Protein 3CP8 (pdb70)

InterPro domains:
  IPR002218 tRNA uridine 5-carboxymethylaminomethyl modification enzyme MnmG-related [PTHR11806] (2-617)
  IPR004416 tRNA uridine 5-carboxymethylaminomethyl modification enzyme MnmG [MF_00129] (1-621)
  IPR004416 tRNA uridine 5-carboxymethylaminomethyl modification enzyme MnmG [TIGR00136] (2-618)
  IPR020595 MnmG-related, conserved site [PS01280] (269-283)
  IPR020595 MnmG-related, conserved site [PS01281] (364-387)
  IPR026904 tRNA uridine 5-carboxymethylaminomethyl modification enzyme MnmG, C-terminal [PF13932] (560-618)
  IPR036188 FAD/NAD(P)-binding domain superfamily [G3DSA:3.50.50.60] (1-216)
  IPR036188 FAD/NAD(P)-binding domain superfamily [G3DSA:3.50.50.60] (307-454)
  IPR036188 FAD/NAD(P)-binding domain superfamily [SSF51905] (1-257)
  IPR040131 MnmG, N-terminal domain [PF01134] (3-395)
  IPR044920 tRNA uridine 5-carboxymethylaminomethyl modification enzyme, C-terminal subdomain superfamily [G3DSA:1.10.150.570] (569-621)
  IPR047001 tRNA uridine 5-carboxymethylaminomethyl modification enzyme, C-terminal subdomain [SM01228] (546-617)
  IPR049312 tRNA uridine 5-carboxymethylaminomethyl modification enzyme, C-terminal, N-terninal subdomain [PF21680] (460-556)

Sequence (2385 aa):
HMYDVIVVGAGHAGCEAALAVARGGLHCLLITSDLSAVARMSCNPAIGGVAKGQITREIDALGGEMGKAIDATGIQFRMLNRSKGPAMHSPRAQADKTQYSLYMRRIVEHEPNIDLLQDTVIGVSANSGKFSSVTVRSGRAIQAKAAILACGTFLNGLIHIGMDHFPGGRSTAEPPVEGLTESLASLGFSFGRLKTGTPPRIDSRSVDYTIVTEQPGDVDPVPFSFSSTSVANRNLVSCYLTKTTEKTHDILRTGFDRSPLFTGCPSIEDKISRFPDKSSHHIFLEPEGTDTVEMYVNGFSTSLPEDIQIAGLRSIPGLEEAKMIRPGYAIEYDFFHPWQIRSTMETRPVENLFFAGQINGTSGYEEAAAQGLMAGINAVRKILGKELIVLGRDQAYIGVLIDDLITKETKEPYRMFTSSAEHRLILRHDNADLRLRKIGYDCNLVSSDDLHRTESIIKRVQHCLEVMKTAKVTPAEINTLLMNKGLQELKTPARALSLIKRPGISLQDILEHSLSVRSAAEELCNDPRVAEQVQIEIKYEGYIKREQLVADRIARLDSLHIPDNFNYDSLNSLSSEGREKLLKHRPATIGQASRILGVSPSDVSILMIRLHMYDVIVVGAGHAGCEAALAVARGGLHCLLITSDLSAVARMSCNPAIGGVAKGQITREIDALGGEMGKAIDATGIQFRMLNRSKGPAMHSPRAQADKTQYSLYMRRIVEHEPNIDLLQDTVIGVSANSGKFSSVTVRSGRAIQAKAAILACGTFLNGLIHIGMDHFPGGRSTAEPPVEGLTESLASLGFSFGRLKTGTPPRIDSRSVDYTIVTEQPGDVDPVPFSFSSTSVANRNLVSCYLTKTTEKTHDILRTGFDRSPLFTGCPSIEDKISRFPDKSSHHIFLEPEGTDTVEMYVNGFSTSLPEDIQIAGLRSIPGLEEAKMIRPGYAIEYDFFHPWQIRSTMETRPVENLFFAGQINGTSGYEEAAAQGLMAGINAVRKILGKELIVLGRDQAYIGVLIDDLITKETKEPYRMFTSSAEHRLILRHDNADLRLRKIGYDCNLVSSDDLHRTESIIKRVQHCLEVMKTAKVTPAEINTLLMNKGLQELKTPARALSLIKRPGISLQDILEHSLSVRSAAEELCNDPRVAEQVQIEIKYEGYIKREQLVADRIARLDSLHIPDNFNYDSLNSLSSEGREKLLKHRPATIGQASRILGVSPSDVSILMIRLHMYDVIVVGAGHAGCEAALAVARGGLHCLLITSDLSAVARMSCNPAIGGVAKGQITREIDALGGEMGKAIDATGIQFRMLNRSKGPAMHSPRAQADKTQYSLYMRRIVEHEPNIDLLQDTVIGVSANSGKFSSVTVRSGRAIQAKAAILACGTFLNGLIHIGMDHFPGGRSTAEPPVEGLTESLASLGFSFGRLKTGTPPRIDSRSVDYTIVTEQPGDVDPVPFSFSSTSVANRNLVSCYLTKTTEKTHDILRTGFDRSPLFTGCPSIEDKISRFPDKSSHHIFLEPEGTDTVEMYVNGFSTSLPEDIQIAGLRSIPGLEEAKMIRPGYAIEYDFFHPWQIRSTMETRPVENLFFAGQINGTSGYEEAAAQGLMAGINAVRKILGKELIVLGRDQAYIGVLIDDLITKETKEPYRMFTSSAEHRLILRHDNADLRLRKIGYDCNLVSSDDLHRTESIIKRVQHCLEVMKTAKVTPAEINTLLMNKGLQELKTPARALSLIKRPGISLQDILEHSLSVRSAAEELCNDPRVAEQVQIEIKYEGYIKREQLVADRIARLDSLHIPDNFNYDSLNSLSSEGREKLLKHRPATIGQASRILGVSPSDVSILMIRLHMYDVIVVGAGHAGCEAALAVARGGLHCLLITSDLSAVARMSCNPAIGGVAKGQITREIDALGGEMGKAIDATGIQFRMLNRSKGPAMHSPRAQADKTQYSLYMRRIVEHEPNIDLLQDTVIGVSANSGKFSSVTVRSGRAIQAKAAILACGTFLNGLIHIGMDHFPGGRSTAEPPVEGLTESLASLGFSFGRLKTGTPPRIDSRSVDYTIVTEQPGDVDPVPFSFSSTSVANRNLVSCYLTKTTEKTHDILRTGFDRSPLFTGCPSIEDKISRFPDKSSHHIFLEPEGTDTVEMYVNGFSTSLPEDIQIAGLRSIPGLEEAKMIRPGYAIEYDFFHPWQIRSTMETRPVENLFFAGQINGTSGYEEAAAQGLMAGINAVRKILGKELIVLGRDQAYIGVLIDDLITKETKEPYRMFTSSAEHRLILRHDNADLRLRKIGYDCNLVSSDDLHRTESIIKRVQHCLEVMKTAKVTPAEINTLLMNKGLQELKTPARALSLIKRPGISLQDILEHSLSVRSAAEELCNDPRVAEQVQIEIKYEGYIKREQLVAD

Nearest PDB structures (foldseek):
  3cp8-assembly1_A  TM=1.002E+00  e=0.000E+00  unclassified
  3cp8-assembly2_D  TM=1.002E+00  e=0.000E+00  unclassified
  2zxi-assembly2_D  TM=9.283E-01  e=6.993E-71  Aquifex aeolicus
  2zxi-assembly1_A  TM=9.291E-01  e=1.788E-70  Aquifex aeolicus
  2zxi-assembly1_B  TM=9.296E-01  e=3.106E-70  Aquifex aeolicus

Structure (mmCIF, N/CA/C/O backbone):
data_3CP8
#
_entry.id   3CP8
#
_cell.length_a   120.505
_cell.length_b   71.836
_cell.length_c   171.934
_cell.angle_alpha   90.00
_cell.angle_beta   91.82
_cell.angle_gamma   90.00
#
_symmetry.space_group_name_H-M   'P 1 21 1'
#
loop_
_entity.id
_entity.type
_entity.pdbx_description
1 polymer 'tRNA uridine 5-carboxymethylaminomethyl modification enzyme gidA'
2 non-polymer 'FLAVIN-ADENINE DINUCLEOTIDE'
#
loop_
_atom_site.group_PDB
_atom_site.id
_atom_site.type_symbol
_atom_site.label_atom_id
_atom_site.label_alt_id
_atom_site.label_comp_id
_atom_site.label_asym_id
_atom_site.label_entity_id
_atom_site.label_seq_id
_atom_site.pdbx_PDB_ins_code
_atom_site.Cartn_x
_atom_site.Cartn_y
_atom_site.Cartn_z
_atom_site.occupancy
_atom_site.B_iso_or_equiv
_atom_site.auth_seq_id
_atom_site.auth_comp_id
_atom_site.auth_asym_id
_atom_site.auth_atom_id
_atom_site.pdbx_PDB_model_num
ATOM 1 N N . HIS A 1 20 ? 10.218 31.224 29.383 1.00 132.27 0 HIS A N 1
ATOM 2 C CA . HIS A 1 20 ? 9.197 30.271 28.963 1.00 132.55 0 HIS A CA 1
ATOM 3 C C . HIS A 1 20 ? 9.779 28.870 28.812 1.00 132.07 0 HIS A C 1
ATOM 4 O O . HIS A 1 20 ? 10.798 28.679 28.149 1.00 132.12 0 HIS A O 1
ATOM 11 N N . MET A 1 21 ? 9.126 27.893 29.433 1.00 131.38 1 MET A N 1
ATOM 12 C CA . MET A 1 21 ? 9.680 26.528 29.529 1.00 130.93 1 MET A CA 1
ATOM 13 C C . MET A 1 21 ? 8.669 25.486 29.019 1.00 130.26 1 MET A C 1
ATOM 14 O O . MET A 1 21 ? 7.823 25.814 28.181 1.00 130.52 1 MET A O 1
ATOM 19 N N . TYR A 1 22 ? 8.755 24.249 29.519 1.00 129.24 2 TYR A N 1
ATOM 20 C CA . TYR A 1 22 ? 7.760 23.205 29.216 1.00 128.30 2 TYR A CA 1
ATOM 21 C C . TYR A 1 22 ? 6.620 23.173 30.240 1.00 128.06 2 TYR A C 1
ATOM 22 O O . TYR A 1 22 ? 6.758 23.715 31.340 1.00 128.05 2 TYR A O 1
ATOM 31 N N . ASP A 1 23 ? 5.500 22.546 29.868 1.00 127.72 3 ASP A N 1
ATOM 32 C CA . ASP A 1 23 ? 4.349 22.374 30.772 1.00 127.40 3 ASP A CA 1
ATOM 33 C C . ASP A 1 23 ? 4.450 21.058 31.519 1.00 127.09 3 ASP A C 1
ATOM 34 O O . ASP A 1 23 ? 4.557 21.029 32.742 1.00 127.09 3 ASP A O 1
ATOM 39 N N . VAL A 1 24 ? 4.385 19.965 30.768 1.00 126.72 4 VAL A N 1
ATOM 40 C CA . VAL A 1 24 ? 4.474 18.634 31.334 1.00 126.32 4 VAL A CA 1
ATOM 41 C C . VAL A 1 24 ? 5.647 17.922 30.707 1.00 126.11 4 VAL A C 1
ATOM 42 O O . VAL A 1 24 ? 5.757 17.867 29.482 1.00 126.27 4 VAL A O 1
ATOM 46 N N . ILE A 1 25 ? 6.538 17.393 31.534 1.00 125.86 5 ILE A N 1
ATOM 47 C CA . ILE A 1 25 ? 7.571 16.511 31.005 1.00 125.79 5 ILE A CA 1
ATOM 48 C C . ILE A 1 25 ? 7.336 15.077 31.472 1.00 125.53 5 ILE A C 1
ATOM 49 O O . ILE A 1 25 ? 7.263 14.816 32.665 1.00 125.68 5 ILE A O 1
ATOM 54 N N . VAL A 1 26 ? 7.170 14.165 30.518 1.00 125.26 6 VAL A N 1
ATOM 55 C CA . VAL A 1 26 ? 6.835 12.761 30.810 1.00 125.02 6 VAL A CA 1
ATOM 56 C C . VAL A 1 26 ? 8.077 11.876 30.712 1.00 124.75 6 VAL A C 1
ATOM 57 O O . VAL A 1 26 ? 8.634 11.720 29.625 1.00 124.67 6 VAL A O 1
ATOM 61 N N . VAL A 1 27 ? 8.524 11.310 31.829 1.00 124.45 7 VAL A N 1
ATOM 62 C CA . VAL A 1 27 ? 9.714 10.467 31.766 1.00 124.59 7 VAL A CA 1
ATOM 63 C C . VAL A 1 27 ? 9.352 9.002 31.521 1.00 124.70 7 VAL A C 1
ATOM 64 O O . VAL A 1 27 ? 8.482 8.428 32.185 1.00 124.55 7 VAL A O 1
ATOM 68 N N . GLY A 1 28 ? 10.022 8.423 30.529 1.00 124.92 8 GLY A N 1
ATOM 69 C CA . GLY A 1 28 ? 9.739 7.081 30.072 1.00 125.15 8 GLY A CA 1
ATOM 70 C C . GLY A 1 28 ? 8.680 7.044 28.991 1.00 125.31 8 GLY A C 1
ATOM 71 O O . GLY A 1 28 ? 7.562 7.524 29.185 1.00 125.19 8 GLY A O 1
ATOM 72 N N . ALA A 1 29 ? 9.033 6.468 27.846 1.00 125.46 9 ALA A N 1
ATOM 73 C CA . ALA A 1 29 ? 8.086 6.323 26.750 1.00 125.47 9 ALA A CA 1
ATOM 74 C C . ALA A 1 29 ? 7.646 4.875 26.591 1.00 125.57 9 ALA A C 1
ATOM 75 O O . ALA A 1 29 ? 7.731 4.322 25.506 1.00 125.60 9 ALA A O 1
ATOM 77 N N . GLY A 1 30 ? 7.183 4.268 27.682 1.00 125.80 10 GLY A N 1
ATOM 78 C CA . GLY A 1 30 ? 6.510 2.963 27.628 1.00 125.87 10 GLY A CA 1
ATOM 79 C C . GLY A 1 30 ? 5.008 3.150 27.481 1.00 125.81 10 GLY A C 1
ATOM 80 O O . GLY A 1 30 ? 4.560 4.143 26.921 1.00 126.08 10 GLY A O 1
ATOM 81 N N . HIS A 1 31 ? 4.226 2.215 28.002 1.00 125.59 11 HIS A N 1
ATOM 82 C CA . HIS A 1 31 ? 2.778 2.257 27.834 1.00 125.23 11 HIS A CA 1
ATOM 83 C C . HIS A 1 31 ? 2.067 3.328 28.601 1.00 125.26 11 HIS A C 1
ATOM 84 O O . HIS A 1 31 ? 1.114 3.900 28.092 1.00 125.44 11 HIS A O 1
ATOM 91 N N . ALA A 1 32 ? 2.514 3.590 29.822 1.00 125.32 12 ALA A N 1
ATOM 92 C CA . ALA A 1 32 ? 1.995 4.705 30.589 1.00 125.36 12 ALA A CA 1
ATOM 93 C C . ALA A 1 32 ? 2.476 6.021 29.958 1.00 125.44 12 ALA A C 1
ATOM 94 O O . ALA A 1 32 ? 1.683 6.913 29.668 1.00 125.34 12 ALA A O 1
ATOM 96 N N . GLY A 1 33 ? 3.778 6.100 29.706 1.00 125.62 13 GLY A N 1
ATOM 97 C CA . GLY A 1 33 ? 4.409 7.300 29.183 1.00 125.66 13 GLY A CA 1
ATOM 98 C C . GLY A 1 33 ? 3.773 7.840 27.925 1.00 125.80 13 GLY A C 1
ATOM 99 O O . GLY A 1 33 ? 3.546 9.047 27.819 1.00 125.73 13 GLY A O 1
ATOM 100 N N . CYS A 1 34 ? 3.489 6.949 26.977 1.00 125.97 14 CYS A N 1
ATOM 101 C CA . CYS A 1 34 ? 2.854 7.329 25.713 1.00 126.31 14 CYS A CA 1
ATOM 102 C C . CYS A 1 34 ? 1.474 7.929 25.904 1.00 126.42 14 CYS A C 1
ATOM 103 O O . CYS A 1 34 ? 1.233 9.074 25.502 1.00 126.59 14 CYS A O 1
ATOM 106 N N . GLU A 1 35 ? 0.578 7.162 26.526 1.00 126.34 15 GLU A N 1
ATOM 107 C CA . GLU A 1 35 ? -0.781 7.628 26.787 1.00 126.24 15 GLU A CA 1
ATOM 108 C C . GLU A 1 35 ? -0.761 8.949 27.543 1.00 125.95 15 GLU A C 1
ATOM 109 O O . GLU A 1 35 ? -1.627 9.800 27.343 1.00 125.77 15 GLU A O 1
ATOM 115 N N . ALA A 1 36 ? 0.251 9.106 28.394 1.00 125.69 16 ALA A N 1
ATOM 116 C CA . ALA A 1 36 ? 0.457 10.331 29.140 1.00 125.62 16 ALA A CA 1
ATOM 117 C C . ALA A 1 36 ? 0.824 11.440 28.191 1.00 125.70 16 ALA A C 1
ATOM 118 O O . ALA A 1 36 ? 0.098 12.421 28.080 1.00 125.81 16 ALA A O 1
ATOM 120 N N . ALA A 1 37 ? 1.942 11.279 27.491 1.00 125.79 17 ALA A N 1
ATOM 121 C CA . ALA A 1 37 ? 2.414 12.311 26.572 1.00 125.81 17 ALA A CA 1
ATOM 122 C C . ALA A 1 37 ? 1.380 12.662 25.490 1.00 125.86 17 ALA A C 1
ATOM 123 O O . ALA A 1 37 ? 1.191 13.834 25.168 1.00 126.16 17 ALA A O 1
ATOM 125 N N . LEU A 1 38 ? 0.694 11.656 24.955 1.00 125.67 18 LEU A N 1
ATOM 126 C CA . LEU A 1 38 ? -0.369 11.890 23.983 1.00 125.48 18 LEU A CA 1
ATOM 127 C C . LEU A 1 38 ? -1.563 12.653 24.555 1.00 125.57 18 LEU A C 1
ATOM 128 O O . LEU A 1 38 ? -2.137 13.491 23.873 1.00 125.47 18 LEU A O 1
ATOM 133 N N . ALA A 1 39 ? -1.935 12.358 25.799 1.00 125.75 19 ALA A N 1
ATOM 134 C CA . ALA A 1 39 ? -3.044 13.048 26.452 1.00 125.83 19 ALA A CA 1
ATOM 135 C C . ALA A 1 39 ? -2.688 14.499 26.746 1.00 125.96 19 ALA A C 1
ATOM 136 O O . ALA A 1 39 ? -3.529 15.386 26.598 1.00 126.10 19 ALA A O 1
ATOM 138 N N . VAL A 1 40 ? -1.444 14.740 27.157 1.00 126.06 20 VAL A N 1
ATOM 139 C CA . VAL A 1 40 ? -0.982 16.096 27.446 1.00 126.21 20 VAL A CA 1
ATOM 140 C C . VAL A 1 40 ? -0.981 16.928 26.171 1.00 126.30 20 VAL A C 1
ATOM 141 O O . VAL A 1 40 ? -1.437 18.078 26.175 1.00 126.19 20 VAL A O 1
ATOM 145 N N . ALA A 1 41 ? -0.487 16.330 25.086 1.00 126.27 21 ALA A N 1
ATOM 146 C CA . ALA A 1 41 ? -0.400 17.000 23.788 1.00 126.26 21 ALA A CA 1
ATOM 147 C C . ALA A 1 41 ? -1.758 17.254 23.151 1.00 126.21 21 ALA A C 1
ATOM 148 O O . ALA A 1 41 ? -2.083 18.389 22.846 1.00 126.27 21 ALA A O 1
ATOM 150 N N . ARG A 1 42 ? -2.543 16.198 22.954 1.00 126.20 22 ARG A N 1
ATOM 151 C CA . ARG A 1 42 ? -3.904 16.318 22.420 1.00 126.26 22 ARG A CA 1
ATOM 152 C C . ARG A 1 42 ? -4.781 17.234 23.296 1.00 126.51 22 ARG A C 1
ATOM 153 O O . ARG A 1 42 ? -5.773 17.802 22.827 1.00 126.78 22 ARG A O 1
ATOM 161 N N . GLY A 1 43 ? -4.395 17.383 24.564 1.00 126.47 23 GLY A N 1
ATOM 162 C CA . GLY A 1 43 ? -5.014 18.345 25.464 1.00 126.29 23 GLY A CA 1
ATOM 163 C C . GLY A 1 43 ? -4.473 19.755 25.286 1.00 126.21 23 GLY A C 1
ATOM 164 O O . GLY A 1 43 ? -4.756 20.638 26.099 1.00 126.16 23 GLY A O 1
ATOM 165 N N . GLY A 1 44 ? -3.679 19.958 24.236 1.00 126.17 24 GLY A N 1
ATOM 166 C CA . GLY A 1 44 ? -3.188 21.280 23.841 1.00 126.19 24 GLY A CA 1
ATOM 167 C C . GLY A 1 44 ? -2.144 21.944 24.719 1.00 126.15 24 GLY A C 1
ATOM 168 O O . GLY A 1 44 ? -2.176 23.145 24.894 1.00 126.30 24 GLY A O 1
ATOM 169 N N . LEU A 1 45 ? -1.216 21.176 25.267 1.00 126.32 25 LEU A N 1
ATOM 170 C CA . LEU A 1 45 ? -0.136 21.738 26.072 1.00 126.48 25 LEU A CA 1
ATOM 171 C C . LEU A 1 45 ? 1.224 21.264 25.584 1.00 126.92 25 LEU A C 1
ATOM 172 O O . LEU A 1 45 ? 1.363 20.141 25.068 1.00 127.12 25 LEU A O 1
ATOM 177 N N . HIS A 1 46 ? 2.233 22.116 25.754 1.00 127.16 26 HIS A N 1
ATOM 178 C CA . HIS A 1 46 ? 3.601 21.795 25.337 1.00 127.50 26 HIS A CA 1
ATOM 179 C C . HIS A 1 46 ? 4.180 20.674 26.205 1.00 126.89 26 HIS A C 1
ATOM 180 O O . HIS A 1 46 ? 4.237 20.796 27.428 1.00 126.91 26 HIS A O 1
ATOM 187 N N . CYS A 1 47 ? 4.599 19.584 25.575 1.00 126.23 27 CYS A N 1
ATOM 188 C CA . CYS A 1 47 ? 5.016 18.402 26.326 1.00 125.81 27 CYS A CA 1
ATOM 189 C C . CYS A 1 47 ? 6.403 17.910 25.949 1.00 125.38 27 CYS A C 1
ATOM 190 O O . CYS A 1 47 ? 6.760 17.904 24.772 1.00 125.60 27 CYS A O 1
ATOM 193 N N . LEU A 1 48 ? 7.178 17.475 26.937 1.00 124.76 28 LEU A N 1
ATOM 194 C CA . LEU A 1 48 ? 8.497 16.904 26.642 1.00 124.49 28 LEU A CA 1
ATOM 195 C C . LEU A 1 48 ? 8.669 15.445 27.090 1.00 124.35 28 LEU A C 1
ATOM 196 O O . LEU A 1 48 ? 8.742 15.159 28.286 1.00 124.54 28 LEU A O 1
ATOM 201 N N . LEU A 1 49 ? 8.752 14.536 26.122 1.00 123.93 29 LEU A N 1
ATOM 202 C CA . LEU A 1 49 ? 8.913 13.117 26.401 1.00 123.52 29 LEU A CA 1
ATOM 203 C C . LEU A 1 49 ? 10.383 12.738 26.506 1.00 123.75 29 LEU A C 1
ATOM 204 O O . LEU A 1 49 ? 11.085 12.713 25.510 1.00 123.72 29 LEU A O 1
ATOM 209 N N . ILE A 1 50 ? 10.850 12.444 27.710 1.00 124.00 30 ILE A N 1
ATOM 210 C CA . ILE A 1 50 ? 12.241 12.060 27.894 1.00 124.60 30 ILE A CA 1
ATOM 211 C C . ILE A 1 50 ? 12.331 10.549 28.069 1.00 125.14 30 ILE A C 1
ATOM 212 O O . ILE A 1 50 ? 11.647 9.972 28.907 1.00 125.49 30 ILE A O 1
ATOM 217 N N . THR A 1 51 ? 13.163 9.896 27.268 1.00 125.51 31 THR A N 1
ATOM 218 C CA . THR A 1 51 ? 13.339 8.463 27.408 1.00 125.86 31 THR A CA 1
ATOM 219 C C . THR A 1 51 ? 14.724 8.009 27.006 1.00 126.14 31 THR A C 1
ATOM 220 O O . THR A 1 51 ? 15.345 8.562 26.114 1.00 126.15 31 THR A O 1
ATOM 224 N N . SER A 1 52 ? 15.185 6.979 27.693 1.00 126.72 32 SER A N 1
ATOM 225 C CA . SER A 1 52 ? 16.521 6.406 27.518 1.00 127.35 32 SER A CA 1
ATOM 226 C C . SER A 1 52 ? 16.792 5.785 26.145 1.00 127.61 32 SER A C 1
ATOM 227 O O . SER A 1 52 ? 17.951 5.685 25.725 1.00 127.89 32 SER A O 1
ATOM 230 N N . ASP A 1 53 ? 15.740 5.348 25.458 1.00 127.87 33 ASP A N 1
ATOM 231 C CA . ASP A 1 53 ? 15.921 4.718 24.149 1.00 128.04 33 ASP A CA 1
ATOM 232 C C . ASP A 1 53 ? 14.716 4.811 23.230 1.00 127.85 33 ASP A C 1
ATOM 233 O O . ASP A 1 53 ? 13.737 4.081 23.425 1.00 128.06 33 ASP A O 1
ATOM 238 N N . LEU A 1 54 ? 14.817 5.656 22.204 1.00 127.49 34 LEU A N 1
ATOM 239 C CA . LEU A 1 54 ? 13.732 5.829 21.236 1.00 127.32 34 LEU A CA 1
ATOM 240 C C . LEU A 1 54 ? 13.490 4.612 20.341 1.00 127.26 34 LEU A C 1
ATOM 241 O O . LEU A 1 54 ? 12.397 4.443 19.797 1.00 127.34 34 LEU A O 1
ATOM 246 N N . SER A 1 55 ? 14.499 3.761 20.197 1.00 127.04 35 SER A N 1
ATOM 247 C CA . SER A 1 55 ? 14.337 2.524 19.444 1.00 127.08 35 SER A CA 1
ATOM 248 C C . SER A 1 55 ? 13.325 1.651 20.138 1.00 126.90 35 SER A C 1
ATOM 249 O O . SER A 1 55 ? 12.881 0.635 19.586 1.00 127.16 35 SER A O 1
ATOM 252 N N . ALA A 1 56 ? 12.950 2.051 21.348 1.00 126.51 36 ALA A N 1
ATOM 253 C CA . ALA A 1 56 ? 12.186 1.166 22.207 1.00 126.08 36 ALA A CA 1
ATOM 254 C C . ALA A 1 56 ? 10.898 1.745 22.773 1.00 125.74 36 ALA A C 1
ATOM 255 O O . ALA A 1 56 ? 10.387 1.234 23.774 1.00 125.73 36 ALA A O 1
ATOM 257 N N . VAL A 1 57 ? 10.343 2.780 22.146 1.00 125.25 37 VAL A N 1
ATOM 258 C CA . VAL A 1 57 ? 9.073 3.285 22.663 1.00 125.03 37 VAL A CA 1
ATOM 259 C C . VAL A 1 57 ? 7.975 2.209 22.594 1.00 124.84 37 VAL A C 1
ATOM 260 O O . VAL A 1 57 ? 7.910 1.416 21.660 1.00 124.57 37 VAL A O 1
ATOM 264 N N . ALA A 1 58 ? 7.165 2.167 23.644 1.00 124.94 38 ALA A N 1
ATOM 265 C CA . ALA A 1 58 ? 6.077 1.202 23.829 1.00 124.76 38 ALA A CA 1
ATOM 266 C C . ALA A 1 58 ? 6.442 -0.236 23.551 1.00 124.50 38 ALA A C 1
ATOM 267 O O . ALA A 1 58 ? 5.588 -1.002 23.139 1.00 124.55 38 ALA A O 1
ATOM 269 N N . ARG A 1 59 ? 7.696 -0.605 23.771 1.00 124.57 39 ARG A N 1
ATOM 270 C CA . ARG A 1 59 ? 8.140 -1.973 23.518 1.00 124.94 39 ARG A CA 1
ATOM 271 C C . ARG A 1 59 ? 7.328 -2.931 24.374 1.00 125.01 39 ARG A C 1
ATOM 272 O O . ARG A 1 59 ? 7.018 -2.615 25.523 1.00 125.09 39 ARG A O 1
ATOM 280 N N . MET A 1 60 ? 6.942 -4.074 23.812 1.00 125.19 40 MET A N 1
ATOM 281 C CA . MET A 1 60 ? 6.203 -5.062 24.594 1.00 125.41 40 MET A CA 1
ATOM 282 C C . MET A 1 60 ? 7.178 -6.066 25.187 1.00 126.05 40 MET A C 1
ATOM 283 O O . MET A 1 60 ? 7.485 -7.086 24.579 1.00 126.19 40 MET A O 1
ATOM 288 N N . SER A 1 61 ? 7.665 -5.751 26.382 1.00 126.88 41 SER A N 1
ATOM 289 C CA . SER A 1 61 ? 8.696 -6.512 27.083 1.00 127.80 41 SER A CA 1
ATOM 290 C C . SER A 1 61 ? 8.318 -7.958 27.341 1.00 128.12 41 SER A C 1
ATOM 291 O O . SER A 1 61 ? 9.174 -8.841 27.343 1.00 128.35 41 SER A O 1
ATOM 294 N N . CYS A 1 62 ? 7.035 -8.203 27.563 1.00 128.62 42 CYS A N 1
ATOM 295 C CA . CYS A 1 62 ? 6.600 -9.528 27.930 1.00 128.57 42 CYS A CA 1
ATOM 296 C C . CYS A 1 62 ? 5.704 -10.211 26.890 1.00 128.44 42 CYS A C 1
ATOM 297 O O . CYS A 1 62 ? 6.190 -10.730 25.878 1.00 128.51 42 CYS A O 1
ATOM 300 N N . ASN A 1 63 ? 4.400 -10.222 27.164 1.00 128.13 43 ASN A N 1
ATOM 301 C CA . ASN A 1 63 ? 3.386 -10.792 26.278 1.00 127.73 43 ASN A CA 1
ATOM 302 C C . ASN A 1 63 ? 3.272 -10.121 24.910 1.00 127.26 43 ASN A C 1
ATOM 303 O O . ASN A 1 63 ? 3.219 -8.893 24.824 1.00 127.59 43 ASN A O 1
ATOM 308 N N . PRO A 1 64 ? 3.232 -10.916 23.834 1.00 126.61 44 PRO A N 1
ATOM 309 C CA . PRO A 1 64 ? 3.019 -10.366 22.508 1.00 126.19 44 PRO A CA 1
ATOM 310 C C . PRO A 1 64 ? 1.526 -10.237 22.230 1.00 126.05 44 PRO A C 1
ATOM 311 O O . PRO A 1 64 ? 1.062 -10.603 21.144 1.00 126.34 44 PRO A O 1
ATOM 315 N N . ALA A 1 65 ? 0.782 -9.738 23.214 1.00 125.63 45 ALA A N 1
ATOM 316 C CA . ALA A 1 65 ? -0.677 -9.663 23.125 1.00 125.32 45 ALA A CA 1
ATOM 317 C C . ALA A 1 65 ? -1.263 -8.510 23.930 1.00 125.09 45 ALA A C 1
ATOM 318 O O . ALA A 1 65 ? -0.668 -8.043 24.897 1.00 125.09 45 ALA A O 1
ATOM 320 N N . ILE A 1 66 ? -2.445 -8.062 23.520 1.00 124.81 46 ILE A N 1
ATOM 321 C CA . ILE A 1 66 ? -3.182 -7.056 24.259 1.00 124.46 46 ILE A CA 1
ATOM 322 C C . ILE A 1 66 ? -4.623 -7.476 24.548 1.00 124.53 46 ILE A C 1
ATOM 323 O O . ILE A 1 66 ? -5.327 -7.976 23.673 1.00 124.67 46 ILE A O 1
ATOM 328 N N . GLY A 1 67 ? -5.037 -7.304 25.798 1.00 124.43 47 GLY A N 1
ATOM 329 C CA . GLY A 1 67 ? -6.374 -7.689 26.215 1.00 124.45 47 GLY A CA 1
ATOM 330 C C . GLY A 1 67 ? -6.381 -8.960 27.026 1.00 124.47 47 GLY A C 1
ATOM 331 O O . GLY A 1 67 ? -5.351 -9.383 27.531 1.00 124.56 47 GLY A O 1
ATOM 332 N N . GLY A 1 68 ? -7.551 -9.577 27.132 1.00 124.66 48 GLY A N 1
ATOM 333 C CA . GLY A 1 68 ? -7.749 -10.742 27.994 1.00 124.84 48 GLY A CA 1
ATOM 334 C C . GLY A 1 68 ? -8.835 -10.444 29.007 1.00 124.79 48 GLY A C 1
ATOM 335 O O . GLY A 1 68 ? -9.597 -9.500 28.825 1.00 124.48 48 GLY A O 1
ATOM 336 N N . VAL A 1 69 ? -8.883 -11.224 30.084 1.00 124.99 49 VAL A N 1
ATOM 337 C CA . VAL A 1 69 ? -9.999 -11.150 31.022 1.00 125.35 49 VAL A CA 1
ATOM 338 C C . VAL A 1 69 ? -10.360 -9.723 31.420 1.00 125.60 49 VAL A C 1
ATOM 339 O O . VAL A 1 69 ? -11.351 -9.196 30.926 1.00 126.23 49 VAL A O 1
ATOM 343 N N . ALA A 1 70 ? -9.593 -9.071 32.282 1.00 125.48 50 ALA A N 1
ATOM 344 C CA . ALA A 1 70 ? -9.983 -7.711 32.643 1.00 125.38 50 ALA A CA 1
ATOM 345 C C . ALA A 1 70 ? -9.356 -6.722 31.689 1.00 125.45 50 ALA A C 1
ATOM 346 O O . ALA A 1 70 ? -9.826 -5.594 31.544 1.00 125.17 50 ALA A O 1
ATOM 348 N N . LYS A 1 71 ? -8.293 -7.175 31.031 1.00 125.57 51 LYS A N 1
ATOM 349 C CA . LYS A 1 71 ? -7.456 -6.321 30.198 1.00 125.54 51 LYS A CA 1
ATOM 350 C C . LYS A 1 71 ? -8.153 -5.826 28.920 1.00 125.42 51 LYS A C 1
ATOM 351 O O . LYS A 1 71 ? -7.919 -4.706 28.464 1.00 125.19 51 LYS A O 1
ATOM 357 N N . GLY A 1 72 ? -9.008 -6.671 28.358 1.00 125.31 52 GLY A N 1
ATOM 358 C CA . GLY A 1 72 ? -9.777 -6.318 27.181 1.00 125.07 52 GLY A CA 1
ATOM 359 C C . GLY A 1 72 ? -10.689 -5.153 27.452 1.00 125.05 52 GLY A C 1
ATOM 360 O O . GLY A 1 72 ? -10.688 -4.195 26.696 1.00 125.14 52 GLY A O 1
ATOM 361 N N . GLN A 1 73 ? -11.460 -5.226 28.539 1.00 125.08 53 GLN A N 1
ATOM 362 C CA . GLN A 1 73 ? -12.393 -4.149 28.917 1.00 124.94 53 GLN A CA 1
ATOM 363 C C . GLN A 1 73 ? -11.657 -2.835 29.125 1.00 124.88 53 GLN A C 1
ATOM 364 O O . GLN A 1 73 ? -12.070 -1.790 28.648 1.00 124.95 53 GLN A O 1
ATOM 370 N N . ILE A 1 74 ? -10.544 -2.912 29.829 1.00 124.87 54 ILE A N 1
ATOM 371 C CA . ILE A 1 74 ? -9.788 -1.734 30.182 1.00 124.95 54 ILE A CA 1
ATOM 372 C C . ILE A 1 74 ? -9.123 -1.109 28.951 1.00 124.62 54 ILE A C 1
ATOM 373 O O . ILE A 1 74 ? -8.858 0.082 28.931 1.00 124.33 54 ILE A O 1
ATOM 378 N N . THR A 1 75 ? -8.898 -1.916 27.915 1.00 124.53 55 THR A N 1
ATOM 379 C CA . THR A 1 75 ? -8.348 -1.419 26.656 1.00 124.29 55 THR A CA 1
ATOM 380 C C . THR A 1 75 ? -9.404 -0.639 25.920 1.00 124.20 55 THR A C 1
ATOM 381 O O . THR A 1 75 ? -9.137 0.464 25.467 1.00 124.29 55 THR A O 1
ATOM 385 N N . ARG A 1 76 ? -10.601 -1.210 25.802 1.00 124.12 56 ARG A N 1
ATOM 386 C CA . ARG A 1 76 ? -11.726 -0.529 25.162 1.00 124.03 56 ARG A CA 1
ATOM 387 C C . ARG A 1 76 ? -12.068 0.779 25.878 1.00 124.31 56 ARG A C 1
ATOM 388 O O . ARG A 1 76 ? -12.429 1.773 25.238 1.00 124.53 56 ARG A O 1
ATOM 396 N N . GLU A 1 77 ? -11.941 0.786 27.202 1.00 124.25 57 GLU A N 1
ATOM 397 C CA . GLU A 1 77 ? -12.194 1.992 27.973 1.00 124.24 57 GLU A CA 1
ATOM 398 C C . GLU A 1 77 ? -11.132 3.067 27.703 1.00 124.06 57 GLU A C 1
ATOM 399 O O . GLU A 1 77 ? -11.428 4.258 27.698 1.00 123.84 57 GLU A O 1
ATOM 405 N N . ILE A 1 78 ? -9.896 2.633 27.470 1.00 124.07 58 ILE A N 1
ATOM 406 C CA . ILE A 1 78 ? -8.837 3.534 27.032 1.00 123.99 58 ILE A CA 1
ATOM 407 C C . ILE A 1 78 ? -9.225 4.133 25.689 1.00 124.14 58 ILE A C 1
ATOM 408 O O . ILE A 1 78 ? -9.121 5.346 25.506 1.00 124.23 58 ILE A O 1
ATOM 413 N N . ASP A 1 79 ? -9.690 3.295 24.760 1.00 124.20 59 ASP A N 1
ATOM 414 C CA . ASP A 1 79 ? -10.153 3.796 23.466 1.00 124.45 59 ASP A CA 1
ATOM 415 C C . ASP A 1 79 ? -11.284 4.801 23.623 1.00 124.30 59 ASP A C 1
ATOM 416 O O . ASP A 1 79 ? -11.221 5.888 23.061 1.00 124.33 59 ASP A O 1
ATOM 421 N N . ALA A 1 80 ? -12.304 4.426 24.397 1.00 124.18 60 ALA A N 1
ATOM 422 C CA . ALA A 1 80 ? -13.474 5.261 24.637 1.00 123.83 60 ALA A CA 1
ATOM 423 C C . ALA A 1 80 ? -13.116 6.651 25.163 1.00 123.80 60 ALA A C 1
ATOM 424 O O . ALA A 1 80 ? -13.789 7.617 24.840 1.00 123.79 60 ALA A O 1
ATOM 426 N N . LEU A 1 81 ? -12.051 6.752 25.952 1.00 123.96 61 LEU A N 1
ATOM 427 C CA . LEU A 1 81 ? -11.580 8.044 26.451 1.00 124.26 61 LEU A CA 1
ATOM 428 C C . LEU A 1 81 ? -10.676 8.816 25.480 1.00 124.57 61 LEU A C 1
ATOM 429 O O . LEU A 1 81 ? -10.349 9.972 25.733 1.00 124.67 61 LEU A O 1
ATOM 434 N N . GLY A 1 82 ? -10.268 8.178 24.383 1.00 124.83 62 GLY A N 1
ATOM 435 C CA . GLY A 1 82 ? -9.456 8.831 23.354 1.00 125.06 62 GLY A CA 1
ATOM 436 C C . GLY A 1 82 ? -7.977 8.503 23.447 1.00 125.21 62 GLY A C 1
ATOM 437 O O . GLY A 1 82 ? -7.118 9.342 23.154 1.00 125.33 62 GLY A O 1
ATOM 438 N N . GLY A 1 83 ? -7.685 7.276 23.859 1.00 125.25 63 GLY A N 1
ATOM 439 C CA . GLY A 1 83 ? -6.307 6.794 23.977 1.00 125.44 63 GLY A CA 1
ATOM 440 C C . GLY A 1 83 ? -5.874 5.966 22.785 1.00 125.41 63 GLY A C 1
ATOM 441 O O . GLY A 1 83 ? -6.694 5.620 21.924 1.00 125.54 63 GLY A O 1
ATOM 442 N N . GLU A 1 84 ? -4.590 5.642 22.726 1.00 125.21 64 GLU A N 1
ATOM 443 C CA . GLU A 1 84 ? -4.072 4.997 21.524 1.00 125.44 64 GLU A CA 1
ATOM 444 C C . GLU A 1 84 ? -4.133 3.489 21.522 1.00 125.20 64 GLU A C 1
ATOM 445 O O . GLU A 1 84 ? -4.318 2.893 20.461 1.00 125.43 64 GLU A O 1
ATOM 451 N N . MET A 1 85 ? -3.982 2.873 22.695 1.00 124.88 65 MET A N 1
ATOM 452 C CA . MET A 1 85 ? -3.798 1.425 22.794 1.00 124.26 65 MET A CA 1
ATOM 453 C C . MET A 1 85 ? -4.835 0.627 22.006 1.00 124.46 65 MET A C 1
ATOM 454 O O . MET A 1 85 ? -4.507 -0.405 21.424 1.00 124.44 65 MET A O 1
ATOM 459 N N . GLY A 1 86 ? -6.074 1.119 21.973 1.00 124.60 66 GLY A N 1
ATOM 460 C CA . GLY A 1 86 ? -7.153 0.467 21.232 1.00 124.57 66 GLY A CA 1
ATOM 461 C C . GLY A 1 86 ? -6.854 0.459 19.754 1.00 124.57 66 GLY A C 1
ATOM 462 O O . GLY A 1 86 ? -6.795 -0.596 19.130 1.00 124.49 66 GLY A O 1
ATOM 463 N N . LYS A 1 87 ? -6.638 1.647 19.202 1.00 124.60 67 LYS A N 1
ATOM 464 C CA . LYS A 1 87 ? -6.285 1.789 17.789 1.00 124.54 67 LYS A CA 1
ATOM 465 C C . LYS A 1 87 ? -5.024 1.007 17.416 1.00 124.27 67 LYS A C 1
ATOM 466 O O . LYS A 1 87 ? -4.972 0.390 16.354 1.00 124.50 67 LYS A O 1
ATOM 472 N N . ALA A 1 88 ? -4.026 1.033 18.292 1.00 123.76 68 ALA A N 1
ATOM 473 C CA . ALA A 1 88 ? -2.756 0.385 18.032 1.00 123.42 68 ALA A CA 1
ATOM 474 C C . ALA A 1 88 ? -2.900 -1.110 17.796 1.00 123.42 68 ALA A C 1
ATOM 475 O O . ALA A 1 88 ? -2.251 -1.664 16.916 1.00 123.67 68 ALA A O 1
ATOM 477 N N . ILE A 1 89 ? -3.746 -1.777 18.573 1.00 123.36 69 ILE A N 1
ATOM 478 C CA . ILE A 1 89 ? -3.890 -3.232 18.425 1.00 123.06 69 ILE A CA 1
ATOM 479 C C . ILE A 1 89 ? -4.770 -3.606 17.229 1.00 123.09 69 ILE A C 1
ATOM 480 O O . ILE A 1 89 ? -4.629 -4.689 16.674 1.00 123.21 69 ILE A O 1
ATOM 485 N N . ASP A 1 90 ? -5.670 -2.710 16.836 1.00 123.14 70 ASP A N 1
ATOM 486 C CA . ASP A 1 90 ? -6.490 -2.931 15.659 1.00 123.30 70 ASP A CA 1
ATOM 487 C C . ASP A 1 90 ? -5.608 -2.780 14.424 1.00 123.18 70 ASP A C 1
ATOM 488 O O . ASP A 1 90 ? -5.825 -3.439 13.395 1.00 122.95 70 ASP A O 1
ATOM 493 N N . ALA A 1 91 ? -4.612 -1.900 14.556 1.00 123.06 71 ALA A N 1
ATOM 494 C CA . ALA A 1 91 ? -3.680 -1.552 13.493 1.00 122.74 71 ALA A CA 1
ATOM 495 C C . ALA A 1 91 ? -2.616 -2.604 13.329 1.00 122.76 71 ALA A C 1
ATOM 496 O O . ALA A 1 91 ? -2.060 -2.742 12.254 1.00 122.97 71 ALA A O 1
ATOM 498 N N . THR A 1 92 ? -2.360 -3.353 14.399 1.00 122.85 72 THR A N 1
ATOM 499 C CA . THR A 1 92 ? -1.209 -4.235 14.503 1.00 122.63 72 THR A CA 1
ATOM 500 C C . THR A 1 92 ? -1.529 -5.677 14.918 1.00 122.81 72 THR A C 1
ATOM 501 O O . THR A 1 92 ? -0.622 -6.486 15.115 1.00 123.20 72 THR A O 1
ATOM 505 N N . GLY A 1 93 ? -2.806 -6.015 15.036 1.00 122.88 73 GLY A N 1
ATOM 506 C CA . GLY A 1 93 ? -3.202 -7.355 15.447 1.00 123.05 73 GLY A CA 1
ATOM 507 C C . GLY A 1 93 ? -2.732 -8.445 14.506 1.00 123.37 73 GLY A C 1
ATOM 508 O O . GLY A 1 93 ? -2.576 -8.228 13.312 1.00 123.62 73 GLY A O 1
ATOM 509 N N . ILE A 1 94 ? -2.525 -9.626 15.060 1.00 123.62 74 ILE A N 1
ATOM 510 C CA . ILE A 1 94 ? -2.075 -10.792 14.316 1.00 123.91 74 ILE A CA 1
ATOM 511 C C . ILE A 1 94 ? -3.112 -11.921 14.359 1.00 123.71 74 ILE A C 1
ATOM 512 O O . ILE A 1 94 ? -3.320 -12.595 13.363 1.00 123.49 74 ILE A O 1
ATOM 517 N N . GLN A 1 95 ? -3.723 -12.141 15.520 1.00 123.73 75 GLN A N 1
ATOM 518 C CA . GLN A 1 95 ? -4.934 -12.959 15.612 1.00 124.10 75 GLN A CA 1
ATOM 519 C C . GLN A 1 95 ? -5.877 -12.350 16.630 1.00 124.10 75 GLN A C 1
ATOM 520 O O . GLN A 1 95 ? -5.469 -12.038 17.738 1.00 124.36 75 GLN A O 1
ATOM 526 N N . PHE A 1 96 ? -7.133 -12.176 16.252 1.00 124.17 76 PHE A N 1
ATOM 527 C CA . PHE A 1 96 ? -8.116 -11.653 17.180 1.00 124.14 76 PHE A CA 1
ATOM 528 C C . PHE A 1 96 ? -8.965 -12.792 17.708 1.00 124.42 76 PHE A C 1
ATOM 529 O O . PHE A 1 96 ? -9.402 -13.653 16.949 1.00 124.53 76 PHE A O 1
ATOM 537 N N . ARG A 1 97 ? -9.186 -12.784 19.020 1.00 124.73 77 ARG A N 1
ATOM 538 C CA . ARG A 1 97 ? -9.946 -13.812 19.704 1.00 124.91 77 ARG A CA 1
ATOM 539 C C . ARG A 1 97 ? -10.670 -13.259 20.922 1.00 125.01 77 ARG A C 1
ATOM 540 O O . ARG A 1 97 ? -10.054 -12.721 21.831 1.00 124.98 77 ARG A O 1
ATOM 548 N N . MET A 1 98 ? -11.989 -13.394 20.921 1.00 125.30 78 MET A N 1
ATOM 549 C CA . MET A 1 98 ? -12.813 -13.031 22.061 1.00 125.43 78 MET A CA 1
ATOM 550 C C . MET A 1 98 ? -12.824 -14.192 23.055 1.00 125.46 78 MET A C 1
ATOM 551 O O . MET A 1 98 ? -13.074 -15.337 22.677 1.00 125.44 78 MET A O 1
ATOM 556 N N . LEU A 1 99 ? -12.549 -13.886 24.321 1.00 125.44 79 LEU A N 1
ATOM 557 C CA . LEU A 1 99 ? -12.537 -14.887 25.386 1.00 125.47 79 LEU A CA 1
ATOM 558 C C . LEU A 1 99 ? -13.880 -14.960 26.098 1.00 125.58 79 LEU A C 1
ATOM 559 O O . LEU A 1 99 ? -14.571 -13.944 26.215 1.00 125.72 79 LEU A O 1
ATOM 564 N N . ASN A 1 100 ? -14.228 -16.150 26.588 1.00 125.57 80 ASN A N 1
ATOM 565 C CA . ASN A 1 100 ? -15.502 -16.385 27.263 1.00 125.79 80 ASN A CA 1
ATOM 566 C C . ASN A 1 100 ? -16.686 -16.145 26.328 1.00 126.13 80 ASN A C 1
ATOM 567 O O . ASN A 1 100 ? -17.501 -15.237 26.533 1.00 126.15 80 ASN A O 1
ATOM 572 N N . ARG A 1 101 ? -16.771 -16.965 25.292 1.00 126.47 81 ARG A N 1
ATOM 573 C CA . ARG A 1 101 ? -17.814 -16.822 24.288 1.00 126.65 81 ARG A CA 1
ATOM 574 C C . ARG A 1 101 ? -19.156 -17.373 24.782 1.00 126.71 81 ARG A C 1
ATOM 575 O O . ARG A 1 101 ? -20.199 -16.754 24.559 1.00 126.65 81 ARG A O 1
ATOM 583 N N . SER A 1 102 ? -19.112 -18.522 25.461 1.00 126.71 82 SER A N 1
ATOM 584 C CA . SER A 1 102 ? -20.308 -19.206 25.946 1.00 126.81 82 SER A CA 1
ATOM 585 C C . SER A 1 102 ? -20.932 -18.476 27.124 1.00 126.72 82 SER A C 1
ATOM 586 O O . SER A 1 102 ? -22.134 -18.626 27.398 1.00 126.83 82 SER A O 1
ATOM 589 N N . LYS A 1 103 ? -20.105 -17.696 27.819 1.00 126.48 83 LYS A N 1
ATOM 590 C CA . LYS A 1 103 ? -20.540 -16.922 28.980 1.00 126.22 83 LYS A CA 1
ATOM 591 C C . LYS A 1 103 ? -21.250 -15.643 28.514 1.00 126.00 83 LYS A C 1
ATOM 592 O O . LYS A 1 103 ? -21.421 -15.428 27.309 1.00 126.13 83 LYS A O 1
ATOM 598 N N . GLY A 1 104 ? -21.661 -14.800 29.457 1.00 125.59 84 GLY A N 1
ATOM 599 C CA . GLY A 1 104 ? -22.477 -13.634 29.129 1.00 125.20 84 GLY A CA 1
ATOM 600 C C . GLY A 1 104 ? -21.707 -12.411 28.675 1.00 124.93 84 GLY A C 1
ATOM 601 O O . GLY A 1 104 ? -20.485 -12.399 28.739 1.00 124.84 84 GLY A O 1
ATOM 602 N N . PRO A 1 105 ? -22.427 -11.377 28.189 1.00 124.80 85 PRO A N 1
ATOM 603 C CA . PRO A 1 105 ? -21.910 -10.049 27.842 1.00 124.81 85 PRO A CA 1
ATOM 604 C C . PRO A 1 105 ? -20.911 -9.458 28.839 1.00 124.82 85 PRO A C 1
ATOM 605 O O . PRO A 1 105 ? -20.001 -8.724 28.438 1.00 124.92 85 PRO A O 1
ATOM 609 N N . ALA A 1 106 ? -21.092 -9.773 30.119 1.00 124.81 86 ALA A N 1
ATOM 610 C CA . ALA A 1 106 ? -20.216 -9.292 31.179 1.00 124.70 86 ALA A CA 1
ATOM 611 C C . ALA A 1 106 ? -18.899 -10.056 31.185 1.00 124.72 86 ALA A C 1
ATOM 612 O O . ALA A 1 106 ? -17.884 -9.559 31.664 1.00 124.66 86 ALA A O 1
ATOM 614 N N . MET A 1 107 ? -18.926 -11.262 30.630 1.00 124.86 87 MET A N 1
ATOM 615 C CA . MET A 1 107 ? -17.776 -12.161 30.618 1.00 124.99 87 MET A CA 1
ATOM 616 C C . MET A 1 107 ? -16.984 -12.099 29.320 1.00 124.91 87 MET A C 1
ATOM 617 O O . MET A 1 107 ? -15.814 -12.471 29.292 1.00 124.91 87 MET A O 1
ATOM 622 N N . HIS A 1 108 ? -17.633 -11.652 28.248 1.00 124.95 88 HIS A N 1
ATOM 623 C CA . HIS A 1 108 ? -16.994 -11.495 26.940 1.00 124.79 88 HIS A CA 1
ATOM 624 C C . HIS A 1 108 ? -15.785 -10.594 27.065 1.00 124.57 88 HIS A C 1
ATOM 625 O O . HIS A 1 108 ? -15.915 -9.436 27.459 1.00 124.46 88 HIS A O 1
ATOM 632 N N . SER A 1 109 ? -14.612 -11.131 26.743 1.00 124.43 89 SER A N 1
ATOM 633 C CA . SER A 1 109 ? -13.372 -10.382 26.901 1.00 124.42 89 SER A CA 1
ATOM 634 C C . SER A 1 109 ? -12.492 -10.378 25.649 1.00 124.47 89 SER A C 1
ATOM 635 O O . SER A 1 109 ? -11.976 -11.427 25.252 1.00 124.53 89 SER A O 1
ATOM 638 N N . PRO A 1 110 ? -12.331 -9.195 25.017 1.00 124.41 90 PRO A N 1
ATOM 639 C CA . PRO A 1 110 ? -11.580 -9.071 23.768 1.00 124.54 90 PRO A CA 1
ATOM 640 C C . PRO A 1 110 ? -10.078 -9.188 23.974 1.00 124.74 90 PRO A C 1
ATOM 641 O O . PRO A 1 110 ? -9.542 -8.616 24.919 1.00 124.85 90 PRO A O 1
ATOM 645 N N . ARG A 1 111 ? -9.409 -9.922 23.088 1.00 124.84 91 ARG A N 1
ATOM 646 C CA . ARG A 1 111 ? -7.969 -10.149 23.193 1.00 124.79 91 ARG A CA 1
ATOM 647 C C . ARG A 1 111 ? -7.370 -10.446 21.827 1.00 124.67 91 ARG A C 1
ATOM 648 O O . ARG A 1 111 ? -7.935 -11.217 21.075 1.00 124.86 91 ARG A O 1
ATOM 656 N N . ALA A 1 112 ? -6.232 -9.832 21.510 1.00 124.44 92 ALA A N 1
ATOM 657 C CA . ALA A 1 112 ? -5.556 -10.070 20.237 1.00 124.18 92 ALA A CA 1
ATOM 658 C C . ALA A 1 112 ? -4.057 -10.209 20.401 1.00 124.04 92 ALA A C 1
ATOM 659 O O . ALA A 1 112 ? -3.495 -9.601 21.283 1.00 124.32 92 ALA A O 1
ATOM 661 N N . GLN A 1 113 ? -3.419 -11.010 19.553 1.00 123.83 93 GLN A N 1
ATOM 662 C CA . GLN A 1 113 ? -1.967 -11.081 19.496 1.00 123.70 93 GLN A CA 1
ATOM 663 C C . GLN A 1 113 ? -1.435 -9.863 18.744 1.00 123.85 93 GLN A C 1
ATOM 664 O O . GLN A 1 113 ? -2.019 -9.452 17.744 1.00 124.13 93 GLN A O 1
ATOM 670 N N . ALA A 1 114 ? -0.335 -9.280 19.212 1.00 123.71 94 ALA A N 1
ATOM 671 C CA . ALA A 1 114 ? 0.244 -8.123 18.557 1.00 123.66 94 ALA A CA 1
ATOM 672 C C . ALA A 1 114 ? 1.507 -8.518 17.827 1.00 124.24 94 ALA A C 1
ATOM 673 O O . ALA A 1 114 ? 2.157 -9.503 18.192 1.00 124.54 94 ALA A O 1
ATOM 675 N N . ASP A 1 115 ? 1.854 -7.769 16.783 1.00 124.74 95 ASP A N 1
ATOM 676 C CA . ASP A 1 115 ? 3.178 -7.877 16.206 1.00 125.44 95 ASP A CA 1
ATOM 677 C C . ASP A 1 115 ? 4.053 -6.971 17.046 1.00 125.71 95 ASP A C 1
ATOM 678 O O . ASP A 1 115 ? 4.005 -5.754 16.893 1.00 125.79 95 ASP A O 1
ATOM 683 N N . LYS A 1 116 ? 4.836 -7.562 17.953 1.00 125.95 96 LYS A N 1
ATOM 684 C CA . LYS A 1 116 ? 5.481 -6.788 19.015 1.00 125.98 96 LYS A CA 1
ATOM 685 C C . LYS A 1 116 ? 6.147 -5.611 18.368 1.00 125.99 96 LYS A C 1
ATOM 686 O O . LYS A 1 116 ? 5.916 -4.473 18.740 1.00 126.17 96 LYS A O 1
ATOM 692 N N . THR A 1 117 ? 6.958 -5.898 17.362 1.00 125.95 97 THR A N 1
ATOM 693 C CA . THR A 1 117 ? 7.811 -4.882 16.779 1.00 125.69 97 THR A CA 1
ATOM 694 C C . THR A 1 117 ? 6.997 -3.843 16.010 1.00 125.26 97 THR A C 1
ATOM 695 O O . THR A 1 117 ? 7.320 -2.641 16.005 1.00 125.32 97 THR A O 1
ATOM 699 N N . GLN A 1 118 ? 5.914 -4.313 15.407 1.00 124.75 98 GLN A N 1
ATOM 700 C CA . GLN A 1 118 ? 5.066 -3.458 14.598 1.00 124.36 98 GLN A CA 1
ATOM 701 C C . GLN A 1 118 ? 4.159 -2.588 15.454 1.00 123.90 98 GLN A C 1
ATOM 702 O O . GLN A 1 118 ? 3.778 -1.499 15.045 1.00 123.44 98 GLN A O 1
ATOM 708 N N . TYR A 1 119 ? 3.825 -3.100 16.639 1.00 123.74 99 TYR A N 1
ATOM 709 C CA . TYR A 1 119 ? 3.048 -2.380 17.646 1.00 123.40 99 TYR A CA 1
ATOM 710 C C . TYR A 1 119 ? 3.856 -1.185 18.119 1.00 123.34 99 TYR A C 1
ATOM 711 O O . TYR A 1 119 ? 3.377 -0.075 18.128 1.00 123.17 99 TYR A O 1
ATOM 720 N N . SER A 1 120 ? 5.097 -1.440 18.502 1.00 123.69 100 SER A N 1
ATOM 721 C CA . SER A 1 120 ? 5.995 -0.423 18.997 1.00 124.01 100 SER A CA 1
ATOM 722 C C . SER A 1 120 ? 6.239 0.664 17.966 1.00 124.20 100 SER A C 1
ATOM 723 O O . SER A 1 120 ? 6.312 1.860 18.299 1.00 124.31 100 SER A O 1
ATOM 726 N N . LEU A 1 121 ? 6.389 0.247 16.714 1.00 124.07 101 LEU A N 1
ATOM 727 C CA . LEU A 1 121 ? 6.622 1.193 15.637 1.00 123.72 101 LEU A CA 1
ATOM 728 C C . LEU A 1 121 ? 5.425 2.124 15.453 1.00 123.81 101 LEU A C 1
ATOM 729 O O . LEU A 1 121 ? 5.596 3.314 15.273 1.00 123.88 101 LEU A O 1
ATOM 734 N N . TYR A 1 122 ? 4.219 1.562 15.521 1.00 123.96 102 TYR A N 1
ATOM 735 C CA . TYR A 1 122 ? 2.972 2.303 15.395 1.00 123.87 102 TYR A CA 1
ATOM 736 C C . TYR A 1 122 ? 2.896 3.375 16.470 1.00 124.09 102 TYR A C 1
ATOM 737 O O . TYR A 1 122 ? 2.623 4.535 16.177 1.00 124.35 102 TYR A O 1
ATOM 746 N N . MET A 1 123 ? 3.149 2.977 17.715 1.00 124.08 103 MET A N 1
ATOM 747 C CA . MET A 1 123 ? 3.066 3.867 18.856 1.00 123.91 103 MET A CA 1
ATOM 748 C C . MET A 1 123 ? 4.037 5.036 18.778 1.00 124.10 103 MET A C 1
ATOM 749 O O . MET A 1 123 ? 3.719 6.132 19.225 1.00 124.20 103 MET A O 1
ATOM 754 N N . ARG A 1 124 ? 5.216 4.802 18.215 1.00 124.38 104 ARG A N 1
ATOM 755 C CA . ARG A 1 124 ? 6.190 5.866 18.031 1.00 124.65 104 ARG A CA 1
ATOM 756 C C . ARG A 1 124 ? 5.688 6.836 16.978 1.00 124.86 104 ARG A C 1
ATOM 757 O O . ARG A 1 124 ? 5.734 8.063 17.150 1.00 124.58 104 ARG A O 1
ATOM 765 N N . ARG A 1 125 ? 5.219 6.250 15.879 1.00 125.17 105 ARG A N 1
ATOM 766 C CA . ARG A 1 125 ? 4.723 6.981 14.745 1.00 125.54 105 ARG A CA 1
ATOM 767 C C . ARG A 1 125 ? 3.692 7.996 15.219 1.00 125.48 105 ARG A C 1
ATOM 768 O O . ARG A 1 125 ? 3.747 9.146 14.816 1.00 125.44 105 ARG A O 1
ATOM 776 N N . ILE A 1 126 ? 2.792 7.576 16.111 1.00 125.51 106 ILE A N 1
ATOM 777 C CA . ILE A 1 126 ? 1.700 8.432 16.576 1.00 125.64 106 ILE A CA 1
ATOM 778 C C . ILE A 1 126 ? 2.230 9.552 17.445 1.00 125.73 106 ILE A C 1
ATOM 779 O O . ILE A 1 126 ? 1.841 10.715 17.267 1.00 126.05 106 ILE A O 1
ATOM 784 N N . VAL A 1 127 ? 3.114 9.202 18.376 1.00 125.66 107 VAL A N 1
ATOM 785 C CA . VAL A 1 127 ? 3.774 10.176 19.244 1.00 125.58 107 VAL A CA 1
ATOM 786 C C . VAL A 1 127 ? 4.578 11.217 18.443 1.00 126.14 107 VAL A C 1
ATOM 787 O O . VAL A 1 127 ? 4.581 12.394 18.765 1.00 126.02 107 VAL A O 1
ATOM 791 N N . GLU A 1 128 ? 5.228 10.785 17.371 1.00 127.02 108 GLU A N 1
ATOM 792 C CA . GLU A 1 128 ? 6.024 11.696 16.542 1.00 127.76 108 GLU A CA 1
ATOM 793 C C . GLU A 1 128 ? 5.196 12.592 15.617 1.00 127.67 108 GLU A C 1
ATOM 794 O O . GLU A 1 128 ? 5.725 13.557 15.081 1.00 128.03 108 GLU A O 1
ATOM 800 N N . HIS A 1 129 ? 3.913 12.283 15.425 1.00 127.73 109 HIS A N 1
ATOM 801 C CA . HIS A 1 129 ? 3.058 13.073 14.530 1.00 127.71 109 HIS A CA 1
ATOM 802 C C . HIS A 1 129 ? 2.184 14.041 15.310 1.00 127.48 109 HIS A C 1
ATOM 803 O O . HIS A 1 129 ? 1.338 14.739 14.746 1.00 127.68 109 HIS A O 1
ATOM 810 N N . GLU A 1 130 ? 2.422 14.100 16.611 1.00 127.16 110 GLU A N 1
ATOM 811 C CA . GLU A 1 130 ? 1.723 15.036 17.459 1.00 126.96 110 GLU A CA 1
ATOM 812 C C . GLU A 1 130 ? 2.618 16.242 17.730 1.00 126.61 110 GLU A C 1
ATOM 813 O O . GLU A 1 130 ? 3.624 16.131 18.428 1.00 126.45 110 GLU A O 1
ATOM 819 N N . PRO A 1 131 ? 2.251 17.401 17.168 1.00 126.42 111 PRO A N 1
ATOM 820 C CA . PRO A 1 131 ? 3.076 18.620 17.170 1.00 126.22 111 PRO A CA 1
ATOM 821 C C . PRO A 1 131 ? 3.496 19.109 18.551 1.00 126.08 111 PRO A C 1
ATOM 822 O O . PRO A 1 131 ? 4.588 19.657 18.695 1.00 125.94 111 PRO A O 1
ATOM 826 N N . ASN A 1 132 ? 2.652 18.899 19.554 1.00 126.08 112 ASN A N 1
ATOM 827 C CA . ASN A 1 132 ? 2.915 19.443 20.884 1.00 126.15 112 ASN A CA 1
ATOM 828 C C . ASN A 1 132 ? 4.007 18.739 21.684 1.00 126.06 112 ASN A C 1
ATOM 829 O O . ASN A 1 132 ? 4.583 19.337 22.605 1.00 126.13 112 ASN A O 1
ATOM 834 N N . ILE A 1 133 ? 4.285 17.483 21.324 1.00 125.77 113 ILE A N 1
ATOM 835 C CA . ILE A 1 133 ? 5.338 16.677 21.945 1.00 125.43 113 ILE A CA 1
ATOM 836 C C . ILE A 1 133 ? 6.714 16.943 21.325 1.00 125.56 113 ILE A C 1
ATOM 837 O O . ILE A 1 133 ? 6.924 16.645 20.150 1.00 125.51 113 ILE A O 1
ATOM 842 N N . ASP A 1 134 ? 7.640 17.508 22.100 1.00 125.72 114 ASP A N 1
ATOM 843 C CA . ASP A 1 134 ? 9.054 17.503 21.719 1.00 126.27 114 ASP A CA 1
ATOM 844 C C . ASP A 1 134 ? 9.641 16.219 22.331 1.00 126.71 114 ASP A C 1
ATOM 845 O O . ASP A 1 134 ? 9.113 15.711 23.329 1.00 127.08 114 ASP A O 1
ATOM 850 N N . LEU A 1 135 ? 10.711 15.689 21.735 1.00 126.70 115 LEU A N 1
ATOM 851 C CA . LEU A 1 135 ? 11.328 14.445 22.176 1.00 126.32 115 LEU A CA 1
ATOM 852 C C . LEU A 1 135 ? 12.735 14.672 22.665 1.00 126.20 115 LEU A C 1
ATOM 853 O O . LEU A 1 135 ? 13.435 15.508 22.133 1.00 126.61 115 LEU A O 1
ATOM 858 N N . LEU A 1 136 ? 13.155 13.925 23.674 1.00 126.11 116 LEU A N 1
ATOM 859 C CA . LEU A 1 136 ? 14.555 13.906 24.092 1.00 126.16 116 LEU A CA 1
ATOM 860 C C . LEU A 1 136 ? 14.998 12.513 24.563 1.00 126.36 116 LEU A C 1
ATOM 861 O O . LEU A 1 136 ? 14.325 11.865 25.367 1.00 126.32 116 LEU A O 1
ATOM 866 N N . GLN A 1 137 ? 16.129 12.057 24.033 1.00 126.55 117 GLN A N 1
ATOM 867 C CA . GLN A 1 137 ? 16.753 10.821 24.467 1.00 126.62 117 GLN A CA 1
ATOM 868 C C . GLN A 1 137 ? 17.840 11.086 25.512 1.00 127.03 117 GLN A C 1
ATOM 869 O O . GLN A 1 137 ? 18.978 11.453 25.186 1.00 127.32 117 GLN A O 1
ATOM 875 N N . ASP A 1 138 ? 17.464 10.911 26.775 1.00 127.28 118 ASP A N 1
ATOM 876 C CA . ASP A 1 138 ? 18.377 11.034 27.913 1.00 127.24 118 ASP A CA 1
ATOM 877 C C . ASP A 1 138 ? 17.770 10.231 29.060 1.00 126.99 118 ASP A C 1
ATOM 878 O O . ASP A 1 138 ? 16.642 9.758 28.954 1.00 127.15 118 ASP A O 1
ATOM 883 N N . THR A 1 139 ? 18.517 10.047 30.138 1.00 126.69 119 THR A N 1
ATOM 884 C CA . THR A 1 139 ? 17.974 9.369 31.309 1.00 126.43 119 THR A CA 1
ATOM 885 C C . THR A 1 139 ? 17.841 10.358 32.459 1.00 126.41 119 THR A C 1
ATOM 886 O O . THR A 1 139 ? 18.737 11.178 32.688 1.00 126.60 119 THR A O 1
ATOM 890 N N . VAL A 1 140 ? 16.717 10.295 33.170 1.00 126.25 120 VAL A N 1
ATOM 891 C CA . VAL A 1 140 ? 16.476 11.169 34.322 1.00 126.15 120 VAL A CA 1
ATOM 892 C C . VAL A 1 140 ? 17.055 10.534 35.595 1.00 126.13 120 VAL A C 1
ATOM 893 O O . VAL A 1 140 ? 16.647 9.433 35.982 1.00 126.26 120 VAL A O 1
ATOM 897 N N . ILE A 1 141 ? 18.007 11.228 36.226 1.00 125.91 121 ILE A N 1
ATOM 898 C CA . ILE A 1 141 ? 18.670 10.743 37.445 1.00 125.80 121 ILE A CA 1
ATOM 899 C C . ILE A 1 141 ? 18.237 11.500 38.708 1.00 125.84 121 ILE A C 1
ATOM 900 O O . ILE A 1 141 ? 18.808 11.320 39.786 1.00 125.84 121 ILE A O 1
ATOM 905 N N . GLY A 1 142 ? 17.232 12.351 38.574 1.00 125.85 122 GLY A N 1
ATOM 906 C CA . GLY A 1 142 ? 16.766 13.130 39.700 1.00 125.96 122 GLY A CA 1
ATOM 907 C C . GLY A 1 142 ? 15.641 14.074 39.349 1.00 126.06 122 GLY A C 1
ATOM 908 O O . GLY A 1 142 ? 15.558 14.572 38.225 1.00 125.87 122 GLY A O 1
ATOM 909 N N . VAL A 1 143 ? 14.767 14.302 40.326 1.00 126.26 123 VAL A N 1
ATOM 910 C CA . VAL A 1 143 ? 13.739 15.334 40.239 1.00 126.53 123 VAL A CA 1
ATOM 911 C C . VAL A 1 143 ? 13.900 16.349 41.381 1.00 126.48 123 VAL A C 1
ATOM 912 O O . VAL A 1 143 ? 13.972 15.985 42.551 1.00 126.40 123 VAL A O 1
ATOM 916 N N . SER A 1 144 ? 13.976 17.620 41.013 1.00 126.57 124 SER A N 1
ATOM 917 C CA . SER A 1 144 ? 14.170 18.693 41.966 1.00 126.66 124 SER A CA 1
ATOM 918 C C . SER A 1 144 ? 12.818 19.340 42.299 1.00 126.62 124 SER A C 1
ATOM 919 O O . SER A 1 144 ? 11.928 19.399 41.445 1.00 126.55 124 SER A O 1
ATOM 922 N N . ALA A 1 145 ? 12.662 19.809 43.539 1.00 126.59 125 ALA A N 1
ATOM 923 C CA . ALA A 1 145 ? 11.394 20.400 43.994 1.00 126.61 125 ALA A CA 1
ATOM 924 C C . ALA A 1 145 ? 11.571 21.472 45.082 1.00 126.65 125 ALA A C 1
ATOM 925 O O . ALA A 1 145 ? 12.335 21.288 46.034 1.00 126.69 125 ALA A O 1
ATOM 927 N N . ASN A 1 146 ? 10.851 22.583 44.935 1.00 126.68 126 ASN A N 1
ATOM 928 C CA . ASN A 1 146 ? 10.933 23.695 45.886 1.00 126.77 126 ASN A CA 1
ATOM 929 C C . ASN A 1 146 ? 9.715 23.803 46.804 1.00 126.74 126 ASN A C 1
ATOM 930 O O . ASN A 1 146 ? 8.586 23.985 46.333 1.00 126.80 126 ASN A O 1
ATOM 935 N N . SER A 1 147 ? 9.958 23.692 48.110 1.00 126.61 127 SER A N 1
ATOM 936 C CA . SER A 1 147 ? 8.905 23.734 49.132 1.00 126.52 127 SER A CA 1
ATOM 937 C C . SER A 1 147 ? 7.689 22.835 48.833 1.00 126.44 127 SER A C 1
ATOM 938 O O . SER A 1 147 ? 6.539 23.262 48.952 1.00 126.36 127 SER A O 1
ATOM 941 N N . GLY A 1 148 ? 7.959 21.592 48.436 1.00 126.38 128 GLY A N 1
ATOM 942 C CA . GLY A 1 148 ? 6.917 20.576 48.271 1.00 126.22 128 GLY A CA 1
ATOM 943 C C . GLY A 1 148 ? 6.110 20.614 46.981 1.00 126.18 128 GLY A C 1
ATOM 944 O O . GLY A 1 148 ? 5.096 19.923 46.870 1.00 126.10 128 GLY A O 1
ATOM 945 N N . LYS A 1 149 ? 6.548 21.420 46.014 1.00 126.21 129 LYS A N 1
ATOM 946 C CA . LYS A 1 149 ? 5.930 21.460 44.684 1.00 126.19 129 LYS A CA 1
ATOM 947 C C . LYS A 1 149 ? 6.993 21.288 43.595 1.00 126.25 129 LYS A C 1
ATOM 948 O O . LYS A 1 149 ? 8.093 21.838 43.694 1.00 126.31 129 LYS A O 1
ATOM 954 N N . PHE A 1 150 ? 6.647 20.529 42.559 1.00 126.26 130 PHE A N 1
ATOM 955 C CA . PHE A 1 150 ? 7.564 20.197 41.471 1.00 126.35 130 PHE A CA 1
ATOM 956 C C . PHE A 1 150 ? 8.148 21.428 40.791 1.00 126.46 130 PHE A C 1
ATOM 957 O O . PHE A 1 150 ? 7.447 22.417 40.585 1.00 126.46 130 PHE A O 1
ATOM 965 N N . SER A 1 151 ? 9.429 21.352 40.438 1.00 126.64 131 SER A N 1
ATOM 966 C CA . SER A 1 151 ? 10.095 22.428 39.703 1.00 126.93 131 SER A CA 1
ATOM 967 C C . SER A 1 151 ? 10.829 21.925 38.453 1.00 126.96 131 SER A C 1
ATOM 968 O O . SER A 1 151 ? 10.539 22.375 37.345 1.00 127.20 131 SER A O 1
ATOM 971 N N . SER A 1 152 ? 11.762 20.989 38.627 1.00 126.80 132 SER A N 1
ATOM 972 C CA . SER A 1 152 ? 12.600 20.541 37.519 1.00 126.60 132 SER A CA 1
ATOM 973 C C . SER A 1 152 ? 13.044 19.090 37.634 1.00 126.43 132 SER A C 1
ATOM 974 O O . SER A 1 152 ? 12.705 18.397 38.585 1.00 126.33 132 SER A O 1
ATOM 977 N N . VAL A 1 153 ? 13.819 18.655 36.646 1.00 126.35 133 VAL A N 1
ATOM 978 C CA . VAL A 1 153 ? 14.229 17.267 36.505 1.00 126.31 133 VAL A CA 1
ATOM 979 C C . VAL A 1 153 ? 15.673 17.204 36.016 1.00 126.31 133 VAL A C 1
ATOM 980 O O . VAL A 1 153 ? 16.037 17.869 35.048 1.00 126.27 133 VAL A O 1
ATOM 984 N N . THR A 1 154 ? 16.492 16.407 36.695 1.00 126.37 134 THR A N 1
ATOM 985 C CA . THR A 1 154 ? 17.913 16.321 36.385 1.00 126.48 134 THR A CA 1
ATOM 986 C C . THR A 1 154 ? 18.231 15.124 35.499 1.00 126.53 134 THR A C 1
ATOM 987 O O . THR A 1 154 ? 17.955 13.978 35.861 1.00 126.63 134 THR A O 1
ATOM 991 N N . VAL A 1 155 ? 18.804 15.413 34.331 1.00 126.49 135 VAL A N 1
ATOM 992 C CA . VAL A 1 155 ? 19.222 14.388 33.380 1.00 126.36 135 VAL A CA 1
ATOM 993 C C . VAL A 1 155 ? 20.670 14.021 33.653 1.00 126.50 135 VAL A C 1
ATOM 994 O O . VAL A 1 155 ? 21.348 14.718 34.408 1.00 126.57 135 VAL A O 1
ATOM 998 N N . ARG A 1 156 ? 21.141 12.939 33.033 1.00 126.61 136 ARG A N 1
ATOM 999 C CA . ARG A 1 156 ? 22.469 12.378 33.316 1.00 126.87 136 ARG A CA 1
ATOM 1000 C C . ARG A 1 156 ? 23.609 13.392 33.262 1.00 126.87 136 ARG A C 1
ATOM 1001 O O . ARG A 1 156 ? 24.511 13.362 34.097 1.00 126.75 136 ARG A O 1
ATOM 1009 N N . SER A 1 157 ? 23.553 14.287 32.278 1.00 127.02 137 SER A N 1
ATOM 1010 C CA . SER A 1 157 ? 24.535 15.359 32.125 1.00 127.01 137 SER A CA 1
ATOM 1011 C C . SER A 1 157 ? 24.571 16.280 33.337 1.00 127.03 137 SER A C 1
ATOM 1012 O O . SER A 1 157 ? 25.561 16.980 33.565 1.00 127.27 137 SER A O 1
ATOM 1015 N N . GLY A 1 158 ? 23.492 16.288 34.108 1.00 126.93 138 GLY A N 1
ATOM 1016 C CA . GLY A 1 158 ? 23.402 17.165 35.263 1.00 126.98 138 GLY A CA 1
ATOM 1017 C C . GLY A 1 158 ? 22.677 18.460 34.953 1.00 127.07 138 GLY A C 1
ATOM 1018 O O . GLY A 1 158 ? 22.665 19.374 35.772 1.00 127.25 138 GLY A O 1
ATOM 1019 N N . ARG A 1 159 ? 22.082 18.549 33.766 1.00 127.09 139 ARG A N 1
ATOM 1020 C CA . ARG A 1 159 ? 21.179 19.649 33.450 1.00 127.14 139 ARG A CA 1
ATOM 1021 C C . ARG A 1 159 ? 19.920 19.530 34.286 1.00 127.04 139 ARG A C 1
ATOM 1022 O O . ARG A 1 159 ? 19.532 18.437 34.686 1.00 127.14 139 ARG A O 1
ATOM 1030 N N . ALA A 1 160 ? 19.294 20.667 34.557 1.00 126.93 140 ALA A N 1
ATOM 1031 C CA . ALA A 1 160 ? 17.950 20.696 35.102 1.00 126.74 140 ALA A CA 1
ATOM 1032 C C . ALA A 1 160 ? 17.027 21.123 33.971 1.00 126.63 140 ALA A C 1
ATOM 1033 O O . ALA A 1 160 ? 17.321 22.063 33.244 1.00 126.76 140 ALA A O 1
ATOM 1035 N N . ILE A 1 161 ? 15.924 20.413 33.796 1.00 126.52 141 ILE A N 1
ATOM 1036 C CA . ILE A 1 161 ? 14.964 20.785 32.767 1.00 126.47 141 ILE A CA 1
ATOM 1037 C C . ILE A 1 161 ? 13.670 21.166 33.455 1.00 126.56 141 ILE A C 1
ATOM 1038 O O . ILE A 1 161 ? 13.064 20.353 34.158 1.00 126.53 141 ILE A O 1
ATOM 1043 N N . GLN A 1 162 ? 13.265 22.414 33.246 1.00 126.70 142 GLN A N 1
ATOM 1044 C CA . GLN A 1 162 ? 12.199 23.029 34.023 1.00 126.84 142 GLN A CA 1
ATOM 1045 C C . GLN A 1 162 ? 10.830 22.784 33.414 1.00 126.88 142 GLN A C 1
ATOM 1046 O O . GLN A 1 162 ? 10.653 22.912 32.200 1.00 127.08 142 GLN A O 1
ATOM 1052 N N . ALA A 1 163 ? 9.870 22.435 34.268 1.00 126.79 143 ALA A N 1
ATOM 1053 C CA . ALA A 1 163 ? 8.502 22.154 33.835 1.00 126.80 143 ALA A CA 1
ATOM 1054 C C . ALA A 1 163 ? 7.467 22.460 34.920 1.00 126.83 143 ALA A C 1
ATOM 1055 O O . ALA A 1 163 ? 7.790 22.506 36.109 1.00 126.97 143 ALA A O 1
ATOM 1057 N N . LYS A 1 164 ? 6.223 22.670 34.497 1.00 126.72 144 LYS A N 1
ATOM 1058 C CA . LYS A 1 164 ? 5.134 22.990 35.416 1.00 126.52 144 LYS A CA 1
ATOM 1059 C C . LYS A 1 164 ? 4.602 21.752 36.137 1.00 126.50 144 LYS A C 1
ATOM 1060 O O . LYS A 1 164 ? 4.136 21.862 37.266 1.00 126.68 144 LYS A O 1
ATOM 1066 N N . ALA A 1 165 ? 4.682 20.583 35.491 1.00 126.28 145 ALA A N 1
ATOM 1067 C CA . ALA A 1 165 ? 4.174 19.317 36.041 1.00 126.08 145 ALA A CA 1
ATOM 1068 C C . ALA A 1 165 ? 4.817 18.115 35.342 1.00 126.06 145 ALA A C 1
ATOM 1069 O O . ALA A 1 165 ? 5.005 18.143 34.124 1.00 126.23 145 ALA A O 1
ATOM 1071 N N . ALA A 1 166 ? 5.142 17.058 36.095 1.00 125.80 146 ALA A N 1
ATOM 1072 C CA . ALA A 1 166 ? 5.873 15.905 35.532 1.00 125.47 146 ALA A CA 1
ATOM 1073 C C . ALA A 1 166 ? 5.266 14.534 35.843 1.00 125.33 146 ALA A C 1
ATOM 1074 O O . ALA A 1 166 ? 4.978 14.228 36.996 1.00 125.48 146 ALA A O 1
ATOM 1076 N N . ILE A 1 167 ? 5.086 13.718 34.806 1.00 125.06 147 ILE A N 1
ATOM 1077 C CA . ILE A 1 167 ? 4.609 12.349 34.949 1.00 124.85 147 ILE A CA 1
ATOM 1078 C C . ILE A 1 167 ? 5.800 11.405 34.923 1.00 124.80 147 ILE A C 1
ATOM 1079 O O . ILE A 1 167 ? 6.602 11.446 33.991 1.00 124.77 147 ILE A O 1
ATOM 1084 N N . LEU A 1 168 ? 5.913 10.552 35.936 1.00 124.83 148 LEU A N 1
ATOM 1085 C CA . LEU A 1 168 ? 6.963 9.527 35.968 1.00 124.93 148 LEU A CA 1
ATOM 1086 C C . LEU A 1 168 ? 6.413 8.170 35.573 1.00 124.96 148 LEU A C 1
ATOM 1087 O O . LEU A 1 168 ? 5.498 7.651 36.216 1.00 125.18 148 LEU A O 1
ATOM 1092 N N . ALA A 1 169 ? 6.980 7.601 34.515 1.00 124.82 149 ALA A N 1
ATOM 1093 C CA . ALA A 1 169 ? 6.493 6.355 33.980 1.00 124.85 149 ALA A CA 1
ATOM 1094 C C . ALA A 1 169 ? 7.669 5.443 33.618 1.00 124.96 149 ALA A C 1
ATOM 1095 O O . ALA A 1 169 ? 7.944 5.174 32.447 1.00 125.31 149 ALA A O 1
ATOM 1097 N N . CYS A 1 170 ? 8.343 4.941 34.643 1.00 124.94 150 CYS A N 1
ATOM 1098 C CA . CYS A 1 170 ? 9.647 4.303 34.473 1.00 124.88 150 CYS A CA 1
ATOM 1099 C C . CYS A 1 170 ? 9.641 2.792 34.360 1.00 124.78 150 CYS A C 1
ATOM 1100 O O . CYS A 1 170 ? 10.698 2.194 34.180 1.00 124.59 150 CYS A O 1
ATOM 1103 N N . GLY A 1 171 ? 8.466 2.180 34.477 1.00 124.83 151 GLY A N 1
ATOM 1104 C CA . GLY A 1 171 ? 8.352 0.729 34.354 1.00 125.01 151 GLY A CA 1
ATOM 1105 C C . GLY A 1 171 ? 9.276 -0.012 35.301 1.00 124.99 151 GLY A C 1
ATOM 1106 O O . GLY A 1 171 ? 9.375 0.341 36.472 1.00 125.37 151 GLY A O 1
ATOM 1107 N N . THR A 1 172 ? 9.979 -1.014 34.788 1.00 124.79 152 THR A N 1
ATOM 1108 C CA . THR A 1 172 ? 10.833 -1.845 35.620 1.00 124.74 152 THR A CA 1
ATOM 1109 C C . THR A 1 172 ? 12.291 -1.401 35.657 1.00 124.77 152 THR A C 1
ATOM 1110 O O . THR A 1 172 ? 13.145 -2.155 36.096 1.00 124.93 152 THR A O 1
ATOM 1114 N N . PHE A 1 173 ? 12.577 -0.176 35.233 1.00 124.83 153 PHE A N 1
ATOM 1115 C CA . PHE A 1 173 ? 13.962 0.273 35.058 1.00 124.86 153 PHE A CA 1
ATOM 1116 C C . PHE A 1 173 ? 14.713 0.785 36.286 1.00 124.74 153 PHE A C 1
ATOM 1117 O O . PHE A 1 173 ? 15.946 0.818 36.298 1.00 124.65 153 PHE A O 1
ATOM 1125 N N . LEU A 1 174 ? 13.977 1.195 37.310 1.00 124.71 154 LEU A N 1
ATOM 1126 C CA . LEU A 1 174 ? 14.587 1.822 38.477 1.00 124.51 154 LEU A CA 1
ATOM 1127 C C . LEU A 1 174 ? 15.351 0.803 39.295 1.00 124.57 154 LEU A C 1
ATOM 1128 O O . LEU A 1 174 ? 14.750 -0.005 40.007 1.00 124.78 154 LEU A O 1
ATOM 1133 N N . ASN A 1 175 ? 16.679 0.847 39.175 1.00 124.51 155 ASN A N 1
ATOM 1134 C CA . ASN A 1 175 ? 17.585 -0.148 39.781 1.00 124.39 155 ASN A CA 1
ATOM 1135 C C . ASN A 1 175 ? 17.145 -1.582 39.483 1.00 124.26 155 ASN A C 1
ATOM 1136 O O . ASN A 1 175 ? 16.961 -2.389 40.391 1.00 124.24 155 ASN A O 1
ATOM 1141 N N . GLY A 1 176 ? 16.962 -1.874 38.198 1.00 124.04 156 GLY A N 1
ATOM 1142 C CA . GLY A 1 176 ? 16.515 -3.177 37.763 1.00 123.88 156 GLY A CA 1
ATOM 1143 C C . GLY A 1 176 ? 17.588 -4.222 37.946 1.00 123.95 156 GLY A C 1
ATOM 1144 O O . GLY A 1 176 ? 18.777 -3.917 37.913 1.00 123.83 156 GLY A O 1
ATOM 1145 N N . LEU A 1 177 ? 17.156 -5.461 38.140 1.00 124.12 157 LEU A N 1
ATOM 1146 C CA . LEU A 1 177 ? 18.063 -6.583 38.285 1.00 124.55 157 LEU A CA 1
ATOM 1147 C C . LEU A 1 177 ? 17.456 -7.816 37.624 1.00 124.72 157 LEU A C 1
ATOM 1148 O O . LEU A 1 177 ? 16.309 -8.165 37.901 1.00 124.88 157 LEU A O 1
ATOM 1153 N N . ILE A 1 178 ? 18.219 -8.474 36.752 1.00 124.79 158 ILE A N 1
ATOM 1154 C CA . ILE A 1 178 ? 17.736 -9.661 36.038 1.00 124.81 158 ILE A CA 1
ATOM 1155 C C . ILE A 1 178 ? 18.150 -10.920 36.789 1.00 125.00 158 ILE A C 1
ATOM 1156 O O . ILE A 1 178 ? 19.312 -11.065 37.136 1.00 125.30 158 ILE A O 1
ATOM 1161 N N . HIS A 1 179 ? 17.205 -11.826 37.036 1.00 125.06 159 HIS A N 1
ATOM 1162 C CA . HIS A 1 179 ? 17.473 -13.037 37.808 1.00 125.02 159 HIS A CA 1
ATOM 1163 C C . HIS A 1 179 ? 17.245 -14.284 36.993 1.00 125.10 159 HIS A C 1
ATOM 1164 O O . HIS A 1 179 ? 16.108 -14.627 36.713 1.00 125.35 159 HIS A O 1
ATOM 1171 N N . ILE A 1 180 ? 18.323 -14.961 36.615 1.00 125.24 160 ILE A N 1
ATOM 1172 C CA . ILE A 1 180 ? 18.222 -16.297 36.031 1.00 125.24 160 ILE A CA 1
ATOM 1173 C C . ILE A 1 180 ? 18.867 -17.262 37.013 1.00 125.67 160 ILE A C 1
ATOM 1174 O O . ILE A 1 180 ? 20.091 -17.358 37.101 1.00 125.78 160 ILE A O 1
ATOM 1179 N N . GLY A 1 181 ? 18.030 -17.962 37.766 1.00 126.05 161 GLY A N 1
ATOM 1180 C CA . GLY A 1 181 ? 18.501 -18.890 38.782 1.00 126.41 161 GLY A CA 1
ATOM 1181 C C . GLY A 1 181 ? 19.238 -18.180 39.893 1.00 126.73 161 GLY A C 1
ATOM 1182 O O . GLY A 1 181 ? 18.647 -17.392 40.633 1.00 126.70 161 GLY A O 1
ATOM 1183 N N . MET A 1 182 ? 20.537 -18.452 39.981 1.00 127.13 162 MET A N 1
ATOM 1184 C CA . MET A 1 182 ? 21.361 -17.993 41.093 1.00 127.50 162 MET A CA 1
ATOM 1185 C C . MET A 1 182 ? 22.190 -16.748 40.788 1.00 127.41 162 MET A C 1
ATOM 1186 O O . MET A 1 182 ? 22.560 -16.011 41.708 1.00 127.44 162 MET A O 1
ATOM 1191 N N . ASP A 1 183 ? 22.490 -16.521 39.510 1.00 127.28 163 ASP A N 1
ATOM 1192 C CA . ASP A 1 183 ? 23.230 -15.322 39.104 1.00 127.11 163 ASP A CA 1
ATOM 1193 C C . ASP A 1 183 ? 22.301 -14.206 38.652 1.00 126.69 163 ASP A C 1
ATOM 1194 O O . ASP A 1 183 ? 21.184 -14.453 38.207 1.00 126.52 163 ASP A O 1
ATOM 1199 N N . HIS A 1 184 ? 22.773 -12.977 38.798 1.00 126.39 164 HIS A N 1
ATOM 1200 C CA . HIS A 1 184 ? 21.971 -11.812 38.508 1.00 126.35 164 HIS A CA 1
ATOM 1201 C C . HIS A 1 184 ? 22.804 -10.718 37.868 1.00 126.39 164 HIS A C 1
ATOM 1202 O O . HIS A 1 184 ? 23.928 -10.438 38.296 1.00 126.40 164 HIS A O 1
ATOM 1209 N N . PHE A 1 185 ? 22.236 -10.103 36.836 1.00 126.49 165 PHE A N 1
ATOM 1210 C CA . PHE A 1 185 ? 22.915 -9.066 36.075 1.00 126.46 165 PHE A CA 1
ATOM 1211 C C . PHE A 1 185 ? 22.136 -7.760 36.161 1.00 126.37 165 PHE A C 1
ATOM 1212 O O . PHE A 1 185 ? 20.920 -7.781 36.352 1.00 126.19 165 PHE A O 1
ATOM 1220 N N . PRO A 1 186 ? 22.838 -6.616 36.056 1.00 126.41 166 PRO A N 1
ATOM 1221 C CA . PRO A 1 186 ? 22.146 -5.349 35.871 1.00 126.50 166 PRO A CA 1
ATOM 1222 C C . PRO A 1 186 ? 21.357 -5.376 34.570 1.00 126.59 166 PRO A C 1
ATOM 1223 O O . PRO A 1 186 ? 21.716 -6.095 33.632 1.00 126.89 166 PRO A O 1
ATOM 1227 N N . GLY A 1 187 ? 20.284 -4.602 34.522 1.00 126.49 167 GLY A N 1
ATOM 1228 C CA . GLY A 1 187 ? 19.388 -4.625 33.382 1.00 126.49 167 GLY A CA 1
ATOM 1229 C C . GLY A 1 187 ? 18.015 -4.170 33.808 1.00 126.57 167 GLY A C 1
ATOM 1230 O O . GLY A 1 187 ? 17.487 -4.638 34.807 1.00 126.73 167 GLY A O 1
ATOM 1231 N N . GLY A 1 188 ? 17.435 -3.252 33.050 1.00 126.53 168 GLY A N 1
ATOM 1232 C CA . GLY A 1 188 ? 16.156 -2.683 33.407 1.00 126.56 168 GLY A CA 1
ATOM 1233 C C . GLY A 1 188 ? 14.950 -3.443 32.892 1.00 126.74 168 GLY A C 1
ATOM 1234 O O . GLY A 1 188 ? 13.985 -3.619 33.620 1.00 126.95 168 GLY A O 1
ATOM 1235 N N . ARG A 1 189 ? 14.979 -3.870 31.635 1.00 126.85 169 ARG A N 1
ATOM 1236 C CA . ARG A 1 189 ? 13.849 -4.591 31.064 1.00 127.17 169 ARG A CA 1
ATOM 1237 C C . ARG A 1 189 ? 14.313 -5.964 30.704 1.00 127.46 169 ARG A C 1
ATOM 1238 O O . ARG A 1 189 ? 13.792 -6.971 31.191 1.00 127.56 169 ARG A O 1
ATOM 1246 N N . SER A 1 190 ? 15.281 -5.993 29.806 1.00 127.78 170 SER A N 1
ATOM 1247 C CA . SER A 1 190 ? 16.069 -7.174 29.598 1.00 128.24 170 SER A CA 1
ATOM 1248 C C . SER A 1 190 ? 17.504 -6.832 29.971 1.00 128.37 170 SER A C 1
ATOM 1249 O O . SER A 1 190 ? 17.835 -5.662 30.240 1.00 128.26 170 SER A O 1
ATOM 1252 N N . THR A 1 191 ? 18.343 -7.866 30.009 1.00 128.56 171 THR A N 1
ATOM 1253 C CA . THR A 1 191 ? 19.797 -7.719 30.102 1.00 128.54 171 THR A CA 1
ATOM 1254 C C . THR A 1 191 ? 20.323 -6.656 29.101 1.00 128.45 171 THR A C 1
ATOM 1255 O O . THR A 1 191 ? 21.329 -5.977 29.357 1.00 128.20 171 THR A O 1
ATOM 1259 N N . ALA A 1 192 ? 19.596 -6.515 27.987 1.00 128.32 172 ALA A N 1
ATOM 1260 C CA . ALA A 1 192 ? 19.937 -5.627 26.885 1.00 128.29 172 ALA A CA 1
ATOM 1261 C C . ALA A 1 192 ? 19.765 -4.131 27.205 1.00 128.41 172 ALA A C 1
ATOM 1262 O O . ALA A 1 192 ? 20.176 -3.266 26.419 1.00 128.29 172 ALA A O 1
ATOM 1264 N N . GLU A 1 193 ? 19.156 -3.828 28.350 1.00 128.54 173 GLU A N 1
ATOM 1265 C CA . GLU A 1 193 ? 18.927 -2.446 28.773 1.00 128.75 173 GLU A CA 1
ATOM 1266 C C . GLU A 1 193 ? 19.678 -2.098 30.054 1.00 128.51 173 GLU A C 1
ATOM 1267 O O . GLU A 1 193 ? 19.662 -2.864 31.010 1.00 128.73 173 GLU A O 1
ATOM 1273 N N . PRO A 1 194 ? 20.339 -0.934 30.084 1.00 128.25 174 PRO A N 1
ATOM 1274 C CA . PRO A 1 194 ? 20.933 -0.476 31.330 1.00 128.00 174 PRO A CA 1
ATOM 1275 C C . PRO A 1 194 ? 19.835 -0.020 32.305 1.00 127.79 174 PRO A C 1
ATOM 1276 O O . PRO A 1 194 ? 18.855 0.607 31.866 1.00 127.97 174 PRO A O 1
ATOM 1280 N N . PRO A 1 195 ? 19.980 -0.351 33.611 1.00 127.42 175 PRO A N 1
ATOM 1281 C CA . PRO A 1 195 ? 19.048 0.161 34.617 1.00 127.03 175 PRO A CA 1
ATOM 1282 C C . PRO A 1 195 ? 19.335 1.615 34.967 1.00 126.86 175 PRO A C 1
ATOM 1283 O O . PRO A 1 195 ? 20.466 2.079 34.792 1.00 126.78 175 PRO A O 1
ATOM 1287 N N . VAL A 1 196 ? 18.301 2.316 35.434 1.00 126.78 176 VAL A N 1
ATOM 1288 C CA . VAL A 1 196 ? 18.413 3.702 35.898 1.00 126.75 176 VAL A CA 1
ATOM 1289 C C . VAL A 1 196 ? 18.813 3.701 37.374 1.00 126.98 176 VAL A C 1
ATOM 1290 O O . VAL A 1 196 ? 18.261 2.932 38.169 1.00 127.04 176 VAL A O 1
ATOM 1294 N N . GLU A 1 197 ? 19.763 4.561 37.745 1.00 127.08 177 GLU A N 1
ATOM 1295 C CA . GLU A 1 197 ? 20.340 4.478 39.079 1.00 127.14 177 GLU A CA 1
ATOM 1296 C C . GLU A 1 197 ? 20.172 5.685 39.975 1.00 127.09 177 GLU A C 1
ATOM 1297 O O . GLU A 1 197 ? 19.946 5.532 41.181 1.00 127.40 177 GLU A O 1
ATOM 1303 N N . GLY A 1 198 ? 20.258 6.884 39.409 1.00 126.93 178 GLY A N 1
ATOM 1304 C CA . GLY A 1 198 ? 20.157 8.103 40.225 1.00 126.80 178 GLY A CA 1
ATOM 1305 C C . GLY A 1 198 ? 18.816 8.347 40.912 1.00 126.57 178 GLY A C 1
ATOM 1306 O O . GLY A 1 198 ? 18.756 8.598 42.114 1.00 126.38 178 GLY A O 1
ATOM 1307 N N . LEU A 1 199 ? 17.748 8.236 40.130 1.00 126.53 179 LEU A N 1
ATOM 1308 C CA . LEU A 1 199 ? 16.415 8.750 40.460 1.00 126.37 179 LEU A CA 1
ATOM 1309 C C . LEU A 1 199 ? 15.771 8.241 41.739 1.00 126.36 179 LEU A C 1
ATOM 1310 O O . LEU A 1 199 ? 15.124 9.010 42.447 1.00 126.27 179 LEU A O 1
ATOM 1315 N N . THR A 1 200 ? 15.920 6.950 42.021 1.00 126.41 180 THR A N 1
ATOM 1316 C CA . THR A 1 200 ? 15.239 6.345 43.165 1.00 126.42 180 THR A CA 1
ATOM 1317 C C . THR A 1 200 ? 15.699 6.938 44.510 1.00 126.53 180 THR A C 1
ATOM 1318 O O . THR A 1 200 ? 14.879 7.166 45.402 1.00 126.47 180 THR A O 1
ATOM 1322 N N . GLU A 1 201 ? 17.002 7.213 44.624 1.00 126.70 181 GLU A N 1
ATOM 1323 C CA . GLU A 1 201 ? 17.602 7.814 45.820 1.00 126.75 181 GLU A CA 1
ATOM 1324 C C . GLU A 1 201 ? 17.189 9.275 45.924 1.00 126.64 181 GLU A C 1
ATOM 1325 O O . GLU A 1 201 ? 16.968 9.785 47.020 1.00 126.75 181 GLU A O 1
ATOM 1331 N N . SER A 1 202 ? 17.079 9.928 44.770 1.00 126.52 182 SER A N 1
ATOM 1332 C CA . SER A 1 202 ? 16.635 11.315 44.677 1.00 126.41 182 SER A CA 1
ATOM 1333 C C . SER A 1 202 ? 15.181 11.493 45.106 1.00 126.29 182 SER A C 1
ATOM 1334 O O . SER A 1 202 ? 14.822 12.504 45.699 1.00 126.29 182 SER A O 1
ATOM 1337 N N . LEU A 1 203 ? 14.346 10.513 44.796 1.00 126.29 183 LEU A N 1
ATOM 1338 C CA . LEU A 1 203 ? 12.941 10.563 45.186 1.00 126.29 183 LEU A CA 1
ATOM 1339 C C . LEU A 1 203 ? 12.739 10.245 46.664 1.00 126.20 183 LEU A C 1
ATOM 1340 O O . LEU A 1 203 ? 11.921 10.881 47.333 1.00 126.14 183 LEU A O 1
ATOM 1345 N N . ALA A 1 204 ? 13.487 9.260 47.162 1.00 126.09 184 ALA A N 1
ATOM 1346 C CA . ALA A 1 204 ? 13.510 8.938 48.589 1.00 125.96 184 ALA A CA 1
ATOM 1347 C C . ALA A 1 204 ? 13.943 10.166 49.385 1.00 125.85 184 ALA A C 1
ATOM 1348 O O . ALA A 1 204 ? 13.417 10.439 50.457 1.00 125.81 184 ALA A O 1
ATOM 1350 N N . SER A 1 205 ? 14.899 10.902 48.825 1.00 125.83 185 SER A N 1
ATOM 1351 C CA . SER A 1 205 ? 15.364 12.177 49.357 1.00 125.71 185 SER A CA 1
ATOM 1352 C C . SER A 1 205 ? 14.240 13.208 49.500 1.00 125.61 185 SER A C 1
ATOM 1353 O O . SER A 1 205 ? 14.285 14.051 50.393 1.00 125.65 185 SER A O 1
ATOM 1356 N N . LEU A 1 206 ? 13.238 13.139 48.625 1.00 125.54 186 LEU A N 1
ATOM 1357 C CA . LEU A 1 206 ? 12.082 14.035 48.697 1.00 125.45 186 LEU A CA 1
ATOM 1358 C C . LEU A 1 206 ? 10.948 13.479 49.561 1.00 125.32 186 LEU A C 1
ATOM 1359 O O . LEU A 1 206 ? 9.825 13.981 49.526 1.00 125.19 186 LEU A O 1
ATOM 1364 N N . GLY A 1 207 ? 11.251 12.443 50.336 1.00 125.26 187 GLY A N 1
ATOM 1365 C CA . GLY A 1 207 ? 10.300 11.876 51.284 1.00 125.26 187 GLY A CA 1
ATOM 1366 C C . GLY A 1 207 ? 9.410 10.808 50.687 1.00 125.29 187 GLY A C 1
ATOM 1367 O O . GLY A 1 207 ? 8.211 10.779 50.950 1.00 125.43 187 GLY A O 1
ATOM 1368 N N . PHE A 1 208 ? 9.997 9.929 49.879 1.00 125.23 188 PHE A N 1
ATOM 1369 C CA . PHE A 1 208 ? 9.262 8.824 49.273 1.00 125.04 188 PHE A CA 1
ATOM 1370 C C . PHE A 1 208 ? 9.783 7.484 49.775 1.00 125.02 188 PHE A C 1
ATOM 1371 O O . PHE A 1 208 ? 10.980 7.207 49.726 1.00 124.94 188 PHE A O 1
ATOM 1379 N N . SER A 1 209 ? 8.875 6.654 50.263 1.00 125.09 189 SER A N 1
ATOM 1380 C CA . SER A 1 209 ? 9.215 5.284 50.599 1.00 125.25 189 SER A CA 1
ATOM 1381 C C . SER A 1 209 ? 9.112 4.437 49.340 1.00 125.33 189 SER A C 1
ATOM 1382 O O . SER A 1 209 ? 8.317 4.738 48.450 1.00 125.39 189 SER A O 1
ATOM 1385 N N . PHE A 1 210 ? 9.921 3.385 49.264 1.00 125.36 190 PHE A N 1
ATOM 1386 C CA . PHE A 1 210 ? 9.925 2.502 48.102 1.00 125.36 190 PHE A CA 1
ATOM 1387 C C . PHE A 1 210 ? 10.273 1.074 48.496 1.00 125.29 190 PHE A C 1
ATOM 1388 O O . PHE A 1 210 ? 11.027 0.847 49.438 1.00 125.43 190 PHE A O 1
ATOM 1396 N N . GLY A 1 211 ? 9.709 0.116 47.773 1.00 125.18 191 GLY A N 1
ATOM 1397 C CA . GLY A 1 211 ? 10.015 -1.292 47.995 1.00 125.04 191 GLY A CA 1
ATOM 1398 C C . GLY A 1 211 ? 10.636 -1.903 46.755 1.00 124.93 191 GLY A C 1
ATOM 1399 O O . GLY A 1 211 ? 11.169 -1.190 45.899 1.00 124.92 191 GLY A O 1
ATOM 1400 N N . ARG A 1 212 ? 10.577 -3.227 46.664 1.00 124.71 192 ARG A N 1
ATOM 1401 C CA . ARG A 1 212 ? 11.070 -3.935 45.502 1.00 124.64 192 ARG A CA 1
ATOM 1402 C C . ARG A 1 212 ? 10.108 -5.030 45.105 1.00 124.79 192 ARG A C 1
ATOM 1403 O O . ARG A 1 212 ? 9.632 -5.781 45.951 1.00 124.93 192 ARG A O 1
ATOM 1411 N N . LEU A 1 213 ? 9.829 -5.120 43.810 1.00 124.85 193 LEU A N 1
ATOM 1412 C CA . LEU A 1 213 ? 9.014 -6.195 43.284 1.00 124.87 193 LEU A CA 1
ATOM 1413 C C . LEU A 1 213 ? 9.778 -7.048 42.275 1.00 125.00 193 LEU A C 1
ATOM 1414 O O . LEU A 1 213 ? 10.758 -6.602 41.682 1.00 124.89 193 LEU A O 1
ATOM 1419 N N . LYS A 1 214 ? 9.326 -8.287 42.111 1.00 125.25 194 LYS A N 1
ATOM 1420 C CA . LYS A 1 214 ? 9.866 -9.201 41.119 1.00 125.69 194 LYS A CA 1
ATOM 1421 C C . LYS A 1 214 ? 8.728 -9.643 40.201 1.00 125.98 194 LYS A C 1
ATOM 1422 O O . LYS A 1 214 ? 7.634 -9.963 40.673 1.00 126.17 194 LYS A O 1
ATOM 1428 N N . THR A 1 215 ? 8.970 -9.637 38.891 1.00 126.22 195 THR A N 1
ATOM 1429 C CA . THR A 1 215 ? 8.022 -10.217 37.929 1.00 126.42 195 THR A CA 1
ATOM 1430 C C . THR A 1 215 ? 8.774 -11.011 36.874 1.00 126.45 195 THR A C 1
ATOM 1431 O O . THR A 1 215 ? 9.890 -10.649 36.509 1.00 126.49 195 THR A O 1
ATOM 1435 N N . GLY A 1 216 ? 8.156 -12.086 36.382 1.00 126.53 196 GLY A N 1
ATOM 1436 C CA . GLY A 1 216 ? 8.817 -13.007 35.448 1.00 126.39 196 GLY A CA 1
ATOM 1437 C C . GLY A 1 216 ? 8.318 -12.961 34.011 1.00 126.40 196 GLY A C 1
ATOM 1438 O O . GLY A 1 216 ? 7.174 -12.581 33.735 1.00 126.48 196 GLY A O 1
ATOM 1439 N N . THR A 1 217 ? 9.191 -13.349 33.087 1.00 126.23 197 THR A N 1
ATOM 1440 C CA . THR A 1 217 ? 8.815 -13.505 31.686 1.00 125.91 197 THR A CA 1
ATOM 1441 C C . THR A 1 217 ? 9.257 -14.884 31.214 1.00 125.76 197 THR A C 1
ATOM 1442 O O . THR A 1 217 ? 10.295 -15.365 31.646 1.00 125.79 197 THR A O 1
ATOM 1446 N N . PRO A 1 218 ? 8.455 -15.540 30.352 1.00 125.71 198 PRO A N 1
ATOM 1447 C CA . PRO A 1 218 ? 8.829 -16.870 29.872 1.00 125.50 198 PRO A CA 1
ATOM 1448 C C . PRO A 1 218 ? 9.863 -16.786 28.753 1.00 125.42 198 PRO A C 1
ATOM 1449 O O . PRO A 1 218 ? 10.033 -15.704 28.146 1.00 125.49 198 PRO A O 1
ATOM 1453 N N . PRO A 1 219 ? 10.564 -17.905 28.491 1.00 125.07 199 PRO A N 1
ATOM 1454 C CA . PRO A 1 219 ? 11.600 -17.969 27.466 1.00 124.99 199 PRO A CA 1
ATOM 1455 C C . PRO A 1 219 ? 11.008 -17.892 26.064 1.00 124.99 199 PRO A C 1
ATOM 1456 O O . PRO A 1 219 ? 9.821 -18.177 25.894 1.00 125.04 199 PRO A O 1
ATOM 1460 N N . ARG A 1 220 ? 11.817 -17.492 25.082 1.00 124.88 200 ARG A N 1
ATOM 1461 C CA . ARG A 1 220 ? 11.380 -17.462 23.687 1.00 124.82 200 ARG A CA 1
ATOM 1462 C C . ARG A 1 220 ? 12.083 -18.569 22.937 1.00 124.76 200 ARG A C 1
ATOM 1463 O O . ARG A 1 220 ? 13.247 -18.872 23.208 1.00 124.79 200 ARG A O 1
ATOM 1471 N N . ILE A 1 221 ? 11.369 -19.169 21.990 1.00 124.65 201 ILE A N 1
ATOM 1472 C CA . ILE A 1 221 ? 11.873 -20.314 21.247 1.00 124.35 201 ILE A CA 1
ATOM 1473 C C . ILE A 1 221 ? 11.765 -20.087 19.737 1.00 124.64 201 ILE A C 1
ATOM 1474 O O . ILE A 1 221 ? 10.993 -19.255 19.283 1.00 124.79 201 ILE A O 1
ATOM 1479 N N . ASP A 1 222 ? 12.575 -20.803 18.972 1.00 124.81 202 ASP A N 1
ATOM 1480 C CA . ASP A 1 222 ? 12.583 -20.713 17.519 1.00 125.27 202 ASP A CA 1
ATOM 1481 C C . ASP A 1 222 ? 11.376 -21.519 16.992 1.00 125.33 202 ASP A C 1
ATOM 1482 O O . ASP A 1 222 ? 11.243 -22.716 17.300 1.00 125.39 202 ASP A O 1
ATOM 1487 N N . SER A 1 223 ? 10.499 -20.869 16.217 1.00 125.13 203 SER A N 1
ATOM 1488 C CA . SER A 1 223 ? 9.270 -21.505 15.716 1.00 125.16 203 SER A CA 1
ATOM 1489 C C . SER A 1 223 ? 9.586 -22.780 15.001 1.00 125.18 203 SER A C 1
ATOM 1490 O O . SER A 1 223 ? 8.889 -23.776 15.169 1.00 125.54 203 SER A O 1
ATOM 1493 N N . ARG A 1 224 ? 10.633 -22.731 14.185 1.00 124.94 204 ARG A N 1
ATOM 1494 C CA . ARG A 1 224 ? 11.004 -23.834 13.308 1.00 124.89 204 ARG A CA 1
ATOM 1495 C C . ARG A 1 224 ? 11.393 -25.102 14.073 1.00 124.87 204 ARG A C 1
ATOM 1496 O O . ARG A 1 224 ? 11.372 -26.200 13.514 1.00 124.85 204 ARG A O 1
ATOM 1504 N N . SER A 1 225 ? 11.732 -24.945 15.351 1.00 124.80 205 SER A N 1
ATOM 1505 C CA . SER A 1 225 ? 12.097 -26.081 16.205 1.00 124.77 205 SER A CA 1
ATOM 1506 C C . SER A 1 225 ? 10.885 -26.768 16.867 1.00 124.83 205 SER A C 1
ATOM 1507 O O . SER A 1 225 ? 11.046 -27.641 17.722 1.00 124.76 205 SER A O 1
ATOM 1510 N N . VAL A 1 226 ? 9.682 -26.365 16.468 1.00 125.00 206 VAL A N 1
ATOM 1511 C CA . VAL A 1 226 ? 8.451 -26.863 17.067 1.00 125.15 206 VAL A CA 1
ATOM 1512 C C . VAL A 1 226 ? 7.888 -27.950 16.191 1.00 125.31 206 VAL A C 1
ATOM 1513 O O . VAL A 1 226 ? 7.959 -27.866 14.971 1.00 125.39 206 VAL A O 1
ATOM 1517 N N . ASP A 1 227 ? 7.326 -28.964 16.830 1.00 125.61 207 ASP A N 1
ATOM 1518 C CA . ASP A 1 227 ? 6.750 -30.102 16.136 1.00 126.03 207 ASP A CA 1
ATOM 1519 C C . ASP A 1 227 ? 5.260 -29.878 15.839 1.00 126.18 207 ASP A C 1
ATOM 1520 O O . ASP A 1 227 ? 4.391 -30.256 16.641 1.00 126.26 207 ASP A O 1
ATOM 1525 N N . TYR A 1 228 ? 4.970 -29.297 14.673 1.00 126.22 208 TYR A N 1
ATOM 1526 C CA . TYR A 1 228 ? 3.592 -28.980 14.276 1.00 126.30 208 TYR A CA 1
ATOM 1527 C C . TYR A 1 228 ? 2.720 -30.206 13.944 1.00 126.53 208 TYR A C 1
ATOM 1528 O O . TYR A 1 228 ? 1.662 -30.071 13.328 1.00 126.79 208 TYR A O 1
ATOM 1537 N N . THR A 1 229 ? 3.156 -31.392 14.360 1.00 126.51 209 THR A N 1
ATOM 1538 C CA . THR A 1 229 ? 2.358 -32.602 14.212 1.00 126.54 209 THR A CA 1
ATOM 1539 C C . THR A 1 229 ? 1.569 -32.847 15.487 1.00 126.59 209 THR A C 1
ATOM 1540 O O . THR A 1 229 ? 0.461 -33.391 15.448 1.00 126.66 209 THR A O 1
ATOM 1544 N N . ILE A 1 230 ? 2.148 -32.438 16.615 1.00 126.58 210 ILE A N 1
ATOM 1545 C CA . ILE A 1 230 ? 1.578 -32.734 17.925 1.00 126.58 210 ILE A CA 1
ATOM 1546 C C . ILE A 1 230 ? 0.797 -31.542 18.453 1.00 126.51 210 ILE A C 1
ATOM 1547 O O . ILE A 1 230 ? -0.338 -31.679 18.898 1.00 126.68 210 ILE A O 1
ATOM 1552 N N . VAL A 1 231 ? 1.414 -30.373 18.395 1.00 126.43 211 VAL A N 1
ATOM 1553 C CA . VAL A 1 231 ? 0.805 -29.142 18.888 1.00 126.39 211 VAL A CA 1
ATOM 1554 C C . VAL A 1 231 ? -0.487 -28.830 18.137 1.00 126.51 211 VAL A C 1
ATOM 1555 O O . VAL A 1 231 ? -0.510 -28.881 16.910 1.00 126.77 211 VAL A O 1
ATOM 1559 N N . THR A 1 232 ? -1.554 -28.512 18.867 1.00 126.55 212 THR A N 1
ATOM 1560 C CA . THR A 1 232 ? -2.839 -28.168 18.238 1.00 126.67 212 THR A CA 1
ATOM 1561 C C . THR A 1 232 ? -2.987 -26.667 17.938 1.00 126.59 212 THR A C 1
ATOM 1562 O O . THR A 1 232 ? -2.792 -25.827 18.810 1.00 126.45 212 THR A O 1
ATOM 1566 N N . GLU A 1 233 ? -3.332 -26.361 16.689 1.00 126.67 213 GLU A N 1
ATOM 1567 C CA . GLU A 1 233 ? -3.430 -24.989 16.178 1.00 126.91 213 GLU A CA 1
ATOM 1568 C C . GLU A 1 233 ? -4.713 -24.303 16.624 1.00 126.68 213 GLU A C 1
ATOM 1569 O O . GLU A 1 233 ? -5.776 -24.910 16.626 1.00 126.76 213 GLU A O 1
ATOM 1575 N N . GLN A 1 234 ? -4.605 -23.029 16.986 1.00 126.65 214 GLN A N 1
ATOM 1576 C CA . GLN A 1 234 ? -5.751 -22.258 17.444 1.00 126.68 214 GLN A CA 1
ATOM 1577 C C . GLN A 1 234 ? -5.878 -20.943 16.661 1.00 126.51 214 GLN A C 1
ATOM 1578 O O . GLN A 1 234 ? -5.277 -19.930 17.033 1.00 126.42 214 GLN A O 1
ATOM 1584 N N . PRO A 1 235 ? -6.677 -20.955 15.578 1.00 126.32 215 PRO A N 1
ATOM 1585 C CA . PRO A 1 235 ? -6.869 -19.803 14.695 1.00 126.11 215 PRO A CA 1
ATOM 1586 C C . PRO A 1 235 ? -7.699 -18.717 15.348 1.00 126.07 215 PRO A C 1
ATOM 1587 O O . PRO A 1 235 ? -8.464 -19.002 16.251 1.00 126.33 215 PRO A O 1
ATOM 1591 N N . GLY A 1 236 ? -7.558 -17.481 14.890 1.00 126.04 216 GLY A N 1
ATOM 1592 C CA . GLY A 1 236 ? -8.398 -16.387 15.375 1.00 126.04 216 GLY A CA 1
ATOM 1593 C C . GLY A 1 236 ? -9.817 -16.609 14.916 1.00 126.12 216 GLY A C 1
ATOM 1594 O O . GLY A 1 236 ? -10.036 -17.237 13.889 1.00 126.27 216 GLY A O 1
ATOM 1595 N N . ASP A 1 237 ? -10.797 -16.112 15.655 1.00 126.27 217 ASP A N 1
ATOM 1596 C CA . ASP A 1 237 ? -12.170 -16.471 15.308 1.00 126.73 217 ASP A CA 1
ATOM 1597 C C . ASP A 1 237 ? -12.732 -15.721 14.112 1.00 126.67 217 ASP A C 1
ATOM 1598 O O . ASP A 1 237 ? -12.459 -14.533 13.924 1.00 126.44 217 ASP A O 1
ATOM 1603 N N . VAL A 1 238 ? -13.499 -16.458 13.306 1.00 126.88 218 VAL A N 1
ATOM 1604 C CA . VAL A 1 238 ? -14.224 -15.923 12.154 1.00 127.01 218 VAL A CA 1
ATOM 1605 C C . VAL A 1 238 ? -15.114 -14.792 12.637 1.00 127.20 218 VAL A C 1
ATOM 1606 O O . VAL A 1 238 ? -15.923 -14.982 13.560 1.00 127.37 218 VAL A O 1
ATOM 1610 N N . ASP A 1 239 ? -14.944 -13.619 12.027 1.00 127.23 219 ASP A N 1
ATOM 1611 C CA . ASP A 1 239 ? -15.697 -12.412 12.400 1.00 127.42 219 ASP A CA 1
ATOM 1612 C C . ASP A 1 239 ? -15.265 -11.846 13.766 1.00 127.03 219 ASP A C 1
ATOM 1613 O O . ASP A 1 239 ? -16.044 -11.862 14.725 1.00 126.97 219 ASP A O 1
ATOM 1618 N N . PRO A 1 240 ? -14.027 -11.325 13.847 1.00 126.68 220 PRO A N 1
ATOM 1619 C CA . PRO A 1 240 ? -13.419 -10.882 15.096 1.00 126.48 220 PRO A CA 1
ATOM 1620 C C . PRO A 1 240 ? -13.937 -9.522 15.545 1.00 126.24 220 PRO A C 1
ATOM 1621 O O . PRO A 1 240 ? -14.610 -8.848 14.775 1.00 126.32 220 PRO A O 1
ATOM 1625 N N . VAL A 1 241 ? -13.609 -9.124 16.774 1.00 125.98 221 VAL A N 1
ATOM 1626 C CA . VAL A 1 241 ? -14.107 -7.865 17.347 1.00 125.78 221 VAL A CA 1
ATOM 1627 C C . VAL A 1 241 ? -13.020 -6.786 17.523 1.00 125.64 221 VAL A C 1
ATOM 1628 O O . VAL A 1 241 ? -12.020 -7.009 18.218 1.00 125.70 221 VAL A O 1
ATOM 1632 N N . PRO A 1 242 ? -13.221 -5.608 16.902 1.00 125.34 222 PRO A N 1
ATOM 1633 C CA . PRO A 1 242 ? -12.295 -4.490 17.016 1.00 125.21 222 PRO A CA 1
ATOM 1634 C C . PRO A 1 242 ? -12.315 -3.896 18.406 1.00 125.12 222 PRO A C 1
ATOM 1635 O O . PRO A 1 242 ? -13.385 -3.756 19.002 1.00 125.14 222 PRO A O 1
ATOM 1639 N N . PHE A 1 243 ? -11.133 -3.560 18.913 1.00 124.97 223 PHE A N 1
ATOM 1640 C CA . PHE A 1 243 ? -11.000 -2.887 20.194 1.00 124.79 223 PHE A CA 1
ATOM 1641 C C . PHE A 1 243 ? -11.494 -1.470 20.075 1.00 124.86 223 PHE A C 1
ATOM 1642 O O . PHE A 1 243 ? -12.279 -1.018 20.894 1.00 125.00 223 PHE A O 1
ATOM 1650 N N . SER A 1 244 ? -11.044 -0.774 19.038 1.00 125.04 224 SER A N 1
ATOM 1651 C CA . SER A 1 244 ? -11.400 0.615 18.865 1.00 125.24 224 SER A CA 1
ATOM 1652 C C . SER A 1 244 ? -12.795 0.759 18.287 1.00 125.28 224 SER A C 1
ATOM 1653 O O . SER A 1 244 ? -13.168 0.062 17.353 1.00 125.31 224 SER A O 1
ATOM 1656 N N . PHE A 1 245 ? -13.558 1.681 18.856 1.00 125.41 225 PHE A N 1
ATOM 1657 C CA . PHE A 1 245 ? -14.893 1.991 18.367 1.00 125.59 225 PHE A CA 1
ATOM 1658 C C . PHE A 1 245 ? -14.808 2.756 17.057 1.00 125.75 225 PHE A C 1
ATOM 1659 O O . PHE A 1 245 ? -15.801 2.881 16.343 1.00 125.88 225 PHE A O 1
ATOM 1667 N N . SER A 1 246 ? -13.615 3.266 16.754 1.00 125.87 226 SER A N 1
ATOM 1668 C CA . SER A 1 246 ? -13.351 4.003 15.526 1.00 125.92 226 SER A CA 1
ATOM 1669 C C . SER A 1 246 ? -13.011 3.073 14.373 1.00 126.11 226 SER A C 1
ATOM 1670 O O . SER A 1 246 ? -13.261 3.406 13.221 1.00 126.28 226 SER A O 1
ATOM 1673 N N . SER A 1 247 ? -12.432 1.914 14.683 1.00 126.48 227 SER A N 1
ATOM 1674 C CA . SER A 1 247 ? -12.128 0.900 13.671 1.00 126.91 227 SER A CA 1
ATOM 1675 C C . SER A 1 247 ? -13.407 0.324 13.101 1.00 127.31 227 SER A C 1
ATOM 1676 O O . SER A 1 247 ? -14.451 0.353 13.748 1.00 127.52 227 SER A O 1
ATOM 1679 N N . THR A 1 248 ? -13.321 -0.209 11.891 1.00 127.82 228 THR A N 1
ATOM 1680 C CA . THR A 1 248 ? -14.508 -0.716 11.205 1.00 128.17 228 THR A CA 1
ATOM 1681 C C . THR A 1 248 ? -14.469 -2.238 10.977 1.00 128.33 228 THR A C 1
ATOM 1682 O O . THR A 1 248 ? -15.501 -2.909 11.055 1.00 128.39 228 THR A O 1
ATOM 1686 N N . SER A 1 249 ? -13.274 -2.759 10.703 1.00 128.44 229 SER A N 1
ATOM 1687 C CA . SER A 1 249 ? -13.044 -4.187 10.528 1.00 128.57 229 SER A CA 1
ATOM 1688 C C . SER A 1 249 ? -11.673 -4.539 11.079 1.00 128.45 229 SER A C 1
ATOM 1689 O O . SER A 1 249 ? -10.779 -3.686 11.179 1.00 128.71 229 SER A O 1
ATOM 1692 N N . VAL A 1 250 ? -11.513 -5.800 11.444 1.00 128.10 230 VAL A N 1
ATOM 1693 C CA . VAL A 1 250 ? -10.212 -6.341 11.777 1.00 127.56 230 VAL A CA 1
ATOM 1694 C C . VAL A 1 250 ? -10.181 -7.710 11.151 1.00 127.62 230 VAL A C 1
ATOM 1695 O O . VAL A 1 250 ? -9.374 -8.553 11.531 1.00 127.65 230 VAL A O 1
ATOM 1699 N N . ALA A 1 251 ? -11.078 -7.917 10.186 1.00 127.63 231 ALA A N 1
ATOM 1700 C CA . ALA A 1 251 ? -11.257 -9.208 9.528 1.00 127.72 231 ALA A CA 1
ATOM 1701 C C . ALA A 1 251 ? -9.965 -9.705 8.877 1.00 127.86 231 ALA A C 1
ATOM 1702 O O . ALA A 1 251 ? -9.568 -10.866 9.051 1.00 127.92 231 ALA A O 1
ATOM 1704 N N . ASN A 1 252 ? -9.304 -8.812 8.149 1.00 127.82 232 ASN A N 1
ATOM 1705 C CA . ASN A 1 252 ? -8.051 -9.138 7.489 1.00 127.81 232 ASN A CA 1
ATOM 1706 C C . ASN A 1 252 ? -6.872 -9.306 8.452 1.00 127.42 232 ASN A C 1
ATOM 1707 O O . ASN A 1 252 ? -5.828 -9.824 8.069 1.00 127.50 232 ASN A O 1
ATOM 1712 N N . ARG A 1 253 ? -7.031 -8.854 9.693 1.00 127.00 233 ARG A N 1
ATOM 1713 C CA . ARG A 1 253 ? -5.944 -8.907 10.674 1.00 126.60 233 ARG A CA 1
ATOM 1714 C C . ARG A 1 253 ? -5.797 -10.265 11.353 1.00 126.37 233 ARG A C 1
ATOM 1715 O O . ARG A 1 253 ? -5.210 -10.353 12.424 1.00 126.53 233 ARG A O 1
ATOM 1723 N N . ASN A 1 254 ? -6.342 -11.315 10.752 1.00 126.06 234 ASN A N 1
ATOM 1724 C CA . ASN A 1 254 ? -6.132 -12.663 11.244 1.00 125.80 234 ASN A CA 1
ATOM 1725 C C . ASN A 1 254 ? -5.001 -13.300 10.459 1.00 125.89 234 ASN A C 1
ATOM 1726 O O . ASN A 1 254 ? -5.225 -14.086 9.538 1.00 125.96 234 ASN A O 1
ATOM 1731 N N . LEU A 1 255 ? -3.777 -12.952 10.834 1.00 125.92 235 LEU A N 1
ATOM 1732 C CA . LEU A 1 255 ? -2.601 -13.308 10.048 1.00 125.96 235 LEU A CA 1
ATOM 1733 C C . LEU A 1 255 ? -1.787 -14.492 10.567 1.00 126.06 235 LEU A C 1
ATOM 1734 O O . LEU A 1 255 ? -1.231 -15.242 9.773 1.00 126.18 235 LEU A O 1
ATOM 1739 N N . VAL A 1 256 ? -1.696 -14.654 11.882 1.00 126.15 236 VAL A N 1
ATOM 1740 C CA . VAL A 1 256 ? -1.058 -15.837 12.437 1.00 126.40 236 VAL A CA 1
ATOM 1741 C C . VAL A 1 256 ? -1.988 -16.501 13.429 1.00 126.28 236 VAL A C 1
ATOM 1742 O O . VAL A 1 256 ? -2.863 -15.845 13.985 1.00 126.53 236 VAL A O 1
ATOM 1746 N N . SER A 1 257 ? -1.817 -17.800 13.644 1.00 125.99 237 SER A N 1
ATOM 1747 C CA . SER A 1 257 ? -2.540 -18.466 14.715 1.00 126.05 237 SER A CA 1
ATOM 1748 C C . SER A 1 257 ? -1.579 -18.954 15.796 1.00 126.11 237 SER A C 1
ATOM 1749 O O . SER A 1 257 ? -0.375 -19.085 15.542 1.00 126.22 237 SER A O 1
ATOM 1752 N N . CYS A 1 258 ? -2.123 -19.195 16.994 1.00 126.10 238 CYS A N 1
ATOM 1753 C CA . CYS A 1 258 ? -1.366 -19.658 18.159 1.00 126.17 238 CYS A CA 1
ATOM 1754 C C . CYS A 1 258 ? -1.428 -21.171 18.268 1.00 126.08 238 CYS A C 1
ATOM 1755 O O . CYS A 1 258 ? -2.145 -21.833 17.499 1.00 126.25 238 CYS A O 1
ATOM 1758 N N . TYR A 1 259 ? -0.685 -21.724 19.226 1.00 125.80 239 TYR A N 1
ATOM 1759 C CA . TYR A 1 259 ? -0.480 -23.175 19.297 1.00 125.32 239 TYR A CA 1
ATOM 1760 C C . TYR A 1 259 ? -0.549 -23.709 20.713 1.00 125.30 239 TYR A C 1
ATOM 1761 O O . TYR A 1 259 ? 0.275 -23.359 21.550 1.00 125.22 239 TYR A O 1
ATOM 1770 N N . LEU A 1 260 ? -1.533 -24.569 20.973 1.00 125.41 240 LEU A N 1
ATOM 1771 C CA . LEU A 1 260 ? -1.800 -25.055 22.329 1.00 125.50 240 LEU A CA 1
ATOM 1772 C C . LEU A 1 260 ? -1.052 -26.336 22.651 1.00 125.53 240 LEU A C 1
ATOM 1773 O O . LEU A 1 260 ? -0.933 -27.221 21.806 1.00 125.42 240 LEU A O 1
ATOM 1778 N N . THR A 1 261 ? -0.532 -26.405 23.875 1.00 125.76 241 THR A N 1
ATOM 1779 C CA . THR A 1 261 ? -0.033 -27.647 24.472 1.00 125.98 241 THR A CA 1
ATOM 1780 C C . THR A 1 261 ? -0.205 -27.606 25.992 1.00 126.15 241 THR A C 1
ATOM 1781 O O . THR A 1 261 ? -0.547 -26.566 26.571 1.00 126.18 241 THR A O 1
ATOM 1785 N N . LYS A 1 262 ? 0.050 -28.747 26.624 1.00 126.26 242 LYS A N 1
ATOM 1786 C CA . LYS A 1 262 ? -0.041 -28.906 28.062 1.00 126.39 242 LYS A CA 1
ATOM 1787 C C . LYS A 1 262 ? 1.257 -29.541 28.548 1.00 126.40 242 LYS A C 1
ATOM 1788 O O . LYS A 1 262 ? 1.992 -30.128 27.754 1.00 126.59 242 LYS A O 1
ATOM 1794 N N . THR A 1 263 ? 1.541 -29.422 29.843 1.00 126.40 243 THR A N 1
ATOM 1795 C CA . THR A 1 263 ? 2.739 -30.033 30.443 1.00 126.37 243 THR A CA 1
ATOM 1796 C C . THR A 1 263 ? 2.476 -31.439 31.022 1.00 126.46 243 THR A C 1
ATOM 1797 O O . THR A 1 263 ? 1.331 -31.801 31.326 1.00 126.33 243 THR A O 1
ATOM 1801 N N . THR A 1 264 ? 3.553 -32.216 31.165 1.00 126.63 244 THR A N 1
ATOM 1802 C CA . THR A 1 264 ? 3.517 -33.588 31.699 1.00 126.59 244 THR A CA 1
ATOM 1803 C C . THR A 1 264 ? 3.966 -33.624 33.158 1.00 126.64 244 THR A C 1
ATOM 1804 O O . THR A 1 264 ? 4.734 -32.778 33.607 1.00 126.57 244 THR A O 1
ATOM 1808 N N . GLU A 1 265 ? 3.484 -34.621 33.892 1.00 126.95 245 GLU A N 1
ATOM 1809 C CA . GLU A 1 265 ? 4.023 -34.955 35.212 1.00 127.20 245 GLU A CA 1
ATOM 1810 C C . GLU A 1 265 ? 5.560 -34.924 35.184 1.00 127.20 245 GLU A C 1
ATOM 1811 O O . GLU A 1 265 ? 6.196 -34.505 36.153 1.00 127.22 245 GLU A O 1
ATOM 1817 N N . LYS A 1 266 ? 6.130 -35.343 34.051 1.00 127.32 246 LYS A N 1
ATOM 1818 C CA . LYS A 1 266 ? 7.578 -35.433 33.851 1.00 127.41 246 LYS A CA 1
ATOM 1819 C C . LYS A 1 266 ? 8.236 -34.058 33.723 1.00 127.28 246 LYS A C 1
ATOM 1820 O O . LYS A 1 266 ? 9.413 -33.894 34.076 1.00 127.26 246 LYS A O 1
ATOM 1826 N N . THR A 1 267 ? 7.481 -33.083 33.209 1.00 127.14 247 THR A N 1
ATOM 1827 C CA . THR A 1 267 ? 7.936 -31.692 33.155 1.00 127.02 247 THR A CA 1
ATOM 1828 C C . THR A 1 267 ? 8.129 -31.168 34.569 1.00 126.98 247 THR A C 1
ATOM 1829 O O . THR A 1 267 ? 9.148 -30.557 34.881 1.00 126.97 247 THR A O 1
ATOM 1833 N N . HIS A 1 268 ? 7.144 -31.443 35.419 1.00 127.00 248 HIS A N 1
ATOM 1834 C CA . HIS A 1 268 ? 7.129 -30.966 36.796 1.00 126.96 248 HIS A CA 1
ATOM 1835 C C . HIS A 1 268 ? 8.291 -31.494 37.639 1.00 126.83 248 HIS A C 1
ATOM 1836 O O . HIS A 1 268 ? 8.844 -30.760 38.457 1.00 126.86 248 HIS A O 1
ATOM 1843 N N . ASP A 1 269 ? 8.663 -32.756 37.431 1.00 126.67 249 ASP A N 1
ATOM 1844 C CA . ASP A 1 269 ? 9.818 -33.344 38.114 1.00 126.53 249 ASP A CA 1
ATOM 1845 C C . ASP A 1 269 ? 11.099 -32.594 37.789 1.00 126.48 249 ASP A C 1
ATOM 1846 O O . ASP A 1 269 ? 11.886 -32.280 38.688 1.00 126.64 249 ASP A O 1
ATOM 1851 N N . ILE A 1 270 ? 11.288 -32.295 36.505 1.00 126.22 250 ILE A N 1
ATOM 1852 C CA . ILE A 1 270 ? 12.487 -31.613 36.042 1.00 125.97 250 ILE A CA 1
ATOM 1853 C C . ILE A 1 270 ? 12.615 -30.244 36.713 1.00 126.05 250 ILE A C 1
ATOM 1854 O O . ILE A 1 270 ? 13.705 -29.853 37.126 1.00 126.08 250 ILE A O 1
ATOM 1859 N N . LEU A 1 271 ? 11.487 -29.554 36.865 1.00 126.19 251 LEU A N 1
ATOM 1860 C CA . LEU A 1 271 ? 11.462 -28.179 37.383 1.00 126.25 251 LEU A CA 1
ATOM 1861 C C . LEU A 1 271 ? 11.632 -28.064 38.906 1.00 126.34 251 LEU A C 1
ATOM 1862 O O . LEU A 1 271 ? 12.114 -27.040 39.407 1.00 126.23 251 LEU A O 1
ATOM 1867 N N . ARG A 1 272 ? 11.249 -29.115 39.632 1.00 126.43 252 ARG A N 1
ATOM 1868 C CA . ARG A 1 272 ? 11.377 -29.140 41.092 1.00 126.53 252 ARG A CA 1
ATOM 1869 C C . ARG A 1 272 ? 12.833 -29.009 41.521 1.00 126.61 252 ARG A C 1
ATOM 1870 O O . ARG A 1 272 ? 13.117 -28.480 42.596 1.00 126.69 252 ARG A O 1
ATOM 1878 N N . THR A 1 273 ? 13.737 -29.485 40.666 1.00 126.66 253 THR A N 1
ATOM 1879 C CA . THR A 1 273 ? 15.184 -29.350 40.847 1.00 126.78 253 THR A CA 1
ATOM 1880 C C . THR A 1 273 ? 15.625 -27.933 41.245 1.00 127.05 253 THR A C 1
ATOM 1881 O O . THR A 1 273 ? 16.371 -27.753 42.206 1.00 127.14 253 THR A O 1
ATOM 1885 N N . GLY A 1 274 ? 15.152 -26.930 40.520 1.00 127.31 254 GLY A N 1
ATOM 1886 C CA . GLY A 1 274 ? 15.672 -25.586 40.701 1.00 127.77 254 GLY A CA 1
ATOM 1887 C C . GLY A 1 274 ? 14.909 -24.674 41.639 1.00 128.10 254 GLY A C 1
ATOM 1888 O O . GLY A 1 274 ? 15.237 -23.479 41.730 1.00 128.28 254 GLY A O 1
ATOM 1889 N N . PHE A 1 275 ? 13.904 -25.219 42.334 1.00 128.21 255 PHE A N 1
ATOM 1890 C CA . PHE A 1 275 ? 12.987 -24.397 43.147 1.00 128.32 255 PHE A CA 1
ATOM 1891 C C . PHE A 1 275 ? 13.694 -23.448 44.123 1.00 128.51 255 PHE A C 1
ATOM 1892 O O . PHE A 1 275 ? 13.373 -22.246 44.174 1.00 128.40 255 PHE A O 1
ATOM 1900 N N . ASP A 1 276 ? 14.663 -23.994 44.865 1.00 128.52 256 ASP A N 1
ATOM 1901 C CA . ASP A 1 276 ? 15.383 -23.247 45.896 1.00 128.70 256 ASP A CA 1
ATOM 1902 C C . ASP A 1 276 ? 16.413 -22.247 45.366 1.00 128.90 256 ASP A C 1
ATOM 1903 O O . ASP A 1 276 ? 17.003 -21.492 46.150 1.00 129.12 256 ASP A O 1
ATOM 1908 N N . ARG A 1 277 ? 16.617 -22.238 44.047 1.00 128.95 257 ARG A N 1
ATOM 1909 C CA . ARG A 1 277 ? 17.467 -21.242 43.394 1.00 128.82 257 ARG A CA 1
ATOM 1910 C C . ARG A 1 277 ? 16.665 -20.081 42.839 1.00 128.96 257 ARG A C 1
ATOM 1911 O O . ARG A 1 277 ? 17.100 -18.935 42.935 1.00 129.08 257 ARG A O 1
ATOM 1919 N N . SER A 1 278 ? 15.497 -20.377 42.268 1.00 129.14 258 SER A N 1
ATOM 1920 C CA . SER A 1 278 ? 14.668 -19.360 41.587 1.00 129.44 258 SER A CA 1
ATOM 1921 C C . SER A 1 278 ? 14.066 -18.327 42.541 1.00 129.31 258 SER A C 1
ATOM 1922 O O . SER A 1 278 ? 13.268 -18.666 43.420 1.00 129.37 258 SER A O 1
ATOM 1925 N N . PRO A 1 279 ? 14.442 -17.054 42.364 1.00 129.22 259 PRO A N 1
ATOM 1926 C CA . PRO A 1 279 ? 13.979 -16.007 43.268 1.00 129.16 259 PRO A CA 1
ATOM 1927 C C . PRO A 1 279 ? 12.554 -15.517 42.968 1.00 129.10 259 PRO A C 1
ATOM 1928 O O . PRO A 1 279 ? 12.215 -14.371 43.280 1.00 129.17 259 PRO A O 1
ATOM 1932 N N . LEU A 1 280 ? 11.737 -16.377 42.360 1.00 128.98 260 LEU A N 1
ATOM 1933 C CA . LEU A 1 280 ? 10.301 -16.120 42.231 1.00 128.80 260 LEU A CA 1
ATOM 1934 C C . LEU A 1 280 ? 9.489 -17.130 43.032 1.00 128.91 260 LEU A C 1
ATOM 1935 O O . LEU A 1 280 ? 8.334 -16.856 43.389 1.00 128.96 260 LEU A O 1
ATOM 1940 N N . PHE A 1 281 ? 10.099 -18.287 43.313 1.00 128.95 261 PHE A N 1
ATOM 1941 C CA . PHE A 1 281 ? 9.488 -19.323 44.154 1.00 129.11 261 PHE A CA 1
ATOM 1942 C C . PHE A 1 281 ? 9.071 -18.733 45.504 1.00 129.34 261 PHE A C 1
ATOM 1943 O O . PHE A 1 281 ? 9.903 -18.165 46.223 1.00 129.54 261 PHE A O 1
ATOM 1951 N N . THR A 1 282 ? 7.783 -18.861 45.831 1.00 129.44 262 THR A N 1
ATOM 1952 C CA . THR A 1 282 ? 7.193 -18.157 46.980 1.00 129.34 262 THR A CA 1
ATOM 1953 C C . THR A 1 282 ? 6.460 -19.068 47.972 1.00 129.26 262 THR A C 1
ATOM 1954 O O . THR A 1 282 ? 5.628 -19.895 47.579 1.00 129.24 262 THR A O 1
ATOM 1958 N N . GLY A 1 283 ? 6.790 -18.908 49.255 1.00 129.17 263 GLY A N 1
ATOM 1959 C CA . GLY A 1 283 ? 6.135 -19.652 50.333 1.00 129.16 263 GLY A CA 1
ATOM 1960 C C . GLY A 1 283 ? 6.525 -21.118 50.374 1.00 129.13 263 GLY A C 1
ATOM 1961 O O . GLY A 1 283 ? 5.814 -21.978 49.846 1.00 129.13 263 GLY A O 1
ATOM 1962 N N . CYS A 1 293 ? -0.760 -15.175 39.922 1.00 131.73 273 CYS A N 1
ATOM 1963 C CA . CYS A 1 293 ? 0.540 -15.455 40.536 1.00 131.96 273 CYS A CA 1
ATOM 1964 C C . CYS A 1 293 ? 1.674 -15.772 39.512 1.00 131.84 273 CYS A C 1
ATOM 1965 O O . CYS A 1 293 ? 1.446 -16.441 38.495 1.00 131.93 273 CYS A O 1
ATOM 1968 N N . PRO A 1 294 ? 2.912 -15.321 39.807 1.00 131.71 274 PRO A N 1
ATOM 1969 C CA . PRO A 1 294 ? 3.903 -15.074 38.756 1.00 131.31 274 PRO A CA 1
ATOM 1970 C C . PRO A 1 294 ? 4.999 -16.146 38.649 1.00 130.91 274 PRO A C 1
ATOM 1971 O O . PRO A 1 294 ? 6.160 -15.863 38.978 1.00 131.09 274 PRO A O 1
ATOM 1975 N N . SER A 1 295 ? 4.646 -17.353 38.203 1.00 130.11 275 SER A N 1
ATOM 1976 C CA . SER A 1 295 ? 5.641 -18.412 38.005 1.00 129.38 275 SER A CA 1
ATOM 1977 C C . SER A 1 295 ? 5.033 -19.666 37.442 1.00 129.05 275 SER A C 1
ATOM 1978 O O . SER A 1 295 ? 3.817 -19.841 37.465 1.00 129.38 275 SER A O 1
ATOM 1981 N N . ILE A 1 296 ? 5.892 -20.535 36.925 1.00 128.37 276 ILE A N 1
ATOM 1982 C CA . ILE A 1 296 ? 5.497 -21.884 36.636 1.00 127.76 276 ILE A CA 1
ATOM 1983 C C . ILE A 1 296 ? 5.960 -22.683 37.837 1.00 127.99 276 ILE A C 1
ATOM 1984 O O . ILE A 1 296 ? 5.392 -23.734 38.159 1.00 128.11 276 ILE A O 1
ATOM 1989 N N . GLU A 1 297 ? 6.983 -22.157 38.518 1.00 128.01 277 GLU A N 1
ATOM 1990 C CA . GLU A 1 297 ? 7.487 -22.760 39.760 1.00 127.98 277 GLU A CA 1
ATOM 1991 C C . GLU A 1 297 ? 6.418 -22.691 40.839 1.00 127.92 277 GLU A C 1
ATOM 1992 O O . GLU A 1 297 ? 6.081 -23.704 41.464 1.00 127.78 277 GLU A O 1
ATOM 1998 N N . ASP A 1 298 ? 5.897 -21.478 41.032 1.00 127.92 278 ASP A N 1
ATOM 1999 C CA . ASP A 1 298 ? 4.836 -21.203 41.983 1.00 128.00 278 ASP A CA 1
ATOM 2000 C C . ASP A 1 298 ? 3.593 -22.034 41.679 1.00 127.72 278 ASP A C 1
ATOM 2001 O O . ASP A 1 298 ? 2.996 -22.609 42.590 1.00 127.82 278 ASP A O 1
ATOM 2006 N N . LYS A 1 299 ? 3.227 -22.107 40.402 1.00 127.43 279 LYS A N 1
ATOM 2007 C CA . LYS A 1 299 ? 2.052 -22.854 39.963 1.00 127.23 279 LYS A CA 1
ATOM 2008 C C . LYS A 1 299 ? 2.126 -24.334 40.392 1.00 127.36 279 LYS A C 1
ATOM 2009 O O . LYS A 1 299 ? 1.207 -24.833 41.051 1.00 127.48 279 LYS A O 1
ATOM 2015 N N . ILE A 1 300 ? 3.221 -25.020 40.055 1.00 127.26 280 ILE A N 1
ATOM 2016 C CA . ILE A 1 300 ? 3.384 -26.439 40.403 1.00 127.34 280 ILE A CA 1
ATOM 2017 C C . ILE A 1 300 ? 3.471 -26.636 41.921 1.00 127.49 280 ILE A C 1
ATOM 2018 O O . ILE A 1 300 ? 3.051 -27.677 42.454 1.00 127.66 280 ILE A O 1
ATOM 2023 N N . SER A 1 301 ? 4.019 -25.635 42.606 1.00 127.52 281 SER A N 1
ATOM 2024 C CA . SER A 1 301 ? 4.162 -25.670 44.060 1.00 127.56 281 SER A CA 1
ATOM 2025 C C . SER A 1 301 ? 2.804 -25.584 44.769 1.00 127.68 281 SER A C 1
ATOM 2026 O O . SER A 1 301 ? 2.471 -26.440 45.591 1.00 127.63 281 SER A O 1
ATOM 2029 N N . ARG A 1 302 ? 2.024 -24.558 44.429 1.00 127.83 282 ARG A N 1
ATOM 2030 C CA . ARG A 1 302 ? 0.702 -24.342 45.026 1.00 128.10 282 ARG A CA 1
ATOM 2031 C C . ARG A 1 302 ? -0.355 -25.334 44.541 1.00 127.89 282 ARG A C 1
ATOM 2032 O O . ARG A 1 302 ? -1.374 -25.520 45.207 1.00 127.94 282 ARG A O 1
ATOM 2040 N N . PHE A 1 303 ? -0.114 -25.964 43.391 1.00 127.74 283 PHE A N 1
ATOM 2041 C CA . PHE A 1 303 ? -1.037 -26.962 42.847 1.00 127.55 283 PHE A CA 1
ATOM 2042 C C . PHE A 1 303 ? -0.332 -28.235 42.368 1.00 127.36 283 PHE A C 1
ATOM 2043 O O . PHE A 1 303 ? -0.251 -28.480 41.158 1.00 127.28 283 PHE A O 1
ATOM 2051 N N . PRO A 1 304 ? 0.165 -29.061 43.316 1.00 127.22 284 PRO A N 1
ATOM 2052 C CA . PRO A 1 304 ? 0.823 -30.309 42.929 1.00 127.14 284 PRO A CA 1
ATOM 2053 C C . PRO A 1 304 ? -0.167 -31.439 42.627 1.00 127.22 284 PRO A C 1
ATOM 2054 O O . PRO A 1 304 ? 0.254 -32.534 42.260 1.00 127.27 284 PRO A O 1
ATOM 2058 N N . ASP A 1 305 ? -1.464 -31.172 42.782 1.00 127.36 285 ASP A N 1
ATOM 2059 C CA . ASP A 1 305 ? -2.513 -32.157 42.492 1.00 127.40 285 ASP A CA 1
ATOM 2060 C C . ASP A 1 305 ? -2.897 -32.259 41.010 1.00 127.42 285 ASP A C 1
ATOM 2061 O O . ASP A 1 305 ? -3.225 -33.348 40.527 1.00 127.36 285 ASP A O 1
ATOM 2066 N N . LYS A 1 306 ? -2.868 -31.129 40.303 1.00 127.43 286 LYS A N 1
ATOM 2067 C CA . LYS A 1 306 ? -3.057 -31.128 38.855 1.00 127.42 286 LYS A CA 1
ATOM 2068 C C . LYS A 1 306 ? -1.817 -31.708 38.183 1.00 127.36 286 LYS A C 1
ATOM 2069 O O . LYS A 1 306 ? -0.707 -31.213 38.393 1.00 127.43 286 LYS A O 1
ATOM 2075 N N . SER A 1 307 ? -2.009 -32.761 37.390 1.00 127.23 287 SER A N 1
ATOM 2076 C CA . SER A 1 307 ? -0.894 -33.433 36.722 1.00 127.25 287 SER A CA 1
ATOM 2077 C C . SER A 1 307 ? -0.618 -32.846 35.341 1.00 127.17 287 SER A C 1
ATOM 2078 O O . SER A 1 307 ? 0.066 -33.467 34.528 1.00 127.06 287 SER A O 1
ATOM 2081 N N . SER A 1 308 ? -1.139 -31.640 35.100 1.00 127.26 288 SER A N 1
ATOM 2082 C CA . SER A 1 308 ? -1.006 -30.928 33.822 1.00 127.12 288 SER A CA 1
ATOM 2083 C C . SER A 1 308 ? -1.267 -29.419 33.960 1.00 126.99 288 SER A C 1
ATOM 2084 O O . SER A 1 308 ? -2.062 -28.985 34.800 1.00 126.94 288 SER A O 1
ATOM 2087 N N . HIS A 1 309 ? -0.585 -28.637 33.121 1.00 126.95 289 HIS A N 1
ATOM 2088 C CA . HIS A 1 309 ? -0.739 -27.182 33.050 1.00 126.86 289 HIS A CA 1
ATOM 2089 C C . HIS A 1 309 ? -0.677 -26.689 31.603 1.00 126.90 289 HIS A C 1
ATOM 2090 O O . HIS A 1 309 ? 0.108 -27.210 30.800 1.00 126.93 289 HIS A O 1
ATOM 2097 N N . HIS A 1 310 ? -1.487 -25.674 31.287 1.00 126.74 290 HIS A N 1
ATOM 2098 C CA . HIS A 1 310 ? -1.625 -25.186 29.917 1.00 126.60 290 HIS A CA 1
ATOM 2099 C C . HIS A 1 310 ? -0.463 -24.314 29.531 1.00 126.52 290 HIS A C 1
ATOM 2100 O O . HIS A 1 310 ? -0.023 -23.488 30.330 1.00 126.62 290 HIS A O 1
ATOM 2107 N N . ILE A 1 311 ? 0.045 -24.514 28.314 1.00 126.45 291 ILE A N 1
ATOM 2108 C CA . ILE A 1 311 ? 0.985 -23.562 27.704 1.00 126.45 291 ILE A CA 1
ATOM 2109 C C . ILE A 1 311 ? 0.549 -23.151 26.289 1.00 126.47 291 ILE A C 1
ATOM 2110 O O . ILE A 1 311 ? 0.120 -23.990 25.494 1.00 126.41 291 ILE A O 1
ATOM 2115 N N . PHE A 1 312 ? 0.656 -21.859 25.997 1.00 126.45 292 PHE A N 1
ATOM 2116 C CA . PHE A 1 312 ? 0.294 -21.315 24.689 1.00 126.69 292 PHE A CA 1
ATOM 2117 C C . PHE A 1 312 ? 1.534 -20.810 23.967 1.00 126.42 292 PHE A C 1
ATOM 2118 O O . PHE A 1 312 ? 2.207 -19.902 24.447 1.00 126.76 292 PHE A O 1
ATOM 2126 N N . LEU A 1 313 ? 1.828 -21.382 22.808 1.00 125.96 293 LEU A N 1
ATOM 2127 C CA . LEU A 1 313 ? 2.922 -20.903 21.977 1.00 125.46 293 LEU A CA 1
ATOM 2128 C C . LEU A 1 313 ? 2.402 -19.818 21.041 1.00 125.28 293 LEU A C 1
ATOM 2129 O O . LEU A 1 313 ? 1.482 -20.046 20.245 1.00 125.27 293 LEU A O 1
ATOM 2134 N N . GLU A 1 314 ? 2.986 -18.632 21.151 1.00 125.03 294 GLU A N 1
ATOM 2135 C CA . GLU A 1 314 ? 2.508 -17.469 20.423 1.00 124.89 294 GLU A CA 1
ATOM 2136 C C . GLU A 1 314 ? 3.612 -16.845 19.604 1.00 124.55 294 GLU A C 1
ATOM 2137 O O . GLU A 1 314 ? 4.611 -16.403 20.163 1.00 124.67 294 GLU A O 1
ATOM 2143 N N . PRO A 1 315 ? 3.448 -16.807 18.274 1.00 124.34 295 PRO A N 1
ATOM 2144 C CA . PRO A 1 315 ? 4.364 -16.067 17.427 1.00 124.33 295 PRO A CA 1
ATOM 2145 C C . PRO A 1 315 ? 4.391 -14.588 17.817 1.00 124.37 295 PRO A C 1
ATOM 2146 O O . PRO A 1 315 ? 3.363 -14.026 18.202 1.00 124.19 295 PRO A O 1
ATOM 2150 N N . GLU A 1 316 ? 5.565 -13.978 17.737 1.00 124.52 296 GLU A N 1
ATOM 2151 C CA . GLU A 1 316 ? 5.729 -12.606 18.153 1.00 125.13 296 GLU A CA 1
ATOM 2152 C C . GLU A 1 316 ? 5.561 -11.634 16.987 1.00 125.31 296 GLU A C 1
ATOM 2153 O O . GLU A 1 316 ? 5.491 -10.410 17.175 1.00 125.42 296 GLU A O 1
ATOM 2159 N N . GLY A 1 317 ? 5.458 -12.183 15.780 1.00 125.48 297 GLY A N 1
ATOM 2160 C CA . GLY A 1 317 ? 5.284 -11.370 14.581 1.00 125.65 297 GLY A CA 1
ATOM 2161 C C . GLY A 1 317 ? 4.830 -12.211 13.410 1.00 125.97 297 GLY A C 1
ATOM 2162 O O . GLY A 1 317 ? 4.841 -13.458 13.479 1.00 125.79 297 GLY A O 1
ATOM 2163 N N . THR A 1 318 ? 4.434 -11.537 12.331 1.00 126.25 298 THR A N 1
ATOM 2164 C CA . THR A 1 318 ? 3.956 -12.243 11.145 1.00 126.67 298 THR A CA 1
ATOM 2165 C C . THR A 1 318 ? 5.072 -12.964 10.431 1.00 126.91 298 THR A C 1
ATOM 2166 O O . THR A 1 318 ? 4.854 -14.035 9.894 1.00 127.27 298 THR A O 1
ATOM 2170 N N . ASP A 1 319 ? 6.269 -12.387 10.447 1.00 127.41 299 ASP A N 1
ATOM 2171 C CA . ASP A 1 319 ? 7.453 -13.080 9.930 1.00 128.19 299 ASP A CA 1
ATOM 2172 C C . ASP A 1 319 ? 8.718 -12.860 10.776 1.00 127.64 299 ASP A C 1
ATOM 2173 O O . ASP A 1 319 ? 9.762 -12.400 10.295 1.00 127.27 299 ASP A O 1
ATOM 2178 N N . THR A 1 320 ? 8.586 -13.188 12.056 1.00 127.38 300 THR A N 1
ATOM 2179 C CA . THR A 1 320 ? 9.725 -13.437 12.914 1.00 126.96 300 THR A CA 1
ATOM 2180 C C . THR A 1 320 ? 9.710 -14.916 13.256 1.00 126.85 300 THR A C 1
ATOM 2181 O O . THR A 1 320 ? 8.686 -15.595 13.100 1.00 126.94 300 THR A O 1
ATOM 2185 N N . VAL A 1 321 ? 10.852 -15.419 13.696 1.00 126.64 301 VAL A N 1
ATOM 2186 C CA . VAL A 1 321 ? 10.956 -16.821 14.053 1.00 126.50 301 VAL A CA 1
ATOM 2187 C C . VAL A 1 321 ? 10.857 -16.932 15.574 1.00 126.52 301 VAL A C 1
ATOM 2188 O O . VAL A 1 321 ? 10.850 -18.031 16.135 1.00 126.58 301 VAL A O 1
ATOM 2192 N N . GLU A 1 322 ? 10.770 -15.781 16.232 1.00 126.46 302 GLU A N 1
ATOM 2193 C CA . GLU A 1 322 ? 10.763 -15.728 17.682 1.00 126.72 302 GLU A CA 1
ATOM 2194 C C . GLU A 1 322 ? 9.378 -16.058 18.203 1.00 126.46 302 GLU A C 1
ATOM 2195 O O . GLU A 1 322 ? 8.400 -15.537 17.710 1.00 126.80 302 GLU A O 1
ATOM 2201 N N . MET A 1 323 ? 9.299 -16.934 19.194 1.00 126.37 303 MET A N 1
ATOM 2202 C CA . MET A 1 323 ? 8.011 -17.392 19.707 1.00 126.10 303 MET A CA 1
ATOM 2203 C C . MET A 1 323 ? 7.951 -17.372 21.233 1.00 126.16 303 MET A C 1
ATOM 2204 O O . MET A 1 323 ? 8.849 -17.879 21.907 1.00 126.25 303 MET A O 1
ATOM 2209 N N . TYR A 1 324 ? 6.878 -16.786 21.758 1.00 125.97 304 TYR A N 1
ATOM 2210 C CA . TYR A 1 324 ? 6.652 -16.627 23.193 1.00 125.91 304 TYR A CA 1
ATOM 2211 C C . TYR A 1 324 ? 5.977 -17.865 23.775 1.00 125.94 304 TYR A C 1
ATOM 2212 O O . TYR A 1 324 ? 5.001 -18.358 23.216 1.00 126.10 304 TYR A O 1
ATOM 2221 N N . VAL A 1 325 ? 6.487 -18.353 24.902 1.00 125.95 305 VAL A N 1
ATOM 2222 C CA . VAL A 1 325 ? 5.940 -19.553 25.531 1.00 125.89 305 VAL A CA 1
ATOM 2223 C C . VAL A 1 325 ? 5.081 -19.197 26.739 1.00 126.16 305 VAL A C 1
ATOM 2224 O O . VAL A 1 325 ? 5.526 -19.330 27.880 1.00 126.35 305 VAL A O 1
ATOM 2228 N N . ASN A 1 326 ? 3.848 -18.760 26.473 1.00 126.26 306 ASN A N 1
ATOM 2229 C CA . ASN A 1 326 ? 2.904 -18.358 27.513 1.00 126.36 306 ASN A CA 1
ATOM 2230 C C . ASN A 1 326 ? 2.654 -19.403 28.602 1.00 126.55 306 ASN A C 1
ATOM 2231 O O . ASN A 1 326 ? 2.582 -20.603 28.327 1.00 126.51 306 ASN A O 1
ATOM 2236 N N . GLY A 1 327 ? 2.516 -18.930 29.839 1.00 126.77 307 GLY A N 1
ATOM 2237 C CA . GLY A 1 327 ? 2.242 -19.807 30.982 1.00 126.70 307 GLY A CA 1
ATOM 2238 C C . GLY A 1 327 ? 3.462 -20.543 31.496 1.00 126.50 307 GLY A C 1
ATOM 2239 O O . GLY A 1 327 ? 3.341 -21.460 32.297 1.00 126.66 307 GLY A O 1
ATOM 2240 N N . PHE A 1 328 ? 4.635 -20.142 31.023 1.00 126.42 308 PHE A N 1
ATOM 2241 C CA . PHE A 1 328 ? 5.899 -20.702 31.474 1.00 126.47 308 PHE A CA 1
ATOM 2242 C C . PHE A 1 328 ? 6.847 -19.597 31.982 1.00 126.74 308 PHE A C 1
ATOM 2243 O O . PHE A 1 328 ? 8.048 -19.628 31.696 1.00 126.78 308 PHE A O 1
ATOM 2251 N N . SER A 1 329 ? 6.310 -18.610 32.712 1.00 126.90 309 SER A N 1
ATOM 2252 C CA . SER A 1 329 ? 7.140 -17.585 33.350 1.00 126.99 309 SER A CA 1
ATOM 2253 C C . SER A 1 329 ? 8.012 -18.257 34.389 1.00 127.03 309 SER A C 1
ATOM 2254 O O . SER A 1 329 ? 7.522 -19.041 35.204 1.00 127.31 309 SER A O 1
ATOM 2257 N N . THR A 1 330 ? 9.306 -17.957 34.355 1.00 126.89 310 THR A N 1
ATOM 2258 C CA . THR A 1 330 ? 10.264 -18.717 35.142 1.00 126.54 310 THR A CA 1
ATOM 2259 C C . THR A 1 330 ? 11.535 -17.960 35.500 1.00 126.54 310 THR A C 1
ATOM 2260 O O . THR A 1 330 ? 11.954 -17.046 34.788 1.00 126.37 310 THR A O 1
ATOM 2264 N N . SER A 1 331 ? 12.135 -18.364 36.618 1.00 126.70 311 SER A N 1
ATOM 2265 C CA . SER A 1 331 ? 13.423 -17.839 37.068 1.00 126.89 311 SER A CA 1
ATOM 2266 C C . SER A 1 331 ? 14.404 -18.963 37.347 1.00 126.88 311 SER A C 1
ATOM 2267 O O . SER A 1 331 ? 15.430 -18.743 37.982 1.00 127.17 311 SER A O 1
ATOM 2270 N N . LEU A 1 332 ? 14.085 -20.165 36.881 1.00 126.69 312 LEU A N 1
ATOM 2271 C CA . LEU A 1 332 ? 14.939 -21.323 37.092 1.00 126.56 312 LEU A CA 1
ATOM 2272 C C . LEU A 1 332 ? 16.266 -21.181 36.348 1.00 126.56 312 LEU A C 1
ATOM 2273 O O . LEU A 1 332 ? 16.355 -20.423 35.394 1.00 126.49 312 LEU A O 1
ATOM 2278 N N . PRO A 1 333 ? 17.310 -21.903 36.786 1.00 126.70 313 PRO A N 1
ATOM 2279 C CA . PRO A 1 333 ? 18.592 -21.801 36.088 1.00 126.80 313 PRO A CA 1
ATOM 2280 C C . PRO A 1 333 ? 18.461 -22.089 34.593 1.00 126.93 313 PRO A C 1
ATOM 2281 O O . PRO A 1 333 ? 17.725 -23.004 34.199 1.00 126.81 313 PRO A O 1
ATOM 2285 N N . GLU A 1 334 ? 19.171 -21.304 33.784 1.00 127.10 314 GLU A N 1
ATOM 2286 C CA . GLU A 1 334 ? 19.128 -21.407 32.321 1.00 127.44 314 GLU A CA 1
ATOM 2287 C C . GLU A 1 334 ? 19.100 -22.855 31.813 1.00 127.32 314 GLU A C 1
ATOM 2288 O O . GLU A 1 334 ? 18.290 -23.195 30.950 1.00 127.17 314 GLU A O 1
ATOM 2294 N N . ASP A 1 335 ? 19.969 -23.704 32.363 1.00 127.50 315 ASP A N 1
ATOM 2295 C CA . ASP A 1 335 ? 20.073 -25.099 31.912 1.00 127.63 315 ASP A CA 1
ATOM 2296 C C . ASP A 1 335 ? 18.849 -25.967 32.273 1.00 127.57 315 ASP A C 1
ATOM 2297 O O . ASP A 1 335 ? 18.548 -26.933 31.571 1.00 127.76 315 ASP A O 1
ATOM 2302 N N . ILE A 1 336 ? 18.145 -25.620 33.352 1.00 127.38 316 ILE A N 1
ATOM 2303 C CA . ILE A 1 336 ? 16.976 -26.398 33.791 1.00 127.07 316 ILE A CA 1
ATOM 2304 C C . ILE A 1 336 ? 15.758 -26.082 32.932 1.00 126.90 316 ILE A C 1
ATOM 2305 O O . ILE A 1 336 ? 14.921 -26.957 32.682 1.00 126.72 316 ILE A O 1
ATOM 2310 N N . GLN A 1 337 ? 15.693 -24.834 32.465 1.00 126.77 317 GLN A N 1
ATOM 2311 C CA . GLN A 1 337 ? 14.595 -24.347 31.623 1.00 126.44 317 GLN A CA 1
ATOM 2312 C C . GLN A 1 337 ? 14.444 -25.143 30.332 1.00 126.51 317 GLN A C 1
ATOM 2313 O O . GLN A 1 337 ? 13.349 -25.626 30.037 1.00 126.37 317 GLN A O 1
ATOM 2319 N N . ILE A 1 338 ? 15.544 -25.281 29.581 1.00 126.61 318 ILE A N 1
ATOM 2320 C CA . ILE A 1 338 ? 15.549 -26.044 28.322 1.00 126.56 318 ILE A CA 1
ATOM 2321 C C . ILE A 1 338 ? 15.181 -27.502 28.570 1.00 126.43 318 ILE A C 1
ATOM 2322 O O . ILE A 1 338 ? 14.423 -28.100 27.801 1.00 126.30 318 ILE A O 1
ATOM 2327 N N . ALA A 1 339 ? 15.697 -28.049 29.667 1.00 126.42 319 ALA A N 1
ATOM 2328 C CA . ALA A 1 339 ? 15.404 -29.423 30.064 1.00 126.46 319 ALA A CA 1
ATOM 2329 C C . ALA A 1 339 ? 13.911 -29.604 30.329 1.00 126.43 319 ALA A C 1
ATOM 2330 O O . ALA A 1 339 ? 13.345 -30.656 30.037 1.00 126.49 319 ALA A O 1
ATOM 2332 N N . GLY A 1 340 ? 13.281 -28.568 30.870 1.00 126.35 320 GLY A N 1
ATOM 2333 C CA . GLY A 1 340 ? 11.848 -28.591 31.120 1.00 126.34 320 GLY A CA 1
ATOM 2334 C C . GLY A 1 340 ? 11.056 -28.480 29.835 1.00 126.45 320 GLY A C 1
ATOM 2335 O O . GLY A 1 340 ? 10.175 -29.298 29.578 1.00 126.26 320 GLY A O 1
ATOM 2336 N N . LEU A 1 341 ? 11.375 -27.458 29.035 1.00 126.73 321 LEU A N 1
ATOM 2337 C CA . LEU A 1 341 ? 10.707 -27.200 27.751 1.00 126.84 321 LEU A CA 1
ATOM 2338 C C . LEU A 1 341 ? 10.681 -28.409 26.825 1.00 127.01 321 LEU A C 1
ATOM 2339 O O . LEU A 1 341 ? 9.673 -28.658 26.159 1.00 127.07 321 LEU A O 1
ATOM 2344 N N . ARG A 1 342 ? 11.787 -29.150 26.780 1.00 127.07 322 ARG A N 1
ATOM 2345 C CA . ARG A 1 342 ? 11.899 -30.260 25.857 1.00 127.14 322 ARG A CA 1
ATOM 2346 C C . ARG A 1 342 ? 11.015 -31.418 26.286 1.00 127.27 322 ARG A C 1
ATOM 2347 O O . ARG A 1 342 ? 10.710 -32.299 25.479 1.00 127.53 322 ARG A O 1
ATOM 2355 N N . SER A 1 343 ? 10.595 -31.419 27.549 1.00 127.28 323 SER A N 1
ATOM 2356 C CA . SER A 1 343 ? 9.724 -32.484 28.060 1.00 127.30 323 SER A CA 1
ATOM 2357 C C . SER A 1 343 ? 8.264 -32.259 27.673 1.00 127.10 323 SER A C 1
ATOM 2358 O O . SER A 1 343 ? 7.478 -33.213 27.623 1.00 127.15 323 SER A O 1
ATOM 2361 N N . ILE A 1 344 ? 7.914 -30.995 27.416 1.00 126.80 324 ILE A N 1
ATOM 2362 C CA . ILE A 1 344 ? 6.587 -30.613 26.926 1.00 126.53 324 ILE A CA 1
ATOM 2363 C C . ILE A 1 344 ? 6.356 -31.195 25.526 1.00 126.59 324 ILE A C 1
ATOM 2364 O O . ILE A 1 344 ? 7.174 -30.980 24.627 1.00 126.74 324 ILE A O 1
ATOM 2369 N N . PRO A 1 345 ? 5.250 -31.946 25.341 1.00 126.54 325 PRO A N 1
ATOM 2370 C CA . PRO A 1 345 ? 4.921 -32.504 24.022 1.00 126.44 325 PRO A CA 1
ATOM 2371 C C . PRO A 1 345 ? 4.897 -31.442 22.913 1.00 126.31 325 PRO A C 1
ATOM 2372 O O . PRO A 1 345 ? 4.338 -30.362 23.095 1.00 126.10 325 PRO A O 1
ATOM 2376 N N . GLY A 1 346 ? 5.526 -31.757 21.786 1.00 126.30 326 GLY A N 1
ATOM 2377 C CA . GLY A 1 346 ? 5.652 -30.814 20.678 1.00 126.38 326 GLY A CA 1
ATOM 2378 C C . GLY A 1 346 ? 6.926 -29.975 20.711 1.00 126.41 326 GLY A C 1
ATOM 2379 O O . GLY A 1 346 ? 7.306 -29.358 19.705 1.00 126.42 326 GLY A O 1
ATOM 2380 N N . LEU A 1 347 ? 7.592 -29.953 21.865 1.00 126.38 327 LEU A N 1
ATOM 2381 C CA . LEU A 1 347 ? 8.813 -29.163 22.046 1.00 126.25 327 LEU A CA 1
ATOM 2382 C C . LEU A 1 347 ? 10.049 -30.019 22.365 1.00 126.33 327 LEU A C 1
ATOM 2383 O O . LEU A 1 347 ? 10.985 -29.547 23.016 1.00 126.41 327 LEU A O 1
ATOM 2388 N N . GLU A 1 348 ? 10.057 -31.264 21.891 1.00 126.24 328 GLU A N 1
ATOM 2389 C CA . GLU A 1 348 ? 11.168 -32.171 22.154 1.00 126.30 328 GLU A CA 1
ATOM 2390 C C . GLU A 1 348 ? 12.478 -31.674 21.557 1.00 126.25 328 GLU A C 1
ATOM 2391 O O . GLU A 1 348 ? 13.556 -31.962 22.076 1.00 126.42 328 GLU A O 1
ATOM 2397 N N . GLU A 1 349 ? 12.377 -30.924 20.466 1.00 126.07 329 GLU A N 1
ATOM 2398 C CA . GLU A 1 349 ? 13.557 -30.443 19.762 1.00 125.99 329 GLU A CA 1
ATOM 2399 C C . GLU A 1 349 ? 13.593 -28.920 19.733 1.00 125.77 329 GLU A C 1
ATOM 2400 O O . GLU A 1 349 ? 14.138 -28.306 18.811 1.00 125.64 329 GLU A O 1
ATOM 2406 N N . ALA A 1 350 ? 13.020 -28.319 20.769 1.00 125.60 330 ALA A N 1
ATOM 2407 C CA . ALA A 1 350 ? 12.885 -26.876 20.851 1.00 125.51 330 ALA A CA 1
ATOM 2408 C C . ALA A 1 350 ? 14.234 -26.186 21.000 1.00 125.46 330 ALA A C 1
ATOM 2409 O O . ALA A 1 350 ? 15.034 -26.542 21.860 1.00 125.46 330 ALA A O 1
ATOM 2411 N N . LYS A 1 351 ? 14.478 -25.201 20.146 1.00 125.31 331 LYS A N 1
ATOM 2412 C CA . LYS A 1 351 ? 15.662 -24.374 20.258 1.00 125.34 331 LYS A CA 1
ATOM 2413 C C . LYS A 1 351 ? 15.285 -23.058 20.930 1.00 125.47 331 LYS A C 1
ATOM 2414 O O . LYS A 1 351 ? 14.428 -22.310 20.447 1.00 125.67 331 LYS A O 1
ATOM 2420 N N . MET A 1 352 ? 15.934 -22.784 22.055 1.00 125.46 332 MET A N 1
ATOM 2421 C CA . MET A 1 352 ? 15.580 -21.659 22.914 1.00 125.34 332 MET A CA 1
ATOM 2422 C C . MET A 1 352 ? 16.447 -20.445 22.614 1.00 125.35 332 MET A C 1
ATOM 2423 O O . MET A 1 352 ? 17.648 -20.467 22.853 1.00 125.46 332 MET A O 1
ATOM 2428 N N . ILE A 1 353 ? 15.837 -19.388 22.094 1.00 125.41 333 ILE A N 1
ATOM 2429 C CA . ILE A 1 353 ? 16.579 -18.188 21.726 1.00 125.47 333 ILE A CA 1
ATOM 2430 C C . ILE A 1 353 ? 16.957 -17.369 22.959 1.00 125.84 333 ILE A C 1
ATOM 2431 O O . ILE A 1 353 ? 18.074 -16.875 23.053 1.00 126.08 333 ILE A O 1
ATOM 2436 N N . ARG A 1 354 ? 16.022 -17.220 23.893 1.00 126.32 334 ARG A N 1
ATOM 2437 C CA . ARG A 1 354 ? 16.293 -16.589 25.196 1.00 126.67 334 ARG A CA 1
ATOM 2438 C C . ARG A 1 354 ? 15.790 -17.448 26.367 1.00 126.77 334 ARG A C 1
ATOM 2439 O O . ARG A 1 354 ? 14.785 -18.158 26.238 1.00 126.90 334 ARG A O 1
ATOM 2447 N N . PRO A 1 355 ? 16.477 -17.370 27.522 1.00 126.64 335 PRO A N 1
ATOM 2448 C CA . PRO A 1 355 ? 15.927 -17.968 28.729 1.00 126.42 335 PRO A CA 1
ATOM 2449 C C . PRO A 1 355 ? 14.867 -17.078 29.377 1.00 126.27 335 PRO A C 1
ATOM 2450 O O . PRO A 1 355 ? 14.891 -15.847 29.219 1.00 126.56 335 PRO A O 1
ATOM 2454 N N . GLY A 1 356 ? 13.939 -17.703 30.094 1.00 125.87 336 GLY A N 1
ATOM 2455 C CA . GLY A 1 356 ? 12.999 -16.973 30.925 1.00 125.40 336 GLY A CA 1
ATOM 2456 C C . GLY A 1 356 ? 13.749 -16.409 32.112 1.00 125.03 336 GLY A C 1
ATOM 2457 O O . GLY A 1 356 ? 14.698 -17.023 32.593 1.00 125.02 336 GLY A O 1
ATOM 2458 N N . TYR A 1 357 ? 13.339 -15.232 32.572 1.00 124.70 337 TYR A N 1
ATOM 2459 C CA . TYR A 1 357 ? 13.988 -14.597 33.710 1.00 124.50 337 TYR A CA 1
ATOM 2460 C C . TYR A 1 357 ? 13.028 -13.768 34.552 1.00 124.31 337 TYR A C 1
ATOM 2461 O O . TYR A 1 357 ? 11.884 -13.567 34.178 1.00 124.49 337 TYR A O 1
ATOM 2470 N N . ALA A 1 358 ? 13.498 -13.286 35.693 1.00 124.08 338 ALA A N 1
ATOM 2471 C CA . ALA A 1 358 ? 12.701 -12.384 36.504 1.00 124.10 338 ALA A CA 1
ATOM 2472 C C . ALA A 1 358 ? 13.382 -11.028 36.613 1.00 124.20 338 ALA A C 1
ATOM 2473 O O . ALA A 1 358 ? 14.605 -10.939 36.642 1.00 124.45 338 ALA A O 1
ATOM 2475 N N . ILE A 1 359 ? 12.583 -9.971 36.668 1.00 124.13 339 ILE A N 1
ATOM 2476 C CA . ILE A 1 359 ? 13.114 -8.630 36.776 1.00 124.08 339 ILE A CA 1
ATOM 2477 C C . ILE A 1 359 ? 12.722 -8.101 38.133 1.00 124.25 339 ILE A C 1
ATOM 2478 O O . ILE A 1 359 ? 11.552 -8.095 38.484 1.00 124.46 339 ILE A O 1
ATOM 2483 N N . GLU A 1 360 ? 13.721 -7.705 38.911 1.00 124.50 340 GLU A N 1
ATOM 2484 C CA . GLU A 1 360 ? 13.501 -7.080 40.213 1.00 124.70 340 GLU A CA 1
ATOM 2485 C C . GLU A 1 360 ? 13.715 -5.574 40.076 1.00 124.60 340 GLU A C 1
ATOM 2486 O O . GLU A 1 360 ? 14.709 -5.136 39.493 1.00 124.66 340 GLU A O 1
ATOM 2492 N N . TYR A 1 361 ? 12.782 -4.790 40.605 1.00 124.53 341 TYR A N 1
ATOM 2493 C CA . TYR A 1 361 ? 12.783 -3.346 40.370 1.00 124.60 341 TYR A CA 1
ATOM 2494 C C . TYR A 1 361 ? 12.251 -2.535 41.550 1.00 124.61 341 TYR A C 1
ATOM 2495 O O . TYR A 1 361 ? 11.573 -3.068 42.412 1.00 124.56 341 TYR A O 1
ATOM 2504 N N . ASP A 1 362 ? 12.570 -1.247 41.576 1.00 124.74 342 ASP A N 1
ATOM 2505 C CA . ASP A 1 362 ? 12.050 -0.340 42.589 1.00 125.05 342 ASP A CA 1
ATOM 2506 C C . ASP A 1 362 ? 10.651 0.137 42.230 1.00 125.07 342 ASP A C 1
ATOM 2507 O O . ASP A 1 362 ? 10.403 0.535 41.093 1.00 125.16 342 ASP A O 1
ATOM 2512 N N . PHE A 1 363 ? 9.743 0.100 43.206 1.00 125.17 343 PHE A N 1
ATOM 2513 C CA . PHE A 1 363 ? 8.399 0.653 43.051 1.00 125.18 343 PHE A CA 1
ATOM 2514 C C . PHE A 1 363 ? 8.007 1.523 44.246 1.00 125.33 343 PHE A C 1
ATOM 2515 O O . PHE A 1 363 ? 8.477 1.300 45.366 1.00 125.37 343 PHE A O 1
ATOM 2523 N N . PHE A 1 364 ? 7.126 2.492 44.001 1.00 125.37 344 PHE A N 1
ATOM 2524 C CA . PHE A 1 364 ? 6.706 3.445 45.020 1.00 125.36 344 PHE A CA 1
ATOM 2525 C C . PHE A 1 364 ? 5.309 3.152 45.542 1.00 125.49 344 PHE A C 1
ATOM 2526 O O . PHE A 1 364 ? 4.339 3.157 44.781 1.00 125.65 344 PHE A O 1
ATOM 2534 N N . HIS A 1 365 ? 5.222 2.911 46.850 1.00 125.47 345 HIS A N 1
ATOM 2535 C CA . HIS A 1 365 ? 3.994 2.465 47.507 1.00 125.45 345 HIS A CA 1
ATOM 2536 C C . HIS A 1 365 ? 2.772 3.295 47.128 1.00 125.58 345 HIS A C 1
ATOM 2537 O O . HIS A 1 365 ? 2.779 4.511 47.305 1.00 125.66 345 HIS A O 1
ATOM 2544 N N . PRO A 1 366 ? 1.711 2.633 46.624 1.00 125.59 346 PRO A N 1
ATOM 2545 C CA . PRO A 1 366 ? 0.571 3.287 45.985 1.00 125.65 346 PRO A CA 1
ATOM 2546 C C . PRO A 1 366 ? -0.294 4.148 46.911 1.00 125.76 346 PRO A C 1
ATOM 2547 O O . PRO A 1 366 ? -1.184 4.851 46.433 1.00 125.86 346 PRO A O 1
ATOM 2551 N N . TRP A 1 367 ? -0.043 4.103 48.215 1.00 125.78 347 TRP A N 1
ATOM 2552 C CA . TRP A 1 367 ? -0.732 5.006 49.131 1.00 125.80 347 TRP A CA 1
ATOM 2553 C C . TRP A 1 367 ? -0.188 6.441 49.027 1.00 125.84 347 TRP A C 1
ATOM 2554 O O . TRP A 1 367 ? -0.877 7.406 49.375 1.00 125.83 347 TRP A O 1
ATOM 2565 N N . GLN A 1 368 ? 1.045 6.561 48.534 1.00 125.78 348 GLN A N 1
ATOM 2566 C CA . GLN A 1 368 ? 1.734 7.844 48.407 1.00 125.80 348 GLN A CA 1
ATOM 2567 C C . GLN A 1 368 ? 1.165 8.698 47.282 1.00 125.87 348 GLN A C 1
ATOM 2568 O O . GLN A 1 368 ? 1.440 9.889 47.198 1.00 125.95 348 GLN A O 1
ATOM 2574 N N . ILE A 1 369 ? 0.370 8.080 46.416 1.00 126.06 349 ILE A N 1
ATOM 2575 C CA . ILE A 1 369 ? -0.304 8.801 45.339 1.00 126.27 349 ILE A CA 1
ATOM 2576 C C . ILE A 1 369 ? -1.806 8.886 45.601 1.00 126.36 349 ILE A C 1
ATOM 2577 O O . ILE A 1 369 ? -2.392 8.012 46.259 1.00 126.26 349 ILE A O 1
ATOM 2582 N N . ARG A 1 370 ? -2.413 9.953 45.088 1.00 126.51 350 ARG A N 1
ATOM 2583 C CA . ARG A 1 370 ? -3.849 10.151 45.170 1.00 126.68 350 ARG A CA 1
ATOM 2584 C C . ARG A 1 370 ? -4.547 9.349 44.100 1.00 126.75 350 ARG A C 1
ATOM 2585 O O . ARG A 1 370 ? -3.913 8.804 43.198 1.00 126.75 350 ARG A O 1
ATOM 2593 N N . SER A 1 371 ? -5.871 9.304 44.211 1.00 126.90 351 SER A N 1
ATOM 2594 C CA . SER A 1 371 ? -6.748 8.659 43.239 1.00 126.87 351 SER A CA 1
ATOM 2595 C C . SER A 1 371 ? -6.634 9.375 41.899 1.00 126.71 351 SER A C 1
ATOM 2596 O O . SER A 1 371 ? -6.961 8.827 40.848 1.00 126.62 351 SER A O 1
ATOM 2599 N N . THR A 1 372 ? -6.160 10.612 41.959 1.00 126.60 352 THR A N 1
ATOM 2600 C CA . THR A 1 372 ? -6.072 11.474 40.799 1.00 126.53 352 THR A CA 1
ATOM 2601 C C . THR A 1 372 ? -4.746 11.271 40.053 1.00 126.49 352 THR A C 1
ATOM 2602 O O . THR A 1 372 ? -4.456 11.963 39.077 1.00 126.45 352 THR A O 1
ATOM 2606 N N . MET A 1 373 ? -3.957 10.305 40.523 1.00 126.52 353 MET A N 1
ATOM 2607 C CA . MET A 1 373 ? -2.624 9.991 39.982 1.00 126.40 353 MET A CA 1
ATOM 2608 C C . MET A 1 373 ? -1.525 10.993 40.358 1.00 126.38 353 MET A C 1
ATOM 2609 O O . MET A 1 373 ? -0.360 10.796 40.015 1.00 126.34 353 MET A O 1
ATOM 2614 N N . GLU A 1 374 ? -1.908 12.051 41.072 1.00 126.35 354 GLU A N 1
ATOM 2615 C CA . GLU A 1 374 ? -0.971 13.017 41.636 1.00 126.24 354 GLU A CA 1
ATOM 2616 C C . GLU A 1 374 ? -0.413 12.499 42.960 1.00 126.19 354 GLU A C 1
ATOM 2617 O O . GLU A 1 374 ? -1.105 11.797 43.689 1.00 126.21 354 GLU A O 1
ATOM 2623 N N . THR A 1 375 ? 0.834 12.842 43.269 1.00 126.20 355 THR A N 1
ATOM 2624 C CA . THR A 1 375 ? 1.462 12.379 44.508 1.00 126.35 355 THR A CA 1
ATOM 2625 C C . THR A 1 375 ? 1.152 13.287 45.697 1.00 126.42 355 THR A C 1
ATOM 2626 O O . THR A 1 375 ? 0.974 14.502 45.553 1.00 126.52 355 THR A O 1
ATOM 2630 N N . ARG A 1 376 ? 1.100 12.680 46.877 1.00 126.34 356 ARG A N 1
ATOM 2631 C CA . ARG A 1 376 ? 0.930 13.418 48.108 1.00 126.22 356 ARG A CA 1
ATOM 2632 C C . ARG A 1 376 ? 2.178 14.219 48.477 1.00 126.09 356 ARG A C 1
ATOM 2633 O O . ARG A 1 376 ? 2.080 15.432 48.649 1.00 126.32 356 ARG A O 1
ATOM 2641 N N . PRO A 1 377 ? 3.352 13.562 48.577 1.00 125.90 357 PRO A N 1
ATOM 2642 C CA . PRO A 1 377 ? 4.567 14.273 48.979 1.00 125.88 357 PRO A CA 1
ATOM 2643 C C . PRO A 1 377 ? 4.918 15.513 48.153 1.00 125.89 357 PRO A C 1
ATOM 2644 O O . PRO A 1 377 ? 5.508 16.455 48.701 1.00 126.00 357 PRO A O 1
ATOM 2648 N N . VAL A 1 378 ? 4.558 15.528 46.868 1.00 125.80 358 VAL A N 1
ATOM 2649 C CA . VAL A 1 378 ? 4.860 16.685 46.017 1.00 125.70 358 VAL A CA 1
ATOM 2650 C C . VAL A 1 378 ? 3.784 16.963 44.970 1.00 125.70 358 VAL A C 1
ATOM 2651 O O . VAL A 1 378 ? 3.437 16.092 44.193 1.00 125.71 358 VAL A O 1
ATOM 2655 N N . GLU A 1 379 ? 3.254 18.179 44.978 1.00 125.79 359 GLU A N 1
ATOM 2656 C CA . GLU A 1 379 ? 2.247 18.615 44.014 1.00 126.08 359 GLU A CA 1
ATOM 2657 C C . GLU A 1 379 ? 2.827 18.647 42.600 1.00 125.94 359 GLU A C 1
ATOM 2658 O O . GLU A 1 379 ? 4.031 18.847 42.422 1.00 126.03 359 GLU A O 1
ATOM 2664 N N . ASN A 1 380 ? 1.966 18.436 41.605 1.00 125.82 360 ASN A N 1
ATOM 2665 C CA . ASN A 1 380 ? 2.340 18.470 40.181 1.00 125.77 360 ASN A CA 1
ATOM 2666 C C . ASN A 1 380 ? 3.262 17.337 39.705 1.00 125.77 360 ASN A C 1
ATOM 2667 O O . ASN A 1 380 ? 3.710 17.334 38.555 1.00 125.93 360 ASN A O 1
ATOM 2672 N N . LEU A 1 381 ? 3.533 16.375 40.585 1.00 125.54 361 LEU A N 1
ATOM 2673 C CA . LEU A 1 381 ? 4.288 15.182 40.226 1.00 125.12 361 LEU A CA 1
ATOM 2674 C C . LEU A 1 381 ? 3.332 14.013 40.205 1.00 124.99 361 LEU A C 1
ATOM 2675 O O . LEU A 1 381 ? 2.728 13.685 41.220 1.00 125.01 361 LEU A O 1
ATOM 2680 N N . PHE A 1 382 ? 3.189 13.398 39.037 1.00 124.99 362 PHE A N 1
ATOM 2681 C CA . PHE A 1 382 ? 2.296 12.255 38.846 1.00 124.93 362 PHE A CA 1
ATOM 2682 C C . PHE A 1 382 ? 3.088 10.962 38.618 1.00 124.92 362 PHE A C 1
ATOM 2683 O O . PHE A 1 382 ? 4.157 10.973 38.006 1.00 124.95 362 PHE A O 1
ATOM 2691 N N . PHE A 1 383 ? 2.559 9.853 39.122 1.00 124.89 363 PHE A N 1
ATOM 2692 C CA . PHE A 1 383 ? 3.168 8.541 38.940 1.00 124.97 363 PHE A CA 1
ATOM 2693 C C . PHE A 1 383 ? 2.213 7.698 38.133 1.00 124.91 363 PHE A C 1
ATOM 2694 O O . PHE A 1 383 ? 1.024 7.631 38.464 1.00 124.95 363 PHE A O 1
ATOM 2702 N N . ALA A 1 384 ? 2.731 7.059 37.082 1.00 124.80 364 ALA A N 1
ATOM 2703 C CA . ALA A 1 384 ? 1.932 6.175 36.228 1.00 124.69 364 ALA A CA 1
ATOM 2704 C C . ALA A 1 384 ? 2.700 4.937 35.802 1.00 124.78 364 ALA A C 1
ATOM 2705 O O . ALA A 1 384 ? 3.853 5.020 35.381 1.00 124.84 364 ALA A O 1
ATOM 2707 N N . GLY A 1 385 ? 2.056 3.783 35.921 1.00 124.94 365 GLY A N 1
ATOM 2708 C CA . GLY A 1 385 ? 2.607 2.560 35.362 1.00 125.26 365 GLY A CA 1
ATOM 2709 C C . GLY A 1 385 ? 3.143 1.587 36.377 1.00 125.49 365 GLY A C 1
ATOM 2710 O O . GLY A 1 385 ? 2.681 1.549 37.503 1.00 125.40 365 GLY A O 1
ATOM 2711 N N . GLN A 1 386 ? 4.130 0.800 35.953 1.00 126.03 366 GLN A N 1
ATOM 2712 C CA . GLN A 1 386 ? 4.719 -0.281 36.751 1.00 126.43 366 GLN A CA 1
ATOM 2713 C C . GLN A 1 386 ? 5.352 0.248 38.023 1.00 126.35 366 GLN A C 1
ATOM 2714 O O . GLN A 1 386 ? 5.572 -0.504 38.974 1.00 126.32 366 GLN A O 1
ATOM 2720 N N . ILE A 1 387 ? 5.647 1.545 38.009 1.00 126.30 367 ILE A N 1
ATOM 2721 C CA . ILE A 1 387 ? 6.284 2.233 39.108 1.00 126.32 367 ILE A CA 1
ATOM 2722 C C . ILE A 1 387 ? 5.371 2.278 40.344 1.00 126.23 367 ILE A C 1
ATOM 2723 O O . ILE A 1 387 ? 5.848 2.442 41.463 1.00 126.30 367 ILE A O 1
ATOM 2728 N N . ASN A 1 388 ? 4.065 2.120 40.128 1.00 126.18 368 ASN A N 1
ATOM 2729 C CA . ASN A 1 388 ? 3.076 2.060 41.207 1.00 126.17 368 ASN A CA 1
ATOM 2730 C C . ASN A 1 388 ? 2.810 0.625 41.646 1.00 126.43 368 ASN A C 1
ATOM 2731 O O . ASN A 1 388 ? 1.814 0.344 42.313 1.00 126.49 368 ASN A O 1
ATOM 2736 N N . GLY A 1 389 ? 3.701 -0.278 41.247 1.00 126.73 369 GLY A N 1
ATOM 2737 C CA . GLY A 1 389 ? 3.631 -1.683 41.628 1.00 127.08 369 GLY A CA 1
ATOM 2738 C C . GLY A 1 389 ? 2.448 -2.428 41.054 1.00 127.42 369 GLY A C 1
ATOM 2739 O O . GLY A 1 389 ? 1.938 -3.365 41.665 1.00 127.72 369 GLY A O 1
ATOM 2740 N N . THR A 1 390 ? 1.991 -1.994 39.890 1.00 127.65 370 THR A N 1
ATOM 2741 C CA . THR A 1 390 ? 0.973 -2.716 39.135 1.00 128.00 370 THR A CA 1
ATOM 2742 C C . THR A 1 390 ? 1.707 -3.490 38.050 1.00 127.95 370 THR A C 1
ATOM 2743 O O . THR A 1 390 ? 2.881 -3.222 37.811 1.00 128.20 370 THR A O 1
ATOM 2747 N N . SER A 1 391 ? 1.045 -4.449 37.406 1.00 127.73 371 SER A N 1
ATOM 2748 C CA . SER A 1 391 ? 1.632 -5.077 36.225 1.00 127.73 371 SER A CA 1
ATOM 2749 C C . SER A 1 391 ? 0.601 -5.230 35.119 1.00 127.50 371 SER A C 1
ATOM 2750 O O . SER A 1 391 ? -0.560 -5.557 35.392 1.00 127.74 371 SER A O 1
ATOM 2753 N N . GLY A 1 392 ? 1.047 -5.007 33.881 1.00 127.04 372 GLY A N 1
ATOM 2754 C CA . GLY A 1 392 ? 0.203 -5.056 32.680 1.00 126.40 372 GLY A CA 1
ATOM 2755 C C . GLY A 1 392 ? 0.445 -3.837 31.802 1.00 125.95 372 GLY A C 1
ATOM 2756 O O . GLY A 1 392 ? 0.745 -2.761 32.316 1.00 126.06 372 GLY A O 1
ATOM 2757 N N . TYR A 1 393 ? 0.347 -3.999 30.482 1.00 125.40 373 TYR A N 1
ATOM 2758 C CA . TYR A 1 393 ? 0.440 -2.853 29.595 1.00 124.83 373 TYR A CA 1
ATOM 2759 C C . TYR A 1 393 ? -0.830 -2.047 29.775 1.00 124.66 373 TYR A C 1
ATOM 2760 O O . TYR A 1 393 ? -0.765 -0.841 29.985 1.00 124.79 373 TYR A O 1
ATOM 2769 N N . GLU A 1 394 ? -1.979 -2.715 29.711 1.00 124.28 374 GLU A N 1
ATOM 2770 C CA . GLU A 1 394 ? -3.261 -2.036 29.790 1.00 124.24 374 GLU A CA 1
ATOM 2771 C C . GLU A 1 394 ? -3.405 -1.305 31.108 1.00 124.29 374 GLU A C 1
ATOM 2772 O O . GLU A 1 394 ? -3.828 -0.153 31.149 1.00 124.14 374 GLU A O 1
ATOM 2778 N N . GLU A 1 395 ? -3.028 -1.987 32.182 1.00 124.54 375 GLU A N 1
ATOM 2779 C CA . GLU A 1 395 ? -3.013 -1.413 33.520 1.00 124.72 375 GLU A CA 1
ATOM 2780 C C . GLU A 1 395 ? -2.148 -0.139 33.569 1.00 124.81 375 GLU A C 1
ATOM 2781 O O . GLU A 1 395 ? -2.558 0.878 34.122 1.00 124.90 375 GLU A O 1
ATOM 2787 N N . ALA A 1 396 ? -0.962 -0.198 32.973 1.00 124.79 376 ALA A N 1
ATOM 2788 C CA . ALA A 1 396 ? -0.055 0.932 32.948 1.00 124.65 376 ALA A CA 1
ATOM 2789 C C . ALA A 1 396 ? -0.594 2.016 32.029 1.00 124.84 376 ALA A C 1
ATOM 2790 O O . ALA A 1 396 ? -0.547 3.199 32.364 1.00 125.24 376 ALA A O 1
ATOM 2792 N N . ALA A 1 397 ? -1.118 1.618 30.874 1.00 124.78 377 ALA A N 1
ATOM 2793 C CA . ALA A 1 397 ? -1.607 2.586 29.901 1.00 124.62 377 ALA A CA 1
ATOM 2794 C C . ALA A 1 397 ? -2.748 3.409 30.496 1.00 124.69 377 ALA A C 1
ATOM 2795 O O . ALA A 1 397 ? -2.772 4.630 30.366 1.00 124.80 377 ALA A O 1
ATOM 2797 N N . ALA A 1 398 ? -3.672 2.732 31.176 1.00 124.66 378 ALA A N 1
ATOM 2798 C CA . ALA A 1 398 ? -4.822 3.379 31.789 1.00 124.31 378 ALA A CA 1
ATOM 2799 C C . ALA A 1 398 ? -4.391 4.426 32.806 1.00 124.23 378 ALA A C 1
ATOM 2800 O O . ALA A 1 398 ? -5.013 5.477 32.909 1.00 124.27 378 ALA A O 1
ATOM 2802 N N . GLN A 1 399 ? -3.325 4.145 33.549 1.00 124.16 379 GLN A N 1
ATOM 2803 C CA . GLN A 1 399 ? -2.824 5.089 34.531 1.00 124.25 379 GLN A CA 1
ATOM 2804 C C . GLN A 1 399 ? -2.208 6.268 33.834 1.00 124.36 379 GLN A C 1
ATOM 2805 O O . GLN A 1 399 ? -2.476 7.412 34.199 1.00 124.74 379 GLN A O 1
ATOM 2811 N N . GLY A 1 400 ? -1.398 5.988 32.820 1.00 124.24 380 GLY A N 1
ATOM 2812 C CA . GLY A 1 400 ? -0.786 7.036 32.021 1.00 124.17 380 GLY A CA 1
ATOM 2813 C C . GLY A 1 400 ? -1.812 7.988 31.462 1.00 124.12 380 GLY A C 1
ATOM 2814 O O . GLY A 1 400 ? -1.613 9.187 31.507 1.00 124.24 380 GLY A O 1
ATOM 2815 N N . LEU A 1 401 ? -2.917 7.452 30.951 1.00 124.28 381 LEU A N 1
ATOM 2816 C CA . LEU A 1 401 ? -3.987 8.266 30.379 1.00 124.54 381 LEU A CA 1
ATOM 2817 C C . LEU A 1 401 ? -4.517 9.221 31.430 1.00 124.92 381 LEU A C 1
ATOM 2818 O O . LEU A 1 401 ? -4.599 10.424 31.194 1.00 125.31 381 LEU A O 1
ATOM 2823 N N . MET A 1 402 ? -4.861 8.691 32.599 1.00 125.06 382 MET A N 1
ATOM 2824 C CA . MET A 1 402 ? -5.416 9.515 33.666 1.00 125.14 382 MET A CA 1
ATOM 2825 C C . MET A 1 402 ? -4.402 10.526 34.169 1.00 124.95 382 MET A C 1
ATOM 2826 O O . MET A 1 402 ? -4.703 11.706 34.249 1.00 125.03 382 MET A O 1
ATOM 2831 N N . ALA A 1 403 ? -3.196 10.064 34.468 1.00 124.78 383 ALA A N 1
ATOM 2832 C CA . ALA A 1 403 ? -2.125 10.940 34.896 1.00 124.72 383 ALA A CA 1
ATOM 2833 C C . ALA A 1 403 ? -1.925 12.064 33.911 1.00 124.75 383 ALA A C 1
ATOM 2834 O O . ALA A 1 403 ? -1.705 13.192 34.308 1.00 125.07 383 ALA A O 1
ATOM 2836 N N . GLY A 1 404 ? -2.017 11.761 32.625 1.00 124.77 384 GLY A N 1
ATOM 2837 C CA . GLY A 1 404 ? -1.892 12.775 31.583 1.00 124.99 384 GLY A CA 1
ATOM 2838 C C . GLY A 1 404 ? -2.994 13.816 31.648 1.00 125.14 384 GLY A C 1
ATOM 2839 O O . GLY A 1 404 ? -2.717 15.000 31.801 1.00 125.16 384 GLY A O 1
ATOM 2840 N N . ILE A 1 405 ? -4.244 13.364 31.550 1.00 125.13 385 ILE A N 1
ATOM 2841 C CA . ILE A 1 405 ? -5.414 14.230 31.634 1.00 125.11 385 ILE A CA 1
ATOM 2842 C C . ILE A 1 405 ? -5.315 15.176 32.823 1.00 125.36 385 ILE A C 1
ATOM 2843 O O . ILE A 1 405 ? -5.493 16.390 32.677 1.00 125.59 385 ILE A O 1
ATOM 2848 N N . ASN A 1 406 ? -5.011 14.617 33.991 1.00 125.44 386 ASN A N 1
ATOM 2849 C CA . ASN A 1 406 ? -4.958 15.384 35.234 1.00 125.56 386 ASN A CA 1
ATOM 2850 C C . ASN A 1 406 ? -3.796 16.369 35.338 1.00 125.76 386 ASN A C 1
ATOM 2851 O O . ASN A 1 406 ? -3.885 17.366 36.054 1.00 125.83 386 ASN A O 1
ATOM 2856 N N . ALA A 1 407 ? -2.717 16.103 34.613 1.00 125.87 387 ALA A N 1
ATOM 2857 C CA . ALA A 1 407 ? -1.620 17.055 34.534 1.00 125.98 387 ALA A CA 1
ATOM 2858 C C . ALA A 1 407 ? -2.040 18.302 33.760 1.00 126.11 387 ALA A C 1
ATOM 2859 O O . ALA A 1 407 ? -1.658 19.409 34.127 1.00 126.23 387 ALA A O 1
ATOM 2861 N N . VAL A 1 408 ? -2.830 18.119 32.702 1.00 126.14 388 VAL A N 1
ATOM 2862 C CA . VAL A 1 408 ? -3.362 19.237 31.924 1.00 126.22 388 VAL A CA 1
ATOM 2863 C C . VAL A 1 408 ? -4.324 20.035 32.795 1.00 126.35 388 VAL A C 1
ATOM 2864 O O . VAL A 1 408 ? -4.246 21.267 32.869 1.00 126.37 388 VAL A O 1
ATOM 2868 N N . ARG A 1 409 ? -5.219 19.312 33.464 1.00 126.39 389 ARG A N 1
ATOM 2869 C CA . ARG A 1 409 ? -6.258 19.914 34.294 1.00 126.48 389 ARG A CA 1
ATOM 2870 C C . ARG A 1 409 ? -5.690 20.777 35.416 1.00 126.36 389 ARG A C 1
ATOM 2871 O O . ARG A 1 409 ? -6.229 21.836 35.715 1.00 126.36 389 ARG A O 1
ATOM 2879 N N . LYS A 1 410 ? -4.600 20.315 36.021 1.00 126.34 390 LYS A N 1
ATOM 2880 C CA . LYS A 1 410 ? -3.938 21.021 37.111 1.00 126.27 390 LYS A CA 1
ATOM 2881 C C . LYS A 1 410 ? -3.322 22.345 36.643 1.00 126.26 390 LYS A C 1
ATOM 2882 O O . LYS A 1 410 ? -3.487 23.380 37.297 1.00 126.25 390 LYS A O 1
ATOM 2888 N N . ILE A 1 411 ? -2.616 22.297 35.514 1.00 126.17 391 ILE A N 1
ATOM 2889 C CA . ILE A 1 411 ? -1.979 23.479 34.936 1.00 126.09 391 ILE A CA 1
ATOM 2890 C C . ILE A 1 411 ? -3.035 24.502 34.510 1.00 126.10 391 ILE A C 1
ATOM 2891 O O . ILE A 1 411 ? -2.869 25.703 34.742 1.00 126.00 391 ILE A O 1
ATOM 2896 N N . LEU A 1 412 ? -4.124 24.014 33.917 1.00 126.13 392 LEU A N 1
ATOM 2897 C CA . LEU A 1 412 ? -5.276 24.851 33.573 1.00 126.25 392 LEU A CA 1
ATOM 2898 C C . LEU A 1 412 ? -6.039 25.329 34.807 1.00 126.39 392 LEU A C 1
ATOM 2899 O O . LEU A 1 412 ? -6.680 26.384 34.770 1.00 126.69 392 LEU A O 1
ATOM 2904 N N . GLY A 1 413 ? -5.958 24.560 35.893 1.00 126.40 393 GLY A N 1
ATOM 2905 C CA . GLY A 1 413 ? -6.649 24.885 37.140 1.00 126.37 393 GLY A CA 1
ATOM 2906 C C . GLY A 1 413 ? -8.080 24.395 37.129 1.00 126.41 393 GLY A C 1
ATOM 2907 O O . GLY A 1 413 ? -8.916 24.857 37.891 1.00 126.59 393 GLY A O 1
ATOM 2908 N N . LYS A 1 414 ? -8.355 23.452 36.248 1.00 126.60 394 LYS A N 1
ATOM 2909 C CA . LYS A 1 414 ? -9.672 22.860 36.116 1.00 126.88 394 LYS A CA 1
ATOM 2910 C C . LYS A 1 414 ? -9.827 21.695 37.119 1.00 126.94 394 LYS A C 1
ATOM 2911 O O . LYS A 1 414 ? -8.903 21.397 37.891 1.00 126.85 394 LYS A O 1
ATOM 2917 N N . GLU A 1 415 ? -10.996 21.051 37.109 1.00 127.07 395 GLU A N 1
ATOM 2918 C CA . GLU A 1 415 ? -11.291 19.910 37.991 1.00 127.20 395 GLU A CA 1
ATOM 2919 C C . GLU A 1 415 ? -10.483 18.693 37.575 1.00 126.94 395 GLU A C 1
ATOM 2920 O O . GLU A 1 415 ? -10.435 18.370 36.390 1.00 127.10 395 GLU A O 1
ATOM 2926 N N . LEU A 1 416 ? -9.859 18.012 38.534 1.00 126.55 396 LEU A N 1
ATOM 2927 C CA . LEU A 1 416 ? -9.170 16.759 38.217 1.00 126.10 396 LEU A CA 1
ATOM 2928 C C . LEU A 1 416 ? -10.210 15.650 38.084 1.00 125.97 396 LEU A C 1
ATOM 2929 O O . LEU A 1 416 ? -11.294 15.753 38.665 1.00 125.98 396 LEU A O 1
ATOM 2934 N N . ILE A 1 417 ? -9.890 14.609 37.312 1.00 125.78 397 ILE A N 1
ATOM 2935 C CA . ILE A 1 417 ? -10.838 13.519 37.034 1.00 125.59 397 ILE A CA 1
ATOM 2936 C C . ILE A 1 417 ? -10.496 12.242 37.788 1.00 125.45 397 ILE A C 1
ATOM 2937 O O . ILE A 1 417 ? -9.384 11.735 37.687 1.00 125.61 397 ILE A O 1
ATOM 2942 N N . VAL A 1 418 ? -11.462 11.743 38.554 1.00 125.22 398 VAL A N 1
ATOM 2943 C CA . VAL A 1 418 ? -11.387 10.422 39.169 1.00 124.96 398 VAL A CA 1
ATOM 2944 C C . VAL A 1 418 ? -12.588 9.630 38.669 1.00 124.95 398 VAL A C 1
ATOM 2945 O O . VAL A 1 418 ? -13.719 10.097 38.756 1.00 125.14 398 VAL A O 1
ATOM 2949 N N . LEU A 1 419 ? -12.342 8.445 38.125 1.00 125.00 399 LEU A N 1
ATOM 2950 C CA . LEU A 1 419 ? -13.414 7.590 37.637 1.00 125.03 399 LEU A CA 1
ATOM 2951 C C . LEU A 1 419 ? -13.962 6.719 38.755 1.00 125.00 399 LEU A C 1
ATOM 2952 O O . LEU A 1 419 ? -13.209 6.240 39.599 1.00 125.01 399 LEU A O 1
ATOM 2957 N N . GLY A 1 420 ? -15.276 6.520 38.750 1.00 125.03 400 GLY A N 1
ATOM 2958 C CA . GLY A 1 420 ? -15.952 5.725 39.771 1.00 125.17 400 GLY A CA 1
ATOM 2959 C C . GLY A 1 420 ? -15.959 4.245 39.442 1.00 125.26 400 GLY A C 1
ATOM 2960 O O . GLY A 1 420 ? -15.829 3.867 38.280 1.00 125.44 400 GLY A O 1
ATOM 2961 N N . ARG A 1 421 ? -16.119 3.410 40.468 1.00 125.22 401 ARG A N 1
ATOM 2962 C CA . ARG A 1 421 ? -16.119 1.952 40.316 1.00 125.19 401 ARG A CA 1
ATOM 2963 C C . ARG A 1 421 ? -17.368 1.430 39.602 1.00 125.29 401 ARG A C 1
ATOM 2964 O O . ARG A 1 421 ? -17.474 0.237 39.289 1.00 125.16 401 ARG A O 1
ATOM 2972 N N . ASP A 1 422 ? -18.327 2.324 39.384 1.00 125.47 402 ASP A N 1
ATOM 2973 C CA . ASP A 1 422 ? -19.529 2.014 38.624 1.00 125.71 402 ASP A CA 1
ATOM 2974 C C . ASP A 1 422 ? -19.407 2.559 37.198 1.00 125.71 402 ASP A C 1
ATOM 2975 O O . ASP A 1 422 ? -20.254 2.275 36.344 1.00 125.83 402 ASP A O 1
ATOM 2980 N N . GLN A 1 423 ? -18.347 3.334 36.953 1.00 125.63 403 GLN A N 1
ATOM 2981 C CA . GLN A 1 423 ? -18.108 3.977 35.657 1.00 125.41 403 GLN A CA 1
ATOM 2982 C C . GLN A 1 423 ? -17.202 3.178 34.740 1.00 125.25 403 GLN A C 1
ATOM 2983 O O . GLN A 1 423 ? -17.489 3.045 33.553 1.00 125.30 403 GLN A O 1
ATOM 2989 N N . ALA A 1 424 ? -16.105 2.658 35.288 1.00 125.13 404 ALA A N 1
ATOM 2990 C CA . ALA A 1 424 ? -15.078 1.983 34.486 1.00 124.91 404 ALA A CA 1
ATOM 2991 C C . ALA A 1 424 ? -14.242 0.965 35.268 1.00 124.67 404 ALA A C 1
ATOM 2992 O O . ALA A 1 424 ? -14.087 1.067 36.482 1.00 124.63 404 ALA A O 1
ATOM 2994 N N . TYR A 1 425 ? -13.701 -0.015 34.555 1.00 124.40 405 TYR A N 1
ATOM 2995 C CA . TYR A 1 425 ? -12.684 -0.896 35.111 1.00 124.26 405 TYR A CA 1
ATOM 2996 C C . TYR A 1 425 ? -11.463 -0.100 35.549 1.00 124.22 405 TYR A C 1
ATOM 2997 O O . TYR A 1 425 ? -10.763 -0.486 36.485 1.00 124.41 405 TYR A O 1
ATOM 3006 N N . ILE A 1 426 ? -11.214 1.005 34.856 1.00 124.07 406 ILE A N 1
ATOM 3007 C CA . ILE A 1 426 ? -10.118 1.905 35.186 1.00 123.96 406 ILE A CA 1
ATOM 3008 C C . ILE A 1 426 ? -10.352 2.525 36.553 1.00 123.96 406 ILE A C 1
ATOM 3009 O O . ILE A 1 426 ? -9.405 2.742 37.306 1.00 124.04 406 ILE A O 1
ATOM 3014 N N . GLY A 1 427 ? -11.615 2.801 36.867 1.00 124.03 407 GLY A N 1
ATOM 3015 C CA . GLY A 1 427 ? -11.992 3.376 38.158 1.00 124.02 407 GLY A CA 1
ATOM 3016 C C . GLY A 1 427 ? -11.748 2.389 39.276 1.00 123.96 407 GLY A C 1
ATOM 3017 O O . GLY A 1 427 ? -11.197 2.743 40.310 1.00 123.91 407 GLY A O 1
ATOM 3018 N N . VAL A 1 428 ? -12.159 1.148 39.046 1.00 124.01 408 VAL A N 1
ATOM 3019 C CA . VAL A 1 428 ? -11.931 0.056 39.975 1.00 124.23 408 VAL A CA 1
ATOM 3020 C C . VAL A 1 428 ? -10.436 -0.133 40.199 1.00 124.61 408 VAL A C 1
ATOM 3021 O O . VAL A 1 428 ? -9.988 -0.208 41.337 1.00 124.85 408 VAL A O 1
ATOM 3025 N N . LEU A 1 429 ? -9.671 -0.199 39.109 1.00 124.94 409 LEU A N 1
ATOM 3026 C CA . LEU A 1 429 ? -8.216 -0.384 39.165 1.00 125.20 409 LEU A CA 1
ATOM 3027 C C . LEU A 1 429 ? -7.512 0.673 40.017 1.00 125.32 409 LEU A C 1
ATOM 3028 O O . LEU A 1 429 ? -6.779 0.333 40.948 1.00 125.33 409 LEU A O 1
ATOM 3033 N N . ILE A 1 430 ? -7.733 1.945 39.681 1.00 125.57 410 ILE A N 1
ATOM 3034 C CA . ILE A 1 430 ? -7.102 3.077 40.367 1.00 125.80 410 ILE A CA 1
ATOM 3035 C C . ILE A 1 430 ? -7.532 3.188 41.833 1.00 126.07 410 ILE A C 1
ATOM 3036 O O . ILE A 1 430 ? -6.731 3.576 42.688 1.00 126.29 410 ILE A O 1
ATOM 3041 N N . ASP A 1 431 ? -8.784 2.843 42.119 1.00 126.19 411 ASP A N 1
ATOM 3042 C CA . ASP A 1 431 ? -9.261 2.811 43.493 1.00 126.34 411 ASP A CA 1
ATOM 3043 C C . ASP A 1 431 ? -8.604 1.672 44.261 1.00 126.42 411 ASP A C 1
ATOM 3044 O O . ASP A 1 431 ? -8.087 1.878 45.354 1.00 126.44 411 ASP A O 1
ATOM 3049 N N . ASP A 1 432 ? -8.615 0.477 43.675 1.00 126.57 412 ASP A N 1
ATOM 3050 C CA . ASP A 1 432 ? -8.040 -0.712 44.303 1.00 126.67 412 ASP A CA 1
ATOM 3051 C C . ASP A 1 432 ? -6.553 -0.558 44.557 1.00 126.83 412 ASP A C 1
ATOM 3052 O O . ASP A 1 432 ? -6.032 -1.076 45.545 1.00 126.87 412 ASP A O 1
ATOM 3057 N N . LEU A 1 433 ? -5.888 0.164 43.657 1.00 127.04 413 LEU A N 1
ATOM 3058 C CA . LEU A 1 433 ? -4.450 0.395 43.716 1.00 127.20 413 LEU A CA 1
ATOM 3059 C C . LEU A 1 433 ? -4.079 1.148 44.989 1.00 127.17 413 LEU A C 1
ATOM 3060 O O . LEU A 1 433 ? -3.363 0.624 45.841 1.00 127.23 413 LEU A O 1
ATOM 3065 N N . ILE A 1 434 ? -4.586 2.370 45.112 1.00 127.23 414 ILE A N 1
ATOM 3066 C CA . ILE A 1 434 ? -4.331 3.222 46.275 1.00 127.36 414 ILE A CA 1
ATOM 3067 C C . ILE A 1 434 ? -4.875 2.644 47.595 1.00 127.49 414 ILE A C 1
ATOM 3068 O O . ILE A 1 434 ? -4.366 2.966 48.665 1.00 127.36 414 ILE A O 1
ATOM 3073 N N . THR A 1 435 ? -5.891 1.781 47.497 1.00 127.87 415 THR A N 1
ATOM 3074 C CA . THR A 1 435 ? -6.525 1.124 48.652 1.00 128.14 415 THR A CA 1
ATOM 3075 C C . THR A 1 435 ? -5.824 -0.178 49.029 1.00 128.59 415 THR A C 1
ATOM 3076 O O . THR A 1 435 ? -5.058 -0.205 49.991 1.00 128.65 415 THR A O 1
ATOM 3080 N N . LYS A 1 436 ? -6.083 -1.246 48.270 1.00 129.20 416 LYS A N 1
ATOM 3081 C CA . LYS A 1 436 ? -5.582 -2.584 48.609 1.00 129.96 416 LYS A CA 1
ATOM 3082 C C . LYS A 1 436 ? -4.049 -2.682 48.534 1.00 130.10 416 LYS A C 1
ATOM 3083 O O . LYS A 1 436 ? -3.460 -2.632 47.448 1.00 130.09 416 LYS A O 1
ATOM 3089 N N . GLU A 1 437 ? -3.420 -2.812 49.702 1.00 130.46 417 GLU A N 1
ATOM 3090 C CA . GLU A 1 437 ? -1.963 -2.862 49.795 1.00 130.82 417 GLU A CA 1
ATOM 3091 C C . GLU A 1 437 ? -1.459 -4.290 50.057 1.00 130.95 417 GLU A C 1
ATOM 3092 O O . GLU A 1 437 ? -1.722 -4.873 51.123 1.00 130.95 417 GLU A O 1
ATOM 3098 N N . THR A 1 438 ? -0.736 -4.836 49.072 1.00 130.98 418 THR A N 1
ATOM 3099 C CA . THR A 1 438 ? -0.203 -6.209 49.140 1.00 130.92 418 THR A CA 1
ATOM 3100 C C . THR A 1 438 ? 1.174 -6.391 48.439 1.00 130.79 418 THR A C 1
ATOM 3101 O O . THR A 1 438 ? 1.478 -5.714 47.439 1.00 130.61 418 THR A O 1
ATOM 3105 N N . LYS A 1 439 ? 1.975 -7.316 48.986 1.00 130.62 419 LYS A N 1
ATOM 3106 C CA . LYS A 1 439 ? 3.351 -7.634 48.537 1.00 130.38 419 LYS A CA 1
ATOM 3107 C C . LYS A 1 439 ? 3.543 -7.999 47.053 1.00 130.63 419 LYS A C 1
ATOM 3108 O O . LYS A 1 439 ? 4.686 -8.134 46.598 1.00 130.65 419 LYS A O 1
ATOM 3114 N N . GLU A 1 440 ? 2.444 -8.168 46.313 1.00 130.84 420 GLU A N 1
ATOM 3115 C CA . GLU A 1 440 ? 2.489 -8.614 44.908 1.00 131.16 420 GLU A CA 1
ATOM 3116 C C . GLU A 1 440 ? 1.968 -7.541 43.957 1.00 130.71 420 GLU A C 1
ATOM 3117 O O . GLU A 1 440 ? 1.069 -6.775 44.341 1.00 130.76 420 GLU A O 1
ATOM 3123 N N . PRO A 1 441 ? 2.515 -7.485 42.714 1.00 130.50 421 PRO A N 1
ATOM 3124 C CA . PRO A 1 441 ? 1.992 -6.510 41.727 1.00 130.23 421 PRO A CA 1
ATOM 3125 C C . PRO A 1 441 ? 0.527 -6.799 41.378 1.00 130.13 421 PRO A C 1
ATOM 3126 O O . PRO A 1 441 ? 0.137 -7.970 41.178 1.00 130.17 421 PRO A O 1
ATOM 3130 N N . TYR A 1 442 ? -0.271 -5.732 41.344 1.00 129.87 422 TYR A N 1
ATOM 3131 C CA . TYR A 1 442 ? -1.708 -5.843 41.149 1.00 129.69 422 TYR A CA 1
ATOM 3132 C C . TYR A 1 442 ? -2.088 -6.160 39.689 1.00 129.76 422 TYR A C 1
ATOM 3133 O O . TYR A 1 442 ? -1.807 -5.374 38.763 1.00 129.60 422 TYR A O 1
ATOM 3142 N N . ARG A 1 443 ? -2.712 -7.329 39.506 1.00 129.82 423 ARG A N 1
ATOM 3143 C CA . ARG A 1 443 ? -3.284 -7.742 38.215 1.00 129.78 423 ARG A CA 1
ATOM 3144 C C . ARG A 1 443 ? -4.816 -7.708 38.237 1.00 129.85 423 ARG A C 1
ATOM 3145 O O . ARG A 1 443 ? -5.450 -8.010 39.264 1.00 129.92 423 ARG A O 1
ATOM 3153 N N . MET A 1 444 ? -5.403 -7.352 37.096 1.00 129.77 424 MET A N 1
ATOM 3154 C CA . MET A 1 444 ? -6.853 -7.248 36.986 1.00 129.76 424 MET A CA 1
ATOM 3155 C C . MET A 1 444 ? -7.596 -8.593 36.817 1.00 129.82 424 MET A C 1
ATOM 3156 O O . MET A 1 444 ? -8.808 -8.663 37.066 1.00 129.67 424 MET A O 1
ATOM 3161 N N . PHE A 1 445 ? -6.880 -9.654 36.423 1.00 129.93 425 PHE A N 1
ATOM 3162 C CA . PHE A 1 445 ? -7.513 -10.976 36.197 1.00 129.93 425 PHE A CA 1
ATOM 3163 C C . PHE A 1 445 ? -8.189 -11.547 37.465 1.00 130.01 425 PHE A C 1
ATOM 3164 O O . PHE A 1 445 ? -9.390 -11.873 37.437 1.00 130.00 425 PHE A O 1
ATOM 3172 N N . THR A 1 446 ? -7.430 -11.635 38.567 1.00 129.98 426 THR A N 1
ATOM 3173 C CA . THR A 1 446 ? -7.973 -12.059 39.873 1.00 130.00 426 THR A CA 1
ATOM 3174 C C . THR A 1 446 ? -9.017 -11.050 40.413 1.00 130.09 426 THR A C 1
ATOM 3175 O O . THR A 1 446 ? -9.909 -11.422 41.193 1.00 130.05 426 THR A O 1
ATOM 3179 N N . SER A 1 447 ? -8.893 -9.786 39.987 1.00 130.09 427 SER A N 1
ATOM 3180 C CA . SER A 1 447 ? -9.915 -8.763 40.226 1.00 130.17 427 SER A CA 1
ATOM 3181 C C . SER A 1 447 ? -11.261 -9.233 39.646 1.00 130.17 427 SER A C 1
ATOM 3182 O O . SER A 1 447 ? -11.508 -9.145 38.426 1.00 130.17 427 SER A O 1
ATOM 3185 N N . SER A 1 448 ? -12.102 -9.765 40.536 1.00 130.04 428 SER A N 1
ATOM 3186 C CA . SER A 1 448 ? -13.443 -10.235 40.177 1.00 130.01 428 SER A CA 1
ATOM 3187 C C . SER A 1 448 ? -14.525 -9.166 40.449 1.00 130.01 428 SER A C 1
ATOM 3188 O O . SER A 1 448 ? -15.542 -9.441 41.121 1.00 129.90 428 SER A O 1
ATOM 3191 N N . ALA A 1 449 ? -14.290 -7.959 39.908 1.00 129.94 429 ALA A N 1
ATOM 3192 C CA . ALA A 1 449 ? -15.195 -6.801 40.037 1.00 129.83 429 ALA A CA 1
ATOM 3193 C C . ALA A 1 449 ? -16.670 -7.182 39.864 1.00 129.76 429 ALA A C 1
ATOM 3194 O O . ALA A 1 449 ? -17.146 -7.354 38.728 1.00 129.91 429 ALA A O 1
ATOM 3196 N N . GLU A 1 450 ? -17.372 -7.317 40.996 1.00 129.40 430 GLU A N 1
ATOM 3197 C CA . GLU A 1 450 ? -18.800 -7.691 41.040 1.00 129.16 430 GLU A CA 1
ATOM 3198 C C . GLU A 1 450 ? -19.722 -6.851 40.126 1.00 129.09 430 GLU A C 1
ATOM 3199 O O . GLU A 1 450 ? -20.819 -7.304 39.776 1.00 129.02 430 GLU A O 1
ATOM 3205 N N . HIS A 1 451 ? -19.273 -5.637 39.768 1.00 128.98 431 HIS A N 1
ATOM 3206 C CA . HIS A 1 451 ? -19.934 -4.766 38.773 1.00 128.82 431 HIS A CA 1
ATOM 3207 C C . HIS A 1 451 ? -19.524 -5.239 37.389 1.00 128.52 431 HIS A C 1
ATOM 3208 O O . HIS A 1 451 ? -18.485 -4.829 36.861 1.00 128.77 431 HIS A O 1
ATOM 3215 N N . ARG A 1 452 ? -20.329 -6.126 36.815 1.00 128.05 432 ARG A N 1
ATOM 3216 C CA . ARG A 1 452 ? -19.932 -6.818 35.602 1.00 127.49 432 ARG A CA 1
ATOM 3217 C C . ARG A 1 452 ? -20.750 -6.387 34.394 1.00 127.15 432 ARG A C 1
ATOM 3218 O O . ARG A 1 452 ? -20.186 -5.904 33.425 1.00 127.20 432 ARG A O 1
ATOM 3226 N N . LEU A 1 453 ? -22.065 -6.555 34.450 1.00 126.69 433 LEU A N 1
ATOM 3227 C CA . LEU A 1 453 ? -22.902 -6.299 33.289 1.00 126.42 433 LEU A CA 1
ATOM 3228 C C . LEU A 1 453 ? -22.906 -4.842 32.882 1.00 126.39 433 LEU A C 1
ATOM 3229 O O . LEU A 1 453 ? -22.880 -4.538 31.692 1.00 126.40 433 LEU A O 1
ATOM 3234 N N . ILE A 1 454 ? -22.915 -3.946 33.867 1.00 126.31 434 ILE A N 1
ATOM 3235 C CA . ILE A 1 454 ? -22.897 -2.495 33.617 1.00 126.24 434 ILE A CA 1
ATOM 3236 C C . ILE A 1 454 ? -21.556 -1.977 33.089 1.00 125.95 434 ILE A C 1
ATOM 3237 O O . ILE A 1 454 ? -21.484 -0.854 32.602 1.00 125.94 434 ILE A O 1
ATOM 3242 N N . LEU A 1 455 ? -20.509 -2.796 33.193 1.00 125.74 435 LEU A N 1
ATOM 3243 C CA . LEU A 1 455 ? -19.158 -2.409 32.785 1.00 125.51 435 LEU A CA 1
ATOM 3244 C C . LEU A 1 455 ? -18.604 -3.261 31.646 1.00 125.48 435 LEU A C 1
ATOM 3245 O O . LEU A 1 455 ? -17.404 -3.236 31.374 1.00 125.55 435 LEU A O 1
ATOM 3250 N N . ARG A 1 456 ? -19.478 -4.008 30.981 1.00 125.40 436 ARG A N 1
ATOM 3251 C CA . ARG A 1 456 ? -19.081 -4.882 29.879 1.00 125.40 436 ARG A CA 1
ATOM 3252 C C . ARG A 1 456 ? -18.333 -4.095 28.809 1.00 125.45 436 ARG A C 1
ATOM 3253 O O . ARG A 1 456 ? -18.519 -2.883 28.684 1.00 125.58 436 ARG A O 1
ATOM 3261 N N . HIS A 1 457 ? -17.496 -4.785 28.038 1.00 125.30 437 HIS A N 1
ATOM 3262 C CA . HIS A 1 457 ? -16.674 -4.140 27.010 1.00 125.06 437 HIS A CA 1
ATOM 3263 C C . HIS A 1 457 ? -17.463 -3.329 25.988 1.00 125.14 437 HIS A C 1
ATOM 3264 O O . HIS A 1 457 ? -16.989 -2.292 25.523 1.00 125.31 437 HIS A O 1
ATOM 3271 N N . ASP A 1 458 ? -18.657 -3.802 25.640 1.00 125.12 438 ASP A N 1
ATOM 3272 C CA . ASP A 1 458 ? -19.393 -3.269 24.486 1.00 125.07 438 ASP A CA 1
ATOM 3273 C C . ASP A 1 458 ? -20.153 -1.965 24.690 1.00 124.77 438 ASP A C 1
ATOM 3274 O O . ASP A 1 458 ? -20.785 -1.494 23.767 1.00 124.89 438 ASP A O 1
ATOM 3279 N N . ASN A 1 459 ? -20.091 -1.375 25.873 1.00 124.68 439 ASN A N 1
ATOM 3280 C CA . ASN A 1 459 ? -20.746 -0.088 26.074 1.00 124.89 439 ASN A CA 1
ATOM 3281 C C . ASN A 1 459 ? -19.819 0.978 26.634 1.00 124.85 439 ASN A C 1
ATOM 3282 O O . ASN A 1 459 ? -20.260 2.066 27.034 1.00 124.66 439 ASN A O 1
ATOM 3287 N N . ALA A 1 460 ? -18.531 0.647 26.643 1.00 124.83 440 ALA A N 1
ATOM 3288 C CA . ALA A 1 460 ? -17.488 1.506 27.188 1.00 124.95 440 ALA A CA 1
ATOM 3289 C C . ALA A 1 460 ? -17.554 2.931 26.649 1.00 125.10 440 ALA A C 1
ATOM 3290 O O . ALA A 1 460 ? -17.336 3.895 27.389 1.00 125.09 440 ALA A O 1
ATOM 3292 N N . ASP A 1 461 ? -17.863 3.056 25.361 1.00 125.33 441 ASP A N 1
ATOM 3293 C CA . ASP A 1 461 ? -17.931 4.359 24.714 1.00 125.53 441 ASP A CA 1
ATOM 3294 C C . ASP A 1 461 ? -19.054 5.224 25.279 1.00 125.53 441 ASP A C 1
ATOM 3295 O O . ASP A 1 461 ? -18.826 6.391 25.593 1.00 125.69 441 ASP A O 1
ATOM 3300 N N . LEU A 1 462 ? -20.244 4.639 25.439 1.00 125.40 442 LEU A N 1
ATOM 3301 C CA . LEU A 1 462 ? -21.407 5.337 26.001 1.00 125.01 442 LEU A CA 1
ATOM 3302 C C . LEU A 1 462 ? -21.091 5.868 27.399 1.00 124.88 442 LEU A C 1
ATOM 3303 O O . LEU A 1 462 ? -21.397 7.014 27.724 1.00 124.65 442 LEU A O 1
ATOM 3308 N N . ARG A 1 463 ? -20.440 5.032 28.200 1.00 124.89 443 ARG A N 1
ATOM 3309 C CA . ARG A 1 463 ? -20.056 5.385 29.564 1.00 124.97 443 ARG A CA 1
ATOM 3310 C C . ARG A 1 463 ? -19.027 6.506 29.656 1.00 125.11 443 ARG A C 1
ATOM 3311 O O . ARG A 1 463 ? -19.176 7.407 30.479 1.00 125.19 443 ARG A O 1
ATOM 3319 N N . LEU A 1 464 ? -17.998 6.463 28.810 1.00 125.24 444 LEU A N 1
ATOM 3320 C CA . LEU A 1 464 ? -16.833 7.331 29.000 1.00 125.26 444 LEU A CA 1
ATOM 3321 C C . LEU A 1 464 ? -16.627 8.441 27.961 1.00 125.39 444 LEU A C 1
ATOM 3322 O O . LEU A 1 464 ? -15.886 9.400 28.212 1.00 125.49 444 LEU A O 1
ATOM 3327 N N . ARG A 1 465 ? -17.298 8.329 26.818 1.00 125.38 445 ARG A N 1
ATOM 3328 C CA . ARG A 1 465 ? -17.101 9.262 25.704 1.00 125.43 445 ARG A CA 1
ATOM 3329 C C . ARG A 1 465 ? -17.242 10.748 26.067 1.00 125.41 445 ARG A C 1
ATOM 3330 O O . ARG A 1 465 ? -16.444 11.575 25.618 1.00 125.51 445 ARG A O 1
ATOM 3338 N N . LYS A 1 466 ? -18.245 11.087 26.873 1.00 125.36 446 LYS A N 1
ATOM 3339 C CA . LYS A 1 466 ? -18.434 12.468 27.298 1.00 125.29 446 LYS A CA 1
ATOM 3340 C C . LYS A 1 466 ? -17.265 12.947 28.163 1.00 125.26 446 LYS A C 1
ATOM 3341 O O . LYS A 1 466 ? -16.805 14.078 28.012 1.00 125.21 446 LYS A O 1
ATOM 3347 N N . ILE A 1 467 ? -16.774 12.079 29.048 1.00 125.21 447 ILE A N 1
ATOM 3348 C CA . ILE A 1 467 ? -15.612 12.402 29.884 1.00 125.15 447 ILE A CA 1
ATOM 3349 C C . ILE A 1 467 ? -14.405 12.666 28.994 1.00 125.28 447 ILE A C 1
ATOM 3350 O O . ILE A 1 467 ? -13.632 13.590 29.248 1.00 125.25 447 ILE A O 1
ATOM 3355 N N . GLY A 1 468 ? -14.270 11.861 27.942 1.00 125.40 448 GLY A N 1
ATOM 3356 C CA . GLY A 1 468 ? -13.241 12.067 26.925 1.00 125.61 448 GLY A CA 1
ATOM 3357 C C . GLY A 1 468 ? -13.303 13.455 26.300 1.00 125.80 448 GLY A C 1
ATOM 3358 O O . GLY A 1 468 ? -12.275 14.131 26.172 1.00 125.76 448 GLY A O 1
ATOM 3359 N N . TYR A 1 469 ? -14.507 13.888 25.926 1.00 125.88 449 TYR A N 1
ATOM 3360 C CA . TYR A 1 469 ? -14.677 15.196 25.323 1.00 126.05 449 TYR A CA 1
ATOM 3361 C C . TYR A 1 469 ? -14.084 16.309 26.187 1.00 126.28 449 TYR A C 1
ATOM 3362 O O . TYR A 1 469 ? -13.255 17.075 25.703 1.00 126.36 449 TYR A O 1
ATOM 3371 N N . ASP A 1 470 ? -14.486 16.383 27.457 1.00 126.55 450 ASP A N 1
ATOM 3372 C CA . ASP A 1 470 ? -14.023 17.443 28.372 1.00 126.96 450 ASP A CA 1
ATOM 3373 C C . ASP A 1 470 ? -12.493 17.560 28.463 1.00 126.98 450 ASP A C 1
ATOM 3374 O O . ASP A 1 470 ? -11.949 18.576 28.906 1.00 126.96 450 ASP A O 1
ATOM 3379 N N . CYS A 1 471 ? -11.808 16.512 28.034 1.00 127.12 451 CYS A N 1
ATOM 3380 C CA . CYS A 1 471 ? -10.357 16.477 28.110 1.00 127.36 451 CYS A CA 1
ATOM 3381 C C . CYS A 1 471 ? -9.717 16.612 26.734 1.00 127.25 451 CYS A C 1
ATOM 3382 O O . CYS A 1 471 ? -8.545 16.270 26.556 1.00 127.35 451 CYS A O 1
ATOM 3385 N N . ASN A 1 472 ? -10.492 17.116 25.774 1.00 126.98 452 ASN A N 1
ATOM 3386 C CA . ASN A 1 472 ? -10.011 17.354 24.418 1.00 126.85 452 ASN A CA 1
ATOM 3387 C C . ASN A 1 472 ? -9.390 16.128 23.757 1.00 126.69 452 ASN A C 1
ATOM 3388 O O . ASN A 1 472 ? -8.395 16.240 23.036 1.00 126.86 452 ASN A O 1
ATOM 3393 N N . LEU A 1 473 ? -9.969 14.958 23.999 1.00 126.37 453 LEU A N 1
ATOM 3394 C CA . LEU A 1 473 ? -9.441 13.729 23.415 1.00 126.02 453 LEU A CA 1
ATOM 3395 C C . LEU A 1 473 ? -10.443 13.050 22.489 1.00 126.08 453 LEU A C 1
ATOM 3396 O O . LEU A 1 473 ? -10.065 12.217 21.669 1.00 126.33 453 LEU A O 1
ATOM 3401 N N . VAL A 1 474 ? -11.717 13.401 22.624 1.00 126.03 454 VAL A N 1
ATOM 3402 C CA . VAL A 1 474 ? -12.759 12.848 21.762 1.00 126.08 454 VAL A CA 1
ATOM 3403 C C . VAL A 1 474 ? -13.353 13.971 20.916 1.00 126.23 454 VAL A C 1
ATOM 3404 O O . VAL A 1 474 ? -13.699 15.035 21.436 1.00 126.32 454 VAL A O 1
ATOM 3408 N N . SER A 1 475 ? -13.445 13.734 19.608 1.00 126.35 455 SER A N 1
ATOM 3409 C CA . SER A 1 475 ? -13.979 14.724 18.670 1.00 126.31 455 SER A CA 1
ATOM 3410 C C . SER A 1 475 ? -15.486 14.876 18.845 1.00 126.39 455 SER A C 1
ATOM 3411 O O . SER A 1 475 ? -16.152 13.974 19.346 1.00 126.35 455 SER A O 1
ATOM 3414 N N . SER A 1 476 ? -16.016 16.021 18.426 1.00 126.50 456 SER A N 1
ATOM 3415 C CA . SER A 1 476 ? -17.449 16.278 18.501 1.00 126.44 456 SER A CA 1
ATOM 3416 C C . SER A 1 476 ? -18.239 15.288 17.646 1.00 126.51 456 SER A C 1
ATOM 3417 O O . SER A 1 476 ? -19.266 14.781 18.074 1.00 126.41 456 SER A O 1
ATOM 3420 N N . ASP A 1 477 ? -17.737 15.003 16.447 1.00 126.73 457 ASP A N 1
ATOM 3421 C CA . ASP A 1 477 ? -18.334 14.000 15.559 1.00 126.99 457 ASP A CA 1
ATOM 3422 C C . ASP A 1 477 ? -18.340 12.618 16.218 1.00 127.01 457 ASP A C 1
ATOM 3423 O O . ASP A 1 477 ? -19.184 11.776 15.909 1.00 127.06 457 ASP A O 1
ATOM 3428 N N . ASP A 1 478 ? -17.389 12.394 17.121 1.00 126.99 458 ASP A N 1
ATOM 3429 C CA . ASP A 1 478 ? -17.385 11.190 17.944 1.00 127.04 458 ASP A CA 1
ATOM 3430 C C . ASP A 1 478 ? -18.382 11.299 19.101 1.00 126.85 458 ASP A C 1
ATOM 3431 O O . ASP A 1 478 ? -19.326 10.515 19.180 1.00 126.98 458 ASP A O 1
ATOM 3436 N N . LEU A 1 479 ? -18.168 12.272 19.986 1.00 126.53 459 LEU A N 1
ATOM 3437 C CA . LEU A 1 479 ? -19.019 12.476 21.169 1.00 126.21 459 LEU A CA 1
ATOM 3438 C C . LEU A 1 479 ? -20.505 12.518 20.825 1.00 126.06 459 LEU A C 1
ATOM 3439 O O . LEU A 1 479 ? -21.312 11.822 21.432 1.00 125.84 459 LEU A O 1
ATOM 3444 N N . HIS A 1 480 ? -20.849 13.348 19.847 1.00 126.10 460 HIS A N 1
ATOM 3445 C CA . HIS A 1 480 ? -22.229 13.514 19.424 1.00 126.10 460 HIS A CA 1
ATOM 3446 C C . HIS A 1 480 ? -22.774 12.215 18.805 1.00 126.16 460 HIS A C 1
ATOM 3447 O O . HIS A 1 480 ? -23.972 11.963 18.844 1.00 126.36 460 HIS A O 1
ATOM 3454 N N . ARG A 1 481 ? -21.895 11.393 18.244 1.00 126.18 461 ARG A N 1
ATOM 3455 C CA . ARG A 1 481 ? -22.319 10.145 17.606 1.00 126.45 461 ARG A CA 1
ATOM 3456 C C . ARG A 1 481 ? -22.680 9.067 18.642 1.00 126.38 461 ARG A C 1
ATOM 3457 O O . ARG A 1 481 ? -23.538 8.209 18.408 1.00 126.24 461 ARG A O 1
ATOM 3465 N N . THR A 1 482 ? -22.016 9.116 19.788 1.00 126.49 462 THR A N 1
ATOM 3466 C CA . THR A 1 482 ? -22.310 8.192 20.870 1.00 126.59 462 THR A CA 1
ATOM 3467 C C . THR A 1 482 ? -23.558 8.653 21.632 1.00 126.64 462 THR A C 1
ATOM 3468 O O . THR A 1 482 ? -24.304 7.832 22.172 1.00 126.59 462 THR A O 1
ATOM 3472 N N . GLU A 1 483 ? -23.780 9.969 21.659 1.00 126.66 463 GLU A N 1
ATOM 3473 C CA . GLU A 1 483 ? -24.961 10.551 22.294 1.00 126.65 463 GLU A CA 1
ATOM 3474 C C . GLU A 1 483 ? -26.226 10.199 21.521 1.00 126.57 463 GLU A C 1
ATOM 3475 O O . GLU A 1 483 ? -27.322 10.197 22.085 1.00 126.63 463 GLU A O 1
ATOM 3481 N N . SER A 1 484 ? -26.064 9.903 20.232 1.00 126.55 464 SER A N 1
ATOM 3482 C CA . SER A 1 484 ? -27.194 9.559 19.371 1.00 126.55 464 SER A CA 1
ATOM 3483 C C . SER A 1 484 ? -27.447 8.054 19.331 1.00 126.58 464 SER A C 1
ATOM 3484 O O . SER A 1 484 ? -28.564 7.631 19.043 1.00 126.82 464 SER A O 1
ATOM 3487 N N . ILE A 1 485 ? -26.421 7.254 19.622 1.00 126.51 465 ILE A N 1
ATOM 3488 C CA . ILE A 1 485 ? -26.567 5.797 19.600 1.00 126.41 465 ILE A CA 1
ATOM 3489 C C . ILE A 1 485 ? -27.361 5.325 20.817 1.00 126.41 465 ILE A C 1
ATOM 3490 O O . ILE A 1 485 ? -28.093 4.342 20.731 1.00 126.41 465 ILE A O 1
ATOM 3495 N N . ILE A 1 486 ? -27.228 6.052 21.929 1.00 126.43 466 ILE A N 1
ATOM 3496 C CA . ILE A 1 486 ? -28.028 5.807 23.143 1.00 126.45 466 ILE A CA 1
ATOM 3497 C C . ILE A 1 486 ? -29.498 6.225 22.959 1.00 126.51 466 ILE A C 1
ATOM 3498 O O . ILE A 1 486 ? -30.410 5.569 23.473 1.00 126.58 466 ILE A O 1
ATOM 3503 N N . LYS A 1 487 ? -29.712 7.315 22.223 1.00 126.50 467 LYS A N 1
ATOM 3504 C CA . LYS A 1 487 ? -31.051 7.788 21.888 1.00 126.39 467 LYS A CA 1
ATOM 3505 C C . LYS A 1 487 ? -31.838 6.735 21.126 1.00 126.39 467 LYS A C 1
ATOM 3506 O O . LYS A 1 487 ? -33.022 6.572 21.367 1.00 126.53 467 LYS A O 1
ATOM 3512 N N . ARG A 1 488 ? -31.176 6.023 20.217 1.00 126.35 468 ARG A N 1
ATOM 3513 C CA . ARG A 1 488 ? -31.831 5.009 19.387 1.00 126.44 468 ARG A CA 1
ATOM 3514 C C . ARG A 1 488 ? -32.221 3.763 20.170 1.00 126.37 468 ARG A C 1
ATOM 3515 O O . ARG A 1 488 ? -33.261 3.167 19.900 1.00 126.31 468 ARG A O 1
ATOM 3523 N N . VAL A 1 489 ? -31.377 3.365 21.121 1.00 126.43 469 VAL A N 1
ATOM 3524 C CA . VAL A 1 489 ? -31.617 2.159 21.919 1.00 126.53 469 VAL A CA 1
ATOM 3525 C C . VAL A 1 489 ? -32.901 2.299 22.730 1.00 126.68 469 VAL A C 1
ATOM 3526 O O . VAL A 1 489 ? -33.793 1.451 22.638 1.00 126.68 469 VAL A O 1
ATOM 3530 N N . GLN A 1 490 ? -32.990 3.378 23.506 1.00 126.83 470 GLN A N 1
ATOM 3531 C CA . GLN A 1 490 ? -34.193 3.683 24.282 1.00 127.02 470 GLN A CA 1
ATOM 3532 C C . GLN A 1 490 ? -35.416 3.974 23.396 1.00 126.93 470 GLN A C 1
ATOM 3533 O O . GLN A 1 490 ? -36.522 3.546 23.714 1.00 126.88 470 GLN A O 1
ATOM 3539 N N . HIS A 1 491 ? -35.203 4.692 22.291 1.00 126.92 471 HIS A N 1
ATOM 3540 C CA . HIS A 1 491 ? -36.241 4.938 21.285 1.00 126.98 471 HIS A CA 1
ATOM 3541 C C . HIS A 1 491 ? -36.761 3.630 20.701 1.00 126.97 471 HIS A C 1
ATOM 3542 O O . HIS A 1 491 ? -37.931 3.530 20.322 1.00 127.03 471 HIS A O 1
ATOM 3549 N N . CYS A 1 492 ? -35.878 2.640 20.614 1.00 127.03 472 CYS A N 1
ATOM 3550 C CA . CYS A 1 492 ? -36.232 1.325 20.110 1.00 127.01 472 CYS A CA 1
ATOM 3551 C C . CYS A 1 492 ? -36.990 0.539 21.170 1.00 126.96 472 CYS A C 1
ATOM 3552 O O . CYS A 1 492 ? -37.969 -0.139 20.857 1.00 127.03 472 CYS A O 1
ATOM 3555 N N . LEU A 1 493 ? -36.539 0.651 22.421 1.00 126.89 473 LEU A N 1
ATOM 3556 C CA . LEU A 1 493 ? -37.192 0.006 23.572 1.00 126.86 473 LEU A CA 1
ATOM 3557 C C . LEU A 1 493 ? -38.623 0.514 23.827 1.00 126.99 473 LEU A C 1
ATOM 3558 O O . LEU A 1 493 ? -39.426 -0.160 24.479 1.00 127.05 473 LEU A O 1
ATOM 3563 N N . GLU A 1 494 ? -38.927 1.707 23.318 1.00 127.06 474 GLU A N 1
ATOM 3564 C CA . GLU A 1 494 ? -40.293 2.217 23.295 1.00 127.12 474 GLU A CA 1
ATOM 3565 C C . GLU A 1 494 ? -41.138 1.277 22.446 1.00 127.11 474 GLU A C 1
ATOM 3566 O O . GLU A 1 494 ? -42.224 0.860 22.849 1.00 127.17 474 GLU A O 1
ATOM 3572 N N . VAL A 1 495 ? -40.605 0.941 21.274 1.00 127.08 475 VAL A N 1
ATOM 3573 C CA . VAL A 1 495 ? -41.331 0.196 20.254 1.00 127.12 475 VAL A CA 1
ATOM 3574 C C . VAL A 1 495 ? -41.363 -1.293 20.584 1.00 126.92 475 VAL A C 1
ATOM 3575 O O . VAL A 1 495 ? -42.289 -2.002 20.200 1.00 126.95 475 VAL A O 1
ATOM 3579 N N . MET A 1 496 ? -40.368 -1.750 21.331 1.00 126.84 476 MET A N 1
ATOM 3580 C CA . MET A 1 496 ? -40.250 -3.171 21.675 1.00 126.85 476 MET A CA 1
ATOM 3581 C C . MET A 1 496 ? -41.313 -3.675 22.662 1.00 126.71 476 MET A C 1
ATOM 3582 O O . MET A 1 496 ? -41.415 -4.876 22.918 1.00 126.63 476 MET A O 1
ATOM 3587 N N . LYS A 1 497 ? -42.097 -2.752 23.209 1.00 126.51 477 LYS A N 1
ATOM 3588 C CA . LYS A 1 497 ? -43.193 -3.105 24.103 1.00 126.37 477 LYS A CA 1
ATOM 3589 C C . LYS A 1 497 ? -44.527 -3.057 23.370 1.00 126.27 477 LYS A C 1
ATOM 3590 O O . LYS A 1 497 ? -45.403 -3.894 23.594 1.00 126.23 477 LYS A O 1
ATOM 3596 N N . THR A 1 498 ? -44.673 -2.058 22.506 1.00 126.19 478 THR A N 1
ATOM 3597 C CA . THR A 1 498 ? -45.920 -1.819 21.791 1.00 126.19 478 THR A CA 1
ATOM 3598 C C . THR A 1 498 ? -46.025 -2.871 20.767 1.00 126.12 478 THR A C 1
ATOM 3599 O O . THR A 1 498 ? -47.076 -3.485 20.518 1.00 126.18 478 THR A O 1
ATOM 3603 N N . ALA A 1 499 ? -44.885 -3.072 20.168 1.00 125.92 479 ALA A N 1
ATOM 3604 C CA . ALA A 1 499 ? -44.928 -3.927 19.062 1.00 125.74 479 ALA A CA 1
ATOM 3605 C C . ALA A 1 499 ? -45.547 -5.243 19.506 1.00 125.60 479 ALA A C 1
ATOM 3606 O O . ALA A 1 499 ? -45.294 -5.758 20.603 1.00 125.43 479 ALA A O 1
ATOM 3608 N N . LYS A 1 500 ? -46.413 -5.735 18.636 1.00 125.57 480 LYS A N 1
ATOM 3609 C CA . LYS A 1 500 ? -47.176 -6.943 18.865 1.00 125.59 480 LYS A CA 1
ATOM 3610 C C . LYS A 1 500 ? -46.793 -8.022 17.864 1.00 125.48 480 LYS A C 1
ATOM 3611 O O . LYS A 1 500 ? -46.455 -7.724 16.715 1.00 125.52 480 LYS A O 1
ATOM 3617 N N . VAL A 1 501 ? -46.848 -9.276 18.302 1.00 125.33 481 VAL A N 1
ATOM 3618 C CA . VAL A 1 501 ? -46.489 -10.407 17.445 1.00 125.43 481 VAL A CA 1
ATOM 3619 C C . VAL A 1 501 ? -47.462 -11.568 17.578 1.00 125.26 481 VAL A C 1
ATOM 3620 O O . VAL A 1 501 ? -47.522 -12.221 18.619 1.00 125.14 481 VAL A O 1
ATOM 3624 N N . THR A 1 502 ? -48.209 -11.824 16.507 1.00 125.30 482 THR A N 1
ATOM 3625 C CA . THR A 1 502 ? -49.245 -12.857 16.504 1.00 125.38 482 THR A CA 1
ATOM 3626 C C . THR A 1 502 ? -48.627 -14.252 16.523 1.00 125.37 482 THR A C 1
ATOM 3627 O O . THR A 1 502 ? -47.524 -14.441 16.012 1.00 125.39 482 THR A O 1
ATOM 3631 N N . PRO A 1 503 ? -49.336 -15.233 17.113 1.00 125.41 483 PRO A N 1
ATOM 3632 C CA . PRO A 1 503 ? -48.863 -16.612 17.148 1.00 125.50 483 PRO A CA 1
ATOM 3633 C C . PRO A 1 503 ? -48.828 -17.259 15.761 1.00 125.61 483 PRO A C 1
ATOM 3634 O O . PRO A 1 503 ? -48.442 -18.417 15.628 1.00 125.69 483 PRO A O 1
ATOM 3638 N N . ALA A 1 504 ? -49.230 -16.510 14.740 1.00 125.69 484 ALA A N 1
ATOM 3639 C CA . ALA A 1 504 ? -49.211 -17.001 13.373 1.00 125.68 484 ALA A CA 1
ATOM 3640 C C . ALA A 1 504 ? -47.786 -17.108 12.844 1.00 125.68 484 ALA A C 1
ATOM 3641 O O . ALA A 1 504 ? -47.470 -18.051 12.127 1.00 125.69 484 ALA A O 1
ATOM 3643 N N . GLU A 1 505 ? -46.930 -16.156 13.218 1.00 125.74 485 GLU A N 1
ATOM 3644 C CA . GLU A 1 505 ? -45.572 -16.055 12.660 1.00 125.92 485 GLU A CA 1
ATOM 3645 C C . GLU A 1 505 ? -44.491 -16.824 13.415 1.00 125.98 485 GLU A C 1
ATOM 3646 O O . GLU A 1 505 ? -43.568 -17.371 12.802 1.00 126.04 485 GLU A O 1
ATOM 3652 N N . ILE A 1 506 ? -44.589 -16.842 14.740 1.00 125.93 486 ILE A N 1
ATOM 3653 C CA . ILE A 1 506 ? -43.498 -17.347 15.555 1.00 125.80 486 ILE A CA 1
ATOM 3654 C C . ILE A 1 506 ? -43.700 -18.797 15.972 1.00 125.72 486 ILE A C 1
ATOM 3655 O O . ILE A 1 506 ? -42.737 -19.478 16.296 1.00 125.92 486 ILE A O 1
ATOM 3660 N N . ASN A 1 507 ? -44.936 -19.281 15.944 1.00 125.60 487 ASN A N 1
ATOM 3661 C CA . ASN A 1 507 ? -45.215 -20.651 16.379 1.00 125.58 487 ASN A CA 1
ATOM 3662 C C . ASN A 1 507 ? -44.445 -21.755 15.654 1.00 125.56 487 ASN A C 1
ATOM 3663 O O . ASN A 1 507 ? -44.007 -22.716 16.289 1.00 125.54 487 ASN A O 1
ATOM 3668 N N . THR A 1 508 ? -44.282 -21.623 14.338 1.00 125.56 488 THR A N 1
ATOM 3669 C CA . THR A 1 508 ? -43.496 -22.593 13.567 1.00 125.46 488 THR A CA 1
ATOM 3670 C C . THR A 1 508 ? -42.014 -22.442 13.868 1.00 125.35 488 THR A C 1
ATOM 3671 O O . THR A 1 508 ? -41.283 -23.428 13.852 1.00 125.40 488 THR A O 1
ATOM 3675 N N . LEU A 1 509 ? -41.580 -21.212 14.145 1.00 125.24 489 LEU A N 1
ATOM 3676 C CA . LEU A 1 509 ? -40.206 -20.955 14.581 1.00 125.17 489 LEU A CA 1
ATOM 3677 C C . LEU A 1 509 ? -39.931 -21.602 15.936 1.00 125.19 489 LEU A C 1
ATOM 3678 O O . LEU A 1 509 ? -38.935 -22.302 16.112 1.00 125.33 489 LEU A O 1
ATOM 3683 N N . LEU A 1 510 ? -40.829 -21.366 16.885 1.00 125.19 490 LEU A N 1
ATOM 3684 C CA . LEU A 1 510 ? -40.693 -21.881 18.239 1.00 125.11 490 LEU A CA 1
ATOM 3685 C C . LEU A 1 510 ? -40.837 -23.393 18.311 1.00 125.30 490 LEU A C 1
ATOM 3686 O O . LEU A 1 510 ? -40.250 -24.020 19.181 1.00 125.32 490 LEU A O 1
ATOM 3691 N N . MET A 1 511 ? -41.618 -23.971 17.401 1.00 125.57 491 MET A N 1
ATOM 3692 C CA . MET A 1 511 ? -41.734 -25.426 17.281 1.00 125.95 491 MET A CA 1
ATOM 3693 C C . MET A 1 511 ? -40.394 -26.094 17.017 1.00 125.82 491 MET A C 1
ATOM 3694 O O . MET A 1 511 ? -40.088 -27.130 17.604 1.00 125.92 491 MET A O 1
ATOM 3699 N N . ASN A 1 512 ? -39.613 -25.499 16.118 1.00 125.74 492 ASN A N 1
ATOM 3700 C CA . ASN A 1 512 ? -38.310 -26.026 15.735 1.00 125.51 492 ASN A CA 1
ATOM 3701 C C . ASN A 1 512 ? -37.263 -25.740 16.797 1.00 125.42 492 ASN A C 1
ATOM 3702 O O . ASN A 1 512 ? -36.438 -26.597 17.093 1.00 125.49 492 ASN A O 1
ATOM 3707 N N . LYS A 1 513 ? -37.306 -24.539 17.371 1.00 125.18 493 LYS A N 1
ATOM 3708 C CA . LYS A 1 513 ? -36.403 -24.169 18.455 1.00 124.98 493 LYS A CA 1
ATOM 3709 C C . LYS A 1 513 ? -36.732 -24.885 19.760 1.00 125.05 493 LYS A C 1
ATOM 3710 O O . LYS A 1 513 ? -35.891 -24.965 20.651 1.00 124.96 493 LYS A O 1
ATOM 3716 N N . GLY A 1 514 ? -37.954 -25.410 19.855 1.00 125.26 494 GLY A N 1
ATOM 3717 C CA . GLY A 1 514 ? -38.429 -26.141 21.037 1.00 125.37 494 GLY A CA 1
ATOM 3718 C C . GLY A 1 514 ? -38.449 -25.287 22.287 1.00 125.39 494 GLY A C 1
ATOM 3719 O O . GLY A 1 514 ? -38.058 -25.732 23.365 1.00 125.31 494 GLY A O 1
ATOM 3720 N N . LEU A 1 515 ? -38.924 -24.059 22.133 1.00 125.49 495 LEU A N 1
ATOM 3721 C CA . LEU A 1 515 ? -38.778 -23.049 23.158 1.00 125.65 495 LEU A CA 1
ATOM 3722 C C . LEU A 1 515 ? -40.067 -22.883 23.975 1.00 125.92 495 LEU A C 1
ATOM 3723 O O . LEU A 1 515 ? -40.506 -23.827 24.639 1.00 126.12 495 LEU A O 1
ATOM 3728 N N . GLN A 1 516 ? -40.659 -21.688 23.943 1.00 126.03 496 GLN A N 1
ATOM 3729 C CA . GLN A 1 516 ? -41.960 -21.447 24.568 1.00 125.89 496 GLN A CA 1
ATOM 3730 C C . GLN A 1 516 ? -42.974 -21.520 23.454 1.00 125.83 496 GLN A C 1
ATOM 3731 O O . GLN A 1 516 ? -42.809 -20.862 22.431 1.00 125.88 496 GLN A O 1
ATOM 3737 N N . GLU A 1 517 ? -44.024 -22.305 23.626 1.00 125.81 497 GLU A N 1
ATOM 3738 C CA . GLU A 1 517 ? -45.046 -22.332 22.592 1.00 125.89 497 GLU A CA 1
ATOM 3739 C C . GLU A 1 517 ? -46.041 -21.196 22.774 1.00 125.84 497 GLU A C 1
ATOM 3740 O O . GLU A 1 517 ? -46.493 -20.927 23.886 1.00 125.95 497 GLU A O 1
ATOM 3746 N N . LEU A 1 518 ? -46.373 -20.529 21.676 1.00 125.73 498 LEU A N 1
ATOM 3747 C CA . LEU A 1 518 ? -47.246 -19.376 21.744 1.00 125.70 498 LEU A CA 1
ATOM 3748 C C . LEU A 1 518 ? -48.692 -19.776 21.453 1.00 125.96 498 LEU A C 1
ATOM 3749 O O . LEU A 1 518 ? -49.198 -19.597 20.341 1.00 126.00 498 LEU A O 1
ATOM 3754 N N . LYS A 1 519 ? -49.345 -20.321 22.476 1.00 126.21 499 LYS A N 1
ATOM 3755 C CA . LYS A 1 519 ? -50.752 -20.743 22.414 1.00 126.53 499 LYS A CA 1
ATOM 3756 C C . LYS A 1 519 ? -51.723 -19.620 22.043 1.00 126.66 499 LYS A C 1
ATOM 3757 O O . LYS A 1 519 ? -52.853 -19.885 21.618 1.00 126.61 499 LYS A O 1
ATOM 3763 N N . THR A 1 520 ? -51.280 -18.373 22.205 1.00 126.85 500 THR A N 1
ATOM 3764 C CA . THR A 1 520 ? -52.203 -17.273 22.471 1.00 126.99 500 THR A CA 1
ATOM 3765 C C . THR A 1 520 ? -51.706 -15.860 22.047 1.00 127.08 500 THR A C 1
ATOM 3766 O O . THR A 1 520 ? -51.151 -15.702 20.956 1.00 126.93 500 THR A O 1
ATOM 3770 N N . PRO A 1 521 ? -51.885 -14.835 22.912 1.00 127.24 501 PRO A N 1
ATOM 3771 C CA . PRO A 1 521 ? -51.832 -13.468 22.424 1.00 127.24 501 PRO A CA 1
ATOM 3772 C C . PRO A 1 521 ? -50.501 -12.761 22.688 1.00 127.22 501 PRO A C 1
ATOM 3773 O O . PRO A 1 521 ? -50.414 -11.558 22.474 1.00 127.15 501 PRO A O 1
ATOM 3777 N N . ALA A 1 522 ? -49.497 -13.503 23.142 1.00 127.28 502 ALA A N 1
ATOM 3778 C CA . ALA A 1 522 ? -48.169 -12.943 23.362 1.00 127.51 502 ALA A CA 1
ATOM 3779 C C . ALA A 1 522 ? -47.783 -11.982 22.243 1.00 127.55 502 ALA A C 1
ATOM 3780 O O . ALA A 1 522 ? -47.500 -12.403 21.121 1.00 127.65 502 ALA A O 1
ATOM 3782 N N . ARG A 1 523 ? -47.773 -10.691 22.556 1.00 127.47 503 ARG A N 1
ATOM 3783 C CA . ARG A 1 523 ? -47.081 -9.708 21.730 1.00 127.25 503 ARG A CA 1
ATOM 3784 C C . ARG A 1 523 ? -45.881 -9.119 22.464 1.00 127.01 503 ARG A C 1
ATOM 3785 O O . ARG A 1 523 ? -44.770 -9.640 22.375 1.00 126.77 503 ARG A O 1
ATOM 3793 N N . ALA A 1 524 ? -46.114 -8.030 23.190 1.00 126.95 504 ALA A N 1
ATOM 3794 C CA . ALA A 1 524 ? -45.114 -7.489 24.103 1.00 126.91 504 ALA A CA 1
ATOM 3795 C C . ALA A 1 524 ? -43.710 -7.937 23.711 1.00 126.95 504 ALA A C 1
ATOM 3796 O O . ALA A 1 524 ? -43.014 -8.584 24.493 1.00 127.13 504 ALA A O 1
ATOM 3798 N N . LEU A 1 525 ? -43.301 -7.587 22.496 1.00 126.83 505 LEU A N 1
ATOM 3799 C CA . LEU A 1 525 ? -42.003 -8.037 21.955 1.00 126.73 505 LEU A CA 1
ATOM 3800 C C . LEU A 1 525 ? -40.923 -8.467 22.938 1.00 126.60 505 LEU A C 1
ATOM 3801 O O . LEU A 1 525 ? -40.334 -9.541 22.790 1.00 126.54 505 LEU A O 1
ATOM 3806 N N . SER A 1 526 ? -40.637 -7.605 23.910 1.00 126.46 506 SER A N 1
ATOM 3807 C CA . SER A 1 526 ? -39.645 -7.898 24.938 1.00 126.37 506 SER A CA 1
ATOM 3808 C C . SER A 1 526 ? -39.893 -9.269 25.571 1.00 126.44 506 SER A C 1
ATOM 3809 O O . SER A 1 526 ? -38.960 -10.046 25.764 1.00 126.44 506 SER A O 1
ATOM 3812 N N . LEU A 1 527 ? -41.164 -9.562 25.856 1.00 126.57 507 LEU A N 1
ATOM 3813 C CA . LEU A 1 527 ? -41.594 -10.834 26.448 1.00 126.71 507 LEU A CA 1
ATOM 3814 C C . LEU A 1 527 ? -41.289 -12.042 25.553 1.00 126.76 507 LEU A C 1
ATOM 3815 O O . LEU A 1 527 ? -41.231 -13.172 26.039 1.00 126.88 507 LEU A O 1
ATOM 3820 N N . ILE A 1 528 ? -41.093 -11.808 24.255 1.00 126.77 508 ILE A N 1
ATOM 3821 C CA . ILE A 1 528 ? -40.668 -12.876 23.350 1.00 126.76 508 ILE A CA 1
ATOM 3822 C C . ILE A 1 528 ? -39.169 -13.103 23.510 1.00 126.73 508 ILE A C 1
ATOM 3823 O O . ILE A 1 528 ? -38.765 -14.066 24.157 1.00 126.76 508 ILE A O 1
ATOM 3828 N N . LYS A 1 529 ? -38.362 -12.205 22.939 1.00 126.73 509 LYS A N 1
ATOM 3829 C CA . LYS A 1 529 ? -36.899 -12.365 22.886 1.00 126.80 509 LYS A CA 1
ATOM 3830 C C . LYS A 1 529 ? -36.218 -12.266 24.249 1.00 126.81 509 LYS A C 1
ATOM 3831 O O . LYS A 1 529 ? -35.711 -11.214 24.645 1.00 126.76 509 LYS A O 1
ATOM 3837 N N . ARG A 1 530 ? -36.221 -13.386 24.959 1.00 126.78 510 ARG A N 1
ATOM 3838 C CA . ARG A 1 530 ? -35.584 -13.487 26.252 1.00 126.73 510 ARG A CA 1
ATOM 3839 C C . ARG A 1 530 ? -34.921 -14.846 26.453 1.00 126.88 510 ARG A C 1
ATOM 3840 O O . ARG A 1 530 ? -33.750 -14.893 26.811 1.00 127.12 510 ARG A O 1
ATOM 3848 N N . PRO A 1 531 ? -35.642 -15.962 26.208 1.00 126.94 511 PRO A N 1
ATOM 3849 C CA . PRO A 1 531 ? -35.067 -17.258 26.612 1.00 126.93 511 PRO A CA 1
ATOM 3850 C C . PRO A 1 531 ? -34.012 -17.848 25.668 1.00 126.74 511 PRO A C 1
ATOM 3851 O O . PRO A 1 531 ? -33.123 -18.565 26.130 1.00 126.66 511 PRO A O 1
ATOM 3855 N N . GLY A 1 532 ? -34.116 -17.562 24.373 1.00 126.54 512 GLY A N 1
ATOM 3856 C CA . GLY A 1 532 ? -33.152 -18.064 23.395 1.00 126.42 512 GLY A CA 1
ATOM 3857 C C . GLY A 1 532 ? -33.469 -17.672 21.962 1.00 126.48 512 GLY A C 1
ATOM 3858 O O . GLY A 1 532 ? -33.211 -18.445 21.035 1.00 126.52 512 GLY A O 1
ATOM 3859 N N . ILE A 1 533 ? -34.020 -16.467 21.782 1.00 126.39 513 ILE A N 1
ATOM 3860 C CA . ILE A 1 533 ? -34.460 -15.964 20.473 1.00 126.06 513 ILE A CA 1
ATOM 3861 C C . ILE A 1 533 ? -33.735 -14.674 20.159 1.00 125.91 513 ILE A C 1
ATOM 3862 O O . ILE A 1 533 ? -33.587 -13.817 21.030 1.00 125.90 513 ILE A O 1
ATOM 3867 N N . SER A 1 534 ? -33.301 -14.538 18.910 1.00 125.82 514 SER A N 1
ATOM 3868 C CA . SER A 1 534 ? -32.634 -13.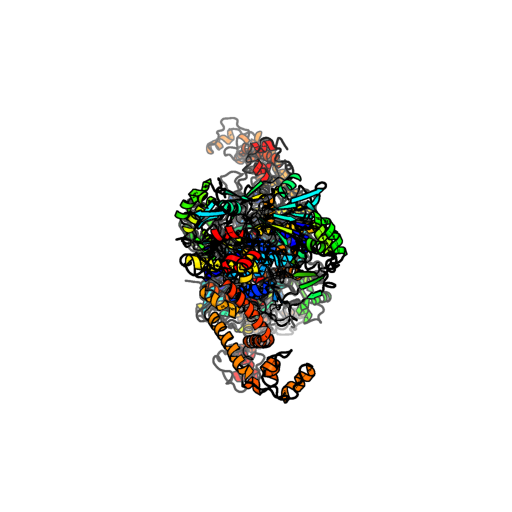322 18.446 1.00 125.71 514 SER A CA 1
ATOM 3869 C C . SER A 1 534 ? -33.617 -12.201 18.183 1.00 125.52 514 SER A C 1
ATOM 3870 O O . SER A 1 534 ? -34.755 -12.444 17.801 1.00 125.54 514 SER A O 1
ATOM 3873 N N . LEU A 1 535 ? -33.168 -10.969 18.383 1.00 125.44 515 LEU A N 1
ATOM 3874 C CA . LEU A 1 535 ? -33.953 -9.806 17.998 1.00 125.49 515 LEU A CA 1
ATOM 3875 C C . LEU A 1 535 ? -34.249 -9.860 16.499 1.00 125.68 515 LEU A C 1
ATOM 3876 O O . LEU A 1 535 ? -35.345 -9.520 16.057 1.00 125.61 515 LEU A O 1
ATOM 3881 N N . GLN A 1 536 ? -33.264 -10.313 15.729 1.00 126.01 516 GLN A N 1
ATOM 3882 C CA . GLN A 1 536 ? -33.413 -10.459 14.281 1.00 126.43 516 GLN A CA 1
ATOM 3883 C C . GLN A 1 536 ? -34.307 -11.627 13.861 1.00 126.22 516 GLN A C 1
ATOM 3884 O O . GLN A 1 536 ? -34.743 -11.682 12.718 1.00 126.21 516 GLN A O 1
ATOM 3890 N N . ASP A 1 537 ? -34.571 -12.562 14.774 1.00 126.24 517 ASP A N 1
ATOM 3891 C CA . ASP A 1 537 ? -35.507 -13.656 14.496 1.00 126.25 517 ASP A CA 1
ATOM 3892 C C . ASP A 1 537 ? -36.929 -13.117 14.422 1.00 126.08 517 ASP A C 1
ATOM 3893 O O . ASP A 1 537 ? -37.788 -13.711 13.773 1.00 126.08 517 ASP A O 1
ATOM 3898 N N . ILE A 1 538 ? -37.166 -11.989 15.092 1.00 125.89 518 ILE A N 1
ATOM 3899 C CA . ILE A 1 538 ? -38.488 -11.365 15.144 1.00 125.64 518 ILE A CA 1
ATOM 3900 C C . ILE A 1 538 ? -38.724 -10.444 13.943 1.00 125.67 518 ILE A C 1
ATOM 3901 O O . ILE A 1 538 ? -39.664 -10.660 13.176 1.00 125.73 518 ILE A O 1
ATOM 3906 N N . LEU A 1 539 ? -37.868 -9.436 13.768 1.00 125.60 519 LEU A N 1
ATOM 3907 C CA . LEU A 1 539 ? -37.953 -8.550 12.602 1.00 125.46 519 LEU A CA 1
ATOM 3908 C C . LEU A 1 539 ? -38.146 -9.340 11.312 1.00 125.49 519 LEU A C 1
ATOM 3909 O O . LEU A 1 539 ? -38.829 -8.893 10.411 1.00 125.56 519 LEU A O 1
ATOM 3914 N N . GLU A 1 540 ? -37.558 -10.530 11.251 1.00 125.65 520 GLU A N 1
ATOM 3915 C CA . GLU A 1 540 ? -37.639 -11.400 10.083 1.00 125.91 520 GLU A CA 1
ATOM 3916 C C . GLU A 1 540 ? -38.981 -12.115 9.967 1.00 125.73 520 GLU A C 1
ATOM 3917 O O . GLU A 1 540 ? -39.396 -12.493 8.869 1.00 125.77 520 GLU A O 1
ATOM 3923 N N . HIS A 1 541 ? -39.652 -12.310 11.096 1.00 125.66 521 HIS A N 1
ATOM 3924 C CA . HIS A 1 541 ? -40.873 -13.109 11.108 1.00 125.66 521 HIS A CA 1
ATOM 3925 C C . HIS A 1 541 ? -42.178 -12.322 11.180 1.00 125.71 521 HIS A C 1
ATOM 3926 O O . HIS A 1 541 ? -43.218 -12.839 10.784 1.00 125.80 521 HIS A O 1
ATOM 3933 N N . SER A 1 542 ? -42.133 -11.083 11.663 1.00 125.75 522 SER A N 1
ATOM 3934 C CA . SER A 1 542 ? -43.345 -10.260 11.729 1.00 125.82 522 SER A CA 1
ATOM 3935 C C . SER A 1 542 ? -43.232 -8.959 10.935 1.00 125.92 522 SER A C 1
ATOM 3936 O O . SER A 1 542 ? -42.227 -8.249 11.035 1.00 125.91 522 SER A O 1
ATOM 3939 N N . LEU A 1 543 ? -44.280 -8.651 10.166 1.00 125.94 523 LEU A N 1
ATOM 3940 C CA . LEU A 1 543 ? -44.375 -7.393 9.422 1.00 125.86 523 LEU A CA 1
ATOM 3941 C C . LEU A 1 543 ? -44.616 -6.237 10.392 1.00 125.81 523 LEU A C 1
ATOM 3942 O O . LEU A 1 543 ? -44.225 -5.098 10.127 1.00 125.81 523 LEU A O 1
ATOM 3947 N N . SER A 1 544 ? -45.262 -6.556 11.512 1.00 125.68 524 SER A N 1
ATOM 3948 C CA . SER A 1 544 ? -45.574 -5.603 12.570 1.00 125.59 524 SER A CA 1
ATOM 3949 C C . SER A 1 544 ? -44.355 -4.817 13.065 1.00 125.55 524 SER A C 1
ATOM 3950 O O . SER A 1 544 ? -44.385 -3.586 13.130 1.00 125.52 524 SER A O 1
ATOM 3953 N N . VAL A 1 545 ? -43.285 -5.535 13.390 1.00 125.46 525 VAL A N 1
ATOM 3954 C CA . VAL A 1 545 ? -42.149 -4.960 14.098 1.00 125.35 525 VAL A CA 1
ATOM 3955 C C . VAL A 1 545 ? -41.247 -4.111 13.218 1.00 125.43 525 VAL A C 1
ATOM 3956 O O . VAL A 1 545 ? -40.959 -2.964 13.561 1.00 125.41 525 VAL A O 1
ATOM 3960 N N . ARG A 1 546 ? -40.802 -4.677 12.095 1.00 125.55 526 ARG A N 1
ATOM 3961 C CA . ARG A 1 546 ? -39.901 -3.981 11.163 1.00 125.72 526 ARG A CA 1
ATOM 3962 C C . ARG A 1 546 ? -40.491 -2.666 10.673 1.00 125.90 526 ARG A C 1
ATOM 3963 O O . ARG A 1 546 ? -39.757 -1.715 10.392 1.00 125.87 526 ARG A O 1
ATOM 3971 N N . SER A 1 547 ? -41.821 -2.628 10.589 1.00 126.21 527 SER A N 1
ATOM 3972 C CA . SER A 1 547 ? -42.564 -1.421 10.231 1.00 126.34 527 SER A CA 1
ATOM 3973 C C . SER A 1 547 ? -42.400 -0.339 11.293 1.00 126.46 527 SER A C 1
ATOM 3974 O O . SER A 1 547 ? -42.294 0.844 10.970 1.00 126.54 527 SER A O 1
ATOM 3977 N N . ALA A 1 548 ? -42.364 -0.757 12.555 1.00 126.55 528 ALA A N 1
ATOM 3978 C CA . ALA A 1 548 ? -42.229 0.169 13.667 1.00 126.64 528 ALA A CA 1
ATOM 3979 C C . ALA A 1 548 ? -40.771 0.514 13.958 1.00 126.79 528 ALA A C 1
ATOM 3980 O O . ALA A 1 548 ? -40.491 1.558 14.550 1.00 126.76 528 ALA A O 1
ATOM 3982 N N . ALA A 1 549 ? -39.852 -0.361 13.540 1.00 127.06 529 ALA A N 1
ATOM 3983 C CA . ALA A 1 549 ? -38.410 -0.175 13.783 1.00 127.37 529 ALA A CA 1
ATOM 3984 C C . ALA A 1 549 ? -37.510 -1.029 12.876 1.00 127.60 529 ALA A C 1
ATOM 3985 O O . ALA A 1 549 ? -37.278 -2.212 13.136 1.00 127.63 529 ALA A O 1
ATOM 3987 N N . GLU A 1 550 ? -37.005 -0.411 11.813 1.00 127.89 530 GLU A N 1
ATOM 3988 C CA . GLU A 1 550 ? -36.070 -1.054 10.899 1.00 128.13 530 GLU A CA 1
ATOM 3989 C C . GLU A 1 550 ? -34.747 -0.297 10.971 1.00 128.18 530 GLU A C 1
ATOM 3990 O O . GLU A 1 550 ? -33.844 -0.530 10.168 1.00 128.28 530 GLU A O 1
ATOM 3996 N N . GLU A 1 551 ? -34.646 0.610 11.944 1.00 128.30 531 GLU A N 1
ATOM 3997 C CA . GLU A 1 551 ? -33.427 1.397 12.199 1.00 128.34 531 GLU A CA 1
ATOM 3998 C C . GLU A 1 551 ? -32.304 0.555 12.823 1.00 128.32 531 GLU A C 1
ATOM 3999 O O . GLU A 1 551 ? -31.117 0.770 12.540 1.00 128.42 531 GLU A O 1
ATOM 4005 N N . LEU A 1 552 ? -32.696 -0.378 13.690 1.00 128.10 532 LEU A N 1
ATOM 4006 C CA . LEU A 1 552 ? -31.784 -1.326 14.324 1.00 128.03 532 LEU A CA 1
ATOM 4007 C C . LEU A 1 552 ? -31.191 -2.296 13.308 1.00 128.07 532 LEU A C 1
ATOM 4008 O O . LEU A 1 552 ? -30.050 -2.729 13.443 1.00 128.20 532 LEU A O 1
ATOM 4013 N N . CYS A 1 553 ? -31.978 -2.638 12.292 1.00 128.18 533 CYS A N 1
ATOM 4014 C CA . CYS A 1 553 ? -31.487 -3.403 11.151 1.00 128.10 533 CYS A CA 1
ATOM 4015 C C . CYS A 1 553 ? -30.269 -2.696 10.535 1.00 128.03 533 CYS A C 1
ATOM 4016 O O . CYS A 1 553 ? -29.168 -3.266 10.490 1.00 127.98 533 CYS A O 1
ATOM 4019 N N . ASN A 1 554 ? -30.477 -1.447 10.107 1.00 127.90 534 ASN A N 1
ATOM 4020 C CA . ASN A 1 554 ? -29.451 -0.613 9.467 1.00 127.81 534 ASN A CA 1
ATOM 4021 C C . ASN A 1 554 ? -28.193 -0.392 10.311 1.00 127.70 534 ASN A C 1
ATOM 4022 O O . ASN A 1 554 ? -27.084 -0.325 9.764 1.00 127.74 534 ASN A O 1
ATOM 4027 N N . ASP A 1 555 ? -28.374 -0.278 11.631 1.00 127.36 535 ASP A N 1
ATOM 4028 C CA . ASP A 1 555 ? -27.264 -0.144 12.582 1.00 127.07 535 ASP A CA 1
ATOM 4029 C C . ASP A 1 555 ? -27.066 -1.422 13.409 1.00 126.74 535 ASP A C 1
ATOM 4030 O O . ASP A 1 555 ? -27.977 -1.831 14.119 1.00 126.75 535 ASP A O 1
ATOM 4035 N N . PRO A 1 556 ? -25.852 -2.020 13.375 1.00 126.42 536 PRO A N 1
ATOM 4036 C CA . PRO A 1 556 ? -25.681 -3.286 14.089 1.00 126.11 536 PRO A CA 1
ATOM 4037 C C . PRO A 1 556 ? -25.371 -3.114 15.573 1.00 125.87 536 PRO A C 1
ATOM 4038 O O . PRO A 1 556 ? -25.466 -4.081 16.336 1.00 125.78 536 PRO A O 1
ATOM 4042 N N . ARG A 1 557 ? -25.003 -1.896 15.967 1.00 125.65 537 ARG A N 1
ATOM 4043 C CA . ARG A 1 557 ? -24.627 -1.613 17.349 1.00 125.58 537 ARG A CA 1
ATOM 4044 C C . ARG A 1 557 ? -25.840 -1.490 18.248 1.00 125.45 537 ARG A C 1
ATOM 4045 O O . ARG A 1 557 ? -25.894 -2.092 19.323 1.00 125.63 537 ARG A O 1
ATOM 4053 N N . VAL A 1 558 ? -26.808 -0.702 17.796 1.00 125.26 538 VAL A N 1
ATOM 4054 C CA . VAL A 1 558 ? -28.088 -0.568 18.479 1.00 124.92 538 VAL A CA 1
ATOM 4055 C C . VAL A 1 558 ? -28.705 -1.958 18.689 1.00 124.85 538 VAL A C 1
ATOM 4056 O O . VAL A 1 558 ? -29.044 -2.322 19.814 1.00 124.69 538 VAL A O 1
ATOM 4060 N N . ALA A 1 559 ? -28.799 -2.738 17.610 1.00 124.90 539 ALA A N 1
ATOM 4061 C CA . ALA A 1 559 ? -29.306 -4.115 17.657 1.00 125.02 539 ALA A CA 1
ATOM 4062 C C . ALA A 1 559 ? -28.657 -4.962 18.757 1.00 125.20 539 ALA A C 1
ATOM 4063 O O . ALA A 1 559 ? -29.349 -5.696 19.463 1.00 125.20 539 ALA A O 1
ATOM 4065 N N . GLU A 1 560 ? -27.335 -4.845 18.894 1.00 125.51 540 GLU A N 1
ATOM 4066 C CA . GLU A 1 560 ? -26.556 -5.582 19.894 1.00 125.76 540 GLU A CA 1
ATOM 4067 C C . GLU A 1 560 ? -26.868 -5.131 21.323 1.00 125.89 540 GLU A C 1
ATOM 4068 O O . GLU A 1 560 ? -26.998 -5.967 22.228 1.00 125.79 540 GLU A O 1
ATOM 4074 N N . GLN A 1 561 ? -26.984 -3.813 21.506 1.00 126.01 541 GLN A N 1
ATOM 4075 C CA . GLN A 1 561 ? -27.258 -3.194 22.809 1.00 126.06 541 GLN A CA 1
ATOM 4076 C C . GLN A 1 561 ? -28.664 -3.479 23.312 1.00 125.99 541 GLN A C 1
ATOM 4077 O O . GLN A 1 561 ? -28.848 -3.938 24.441 1.00 125.97 541 GLN A O 1
ATOM 4083 N N . VAL A 1 562 ? -29.647 -3.199 22.461 1.00 125.95 542 VAL A N 1
ATOM 4084 C CA . VAL A 1 562 ? -31.046 -3.470 22.762 1.00 125.81 542 VAL A CA 1
ATOM 4085 C C . VAL A 1 562 ? -31.223 -4.934 23.163 1.00 125.84 542 VAL A C 1
ATOM 4086 O O . VAL A 1 562 ? -31.825 -5.223 24.199 1.00 125.98 542 VAL A O 1
ATOM 4090 N N . GLN A 1 563 ? -30.666 -5.845 22.364 1.00 125.80 543 GLN A N 1
ATOM 4091 C CA . GLN A 1 563 ? -30.855 -7.276 22.582 1.00 125.86 543 GLN A CA 1
ATOM 4092 C C . GLN A 1 563 ? -30.372 -7.748 23.953 1.00 125.91 543 GLN A C 1
ATOM 4093 O O . GLN A 1 563 ? -30.903 -8.714 24.501 1.00 125.94 543 GLN A O 1
ATOM 4099 N N . ILE A 1 564 ? -29.370 -7.057 24.495 1.00 126.06 544 ILE A N 1
ATOM 4100 C CA . ILE A 1 564 ? -28.833 -7.352 25.829 1.00 125.98 544 ILE A CA 1
ATOM 4101 C C . ILE A 1 564 ? -29.625 -6.628 26.926 1.00 125.99 544 ILE A C 1
ATOM 4102 O O . ILE A 1 564 ? -29.981 -7.229 27.944 1.00 125.91 544 ILE A O 1
ATOM 4107 N N . GLU A 1 565 ? -29.907 -5.346 26.697 1.00 125.96 545 GLU A N 1
ATOM 4108 C CA . GLU A 1 565 ? -30.682 -4.523 27.624 1.00 125.99 545 GLU A CA 1
ATOM 4109 C C . GLU A 1 565 ? -31.987 -5.178 28.066 1.00 125.90 545 GLU A C 1
ATOM 4110 O O . GLU A 1 565 ? -32.442 -4.965 29.192 1.00 125.94 545 GLU A O 1
ATOM 4116 N N . ILE A 1 566 ? -32.577 -5.979 27.182 1.00 125.80 546 ILE A N 1
ATOM 4117 C CA . ILE A 1 566 ? -33.830 -6.657 27.489 1.00 125.75 546 ILE A CA 1
ATOM 4118 C C . ILE A 1 566 ? -33.632 -8.114 27.906 1.00 125.71 546 ILE A C 1
ATOM 4119 O O . ILE A 1 566 ? -34.386 -8.621 28.735 1.00 125.91 546 ILE A O 1
ATOM 4124 N N . LYS A 1 567 ? -32.631 -8.782 27.339 1.00 125.52 547 LYS A N 1
ATOM 4125 C CA . LYS A 1 567 ? -32.311 -10.149 27.744 1.00 125.49 547 LYS A CA 1
ATOM 4126 C C . LYS A 1 567 ? -31.648 -10.196 29.119 1.00 125.60 547 LYS A C 1
ATOM 4127 O O . LYS A 1 567 ? -31.550 -11.263 29.729 1.00 125.52 547 LYS A O 1
ATOM 4133 N N . TYR A 1 568 ? -31.195 -9.038 29.596 1.00 125.75 548 TYR A N 1
ATOM 4134 C CA . TYR A 1 568 ? -30.550 -8.923 30.902 1.00 125.88 548 TYR A CA 1
ATOM 4135 C C . TYR A 1 568 ? -31.177 -7.819 31.749 1.00 126.17 548 TYR A C 1
ATOM 4136 O O . TYR A 1 568 ? -30.502 -7.198 32.570 1.00 126.32 548 TYR A O 1
ATOM 4145 N N . GLU A 1 569 ? -32.471 -7.586 31.545 1.00 126.41 549 GLU A N 1
ATOM 4146 C CA . GLU A 1 569 ? -33.222 -6.577 32.290 1.00 126.73 549 GLU A CA 1
ATOM 4147 C C . GLU A 1 569 ? -33.089 -6.787 33.803 1.00 126.54 549 GLU A C 1
ATOM 4148 O O . GLU A 1 569 ? -32.707 -5.866 34.542 1.00 126.48 549 GLU A O 1
ATOM 4154 N N . GLY A 1 570 ? -33.390 -8.008 34.241 1.00 126.33 550 GLY A N 1
ATOM 4155 C CA . GLY A 1 570 ? -33.394 -8.355 35.651 1.00 126.13 550 GLY A CA 1
ATOM 4156 C C . GLY A 1 570 ? -32.066 -8.073 36.318 1.00 125.94 550 GLY A C 1
ATOM 4157 O O . GLY A 1 570 ? -32.004 -7.363 37.323 1.00 126.07 550 GLY A O 1
ATOM 4158 N N . TYR A 1 571 ? -31.000 -8.612 35.737 1.00 125.67 551 TYR A N 1
ATOM 4159 C CA . TYR A 1 571 ? -29.671 -8.537 36.336 1.00 125.32 551 TYR A CA 1
ATOM 4160 C C . TYR A 1 571 ? -29.041 -7.146 36.287 1.00 125.32 551 TYR A C 1
ATOM 4161 O O . TYR A 1 571 ? -28.275 -6.790 37.179 1.00 125.31 551 TYR A O 1
ATOM 4170 N N . ILE A 1 572 ? -29.358 -6.367 35.254 1.00 125.40 552 ILE A N 1
ATOM 4171 C CA . ILE A 1 572 ? -28.840 -4.996 35.129 1.00 125.45 552 ILE A CA 1
ATOM 4172 C C . ILE A 1 572 ? -29.415 -4.089 36.223 1.00 125.74 552 ILE A C 1
ATOM 4173 O O . ILE A 1 572 ? -28.678 -3.313 36.844 1.00 125.79 552 ILE A O 1
ATOM 4178 N N . LYS A 1 573 ? -30.720 -4.196 36.461 1.00 125.89 553 LYS A N 1
ATOM 4179 C CA . LYS A 1 573 ? -31.352 -3.411 37.500 1.00 126.13 553 LYS A CA 1
ATOM 4180 C C . LYS A 1 573 ? -30.763 -3.789 38.860 1.00 126.28 553 LYS A C 1
ATOM 4181 O O . LYS A 1 573 ? -30.464 -2.912 39.676 1.00 126.37 553 LYS A O 1
ATOM 4187 N N . ARG A 1 574 ? -30.575 -5.092 39.078 1.00 126.42 554 ARG A N 1
ATOM 4188 C CA . ARG A 1 574 ? -30.014 -5.616 40.331 1.00 126.53 554 ARG A CA 1
ATOM 4189 C C . ARG A 1 574 ? -28.585 -5.127 40.575 1.00 126.68 554 ARG A C 1
ATOM 4190 O O . ARG A 1 574 ? -28.253 -4.711 41.684 1.00 126.78 554 ARG A O 1
ATOM 4198 N N . GLU A 1 575 ? -27.754 -5.177 39.537 1.00 126.83 555 GLU A N 1
ATOM 4199 C CA . GLU A 1 575 ? -26.381 -4.687 39.616 1.00 127.15 555 GLU A CA 1
ATOM 4200 C C . GLU A 1 575 ? -26.304 -3.168 39.805 1.00 127.00 555 GLU A C 1
ATOM 4201 O O . GLU A 1 575 ? -25.463 -2.672 40.557 1.00 127.11 555 GLU A O 1
ATOM 4207 N N . GLN A 1 576 ? -27.189 -2.438 39.131 1.00 126.90 556 GLN A N 1
ATOM 4208 C CA . GLN A 1 576 ? -27.166 -0.978 39.154 1.00 126.84 556 GLN A CA 1
ATOM 4209 C C . GLN A 1 576 ? -27.594 -0.420 40.498 1.00 126.70 556 GLN A C 1
ATOM 4210 O O . GLN A 1 576 ? -27.147 0.652 40.909 1.00 126.75 556 GLN A O 1
ATOM 4216 N N . LEU A 1 577 ? -28.469 -1.159 41.169 1.00 126.53 557 LEU A N 1
ATOM 4217 C CA . LEU A 1 577 ? -28.995 -0.769 42.463 1.00 126.43 557 LEU A CA 1
ATOM 4218 C C . LEU A 1 577 ? -27.888 -0.809 43.511 1.00 126.42 557 LEU A C 1
ATOM 4219 O O . LEU A 1 577 ? -27.824 0.066 44.379 1.00 126.41 557 LEU A O 1
ATOM 4224 N N . VAL A 1 578 ? -27.021 -1.822 43.416 1.00 126.41 558 VAL A N 1
ATOM 4225 C CA . VAL A 1 578 ? -25.877 -1.981 44.325 1.00 126.49 558 VAL A CA 1
ATOM 4226 C C . VAL A 1 578 ? -24.802 -0.946 44.010 1.00 126.60 558 VAL A C 1
ATOM 4227 O O . VAL A 1 578 ? -24.180 -0.385 44.916 1.00 126.58 558 VAL A O 1
ATOM 4231 N N . ALA A 1 579 ? -24.600 -0.699 42.717 1.00 126.77 559 ALA A N 1
ATOM 4232 C CA . ALA A 1 579 ? -23.650 0.302 42.233 1.00 126.92 559 ALA A CA 1
ATOM 4233 C C . ALA A 1 579 ? -23.993 1.708 42.718 1.00 127.04 559 ALA A C 1
ATOM 4234 O O . ALA A 1 579 ? -23.100 2.547 42.884 1.00 127.13 559 ALA A O 1
ATOM 4236 N N . ASP A 1 580 ? -25.287 1.951 42.925 1.00 127.06 560 ASP A N 1
ATOM 4237 C CA . ASP A 1 580 ? -25.780 3.227 43.426 1.00 127.23 560 ASP A CA 1
ATOM 4238 C C . ASP A 1 580 ? -25.624 3.301 44.936 1.00 127.18 560 ASP A C 1
ATOM 4239 O O . ASP A 1 580 ? -25.358 4.372 45.489 1.00 127.29 560 ASP A O 1
ATOM 4244 N N . ARG A 1 581 ? -25.810 2.144 45.578 1.00 127.05 561 ARG A N 1
ATOM 4245 C CA . ARG A 1 581 ? -25.541 1.922 46.999 1.00 126.85 561 ARG A CA 1
ATOM 4246 C C . ARG A 1 581 ? -24.062 2.187 47.278 1.00 126.72 561 ARG A C 1
ATOM 4247 O O . ARG A 1 581 ? -23.711 2.907 48.212 1.00 126.68 561 ARG A O 1
ATOM 4255 N N . ILE A 1 582 ? -23.207 1.591 46.450 1.00 126.58 562 ILE A N 1
ATOM 4256 C CA . ILE A 1 582 ? -21.761 1.789 46.504 1.00 126.46 562 ILE A CA 1
ATOM 4257 C C . ILE A 1 582 ? -21.368 3.199 46.037 1.00 126.36 562 ILE A C 1
ATOM 4258 O O . ILE A 1 582 ? -20.391 3.765 46.531 1.00 126.36 562 ILE A O 1
ATOM 4263 N N . ALA A 1 583 ? -22.138 3.763 45.107 1.00 126.22 563 ALA A N 1
ATOM 4264 C CA . ALA A 1 583 ? -21.929 5.142 44.660 1.00 126.13 563 ALA A CA 1
ATOM 4265 C C . ALA A 1 583 ? -22.157 6.134 45.798 1.00 126.14 563 ALA A C 1
ATOM 4266 O O . ALA A 1 583 ? -21.345 7.035 46.009 1.00 126.21 563 ALA A O 1
ATOM 4268 N N . ARG A 1 584 ? -23.263 5.950 46.522 1.00 126.13 564 ARG A N 1
ATOM 4269 C CA . ARG A 1 584 ? -23.625 6.767 47.691 1.00 126.01 564 ARG A CA 1
ATOM 4270 C C . ARG A 1 584 ? -22.557 6.688 48.795 1.00 125.91 564 ARG A C 1
ATOM 4271 O O . ARG A 1 584 ? -22.210 7.706 49.402 1.00 125.83 564 ARG A O 1
ATOM 4279 N N . LEU A 1 585 ? -22.036 5.481 49.029 1.00 125.81 565 LEU A N 1
ATOM 4280 C CA . LEU A 1 585 ? -20.969 5.242 50.007 1.00 125.69 565 LEU A CA 1
ATOM 4281 C C . LEU A 1 585 ? -19.667 5.949 49.628 1.00 125.69 565 LEU A C 1
ATOM 4282 O O . LEU A 1 585 ? -19.071 6.645 50.446 1.00 125.57 565 LEU A O 1
ATOM 4287 N N . ASP A 1 586 ? -19.236 5.768 48.381 1.00 125.85 566 ASP A N 1
ATOM 4288 C CA . ASP A 1 586 ? -18.024 6.408 47.868 1.00 126.03 566 ASP A CA 1
ATOM 4289 C C . ASP A 1 586 ? -18.190 7.926 47.739 1.00 126.09 566 ASP A C 1
ATOM 4290 O O . ASP A 1 586 ? -17.239 8.640 47.398 1.00 126.10 566 ASP A O 1
ATOM 4295 N N . SER A 1 587 ? -19.399 8.404 48.034 1.00 126.12 567 SER A N 1
ATOM 4296 C CA . SER A 1 587 ? -19.745 9.817 47.925 1.00 126.02 567 SER A CA 1
ATOM 4297 C C . SER A 1 587 ? -19.856 10.492 49.304 1.00 126.15 567 SER A C 1
ATOM 4298 O O . SER A 1 587 ? -20.538 11.512 49.455 1.00 126.28 567 SER A O 1
ATOM 4301 N N . LEU A 1 588 ? -19.189 9.911 50.305 1.00 126.19 568 LEU A N 1
ATOM 4302 C CA . LEU A 1 588 ? -19.080 10.511 51.639 1.00 126.20 568 LEU A CA 1
ATOM 4303 C C . LEU A 1 588 ? -17.600 10.571 52.048 1.00 126.52 568 LEU A C 1
ATOM 4304 O O . LEU A 1 588 ? -17.142 9.774 52.874 1.00 126.58 568 LEU A O 1
ATOM 4309 N N . HIS A 1 589 ? -16.868 11.527 51.468 1.00 126.85 569 HIS A N 1
ATOM 4310 C CA . HIS A 1 589 ? -15.395 11.586 51.565 1.00 127.13 569 HIS A CA 1
ATOM 4311 C C . HIS A 1 589 ? -14.860 12.347 52.789 1.00 127.32 569 HIS A C 1
ATOM 4312 O O . HIS A 1 589 ? -13.648 12.553 52.902 1.00 127.29 569 HIS A O 1
ATOM 4319 N N . ILE A 1 590 ? -15.752 12.729 53.713 1.00 127.71 570 ILE A N 1
ATOM 4320 C CA . ILE A 1 590 ? -15.399 13.634 54.842 1.00 128.00 570 ILE A CA 1
ATOM 4321 C C . ILE A 1 590 ? -14.805 13.037 56.153 1.00 128.20 570 ILE A C 1
ATOM 4322 O O . ILE A 1 590 ? -14.407 13.809 57.042 1.00 128.18 570 ILE A O 1
ATOM 4327 N N . PRO A 1 591 ? -14.739 11.682 56.284 1.00 128.31 571 PRO A N 1
ATOM 4328 C CA . PRO A 1 591 ? -14.172 11.110 57.521 1.00 128.37 571 PRO A CA 1
ATOM 4329 C C . PRO A 1 591 ? -12.642 11.265 57.655 1.00 128.42 571 PRO A C 1
ATOM 4330 O O . PRO A 1 591 ? -11.881 10.454 57.112 1.00 128.42 571 PRO A O 1
ATOM 4334 N N . ASP A 1 592 ? -12.203 12.295 58.380 1.00 128.39 572 ASP A N 1
ATOM 4335 C CA . ASP A 1 592 ? -10.769 12.548 58.566 1.00 128.34 572 ASP A CA 1
ATOM 4336 C C . ASP A 1 592 ? -10.401 12.804 60.032 1.00 128.28 572 ASP A C 1
ATOM 4337 O O . ASP A 1 592 ? -10.348 11.867 60.834 1.00 128.31 572 ASP A O 1
ATOM 4342 N N . ASN A 1 593 ? -10.160 14.069 60.372 1.00 128.18 573 ASN A N 1
ATOM 4343 C CA . ASN A 1 593 ? -9.636 14.454 61.682 1.00 128.10 573 ASN A CA 1
ATOM 4344 C C . ASN A 1 593 ? -10.706 14.458 62.786 1.00 128.11 573 ASN A C 1
ATOM 4345 O O . ASN A 1 593 ? -10.895 15.461 63.483 1.00 128.14 573 ASN A O 1
ATOM 4350 N N . PHE A 1 594 ? -11.399 13.328 62.938 1.00 128.06 574 PHE A N 1
ATOM 4351 C CA . PHE A 1 594 ? -12.436 13.173 63.963 1.00 127.95 574 PHE A CA 1
ATOM 4352 C C . PHE A 1 594 ? -12.167 11.980 64.874 1.00 127.85 574 PHE A C 1
ATOM 4353 O O . PHE A 1 594 ? -11.549 10.993 64.458 1.00 127.80 574 PHE A O 1
ATOM 4361 N N . ASN A 1 595 ? -12.643 12.082 66.113 1.00 127.76 575 ASN A N 1
ATOM 4362 C CA . ASN A 1 595 ? -12.469 11.026 67.103 1.00 127.70 575 ASN A CA 1
ATOM 4363 C C . ASN A 1 595 ? -13.118 9.711 66.694 1.00 127.72 575 ASN A C 1
ATOM 4364 O O . ASN A 1 595 ? -14.346 9.598 66.650 1.00 127.73 575 ASN A O 1
ATOM 4369 N N . TYR A 1 596 ? -12.278 8.725 66.384 1.00 127.75 576 TYR A N 1
ATOM 4370 C CA . TYR A 1 596 ? -12.730 7.355 66.153 1.00 127.78 576 TYR A CA 1
ATOM 4371 C C . TYR A 1 596 ? -13.148 6.687 67.467 1.00 127.74 576 TYR A C 1
ATOM 4372 O O . TYR A 1 596 ? -13.681 5.573 67.469 1.00 127.78 576 TYR A O 1
ATOM 4381 N N . ASP A 1 597 ? -12.893 7.380 68.577 1.00 127.66 577 ASP A N 1
ATOM 4382 C CA . ASP A 1 597 ? -13.365 6.976 69.901 1.00 127.55 577 ASP A CA 1
ATOM 4383 C C . ASP A 1 597 ? -14.574 7.810 70.342 1.00 127.45 577 ASP A C 1
ATOM 4384 O O . ASP A 1 597 ? -14.703 8.172 71.516 1.00 127.43 577 ASP A O 1
ATOM 4389 N N . SER A 1 598 ? -15.449 8.116 69.383 1.00 127.31 578 SER A N 1
ATOM 4390 C CA . SER A 1 598 ? -16.726 8.774 69.654 1.00 127.15 578 SER A CA 1
ATOM 4391 C C . SER A 1 598 ? -17.889 7.831 69.346 1.00 127.06 578 SER A C 1
ATOM 4392 O O . SER A 1 598 ? -18.916 7.852 70.036 1.00 127.05 578 SER A O 1
ATOM 4395 N N . LEU A 1 599 ? -17.707 7.012 68.307 1.00 126.87 579 LEU A N 1
ATOM 4396 C CA . LEU A 1 599 ? -18.735 6.106 67.772 1.00 126.64 579 LEU A CA 1
ATOM 4397 C C . LEU A 1 599 ? -19.229 5.090 68.805 1.00 126.53 579 LEU A C 1
ATOM 4398 O O . LEU A 1 599 ? -18.432 4.504 69.541 1.00 126.56 579 LEU A O 1
ATOM 4403 N N . ASN A 1 600 ? -20.545 4.884 68.836 1.00 126.35 580 ASN A N 1
ATOM 4404 C CA . ASN A 1 600 ? -21.216 4.213 69.957 1.00 126.13 580 ASN A CA 1
ATOM 4405 C C . ASN A 1 600 ? -21.040 2.692 70.049 1.00 125.98 580 ASN A C 1
ATOM 4406 O O . ASN A 1 600 ? -20.442 2.202 71.012 1.00 125.97 580 ASN A O 1
ATOM 4411 N N . SER A 1 601 ? -21.552 1.954 69.060 1.00 125.75 581 SER A N 1
ATOM 4412 C CA . SER A 1 601 ? -21.622 0.483 69.132 1.00 125.50 581 SER A CA 1
ATOM 4413 C C . SER A 1 601 ? -20.812 -0.233 68.043 1.00 125.28 581 SER A C 1
ATOM 4414 O O . SER A 1 601 ? -21.288 -1.181 67.416 1.00 125.22 581 SER A O 1
ATOM 4417 N N . LEU A 1 602 ? -19.573 0.209 67.859 1.00 124.98 582 LEU A N 1
ATOM 4418 C CA . LEU A 1 602 ? -18.719 -0.245 66.760 1.00 125.03 582 LEU A CA 1
ATOM 4419 C C . LEU A 1 602 ? -18.047 -1.618 66.895 1.00 125.13 582 LEU A C 1
ATOM 4420 O O . LEU A 1 602 ? -18.508 -2.612 66.331 1.00 125.12 582 LEU A O 1
ATOM 4425 N N . SER A 1 603 ? -17.006 -1.679 67.716 1.00 125.32 583 SER A N 1
ATOM 4426 C CA . SER A 1 603 ? -15.687 -2.106 67.278 1.00 125.50 583 SER A CA 1
ATOM 4427 C C . SER A 1 603 ? -15.387 -3.561 67.633 1.00 125.53 583 SER A C 1
ATOM 4428 O O . SER A 1 603 ? -16.070 -4.473 67.174 1.00 125.47 583 SER A O 1
ATOM 4431 N N . SER A 1 604 ? -14.348 -3.769 68.434 1.00 125.57 584 SER A N 1
ATOM 4432 C CA . SER A 1 604 ? -13.939 -5.114 68.823 1.00 125.56 584 SER A CA 1
ATOM 4433 C C . SER A 1 604 ? -13.174 -5.828 67.710 1.00 125.65 584 SER A C 1
ATOM 4434 O O . SER A 1 604 ? -12.621 -6.907 67.922 1.00 125.63 584 SER A O 1
ATOM 4437 N N . GLU A 1 605 ? -13.148 -5.219 66.529 1.00 125.77 585 GLU A N 1
ATOM 4438 C CA . GLU A 1 605 ? -12.310 -5.701 65.437 1.00 125.90 585 GLU A CA 1
ATOM 4439 C C . GLU A 1 605 ? -12.384 -4.769 64.233 1.00 125.95 585 GLU A C 1
ATOM 4440 O O . GLU A 1 605 ? -11.385 -4.539 63.551 1.00 126.03 585 GLU A O 1
ATOM 4446 N N . GLY A 1 606 ? -13.574 -4.235 63.977 1.00 125.94 586 GLY A N 1
ATOM 4447 C CA . GLY A 1 606 ? -13.706 -2.956 63.303 1.00 125.86 586 GLY A CA 1
ATOM 4448 C C . GLY A 1 606 ? -12.725 -1.923 63.820 1.00 125.83 586 GLY A C 1
ATOM 4449 O O . GLY A 1 606 ? -11.651 -1.733 63.250 1.00 125.80 586 GLY A O 1
ATOM 4450 N N . ARG A 1 607 ? -13.097 -1.253 64.906 1.00 125.80 587 ARG A N 1
ATOM 4451 C CA . ARG A 1 607 ? -12.436 -0.003 65.306 1.00 125.81 587 ARG A CA 1
ATOM 4452 C C . ARG A 1 607 ? -10.915 -0.045 65.165 1.00 125.93 587 ARG A C 1
ATOM 4453 O O . ARG A 1 607 ? -10.288 0.970 64.842 1.00 125.97 587 ARG A O 1
ATOM 4461 N N . GLU A 1 608 ? -10.329 -1.213 65.426 1.00 126.01 588 GLU A N 1
ATOM 4462 C CA . GLU A 1 608 ? -8.875 -1.384 65.371 1.00 126.08 588 GLU A CA 1
ATOM 4463 C C . GLU A 1 608 ? -8.350 -1.408 63.939 1.00 126.07 588 GLU A C 1
ATOM 4464 O O . GLU A 1 608 ? -7.230 -0.965 63.672 1.00 126.07 588 GLU A O 1
ATOM 4470 N N . LYS A 1 609 ? -9.172 -1.925 63.028 1.00 126.07 589 LYS A N 1
ATOM 4471 C CA . LYS A 1 609 ? -8.878 -1.898 61.598 1.00 126.06 589 LYS A CA 1
ATOM 4472 C C . LYS A 1 609 ? -9.031 -0.487 61.023 1.00 126.10 589 LYS A C 1
ATOM 4473 O O . LYS A 1 609 ? -8.330 -0.120 60.081 1.00 126.13 589 LYS A O 1
ATOM 4479 N N . LEU A 1 610 ? -9.948 0.294 61.594 1.00 126.11 590 LEU A N 1
ATOM 4480 C CA . LEU A 1 610 ? -10.177 1.680 61.171 1.00 126.12 590 LEU A CA 1
ATOM 4481 C C . LEU A 1 610 ? -9.010 2.603 61.542 1.00 126.12 590 LEU A C 1
ATOM 4482 O O . LEU A 1 610 ? -8.604 3.452 60.744 1.00 126.15 590 LEU A O 1
ATOM 4487 N N . LEU A 1 611 ? -8.481 2.431 62.752 1.00 126.11 591 LEU A N 1
ATOM 4488 C CA . LEU A 1 611 ? -7.352 3.231 63.226 1.00 126.09 591 LEU A CA 1
ATOM 4489 C C . LEU A 1 611 ? -6.045 2.834 62.535 1.00 126.13 591 LEU A C 1
ATOM 4490 O O . LEU A 1 611 ? -5.172 3.678 62.317 1.00 126.13 591 LEU A O 1
ATOM 4495 N N . LYS A 1 612 ? -5.925 1.554 62.187 1.00 126.16 592 LYS A N 1
ATOM 4496 C CA . LYS A 1 612 ? -4.760 1.050 61.461 1.00 126.24 592 LYS A CA 1
ATOM 4497 C C . LYS A 1 612 ? -4.746 1.554 60.014 1.00 126.27 592 LYS A C 1
ATOM 4498 O O . LYS A 1 612 ? -3.796 2.215 59.590 1.00 126.27 592 LYS A O 1
ATOM 4504 N N . HIS A 1 613 ? -5.810 1.251 59.273 1.00 126.31 593 HIS A N 1
ATOM 4505 C CA . HIS A 1 613 ? -5.882 1.556 57.843 1.00 126.30 593 HIS A CA 1
ATOM 4506 C C . HIS A 1 613 ? -6.171 3.032 57.556 1.00 126.28 593 HIS A C 1
ATOM 4507 O O . HIS A 1 613 ? -5.648 3.590 56.589 1.00 126.31 593 HIS A O 1
ATOM 4514 N N . ARG A 1 614 ? -6.997 3.650 58.402 1.00 126.25 594 ARG A N 1
ATOM 4515 C CA . ARG A 1 614 ? -7.354 5.069 58.289 1.00 126.23 594 ARG A CA 1
ATOM 4516 C C . ARG A 1 614 ? -8.009 5.398 56.937 1.00 126.24 594 ARG A C 1
ATOM 4517 O O . ARG A 1 614 ? -7.399 6.089 56.112 1.00 126.28 594 ARG A O 1
ATOM 4525 N N . PRO A 1 615 ? -9.254 4.907 56.710 1.00 126.22 595 PRO A N 1
ATOM 4526 C CA . PRO A 1 615 ? -9.913 5.001 55.396 1.00 126.21 595 PRO A CA 1
ATOM 4527 C C . PRO A 1 615 ? -10.313 6.423 54.991 1.00 126.20 595 PRO A C 1
ATOM 4528 O O . PRO A 1 615 ? -10.885 7.157 55.800 1.00 126.19 595 PRO A O 1
ATOM 4532 N N . ALA A 1 616 ? -10.008 6.791 53.743 1.00 126.22 596 ALA A N 1
ATOM 4533 C CA . ALA A 1 616 ? -10.322 8.121 53.200 1.00 126.24 596 ALA A CA 1
ATOM 4534 C C . ALA A 1 616 ? -11.828 8.313 52.958 1.00 126.24 596 ALA A C 1
ATOM 4535 O O . ALA A 1 616 ? -12.420 9.305 53.397 1.00 126.21 596 ALA A O 1
ATOM 4537 N N . THR A 1 617 ? -12.434 7.358 52.258 1.00 126.29 597 THR A N 1
ATOM 4538 C CA . THR A 1 617 ? -13.875 7.348 52.006 1.00 126.21 597 THR A CA 1
ATOM 4539 C C . THR A 1 617 ? -14.527 6.191 52.767 1.00 126.19 597 THR A C 1
ATOM 4540 O O . THR A 1 617 ? -13.891 5.159 53.002 1.00 126.23 597 THR A O 1
ATOM 4544 N N . ILE A 1 618 ? -15.788 6.365 53.157 1.00 126.13 598 ILE A N 1
ATOM 4545 C CA . ILE A 1 618 ? -16.504 5.324 53.912 1.00 126.17 598 ILE A CA 1
ATOM 4546 C C . ILE A 1 618 ? -16.871 4.108 53.049 1.00 126.14 598 ILE A C 1
ATOM 4547 O O . ILE A 1 618 ? -17.205 3.039 53.573 1.00 126.11 598 ILE A O 1
ATOM 4552 N N . GLY A 1 619 ? -16.812 4.283 51.729 1.00 126.12 599 GLY A N 1
ATOM 4553 C CA . GLY A 1 619 ? -16.936 3.171 50.794 1.00 126.01 599 GLY A CA 1
ATOM 4554 C C . GLY A 1 619 ? -15.693 2.310 50.882 1.00 125.96 599 GLY A C 1
ATOM 4555 O O . GLY A 1 619 ? -15.779 1.081 50.917 1.00 125.98 599 GLY A O 1
ATOM 4556 N N . GLN A 1 620 ? -14.539 2.971 50.934 1.00 125.89 600 GLN A N 1
ATOM 4557 C CA . GLN A 1 620 ? -13.255 2.311 51.124 1.00 125.95 600 GLN A CA 1
ATOM 4558 C C . GLN A 1 620 ? -13.201 1.542 52.447 1.00 125.84 600 GLN A C 1
ATOM 4559 O O . GLN A 1 620 ? -12.522 0.513 52.557 1.00 125.84 600 GLN A O 1
ATOM 4565 N N . ALA A 1 621 ? -13.926 2.054 53.439 1.00 125.77 601 ALA A N 1
ATOM 4566 C CA . ALA A 1 621 ? -13.980 1.458 54.771 1.00 125.76 601 ALA A CA 1
ATOM 4567 C C . ALA A 1 621 ? -14.765 0.148 54.817 1.00 125.75 601 ALA A C 1
ATOM 4568 O O . ALA A 1 621 ? -14.492 -0.701 55.664 1.00 125.81 601 ALA A O 1
ATOM 4570 N N . SER A 1 622 ? -15.728 -0.012 53.908 1.00 125.76 602 SER A N 1
ATOM 4571 C CA . SER A 1 622 ? -16.582 -1.207 53.862 1.00 125.74 602 SER A CA 1
ATOM 4572 C C . SER A 1 622 ? -15.943 -2.396 53.135 1.00 125.74 602 SER A C 1
ATOM 4573 O O . SER A 1 622 ? -16.521 -3.483 53.092 1.00 125.69 602 SER A O 1
ATOM 4576 N N . ARG A 1 623 ? -14.755 -2.181 52.571 1.00 125.84 603 ARG A N 1
ATOM 4577 C CA . ARG A 1 623 ? -13.998 -3.237 51.884 1.00 125.87 603 ARG A CA 1
ATOM 4578 C C . ARG A 1 623 ? -12.853 -3.817 52.730 1.00 125.89 603 ARG A C 1
ATOM 4579 O O . ARG A 1 623 ? -12.226 -4.805 52.339 1.00 125.91 603 ARG A O 1
ATOM 4587 N N . ILE A 1 624 ? -12.585 -3.193 53.878 1.00 125.88 604 ILE A N 1
ATOM 4588 C CA . ILE A 1 624 ? -11.637 -3.723 54.860 1.00 125.81 604 ILE A CA 1
ATOM 4589 C C . ILE A 1 624 ? -12.262 -4.959 55.518 1.00 125.83 604 ILE A C 1
ATOM 4590 O O . ILE A 1 624 ? -13.364 -4.880 56.068 1.00 125.83 604 ILE A O 1
ATOM 4595 N N . LEU A 1 625 ? -11.558 -6.091 55.464 1.00 125.83 605 LEU A N 1
ATOM 4596 C CA . LEU A 1 625 ? -12.116 -7.381 55.906 1.00 125.84 605 LEU A CA 1
ATOM 4597 C C . LEU A 1 625 ? -12.447 -7.446 57.405 1.00 125.82 605 LEU A C 1
ATOM 4598 O O . LEU A 1 625 ? -13.225 -8.299 57.841 1.00 125.81 605 LEU A O 1
ATOM 4603 N N . GLY A 1 626 ? -11.869 -6.531 58.178 1.00 125.81 606 GLY A N 1
ATOM 4604 C CA . GLY A 1 626 ? -12.123 -6.449 59.612 1.00 125.78 606 GLY A CA 1
ATOM 4605 C C . GLY A 1 626 ? -13.478 -5.873 59.982 1.00 125.75 606 GLY A C 1
ATOM 4606 O O . GLY A 1 626 ? -14.133 -6.375 60.900 1.00 125.73 606 GLY A O 1
ATOM 4607 N N . VAL A 1 627 ? -13.899 -4.822 59.275 1.00 125.75 607 VAL A N 1
ATOM 4608 C CA . VAL A 1 627 ? -15.166 -4.135 59.579 1.00 125.75 607 VAL A CA 1
ATOM 4609 C C . VAL A 1 627 ? -16.372 -4.923 59.045 1.00 125.91 607 VAL A C 1
ATOM 4610 O O . VAL A 1 627 ? -16.289 -5.553 57.985 1.00 125.99 607 VAL A O 1
ATOM 4614 N N . SER A 1 628 ? -17.479 -4.892 59.788 1.00 126.03 608 SER A N 1
ATOM 4615 C CA . SER A 1 628 ? -18.697 -5.621 59.413 1.00 126.10 608 SER A CA 1
ATOM 4616 C C . SER A 1 628 ? -19.699 -4.715 58.674 1.00 126.26 608 SER A C 1
ATOM 4617 O O . SER A 1 628 ? -19.560 -3.487 58.717 1.00 126.29 608 SER A O 1
ATOM 4620 N N . PRO A 1 629 ? -20.691 -5.315 57.970 1.00 126.35 609 PRO A N 1
ATOM 4621 C CA . PRO A 1 629 ? -21.782 -4.535 57.366 1.00 126.38 609 PRO A CA 1
ATOM 4622 C C . PRO A 1 629 ? -22.578 -3.707 58.385 1.00 126.45 609 PRO A C 1
ATOM 4623 O O . PRO A 1 629 ? -23.084 -2.637 58.044 1.00 126.43 609 PRO A O 1
ATOM 4627 N N . SER A 1 630 ? -22.677 -4.199 59.618 1.00 126.55 610 SER A N 1
ATOM 4628 C CA . SER A 1 630 ? -23.378 -3.491 60.692 1.00 126.63 610 SER A CA 1
ATOM 4629 C C . SER A 1 630 ? -22.585 -2.312 61.255 1.00 126.63 610 SER A C 1
ATOM 4630 O O . SER A 1 630 ? -23.172 -1.387 61.817 1.00 126.63 610 SER A O 1
ATOM 4633 N N . ASP A 1 631 ? -21.260 -2.354 61.108 1.00 126.64 611 ASP A N 1
ATOM 4634 C CA . ASP A 1 631 ? -20.370 -1.301 61.618 1.00 126.56 611 ASP A CA 1
ATOM 4635 C C . ASP A 1 631 ? -20.404 -0.040 60.762 1.00 126.46 611 ASP A C 1
ATOM 4636 O O . ASP A 1 631 ? -20.422 1.074 61.291 1.00 126.43 611 ASP A O 1
ATOM 4641 N N . VAL A 1 632 ? -20.411 -0.225 59.443 1.00 126.41 612 VAL A N 1
ATOM 4642 C CA . VAL A 1 632 ? -20.458 0.888 58.494 1.00 126.35 612 VAL A CA 1
ATOM 4643 C C . VAL A 1 632 ? -21.814 1.613 58.543 1.00 126.25 612 VAL A C 1
ATOM 4644 O O . VAL A 1 632 ? -21.909 2.790 58.191 1.00 126.20 612 VAL A O 1
ATOM 4648 N N . SER A 1 633 ? -22.846 0.907 59.007 1.00 126.17 613 SER A N 1
ATOM 4649 C CA . SER A 1 633 ? -24.177 1.488 59.201 1.00 126.15 613 SER A CA 1
ATOM 4650 C C . SER A 1 633 ? -24.201 2.496 60.344 1.00 126.15 613 SER A C 1
ATOM 4651 O O . SER A 1 633 ? -25.003 3.431 60.333 1.00 126.15 613 SER A O 1
ATOM 4654 N N . ILE A 1 634 ? -23.326 2.290 61.328 1.00 126.23 614 ILE A N 1
ATOM 4655 C CA . ILE A 1 634 ? -23.203 3.191 62.478 1.00 126.32 614 ILE A CA 1
ATOM 4656 C C . ILE A 1 634 ? -22.255 4.355 62.159 1.00 126.37 614 ILE A C 1
ATOM 4657 O O . ILE A 1 634 ? -22.192 5.341 62.896 1.00 126.40 614 ILE A O 1
ATOM 4662 N N . LEU A 1 635 ? -21.523 4.227 61.054 1.00 126.47 615 LEU A N 1
ATOM 4663 C CA . LEU A 1 635 ? -20.651 5.291 60.554 1.00 126.53 615 LEU A CA 1
ATOM 4664 C C . LEU A 1 635 ? -21.435 6.202 59.604 1.00 126.60 615 LEU A C 1
ATOM 4665 O O . LEU A 1 635 ? -21.010 7.324 59.311 1.00 126.60 615 LEU A O 1
ATOM 4670 N N . MET A 1 636 ? -22.582 5.705 59.137 1.00 126.66 616 MET A N 1
ATOM 4671 C CA . MET A 1 636 ? -23.466 6.442 58.227 1.00 126.71 616 MET A CA 1
ATOM 4672 C C . MET A 1 636 ? -24.531 7.257 58.957 1.00 126.60 616 MET A C 1
ATOM 4673 O O . MET A 1 636 ? -24.795 8.404 58.584 1.00 126.63 616 MET A O 1
ATOM 4678 N N . ILE A 1 637 ? -25.147 6.664 59.983 1.00 126.52 617 ILE A N 1
ATOM 4679 C CA . ILE A 1 637 ? -26.067 7.398 60.865 1.00 126.40 617 ILE A CA 1
ATOM 4680 C C . ILE A 1 637 ? -25.288 8.470 61.653 1.00 126.44 617 ILE A C 1
ATOM 4681 O O . ILE A 1 637 ? -25.743 8.963 62.689 1.00 126.48 617 ILE A O 1
ATOM 4686 N N . ARG A 1 638 ? -24.117 8.825 61.120 1.00 126.42 618 ARG A N 1
ATOM 4687 C CA . ARG A 1 638 ? -23.177 9.757 61.737 1.00 126.38 618 ARG A CA 1
ATOM 4688 C C . ARG A 1 638 ? -22.746 10.874 60.786 1.00 126.41 618 ARG A C 1
ATOM 4689 O O . ARG A 1 638 ? -22.759 12.048 61.157 1.00 126.37 618 ARG A O 1
ATOM 4697 N N . LEU A 1 639 ? -22.362 10.498 59.565 1.00 126.46 619 LEU A N 1
ATOM 4698 C CA . LEU A 1 639 ? -21.803 11.441 58.591 1.00 126.47 619 LEU A CA 1
ATOM 4699 C C . LEU A 1 639 ? -22.831 11.893 57.547 1.00 126.49 619 LEU A C 1
ATOM 4700 O O . LEU A 1 639 ? -22.777 11.529 56.371 1.00 126.39 619 LEU A O 1
ATOM 4705 N N . HIS B 1 20 ? 27.030 -34.219 18.253 1.00 132.83 0 HIS B N 1
ATOM 4706 C CA . HIS B 1 20 ? 27.043 -33.269 17.147 1.00 132.90 0 HIS B CA 1
ATOM 4707 C C . HIS B 1 20 ? 26.805 -31.846 17.640 1.00 132.38 0 HIS B C 1
ATOM 4708 O O . HIS B 1 20 ? 25.866 -31.589 18.393 1.00 132.37 0 HIS B O 1
ATOM 4715 N N . MET B 1 21 ? 27.661 -30.925 17.209 1.00 131.52 1 MET B N 1
ATOM 4716 C CA . MET B 1 21 ? 27.616 -29.541 17.698 1.00 130.93 1 MET B CA 1
ATOM 4717 C C . MET B 1 21 ? 27.331 -28.571 16.540 1.00 130.26 1 MET B C 1
ATOM 4718 O O . MET B 1 21 ? 26.740 -28.976 15.533 1.00 130.49 1 MET B O 1
ATOM 4723 N N . TYR B 1 22 ? 27.739 -27.305 16.687 1.00 129.27 2 TYR B N 1
ATOM 4724 C CA . TYR B 1 22 ? 27.674 -26.318 15.600 1.00 128.25 2 TYR B CA 1
ATOM 4725 C C . TYR B 1 22 ? 28.948 -26.271 14.752 1.00 128.00 2 TYR B C 1
ATOM 4726 O O . TYR B 1 22 ? 30.007 -26.709 15.203 1.00 128.04 2 TYR B O 1
ATOM 4735 N N . ASP B 1 23 ? 28.844 -25.745 13.529 1.00 127.64 3 ASP B N 1
ATOM 4736 C CA . ASP B 1 23 ? 30.015 -25.550 12.654 1.00 127.38 3 ASP B CA 1
ATOM 4737 C C . ASP B 1 23 ? 30.668 -24.196 12.886 1.00 127.12 3 ASP B C 1
ATOM 4738 O O . ASP B 1 23 ? 31.831 -24.113 13.279 1.00 127.12 3 ASP B O 1
ATOM 4743 N N . VAL B 1 24 ? 29.917 -23.136 12.602 1.00 126.69 4 VAL B N 1
ATOM 4744 C CA . VAL B 1 24 ? 30.414 -21.783 12.758 1.00 126.34 4 VAL B CA 1
ATOM 4745 C C . VAL B 1 24 ? 29.490 -21.045 13.690 1.00 126.17 4 VAL B C 1
ATOM 4746 O O . VAL B 1 24 ? 28.286 -21.036 13.488 1.00 126.38 4 VAL B O 1
ATOM 4750 N N . ILE B 1 25 ? 30.045 -20.437 14.726 1.00 125.98 5 ILE B N 1
ATOM 4751 C CA . ILE B 1 25 ? 29.249 -19.550 15.556 1.00 125.82 5 ILE B CA 1
ATOM 4752 C C . ILE B 1 25 ? 29.735 -18.119 15.380 1.00 125.59 5 ILE B C 1
ATOM 4753 O O . ILE B 1 25 ? 30.915 -17.829 15.561 1.00 125.66 5 ILE B O 1
ATOM 4758 N N . VAL B 1 26 ? 28.818 -17.241 14.980 1.00 125.32 6 VAL B N 1
ATOM 4759 C CA . VAL B 1 26 ? 29.149 -15.860 14.645 1.00 124.99 6 VAL B CA 1
ATOM 4760 C C . VAL B 1 26 ? 28.708 -14.986 15.794 1.00 124.78 6 VAL B C 1
ATOM 4761 O O . VAL B 1 26 ? 27.517 -14.911 16.069 1.00 124.83 6 VAL B O 1
ATOM 4765 N N . VAL B 1 27 ? 29.649 -14.335 16.474 1.00 124.53 7 VAL B N 1
ATOM 4766 C CA . VAL B 1 27 ? 29.261 -13.438 17.562 1.00 124.64 7 VAL B CA 1
ATOM 4767 C C . VAL B 1 27 ? 29.088 -12.008 17.070 1.00 124.70 7 VAL B C 1
ATOM 4768 O O . VAL B 1 27 ? 29.958 -11.453 16.394 1.00 124.55 7 VAL B O 1
ATOM 4772 N N . GLY B 1 28 ? 27.933 -11.441 17.412 1.00 124.96 8 GLY B N 1
ATOM 4773 C CA . GLY B 1 28 ? 27.530 -10.107 16.992 1.00 125.17 8 GLY B CA 1
ATOM 4774 C C . GLY B 1 28 ? 26.739 -10.125 15.694 1.00 125.37 8 GLY B C 1
ATOM 4775 O O . GLY B 1 28 ? 27.230 -10.601 14.671 1.00 125.35 8 GLY B O 1
ATOM 4776 N N . ALA B 1 29 ? 25.509 -9.617 15.726 1.00 125.40 9 ALA B N 1
ATOM 4777 C CA . ALA B 1 29 ? 24.703 -9.550 14.514 1.00 125.34 9 ALA B CA 1
ATOM 4778 C C . ALA B 1 29 ? 24.606 -8.105 14.015 1.00 125.60 9 ALA B C 1
ATOM 4779 O O . ALA B 1 29 ? 23.516 -7.565 13.807 1.00 125.58 9 ALA B O 1
ATOM 4781 N N . GLY B 1 30 ? 25.768 -7.478 13.840 1.00 125.81 10 GLY B N 1
ATOM 4782 C CA . GLY B 1 30 ? 25.866 -6.219 13.099 1.00 125.85 10 GLY B CA 1
ATOM 4783 C C . GLY B 1 30 ? 26.097 -6.472 11.608 1.00 125.87 10 GLY B C 1
ATOM 4784 O O . GLY B 1 30 ? 25.697 -7.505 11.057 1.00 126.12 10 GLY B O 1
ATOM 4785 N N . HIS B 1 31 ? 26.759 -5.538 10.944 1.00 125.61 11 HIS B N 1
ATOM 4786 C CA . HIS B 1 31 ? 26.954 -5.646 9.508 1.00 125.27 11 HIS B CA 1
ATOM 4787 C C . HIS B 1 31 ? 27.893 -6.740 9.078 1.00 125.28 11 HIS B C 1
ATOM 4788 O O . HIS B 1 31 ? 27.619 -7.429 8.103 1.00 125.41 11 HIS B O 1
ATOM 4795 N N . ALA B 1 32 ? 28.999 -6.890 9.794 1.00 125.30 12 ALA B N 1
ATOM 4796 C CA . ALA B 1 32 ? 29.896 -8.003 9.554 1.00 125.34 12 ALA B CA 1
ATOM 4797 C C . ALA B 1 32 ? 29.196 -9.314 9.904 1.00 125.42 12 ALA B C 1
ATOM 4798 O O . ALA B 1 32 ? 29.168 -10.247 9.100 1.00 125.43 12 ALA B O 1
ATOM 4800 N N . GLY B 1 33 ? 28.598 -9.350 11.092 1.00 125.58 13 GLY B N 1
ATOM 4801 C CA . GLY B 1 33 ? 27.994 -10.551 11.641 1.00 125.61 13 GLY B CA 1
ATOM 4802 C C . GLY B 1 33 ? 26.953 -11.173 10.750 1.00 125.78 13 GLY B C 1
ATOM 4803 O O . GLY B 1 33 ? 26.935 -12.387 10.579 1.00 125.78 13 GLY B O 1
ATOM 4804 N N . CYS B 1 34 ? 26.086 -10.340 10.179 1.00 126.04 14 CYS B N 1
ATOM 4805 C CA . CYS B 1 34 ? 25.025 -10.813 9.278 1.00 126.31 14 CYS B CA 1
ATOM 4806 C C . CYS B 1 34 ? 25.581 -11.456 8.024 1.00 126.35 14 CYS B C 1
ATOM 4807 O O . CYS B 1 34 ? 25.269 -12.611 7.730 1.00 126.48 14 CYS B O 1
ATOM 4810 N N . GLU B 1 35 ? 26.408 -10.701 7.296 1.00 126.30 15 GLU B N 1
ATOM 4811 C CA . GLU B 1 35 ? 26.997 -11.176 6.054 1.00 126.26 15 GLU B CA 1
ATOM 4812 C C . GLU B 1 35 ? 27.761 -12.458 6.324 1.00 126.04 15 GLU B C 1
ATOM 4813 O O . GLU B 1 35 ? 27.789 -13.360 5.472 1.00 125.96 15 GLU B O 1
ATOM 4819 N N . ALA B 1 36 ? 28.347 -12.532 7.522 1.00 125.68 16 ALA B N 1
ATOM 4820 C CA . ALA B 1 36 ? 29.055 -13.714 7.976 1.00 125.59 16 ALA B CA 1
ATOM 4821 C C . ALA B 1 36 ? 28.088 -14.864 8.144 1.00 125.67 16 ALA B C 1
ATOM 4822 O O . ALA B 1 36 ? 28.204 -15.872 7.456 1.00 125.84 16 ALA B O 1
ATOM 4824 N N . ALA B 1 37 ? 27.122 -14.703 9.042 1.00 125.80 17 ALA B N 1
ATOM 4825 C CA . ALA B 1 37 ? 26.125 -15.740 9.306 1.00 125.82 17 ALA B CA 1
ATOM 4826 C C . ALA B 1 37 ? 25.356 -16.148 8.046 1.00 125.85 17 ALA B C 1
ATOM 4827 O O . ALA B 1 37 ? 25.096 -17.333 7.831 1.00 126.20 17 ALA B O 1
ATOM 4829 N N . LEU B 1 38 ? 25.019 -15.179 7.201 1.00 125.63 18 LEU B N 1
ATOM 4830 C CA . LEU B 1 38 ? 24.346 -15.485 5.943 1.00 125.52 18 LEU B CA 1
ATOM 4831 C C . LEU B 1 38 ? 25.220 -16.275 4.972 1.00 125.62 18 LEU B C 1
ATOM 4832 O O . LEU B 1 38 ? 24.731 -17.189 4.309 1.00 125.56 18 LEU B O 1
ATOM 4837 N N . ALA B 1 39 ? 26.504 -15.923 4.896 1.00 125.75 19 ALA B N 1
ATOM 4838 C CA . ALA B 1 39 ? 27.450 -16.641 4.047 1.00 125.82 19 ALA B CA 1
ATOM 4839 C C . ALA B 1 39 ? 27.670 -18.071 4.523 1.00 125.90 19 ALA B C 1
ATOM 4840 O O . ALA B 1 39 ? 27.724 -18.992 3.707 1.00 126.10 19 ALA B O 1
ATOM 4842 N N . VAL B 1 40 ? 27.773 -18.258 5.836 1.00 125.97 20 VAL B N 1
ATOM 4843 C CA . VAL B 1 40 ? 27.943 -19.596 6.406 1.00 126.23 20 VAL B CA 1
ATOM 4844 C C . VAL B 1 40 ? 26.735 -20.486 6.114 1.00 126.27 20 VAL B C 1
ATOM 4845 O O . VAL B 1 40 ? 26.887 -21.655 5.739 1.00 126.08 20 VAL B O 1
ATOM 4849 N N . ALA B 1 41 ? 25.546 -19.910 6.277 1.00 126.27 21 ALA B N 1
ATOM 4850 C CA . ALA B 1 41 ? 24.294 -20.626 6.075 1.00 126.27 21 ALA B CA 1
ATOM 4851 C C . ALA B 1 41 ? 24.051 -20.956 4.605 1.00 126.30 21 ALA B C 1
ATOM 4852 O O . ALA B 1 41 ? 23.890 -22.126 4.246 1.00 126.32 21 ALA B O 1
ATOM 4854 N N . ARG B 1 42 ? 24.029 -19.929 3.756 1.00 126.26 22 ARG B N 1
ATOM 4855 C CA . ARG B 1 42 ? 23.849 -20.125 2.321 1.00 126.27 22 ARG B CA 1
ATOM 4856 C C . ARG B 1 42 ? 24.940 -21.040 1.746 1.00 126.50 22 ARG B C 1
ATOM 4857 O O . ARG B 1 42 ? 24.746 -21.681 0.708 1.00 126.77 22 ARG B O 1
ATOM 4865 N N . GLY B 1 43 ? 26.075 -21.108 2.440 1.00 126.45 23 GLY B N 1
ATOM 4866 C CA . GLY B 1 43 ? 27.128 -22.069 2.122 1.00 126.32 23 GLY B CA 1
ATOM 4867 C C . GLY B 1 43 ? 26.875 -23.471 2.666 1.00 126.21 23 GLY B C 1
ATOM 4868 O O . GLY B 1 43 ? 27.776 -24.309 2.670 1.00 126.06 23 GLY B O 1
ATOM 4869 N N . GLY B 1 44 ? 25.656 -23.712 3.148 1.00 126.20 24 GLY B N 1
ATOM 4870 C CA . GLY B 1 44 ? 25.208 -25.039 3.571 1.00 126.19 24 GLY B CA 1
ATOM 4871 C C . GLY B 1 44 ? 25.800 -25.611 4.844 1.00 126.17 24 GLY B C 1
ATOM 4872 O O . GLY B 1 44 ? 25.980 -26.814 4.950 1.00 126.28 24 GLY B O 1
ATOM 4873 N N . LEU B 1 45 ? 26.093 -24.760 5.816 1.00 126.39 25 LEU B N 1
ATOM 4874 C CA . LEU B 1 45 ? 26.592 -25.217 7.114 1.00 126.57 25 LEU B CA 1
ATOM 4875 C C . LEU B 1 45 ? 25.746 -24.711 8.292 1.00 126.88 25 LEU B C 1
ATOM 4876 O O . LEU B 1 45 ? 25.172 -23.623 8.240 1.00 126.90 25 LEU B O 1
ATOM 4881 N N . HIS B 1 46 ? 25.677 -25.516 9.348 1.00 127.14 26 HIS B N 1
ATOM 4882 C CA . HIS B 1 46 ? 24.909 -25.183 10.543 1.00 127.44 26 HIS B CA 1
ATOM 4883 C C . HIS B 1 46 ? 25.576 -24.024 11.283 1.00 126.90 26 HIS B C 1
ATOM 4884 O O . HIS B 1 46 ? 26.751 -24.093 11.654 1.00 126.94 26 HIS B O 1
ATOM 4891 N N . CYS B 1 47 ? 24.824 -22.955 11.493 1.00 126.27 27 CYS B N 1
ATOM 4892 C CA . CYS B 1 47 ? 25.405 -21.729 12.029 1.00 125.85 27 CYS B CA 1
ATOM 4893 C C . CYS B 1 47 ? 24.671 -21.181 13.250 1.00 125.45 27 CYS B C 1
ATOM 4894 O O . CYS B 1 47 ? 23.446 -21.223 13.309 1.00 125.63 27 CYS B O 1
ATOM 4897 N N . LEU B 1 48 ? 25.417 -20.654 14.217 1.00 124.82 28 LEU B N 1
ATOM 4898 C CA . LEU B 1 48 ? 24.793 -20.085 15.403 1.00 124.44 28 LEU B CA 1
ATOM 4899 C C . LEU B 1 48 ? 25.154 -18.618 15.617 1.00 124.36 28 LEU B C 1
ATOM 4900 O O . LEU B 1 48 ? 26.282 -18.277 15.984 1.00 124.48 28 LEU B O 1
ATOM 4905 N N . LEU B 1 49 ? 24.169 -17.752 15.396 1.00 124.03 29 LEU B N 1
ATOM 4906 C CA . LEU B 1 49 ? 24.340 -16.323 15.582 1.00 123.66 29 LEU B CA 1
ATOM 4907 C C . LEU B 1 49 ? 24.030 -15.934 17.022 1.00 123.88 29 LEU B C 1
ATOM 4908 O O . LEU B 1 49 ? 22.886 -16.022 17.471 1.00 123.72 29 LEU B O 1
ATOM 4913 N N . ILE B 1 50 ? 25.062 -15.525 17.752 1.00 124.22 30 ILE B N 1
ATOM 4914 C CA . ILE B 1 50 ? 24.897 -15.101 19.138 1.00 124.72 30 ILE B CA 1
ATOM 4915 C C . ILE B 1 50 ? 25.010 -13.591 19.199 1.00 125.12 30 ILE B C 1
ATOM 4916 O O . ILE B 1 50 ? 26.003 -13.025 18.756 1.00 125.46 30 ILE B O 1
ATOM 4921 N N . THR B 1 51 ? 23.987 -12.938 19.731 1.00 125.40 31 THR B N 1
ATOM 4922 C CA . THR B 1 51 ? 24.032 -11.496 19.886 1.00 125.90 31 THR B CA 1
ATOM 4923 C C . THR B 1 51 ? 23.251 -10.987 21.114 1.00 126.27 31 THR B C 1
ATOM 4924 O O . THR B 1 51 ? 22.212 -11.522 21.491 1.00 126.18 31 THR B O 1
ATOM 4928 N N . SER B 1 52 ? 23.788 -9.939 21.726 1.00 126.76 32 SER B N 1
ATOM 4929 C CA . SER B 1 52 ? 23.266 -9.367 22.949 1.00 127.19 32 SER B CA 1
ATOM 4930 C C . SER B 1 52 ? 21.848 -8.823 22.802 1.00 127.60 32 SER B C 1
ATOM 4931 O O . SER B 1 52 ? 21.113 -8.727 23.786 1.00 127.97 32 SER B O 1
ATOM 4934 N N . ASP B 1 53 ? 21.456 -8.445 21.590 1.00 127.88 33 ASP B N 1
ATOM 4935 C CA . ASP B 1 53 ? 20.143 -7.827 21.405 1.00 128.07 33 ASP B CA 1
ATOM 4936 C C . ASP B 1 53 ? 19.603 -8.011 20.000 1.00 127.86 33 ASP B C 1
ATOM 4937 O O . ASP B 1 53 ? 20.095 -7.394 19.060 1.00 128.09 33 ASP B O 1
ATOM 4942 N N . LEU B 1 54 ? 18.567 -8.835 19.879 1.00 127.52 34 LEU B N 1
ATOM 4943 C CA . LEU B 1 54 ? 17.918 -9.096 18.604 1.00 127.28 34 LEU B CA 1
ATOM 4944 C C . LEU B 1 54 ? 17.083 -7.927 18.094 1.00 127.16 34 LEU B C 1
ATOM 4945 O O . LEU B 1 54 ? 16.847 -7.812 16.898 1.00 127.21 34 LEU B O 1
ATOM 4950 N N . SER B 1 55 ? 16.637 -7.057 18.991 1.00 127.00 35 SER B N 1
ATOM 4951 C CA . SER B 1 55 ? 15.894 -5.870 18.580 1.00 127.10 35 SER B CA 1
ATOM 4952 C C . SER B 1 55 ? 16.783 -4.987 17.726 1.00 126.94 35 SER B C 1
ATOM 4953 O O . SER B 1 55 ? 16.304 -4.040 17.090 1.00 127.11 35 SER B O 1
ATOM 4956 N N . ALA B 1 56 ? 18.077 -5.310 17.710 1.00 126.51 36 ALA B N 1
ATOM 4957 C CA . ALA B 1 56 ? 19.073 -4.420 17.157 1.00 125.96 36 ALA B CA 1
ATOM 4958 C C . ALA B 1 56 ? 19.947 -5.013 16.069 1.00 125.71 36 ALA B C 1
ATOM 4959 O O . ALA B 1 56 ? 21.033 -4.487 15.840 1.00 125.86 36 ALA B O 1
ATOM 4961 N N . VAL B 1 57 ? 19.514 -6.078 15.389 1.00 125.25 37 VAL B N 1
ATOM 4962 C CA . VAL B 1 57 ? 20.388 -6.634 14.349 1.00 125.00 37 VAL B CA 1
ATOM 4963 C C . VAL B 1 57 ? 20.563 -5.611 13.227 1.00 124.85 37 VAL B C 1
ATOM 4964 O O . VAL B 1 57 ? 19.647 -4.870 12.888 1.00 124.53 37 VAL B O 1
ATOM 4968 N N . ALA B 1 58 ? 21.782 -5.553 12.709 1.00 124.93 38 ALA B N 1
ATOM 4969 C CA . ALA B 1 58 ? 22.175 -4.636 11.646 1.00 124.74 38 ALA B CA 1
ATOM 4970 C C . ALA B 1 58 ? 21.722 -3.199 11.841 1.00 124.49 38 ALA B C 1
ATOM 4971 O O . ALA B 1 58 ? 21.495 -2.488 10.875 1.00 124.40 38 ALA B O 1
ATOM 4973 N N . ARG B 1 59 ? 21.596 -2.773 13.090 1.00 124.62 39 ARG B N 1
ATOM 4974 C CA . ARG B 1 59 ? 21.249 -1.380 13.406 1.00 125.02 39 ARG B CA 1
ATOM 4975 C C . ARG B 1 59 ? 22.271 -0.404 12.802 1.00 125.05 39 ARG B C 1
ATOM 4976 O O . ARG B 1 59 ? 23.472 -0.659 12.817 1.00 125.23 39 ARG B O 1
ATOM 4984 N N . MET B 1 60 ? 21.803 0.702 12.250 1.00 125.18 40 MET B N 1
ATOM 4985 C CA . MET B 1 60 ? 22.735 1.669 11.691 1.00 125.35 40 MET B CA 1
ATOM 4986 C C . MET B 1 60 ? 23.025 2.736 12.727 1.00 125.99 40 MET B C 1
ATOM 4987 O O . MET B 1 60 ? 22.340 3.741 12.831 1.00 125.94 40 MET B O 1
ATOM 4992 N N . SER B 1 61 ? 24.065 2.485 13.502 1.00 126.94 41 SER B N 1
ATOM 4993 C CA . SER B 1 61 ? 24.447 3.304 14.647 1.00 127.84 41 SER B CA 1
ATOM 4994 C C . SER B 1 61 ? 24.749 4.729 14.251 1.00 128.13 41 SER B C 1
ATOM 4995 O O . SER B 1 61 ? 24.529 5.663 15.019 1.00 128.49 41 SER B O 1
ATOM 4998 N N . CYS B 1 62 ? 25.261 4.911 13.051 1.00 128.60 42 CYS B N 1
ATOM 4999 C CA . CYS B 1 62 ? 25.685 6.234 12.674 1.00 128.66 42 CYS B CA 1
ATOM 5000 C C . CYS B 1 62 ? 24.891 6.856 11.523 1.00 128.49 42 CYS B C 1
ATOM 5001 O O . CYS B 1 62 ? 23.762 7.327 11.712 1.00 128.55 42 CYS B O 1
ATOM 5004 N N . ASN B 1 63 ? 25.504 6.865 10.343 1.00 128.07 43 ASN B N 1
ATOM 5005 C CA . ASN B 1 63 ? 24.891 7.374 9.135 1.00 127.68 43 ASN B CA 1
ATOM 5006 C C . ASN B 1 63 ? 23.634 6.637 8.730 1.00 127.18 43 ASN B C 1
ATOM 5007 O O . ASN B 1 63 ? 23.620 5.410 8.721 1.00 127.54 43 ASN B O 1
ATOM 5012 N N . PRO B 1 64 ? 22.578 7.376 8.370 1.00 126.58 44 PRO B N 1
ATOM 5013 C CA . PRO B 1 64 ? 21.363 6.782 7.840 1.00 126.27 44 PRO B CA 1
ATOM 5014 C C . PRO B 1 64 ? 21.453 6.610 6.320 1.00 126.09 44 PRO B C 1
ATOM 5015 O O . PRO B 1 64 ? 20.516 6.959 5.598 1.00 126.31 44 PRO B O 1
ATOM 5019 N N . ALA B 1 65 ? 22.575 6.076 5.846 1.00 125.70 45 ALA B N 1
ATOM 5020 C CA . ALA B 1 65 ? 22.841 5.963 4.419 1.00 125.26 45 ALA B CA 1
ATOM 5021 C C . ALA B 1 65 ? 23.799 4.833 4.120 1.00 124.99 45 ALA B C 1
ATOM 5022 O O . ALA B 1 65 ? 24.573 4.429 4.971 1.00 125.12 45 ALA B O 1
ATOM 5024 N N . ILE B 1 66 ? 23.744 4.326 2.899 1.00 124.67 46 ILE B N 1
ATOM 5025 C CA . ILE B 1 66 ? 24.700 3.326 2.453 1.00 124.44 46 ILE B CA 1
ATOM 5026 C C . ILE B 1 66 ? 25.327 3.713 1.123 1.00 124.50 46 ILE B C 1
ATOM 5027 O O . ILE B 1 66 ? 24.640 4.145 0.205 1.00 124.70 46 ILE B O 1
ATOM 5032 N N . GLY B 1 67 ? 26.649 3.597 1.052 1.00 124.41 47 GLY B N 1
ATOM 5033 C CA . GLY B 1 67 ? 27.376 3.935 -0.156 1.00 124.46 47 GLY B CA 1
ATOM 5034 C C . GLY B 1 67 ? 28.123 5.235 -0.033 1.00 124.43 47 GLY B C 1
ATOM 5035 O O . GLY B 1 67 ? 28.349 5.726 1.063 1.00 124.46 47 GLY B O 1
ATOM 5036 N N . GLY B 1 68 ? 28.499 5.795 -1.173 1.00 124.56 48 GLY B N 1
ATOM 5037 C CA . GLY B 1 68 ? 29.355 6.967 -1.208 1.00 124.74 48 GLY B CA 1
ATOM 5038 C C . GLY B 1 68 ? 30.623 6.655 -1.972 1.00 124.75 48 GLY B C 1
ATOM 5039 O O . GLY B 1 68 ? 30.683 5.650 -2.673 1.00 124.51 48 GLY B O 1
ATOM 5040 N N . VAL B 1 69 ? 31.642 7.497 -1.806 1.00 125.01 49 VAL B N 1
ATOM 5041 C CA . VAL B 1 69 ? 32.836 7.439 -2.649 1.00 125.35 49 VAL B CA 1
ATOM 5042 C C . VAL B 1 69 ? 33.363 6.022 -2.856 1.00 125.55 49 VAL B C 1
ATOM 5043 O O . VAL B 1 69 ? 33.175 5.466 -3.929 1.00 126.18 49 VAL B O 1
ATOM 5047 N N . ALA B 1 70 ? 34.006 5.420 -1.870 1.00 125.43 50 ALA B N 1
ATOM 5048 C CA . ALA B 1 70 ? 34.494 4.063 -2.092 1.00 125.38 50 ALA B CA 1
ATOM 5049 C C . ALA B 1 70 ? 33.437 3.052 -1.679 1.00 125.46 50 ALA B C 1
ATOM 5050 O O . ALA B 1 70 ? 33.438 1.897 -2.129 1.00 125.19 50 ALA B O 1
ATOM 5052 N N . LYS B 1 71 ? 32.518 3.521 -0.841 1.00 125.55 51 LYS B N 1
ATOM 5053 C CA . LYS B 1 71 ? 31.553 2.666 -0.172 1.00 125.49 51 LYS B CA 1
ATOM 5054 C C . LYS B 1 71 ? 30.498 2.123 -1.115 1.00 125.41 51 LYS B C 1
ATOM 5055 O O . LYS B 1 71 ? 30.013 1.012 -0.922 1.00 125.36 51 LYS B O 1
ATOM 5061 N N . GLY B 1 72 ? 30.150 2.905 -2.132 1.00 125.35 52 GLY B N 1
ATOM 5062 C CA . GLY B 1 72 ? 29.219 2.453 -3.163 1.00 125.19 52 GLY B CA 1
ATOM 5063 C C . GLY B 1 72 ? 29.744 1.257 -3.938 1.00 125.11 52 GLY B C 1
ATOM 5064 O O . GLY B 1 72 ? 29.029 0.267 -4.117 1.00 125.01 52 GLY B O 1
ATOM 5065 N N . GLN B 1 73 ? 31.003 1.345 -4.381 1.00 125.05 53 GLN B N 1
ATOM 5066 C CA . GLN B 1 73 ? 31.624 0.276 -5.155 1.00 124.92 53 GLN B CA 1
ATOM 5067 C C . GLN B 1 73 ? 31.678 -0.993 -4.338 1.00 124.93 53 GLN B C 1
ATOM 5068 O O . GLN B 1 73 ? 31.332 -2.074 -4.815 1.00 125.00 53 GLN B O 1
ATOM 5074 N N . ILE B 1 74 ? 32.094 -0.844 -3.093 1.00 124.89 54 ILE B N 1
ATOM 5075 C CA . ILE B 1 74 ? 32.251 -1.980 -2.214 1.00 124.98 54 ILE B CA 1
ATOM 5076 C C . ILE B 1 74 ? 30.903 -2.633 -1.861 1.00 124.63 54 ILE B C 1
ATOM 5077 O O . ILE B 1 74 ? 30.848 -3.819 -1.571 1.00 124.46 54 ILE B O 1
ATOM 5082 N N . THR B 1 75 ? 29.819 -1.866 -1.931 1.00 124.51 55 THR B N 1
ATOM 5083 C CA . THR B 1 75 ? 28.472 -2.410 -1.719 1.00 124.35 55 THR B CA 1
ATOM 5084 C C . THR B 1 75 ? 28.059 -3.288 -2.888 1.00 124.26 55 THR B C 1
ATOM 5085 O O . THR B 1 75 ? 27.589 -4.409 -2.698 1.00 124.16 55 THR B O 1
ATOM 5089 N N . ARG B 1 76 ? 28.237 -2.759 -4.096 1.00 124.21 56 ARG B N 1
ATOM 5090 C CA . ARG B 1 76 ? 27.938 -3.480 -5.326 1.00 124.08 56 ARG B CA 1
ATOM 5091 C C . ARG B 1 76 ? 28.756 -4.765 -5.439 1.00 124.30 56 ARG B C 1
ATOM 5092 O O . ARG B 1 76 ? 28.275 -5.777 -5.954 1.00 124.45 56 ARG B O 1
ATOM 5100 N N . GLU B 1 77 ? 29.991 -4.717 -4.949 1.00 124.31 57 GLU B N 1
ATOM 5101 C CA . GLU B 1 77 ? 30.859 -5.885 -4.930 1.00 124.30 57 GLU B CA 1
ATOM 5102 C C . GLU B 1 77 ? 30.385 -6.930 -3.921 1.00 124.07 57 GLU B C 1
ATOM 5103 O O . GLU B 1 77 ? 30.511 -8.129 -4.159 1.00 123.96 57 GLU B O 1
ATOM 5109 N N . ILE B 1 78 ? 29.823 -6.470 -2.807 1.00 124.02 58 ILE B N 1
ATOM 5110 C CA . ILE B 1 78 ? 29.156 -7.363 -1.866 1.00 123.97 58 ILE B CA 1
ATOM 5111 C C . ILE B 1 78 ? 27.971 -8.024 -2.553 1.00 124.16 58 ILE B C 1
ATOM 5112 O O . ILE B 1 78 ? 27.803 -9.241 -2.446 1.00 124.31 58 ILE B O 1
ATOM 5117 N N . ASP B 1 79 ? 27.163 -7.238 -3.269 1.00 124.22 59 ASP B N 1
ATOM 5118 C CA . ASP B 1 79 ? 26.040 -7.811 -4.011 1.00 124.47 59 ASP B CA 1
ATOM 5119 C C . ASP B 1 79 ? 26.516 -8.841 -5.018 1.00 124.29 59 ASP B C 1
ATOM 5120 O O . ASP B 1 79 ? 25.988 -9.945 -5.055 1.00 124.44 59 ASP B O 1
ATOM 5125 N N . ALA B 1 80 ? 27.519 -8.472 -5.816 1.00 124.11 60 ALA B N 1
ATOM 5126 C CA . ALA B 1 80 ? 28.065 -9.332 -6.858 1.00 123.83 60 ALA B CA 1
ATOM 5127 C C . ALA B 1 80 ? 28.489 -10.691 -6.325 1.00 123.79 60 ALA B C 1
ATOM 5128 O O . ALA B 1 80 ? 28.344 -11.694 -7.009 1.00 123.75 60 ALA B O 1
ATOM 5130 N N . LEU B 1 81 ? 28.983 -10.721 -5.093 1.00 123.94 61 LEU B N 1
ATOM 5131 C CA . LEU B 1 81 ? 29.398 -11.966 -4.462 1.00 124.27 61 LEU B CA 1
ATOM 5132 C C . LEU B 1 81 ? 28.268 -12.754 -3.798 1.00 124.55 61 LEU B C 1
ATOM 5133 O O . LEU B 1 81 ? 28.463 -13.899 -3.387 1.00 124.62 61 LEU B O 1
ATOM 5138 N N . GLY B 1 82 ? 27.092 -12.145 -3.686 1.00 124.82 62 GLY B N 1
ATOM 5139 C CA . GLY B 1 82 ? 25.925 -12.830 -3.131 1.00 125.07 62 GLY B CA 1
ATOM 5140 C C . GLY B 1 82 ? 25.640 -12.441 -1.696 1.00 125.23 62 GLY B C 1
ATOM 5141 O O . GLY B 1 82 ? 25.189 -13.264 -0.897 1.00 125.37 62 GLY B O 1
ATOM 5142 N N . GLY B 1 83 ? 25.910 -11.182 -1.371 1.00 125.24 63 GLY B N 1
ATOM 5143 C CA . GLY B 1 83 ? 25.647 -10.645 -0.040 1.00 125.41 63 GLY B CA 1
ATOM 5144 C C . GLY B 1 83 ? 24.342 -9.876 0.028 1.00 125.46 63 GLY B C 1
ATOM 5145 O O . GLY B 1 83 ? 23.703 -9.623 -1.001 1.00 125.57 63 GLY B O 1
ATOM 5146 N N . GLU B 1 84 ? 23.942 -9.491 1.235 1.00 125.32 64 GLU B N 1
ATOM 5147 C CA . GLU B 1 84 ? 22.629 -8.889 1.397 1.00 125.39 64 GLU B CA 1
ATOM 5148 C C . GLU B 1 84 ? 22.603 -7.397 1.277 1.00 125.12 64 GLU B C 1
ATOM 5149 O O . GLU B 1 84 ? 21.603 -6.857 0.822 1.00 125.29 64 GLU B O 1
ATOM 5155 N N . MET B 1 85 ? 23.691 -6.738 1.680 1.00 124.89 65 MET B N 1
ATOM 5156 C CA . MET B 1 85 ? 23.717 -5.274 1.828 1.00 124.32 65 MET B CA 1
ATOM 5157 C C . MET B 1 85 ? 23.179 -4.546 0.598 1.00 124.48 65 MET B C 1
ATOM 5158 O O . MET B 1 85 ? 22.449 -3.562 0.738 1.00 124.47 65 MET B O 1
ATOM 5163 N N . GLY B 1 86 ? 23.513 -5.051 -0.593 1.00 124.52 66 GLY B N 1
ATOM 5164 C CA . GLY B 1 86 ? 23.023 -4.490 -1.848 1.00 124.52 66 GLY B CA 1
ATOM 5165 C C . GLY B 1 86 ? 21.511 -4.521 -1.942 1.00 124.63 66 GLY B C 1
ATOM 5166 O O . GLY B 1 86 ? 20.865 -3.484 -2.141 1.00 124.53 66 GLY B O 1
ATOM 5167 N N . LYS B 1 87 ? 20.948 -5.717 -1.783 1.00 124.64 67 LYS B N 1
ATOM 5168 C CA . LYS B 1 87 ? 19.503 -5.916 -1.802 1.00 124.44 67 LYS B CA 1
ATOM 5169 C C . LYS B 1 87 ? 18.806 -5.108 -0.725 1.00 124.26 67 LYS B C 1
ATOM 5170 O O . LYS B 1 87 ? 17.767 -4.510 -0.979 1.00 124.54 67 LYS B O 1
ATOM 5176 N N . ALA B 1 88 ? 19.396 -5.077 0.466 1.00 123.89 68 ALA B N 1
ATOM 5177 C CA . ALA B 1 88 ? 18.821 -4.382 1.608 1.00 123.52 68 ALA B CA 1
ATOM 5178 C C . ALA B 1 88 ? 18.577 -2.904 1.347 1.00 123.40 68 ALA B C 1
ATOM 5179 O O . ALA B 1 88 ? 17.549 -2.373 1.750 1.00 123.67 68 ALA B O 1
ATOM 5181 N N . ILE B 1 89 ? 19.511 -2.235 0.679 1.00 123.23 69 ILE B N 1
ATOM 5182 C CA . ILE B 1 89 ? 19.362 -0.796 0.452 1.00 123.00 69 ILE B CA 1
ATOM 5183 C C . ILE B 1 89 ? 18.419 -0.504 -0.720 1.00 123.11 69 ILE B C 1
ATOM 5184 O O . ILE B 1 89 ? 17.798 0.551 -0.776 1.00 123.26 69 ILE B O 1
ATOM 5189 N N . ASP B 1 90 ? 18.300 -1.439 -1.650 1.00 123.18 70 ASP B N 1
ATOM 5190 C CA . ASP B 1 90 ? 17.350 -1.284 -2.733 1.00 123.33 70 ASP B CA 1
ATOM 5191 C C . ASP B 1 90 ? 15.950 -1.455 -2.171 1.00 123.19 70 ASP B C 1
ATOM 5192 O O . ASP B 1 90 ? 14.992 -0.835 -2.642 1.00 123.05 70 ASP B O 1
ATOM 5197 N N . ALA B 1 91 ? 15.858 -2.305 -1.149 1.00 123.06 71 ALA B N 1
ATOM 5198 C CA . ALA B 1 91 ? 14.604 -2.644 -0.497 1.00 122.84 71 ALA B CA 1
ATOM 5199 C C . ALA B 1 91 ? 14.154 -1.528 0.414 1.00 122.79 71 ALA B C 1
ATOM 5200 O O . ALA B 1 91 ? 12.964 -1.352 0.633 1.00 123.10 71 ALA B O 1
ATOM 5202 N N . THR B 1 92 ? 15.113 -0.759 0.914 1.00 122.80 72 THR B N 1
ATOM 5203 C CA . THR B 1 92 ? 14.881 0.150 2.019 1.00 122.68 72 THR B CA 1
ATOM 5204 C C . THR B 1 92 ? 15.306 1.604 1.766 1.00 122.73 72 THR B C 1
ATOM 5205 O O . THR B 1 92 ? 15.226 2.446 2.651 1.00 122.93 72 THR B O 1
ATOM 5209 N N . GLY B 1 93 ? 15.718 1.909 0.547 1.00 122.79 73 GLY B N 1
ATOM 5210 C CA . GLY B 1 93 ? 16.190 3.240 0.231 1.00 123.01 73 GLY B CA 1
ATOM 5211 C C . GLY B 1 93 ? 15.114 4.286 0.369 1.00 123.34 73 GLY B C 1
ATOM 5212 O O . GLY B 1 93 ? 13.938 3.993 0.209 1.00 123.65 73 GLY B O 1
ATOM 5213 N N . ILE B 1 94 ? 15.537 5.511 0.648 1.00 123.51 74 ILE B N 1
ATOM 5214 C CA . ILE B 1 94 ? 14.653 6.646 0.841 1.00 123.82 74 ILE B CA 1
ATOM 5215 C C . ILE B 1 94 ? 14.923 7.721 -0.227 1.00 123.80 74 ILE B C 1
ATOM 5216 O O . ILE B 1 94 ? 13.985 8.327 -0.740 1.00 123.68 74 ILE B O 1
ATOM 5221 N N . GLN B 1 95 ? 16.198 7.968 -0.537 1.00 123.76 75 GLN B N 1
ATOM 5222 C CA . GLN B 1 95 ? 16.585 8.761 -1.702 1.00 124.00 75 GLN B CA 1
ATOM 5223 C C . GLN B 1 95 ? 17.841 8.168 -2.324 1.00 124.08 75 GLN B C 1
ATOM 5224 O O . GLN B 1 95 ? 18.840 7.937 -1.651 1.00 124.31 75 GLN B O 1
ATOM 5230 N N . PHE B 1 96 ? 17.791 7.909 -3.617 1.00 124.23 76 PHE B N 1
ATOM 5231 C CA . PHE B 1 96 ? 18.962 7.399 -4.310 1.00 124.17 76 PHE B CA 1
ATOM 5232 C C . PHE B 1 96 ? 19.660 8.520 -5.047 1.00 124.42 76 PHE B C 1
ATOM 5233 O O . PHE B 1 96 ? 19.009 9.339 -5.704 1.00 124.55 76 PHE B O 1
ATOM 5241 N N . ARG B 1 97 ? 20.983 8.557 -4.925 1.00 124.62 77 ARG B N 1
ATOM 5242 C CA . ARG B 1 97 ? 21.784 9.595 -5.556 1.00 124.90 77 ARG B CA 1
ATOM 5243 C C . ARG B 1 97 ? 23.173 9.098 -5.910 1.00 125.04 77 ARG B C 1
ATOM 5244 O O . ARG B 1 97 ? 23.913 8.624 -5.057 1.00 124.97 77 ARG B O 1
ATOM 5252 N N . MET B 1 98 ? 23.507 9.212 -7.190 1.00 125.36 78 MET B N 1
ATOM 5253 C CA . MET B 1 98 ? 24.819 8.861 -7.706 1.00 125.46 78 MET B CA 1
ATOM 5254 C C . MET B 1 98 ? 25.745 10.063 -7.529 1.00 125.51 78 MET B C 1
ATOM 5255 O O . MET B 1 98 ? 25.414 11.179 -7.939 1.00 125.51 78 MET B O 1
ATOM 5260 N N . LEU B 1 99 ? 26.901 9.825 -6.915 1.00 125.55 79 LEU B N 1
ATOM 5261 C CA . LEU B 1 99 ? 27.899 10.869 -6.682 1.00 125.50 79 LEU B CA 1
ATOM 5262 C C . LEU B 1 99 ? 28.911 10.910 -7.809 1.00 125.54 79 LEU B C 1
ATOM 5263 O O . LEU B 1 99 ? 29.222 9.875 -8.399 1.00 125.60 79 LEU B O 1
ATOM 5268 N N . ASN B 1 100 ? 29.433 12.105 -8.082 1.00 125.61 80 ASN B N 1
ATOM 5269 C CA . ASN B 1 100 ? 30.408 12.328 -9.151 1.00 125.82 80 ASN B CA 1
ATOM 5270 C C . ASN B 1 100 ? 29.809 12.017 -10.514 1.00 126.12 80 ASN B C 1
ATOM 5271 O O . ASN B 1 100 ? 30.226 11.079 -11.204 1.00 126.14 80 ASN B O 1
ATOM 5276 N N . ARG B 1 101 ? 28.816 12.807 -10.894 1.00 126.39 81 ARG B N 1
ATOM 5277 C CA . ARG B 1 101 ? 28.103 12.573 -12.135 1.00 126.61 81 ARG B CA 1
ATOM 5278 C C . ARG B 1 101 ? 28.905 13.078 -13.345 1.00 126.70 81 ARG B C 1
ATOM 5279 O O . ARG B 1 101 ? 28.983 12.405 -14.379 1.00 126.64 81 ARG B O 1
ATOM 5287 N N . SER B 1 102 ? 29.512 14.256 -13.196 1.00 126.75 82 SER B N 1
ATOM 5288 C CA . SER B 1 102 ? 30.261 14.904 -14.269 1.00 126.79 82 SER B CA 1
ATOM 5289 C C . SER B 1 102 ? 31.586 14.204 -14.531 1.00 126.74 82 SER B C 1
ATOM 5290 O O . SER B 1 102 ? 32.160 14.336 -15.616 1.00 126.84 82 SER B O 1
ATOM 5293 N N . LYS B 1 103 ? 32.070 13.471 -13.528 1.00 126.54 83 LYS B N 1
ATOM 5294 C CA . LYS B 1 103 ? 33.340 12.742 -13.626 1.00 126.22 83 LYS B CA 1
ATOM 5295 C C . LYS B 1 103 ? 33.109 11.423 -14.375 1.00 125.98 83 LYS B C 1
ATOM 5296 O O . LYS B 1 103 ? 31.993 11.145 -14.823 1.00 126.11 83 LYS B O 1
ATOM 5302 N N . GLY B 1 104 ? 34.151 10.612 -14.517 1.00 125.58 84 GLY B N 1
ATOM 5303 C CA . GLY B 1 104 ? 34.046 9.404 -15.331 1.00 125.22 84 GLY B CA 1
ATOM 5304 C C . GLY B 1 104 ? 33.467 8.190 -14.630 1.00 124.95 84 GLY B C 1
ATOM 5305 O O . GLY B 1 104 ? 33.260 8.222 -13.427 1.00 124.92 84 GLY B O 1
ATOM 5306 N N . PRO B 1 105 ? 33.196 7.110 -15.386 1.00 124.77 85 PRO B N 1
ATOM 5307 C CA . PRO B 1 105 ? 32.776 5.793 -14.910 1.00 124.76 85 PRO B CA 1
ATOM 5308 C C . PRO B 1 105 ? 33.524 5.269 -13.685 1.00 124.79 85 PRO B C 1
ATOM 5309 O O . PRO B 1 105 ? 32.952 4.527 -12.886 1.00 124.89 85 PRO B O 1
ATOM 5313 N N . ALA B 1 106 ? 34.790 5.644 -13.547 1.00 124.81 86 ALA B N 1
ATOM 5314 C CA . ALA B 1 106 ? 35.602 5.224 -12.415 1.00 124.71 86 ALA B CA 1
ATOM 5315 C C . ALA B 1 106 ? 35.247 6.031 -11.172 1.00 124.69 86 ALA B C 1
ATOM 5316 O O . ALA B 1 106 ? 35.428 5.568 -10.053 1.00 124.58 86 ALA B O 1
ATOM 5318 N N . MET B 1 107 ? 34.722 7.231 -11.393 1.00 124.80 87 MET B N 1
ATOM 5319 C CA . MET B 1 107 ? 34.371 8.161 -10.327 1.00 124.97 87 MET B CA 1
ATOM 5320 C C . MET B 1 107 ? 32.914 8.065 -9.863 1.00 124.93 87 MET B C 1
ATOM 5321 O O . MET B 1 107 ? 32.596 8.470 -8.745 1.00 124.91 87 MET B O 1
ATOM 5326 N N . HIS B 1 108 ? 32.039 7.552 -10.733 1.00 124.96 88 HIS B N 1
ATOM 5327 C CA . HIS B 1 108 ? 30.611 7.358 -10.441 1.00 124.76 88 HIS B CA 1
ATOM 5328 C C . HIS B 1 108 ? 30.455 6.496 -9.205 1.00 124.52 88 HIS B C 1
ATOM 5329 O O . HIS B 1 108 ? 30.913 5.359 -9.183 1.00 124.35 88 HIS B O 1
ATOM 5336 N N . SER B 1 109 ? 29.822 7.048 -8.176 1.00 124.44 89 SER B N 1
ATOM 5337 C CA . SER B 1 109 ? 29.703 6.353 -6.900 1.00 124.41 89 SER B CA 1
ATOM 5338 C C . SER B 1 109 ? 28.278 6.346 -6.365 1.00 124.46 89 SER B C 1
ATOM 5339 O O . SER B 1 109 ? 27.747 7.393 -6.002 1.00 124.51 89 SER B O 1
ATOM 5342 N N . PRO B 1 110 ? 27.657 5.154 -6.310 1.00 124.46 90 PRO B N 1
ATOM 5343 C CA . PRO B 1 110 ? 26.267 5.009 -5.897 1.00 124.54 90 PRO B CA 1
ATOM 5344 C C . PRO B 1 110 ? 26.097 5.173 -4.384 1.00 124.74 90 PRO B C 1
ATOM 5345 O O . PRO B 1 110 ? 26.919 4.687 -3.605 1.00 124.74 90 PRO B O 1
ATOM 5349 N N . ARG B 1 111 ? 25.026 5.856 -3.984 1.00 124.90 91 ARG B N 1
ATOM 5350 C CA . ARG B 1 111 ? 24.762 6.173 -2.582 1.00 124.82 91 ARG B CA 1
ATOM 5351 C C . ARG B 1 111 ? 23.275 6.440 -2.380 1.00 124.74 91 ARG B C 1
ATOM 5352 O O . ARG B 1 111 ? 22.663 7.172 -3.162 1.00 124.93 91 ARG B O 1
ATOM 5360 N N . ALA B 1 112 ? 22.700 5.850 -1.332 1.00 124.54 92 ALA B N 1
ATOM 5361 C CA . ALA B 1 112 ? 21.288 6.059 -0.996 1.00 124.25 92 ALA B CA 1
ATOM 5362 C C . ALA B 1 112 ? 21.079 6.275 0.497 1.00 124.12 92 ALA B C 1
ATOM 5363 O O . ALA B 1 112 ? 21.834 5.747 1.299 1.00 124.42 92 ALA B O 1
ATOM 5365 N N . GLN B 1 113 ? 20.062 7.054 0.863 1.00 123.85 93 GLN B N 1
ATOM 5366 C CA . GLN B 1 113 ? 19.632 7.175 2.251 1.00 123.66 93 GLN B CA 1
ATOM 5367 C C . GLN B 1 113 ? 18.836 5.938 2.623 1.00 123.73 93 GLN B C 1
ATOM 5368 O O . GLN B 1 113 ? 18.054 5.446 1.824 1.00 123.98 93 GLN B O 1
ATOM 5374 N N . ALA B 1 114 ? 19.041 5.423 3.826 1.00 123.65 94 ALA B N 1
ATOM 5375 C CA . ALA B 1 114 ? 18.289 4.272 4.287 1.00 123.74 94 ALA B CA 1
ATOM 5376 C C . ALA B 1 114 ? 17.245 4.684 5.323 1.00 124.31 94 ALA B C 1
ATOM 5377 O O . ALA B 1 114 ? 17.403 5.689 6.006 1.00 124.60 94 ALA B O 1
ATOM 5379 N N . ASP B 1 115 ? 16.157 3.932 5.420 1.00 124.84 95 ASP B N 1
ATOM 5380 C CA . ASP B 1 115 ? 15.271 4.073 6.556 1.00 125.54 95 ASP B CA 1
ATOM 5381 C C . ASP B 1 115 ? 15.912 3.210 7.637 1.00 125.79 95 ASP B C 1
ATOM 5382 O O . ASP B 1 115 ? 15.824 1.974 7.588 1.00 125.84 95 ASP B O 1
ATOM 5387 N N . LYS B 1 116 ? 16.581 3.863 8.591 1.00 125.91 96 LYS B N 1
ATOM 5388 C CA . LYS B 1 116 ? 17.442 3.157 9.540 1.00 126.07 96 LYS B CA 1
ATOM 5389 C C . LYS B 1 116 ? 16.715 1.972 10.107 1.00 126.06 96 LYS B C 1
ATOM 5390 O O . LYS B 1 116 ? 17.220 0.847 10.103 1.00 126.27 96 LYS B O 1
ATOM 5396 N N . THR B 1 117 ? 15.511 2.234 10.589 1.00 125.92 97 THR B N 1
ATOM 5397 C CA . THR B 1 117 ? 14.776 1.217 11.308 1.00 125.72 97 THR B CA 1
ATOM 5398 C C . THR B 1 117 ? 14.290 0.130 10.366 1.00 125.17 97 THR B C 1
ATOM 5399 O O . THR B 1 117 ? 14.271 -1.043 10.731 1.00 125.16 97 THR B O 1
ATOM 5403 N N . GLN B 1 118 ? 13.944 0.534 9.148 1.00 124.65 98 GLN B N 1
ATOM 5404 C CA . GLN B 1 118 ? 13.403 -0.376 8.166 1.00 124.26 98 GLN B CA 1
ATOM 5405 C C . GLN B 1 118 ? 14.499 -1.260 7.557 1.00 123.95 98 GLN B C 1
ATOM 5406 O O . GLN B 1 118 ? 14.250 -2.412 7.166 1.00 123.50 98 GLN B O 1
ATOM 5412 N N . TYR B 1 119 ? 15.711 -0.703 7.501 1.00 123.70 99 TYR B N 1
ATOM 5413 C CA . TYR B 1 119 ? 16.883 -1.406 7.025 1.00 123.29 99 TYR B CA 1
ATOM 5414 C C . TYR B 1 119 ? 17.165 -2.528 7.997 1.00 123.37 99 TYR B C 1
ATOM 5415 O O . TYR B 1 119 ? 17.304 -3.677 7.605 1.00 123.41 99 TYR B O 1
ATOM 5424 N N . SER B 1 120 ? 17.228 -2.192 9.277 1.00 123.64 100 SER B N 1
ATOM 5425 C CA . SER B 1 120 ? 17.498 -3.171 10.311 1.00 124.01 100 SER B CA 1
ATOM 5426 C C . SER B 1 120 ? 16.490 -4.314 10.300 1.00 124.19 100 SER B C 1
ATOM 5427 O O . SER B 1 120 ? 16.852 -5.485 10.484 1.00 124.39 100 SER B O 1
ATOM 5430 N N . LEU B 1 121 ? 15.223 -3.963 10.094 1.00 124.13 101 LEU B N 1
ATOM 5431 C CA . LEU B 1 121 ? 14.143 -4.934 10.092 1.00 123.83 101 LEU B CA 1
ATOM 5432 C C . LEU B 1 121 ? 14.302 -5.902 8.937 1.00 123.84 101 LEU B C 1
ATOM 5433 O O . LEU B 1 121 ? 14.117 -7.098 9.108 1.00 123.90 101 LEU B O 1
ATOM 5438 N N . TYR B 1 122 ? 14.671 -5.374 7.775 1.00 123.91 102 TYR B N 1
ATOM 5439 C CA . TYR B 1 122 ? 14.877 -6.177 6.585 1.00 123.86 102 TYR B CA 1
ATOM 5440 C C . TYR B 1 122 ? 15.962 -7.200 6.842 1.00 124.05 102 TYR B C 1
ATOM 5441 O O . TYR B 1 122 ? 15.780 -8.387 6.562 1.00 124.31 102 TYR B O 1
ATOM 5450 N N . MET B 1 123 ? 17.087 -6.736 7.383 1.00 124.00 103 MET B N 1
ATOM 5451 C CA . MET B 1 123 ? 18.238 -7.594 7.627 1.00 123.87 103 MET B CA 1
ATOM 5452 C C . MET B 1 123 ? 17.958 -8.725 8.598 1.00 124.03 103 MET B C 1
ATOM 5453 O O . MET B 1 123 ? 18.519 -9.801 8.466 1.00 124.13 103 MET B O 1
ATOM 5458 N N . ARG B 1 124 ? 17.094 -8.480 9.575 1.00 124.34 104 ARG B N 1
ATOM 5459 C CA . ARG B 1 124 ? 16.703 -9.516 10.516 1.00 124.63 104 ARG B CA 1
ATOM 5460 C C . ARG B 1 124 ? 15.860 -10.557 9.817 1.00 124.80 104 ARG B C 1
ATOM 5461 O O . ARG B 1 124 ? 16.043 -11.757 9.990 1.00 124.56 104 ARG B O 1
ATOM 5469 N N . ARG B 1 125 ? 14.922 -10.051 9.029 1.00 125.26 105 ARG B N 1
ATOM 5470 C CA . ARG B 1 125 ? 13.952 -10.838 8.316 1.00 125.83 105 ARG B CA 1
ATOM 5471 C C . ARG B 1 125 ? 14.678 -11.850 7.468 1.00 125.51 105 ARG B C 1
ATOM 5472 O O . ARG B 1 125 ? 14.288 -13.007 7.453 1.00 125.59 105 ARG B O 1
ATOM 5480 N N . ILE B 1 126 ? 15.752 -11.424 6.799 1.00 125.50 106 ILE B N 1
ATOM 5481 C CA . ILE B 1 126 ? 16.519 -12.317 5.921 1.00 125.65 106 ILE B CA 1
ATOM 5482 C C . ILE B 1 126 ? 17.272 -13.392 6.706 1.00 125.72 106 ILE B C 1
ATOM 5483 O O . ILE B 1 126 ? 17.236 -14.573 6.349 1.00 126.05 106 ILE B O 1
ATOM 5488 N N . VAL B 1 127 ? 17.947 -12.977 7.770 1.00 125.66 107 VAL B N 1
ATOM 5489 C CA . VAL B 1 127 ? 18.650 -13.891 8.652 1.00 125.58 107 VAL B CA 1
ATOM 5490 C C . VAL B 1 127 ? 17.693 -14.923 9.256 1.00 126.11 107 VAL B C 1
ATOM 5491 O O . VAL B 1 127 ? 18.034 -16.084 9.390 1.00 126.09 107 VAL B O 1
ATOM 5495 N N . GLU B 1 128 ? 16.481 -14.509 9.589 1.00 126.91 108 GLU B N 1
ATOM 5496 C CA . GLU B 1 128 ? 15.522 -15.416 10.215 1.00 127.73 108 GLU B CA 1
ATOM 5497 C C . GLU B 1 128 ? 14.870 -16.374 9.232 1.00 127.65 108 GLU B C 1
ATOM 5498 O O . GLU B 1 128 ? 14.279 -17.363 9.655 1.00 128.03 108 GLU B O 1
ATOM 5504 N N . HIS B 1 129 ? 14.974 -16.094 7.931 1.00 127.68 109 HIS B N 1
ATOM 5505 C CA . HIS B 1 129 ? 14.357 -16.958 6.915 1.00 127.71 109 HIS B CA 1
ATOM 5506 C C . HIS B 1 129 ? 15.357 -17.922 6.300 1.00 127.47 109 HIS B C 1
ATOM 5507 O O . HIS B 1 129 ? 15.041 -18.658 5.370 1.00 127.75 109 HIS B O 1
ATOM 5514 N N . GLU B 1 130 ? 16.561 -17.929 6.857 1.00 127.23 110 GLU B N 1
ATOM 5515 C CA . GLU B 1 130 ? 17.598 -18.851 6.446 1.00 126.94 110 GLU B CA 1
ATOM 5516 C C . GLU B 1 130 ? 17.666 -20.012 7.439 1.00 126.64 110 GLU B C 1
ATOM 5517 O O . GLU B 1 130 ? 18.084 -19.822 8.588 1.00 126.48 110 GLU B O 1
ATOM 5523 N N . PRO B 1 131 ? 17.250 -21.219 6.998 1.00 126.42 111 PRO B N 1
ATOM 5524 C CA . PRO B 1 131 ? 17.068 -22.398 7.854 1.00 126.22 111 PRO B CA 1
ATOM 5525 C C . PRO B 1 131 ? 18.310 -22.834 8.616 1.00 126.09 111 PRO B C 1
ATOM 5526 O O . PRO B 1 131 ? 18.185 -23.340 9.730 1.00 126.03 111 PRO B O 1
ATOM 5530 N N . ASN B 1 132 ? 19.488 -22.633 8.032 1.00 126.02 112 ASN B N 1
ATOM 5531 C CA . ASN B 1 132 ? 20.729 -23.082 8.658 1.00 126.11 112 ASN B CA 1
ATOM 5532 C C . ASN B 1 132 ? 21.184 -22.300 9.900 1.00 125.97 112 ASN B C 1
ATOM 5533 O O . ASN B 1 132 ? 21.909 -22.832 10.747 1.00 126.00 112 ASN B O 1
ATOM 5538 N N . ILE B 1 133 ? 20.732 -21.053 10.006 1.00 125.72 113 ILE B N 1
ATOM 5539 C CA . ILE B 1 133 ? 21.030 -20.190 11.147 1.00 125.49 113 ILE B CA 1
ATOM 5540 C C . ILE B 1 133 ? 20.082 -20.424 12.338 1.00 125.60 113 ILE B C 1
ATOM 5541 O O . ILE B 1 133 ? 18.880 -20.171 12.241 1.00 125.50 113 ILE B O 1
ATOM 5546 N N . ASP B 1 134 ? 20.622 -20.914 13.454 1.00 125.82 114 ASP B N 1
ATOM 5547 C CA . ASP B 1 134 ? 19.908 -20.890 14.726 1.00 126.28 114 ASP B CA 1
ATOM 5548 C C . ASP B 1 134 ? 20.317 -19.563 15.378 1.00 126.63 114 ASP B C 1
ATOM 5549 O O . ASP B 1 134 ? 21.400 -19.038 15.092 1.00 127.00 114 ASP B O 1
ATOM 5554 N N . LEU B 1 135 ? 19.458 -19.019 16.239 1.00 126.65 115 LEU B N 1
ATOM 5555 C CA . LEU B 1 135 ? 19.716 -17.741 16.909 1.00 126.38 115 LEU B CA 1
ATOM 5556 C C . LEU B 1 135 ? 19.843 -17.918 18.413 1.00 126.28 115 LEU B C 1
ATOM 5557 O O . LEU B 1 135 ? 19.163 -18.757 18.997 1.00 126.53 115 LEU B O 1
ATOM 5562 N N . LEU B 1 136 ? 20.701 -17.124 19.044 1.00 126.09 116 LEU B N 1
ATOM 5563 C CA . LEU B 1 136 ? 20.713 -17.050 20.493 1.00 126.08 116 LEU B CA 1
ATOM 5564 C C . LEU B 1 136 ? 20.998 -15.635 20.954 1.00 126.34 116 LEU B C 1
ATOM 5565 O O . LEU B 1 136 ? 21.908 -14.983 20.431 1.00 126.39 116 LEU B O 1
ATOM 5570 N N . GLN B 1 137 ? 20.196 -15.161 21.912 1.00 126.41 117 GLN B N 1
ATOM 5571 C CA . GLN B 1 137 ? 20.432 -13.886 22.566 1.00 126.59 117 GLN B CA 1
ATOM 5572 C C . GLN B 1 137 ? 21.193 -14.072 23.884 1.00 127.00 117 GLN B C 1
ATOM 5573 O O . GLN B 1 137 ? 20.617 -14.433 24.912 1.00 127.38 117 GLN B O 1
ATOM 5579 N N . ASP B 1 138 ? 22.502 -13.845 23.828 1.00 127.21 118 ASP B N 1
ATOM 5580 C CA . ASP B 1 138 ? 23.377 -13.873 24.989 1.00 127.16 118 ASP B CA 1
ATOM 5581 C C . ASP B 1 138 ? 24.610 -13.045 24.643 1.00 126.93 118 ASP B C 1
ATOM 5582 O O . ASP B 1 138 ? 24.763 -12.607 23.511 1.00 127.03 118 ASP B O 1
ATOM 5587 N N . THR B 1 139 ? 25.475 -12.802 25.617 1.00 126.73 119 THR B N 1
ATOM 5588 C CA . THR B 1 139 ? 26.718 -12.078 25.361 1.00 126.43 119 THR B CA 1
ATOM 5589 C C . THR B 1 139 ? 27.889 -13.019 25.585 1.00 126.33 119 THR B C 1
ATOM 5590 O O . THR B 1 139 ? 27.907 -13.782 26.546 1.00 126.49 119 THR B O 1
ATOM 5594 N N . VAL B 1 140 ? 28.858 -12.970 24.684 1.00 126.16 120 VAL B N 1
ATOM 5595 C CA . VAL B 1 140 ? 30.042 -13.806 24.792 1.00 126.11 120 VAL B CA 1
ATOM 5596 C C . VAL B 1 140 ? 31.089 -13.085 25.631 1.00 126.13 120 VAL B C 1
ATOM 5597 O O . VAL B 1 140 ? 31.485 -11.960 25.302 1.00 126.29 120 VAL B O 1
ATOM 5601 N N . ILE B 1 141 ? 31.520 -13.733 26.714 1.00 125.99 121 ILE B N 1
ATOM 5602 C CA . ILE B 1 141 ? 32.506 -13.164 27.650 1.00 125.87 121 ILE B CA 1
ATOM 5603 C C . ILE B 1 141 ? 33.851 -13.890 27.593 1.00 125.83 121 ILE B C 1
ATOM 5604 O O . ILE B 1 141 ? 34.734 -13.650 28.412 1.00 125.83 121 ILE B O 1
ATOM 5609 N N . GLY B 1 142 ? 34.005 -14.786 26.630 1.00 125.85 122 GLY B N 1
ATOM 5610 C CA . GLY B 1 142 ? 35.237 -15.536 26.512 1.00 125.99 122 GLY B CA 1
ATOM 5611 C C . GLY B 1 142 ? 35.228 -16.529 25.377 1.00 126.08 122 GLY B C 1
ATOM 5612 O O . GLY B 1 142 ? 34.182 -17.077 25.031 1.00 125.92 122 GLY B O 1
ATOM 5613 N N . VAL B 1 143 ? 36.403 -16.744 24.794 1.00 126.26 123 VAL B N 1
ATOM 5614 C CA . VAL B 1 143 ? 36.602 -17.804 23.810 1.00 126.54 123 VAL B CA 1
ATOM 5615 C C . VAL B 1 143 ? 37.703 -18.761 24.273 1.00 126.51 123 VAL B C 1
ATOM 5616 O O . VAL B 1 143 ? 38.815 -18.343 24.585 1.00 126.47 123 VAL B O 1
ATOM 5620 N N . SER B 1 144 ? 37.369 -20.045 24.325 1.00 126.61 124 SER B N 1
ATOM 5621 C CA . SER B 1 144 ? 38.285 -21.075 24.801 1.00 126.66 124 SER B CA 1
ATOM 5622 C C . SER B 1 144 ? 38.959 -21.749 23.605 1.00 126.62 124 SER B C 1
ATOM 5623 O O . SER B 1 144 ? 38.348 -21.884 22.538 1.00 126.61 124 SER B O 1
ATOM 5626 N N . ALA B 1 145 ? 40.214 -22.163 23.779 1.00 126.60 125 ALA B N 1
ATOM 5627 C CA . ALA B 1 145 ? 40.989 -22.782 22.692 1.00 126.61 125 ALA B CA 1
ATOM 5628 C C . ALA B 1 145 ? 42.020 -23.801 23.184 1.00 126.65 125 ALA B C 1
ATOM 5629 O O . ALA B 1 145 ? 42.730 -23.555 24.159 1.00 126.73 125 ALA B O 1
ATOM 5631 N N . ASN B 1 146 ? 42.106 -24.937 22.495 1.00 126.69 126 ASN B N 1
ATOM 5632 C CA . ASN B 1 146 ? 43.038 -26.007 22.870 1.00 126.73 126 ASN B CA 1
ATOM 5633 C C . ASN B 1 146 ? 44.227 -26.134 21.930 1.00 126.70 126 ASN B C 1
ATOM 5634 O O . ASN B 1 146 ? 44.062 -26.419 20.741 1.00 126.79 126 ASN B O 1
ATOM 5639 N N . SER B 1 147 ? 45.423 -25.931 22.477 1.00 126.63 127 SER B N 1
ATOM 5640 C CA . SER B 1 147 ? 46.680 -25.984 21.715 1.00 126.55 127 SER B CA 1
ATOM 5641 C C . SER B 1 147 ? 46.662 -25.147 20.421 1.00 126.46 127 SER B C 1
ATOM 5642 O O . SER B 1 147 ? 47.070 -25.615 19.352 1.00 126.40 127 SER B O 1
ATOM 5645 N N . GLY B 1 148 ? 46.174 -23.913 20.532 1.00 126.38 128 GLY B N 1
ATOM 5646 C CA . GLY B 1 148 ? 46.244 -22.948 19.439 1.00 126.22 128 GLY B CA 1
ATOM 5647 C C . GLY B 1 148 ? 45.205 -23.080 18.342 1.00 126.16 128 GLY B C 1
ATOM 5648 O O . GLY B 1 148 ? 45.332 -22.446 17.297 1.00 126.13 128 GLY B O 1
ATOM 5649 N N . LYS B 1 149 ? 44.182 -23.902 18.569 1.00 126.18 129 LYS B N 1
ATOM 5650 C CA . LYS B 1 149 ? 43.052 -24.011 17.640 1.00 126.21 129 LYS B CA 1
ATOM 5651 C C . LYS B 1 149 ? 41.724 -23.856 18.378 1.00 126.27 129 LYS B C 1
ATOM 5652 O O . LYS B 1 149 ? 41.561 -24.378 19.487 1.00 126.26 129 LYS B O 1
ATOM 5658 N N . PHE B 1 150 ? 40.784 -23.147 17.747 1.00 126.31 130 PHE B N 1
ATOM 5659 C CA . PHE B 1 150 ? 39.485 -22.822 18.347 1.00 126.37 130 PHE B CA 1
ATOM 5660 C C . PHE B 1 150 ? 38.701 -24.058 18.781 1.00 126.46 130 PHE B C 1
ATOM 5661 O O . PHE B 1 150 ? 38.685 -25.071 18.078 1.00 126.45 130 PHE B O 1
ATOM 5669 N N . SER B 1 151 ? 38.048 -23.956 19.937 1.00 126.61 131 SER B N 1
ATOM 5670 C CA . SER B 1 151 ? 37.223 -25.042 20.457 1.00 126.89 131 SER B CA 1
ATOM 5671 C C . SER B 1 151 ? 35.816 -24.586 20.852 1.00 126.96 131 SER B C 1
ATOM 5672 O O . SER B 1 151 ? 34.829 -25.127 20.353 1.00 127.22 131 SER B O 1
ATOM 5675 N N . SER B 1 152 ? 35.721 -23.596 21.738 1.00 126.83 132 SER B N 1
ATOM 5676 C CA . SER B 1 152 ? 34.419 -23.159 22.244 1.00 126.64 132 SER B CA 1
ATOM 5677 C C . SER B 1 152 ? 34.368 -21.685 22.635 1.00 126.44 132 SER B C 1
ATOM 5678 O O . SER B 1 152 ? 35.350 -20.955 22.505 1.00 126.28 132 SER B O 1
ATOM 5681 N N . VAL B 1 153 ? 33.203 -21.270 23.123 1.00 126.33 133 VAL B N 1
ATOM 5682 C CA . VAL B 1 153 ? 32.923 -19.880 23.426 1.00 126.30 133 VAL B CA 1
ATOM 5683 C C . VAL B 1 153 ? 32.083 -19.785 24.699 1.00 126.30 133 VAL B C 1
ATOM 5684 O O . VAL B 1 153 ? 31.080 -20.481 24.842 1.00 126.25 133 VAL B O 1
ATOM 5688 N N . THR B 1 154 ? 32.510 -18.930 25.623 1.00 126.36 134 THR B N 1
ATOM 5689 C CA . THR B 1 154 ? 31.844 -18.804 26.914 1.00 126.49 134 THR B CA 1
ATOM 5690 C C . THR B 1 154 ? 30.866 -17.640 26.931 1.00 126.53 134 THR B C 1
ATOM 5691 O O . THR B 1 154 ? 31.243 -16.482 26.706 1.00 126.60 134 THR B O 1
ATOM 5695 N N . VAL B 1 155 ? 29.605 -17.965 27.197 1.00 126.47 135 VAL B N 1
ATOM 5696 C CA . VAL B 1 155 ? 28.556 -16.960 27.333 1.00 126.36 135 VAL B CA 1
ATOM 5697 C C . VAL B 1 155 ? 28.453 -16.515 28.786 1.00 126.47 135 VAL B C 1
ATOM 5698 O O . VAL B 1 155 ? 29.051 -17.129 29.668 1.00 126.59 135 VAL B O 1
ATOM 5702 N N . ARG B 1 156 ? 27.692 -15.454 29.031 1.00 126.62 136 ARG B N 1
ATOM 5703 C CA . ARG B 1 156 ? 27.611 -14.830 30.355 1.00 126.89 136 ARG B CA 1
ATOM 5704 C C . ARG B 1 156 ? 27.311 -15.807 31.492 1.00 126.82 136 ARG B C 1
ATOM 5705 O O . ARG B 1 156 ? 27.899 -15.712 32.570 1.00 126.67 136 ARG B O 1
ATOM 5713 N N . SER B 1 157 ? 26.397 -16.741 31.231 1.00 126.96 137 SER B N 1
ATOM 5714 C CA . SER B 1 157 ? 26.021 -17.784 32.186 1.00 127.05 137 SER B CA 1
ATOM 5715 C C . SER B 1 157 ? 27.206 -18.662 32.585 1.00 127.01 137 SER B C 1
ATOM 5716 O O . SER B 1 157 ? 27.188 -19.300 33.637 1.00 127.16 137 SER B O 1
ATOM 5719 N N . GLY B 1 158 ? 28.229 -18.691 31.739 1.00 126.95 138 GLY B N 1
ATOM 5720 C CA . GLY B 1 158 ? 29.398 -19.520 31.975 1.00 126.99 138 GLY B CA 1
ATOM 5721 C C . GLY B 1 158 ? 29.318 -20.860 31.272 1.00 127.10 138 GLY B C 1
ATOM 5722 O O . GLY B 1 158 ? 30.124 -21.754 31.539 1.00 127.25 138 GLY B O 1
ATOM 5723 N N . ARG B 1 159 ? 28.335 -21.013 30.388 1.00 127.13 139 ARG B N 1
ATOM 5724 C CA . ARG B 1 159 ? 28.290 -22.161 29.490 1.00 127.18 139 ARG B CA 1
ATOM 5725 C C . ARG B 1 159 ? 29.402 -22.027 28.473 1.00 127.10 139 ARG B C 1
ATOM 5726 O O . ARG B 1 159 ? 29.827 -20.912 28.135 1.00 127.14 139 ARG B O 1
ATOM 5734 N N . ALA B 1 160 ? 29.872 -23.172 27.995 1.00 126.93 140 ALA B N 1
ATOM 5735 C CA . ALA B 1 160 ? 30.740 -23.223 26.835 1.00 126.77 140 ALA B CA 1
ATOM 5736 C C . ALA B 1 160 ? 29.896 -23.725 25.677 1.00 126.70 140 ALA B C 1
ATOM 5737 O O . ALA B 1 160 ? 29.172 -24.705 25.818 1.00 126.87 140 ALA B O 1
ATOM 5739 N N . ILE B 1 161 ? 29.959 -23.037 24.543 1.00 126.57 141 ILE B N 1
ATOM 5740 C CA . ILE B 1 161 ? 29.242 -23.491 23.356 1.00 126.50 141 ILE B CA 1
ATOM 5741 C C . ILE B 1 161 ? 30.254 -23.902 22.289 1.00 126.55 141 ILE B C 1
ATOM 5742 O O . ILE B 1 161 ? 31.062 -23.092 21.831 1.00 126.45 141 ILE B O 1
ATOM 5747 N N . GLN B 1 162 ? 30.196 -25.175 21.915 1.00 126.69 142 GLN B N 1
ATOM 5748 C CA . GLN B 1 162 ? 31.224 -25.802 21.098 1.00 126.89 142 GLN B CA 1
ATOM 5749 C C . GLN B 1 162 ? 30.963 -25.631 19.609 1.00 126.94 142 GLN B C 1
ATOM 5750 O O . GLN B 1 162 ? 29.821 -25.769 19.147 1.00 127.14 142 GLN B O 1
ATOM 5756 N N . ALA B 1 163 ? 32.030 -25.340 18.866 1.00 126.84 143 ALA B N 1
ATOM 5757 C CA . ALA B 1 163 ? 31.943 -25.087 17.431 1.00 126.85 143 ALA B CA 1
ATOM 5758 C C . ALA B 1 163 ? 33.254 -25.391 16.717 1.00 126.83 143 ALA B C 1
ATOM 5759 O O . ALA B 1 163 ? 34.322 -25.402 17.331 1.00 126.99 143 ALA B O 1
ATOM 5761 N N . LYS B 1 164 ? 33.162 -25.632 15.414 1.00 126.74 144 LYS B N 1
ATOM 5762 C CA . LYS B 1 164 ? 34.328 -25.942 14.595 1.00 126.56 144 LYS B CA 1
ATOM 5763 C C . LYS B 1 164 ? 35.126 -24.689 14.206 1.00 126.48 144 LYS B C 1
ATOM 5764 O O . LYS B 1 164 ? 36.337 -24.760 14.023 1.00 126.67 144 LYS B O 1
ATOM 5770 N N . ALA B 1 165 ? 34.449 -23.548 14.092 1.00 126.28 145 ALA B N 1
ATOM 5771 C CA . ALA B 1 165 ? 35.082 -22.287 13.689 1.00 126.12 145 ALA B CA 1
ATOM 5772 C C . ALA B 1 165 ? 34.205 -21.092 14.062 1.00 126.03 145 ALA B C 1
ATOM 5773 O O . ALA B 1 165 ? 32.986 -21.162 13.928 1.00 126.16 145 ALA B O 1
ATOM 5775 N N . ALA B 1 166 ? 34.821 -19.995 14.510 1.00 125.78 146 ALA B N 1
ATOM 5776 C CA . ALA B 1 166 ? 34.062 -18.839 15.018 1.00 125.48 146 ALA B CA 1
ATOM 5777 C C . ALA B 1 166 ? 34.476 -17.473 14.454 1.00 125.32 146 ALA B C 1
ATOM 5778 O O . ALA B 1 166 ? 35.658 -17.132 14.424 1.00 125.28 146 ALA B O 1
ATOM 5780 N N . ILE B 1 167 ? 33.477 -16.700 14.019 1.00 125.13 147 ILE B N 1
ATOM 5781 C CA . ILE B 1 167 ? 33.677 -15.346 13.516 1.00 124.89 147 ILE B CA 1
ATOM 5782 C C . ILE B 1 167 ? 33.317 -14.356 14.610 1.00 124.84 147 ILE B C 1
ATOM 5783 O O . ILE B 1 167 ? 32.209 -14.395 15.141 1.00 124.82 147 ILE B O 1
ATOM 5788 N N . LEU B 1 168 ? 34.245 -13.469 14.944 1.00 124.83 148 LEU B N 1
ATOM 5789 C CA . LEU B 1 168 ? 33.972 -12.420 15.921 1.00 124.93 148 LEU B CA 1
ATOM 5790 C C . LEU B 1 168 ? 33.692 -11.101 15.223 1.00 125.03 148 LEU B C 1
ATOM 5791 O O . LEU B 1 168 ? 34.528 -10.594 14.475 1.00 125.26 148 LEU B O 1
ATOM 5796 N N . ALA B 1 169 ? 32.510 -10.547 15.468 1.00 124.91 149 ALA B N 1
ATOM 5797 C CA . ALA B 1 169 ? 32.107 -9.319 14.814 1.00 124.88 149 ALA B CA 1
ATOM 5798 C C . ALA B 1 169 ? 31.426 -8.420 15.832 1.00 124.97 149 ALA B C 1
ATOM 5799 O O . ALA B 1 169 ? 30.199 -8.292 15.849 1.00 125.27 149 ALA B O 1
ATOM 5801 N N . CYS B 1 170 ? 32.237 -7.792 16.678 1.00 124.93 150 CYS B N 1
ATOM 5802 C CA . CYS B 1 170 ? 31.741 -7.151 17.898 1.00 124.86 150 CYS B CA 1
ATOM 5803 C C . CYS B 1 170 ? 31.541 -5.660 17.800 1.00 124.76 150 CYS B C 1
ATOM 5804 O O . CYS B 1 170 ? 31.046 -5.039 18.744 1.00 124.57 150 CYS B O 1
ATOM 5807 N N . GLY B 1 171 ? 31.927 -5.088 16.667 1.00 124.77 151 GLY B N 1
ATOM 5808 C CA . GLY B 1 171 ? 31.788 -3.658 16.468 1.00 124.98 151 GLY B CA 1
ATOM 5809 C C . GLY B 1 171 ? 32.445 -2.859 17.573 1.00 125.00 151 GLY B C 1
ATOM 5810 O O . GLY B 1 171 ? 33.570 -3.164 17.977 1.00 125.33 151 GLY B O 1
ATOM 5811 N N . THR B 1 172 ? 31.734 -1.855 18.079 1.00 124.87 152 THR B N 1
ATOM 5812 C CA . THR B 1 172 ? 32.299 -0.938 19.065 1.00 124.84 152 THR B CA 1
ATOM 5813 C C . THR B 1 172 ? 31.969 -1.321 20.507 1.00 124.83 152 THR B C 1
ATOM 5814 O O . THR B 1 172 ? 32.137 -0.508 21.410 1.00 124.99 152 THR B O 1
ATOM 5818 N N . PHE B 1 173 ? 31.522 -2.552 20.730 1.00 124.81 153 PHE B N 1
ATOM 5819 C CA . PHE B 1 173 ? 31.024 -2.960 22.048 1.00 124.86 153 PHE B CA 1
ATOM 5820 C C . PHE B 1 173 ? 32.040 -3.410 23.098 1.00 124.73 153 PHE B C 1
ATOM 5821 O O . PHE B 1 173 ? 31.726 -3.433 24.290 1.00 124.68 153 PHE B O 1
ATOM 5829 N N . LEU B 1 174 ? 33.237 -3.781 22.661 1.00 124.62 154 LEU B N 1
ATOM 5830 C CA . LEU B 1 174 ? 34.239 -4.327 23.558 1.00 124.51 154 LEU B CA 1
ATOM 5831 C C . LEU B 1 174 ? 34.820 -3.255 24.471 1.00 124.57 154 LEU B C 1
ATOM 5832 O O . LEU B 1 174 ? 35.628 -2.431 24.038 1.00 124.72 154 LEU B O 1
ATOM 5837 N N . ASN B 1 175 ? 34.391 -3.280 25.734 1.00 124.52 155 ASN B N 1
ATOM 5838 C CA . ASN B 1 175 ? 34.709 -2.237 26.723 1.00 124.38 155 ASN B CA 1
ATOM 5839 C C . ASN B 1 175 ? 34.464 -0.828 26.175 1.00 124.24 155 ASN B C 1
ATOM 5840 O O . ASN B 1 175 ? 35.354 0.021 26.179 1.00 124.24 155 ASN B O 1
ATOM 5845 N N . GLY B 1 176 ? 33.248 -0.600 25.691 1.00 124.04 156 GLY B N 1
ATOM 5846 C CA . GLY B 1 176 ? 32.895 0.667 25.083 1.00 123.94 156 GLY B CA 1
ATOM 5847 C C . GLY B 1 176 ? 32.771 1.770 26.107 1.00 123.95 156 GLY B C 1
ATOM 5848 O O . GLY B 1 176 ? 32.437 1.521 27.261 1.00 123.84 156 GLY B O 1
ATOM 5849 N N . LEU B 1 177 ? 33.037 2.995 25.672 1.00 124.11 157 LEU B N 1
ATOM 5850 C CA . LEU B 1 177 ? 32.930 4.164 26.536 1.00 124.61 157 LEU B CA 1
ATOM 5851 C C . LEU B 1 177 ? 32.420 5.364 25.742 1.00 124.74 157 LEU B C 1
ATOM 5852 O O . LEU B 1 177 ? 32.988 5.709 24.707 1.00 124.93 157 LEU B O 1
ATOM 5857 N N . ILE B 1 178 ? 31.355 5.997 26.229 1.00 124.79 158 ILE B N 1
ATOM 5858 C CA . ILE B 1 178 ? 30.743 7.125 25.532 1.00 124.82 158 ILE B CA 1
ATOM 5859 C C . ILE B 1 178 ? 31.334 8.423 26.053 1.00 125.00 158 ILE B C 1
ATOM 5860 O O . ILE B 1 178 ? 31.386 8.634 27.257 1.00 125.25 158 ILE B O 1
ATOM 5865 N N . HIS B 1 179 ? 31.775 9.290 25.148 1.00 125.04 159 HIS B N 1
ATOM 5866 C CA . HIS B 1 179 ? 32.397 10.547 25.533 1.00 125.05 159 HIS B CA 1
ATOM 5867 C C . HIS B 1 179 ? 31.603 11.756 25.052 1.00 125.18 159 HIS B C 1
ATOM 5868 O O . HIS B 1 179 ? 31.564 12.039 23.853 1.00 125.42 159 HIS B O 1
ATOM 5875 N N . ILE B 1 180 ? 30.967 12.465 25.982 1.00 125.21 160 ILE B N 1
ATOM 5876 C CA . ILE B 1 180 ? 30.392 13.768 25.682 1.00 125.25 160 ILE B CA 1
ATOM 5877 C C . ILE B 1 180 ? 31.153 14.780 26.506 1.00 125.67 160 ILE B C 1
ATOM 5878 O O . ILE B 1 180 ? 30.928 14.902 27.709 1.00 125.82 160 ILE B O 1
ATOM 5883 N N . GLY B 1 181 ? 32.071 15.489 25.856 1.00 126.05 161 GLY B N 1
ATOM 5884 C CA . GLY B 1 181 ? 32.923 16.465 26.523 1.00 126.39 161 GLY B CA 1
ATOM 5885 C C . GLY B 1 181 ? 33.829 15.822 27.550 1.00 126.73 161 GLY B C 1
ATOM 5886 O O . GLY B 1 181 ? 34.707 15.027 27.212 1.00 126.66 161 GLY B O 1
ATOM 5887 N N . MET B 1 182 ? 33.578 16.151 28.813 1.00 127.16 162 MET B N 1
ATOM 5888 C CA . MET B 1 182 ? 34.454 15.766 29.913 1.00 127.51 162 MET B CA 1
ATOM 5889 C C . MET B 1 182 ? 33.983 14.551 30.706 1.00 127.41 162 MET B C 1
ATOM 5890 O O . MET B 1 182 ? 34.791 13.871 31.338 1.00 127.44 162 MET B O 1
ATOM 5895 N N . ASP B 1 183 ? 32.681 14.290 30.688 1.00 127.32 163 ASP B N 1
ATOM 5896 C CA . ASP B 1 183 ? 32.140 13.097 31.348 1.00 127.18 163 ASP B CA 1
ATOM 5897 C C . ASP B 1 183 ? 31.955 11.932 30.379 1.00 126.76 163 ASP B C 1
ATOM 5898 O O . ASP B 1 183 ? 31.758 12.132 29.181 1.00 126.57 163 ASP B O 1
ATOM 5903 N N . HIS B 1 184 ? 32.035 10.719 30.919 1.00 126.49 164 HIS B N 1
ATOM 5904 C CA . HIS B 1 184 ? 32.002 9.497 30.125 1.00 126.38 164 HIS B CA 1
ATOM 5905 C C . HIS B 1 184 ? 31.219 8.404 30.827 1.00 126.35 164 HIS B C 1
ATOM 5906 O O . HIS B 1 184 ? 31.384 8.164 32.021 1.00 126.33 164 HIS B O 1
ATOM 5913 N N . PHE B 1 185 ? 30.365 7.742 30.062 1.00 126.46 165 PHE B N 1
ATOM 5914 C CA . PHE B 1 185 ? 29.488 6.712 30.589 1.00 126.46 165 PHE B CA 1
ATOM 5915 C C . PHE B 1 185 ? 29.818 5.387 29.919 1.00 126.38 165 PHE B C 1
ATOM 5916 O O . PHE B 1 185 ? 30.334 5.377 28.800 1.00 126.30 165 PHE B O 1
ATOM 5924 N N . PRO B 1 186 ? 29.555 4.263 30.610 1.00 126.40 166 PRO B N 1
ATOM 5925 C CA . PRO B 1 186 ? 29.590 2.963 29.945 1.00 126.57 166 PRO B CA 1
ATOM 5926 C C . PRO B 1 186 ? 28.543 2.898 28.835 1.00 126.64 166 PRO B C 1
ATOM 5927 O O . PRO B 1 186 ? 27.525 3.602 28.891 1.00 126.98 166 PRO B O 1
ATOM 5931 N N . GLY B 1 187 ? 28.802 2.076 27.830 1.00 126.46 167 GLY B N 1
ATOM 5932 C CA . GLY B 1 187 ? 27.912 1.987 26.692 1.00 126.57 167 GLY B CA 1
ATOM 5933 C C . GLY B 1 187 ? 28.680 1.520 25.484 1.00 126.64 167 GLY B C 1
ATOM 5934 O O . GLY B 1 187 ? 29.768 2.014 25.219 1.00 126.93 167 GLY B O 1
ATOM 5935 N N . GLY B 1 188 ? 28.121 0.571 24.748 1.00 126.50 168 GLY B N 1
ATOM 5936 C CA . GLY B 1 188 ? 28.826 -0.005 23.620 1.00 126.60 168 GLY B CA 1
ATOM 5937 C C . GLY B 1 188 ? 28.617 0.671 22.280 1.00 126.72 168 GLY B C 1
ATOM 5938 O O . GLY B 1 188 ? 29.562 0.834 21.523 1.00 126.85 168 GLY B O 1
ATOM 5939 N N . ARG B 1 189 ? 27.379 1.033 21.970 1.00 126.87 169 ARG B N 1
ATOM 5940 C CA . ARG B 1 189 ? 27.072 1.698 20.718 1.00 127.17 169 ARG B CA 1
ATOM 5941 C C . ARG B 1 189 ? 26.565 3.084 21.045 1.00 127.45 169 ARG B C 1
ATOM 5942 O O . ARG B 1 189 ? 27.136 4.098 20.636 1.00 127.49 169 ARG B O 1
ATOM 5950 N N . SER B 1 190 ? 25.460 3.116 21.768 1.00 127.76 170 SER B N 1
ATOM 5951 C CA . SER B 1 190 ? 25.039 4.325 22.405 1.00 128.20 170 SER B CA 1
ATOM 5952 C C . SER B 1 190 ? 25.032 4.055 23.888 1.00 128.27 170 SER B C 1
ATOM 5953 O O . SER B 1 190 ? 25.239 2.921 24.327 1.00 128.18 170 SER B O 1
ATOM 5956 N N . THR B 1 191 ? 24.808 5.116 24.652 1.00 128.46 171 THR B N 1
ATOM 5957 C CA . THR B 1 191 ? 24.535 5.028 26.079 1.00 128.52 171 THR B CA 1
ATOM 5958 C C . THR B 1 191 ? 23.464 3.953 26.367 1.00 128.45 171 THR B C 1
ATOM 5959 O O . THR B 1 191 ? 23.485 3.305 27.418 1.00 128.36 171 THR B O 1
ATOM 5963 N N . ALA B 1 192 ? 22.561 3.764 25.403 1.00 128.32 172 ALA B N 1
ATOM 5964 C CA . ALA B 1 192 ? 21.441 2.830 25.501 1.00 128.33 172 ALA B CA 1
ATOM 5965 C C . ALA B 1 192 ? 21.838 1.337 25.488 1.00 128.44 172 ALA B C 1
ATOM 5966 O O . ALA B 1 192 ? 20.988 0.461 25.707 1.00 128.29 172 ALA B O 1
ATOM 5968 N N . GLU B 1 193 ? 23.120 1.058 25.241 1.00 128.58 173 GLU B N 1
ATOM 5969 C CA . GLU B 1 193 ? 23.630 -0.314 25.188 1.00 128.84 173 GLU B CA 1
ATOM 5970 C C . GLU B 1 193 ? 24.682 -0.586 26.252 1.00 128.48 173 GLU B C 1
ATOM 5971 O O . GLU B 1 193 ? 25.566 0.233 26.464 1.00 128.63 173 GLU B O 1
ATOM 5977 N N . PRO B 1 194 ? 24.590 -1.740 26.929 1.00 128.21 174 PRO B N 1
ATOM 5978 C CA . PRO B 1 194 ? 25.665 -2.138 27.835 1.00 128.00 174 PRO B CA 1
ATOM 5979 C C . PRO B 1 194 ? 26.896 -2.593 27.048 1.00 127.72 174 PRO B C 1
ATOM 5980 O O . PRO B 1 194 ? 26.740 -3.274 26.034 1.00 127.99 174 PRO B O 1
ATOM 5984 N N . PRO B 1 195 ? 28.110 -2.207 27.494 1.00 127.32 175 PRO B N 1
ATOM 5985 C CA . PRO B 1 195 ? 29.325 -2.688 26.835 1.00 127.04 175 PRO B CA 1
ATOM 5986 C C . PRO B 1 195 ? 29.657 -4.121 27.244 1.00 126.91 175 PRO B C 1
ATOM 5987 O O . PRO B 1 195 ? 29.239 -4.566 28.318 1.00 126.96 175 PRO B O 1
ATOM 5991 N N . VAL B 1 196 ? 30.391 -4.832 26.389 1.00 126.79 176 VAL B N 1
ATOM 5992 C CA . VAL B 1 196 ? 30.867 -6.187 26.696 1.00 126.73 176 VAL B CA 1
ATOM 5993 C C . VAL B 1 196 ? 32.184 -6.099 27.484 1.00 126.93 176 VAL B C 1
ATOM 5994 O O . VAL B 1 196 ? 33.066 -5.305 27.140 1.00 126.95 176 VAL B O 1
ATOM 5998 N N . GLU B 1 197 ? 32.324 -6.910 28.532 1.00 127.00 177 GLU B N 1
ATOM 5999 C CA . GLU B 1 197 ? 33.469 -6.766 29.419 1.00 127.03 177 GLU B CA 1
ATOM 6000 C C . GLU B 1 197 ? 34.406 -7.963 29.542 1.00 127.09 177 GLU B C 1
ATOM 6001 O O . GLU B 1 197 ? 35.628 -7.785 29.611 1.00 127.41 177 GLU B O 1
ATOM 6007 N N . GLY B 1 198 ? 33.864 -9.175 29.553 1.00 126.92 178 GLY B N 1
ATOM 6008 C CA . GLY B 1 198 ? 34.714 -10.359 29.702 1.00 126.75 178 GLY B CA 1
ATOM 6009 C C . GLY B 1 198 ? 35.722 -10.591 28.582 1.00 126.59 178 GLY B C 1
ATOM 6010 O O . GLY B 1 198 ? 36.913 -10.761 28.840 1.00 126.43 178 GLY B O 1
ATOM 6011 N N . LEU B 1 199 ? 35.227 -10.558 27.344 1.00 126.54 179 LEU B N 1
ATOM 6012 C CA . LEU B 1 199 ? 35.908 -11.101 26.158 1.00 126.38 179 LEU B CA 1
ATOM 6013 C C . LEU B 1 199 ? 37.310 -10.582 25.834 1.00 126.34 179 LEU B C 1
ATOM 6014 O O . LEU B 1 199 ? 38.176 -11.361 25.425 1.00 126.17 179 LEU B O 1
ATOM 6019 N N . THR B 1 200 ? 37.525 -9.277 26.001 1.00 126.38 180 THR B N 1
ATOM 6020 C CA . THR B 1 200 ? 38.784 -8.645 25.583 1.00 126.43 180 THR B CA 1
ATOM 6021 C C . THR B 1 200 ? 39.985 -9.161 26.394 1.00 126.50 180 THR B C 1
ATOM 6022 O O . THR B 1 200 ? 41.072 -9.358 25.847 1.00 126.40 180 THR B O 1
ATOM 6026 N N . GLU B 1 201 ? 39.765 -9.390 27.688 1.00 126.67 181 GLU B N 1
ATOM 6027 C CA . GLU B 1 201 ? 40.788 -9.932 28.591 1.00 126.80 181 GLU B CA 1
ATOM 6028 C C . GLU B 1 201 ? 41.039 -11.406 28.283 1.00 126.71 181 GLU B C 1
ATOM 6029 O O . GLU B 1 201 ? 42.171 -11.885 28.378 1.00 126.82 181 GLU B O 1
ATOM 6035 N N . SER B 1 202 ? 39.973 -12.112 27.908 1.00 126.59 182 SER B N 1
ATOM 6036 C CA . SER B 1 202 ? 40.043 -13.521 27.531 1.00 126.43 182 SER B CA 1
ATOM 6037 C C . SER B 1 202 ? 40.827 -13.727 26.239 1.00 126.30 182 SER B C 1
ATOM 6038 O O . SER B 1 202 ? 41.510 -14.735 26.079 1.00 126.22 182 SER B O 1
ATOM 6041 N N . LEU B 1 203 ? 40.718 -12.776 25.317 1.00 126.27 183 LEU B N 1
ATOM 6042 C CA . LEU B 1 203 ? 41.444 -12.858 24.053 1.00 126.26 183 LEU B CA 1
ATOM 6043 C C . LEU B 1 203 ? 42.910 -12.476 24.209 1.00 126.20 183 LEU B C 1
ATOM 6044 O O . LEU B 1 203 ? 43.788 -13.095 23.605 1.00 126.14 183 LEU B O 1
ATOM 6049 N N . ALA B 1 204 ? 43.165 -11.450 25.017 1.00 126.05 184 ALA B N 1
ATOM 6050 C CA . ALA B 1 204 ? 44.522 -11.067 25.365 1.00 125.91 184 ALA B CA 1
ATOM 6051 C C . ALA B 1 204 ? 45.210 -12.243 26.044 1.00 125.86 184 ALA B C 1
ATOM 6052 O O . ALA B 1 204 ? 46.394 -12.487 25.827 1.00 125.89 184 ALA B O 1
ATOM 6054 N N . SER B 1 205 ? 44.443 -12.974 26.851 1.00 125.81 185 SER B N 1
ATOM 6055 C CA . SER B 1 205 ? 44.887 -14.212 27.496 1.00 125.73 185 SER B CA 1
ATOM 6056 C C . SER B 1 205 ? 45.365 -15.281 26.502 1.00 125.63 185 SER B C 1
ATOM 6057 O O . SER B 1 205 ? 46.243 -16.076 26.819 1.00 125.67 185 SER B O 1
ATOM 6060 N N . LEU B 1 206 ? 44.783 -15.293 25.306 1.00 125.59 186 LEU B N 1
ATOM 6061 C CA . LEU B 1 206 ? 45.174 -16.236 24.254 1.00 125.46 186 LEU B CA 1
ATOM 6062 C C . LEU B 1 206 ? 46.275 -15.684 23.343 1.00 125.33 186 LEU B C 1
ATOM 6063 O O . LEU B 1 206 ? 46.550 -16.237 22.274 1.00 125.17 186 LEU B O 1
ATOM 6068 N N . GLY B 1 207 ? 46.900 -14.593 23.779 1.00 125.29 187 GLY B N 1
ATOM 6069 C CA . GLY B 1 207 ? 48.037 -14.009 23.075 1.00 125.30 187 GLY B CA 1
ATOM 6070 C C . GLY B 1 207 ? 47.642 -13.001 22.018 1.00 125.29 187 GLY B C 1
ATOM 6071 O O . GLY B 1 207 ? 48.195 -13.004 20.920 1.00 125.42 187 GLY B O 1
ATOM 6072 N N . PHE B 1 208 ? 46.685 -12.138 22.350 1.00 125.19 188 PHE B N 1
ATOM 6073 C CA . PHE B 1 208 ? 46.255 -11.083 21.442 1.00 125.05 188 PHE B CA 1
ATOM 6074 C C . PHE B 1 208 ? 46.576 -9.714 22.016 1.00 125.03 188 PHE B C 1
ATOM 6075 O O . PHE B 1 208 ? 46.215 -9.409 23.154 1.00 124.94 188 PHE B O 1
ATOM 6083 N N . SER B 1 209 ? 47.259 -8.894 21.224 1.00 125.09 189 SER B N 1
ATOM 6084 C CA . SER B 1 209 ? 47.447 -7.492 21.564 1.00 125.23 189 SER B CA 1
ATOM 6085 C C . SER B 1 209 ? 46.227 -6.707 21.102 1.00 125.30 189 SER B C 1
ATOM 6086 O O . SER B 1 209 ? 45.566 -7.086 20.134 1.00 125.30 189 SER B O 1
ATOM 6089 N N . PHE B 1 210 ? 45.923 -5.626 21.812 1.00 125.35 190 PHE B N 1
ATOM 6090 C CA . PHE B 1 210 ? 44.764 -4.795 21.503 1.00 125.35 190 PHE B CA 1
ATOM 6091 C C . PHE B 1 210 ? 45.010 -3.340 21.876 1.00 125.30 190 PHE B C 1
ATOM 6092 O O . PHE B 1 210 ? 45.735 -3.048 22.829 1.00 125.46 190 PHE B O 1
ATOM 6100 N N . GLY B 1 211 ? 44.411 -2.433 21.112 1.00 125.16 191 GLY B N 1
ATOM 6101 C CA . GLY B 1 211 ? 44.503 -1.007 21.391 1.00 125.02 191 GLY B CA 1
ATOM 6102 C C . GLY B 1 211 ? 43.132 -0.426 21.654 1.00 124.91 191 GLY B C 1
ATOM 6103 O O . GLY B 1 211 ? 42.189 -1.154 21.969 1.00 124.91 191 GLY B O 1
ATOM 6104 N N . ARG B 1 212 ? 43.027 0.891 21.533 1.00 124.75 192 ARG B N 1
ATOM 6105 C CA . ARG B 1 212 ? 41.759 1.578 21.687 1.00 124.66 192 ARG B CA 1
ATOM 6106 C C . ARG B 1 212 ? 41.580 2.632 20.613 1.00 124.80 192 ARG B C 1
ATOM 6107 O O . ARG B 1 212 ? 42.490 3.412 20.330 1.00 124.88 192 ARG B O 1
ATOM 6115 N N . LEU B 1 213 ? 40.393 2.651 20.019 1.00 124.93 193 LEU B N 1
ATOM 6116 C CA . LEU B 1 213 ? 40.043 3.674 19.039 1.00 124.97 193 LEU B CA 1
ATOM 6117 C C . LEU B 1 213 ? 38.844 4.513 19.485 1.00 125.03 193 LEU B C 1
ATOM 6118 O O . LEU B 1 213 ? 38.031 4.072 20.294 1.00 124.89 193 LEU B O 1
ATOM 6123 N N . LYS B 1 214 ? 38.771 5.734 18.968 1.00 125.27 194 LYS B N 1
ATOM 6124 C CA . LYS B 1 214 ? 37.638 6.615 19.195 1.00 125.70 194 LYS B CA 1
ATOM 6125 C C . LYS B 1 214 ? 37.023 6.987 17.845 1.00 125.95 194 LYS B C 1
ATOM 6126 O O . LYS B 1 214 ? 37.737 7.313 16.896 1.00 126.16 194 LYS B O 1
ATOM 6132 N N . THR B 1 215 ? 35.701 6.920 17.752 1.00 126.18 195 THR B N 1
ATOM 6133 C CA . THR B 1 215 ? 34.991 7.411 16.569 1.00 126.47 195 THR B CA 1
ATOM 6134 C C . THR B 1 215 ? 33.758 8.215 16.985 1.00 126.48 195 THR B C 1
ATOM 6135 O O . THR B 1 215 ? 33.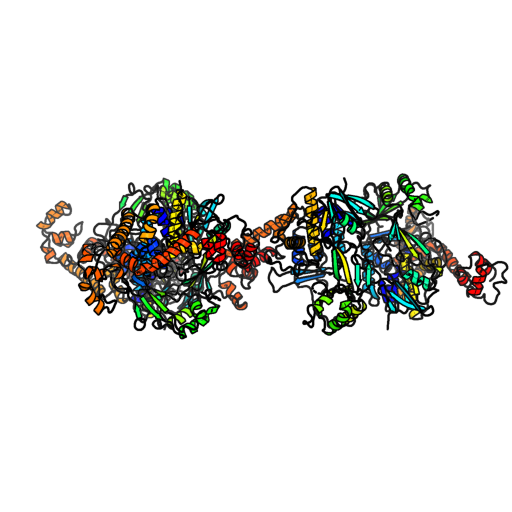123 7.901 17.992 1.00 126.52 195 THR B O 1
ATOM 6139 N N . GLY B 1 216 ? 33.416 9.242 16.207 1.00 126.47 196 GLY B N 1
ATOM 6140 C CA . GLY B 1 216 ? 32.313 10.134 16.563 1.00 126.34 196 GLY B CA 1
ATOM 6141 C C . GLY B 1 216 ? 31.037 10.016 15.745 1.00 126.35 196 GLY B C 1
ATOM 6142 O O . GLY B 1 216 ? 31.043 9.586 14.591 1.00 126.47 196 GLY B O 1
ATOM 6143 N N . THR B 1 217 ? 29.928 10.407 16.354 1.00 126.17 197 THR B N 1
ATOM 6144 C CA . THR B 1 217 ? 28.659 10.491 15.645 1.00 125.89 197 THR B CA 1
ATOM 6145 C C . THR B 1 217 ? 28.054 11.882 15.874 1.00 125.75 197 THR B C 1
ATOM 6146 O O . THR B 1 217 ? 28.216 12.462 16.948 1.00 125.66 197 THR B O 1
ATOM 6150 N N . PRO B 1 218 ? 27.390 12.441 14.849 1.00 125.66 198 PRO B N 1
ATOM 6151 C CA . PRO B 1 218 ? 26.781 13.749 15.034 1.00 125.47 198 PRO B CA 1
ATOM 6152 C C . PRO B 1 218 ? 25.443 13.668 15.764 1.00 125.34 198 PRO B C 1
ATOM 6153 O O . PRO B 1 218 ? 24.838 12.595 15.829 1.00 125.50 198 PRO B O 1
ATOM 6157 N N . PRO B 1 219 ? 24.978 14.800 16.309 1.00 125.11 199 PRO B N 1
ATOM 6158 C CA . PRO B 1 219 ? 23.727 14.845 17.054 1.00 125.03 199 PRO B CA 1
ATOM 6159 C C . PRO B 1 219 ? 22.529 14.679 16.138 1.00 124.98 199 PRO B C 1
ATOM 6160 O O . PRO B 1 219 ? 22.647 14.915 14.936 1.00 125.00 199 PRO B O 1
ATOM 6164 N N . ARG B 1 220 ? 21.392 14.269 16.701 1.00 124.92 200 ARG B N 1
ATOM 6165 C CA . ARG B 1 220 ? 20.138 14.192 15.935 1.00 124.94 200 ARG B CA 1
ATOM 6166 C C . ARG B 1 220 ? 19.182 15.284 16.379 1.00 124.81 200 ARG B C 1
ATOM 6167 O O . ARG B 1 220 ? 19.113 15.618 17.559 1.00 124.85 200 ARG B O 1
ATOM 6175 N N . ILE B 1 221 ? 18.434 15.825 15.423 1.00 124.67 201 ILE B N 1
ATOM 6176 C CA . ILE B 1 221 ? 17.552 16.949 15.678 1.00 124.36 201 ILE B CA 1
ATOM 6177 C C . ILE B 1 221 ? 16.136 16.651 15.195 1.00 124.69 201 ILE B C 1
ATOM 6178 O O . ILE B 1 221 ? 15.930 15.784 14.348 1.00 124.80 201 ILE B O 1
ATOM 6183 N N . ASP B 1 222 ? 15.166 17.358 15.760 1.00 124.87 202 ASP B N 1
ATOM 6184 C CA . ASP B 1 222 ? 13.766 17.221 15.401 1.00 125.27 202 ASP B CA 1
ATOM 6185 C C . ASP B 1 222 ? 13.546 17.945 14.068 1.00 125.22 202 ASP B C 1
ATOM 6186 O O . ASP B 1 222 ? 13.855 19.125 13.965 1.00 125.28 202 ASP B O 1
ATOM 6191 N N . SER B 1 223 ? 13.026 17.239 13.059 1.00 125.09 203 SER B N 1
ATOM 6192 C CA . SER B 1 223 ? 12.829 17.792 11.708 1.00 125.18 203 SER B CA 1
ATOM 6193 C C . SER B 1 223 ? 12.012 19.038 11.759 1.00 125.25 203 SER B C 1
ATOM 6194 O O . SER B 1 223 ? 12.317 20.021 11.072 1.00 125.63 203 SER B O 1
ATOM 6197 N N . ARG B 1 224 ? 10.954 18.983 12.559 1.00 124.99 204 ARG B N 1
ATOM 6198 C CA . ARG B 1 224 ? 9.995 20.070 12.654 1.00 124.92 204 ARG B CA 1
ATOM 6199 C C . ARG B 1 224 ? 10.602 21.387 13.163 1.00 124.79 204 ARG B C 1
ATOM 6200 O O . ARG B 1 224 ? 10.011 22.444 12.970 1.00 124.81 204 ARG B O 1
ATOM 6208 N N . SER B 1 225 ? 11.773 21.311 13.795 1.00 124.63 205 SER B N 1
ATOM 6209 C CA . SER B 1 225 ? 12.452 22.488 14.335 1.00 124.70 205 SER B CA 1
ATOM 6210 C C . SER B 1 225 ? 13.385 23.153 13.323 1.00 124.82 205 SER B C 1
ATOM 6211 O O . SER B 1 225 ? 14.127 24.077 13.662 1.00 124.72 205 SER B O 1
ATOM 6214 N N . VAL B 1 226 ? 13.334 22.672 12.084 1.00 125.05 206 VAL B N 1
ATOM 6215 C CA . VAL B 1 226 ? 14.172 23.181 10.999 1.00 125.19 206 VAL B CA 1
ATOM 6216 C C . VAL B 1 226 ? 13.422 24.229 10.193 1.00 125.37 206 VAL B C 1
ATOM 6217 O O . VAL B 1 226 ? 12.217 24.122 9.984 1.00 125.44 206 VAL B O 1
ATOM 6221 N N . ASP B 1 227 ? 14.156 25.243 9.754 1.00 125.69 207 ASP B N 1
ATOM 6222 C CA . ASP B 1 227 ? 13.601 26.333 8.969 1.00 126.01 207 ASP B CA 1
ATOM 6223 C C . ASP B 1 227 ? 13.706 26.019 7.473 1.00 126.10 207 ASP B C 1
ATOM 6224 O O . ASP B 1 227 ? 14.724 26.300 6.838 1.00 126.17 207 ASP B O 1
ATOM 6229 N N . TYR B 1 228 ? 12.640 25.452 6.914 1.00 126.15 208 TYR B N 1
ATOM 6230 C CA . TYR B 1 228 ? 12.629 25.033 5.512 1.00 126.25 208 TYR B CA 1
ATOM 6231 C C . TYR B 1 228 ? 12.479 26.193 4.522 1.00 126.48 208 TYR B C 1
ATOM 6232 O O . TYR B 1 228 ? 12.153 25.983 3.350 1.00 126.66 208 TYR B O 1
ATOM 6241 N N . THR B 1 229 ? 12.731 27.412 4.996 1.00 126.58 209 THR B N 1
ATOM 6242 C CA . THR B 1 229 ? 12.774 28.606 4.144 1.00 126.54 209 THR B CA 1
ATOM 6243 C C . THR B 1 229 ? 14.201 28.876 3.688 1.00 126.52 209 THR B C 1
ATOM 6244 O O . THR B 1 229 ? 14.428 29.332 2.573 1.00 126.59 209 THR B O 1
ATOM 6248 N N . ILE B 1 230 ? 15.155 28.580 4.561 1.00 126.51 210 ILE B N 1
ATOM 6249 C CA . ILE B 1 230 ? 16.555 28.871 4.306 1.00 126.53 210 ILE B CA 1
ATOM 6250 C C . ILE B 1 230 ? 17.283 27.660 3.726 1.00 126.48 210 ILE B C 1
ATOM 6251 O O . ILE B 1 230 ? 17.990 27.768 2.732 1.00 126.62 210 ILE B O 1
ATOM 6256 N N . VAL B 1 231 ? 17.100 26.510 4.356 1.00 126.42 211 VAL B N 1
ATOM 6257 C CA . VAL B 1 231 ? 17.767 25.281 3.956 1.00 126.37 211 VAL B CA 1
ATOM 6258 C C . VAL B 1 231 ? 17.369 24.888 2.531 1.00 126.51 211 VAL B C 1
ATOM 6259 O O . VAL B 1 231 ? 16.185 24.890 2.197 1.00 126.66 211 VAL B O 1
ATOM 6263 N N . THR B 1 232 ? 18.361 24.561 1.698 1.00 126.61 212 THR B N 1
ATOM 6264 C CA . THR B 1 232 ? 18.108 24.135 0.311 1.00 126.65 212 THR B CA 1
ATOM 6265 C C . THR B 1 232 ? 17.900 22.616 0.178 1.00 126.63 212 THR B C 1
ATOM 6266 O O . THR B 1 232 ? 18.721 21.809 0.634 1.00 126.49 212 THR B O 1
ATOM 6270 N N . GLU B 1 233 ? 16.782 22.254 -0.449 1.00 126.70 213 GLU B N 1
ATOM 6271 C CA . GLU B 1 233 ? 16.348 20.868 -0.616 1.00 126.87 213 GLU B CA 1
ATOM 6272 C C . GLU B 1 233 ? 17.115 20.157 -1.714 1.00 126.70 213 GLU B C 1
ATOM 6273 O O . GLU B 1 233 ? 17.326 20.720 -2.782 1.00 126.88 213 GLU B O 1
ATOM 6279 N N . GLN B 1 234 ? 17.502 18.911 -1.455 1.00 126.69 214 GLN B N 1
ATOM 6280 C CA . GLN B 1 234 ? 18.264 18.106 -2.413 1.00 126.74 214 GLN B CA 1
ATOM 6281 C C . GLN B 1 234 ? 17.575 16.754 -2.685 1.00 126.58 214 GLN B C 1
ATOM 6282 O O . GLN B 1 234 ? 17.822 15.766 -1.971 1.00 126.51 214 GLN B O 1
ATOM 6288 N N . PRO B 1 235 ? 16.717 16.705 -3.730 1.00 126.39 215 PRO B N 1
ATOM 6289 C CA . PRO B 1 235 ? 15.957 15.501 -4.088 1.00 126.18 215 PRO B CA 1
ATOM 6290 C C . PRO B 1 235 ? 16.854 14.422 -4.678 1.00 126.18 215 PRO B C 1
ATOM 6291 O O . PRO B 1 235 ? 17.934 14.731 -5.190 1.00 126.31 215 PRO B O 1
ATOM 6295 N N . GLY B 1 236 ? 16.412 13.168 -4.593 1.00 126.16 216 GLY B N 1
ATOM 6296 C CA . GLY B 1 236 ? 17.091 12.049 -5.254 1.00 126.11 216 GLY B CA 1
ATOM 6297 C C . GLY B 1 236 ? 16.985 12.208 -6.756 1.00 126.16 216 GLY B C 1
ATOM 6298 O O . GLY B 1 236 ? 16.010 12.769 -7.253 1.00 126.17 216 GLY B O 1
ATOM 6299 N N . ASP B 1 237 ? 17.984 11.738 -7.492 1.00 126.33 217 ASP B N 1
ATOM 6300 C CA . ASP B 1 237 ? 18.006 12.034 -8.922 1.00 126.72 217 ASP B CA 1
ATOM 6301 C C . ASP B 1 237 ? 17.003 11.215 -9.736 1.00 126.70 217 ASP B C 1
ATOM 6302 O O . ASP B 1 237 ? 16.785 10.024 -9.470 1.00 126.50 217 ASP B O 1
ATOM 6307 N N . VAL B 1 238 ? 16.374 11.890 -10.698 1.00 126.82 218 VAL B N 1
ATOM 6308 C CA . VAL B 1 238 ? 15.472 11.268 -11.656 1.00 126.94 218 VAL B CA 1
ATOM 6309 C C . VAL B 1 238 ? 16.217 10.122 -12.322 1.00 127.15 218 VAL B C 1
ATOM 6310 O O . VAL B 1 238 ? 17.324 10.311 -12.843 1.00 127.30 218 VAL B O 1
ATOM 6314 N N . ASP B 1 239 ? 15.618 8.934 -12.281 1.00 127.22 219 ASP B N 1
ATOM 6315 C CA . ASP B 1 239 ? 16.210 7.726 -12.866 1.00 127.38 219 ASP B CA 1
ATOM 6316 C C . ASP B 1 239 ? 17.444 7.257 -12.075 1.00 127.01 219 ASP B C 1
ATOM 6317 O O . ASP B 1 239 ? 18.569 7.313 -12.574 1.00 126.90 219 ASP B O 1
ATOM 6322 N N . PRO B 1 240 ? 17.225 6.772 -10.843 1.00 126.69 220 PRO B N 1
ATOM 6323 C CA . PRO B 1 240 ? 18.289 6.378 -9.929 1.00 126.46 220 PRO B CA 1
ATOM 6324 C C . PRO B 1 240 ? 18.882 5.007 -10.256 1.00 126.24 220 PRO B C 1
ATOM 6325 O O . PRO B 1 240 ? 18.328 4.277 -11.069 1.00 126.26 220 PRO B O 1
ATOM 6329 N N . VAL B 1 241 ? 19.989 4.660 -9.603 1.00 126.01 221 VAL B N 1
ATOM 6330 C CA . VAL B 1 241 ? 20.720 3.425 -9.905 1.00 125.78 221 VAL B CA 1
ATOM 6331 C C . VAL B 1 241 ? 20.659 2.406 -8.764 1.00 125.63 221 VAL B C 1
ATOM 6332 O O . VAL B 1 241 ? 21.086 2.693 -7.642 1.00 125.77 221 VAL B O 1
ATOM 6336 N N . PRO B 1 242 ? 20.146 1.203 -9.054 1.00 125.32 222 PRO B N 1
ATOM 6337 C CA . PRO B 1 242 ? 20.059 0.127 -8.080 1.00 125.21 222 PRO B CA 1
ATOM 6338 C C . PRO B 1 242 ? 21.429 -0.400 -7.716 1.00 125.06 222 PRO B C 1
ATOM 6339 O O . PRO B 1 242 ? 22.297 -0.532 -8.581 1.00 125.04 222 PRO B O 1
ATOM 6343 N N . PHE B 1 243 ? 21.609 -0.694 -6.437 1.00 124.90 223 PHE B N 1
ATOM 6344 C CA . PHE B 1 243 ? 22.841 -1.294 -5.955 1.00 124.85 223 PHE B CA 1
ATOM 6345 C C . PHE B 1 243 ? 22.901 -2.730 -6.414 1.00 124.90 223 PHE B C 1
ATOM 6346 O O . PHE B 1 243 ? 23.910 -3.175 -6.947 1.00 125.07 223 PHE B O 1
ATOM 6354 N N . SER B 1 244 ? 21.810 -3.454 -6.210 1.00 125.06 224 SER B N 1
ATOM 6355 C CA . SER B 1 244 ? 21.786 -4.865 -6.524 1.00 125.26 224 SER B CA 1
ATOM 6356 C C . SER B 1 244 ? 21.614 -5.079 -8.012 1.00 125.30 224 SER B C 1
ATOM 6357 O O . SER B 1 244 ? 20.824 -4.396 -8.665 1.00 125.34 224 SER B O 1
ATOM 6360 N N . PHE B 1 245 ? 22.367 -6.036 -8.542 1.00 125.40 225 PHE B N 1
ATOM 6361 C CA . PHE B 1 245 ? 22.243 -6.416 -9.938 1.00 125.60 225 PHE B CA 1
ATOM 6362 C C . PHE B 1 245 ? 20.974 -7.232 -10.164 1.00 125.75 225 PHE B C 1
ATOM 6363 O O . PHE B 1 245 ? 20.543 -7.415 -11.305 1.00 125.81 225 PHE B O 1
ATOM 6371 N N . SER B 1 246 ? 20.388 -7.709 -9.065 1.00 125.82 226 SER B N 1
ATOM 6372 C CA . SER B 1 246 ? 19.147 -8.469 -9.080 1.00 125.89 226 SER B CA 1
ATOM 6373 C C . SER B 1 246 ? 17.925 -7.568 -9.085 1.00 126.09 226 SER B C 1
ATOM 6374 O O . SER B 1 246 ? 16.879 -7.957 -9.589 1.00 126.32 226 SER B O 1
ATOM 6377 N N . SER B 1 247 ? 18.049 -6.375 -8.511 1.00 126.46 227 SER B N 1
ATOM 6378 C CA . SER B 1 247 ? 16.960 -5.402 -8.506 1.00 126.89 227 SER B CA 1
ATOM 6379 C C . SER B 1 247 ? 16.709 -4.906 -9.913 1.00 127.31 227 SER B C 1
ATOM 6380 O O . SER B 1 247 ? 17.595 -4.969 -10.759 1.00 127.54 227 SER B O 1
ATOM 6383 N N . THR B 1 248 ? 15.500 -4.417 -10.165 1.00 127.83 228 THR B N 1
ATOM 6384 C CA . THR B 1 248 ? 15.121 -3.978 -11.511 1.00 128.13 228 THR B CA 1
ATOM 6385 C C . THR B 1 248 ? 14.848 -2.463 -11.586 1.00 128.32 228 THR B C 1
ATOM 6386 O O . THR B 1 248 ? 15.217 -1.806 -12.568 1.00 128.34 228 THR B O 1
ATOM 6390 N N . SER B 1 249 ? 14.222 -1.925 -10.538 1.00 128.40 229 SER B N 1
ATOM 6391 C CA . SER B 1 249 ? 13.982 -0.494 -10.408 1.00 128.58 229 SER B CA 1
ATOM 6392 C C . SER B 1 249 ? 14.158 -0.071 -8.959 1.00 128.45 229 SER B C 1
ATOM 6393 O O . SER B 1 249 ? 14.045 -0.885 -8.032 1.00 128.64 229 SER B O 1
ATOM 6396 N N . VAL B 1 250 ? 14.443 1.210 -8.778 1.00 128.11 230 VAL B N 1
ATOM 6397 C CA . VAL B 1 250 ? 14.426 1.834 -7.470 1.00 127.60 230 VAL B CA 1
ATOM 6398 C C . VAL B 1 250 ? 13.770 3.193 -7.667 1.00 127.63 230 VAL B C 1
ATOM 6399 O O . VAL B 1 250 ? 13.905 4.097 -6.843 1.00 127.58 230 VAL B O 1
ATOM 6403 N N . ALA B 1 251 ? 13.053 3.316 -8.781 1.00 127.70 231 ALA B N 1
ATOM 6404 C CA . ALA B 1 251 ? 12.430 4.572 -9.172 1.00 127.75 231 ALA B CA 1
ATOM 6405 C C . ALA B 1 251 ? 11.474 5.070 -8.090 1.00 127.90 231 ALA B C 1
ATOM 6406 O O . ALA B 1 251 ? 11.541 6.234 -7.678 1.00 127.94 231 ALA B O 1
ATOM 6408 N N . ASN B 1 252 ? 10.612 4.173 -7.611 1.00 127.88 232 ASN B N 1
ATOM 6409 C CA . ASN B 1 252 ? 9.637 4.516 -6.585 1.00 127.85 232 ASN B CA 1
ATOM 6410 C C . ASN B 1 252 ? 10.265 4.782 -5.217 1.00 127.48 232 ASN B C 1
ATOM 6411 O O . ASN B 1 252 ? 9.612 5.349 -4.341 1.00 127.64 232 ASN B O 1
ATOM 6416 N N . ARG B 1 253 ? 11.519 4.365 -5.031 1.00 127.02 233 ARG B N 1
ATOM 6417 C CA . ARG B 1 253 ? 12.199 4.495 -3.730 1.00 126.66 233 ARG B CA 1
ATOM 6418 C C . ARG B 1 253 ? 12.786 5.884 -3.481 1.00 126.43 233 ARG B C 1
ATOM 6419 O O . ARG B 1 253 ? 13.667 6.036 -2.642 1.00 126.56 233 ARG B O 1
ATOM 6427 N N . ASN B 1 254 ? 12.323 6.890 -4.217 1.00 126.13 234 ASN B N 1
ATOM 6428 C CA . ASN B 1 254 ? 12.700 8.269 -3.940 1.00 125.84 234 ASN B CA 1
ATOM 6429 C C . ASN B 1 254 ? 11.644 8.910 -3.065 1.00 125.92 234 ASN B C 1
ATOM 6430 O O . ASN B 1 254 ? 10.793 9.654 -3.555 1.00 126.02 234 ASN B O 1
ATOM 6435 N N . LEU B 1 255 ? 11.704 8.621 -1.768 1.00 125.93 235 LEU B N 1
ATOM 6436 C CA . LEU B 1 255 ? 10.624 8.978 -0.846 1.00 125.97 235 LEU B CA 1
ATOM 6437 C C . LEU B 1 255 ? 10.866 10.213 0.019 1.00 126.00 235 LEU B C 1
ATOM 6438 O O . LEU B 1 255 ? 9.938 10.964 0.298 1.00 126.04 235 LEU B O 1
ATOM 6443 N N . VAL B 1 256 ? 12.103 10.423 0.447 1.00 126.15 236 VAL B N 1
ATOM 6444 C CA . VAL B 1 256 ? 12.451 11.658 1.144 1.00 126.47 236 VAL B CA 1
ATOM 6445 C C . VAL B 1 256 ? 13.626 12.325 0.455 1.00 126.26 236 VAL B C 1
ATOM 6446 O O . VAL B 1 256 ? 14.407 11.655 -0.208 1.00 126.48 236 VAL B O 1
ATOM 6450 N N . SER B 1 257 ? 13.750 13.637 0.606 1.00 125.95 237 SER B N 1
ATOM 6451 C CA . SER B 1 257 ? 14.952 14.317 0.166 1.00 126.02 237 SER B CA 1
ATOM 6452 C C . SER B 1 257 ? 15.730 14.882 1.347 1.00 126.09 237 SER B C 1
ATOM 6453 O O . SER B 1 257 ? 15.186 15.035 2.442 1.00 126.19 237 SER B O 1
ATOM 6456 N N . CYS B 1 258 ? 17.012 15.162 1.111 1.00 126.13 238 CYS B N 1
ATOM 6457 C CA . CYS B 1 258 ? 17.925 15.690 2.123 1.00 126.21 238 CYS B CA 1
ATOM 6458 C C . CYS B 1 258 ? 18.017 17.201 2.015 1.00 126.00 238 CYS B C 1
ATOM 6459 O O . CYS B 1 258 ? 17.442 17.791 1.103 1.00 126.22 238 CYS B O 1
ATOM 6462 N N . TYR B 1 259 ? 18.747 17.825 2.937 1.00 125.72 239 TYR B N 1
ATOM 6463 C CA . TYR B 1 259 ? 18.713 19.279 3.087 1.00 125.37 239 TYR B CA 1
ATOM 6464 C C . TYR B 1 259 ? 20.084 19.869 3.354 1.00 125.34 239 TYR B C 1
ATOM 6465 O O . TYR B 1 259 ? 20.715 19.564 4.371 1.00 125.27 239 TYR B O 1
ATOM 6474 N N . LEU B 1 260 ? 20.537 20.717 2.434 1.00 125.31 240 LEU B N 1
ATOM 6475 C CA . LEU B 1 260 ? 21.893 21.240 2.493 1.00 125.51 240 LEU B CA 1
ATOM 6476 C C . LEU B 1 260 ? 21.992 22.571 3.242 1.00 125.61 240 LEU B C 1
ATOM 6477 O O . LEU B 1 260 ? 21.130 23.443 3.091 1.00 125.50 240 LEU B O 1
ATOM 6482 N N . THR B 1 261 ? 23.047 22.705 4.053 1.00 125.80 241 THR B N 1
ATOM 6483 C CA . THR B 1 261 ? 23.473 23.987 4.627 1.00 125.97 241 THR B CA 1
ATOM 6484 C C . THR B 1 261 ? 24.980 23.999 4.861 1.00 126.07 241 THR B C 1
ATOM 6485 O O . THR B 1 261 ? 25.661 22.978 4.750 1.00 125.94 241 THR B O 1
ATOM 6489 N N . LYS B 1 262 ? 25.478 25.183 5.196 1.00 126.30 242 LYS B N 1
ATOM 6490 C CA . LYS B 1 262 ? 26.884 25.418 5.471 1.00 126.45 242 LYS B CA 1
ATOM 6491 C C . LYS B 1 262 ? 27.005 26.112 6.828 1.00 126.44 242 LYS B C 1
ATOM 6492 O O . LYS B 1 262 ? 26.023 26.666 7.334 1.00 126.51 242 LYS B O 1
ATOM 6498 N N . THR B 1 263 ? 28.196 26.065 7.421 1.00 126.42 243 THR B N 1
ATOM 6499 C CA . THR B 1 263 ? 28.443 26.713 8.713 1.00 126.36 243 THR B CA 1
ATOM 6500 C C . THR B 1 263 ? 29.031 28.120 8.543 1.00 126.47 243 THR B C 1
ATOM 6501 O O . THR B 1 263 ? 29.608 28.440 7.493 1.00 126.35 243 THR B O 1
ATOM 6505 N N . THR B 1 264 ? 28.874 28.944 9.586 1.00 126.59 244 THR B N 1
ATOM 6506 C CA . THR B 1 264 ? 29.355 30.331 9.616 1.00 126.61 244 THR B CA 1
ATOM 6507 C C . THR B 1 264 ? 30.655 30.434 10.406 1.00 126.69 244 THR B C 1
ATOM 6508 O O . THR B 1 264 ? 30.916 29.609 11.286 1.00 126.53 244 THR B O 1
ATOM 6512 N N . GLU B 1 265 ? 31.459 31.452 10.084 1.00 126.93 245 GLU B N 1
ATOM 6513 C CA . GLU B 1 265 ? 32.595 31.866 10.915 1.00 127.15 245 GLU B CA 1
ATOM 6514 C C . GLU B 1 265 ? 32.195 31.915 12.396 1.00 127.19 245 GLU B C 1
ATOM 6515 O O . GLU B 1 265 ? 32.995 31.587 13.277 1.00 127.20 245 GLU B O 1
ATOM 6521 N N . LYS B 1 266 ? 30.942 32.303 12.643 1.00 127.32 246 LYS B N 1
ATOM 6522 C CA . LYS B 1 266 ? 30.377 32.417 13.985 1.00 127.41 246 LYS B CA 1
ATOM 6523 C C . LYS B 1 266 ? 30.150 31.059 14.642 1.00 127.25 246 LYS B C 1
ATOM 6524 O O . LYS B 1 266 ? 30.231 30.946 15.868 1.00 127.26 246 LYS B O 1
ATOM 6530 N N . THR B 1 267 ? 29.860 30.040 13.830 1.00 127.12 247 THR B N 1
ATOM 6531 C CA . THR B 1 267 ? 29.723 28.668 14.323 1.00 127.01 247 THR B CA 1
ATOM 6532 C C . THR B 1 267 ? 31.051 28.194 14.890 1.00 126.97 247 THR B C 1
ATOM 6533 O O . THR B 1 267 ? 31.105 27.628 15.980 1.00 126.95 247 THR B O 1
ATOM 6537 N N . HIS B 1 268 ? 32.118 28.457 14.142 1.00 126.99 248 HIS B N 1
ATOM 6538 C CA . HIS B 1 268 ? 33.473 28.043 14.504 1.00 126.96 248 HIS B CA 1
ATOM 6539 C C . HIS B 1 268 ? 33.982 28.662 15.813 1.00 126.80 248 HIS B C 1
ATOM 6540 O O . HIS B 1 268 ? 34.673 27.996 16.587 1.00 126.76 248 HIS B O 1
ATOM 6547 N N . ASP B 1 269 ? 33.628 29.921 16.062 1.00 126.61 249 ASP B N 1
ATOM 6548 C CA . ASP B 1 269 ? 33.976 30.578 17.320 1.00 126.49 249 ASP B CA 1
ATOM 6549 C C . ASP B 1 269 ? 33.376 29.854 18.511 1.00 126.37 249 ASP B C 1
ATOM 6550 O O . ASP B 1 269 ? 34.065 29.571 19.487 1.00 126.48 249 ASP B O 1
ATOM 6555 N N . ILE B 1 270 ? 32.088 29.544 18.410 1.00 126.21 250 ILE B N 1
ATOM 6556 C CA . ILE B 1 270 ? 31.363 28.856 19.475 1.00 125.99 250 ILE B CA 1
ATOM 6557 C C . ILE B 1 270 ? 31.998 27.500 19.811 1.00 126.09 250 ILE B C 1
ATOM 6558 O O . ILE B 1 270 ? 32.104 27.131 20.981 1.00 126.12 250 ILE B O 1
ATOM 6563 N N . LEU B 1 271 ? 32.449 26.787 18.783 1.00 126.18 251 LEU B N 1
ATOM 6564 C CA . LEU B 1 271 ? 33.025 25.447 18.942 1.00 126.24 251 LEU B CA 1
ATOM 6565 C C . LEU B 1 271 ? 34.455 25.408 19.504 1.00 126.35 251 LEU B C 1
ATOM 6566 O O . LEU B 1 271 ? 34.832 24.425 20.157 1.00 126.24 251 LEU B O 1
ATOM 6571 N N . ARG B 1 272 ? 35.238 26.465 19.254 1.00 126.41 252 ARG B N 1
ATOM 6572 C CA . ARG B 1 272 ? 36.616 26.555 19.753 1.00 126.48 252 ARG B CA 1
ATOM 6573 C C . ARG B 1 272 ? 36.677 26.490 21.283 1.00 126.57 252 ARG B C 1
ATOM 6574 O O . ARG B 1 272 ? 37.661 26.014 21.852 1.00 126.58 252 ARG B O 1
ATOM 6582 N N . THR B 1 273 ? 35.612 26.968 21.926 1.00 126.66 253 THR B N 1
ATOM 6583 C CA . THR B 1 273 ? 35.423 26.886 23.376 1.00 126.78 253 THR B CA 1
ATOM 6584 C C . THR B 1 273 ? 35.736 25.505 23.961 1.00 127.05 253 THR B C 1
ATOM 6585 O O . THR B 1 273 ? 36.479 25.388 24.933 1.00 127.12 253 THR B O 1
ATOM 6589 N N . GLY B 1 274 ? 35.176 24.459 23.369 1.00 127.29 254 GLY B N 1
ATOM 6590 C CA . GLY B 1 274 ? 35.267 23.141 23.970 1.00 127.75 254 GLY B CA 1
ATOM 6591 C C . GLY B 1 274 ? 36.386 22.232 23.494 1.00 128.09 254 GLY B C 1
ATOM 6592 O O . GLY B 1 274 ? 36.432 21.059 23.892 1.00 128.31 254 GLY B O 1
ATOM 6593 N N . PHE B 1 275 ? 37.282 22.754 22.653 1.00 128.23 255 PHE B N 1
ATOM 6594 C CA . PHE B 1 275 ? 38.336 21.934 22.023 1.00 128.31 255 PHE B CA 1
ATOM 6595 C C . PHE B 1 275 ? 39.133 21.062 23.004 1.00 128.51 255 PHE B C 1
ATOM 6596 O O . PHE B 1 275 ? 39.295 19.848 22.775 1.00 128.37 255 PHE B O 1
ATOM 6604 N N . ASP B 1 276 ? 39.606 21.683 24.093 1.00 128.55 256 ASP B N 1
ATOM 6605 C CA . ASP B 1 276 ? 40.443 21.005 25.089 1.00 128.72 256 ASP B CA 1
ATOM 6606 C C . ASP B 1 276 ? 39.698 20.008 25.986 1.00 128.90 256 ASP B C 1
ATOM 6607 O O . ASP B 1 276 ? 40.332 19.292 26.768 1.00 129.14 256 ASP B O 1
ATOM 6612 N N . ARG B 1 277 ? 38.369 19.957 25.864 1.00 128.92 257 ARG B N 1
ATOM 6613 C CA . ARG B 1 277 ? 37.554 18.967 26.571 1.00 128.82 257 ARG B CA 1
ATOM 6614 C C . ARG B 1 277 ? 37.262 17.757 25.703 1.00 128.98 257 ARG B C 1
ATOM 6615 O O . ARG B 1 277 ? 37.296 16.622 26.185 1.00 129.03 257 ARG B O 1
ATOM 6623 N N . SER B 1 278 ? 36.976 18.003 24.427 1.00 129.12 258 SER B N 1
ATOM 6624 C CA . SER B 1 278 ? 36.555 16.944 23.507 1.00 129.47 258 SER B CA 1
ATOM 6625 C C . SER B 1 278 ? 37.668 15.928 23.219 1.00 129.38 258 SER B C 1
ATOM 6626 O O . SER B 1 278 ? 38.723 16.292 22.679 1.00 129.48 258 SER B O 1
ATOM 6629 N N . PRO B 1 279 ? 37.430 14.646 23.568 1.00 129.30 259 PRO B N 1
ATOM 6630 C CA . PRO B 1 279 ? 38.458 13.621 23.399 1.00 129.21 259 PRO B CA 1
ATOM 6631 C C . PRO B 1 279 ? 38.532 13.075 21.971 1.00 129.14 259 PRO B C 1
ATOM 6632 O O . PRO B 1 279 ? 38.924 11.920 21.780 1.00 129.25 259 PRO B O 1
ATOM 6636 N N . LEU B 1 280 ? 38.141 13.891 20.989 1.00 129.00 260 LEU B N 1
ATOM 6637 C CA . LEU B 1 280 ? 38.398 13.582 19.574 1.00 128.86 260 LEU B CA 1
ATOM 6638 C C . LEU B 1 280 ? 39.352 14.597 18.938 1.00 128.92 260 LEU B C 1
ATOM 6639 O O . LEU B 1 280 ? 40.005 14.304 17.927 1.00 128.95 260 LEU B O 1
ATOM 6644 N N . PHE B 1 281 ? 39.432 15.780 19.546 1.00 128.97 261 PHE B N 1
ATOM 6645 C CA . PHE B 1 281 ? 40.352 16.825 19.115 1.00 129.08 261 PHE B CA 1
ATOM 6646 C C . PHE B 1 281 ? 41.770 16.261 19.070 1.00 129.30 261 PHE B C 1
ATOM 6647 O O . PHE B 1 281 ? 42.273 15.747 20.079 1.00 129.52 261 PHE B O 1
ATOM 6655 N N . THR B 1 282 ? 42.397 16.352 17.895 1.00 129.41 262 THR B N 1
ATOM 6656 C CA . THR B 1 282 ? 43.690 15.691 17.634 1.00 129.35 262 THR B CA 1
ATOM 6657 C C . THR B 1 282 ? 44.817 16.614 17.128 1.00 129.19 262 THR B C 1
ATOM 6658 O O . THR B 1 282 ? 44.635 17.377 16.176 1.00 129.13 262 THR B O 1
ATOM 6662 N N . GLY B 1 283 ? 45.976 16.518 17.782 1.00 129.15 263 GLY B N 1
ATOM 6663 C CA . GLY B 1 283 ? 47.175 17.266 17.396 1.00 129.14 263 GLY B CA 1
ATOM 6664 C C . GLY B 1 283 ? 47.083 18.745 17.714 1.00 129.12 263 GLY B C 1
ATOM 6665 O O . GLY B 1 283 ? 46.737 19.548 16.847 1.00 129.17 263 GLY B O 1
ATOM 6666 N N . CYS B 1 293 ? 38.958 12.143 8.354 1.00 131.78 273 CYS B N 1
ATOM 6667 C CA . CYS B 1 293 ? 39.239 12.530 9.745 1.00 131.99 273 CYS B CA 1
ATOM 6668 C C . CYS B 1 293 ? 37.960 12.845 10.574 1.00 131.83 273 CYS B C 1
ATOM 6669 O O . CYS B 1 293 ? 37.012 13.459 10.062 1.00 131.86 273 CYS B O 1
ATOM 6672 N N . PRO B 1 294 ? 37.955 12.451 11.872 1.00 131.68 274 PRO B N 1
ATOM 6673 C CA . PRO B 1 294 ? 36.702 12.183 12.577 1.00 131.32 274 PRO B CA 1
ATOM 6674 C C . PRO B 1 294 ? 36.290 13.280 13.562 1.00 130.86 274 PRO B C 1
ATOM 6675 O O . PRO B 1 294 ? 36.353 13.065 14.778 1.00 131.01 274 PRO B O 1
ATOM 6679 N N . SER B 1 295 ? 35.873 14.436 13.052 1.00 130.09 275 SER B N 1
ATOM 6680 C CA . SER B 1 295 ? 35.421 15.531 13.917 1.00 129.42 275 SER B CA 1
ATOM 6681 C C . SER B 1 295 ? 34.999 16.740 13.132 1.00 129.03 275 SER B C 1
ATOM 6682 O O . SER B 1 295 ? 35.349 16.891 11.961 1.00 129.34 275 SER B O 1
ATOM 6685 N N . ILE B 1 296 ? 34.238 17.602 13.790 1.00 128.35 276 ILE B N 1
ATOM 6686 C CA . ILE B 1 296 ? 34.026 18.936 13.290 1.00 127.81 276 ILE B CA 1
ATOM 6687 C C . ILE B 1 296 ? 35.049 19.807 13.990 1.00 127.93 276 ILE B C 1
ATOM 6688 O O . ILE B 1 296 ? 35.467 20.827 13.451 1.00 128.03 276 ILE B O 1
ATOM 6693 N N . GLU B 1 297 ? 35.459 19.373 15.185 1.00 127.94 277 GLU B N 1
ATOM 6694 C CA . GLU B 1 297 ? 36.521 20.023 15.956 1.00 127.85 277 GLU B CA 1
ATOM 6695 C C . GLU B 1 297 ? 37.828 19.948 15.191 1.00 127.87 277 GLU B C 1
ATOM 6696 O O . GLU B 1 297 ? 38.484 20.965 14.963 1.00 127.78 277 GLU B O 1
ATOM 6702 N N . ASP B 1 298 ? 38.186 18.726 14.800 1.00 127.94 278 ASP B N 1
ATOM 6703 C CA . ASP B 1 298 ? 39.383 18.445 14.018 1.00 128.03 278 ASP B CA 1
ATOM 6704 C C . ASP B 1 298 ? 39.375 19.228 12.704 1.00 127.79 278 ASP B C 1
ATOM 6705 O O . ASP B 1 298 ? 40.389 19.839 12.337 1.00 127.83 278 ASP B O 1
ATOM 6710 N N . LYS B 1 299 ? 38.229 19.219 12.017 1.00 127.52 279 LYS B N 1
ATOM 6711 C CA . LYS B 1 299 ? 38.070 19.912 10.736 1.00 127.28 279 LYS B CA 1
ATOM 6712 C C . LYS B 1 299 ? 38.423 21.415 10.842 1.00 127.39 279 LYS B C 1
ATOM 6713 O O . LYS B 1 299 ? 39.278 21.903 10.091 1.00 127.46 279 LYS B O 1
ATOM 6719 N N . ILE B 1 300 ? 37.799 22.128 11.787 1.00 127.30 280 ILE B N 1
ATOM 6720 C CA . ILE B 1 300 ? 38.051 23.568 11.984 1.00 127.33 280 ILE B CA 1
ATOM 6721 C C . ILE B 1 300 ? 39.481 23.828 12.448 1.00 127.44 280 ILE B C 1
ATOM 6722 O O . ILE B 1 300 ? 40.064 24.872 12.141 1.00 127.59 280 ILE B O 1
ATOM 6727 N N . SER B 1 301 ? 40.033 22.872 13.190 1.00 127.51 281 SER B N 1
ATOM 6728 C CA . SER B 1 301 ? 41.399 22.962 13.689 1.00 127.54 281 SER B CA 1
ATOM 6729 C C . SER B 1 301 ? 42.419 22.853 12.552 1.00 127.71 281 SER B C 1
ATOM 6730 O O . SER B 1 301 ? 43.272 23.739 12.389 1.00 127.76 281 SER B O 1
ATOM 6733 N N . ARG B 1 302 ? 42.319 21.780 11.764 1.00 127.79 282 ARG B N 1
ATOM 6734 C CA . ARG B 1 302 ? 43.237 21.546 10.641 1.00 128.10 282 ARG B CA 1
ATOM 6735 C C . ARG B 1 302 ? 43.018 22.496 9.455 1.00 127.91 282 ARG B C 1
ATOM 6736 O O . ARG B 1 302 ? 43.932 22.701 8.649 1.00 127.98 282 ARG B O 1
ATOM 6744 N N . PHE B 1 303 ? 41.817 23.068 9.352 1.00 127.76 283 PHE B N 1
ATOM 6745 C CA . PHE B 1 303 ? 41.495 24.020 8.279 1.00 127.59 283 PHE B CA 1
ATOM 6746 C C . PHE B 1 303 ? 40.833 25.319 8.780 1.00 127.37 283 PHE B C 1
ATOM 6747 O O . PHE B 1 303 ? 39.642 25.546 8.536 1.00 127.33 283 PHE B O 1
ATOM 6755 N N . PRO B 1 304 ? 41.605 26.183 9.469 1.00 127.17 284 PRO B N 1
ATOM 6756 C CA . PRO B 1 304 ? 41.014 27.428 9.953 1.00 127.12 284 PRO B CA 1
ATOM 6757 C C . PRO B 1 304 ? 40.913 28.513 8.868 1.00 127.23 284 PRO B C 1
ATOM 6758 O O . PRO B 1 304 ? 40.386 29.596 9.132 1.00 127.24 284 PRO B O 1
ATOM 6762 N N . ASP B 1 305 ? 41.404 28.215 7.663 1.00 127.38 285 ASP B N 1
ATOM 6763 C CA . ASP B 1 305 ? 41.358 29.152 6.531 1.00 127.40 285 ASP B CA 1
ATOM 6764 C C . ASP B 1 305 ? 40.015 29.177 5.802 1.00 127.41 285 ASP B C 1
ATOM 6765 O O . ASP B 1 305 ? 39.587 30.233 5.323 1.00 127.29 285 ASP B O 1
ATOM 6770 N N . LYS B 1 306 ? 39.367 28.013 5.705 1.00 127.43 286 LYS B N 1
ATOM 6771 C CA . LYS B 1 306 ? 38.008 27.935 5.165 1.00 127.42 286 LYS B CA 1
ATOM 6772 C C . LYS B 1 306 ? 37.019 28.509 6.166 1.00 127.33 286 LYS B C 1
ATOM 6773 O O . LYS B 1 306 ? 36.938 28.042 7.303 1.00 127.30 286 LYS B O 1
ATOM 6779 N N . SER B 1 307 ? 36.285 29.533 5.736 1.00 127.28 287 SER B N 1
ATOM 6780 C CA . SER B 1 307 ? 35.348 30.239 6.604 1.00 127.29 287 SER B CA 1
ATOM 6781 C C . SER B 1 307 ? 33.958 29.592 6.577 1.00 127.19 287 SER B C 1
ATOM 6782 O O . SER B 1 307 ? 32.980 30.183 7.047 1.00 127.08 287 SER B O 1
ATOM 6785 N N . SER B 1 308 ? 33.891 28.371 6.038 1.00 127.22 288 SER B N 1
ATOM 6786 C CA . SER B 1 308 ? 32.641 27.616 5.889 1.00 127.11 288 SER B CA 1
ATOM 6787 C C . SER B 1 308 ? 32.892 26.112 5.753 1.00 127.01 288 SER B C 1
ATOM 6788 O O . SER B 1 308 ? 33.918 25.694 5.206 1.00 126.99 288 SER B O 1
ATOM 6791 N N . HIS B 1 309 ? 31.943 25.314 6.248 1.00 126.97 289 HIS B N 1
ATOM 6792 C CA . HIS B 1 309 ? 31.953 23.848 6.100 1.00 126.88 289 HIS B CA 1
ATOM 6793 C C . HIS B 1 309 ? 30.559 23.318 5.806 1.00 126.86 289 HIS B C 1
ATOM 6794 O O . HIS B 1 309 ? 29.576 23.838 6.335 1.00 126.93 289 HIS B O 1
ATOM 6801 N N . HIS B 1 310 ? 30.481 22.272 4.984 1.00 126.75 290 HIS B N 1
ATOM 6802 C CA . HIS B 1 310 ? 29.193 21.697 4.569 1.00 126.63 290 HIS B CA 1
ATOM 6803 C C . HIS B 1 310 ? 28.547 20.858 5.646 1.00 126.47 290 HIS B C 1
ATOM 6804 O O . HIS B 1 310 ? 29.227 20.105 6.333 1.00 126.56 290 HIS B O 1
ATOM 6811 N N . ILE B 1 311 ? 27.235 21.006 5.800 1.00 126.38 291 ILE B N 1
ATOM 6812 C CA . ILE B 1 311 ? 26.451 20.062 6.607 1.00 126.41 291 ILE B CA 1
ATOM 6813 C C . ILE B 1 311 ? 25.193 19.569 5.869 1.00 126.45 291 ILE B C 1
ATOM 6814 O O . ILE B 1 311 ? 24.483 20.346 5.232 1.00 126.41 291 ILE B O 1
ATOM 6819 N N . PHE B 1 312 ? 24.935 18.268 5.955 1.00 126.49 292 PHE B N 1
ATOM 6820 C CA . PHE B 1 312 ? 23.790 17.661 5.281 1.00 126.69 292 PHE B CA 1
ATOM 6821 C C . PHE B 1 312 ? 22.784 17.191 6.310 1.00 126.40 292 PHE B C 1
ATOM 6822 O O . PHE B 1 312 ? 23.110 16.367 7.163 1.00 126.61 292 PHE B O 1
ATOM 6830 N N . LEU B 1 313 ? 21.564 17.704 6.234 1.00 125.96 293 LEU B N 1
ATOM 6831 C CA . LEU B 1 313 ? 20.506 17.249 7.123 1.00 125.52 293 LEU B CA 1
ATOM 6832 C C . LEU B 1 313 ? 19.768 16.099 6.459 1.00 125.34 293 LEU B C 1
ATOM 6833 O O . LEU B 1 313 ? 19.202 16.262 5.381 1.00 125.36 293 LEU B O 1
ATOM 6838 N N . GLU B 1 314 ? 19.788 14.936 7.103 1.00 125.09 294 GLU B N 1
ATOM 6839 C CA . GLU B 1 314 ? 19.233 13.718 6.520 1.00 125.11 294 GLU B CA 1
ATOM 6840 C C . GLU B 1 314 ? 18.169 13.087 7.408 1.00 124.65 294 GLU B C 1
ATOM 6841 O O . GLU B 1 314 ? 18.469 12.673 8.526 1.00 124.72 294 GLU B O 1
ATOM 6847 N N . PRO B 1 315 ? 16.920 13.007 6.917 1.00 124.43 295 PRO B N 1
ATOM 6848 C CA . PRO B 1 315 ? 15.883 12.287 7.631 1.00 124.30 295 PRO B CA 1
ATOM 6849 C C . PRO B 1 315 ? 16.299 10.848 7.813 1.00 124.37 295 PRO B C 1
ATOM 6850 O O . PRO B 1 315 ? 16.930 10.279 6.928 1.00 124.27 295 PRO B O 1
ATOM 6854 N N . GLU B 1 316 ? 15.958 10.271 8.955 1.00 124.57 296 GLU B N 1
ATOM 6855 C CA . GLU B 1 316 ? 16.361 8.916 9.261 1.00 125.37 296 GLU B CA 1
ATOM 6856 C C . GLU B 1 316 ? 15.298 7.900 8.855 1.00 125.25 296 GLU B C 1
ATOM 6857 O O . GLU B 1 316 ? 15.520 6.681 8.905 1.00 125.41 296 GLU B O 1
ATOM 6863 N N . GLY B 1 317 ? 14.151 8.405 8.424 1.00 125.31 297 GLY B N 1
ATOM 6864 C CA . GLY B 1 317 ? 13.060 7.543 8.005 1.00 125.66 297 GLY B CA 1
ATOM 6865 C C . GLY B 1 317 ? 12.019 8.299 7.214 1.00 125.88 297 GLY B C 1
ATOM 6866 O O . GLY B 1 317 ? 12.058 9.518 7.154 1.00 125.77 297 GLY B O 1
ATOM 6867 N N . THR B 1 318 ? 11.084 7.577 6.605 1.00 126.19 298 THR B N 1
ATOM 6868 C CA . THR B 1 318 ? 10.057 8.215 5.808 1.00 126.60 298 THR B CA 1
ATOM 6869 C C . THR B 1 318 ? 9.071 8.936 6.695 1.00 126.90 298 THR B C 1
ATOM 6870 O O . THR B 1 318 ? 8.559 9.974 6.313 1.00 127.16 298 THR B O 1
ATOM 6874 N N . ASP B 1 319 ? 8.817 8.407 7.885 1.00 127.40 299 ASP B N 1
ATOM 6875 C CA . ASP B 1 319 ? 7.993 9.129 8.862 1.00 128.18 299 ASP B CA 1
ATOM 6876 C C . ASP B 1 319 ? 8.477 8.993 10.305 1.00 127.60 299 ASP B C 1
ATOM 6877 O O . ASP B 1 319 ? 7.737 8.561 11.199 1.00 127.22 299 ASP B O 1
ATOM 6882 N N . THR B 1 320 ? 9.741 9.349 10.500 1.00 127.27 300 THR B N 1
ATOM 6883 C CA . THR B 1 320 ? 10.267 9.655 11.812 1.00 126.90 300 THR B CA 1
ATOM 6884 C C . THR B 1 320 ? 10.531 11.140 11.820 1.00 126.80 300 THR B C 1
ATOM 6885 O O . THR B 1 320 ? 10.610 11.768 10.767 1.00 126.99 300 THR B O 1
ATOM 6889 N N . VAL B 1 321 ? 10.652 11.710 13.005 1.00 126.60 301 VAL B N 1
ATOM 6890 C CA . VAL B 1 321 ? 10.944 13.125 13.115 1.00 126.48 301 VAL B CA 1
ATOM 6891 C C . VAL B 1 321 ? 12.441 13.300 13.385 1.00 126.53 301 VAL B C 1
ATOM 6892 O O . VAL B 1 321 ? 12.951 14.418 13.412 1.00 126.58 301 VAL B O 1
ATOM 6896 N N . GLU B 1 322 ? 13.138 12.179 13.568 1.00 126.50 302 GLU B N 1
ATOM 6897 C CA . GLU B 1 322 ? 14.549 12.187 13.919 1.00 126.81 302 GLU B CA 1
ATOM 6898 C C . GLU B 1 322 ? 15.398 12.478 12.696 1.00 126.52 302 GLU B C 1
ATOM 6899 O O . GLU B 1 322 ? 15.215 11.868 11.655 1.00 126.83 302 GLU B O 1
ATOM 6905 N N . MET B 1 323 ? 16.329 13.417 12.827 1.00 126.48 303 MET B N 1
ATOM 6906 C CA . MET B 1 323 ? 17.146 13.865 11.694 1.00 126.19 303 MET B CA 1
ATOM 6907 C C . MET B 1 323 ? 18.654 13.911 11.994 1.00 126.18 303 MET B C 1
ATOM 6908 O O . MET B 1 323 ? 19.081 14.481 12.995 1.00 126.20 303 MET B O 1
ATOM 6913 N N . TYR B 1 324 ? 19.439 13.317 11.098 1.00 126.02 304 TYR B N 1
ATOM 6914 C CA . TYR B 1 324 ? 20.884 13.174 11.235 1.00 125.90 304 TYR B CA 1
ATOM 6915 C C . TYR B 1 324 ? 21.573 14.392 10.688 1.00 125.85 304 TYR B C 1
ATOM 6916 O O . TYR B 1 324 ? 21.268 14.821 9.582 1.00 126.01 304 TYR B O 1
ATOM 6925 N N . VAL B 1 325 ? 22.512 14.940 11.449 1.00 125.92 305 VAL B N 1
ATOM 6926 C CA . VAL B 1 325 ? 23.232 16.140 11.014 1.00 125.92 305 VAL B CA 1
ATOM 6927 C C . VAL B 1 325 ? 24.632 15.789 10.521 1.00 126.16 305 VAL B C 1
ATOM 6928 O O . VAL B 1 325 ? 25.611 15.937 11.253 1.00 126.37 305 VAL B O 1
ATOM 6932 N N . ASN B 1 326 ? 24.711 15.333 9.272 1.00 126.24 306 ASN B N 1
ATOM 6933 C CA . ASN B 1 326 ? 25.968 14.937 8.650 1.00 126.35 306 ASN B CA 1
ATOM 6934 C C . ASN B 1 326 ? 27.036 16.034 8.620 1.00 126.58 306 ASN B C 1
ATOM 6935 O O . ASN B 1 326 ? 26.737 17.220 8.419 1.00 126.57 306 ASN B O 1
ATOM 6940 N N . GLY B 1 327 ? 28.287 15.624 8.823 1.00 126.77 307 GLY B N 1
ATOM 6941 C CA . GLY B 1 327 ? 29.432 16.543 8.789 1.00 126.67 307 GLY B CA 1
ATOM 6942 C C . GLY B 1 327 ? 29.625 17.325 10.068 1.00 126.50 307 GLY B C 1
ATOM 6943 O O . GLY B 1 327 ? 30.417 18.268 10.104 1.00 126.50 307 GLY B O 1
ATOM 6944 N N . PHE B 1 328 ? 28.895 16.919 11.109 1.00 126.51 308 PHE B N 1
ATOM 6945 C CA . PHE B 1 328 ? 28.958 17.532 12.435 1.00 126.51 308 PHE B CA 1
ATOM 6946 C C . PHE B 1 328 ? 29.231 16.478 13.521 1.00 126.63 308 PHE B C 1
ATOM 6947 O O . PHE B 1 328 ? 28.674 16.542 14.612 1.00 126.64 308 PHE B O 1
ATOM 6955 N N . SER B 1 329 ? 30.082 15.503 13.215 1.00 126.80 309 SER B N 1
ATOM 6956 C CA . SER B 1 329 ? 30.547 14.558 14.229 1.00 127.00 309 SER B CA 1
ATOM 6957 C C . SER B 1 329 ? 31.308 15.304 15.310 1.00 127.05 309 SER B C 1
ATOM 6958 O O . SER B 1 329 ? 32.199 16.114 15.016 1.00 127.34 309 SER B O 1
ATOM 6961 N N . THR B 1 330 ? 30.956 15.040 16.563 1.00 126.89 310 THR B N 1
ATOM 6962 C CA . THR B 1 330 ? 31.458 15.863 17.651 1.00 126.56 310 THR B CA 1
ATOM 6963 C C . THR B 1 330 ? 31.527 15.159 18.997 1.00 126.55 310 THR B C 1
ATOM 6964 O O . THR B 1 330 ? 30.796 14.208 19.252 1.00 126.41 310 THR B O 1
ATOM 6968 N N . SER B 1 331 ? 32.428 15.644 19.847 1.00 126.77 311 SER B N 1
ATOM 6969 C CA . SER B 1 331 ? 32.566 15.176 21.228 1.00 126.92 311 SER B CA 1
ATOM 6970 C C . SER B 1 331 ? 32.554 16.344 22.196 1.00 126.82 311 SER B C 1
ATOM 6971 O O . SER B 1 331 ? 32.927 16.189 23.352 1.00 127.06 311 SER B O 1
ATOM 6974 N N . LEU B 1 332 ? 32.125 17.509 21.719 1.00 126.71 312 LEU B N 1
ATOM 6975 C CA . LEU B 1 332 ? 32.076 18.717 22.540 1.00 126.64 312 LEU B CA 1
ATOM 6976 C C . LEU B 1 332 ? 31.025 18.584 23.644 1.00 126.62 312 LEU B C 1
ATOM 6977 O O . LEU B 1 332 ? 30.107 17.778 23.516 1.00 126.42 312 LEU B O 1
ATOM 6982 N N . PRO B 1 333 ? 31.168 19.365 24.740 1.00 126.72 313 PRO B N 1
ATOM 6983 C CA . PRO B 1 333 ? 30.185 19.284 25.821 1.00 126.79 313 PRO B CA 1
ATOM 6984 C C . PRO B 1 333 ? 28.760 19.504 25.309 1.00 126.95 313 PRO B C 1
ATOM 6985 O O . PRO B 1 333 ? 28.537 20.356 24.438 1.00 126.91 313 PRO B O 1
ATOM 6989 N N . GLU B 1 334 ? 27.816 18.734 25.849 1.00 127.10 314 GLU B N 1
ATOM 6990 C CA . GLU B 1 334 ? 26.409 18.768 25.430 1.00 127.43 314 GLU B CA 1
ATOM 6991 C C . GLU B 1 334 ? 25.872 20.185 25.200 1.00 127.28 314 GLU B C 1
ATOM 6992 O O . GLU B 1 334 ? 25.209 20.457 24.201 1.00 127.12 314 GLU B O 1
ATOM 6998 N N . ASP B 1 335 ? 26.181 21.091 26.122 1.00 127.52 315 ASP B N 1
ATOM 6999 C CA . ASP B 1 335 ? 25.677 22.469 26.044 1.00 127.62 315 ASP B CA 1
ATOM 7000 C C . ASP B 1 335 ? 26.304 23.304 24.923 1.00 127.55 315 ASP B C 1
ATOM 7001 O O . ASP B 1 335 ? 25.680 24.245 24.434 1.00 127.78 315 ASP B O 1
ATOM 7006 N N . ILE B 1 336 ? 27.527 22.966 24.522 1.00 127.36 316 ILE B N 1
ATOM 7007 C CA . ILE B 1 336 ? 28.218 23.718 23.472 1.00 127.08 316 ILE B CA 1
ATOM 7008 C C . ILE B 1 336 ? 27.716 23.310 22.091 1.00 126.89 316 ILE B C 1
ATOM 7009 O O . ILE B 1 336 ? 27.679 24.133 21.170 1.00 126.80 316 ILE B O 1
ATOM 7014 N N . GLN B 1 337 ? 27.307 22.047 21.971 1.00 126.70 317 GLN B N 1
ATOM 7015 C CA . GLN B 1 337 ? 26.791 21.503 20.709 1.00 126.37 317 GLN B CA 1
ATOM 7016 C C . GLN B 1 337 ? 25.555 22.256 20.224 1.00 126.55 317 GLN B C 1
ATOM 7017 O O . GLN B 1 337 ? 25.534 22.722 19.084 1.00 126.47 317 GLN B O 1
ATOM 7023 N N . ILE B 1 338 ? 24.544 22.385 21.090 1.00 126.59 318 ILE B N 1
ATOM 7024 C CA . ILE B 1 338 ? 23.299 23.084 20.742 1.00 126.54 318 ILE B CA 1
ATOM 7025 C C . ILE B 1 338 ? 23.592 24.538 20.369 1.00 126.45 318 ILE B C 1
ATOM 7026 O O . ILE B 1 338 ? 23.034 25.076 19.408 1.00 126.35 318 ILE B O 1
ATOM 7031 N N . ALA B 1 339 ? 24.494 25.150 21.128 1.00 126.42 319 ALA B N 1
ATOM 7032 C CA . ALA B 1 339 ? 24.921 26.513 20.891 1.00 126.41 319 ALA B CA 1
ATOM 7033 C C . ALA B 1 339 ? 25.551 26.658 19.503 1.00 126.46 319 ALA B C 1
ATOM 7034 O O . ALA B 1 339 ? 25.374 27.682 18.832 1.00 126.52 319 ALA B O 1
ATOM 7036 N N . GLY B 1 340 ? 26.277 25.627 19.077 1.00 126.39 320 GLY B N 1
ATOM 7037 C CA . GLY B 1 340 ? 26.875 25.602 17.751 1.00 126.33 320 GLY B CA 1
ATOM 7038 C C . GLY B 1 340 ? 25.816 25.424 16.684 1.00 126.42 320 GLY B C 1
ATOM 7039 O O . GLY B 1 340 ? 25.752 26.209 15.740 1.00 126.27 320 GLY B O 1
ATOM 7040 N N . LEU B 1 341 ? 24.981 24.393 16.848 1.00 126.62 321 LEU B N 1
ATOM 7041 C CA . LEU B 1 341 ? 23.936 24.050 15.876 1.00 126.80 321 LEU B CA 1
ATOM 7042 C C . LEU B 1 341 ? 23.010 25.204 15.562 1.00 126.98 321 LEU B C 1
ATOM 7043 O O . LEU B 1 341 ? 22.628 25.404 14.411 1.00 127.10 321 LEU B O 1
ATOM 7048 N N . ARG B 1 342 ? 22.646 25.960 16.588 1.00 127.08 322 ARG B N 1
ATOM 7049 C CA . ARG B 1 342 ? 21.706 27.045 16.407 1.00 127.22 322 ARG B CA 1
ATOM 7050 C C . ARG B 1 342 ? 22.302 28.193 15.601 1.00 127.31 322 ARG B C 1
ATOM 7051 O O . ARG B 1 342 ? 21.560 29.019 15.066 1.00 127.52 322 ARG B O 1
ATOM 7059 N N . SER B 1 343 ? 23.633 28.239 15.511 1.00 127.31 323 SER B N 1
ATOM 7060 C CA . SER B 1 343 ? 24.317 29.293 14.752 1.00 127.30 323 SER B CA 1
ATOM 7061 C C . SER B 1 343 ? 24.316 28.997 13.257 1.00 127.09 323 SER B C 1
ATOM 7062 O O . SER B 1 343 ? 24.427 29.914 12.445 1.00 127.19 323 SER B O 1
ATOM 7065 N N . ILE B 1 344 ? 24.188 27.719 12.908 1.00 126.77 324 ILE B N 1
ATOM 7066 C CA . ILE B 1 344 ? 24.063 27.282 11.519 1.00 126.53 324 ILE B CA 1
ATOM 7067 C C . ILE B 1 344 ? 22.751 27.796 10.931 1.00 126.52 324 ILE B C 1
ATOM 7068 O O . ILE B 1 344 ? 21.690 27.571 11.515 1.00 126.60 324 ILE B O 1
ATOM 7073 N N . PRO B 1 345 ? 22.820 28.498 9.782 1.00 126.45 325 PRO B N 1
ATOM 7074 C CA . PRO B 1 345 ? 21.620 29.010 9.117 1.00 126.40 325 PRO B CA 1
ATOM 7075 C C . PRO B 1 345 ? 20.586 27.908 8.854 1.00 126.36 325 PRO B C 1
ATOM 7076 O O . PRO B 1 345 ? 20.944 26.820 8.397 1.00 126.28 325 PRO B O 1
ATOM 7080 N N . GLY B 1 346 ? 19.323 28.190 9.167 1.00 126.31 326 GLY B N 1
ATOM 7081 C CA . GLY B 1 346 ? 18.251 27.202 9.044 1.00 126.35 326 GLY B CA 1
ATOM 7082 C C . GLY B 1 346 ? 17.984 26.414 10.316 1.00 126.30 326 GLY B C 1
ATOM 7083 O O . GLY B 1 346 ? 16.937 25.791 10.455 1.00 126.29 326 GLY B O 1
ATOM 7084 N N . LEU B 1 347 ? 18.930 26.452 11.249 1.00 126.27 327 LEU B N 1
ATOM 7085 C CA . LEU B 1 347 ? 18.814 25.699 12.495 1.00 126.18 327 LEU B CA 1
ATOM 7086 C C . LEU B 1 347 ? 18.778 26.586 13.749 1.00 126.35 327 LEU B C 1
ATOM 7087 O O . LEU B 1 347 ? 19.134 26.138 14.847 1.00 126.43 327 LEU B O 1
ATOM 7092 N N . GLU B 1 348 ? 18.334 27.836 13.586 1.00 126.38 328 GLU B N 1
ATOM 7093 C CA . GLU B 1 348 ? 18.271 28.806 14.684 1.00 126.29 328 GLU B CA 1
ATOM 7094 C C . GLU B 1 348 ? 17.367 28.349 15.819 1.00 126.24 328 GLU B C 1
ATOM 7095 O O . GLU B 1 348 ? 17.586 28.714 16.970 1.00 126.39 328 GLU B O 1
ATOM 7101 N N . GLU B 1 349 ? 16.360 27.550 15.483 1.00 126.04 329 GLU B N 1
ATOM 7102 C CA . GLU B 1 349 ? 15.396 27.070 16.458 1.00 125.98 329 GLU B CA 1
ATOM 7103 C C . GLU B 1 349 ? 15.423 25.540 16.552 1.00 125.84 329 GLU B C 1
ATOM 7104 O O . GLU B 1 349 ? 14.414 24.896 16.889 1.00 125.72 329 GLU B O 1
ATOM 7110 N N . ALA B 1 350 ? 16.592 24.968 16.270 1.00 125.61 330 ALA B N 1
ATOM 7111 C CA . ALA B 1 350 ? 16.753 23.522 16.242 1.00 125.50 330 ALA B CA 1
ATOM 7112 C C . ALA B 1 350 ? 16.570 22.894 17.619 1.00 125.47 330 ALA B C 1
ATOM 7113 O O . ALA B 1 350 ? 17.189 23.323 18.595 1.00 125.39 330 ALA B O 1
ATOM 7115 N N . LYS B 1 351 ? 15.705 21.886 17.683 1.00 125.34 331 LYS B N 1
ATOM 7116 C CA . LYS B 1 351 ? 15.531 21.090 18.886 1.00 125.35 331 LYS B CA 1
ATOM 7117 C C . LYS B 1 351 ? 16.336 19.813 18.740 1.00 125.40 331 LYS B C 1
ATOM 7118 O O . LYS B 1 351 ? 16.132 19.042 17.806 1.00 125.73 331 LYS B O 1
ATOM 7124 N N . MET B 1 352 ? 17.263 19.606 19.664 1.00 125.33 332 MET B N 1
ATOM 7125 C CA . MET B 1 352 ? 18.199 18.496 19.600 1.00 125.29 332 MET B CA 1
ATOM 7126 C C . MET B 1 352 ? 17.699 17.289 20.410 1.00 125.32 332 MET B C 1
ATOM 7127 O O . MET B 1 352 ? 17.578 17.351 21.629 1.00 125.45 332 MET B O 1
ATOM 7132 N N . ILE B 1 353 ? 17.405 16.192 19.727 1.00 125.33 333 ILE B N 1
ATOM 7133 C CA . ILE B 1 353 ? 16.918 14.997 20.401 1.00 125.49 333 ILE B CA 1
ATOM 7134 C C . ILE B 1 353 ? 18.031 14.231 21.102 1.00 125.82 333 ILE B C 1
ATOM 7135 O O . ILE B 1 353 ? 17.841 13.743 22.202 1.00 126.06 333 ILE B O 1
ATOM 7140 N N . ARG B 1 354 ? 19.185 14.118 20.459 1.00 126.31 334 ARG B N 1
ATOM 7141 C CA . ARG B 1 354 ? 20.384 13.558 21.094 1.00 126.69 334 ARG B CA 1
ATOM 7142 C C . ARG B 1 354 ? 21.614 14.449 20.880 1.00 126.77 334 ARG B C 1
ATOM 7143 O O . ARG B 1 354 ? 21.721 15.137 19.862 1.00 126.95 334 ARG B O 1
ATOM 7151 N N . PRO B 1 355 ? 22.558 14.426 21.831 1.00 126.63 335 PRO B N 1
ATOM 7152 C CA . PRO B 1 355 ? 23.849 15.054 21.568 1.00 126.44 335 PRO B CA 1
ATOM 7153 C C . PRO B 1 355 ? 24.765 14.153 20.749 1.00 126.23 335 PRO B C 1
ATOM 7154 O O . PRO B 1 355 ? 24.640 12.928 20.794 1.00 126.48 335 PRO B O 1
ATOM 7158 N N . GLY B 1 356 ? 25.678 14.760 20.004 1.00 125.87 336 GLY B N 1
ATOM 7159 C CA . GLY B 1 356 ? 26.723 14.002 19.330 1.00 125.41 336 GLY B CA 1
ATOM 7160 C C . GLY B 1 356 ? 27.698 13.525 20.380 1.00 125.01 336 GLY B C 1
ATOM 7161 O O . GLY B 1 356 ? 27.885 14.193 21.389 1.00 125.07 336 GLY B O 1
ATOM 7162 N N . TYR B 1 357 ? 28.309 12.370 20.156 1.00 124.62 337 TYR B N 1
ATOM 7163 C CA . TYR B 1 357 ? 29.266 11.831 21.107 1.00 124.46 337 TYR B CA 1
ATOM 7164 C C . TYR B 1 357 ? 30.356 11.022 20.421 1.00 124.35 337 TYR B C 1
ATOM 7165 O O . TYR B 1 357 ? 30.284 10.786 19.215 1.00 124.52 337 TYR B O 1
ATOM 7174 N N . ALA B 1 358 ? 31.367 10.602 21.182 1.00 124.08 338 ALA B N 1
ATOM 7175 C CA . ALA B 1 358 ? 32.382 9.701 20.650 1.00 124.07 338 ALA B CA 1
ATOM 7176 C C . ALA B 1 358 ? 32.343 8.390 21.390 1.00 124.15 338 ALA B C 1
ATOM 7177 O O . ALA B 1 358 ? 32.058 8.367 22.576 1.00 124.42 338 ALA B O 1
ATOM 7179 N N . ILE B 1 359 ? 32.617 7.301 20.682 1.00 124.14 339 ILE B N 1
ATOM 7180 C CA . ILE B 1 359 ? 32.643 5.971 21.276 1.00 124.12 339 ILE B CA 1
ATOM 7181 C C . ILE B 1 359 ? 34.080 5.469 21.274 1.00 124.27 339 ILE B C 1
ATOM 7182 O O . ILE B 1 359 ? 34.721 5.421 20.233 1.00 124.55 339 ILE B O 1
ATOM 7187 N N . GLU B 1 360 ? 34.589 5.129 22.449 1.00 124.41 340 GLU B N 1
ATOM 7188 C CA . GLU B 1 360 ? 35.922 4.561 22.582 1.00 124.61 340 GLU B CA 1
ATOM 7189 C C . GLU B 1 360 ? 35.792 3.068 22.831 1.00 124.58 340 GLU B C 1
ATOM 7190 O O . GLU B 1 360 ? 35.006 2.646 23.677 1.00 124.66 340 GLU B O 1
ATOM 7196 N N . TYR B 1 361 ? 36.570 2.273 22.102 1.00 124.55 341 TYR B N 1
ATOM 7197 C CA . TYR B 1 361 ? 36.386 0.819 22.086 1.00 124.61 341 TYR B CA 1
ATOM 7198 C C . TYR B 1 361 ? 37.687 0.051 21.879 1.00 124.64 341 TYR B C 1
ATOM 7199 O O . TYR B 1 361 ? 38.666 0.602 21.393 1.00 124.55 341 TYR B O 1
ATOM 7208 N N . ASP B 1 362 ? 37.676 -1.227 22.246 1.00 124.82 342 ASP B N 1
ATOM 7209 C CA . ASP B 1 362 ? 38.819 -2.112 22.052 1.00 125.07 342 ASP B CA 1
ATOM 7210 C C . ASP B 1 362 ? 38.831 -2.661 20.645 1.00 125.04 342 ASP B C 1
ATOM 7211 O O . ASP B 1 362 ? 37.807 -3.117 20.155 1.00 125.13 342 ASP B O 1
ATOM 7216 N N . PHE B 1 363 ? 39.997 -2.623 20.010 1.00 125.13 343 PHE B N 1
ATOM 7217 C CA . PHE B 1 363 ? 40.188 -3.211 18.688 1.00 125.18 343 PHE B CA 1
ATOM 7218 C C . PHE B 1 363 ? 41.453 -4.051 18.641 1.00 125.27 343 PHE B C 1
ATOM 7219 O O . PHE B 1 363 ? 42.404 -3.782 19.367 1.00 125.42 343 PHE B O 1
ATOM 7227 N N . PHE B 1 364 ? 41.468 -5.045 17.761 1.00 125.34 344 PHE B N 1
ATOM 7228 C CA . PHE B 1 364 ? 42.593 -5.963 17.645 1.00 125.42 344 PHE B CA 1
ATOM 7229 C C . PHE B 1 364 ? 43.443 -5.683 16.408 1.00 125.53 344 PHE B C 1
ATOM 7230 O O . PHE B 1 364 ? 42.937 -5.723 15.275 1.00 125.63 344 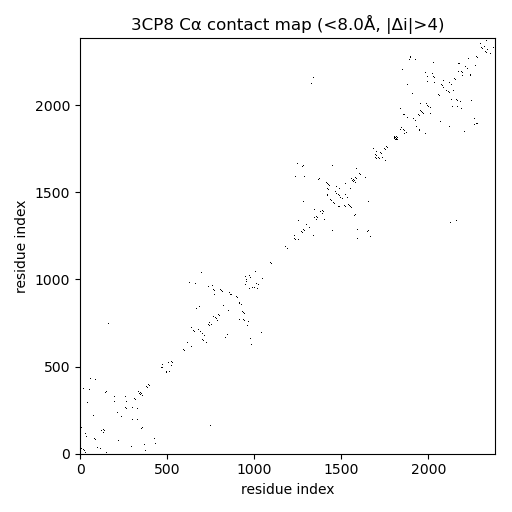PHE B O 1
ATOM 7238 N N . HIS B 1 365 ? 44.732 -5.413 16.650 1.00 125.51 345 HIS B N 1
ATOM 7239 C CA . HIS B 1 365 ? 45.693 -4.985 15.622 1.00 125.45 345 HIS B CA 1
ATOM 7240 C C . HIS B 1 365 ? 45.702 -5.869 14.381 1.00 125.61 345 HIS B C 1
ATOM 7241 O O . HIS B 1 365 ? 45.986 -7.065 14.477 1.00 125.63 345 HIS B O 1
ATOM 7248 N N . PRO B 1 366 ? 45.423 -5.269 13.205 1.00 125.65 346 PRO B N 1
ATOM 7249 C CA . PRO B 1 366 ? 45.086 -5.995 11.988 1.00 125.67 346 PRO B CA 1
ATOM 7250 C C . PRO B 1 366 ? 46.219 -6.859 11.435 1.00 125.77 346 PRO B C 1
ATOM 7251 O O . PRO B 1 366 ? 45.993 -7.622 10.495 1.00 125.89 346 PRO B O 1
ATOM 7255 N N . TRP B 1 367 ? 47.419 -6.750 12.005 1.00 125.78 347 TRP B N 1
ATOM 7256 C CA . TRP B 1 367 ? 48.516 -7.626 11.593 1.00 125.81 347 TRP B CA 1
ATOM 7257 C C . TRP B 1 367 ? 48.337 -9.041 12.153 1.00 125.82 347 TRP B C 1
ATOM 7258 O O . TRP B 1 367 ? 48.893 -10.011 11.621 1.00 125.80 347 TRP B O 1
ATOM 7269 N N . GLN B 1 368 ? 47.542 -9.141 13.217 1.00 125.77 348 GLN B N 1
ATOM 7270 C CA . GLN B 1 368 ? 47.295 -10.404 13.904 1.00 125.83 348 GLN B CA 1
ATOM 7271 C C . GLN B 1 368 ? 46.372 -11.315 13.110 1.00 125.92 348 GLN B C 1
ATOM 7272 O O . GLN B 1 368 ? 46.271 -12.503 13.401 1.00 126.01 348 GLN B O 1
ATOM 7278 N N . ILE B 1 369 ? 45.701 -10.758 12.108 1.00 126.06 349 ILE B N 1
ATOM 7279 C CA . ILE B 1 369 ? 44.857 -11.553 11.221 1.00 126.27 349 ILE B CA 1
ATOM 7280 C C . ILE B 1 369 ? 45.487 -11.694 9.842 1.00 126.35 349 ILE B C 1
ATOM 7281 O O . ILE B 1 369 ? 46.234 -10.818 9.396 1.00 126.30 349 ILE B O 1
ATOM 7286 N N . ARG B 1 370 ? 45.186 -12.808 9.182 1.00 126.52 350 ARG B N 1
ATOM 7287 C CA . ARG B 1 370 ? 45.635 -13.049 7.813 1.00 126.75 350 ARG B CA 1
ATOM 7288 C C . ARG B 1 370 ? 44.768 -12.293 6.817 1.00 126.81 350 ARG B C 1
ATOM 7289 O O . ARG B 1 370 ? 43.726 -11.731 7.178 1.00 126.84 350 ARG B O 1
ATOM 7297 N N . SER B 1 371 ? 45.214 -12.295 5.561 1.00 126.88 351 SER B N 1
ATOM 7298 C CA . SER B 1 371 ? 44.466 -11.731 4.442 1.00 126.85 351 SER B CA 1
ATOM 7299 C C . SER B 1 371 ? 43.141 -12.479 4.272 1.00 126.67 351 SER B C 1
ATOM 7300 O O . SER B 1 371 ? 42.175 -11.954 3.717 1.00 126.56 351 SER B O 1
ATOM 7303 N N . THR B 1 372 ? 43.112 -13.702 4.786 1.00 126.54 352 THR B N 1
ATOM 7304 C CA . THR B 1 372 ? 41.993 -14.610 4.614 1.00 126.51 352 THR B CA 1
ATOM 7305 C C . THR B 1 372 ? 40.940 -14.393 5.699 1.00 126.45 352 THR B C 1
ATOM 7306 O O . THR B 1 372 ? 39.934 -15.102 5.761 1.00 126.45 352 THR B O 1
ATOM 7310 N N . MET B 1 373 ? 41.182 -13.389 6.538 1.00 126.50 353 MET B N 1
ATOM 7311 C CA . MET B 1 373 ? 40.312 -13.030 7.671 1.00 126.40 353 MET B CA 1
ATOM 7312 C C . MET B 1 373 ? 40.438 -13.946 8.888 1.00 126.36 353 MET B C 1
ATOM 7313 O O . MET B 1 373 ? 39.824 -13.692 9.919 1.00 126.35 353 MET B O 1
ATOM 7318 N N . GLU B 1 374 ? 41.241 -15.002 8.748 1.00 126.36 354 GLU B N 1
ATOM 7319 C CA . GLU B 1 374 ? 41.581 -15.927 9.831 1.00 126.26 354 GLU B CA 1
ATOM 7320 C C . GLU B 1 374 ? 42.715 -15.345 10.667 1.00 126.20 354 GLU B C 1
ATOM 7321 O O . GLU B 1 374 ? 43.572 -14.637 10.145 1.00 126.17 354 GLU B O 1
ATOM 7327 N N . THR B 1 375 ? 42.722 -15.649 11.962 1.00 126.24 355 THR B N 1
ATOM 7328 C CA . THR B 1 375 ? 43.741 -15.106 12.865 1.00 126.35 355 THR B CA 1
ATOM 7329 C C . THR B 1 375 ? 44.985 -15.975 12.911 1.00 126.40 355 THR B C 1
ATOM 7330 O O . THR B 1 375 ? 44.911 -17.199 12.787 1.00 126.52 355 THR B O 1
ATOM 7334 N N . ARG B 1 376 ? 46.126 -15.325 13.109 1.00 126.33 356 ARG B N 1
ATOM 7335 C CA . ARG B 1 376 ? 47.383 -16.019 13.286 1.00 126.20 356 ARG B CA 1
ATOM 7336 C C . ARG B 1 376 ? 47.433 -16.760 14.624 1.00 126.10 356 ARG B C 1
ATOM 7337 O O . ARG B 1 376 ? 47.635 -17.971 14.629 1.00 126.33 356 ARG B O 1
ATOM 7345 N N . PRO B 1 377 ? 47.219 -16.055 15.757 1.00 125.91 357 PRO B N 1
ATOM 7346 C CA . PRO B 1 377 ? 47.321 -16.710 17.063 1.00 125.86 357 PRO B CA 1
ATOM 7347 C C . PRO B 1 377 ? 46.470 -17.965 17.254 1.00 125.82 357 PRO B C 1
ATOM 7348 O O . PRO B 1 377 ? 46.859 -18.847 18.017 1.00 125.92 357 PRO B O 1
ATOM 7352 N N . VAL B 1 378 ? 45.329 -18.053 16.578 1.00 125.80 358 VAL B N 1
ATOM 7353 C CA . VAL B 1 378 ? 44.458 -19.229 16.718 1.00 125.73 358 VAL B CA 1
ATOM 7354 C C . VAL B 1 378 ? 43.707 -19.583 15.432 1.00 125.77 358 VAL B C 1
ATOM 7355 O O . VAL B 1 378 ? 43.009 -18.750 14.855 1.00 125.66 358 VAL B O 1
ATOM 7359 N N . GLU B 1 379 ? 43.883 -20.828 14.993 1.00 125.86 359 GLU B N 1
ATOM 7360 C CA . GLU B 1 379 ? 43.233 -21.350 13.797 1.00 126.13 359 GLU B CA 1
ATOM 7361 C C . GLU B 1 379 ? 41.726 -21.425 14.005 1.00 125.96 359 GLU B C 1
ATOM 7362 O O . GLU B 1 379 ? 41.264 -21.610 15.134 1.00 126.00 359 GLU B O 1
ATOM 7368 N N . ASN B 1 380 ? 40.977 -21.264 12.914 1.00 125.83 360 ASN B N 1
ATOM 7369 C CA . ASN B 1 380 ? 39.506 -21.345 12.913 1.00 125.80 360 ASN B CA 1
ATOM 7370 C C . ASN B 1 380 ? 38.779 -20.198 13.644 1.00 125.76 360 ASN B C 1
ATOM 7371 O O . ASN B 1 380 ? 37.555 -20.226 13.808 1.00 125.90 360 ASN B O 1
ATOM 7376 N N . LEU B 1 381 ? 39.536 -19.190 14.069 1.00 125.50 361 LEU B N 1
ATOM 7377 C CA . LEU B 1 381 ? 38.962 -17.992 14.650 1.00 125.12 361 LEU B CA 1
ATOM 7378 C C . LEU B 1 381 ? 39.130 -16.849 13.658 1.00 125.03 361 LEU B C 1
ATOM 7379 O O . LEU B 1 381 ? 40.248 -16.506 13.286 1.00 125.01 361 LEU B O 1
ATOM 7384 N N . PHE B 1 382 ? 38.009 -16.279 13.219 1.00 125.05 362 PHE B N 1
ATOM 7385 C CA . PHE B 1 382 ? 38.010 -15.180 12.247 1.00 124.96 362 PHE B CA 1
ATOM 7386 C C . PHE B 1 382 ? 37.564 -13.869 12.885 1.00 124.87 362 PHE B C 1
ATOM 7387 O O . PHE B 1 382 ? 36.710 -13.863 13.768 1.00 124.93 362 PHE B O 1
ATOM 7395 N N . PHE B 1 383 ? 38.156 -12.768 12.441 1.00 124.79 363 PHE B N 1
ATOM 7396 C CA . PHE B 1 383 ? 37.811 -11.444 12.938 1.00 124.94 363 PHE B CA 1
ATOM 7397 C C . PHE B 1 383 ? 37.243 -10.641 11.784 1.00 124.92 363 PHE B C 1
ATOM 7398 O O . PHE B 1 383 ? 37.859 -10.585 10.719 1.00 124.99 363 PHE B O 1
ATOM 7406 N N . ALA B 1 384 ? 36.074 -10.027 11.990 1.00 124.79 364 ALA B N 1
ATOM 7407 C CA . ALA B 1 384 ? 35.415 -9.218 10.961 1.00 124.64 364 ALA B CA 1
ATOM 7408 C C . ALA B 1 384 ? 34.753 -7.978 11.526 1.00 124.72 364 ALA B C 1
ATOM 7409 O O . ALA B 1 384 ? 34.035 -8.047 12.526 1.00 124.86 364 ALA B O 1
ATOM 7411 N N . GLY B 1 385 ? 34.987 -6.842 10.883 1.00 124.79 365 GLY B N 1
ATOM 7412 C CA . GLY B 1 385 ? 34.258 -5.631 11.228 1.00 125.21 365 GLY B CA 1
ATOM 7413 C C . GLY B 1 385 ? 35.057 -4.588 11.970 1.00 125.46 365 GLY B C 1
ATOM 7414 O O . GLY B 1 385 ? 36.258 -4.505 11.794 1.00 125.48 365 GLY B O 1
ATOM 7415 N N . GLN B 1 386 ? 34.379 -3.797 12.799 1.00 125.86 366 GLN B N 1
ATOM 7416 C CA . GLN B 1 386 ? 34.985 -2.670 13.526 1.00 126.35 366 GLN B CA 1
ATOM 7417 C C . GLN B 1 386 ? 36.079 -3.111 14.498 1.00 126.30 366 GLN B C 1
ATOM 7418 O O . GLN B 1 386 ? 36.930 -2.316 14.917 1.00 126.18 366 GLN B O 1
ATOM 7424 N N . ILE B 1 387 ? 36.026 -4.390 14.849 1.00 126.32 367 ILE B N 1
ATOM 7425 C CA . ILE B 1 387 ? 36.980 -5.036 15.733 1.00 126.34 367 ILE B CA 1
ATOM 7426 C C . ILE B 1 387 ? 38.397 -5.097 15.143 1.00 126.25 367 ILE B C 1
ATOM 7427 O O . ILE B 1 387 ? 39.366 -5.253 15.875 1.00 126.30 367 ILE B O 1
ATOM 7432 N N . ASN B 1 388 ? 38.502 -4.983 13.819 1.00 126.21 368 ASN B N 1
ATOM 7433 C CA . ASN B 1 388 ? 39.782 -4.891 13.123 1.00 126.18 368 ASN B CA 1
ATOM 7434 C C . ASN B 1 388 ? 40.216 -3.444 12.920 1.00 126.50 368 ASN B C 1
ATOM 7435 O O . ASN B 1 388 ? 41.100 -3.168 12.104 1.00 126.63 368 ASN B O 1
ATOM 7440 N N . GLY B 1 389 ? 39.583 -2.528 13.658 1.00 126.74 369 GLY B N 1
ATOM 7441 C CA . GLY B 1 389 ? 39.932 -1.111 13.629 1.00 127.07 369 GLY B CA 1
ATOM 7442 C C . GLY B 1 389 ? 39.680 -0.423 12.305 1.00 127.37 369 GLY B C 1
ATOM 7443 O O . GLY B 1 389 ? 40.385 0.516 11.942 1.00 127.59 369 GLY B O 1
ATOM 7444 N N . THR B 1 390 ? 38.693 -0.921 11.572 1.00 127.61 370 THR B N 1
ATOM 7445 C CA . THR B 1 390 ? 38.181 -0.263 10.378 1.00 127.95 370 THR B CA 1
ATOM 7446 C C . THR B 1 390 ? 36.910 0.486 10.780 1.00 127.96 370 THR B C 1
ATOM 7447 O O . THR B 1 390 ? 36.403 0.286 11.883 1.00 128.24 370 THR B O 1
ATOM 7451 N N . SER B 1 391 ? 36.403 1.357 9.915 1.00 127.79 371 SER B N 1
ATOM 7452 C CA . SER B 1 391 ? 35.103 1.965 10.168 1.00 127.73 371 SER B CA 1
ATOM 7453 C C . SER B 1 391 ? 34.301 2.060 8.888 1.00 127.42 371 SER B C 1
ATOM 7454 O O . SER B 1 391 ? 34.828 2.441 7.837 1.00 127.63 371 SER B O 1
ATOM 7457 N N . GLY B 1 392 ? 33.020 1.726 9.004 1.00 127.03 372 GLY B N 1
ATOM 7458 C CA . GLY B 1 392 ? 32.056 1.785 7.905 1.00 126.41 372 GLY B CA 1
ATOM 7459 C C . GLY B 1 392 ? 31.181 0.556 7.969 1.00 126.00 372 GLY B C 1
ATOM 7460 O O . GLY B 1 392 ? 31.641 -0.499 8.426 1.00 126.18 372 GLY B O 1
ATOM 7461 N N . TYR B 1 393 ? 29.922 0.673 7.543 1.00 125.42 373 TYR B N 1
ATOM 7462 C CA . TYR B 1 393 ? 29.086 -0.517 7.466 1.00 124.83 373 TYR B CA 1
ATOM 7463 C C . TYR B 1 393 ? 29.634 -1.378 6.348 1.00 124.57 373 TYR B C 1
ATOM 7464 O O . TYR B 1 393 ? 29.947 -2.531 6.566 1.00 124.64 373 TYR B O 1
ATOM 7473 N N . GLU B 1 394 ? 29.782 -0.790 5.164 1.00 124.34 374 GLU B N 1
ATOM 7474 C CA . GLU B 1 394 ? 30.219 -1.506 3.974 1.00 124.29 374 GLU B CA 1
ATOM 7475 C C . GLU B 1 394 ? 31.559 -2.175 4.211 1.00 124.40 374 GLU B C 1
ATOM 7476 O O . GLU B 1 394 ? 31.742 -3.346 3.861 1.00 124.24 374 GLU B O 1
ATOM 7482 N N . GLU B 1 395 ? 32.482 -1.423 4.815 1.00 124.60 375 GLU B N 1
ATOM 7483 C CA . GLU B 1 395 ? 33.800 -1.930 5.185 1.00 124.70 375 GLU B CA 1
ATOM 7484 C C . GLU B 1 395 ? 33.694 -3.135 6.115 1.00 124.79 375 GLU B C 1
ATOM 7485 O O . GLU B 1 395 ? 34.403 -4.119 5.933 1.00 124.97 375 GLU B O 1
ATOM 7491 N N . ALA B 1 396 ? 32.799 -3.060 7.098 1.00 124.76 376 ALA B N 1
ATOM 7492 C CA . ALA B 1 396 ? 32.557 -4.174 8.009 1.00 124.69 376 ALA B CA 1
ATOM 7493 C C . ALA B 1 396 ? 31.861 -5.324 7.303 1.00 124.84 376 ALA B C 1
ATOM 7494 O O . ALA B 1 396 ? 32.235 -6.467 7.488 1.00 125.24 376 ALA B O 1
ATOM 7496 N N . ALA B 1 397 ? 30.856 -5.015 6.487 1.00 124.82 377 ALA B N 1
ATOM 7497 C CA . ALA B 1 397 ? 30.064 -6.031 5.813 1.00 124.56 377 ALA B CA 1
ATOM 7498 C C . ALA B 1 397 ? 30.948 -6.862 4.919 1.00 124.62 377 ALA B C 1
ATOM 7499 O O . ALA B 1 397 ? 30.849 -8.082 4.935 1.00 124.80 377 ALA B O 1
ATOM 7501 N N . ALA B 1 398 ? 31.826 -6.199 4.166 1.00 124.57 378 ALA B N 1
ATOM 7502 C CA . ALA B 1 398 ? 32.734 -6.874 3.228 1.00 124.34 378 ALA B CA 1
ATOM 7503 C C . ALA B 1 398 ? 33.649 -7.874 3.920 1.00 124.18 378 ALA B C 1
ATOM 7504 O O . ALA B 1 398 ? 33.922 -8.942 3.389 1.00 124.08 378 ALA B O 1
ATOM 7506 N N . GLN B 1 399 ? 34.114 -7.522 5.113 1.00 124.19 379 GLN B N 1
ATOM 7507 C CA . GLN B 1 399 ? 34.958 -8.412 5.895 1.00 124.25 379 GLN B CA 1
ATOM 7508 C C . GLN B 1 399 ? 34.162 -9.603 6.374 1.00 124.33 379 GLN B C 1
ATOM 7509 O O . GLN B 1 399 ? 34.620 -10.737 6.258 1.00 124.66 379 GLN B O 1
ATOM 7515 N N . GLY B 1 400 ? 32.968 -9.339 6.897 1.00 124.28 380 GLY B N 1
ATOM 7516 C CA . GLY B 1 400 ? 32.047 -10.386 7.320 1.00 124.21 380 GLY B CA 1
ATOM 7517 C C . GLY B 1 400 ? 31.812 -11.408 6.226 1.00 124.26 380 GLY B C 1
ATOM 7518 O O . GLY B 1 400 ? 31.880 -12.609 6.474 1.00 124.25 380 GLY B O 1
ATOM 7519 N N . LEU B 1 401 ? 31.557 -10.924 5.010 1.00 124.42 381 LEU B N 1
ATOM 7520 C CA . LEU B 1 401 ? 31.300 -11.785 3.856 1.00 124.61 381 LEU B CA 1
ATOM 7521 C C . LEU B 1 401 ? 32.475 -12.723 3.644 1.00 124.93 381 LEU B C 1
ATOM 7522 O O . LEU B 1 401 ? 32.293 -13.937 3.555 1.00 125.23 381 LEU B O 1
ATOM 7527 N N . MET B 1 402 ? 33.678 -12.159 3.578 1.00 125.07 382 MET B N 1
ATOM 7528 C CA . MET B 1 402 ? 34.882 -12.948 3.344 1.00 125.14 382 MET B CA 1
ATOM 7529 C C . MET B 1 402 ? 35.159 -13.903 4.493 1.00 125.01 382 MET B C 1
ATOM 7530 O O . MET B 1 402 ? 35.386 -15.094 4.271 1.00 124.93 382 MET B O 1
ATOM 7535 N N . ALA B 1 403 ? 35.111 -13.379 5.717 1.00 124.90 383 ALA B N 1
ATOM 7536 C CA . ALA B 1 403 ? 35.278 -14.196 6.913 1.00 124.88 383 ALA B CA 1
ATOM 7537 C C . ALA B 1 403 ? 34.327 -15.391 6.893 1.00 124.91 383 ALA B C 1
ATOM 7538 O O . ALA B 1 403 ? 34.728 -16.521 7.187 1.00 125.06 383 ALA B O 1
ATOM 7540 N N . GLY B 1 404 ? 33.076 -15.134 6.521 1.00 124.91 384 GLY B N 1
ATOM 7541 C CA . GLY B 1 404 ? 32.067 -16.179 6.407 1.00 125.02 384 GLY B CA 1
ATOM 7542 C C . GLY B 1 404 ? 32.455 -17.241 5.399 1.00 125.13 384 GLY B C 1
ATOM 7543 O O . GLY B 1 404 ? 32.586 -18.406 5.757 1.00 125.16 384 GLY B O 1
ATOM 7544 N N . ILE B 1 405 ? 32.648 -16.831 4.145 1.00 125.14 385 ILE B N 1
ATOM 7545 C CA . ILE B 1 405 ? 33.057 -17.734 3.067 1.00 125.16 385 ILE B CA 1
ATOM 7546 C C . ILE B 1 405 ? 34.223 -18.631 3.499 1.00 125.40 385 ILE B C 1
ATOM 7547 O O . ILE B 1 405 ? 34.172 -19.858 3.350 1.00 125.48 385 ILE B O 1
ATOM 7552 N N . ASN B 1 406 ? 35.259 -18.006 4.053 1.00 125.53 386 ASN B N 1
ATOM 7553 C CA . ASN B 1 406 ? 36.475 -18.707 4.450 1.00 125.57 386 ASN B CA 1
ATOM 7554 C C . ASN B 1 406 ? 36.311 -19.635 5.650 1.00 125.76 386 ASN B C 1
ATOM 7555 O O . ASN B 1 406 ? 37.068 -20.586 5.806 1.00 125.89 386 ASN B O 1
ATOM 7560 N N . ALA B 1 407 ? 35.329 -19.365 6.498 1.00 125.88 387 ALA B N 1
ATOM 7561 C CA . ALA B 1 407 ? 35.010 -20.286 7.581 1.00 126.02 387 ALA B CA 1
ATOM 7562 C C . ALA B 1 407 ? 34.416 -21.598 7.044 1.00 126.14 387 ALA B C 1
ATOM 7563 O O . ALA B 1 407 ? 34.719 -22.682 7.558 1.00 126.15 387 ALA B O 1
ATOM 7565 N N . VAL B 1 408 ? 33.577 -21.487 6.012 1.00 126.19 388 VAL B N 1
ATOM 7566 C CA . VAL B 1 408 ? 32.985 -22.650 5.354 1.00 126.26 388 VAL B CA 1
ATOM 7567 C C . VAL B 1 408 ? 34.093 -23.442 4.674 1.00 126.36 388 VAL B C 1
ATOM 7568 O O . VAL B 1 408 ? 34.181 -24.661 4.824 1.00 126.44 388 VAL B O 1
ATOM 7572 N N . ARG B 1 409 ? 34.944 -22.733 3.937 1.00 126.44 389 ARG B N 1
ATOM 7573 C CA . ARG B 1 409 ? 36.032 -23.349 3.167 1.00 126.47 389 ARG B CA 1
ATOM 7574 C C . ARG B 1 409 ? 36.987 -24.144 4.044 1.00 126.32 389 ARG B C 1
ATOM 7575 O O . ARG B 1 409 ? 37.418 -25.225 3.670 1.00 126.28 389 ARG B O 1
ATOM 7583 N N . LYS B 1 410 ? 37.300 -23.597 5.214 1.00 126.31 390 LYS B N 1
ATOM 7584 C CA . LYS B 1 410 ? 38.198 -24.225 6.166 1.00 126.27 390 LYS B CA 1
ATOM 7585 C C . LYS B 1 410 ? 37.632 -25.548 6.692 1.00 126.30 390 LYS B C 1
ATOM 7586 O O . LYS B 1 410 ? 38.332 -26.572 6.711 1.00 126.31 390 LYS B O 1
ATOM 7592 N N . ILE B 1 411 ? 36.367 -25.518 7.114 1.00 126.22 391 ILE B N 1
ATOM 7593 C CA . ILE B 1 411 ? 35.682 -26.707 7.630 1.00 126.11 391 ILE B CA 1
ATOM 7594 C C . ILE B 1 411 ? 35.579 -27.784 6.541 1.00 126.07 391 ILE B C 1
ATOM 7595 O O . ILE B 1 411 ? 35.802 -28.964 6.811 1.00 125.95 391 ILE B O 1
ATOM 7600 N N . LEU B 1 412 ? 35.275 -27.361 5.314 1.00 126.07 392 LEU B N 1
ATOM 7601 C CA . LEU B 1 412 ? 35.246 -28.257 4.162 1.00 126.23 392 LEU B CA 1
ATOM 7602 C C . LEU B 1 412 ? 36.651 -28.709 3.753 1.00 126.39 392 LEU B C 1
ATOM 7603 O O . LEU B 1 412 ? 36.815 -29.768 3.143 1.00 126.61 392 LEU B O 1
ATOM 7608 N N . GLY B 1 413 ? 37.658 -27.912 4.105 1.00 126.43 393 GLY B N 1
ATOM 7609 C CA . GLY B 1 413 ? 39.043 -28.208 3.750 1.00 126.37 393 GLY B CA 1
ATOM 7610 C C . GLY B 1 413 ? 39.362 -27.763 2.337 1.00 126.47 393 GLY B C 1
ATOM 7611 O O . GLY B 1 413 ? 40.317 -28.245 1.723 1.00 126.59 393 GLY B O 1
ATOM 7612 N N . LYS B 1 414 ? 38.550 -26.842 1.826 1.00 126.63 394 LYS B N 1
ATOM 7613 C CA . LYS B 1 414 ? 38.713 -26.282 0.489 1.00 126.88 394 LYS B CA 1
ATOM 7614 C C . LYS B 1 414 ? 39.691 -25.086 0.528 1.00 126.89 394 LYS B C 1
ATOM 7615 O O . LYS B 1 414 ? 40.222 -24.748 1.589 1.00 126.79 394 LYS B O 1
ATOM 7621 N N . GLU B 1 415 ? 39.942 -24.477 -0.632 1.00 127.05 395 GLU B N 1
ATOM 7622 C CA . GLU B 1 415 ? 40.855 -23.336 -0.756 1.00 127.17 395 GLU B CA 1
ATOM 7623 C C . GLU B 1 415 ? 40.220 -22.103 -0.134 1.00 126.95 395 GLU B C 1
ATOM 7624 O O . GLU B 1 415 ? 39.050 -21.813 -0.398 1.00 127.15 395 GLU B O 1
ATOM 7630 N N . LEU B 1 416 ? 40.972 -21.368 0.682 1.00 126.57 396 LEU B N 1
ATOM 7631 C CA . LEU B 1 416 ? 40.461 -20.095 1.199 1.00 126.14 396 LEU B CA 1
ATOM 7632 C C . LEU B 1 416 ? 40.569 -19.028 0.108 1.00 125.99 396 LEU B C 1
ATOM 7633 O O . LEU B 1 416 ? 41.413 -19.140 -0.786 1.00 125.96 396 LEU B O 1
ATOM 7638 N N . ILE B 1 417 ? 39.705 -18.014 0.173 1.00 125.79 397 ILE B N 1
ATOM 7639 C CA . ILE B 1 417 ? 39.639 -16.981 -0.867 1.00 125.58 397 ILE B CA 1
ATOM 7640 C C . ILE B 1 417 ? 40.240 -15.665 -0.397 1.00 125.46 397 ILE B C 1
ATOM 7641 O O . ILE B 1 417 ? 39.850 -15.125 0.642 1.00 125.60 397 ILE B O 1
ATOM 7646 N N . VAL B 1 418 ? 41.204 -15.171 -1.165 1.00 125.18 398 VAL B N 1
ATOM 7647 C CA . VAL B 1 418 ? 41.731 -13.824 -0.997 1.00 124.96 398 VAL B CA 1
ATOM 7648 C C . VAL B 1 418 ? 41.518 -13.092 -2.315 1.00 124.96 398 VAL B C 1
ATOM 7649 O O . VAL B 1 418 ? 41.877 -13.598 -3.370 1.00 125.11 398 VAL B O 1
ATOM 7653 N N . LEU B 1 419 ? 40.906 -11.917 -2.255 1.00 125.01 399 LEU B N 1
ATOM 7654 C CA . LEU B 1 419 ? 40.666 -11.117 -3.448 1.00 125.05 399 LEU B CA 1
ATOM 7655 C C . LEU B 1 419 ? 41.872 -10.238 -3.739 1.00 125.04 399 LEU B C 1
ATOM 7656 O O . LEU B 1 419 ? 42.501 -9.727 -2.821 1.00 125.16 399 LEU B O 1
ATOM 7661 N N . GLY B 1 420 ? 42.194 -10.065 -5.015 1.00 125.05 400 GLY B N 1
ATOM 7662 C CA . GLY B 1 420 ? 43.334 -9.245 -5.420 1.00 125.17 400 GLY B CA 1
ATOM 7663 C C . GLY B 1 420 ? 42.971 -7.786 -5.608 1.00 125.20 400 GLY B C 1
ATOM 7664 O O . GLY B 1 420 ? 41.810 -7.459 -5.829 1.00 125.43 400 GLY B O 1
ATOM 7665 N N . ARG B 1 421 ? 43.972 -6.913 -5.533 1.00 125.20 401 ARG B N 1
ATOM 7666 C CA . ARG B 1 421 ? 43.786 -5.458 -5.657 1.00 125.21 401 ARG B CA 1
ATOM 7667 C C . ARG B 1 421 ? 43.379 -5.006 -7.065 1.00 125.29 401 ARG B C 1
ATOM 7668 O O . ARG B 1 421 ? 43.093 -3.825 -7.301 1.00 125.15 401 ARG B O 1
ATOM 7676 N N . ASP B 1 422 ? 43.394 -5.949 -7.998 1.00 125.45 402 ASP B N 1
ATOM 7677 C CA . ASP B 1 422 ? 42.964 -5.712 -9.365 1.00 125.69 402 ASP B CA 1
ATOM 7678 C C . ASP B 1 422 ? 41.588 -6.322 -9.572 1.00 125.73 402 ASP B C 1
ATOM 7679 O O . ASP B 1 422 ? 40.962 -6.103 -10.608 1.00 125.93 402 ASP B O 1
ATOM 7684 N N . GLN B 1 423 ? 41.126 -7.086 -8.581 1.00 125.63 403 GLN B N 1
ATOM 7685 C CA . GLN B 1 423 ? 39.839 -7.776 -8.651 1.00 125.40 403 GLN B CA 1
ATOM 7686 C C . GLN B 1 423 ? 38.698 -6.977 -8.048 1.00 125.32 403 GLN B C 1
ATOM 7687 O O . GLN B 1 423 ? 37.618 -6.907 -8.636 1.00 125.37 403 GLN B O 1
ATOM 7693 N N . ALA B 1 424 ? 38.936 -6.382 -6.877 1.00 125.20 404 ALA B N 1
ATOM 7694 C CA . ALA B 1 424 ? 37.880 -5.703 -6.119 1.00 124.94 404 ALA B CA 1
ATOM 7695 C C . ALA B 1 424 ? 38.419 -4.649 -5.157 1.00 124.72 404 ALA B C 1
ATOM 7696 O O . ALA B 1 424 ? 39.564 -4.731 -4.706 1.00 124.60 404 ALA B O 1
ATOM 7698 N N . TYR B 1 425 ? 37.579 -3.664 -4.847 1.00 124.52 405 TYR B N 1
ATOM 7699 C CA . TYR B 1 425 ? 37.839 -2.723 -3.757 1.00 124.28 405 TYR B CA 1
ATOM 7700 C C . TYR B 1 425 ? 37.975 -3.461 -2.426 1.00 124.19 405 TYR B C 1
ATOM 7701 O O . TYR B 1 425 ? 38.717 -3.034 -1.550 1.00 124.31 405 TYR B O 1
ATOM 7710 N N . ILE B 1 426 ? 37.237 -4.559 -2.285 1.00 124.07 406 ILE B N 1
ATOM 7711 C CA . ILE B 1 426 ? 37.312 -5.423 -1.115 1.00 123.94 406 ILE B CA 1
ATOM 7712 C C . ILE B 1 426 ? 38.711 -6.014 -0.980 1.00 123.95 406 ILE B C 1
ATOM 7713 O O . ILE B 1 426 ? 39.212 -6.172 0.127 1.00 123.97 406 ILE B O 1
ATOM 7718 N N . GLY B 1 427 ? 39.331 -6.338 -2.115 1.00 124.04 407 GLY B N 1
ATOM 7719 C CA . GLY B 1 427 ? 40.686 -6.870 -2.142 1.00 123.98 407 GLY B CA 1
ATOM 7720 C C . GLY B 1 427 ? 41.673 -5.828 -1.664 1.00 124.06 407 GLY B C 1
ATOM 7721 O O . GLY B 1 427 ? 42.547 -6.128 -0.847 1.00 124.00 407 GLY B O 1
ATOM 7722 N N . VAL B 1 428 ? 41.519 -4.603 -2.176 1.00 124.16 408 VAL B N 1
ATOM 7723 C CA . VAL B 1 428 ? 42.323 -3.447 -1.771 1.00 124.27 408 VAL B CA 1
ATOM 7724 C C . VAL B 1 428 ? 42.161 -3.194 -0.274 1.00 124.58 408 VAL B C 1
ATOM 7725 O O . VAL B 1 428 ? 43.144 -3.052 0.442 1.00 124.80 408 VAL B O 1
ATOM 7729 N N . LEU B 1 429 ? 40.918 -3.161 0.192 1.00 124.87 409 LEU B N 1
ATOM 7730 C CA . LEU B 1 429 ? 40.613 -2.921 1.601 1.00 125.19 409 LEU B CA 1
ATOM 7731 C C . LEU B 1 429 ? 41.285 -3.920 2.531 1.00 125.28 409 LEU B C 1
ATOM 7732 O O . LEU B 1 429 ? 41.981 -3.521 3.458 1.00 125.35 409 LEU B O 1
ATOM 7737 N N . ILE B 1 430 ? 41.058 -5.209 2.286 1.00 125.47 410 ILE B N 1
ATOM 7738 C CA . ILE B 1 430 ? 41.593 -6.285 3.125 1.00 125.78 410 ILE B CA 1
ATOM 7739 C C . ILE B 1 430 ? 43.126 -6.339 3.096 1.00 126.10 410 ILE B C 1
ATOM 7740 O O . ILE B 1 430 ? 43.775 -6.603 4.121 1.00 126.26 410 ILE B O 1
ATOM 7745 N N . ASP B 1 431 ? 43.702 -6.075 1.928 1.00 126.26 411 ASP B N 1
ATOM 7746 C CA . ASP B 1 431 ? 45.151 -5.990 1.818 1.00 126.37 411 ASP B CA 1
ATOM 7747 C C . ASP B 1 431 ? 45.689 -4.785 2.592 1.00 126.46 411 ASP B C 1
ATOM 7748 O O . ASP B 1 431 ? 46.610 -4.927 3.386 1.00 126.46 411 ASP B O 1
ATOM 7753 N N . ASP B 1 432 ? 45.102 -3.610 2.366 1.00 126.58 412 ASP B N 1
ATOM 7754 C CA . ASP B 1 432 ? 45.518 -2.384 3.044 1.00 126.73 412 ASP B CA 1
ATOM 7755 C C . ASP B 1 432 ? 45.377 -2.483 4.558 1.00 126.94 412 ASP B C 1
ATOM 7756 O O . ASP B 1 432 ? 46.187 -1.913 5.299 1.00 127.05 412 ASP B O 1
ATOM 7761 N N . LEU B 1 433 ? 44.349 -3.207 5.005 1.00 127.10 413 LEU B N 1
ATOM 7762 C CA . LEU B 1 433 ? 44.055 -3.383 6.425 1.00 127.23 413 LEU B CA 1
ATOM 7763 C C . LEU B 1 433 ? 45.211 -4.070 7.141 1.00 127.20 413 LEU B C 1
ATOM 7764 O O . LEU B 1 433 ? 45.839 -3.487 8.022 1.00 127.18 413 LEU B O 1
ATOM 7769 N N . ILE B 1 434 ? 45.492 -5.306 6.738 1.00 127.24 414 ILE B N 1
ATOM 7770 C CA . ILE B 1 434 ? 46.586 -6.091 7.314 1.00 127.35 414 ILE B CA 1
ATOM 7771 C C . ILE B 1 434 ? 47.983 -5.464 7.095 1.00 127.52 414 ILE B C 1
ATOM 7772 O O . ILE B 1 434 ? 48.897 -5.714 7.880 1.00 127.40 414 ILE B O 1
ATOM 7777 N N . THR B 1 435 ? 48.120 -4.645 6.044 1.00 127.90 415 THR B N 1
ATOM 7778 C CA . THR B 1 435 ? 49.382 -3.966 5.680 1.00 128.16 415 THR B CA 1
ATOM 7779 C C . THR B 1 435 ? 49.543 -2.619 6.396 1.00 128.61 415 THR B C 1
ATOM 7780 O O . THR B 1 435 ? 50.311 -2.520 7.360 1.00 128.65 415 THR B O 1
ATOM 7784 N N . LYS B 1 436 ? 48.820 -1.597 5.927 1.00 129.18 416 LYS B N 1
ATOM 7785 C CA . LYS B 1 436 ? 48.984 -0.228 6.425 1.00 129.90 416 LYS B CA 1
ATOM 7786 C C . LYS B 1 436 ? 48.519 -0.066 7.874 1.00 130.06 416 LYS B C 1
ATOM 7787 O O . LYS B 1 436 ? 47.321 -0.109 8.166 1.00 130.04 416 LYS B O 1
ATOM 7793 N N . GLU B 1 437 ? 49.491 0.114 8.768 1.00 130.54 417 GLU B N 1
ATOM 7794 C CA . GLU B 1 437 ? 49.237 0.224 10.210 1.00 130.85 417 GLU B CA 1
ATOM 7795 C C . GLU B 1 437 ? 49.322 1.677 10.713 1.00 130.97 417 GLU B C 1
ATOM 7796 O O . GLU B 1 437 ? 50.410 2.285 10.755 1.00 130.92 417 GLU B O 1
ATOM 7802 N N . THR B 1 438 ? 48.158 2.210 11.103 1.00 131.04 418 THR B N 1
ATOM 7803 C CA . THR B 1 438 ? 48.028 3.604 11.573 1.00 130.95 418 THR B CA 1
ATOM 7804 C C . THR B 1 438 ? 46.999 3.809 12.725 1.00 130.78 418 THR B C 1
ATOM 7805 O O . THR B 1 438 ? 45.964 3.116 12.798 1.00 130.60 418 THR B O 1
ATOM 7809 N N . LYS B 1 439 ? 47.315 4.768 13.605 1.00 130.59 419 LYS B N 1
ATOM 7810 C CA . LYS B 1 439 ? 46.522 5.123 14.801 1.00 130.35 419 LYS B CA 1
ATOM 7811 C C . LYS B 1 439 ? 45.029 5.441 14.586 1.00 130.53 419 LYS B C 1
ATOM 7812 O O . LYS B 1 439 ? 44.296 5.636 15.559 1.00 130.52 419 LYS B O 1
ATOM 7818 N N . GLU B 1 440 ? 44.591 5.504 13.330 1.00 130.70 420 GLU B N 1
ATOM 7819 C CA . GLU B 1 440 ? 43.215 5.894 13.000 1.00 131.13 420 GLU B CA 1
ATOM 7820 C C . GLU B 1 440 ? 42.430 4.765 12.303 1.00 130.68 420 GLU B C 1
ATOM 7821 O O . GLU B 1 440 ? 43.025 3.978 11.555 1.00 130.67 420 GLU B O 1
ATOM 7827 N N . PRO B 1 441 ? 41.097 4.684 12.544 1.00 130.43 421 PRO B N 1
ATOM 7828 C CA . PRO B 1 441 ? 40.314 3.658 11.845 1.00 130.23 421 PRO B CA 1
ATOM 7829 C C . PRO B 1 441 ? 40.338 3.876 10.331 1.00 130.12 421 PRO B C 1
ATOM 7830 O O . PRO B 1 441 ? 40.221 5.017 9.862 1.00 130.21 421 PRO B O 1
ATOM 7834 N N . TYR B 1 442 ? 40.510 2.784 9.589 1.00 129.91 422 TYR B N 1
ATOM 7835 C CA . TYR B 1 442 ? 40.681 2.844 8.143 1.00 129.69 422 TYR B CA 1
ATOM 7836 C C . TYR B 1 442 ? 39.361 3.104 7.415 1.00 129.72 422 TYR B C 1
ATOM 7837 O O . TYR B 1 442 ? 38.407 2.322 7.523 1.00 129.60 422 TYR B O 1
ATOM 7846 N N . ARG B 1 443 ? 39.321 4.227 6.696 1.00 129.79 423 ARG B N 1
ATOM 7847 C CA . ARG B 1 443 ? 38.203 4.563 5.809 1.00 129.80 423 ARG B CA 1
ATOM 7848 C C . ARG B 1 443 ? 38.610 4.475 4.333 1.00 129.82 423 ARG B C 1
ATOM 7849 O O . ARG B 1 443 ? 39.749 4.775 3.956 1.00 129.83 423 ARG B O 1
ATOM 7857 N N . MET B 1 444 ? 37.661 4.069 3.502 1.00 129.81 424 MET B N 1
ATOM 7858 C CA . MET B 1 444 ? 37.928 3.891 2.084 1.00 129.83 424 MET B CA 1
ATOM 7859 C C . MET B 1 444 ? 37.934 5.205 1.267 1.00 129.85 424 MET B C 1
ATOM 7860 O O . MET B 1 444 ? 38.511 5.245 0.167 1.00 129.64 424 MET B O 1
ATOM 7865 N N . PHE B 1 445 ? 37.314 6.269 1.802 1.00 129.95 425 PHE B N 1
ATOM 7866 C CA . PHE B 1 445 ? 37.211 7.562 1.077 1.00 129.96 425 PHE B CA 1
ATOM 7867 C C . PHE B 1 445 ? 38.594 8.167 0.717 1.00 130.00 425 PHE B C 1
ATOM 7868 O O . PHE B 1 445 ? 38.860 8.468 -0.461 1.00 129.95 425 PHE B O 1
ATOM 7876 N N . THR B 1 446 ? 39.467 8.309 1.721 1.00 129.93 426 THR B N 1
ATOM 7877 C CA . THR B 1 446 ? 40.846 8.769 1.501 1.00 129.96 426 THR B CA 1
ATOM 7878 C C . THR B 1 446 ? 41.657 7.757 0.668 1.00 130.03 426 THR B C 1
ATOM 7879 O O . THR B 1 446 ? 42.628 8.126 -0.002 1.00 130.00 426 THR B O 1
ATOM 7883 N N . SER B 1 447 ? 41.243 6.488 0.719 1.00 130.10 427 SER B N 1
ATOM 7884 C CA . SER B 1 447 ? 41.780 5.441 -0.157 1.00 130.20 427 SER B CA 1
ATOM 7885 C C . SER B 1 447 ? 41.553 5.833 -1.625 1.00 130.19 427 SER B C 1
ATOM 7886 O O . SER B 1 447 ? 40.438 5.684 -2.164 1.00 130.19 427 SER B O 1
ATOM 7889 N N . SER B 1 448 ? 42.614 6.361 -2.245 1.00 130.04 428 SER B N 1
ATOM 7890 C CA . SER B 1 448 ? 42.587 6.786 -3.652 1.00 130.00 428 SER B CA 1
ATOM 7891 C C . SER B 1 448 ? 43.137 5.699 -4.591 1.00 129.99 428 SER B C 1
ATOM 7892 O O . SER B 1 448 ? 44.029 5.957 -5.419 1.00 129.92 428 SER B O 1
ATOM 7895 N N . ALA B 1 449 ? 42.581 4.490 -4.452 1.00 129.95 429 ALA B N 1
ATOM 7896 C CA . ALA B 1 449 ? 42.979 3.303 -5.231 1.00 129.87 429 ALA B CA 1
ATOM 7897 C C . ALA B 1 449 ? 43.184 3.605 -6.718 1.00 129.74 429 ALA B C 1
ATOM 7898 O O . ALA B 1 449 ? 42.203 3.706 -7.474 1.00 129.89 429 ALA B O 1
ATOM 7900 N N . GLU B 1 450 ? 44.455 3.742 -7.113 1.00 129.33 430 GLU B N 1
ATOM 7901 C CA . GLU B 1 450 ? 44.847 4.070 -8.490 1.00 129.09 430 GLU B CA 1
ATOM 7902 C C . GLU B 1 450 ? 44.219 3.176 -9.573 1.00 129.04 430 GLU B C 1
ATOM 7903 O O . GLU B 1 450 ? 44.117 3.583 -10.738 1.00 128.98 430 GLU B O 1
ATOM 7909 N N . HIS B 1 451 ? 43.812 1.963 -9.181 1.00 128.97 431 HIS B N 1
ATOM 7910 C CA . HIS B 1 451 ? 43.035 1.047 -10.036 1.00 128.82 431 HIS B CA 1
ATOM 7911 C C . HIS B 1 451 ? 41.581 1.487 -10.003 1.00 128.51 431 HIS B C 1
ATOM 7912 O O . HIS B 1 451 ? 40.822 1.101 -9.110 1.00 128.74 431 HIS B O 1
ATOM 7919 N N . ARG B 1 452 ? 41.201 2.320 -10.963 1.00 128.03 432 ARG B N 1
ATOM 7920 C CA . ARG B 1 452 ? 39.900 2.964 -10.912 1.00 127.48 432 ARG B CA 1
ATOM 7921 C C . ARG B 1 452 ? 38.941 2.449 -11.977 1.00 127.17 432 ARG B C 1
ATOM 7922 O O . ARG B 1 452 ? 37.877 1.930 -11.645 1.00 127.17 432 ARG B O 1
ATOM 7930 N N . LEU B 1 453 ? 39.318 2.586 -13.245 1.00 126.76 433 LEU B N 1
ATOM 7931 C CA . LEU B 1 453 ? 38.433 2.222 -14.352 1.00 126.52 433 LEU B CA 1
ATOM 7932 C C . LEU B 1 453 ? 38.076 0.740 -14.378 1.00 126.43 433 LEU B C 1
ATOM 7933 O O . LEU B 1 453 ? 36.929 0.383 -14.649 1.00 126.40 433 LEU B O 1
ATOM 7938 N N . ILE B 1 454 ? 39.055 -0.110 -14.078 1.00 126.32 434 ILE B N 1
ATOM 7939 C CA . ILE B 1 454 ? 38.862 -1.566 -14.063 1.00 126.20 434 ILE B CA 1
ATOM 7940 C C . ILE B 1 454 ? 38.032 -2.058 -12.876 1.00 125.92 434 ILE B C 1
ATOM 7941 O O . ILE B 1 454 ? 37.576 -3.197 -12.866 1.00 125.90 434 ILE B O 1
ATOM 7946 N N . LEU B 1 455 ? 37.845 -1.197 -11.881 1.00 125.70 435 LEU B N 1
ATOM 7947 C CA . LEU B 1 455 ? 37.126 -1.563 -10.666 1.00 125.50 435 LEU B CA 1
ATOM 7948 C C . LEU B 1 455 ? 35.843 -0.755 -10.458 1.00 125.57 435 LEU B C 1
ATOM 7949 O O . LEU B 1 455 ? 35.254 -0.786 -9.367 1.00 125.64 435 LEU B O 1
ATOM 7954 N N . ARG B 1 456 ? 35.410 -0.043 -11.502 1.00 125.51 436 ARG B N 1
ATOM 7955 C CA . ARG B 1 456 ? 34.211 0.800 -11.448 1.00 125.43 436 ARG B CA 1
ATOM 7956 C C . ARG B 1 456 ? 33.005 0.007 -10.966 1.00 125.45 436 ARG B C 1
ATOM 7957 O O . ARG B 1 456 ? 32.946 -1.211 -11.171 1.00 125.55 436 ARG B O 1
ATOM 7965 N N . HIS B 1 457 ? 32.054 0.694 -10.335 1.00 125.30 437 HIS B N 1
ATOM 7966 C CA . HIS B 1 457 ? 30.857 0.043 -9.788 1.00 125.08 437 HIS B CA 1
ATOM 7967 C C . HIS B 1 457 ? 30.100 -0.845 -10.773 1.00 125.16 437 HIS B C 1
ATOM 7968 O O . HIS B 1 457 ? 29.588 -1.893 -10.383 1.00 125.32 437 HIS B O 1
ATOM 7975 N N . ASP B 1 458 ? 30.047 -0.436 -12.042 1.00 125.15 438 ASP B N 1
ATOM 7976 C CA . ASP B 1 458 ? 29.129 -1.040 -13.017 1.00 125.04 438 ASP B CA 1
ATOM 7977 C C . ASP B 1 458 ? 29.560 -2.356 -13.653 1.00 124.80 438 ASP B C 1
ATOM 7978 O O . ASP B 1 458 ? 28.847 -2.882 -14.486 1.00 124.98 438 ASP B O 1
ATOM 7983 N N . ASN B 1 459 ? 30.704 -2.897 -13.268 1.00 124.76 439 ASN B N 1
ATOM 7984 C CA . ASN B 1 459 ? 31.094 -4.207 -13.782 1.00 124.90 439 ASN B CA 1
ATOM 7985 C C . ASN B 1 459 ? 31.412 -5.213 -12.687 1.00 124.82 439 ASN B C 1
ATOM 7986 O O . ASN B 1 459 ? 31.918 -6.303 -12.952 1.00 124.62 439 ASN B O 1
ATOM 7991 N N . ALA B 1 460 ? 31.087 -4.832 -11.458 1.00 124.83 440 ALA B N 1
ATOM 7992 C CA . ALA B 1 460 ? 31.392 -5.623 -10.281 1.00 124.94 440 ALA B CA 1
ATOM 7993 C C . ALA B 1 460 ? 30.932 -7.061 -10.433 1.00 125.08 440 ALA B C 1
ATOM 7994 O O . ALA B 1 460 ? 31.619 -7.984 -10.009 1.00 125.14 440 ALA B O 1
ATOM 7996 N N . ASP B 1 461 ? 29.772 -7.248 -11.046 1.00 125.28 441 ASP B N 1
ATOM 7997 C CA . ASP B 1 461 ? 29.211 -8.578 -11.195 1.00 125.52 441 ASP B CA 1
ATOM 7998 C C . ASP B 1 461 ? 30.078 -9.458 -12.094 1.00 125.54 441 ASP B C 1
ATOM 7999 O O . ASP B 1 461 ? 30.364 -10.600 -11.740 1.00 125.73 441 ASP B O 1
ATOM 8004 N N . LEU B 1 462 ? 30.522 -8.910 -13.227 1.00 125.36 442 LEU B N 1
ATOM 8005 C CA . LEU B 1 462 ? 31.354 -9.646 -14.185 1.00 124.98 442 LEU B CA 1
ATOM 8006 C C . LEU B 1 462 ? 32.637 -10.121 -13.502 1.00 124.85 442 LEU B C 1
ATOM 8007 O O . LEU B 1 462 ? 33.039 -11.271 -13.650 1.00 124.60 442 LEU B O 1
ATOM 8012 N N . ARG B 1 463 ? 33.243 -9.228 -12.723 1.00 124.88 443 ARG B N 1
ATOM 8013 C CA . ARG B 1 463 ? 34.485 -9.504 -12.003 1.00 124.91 443 ARG B CA 1
ATOM 8014 C C . ARG B 1 463 ? 34.359 -10.577 -10.927 1.00 125.07 443 ARG B C 1
ATOM 8015 O O . ARG B 1 463 ? 35.238 -11.422 -10.802 1.00 125.12 443 ARG B O 1
ATOM 8023 N N . LEU B 1 464 ? 33.272 -10.553 -10.159 1.00 125.23 444 LEU B N 1
ATOM 8024 C CA . LEU B 1 464 ? 33.192 -11.368 -8.942 1.00 125.27 444 LEU B CA 1
ATOM 8025 C C . LEU B 1 464 ? 32.160 -12.506 -8.950 1.00 125.40 444 LEU B C 1
ATOM 8026 O O . LEU B 1 464 ? 32.249 -13.432 -8.138 1.00 125.51 444 LEU B O 1
ATOM 8031 N N . ARG B 1 465 ? 31.203 -12.448 -9.871 1.00 125.38 445 ARG B N 1
ATOM 8032 C CA . ARG B 1 465 ? 30.110 -13.417 -9.916 1.00 125.42 445 ARG B CA 1
ATOM 8033 C C . ARG B 1 465 ? 30.550 -14.887 -9.910 1.00 125.38 445 ARG B C 1
ATOM 8034 O O . ARG B 1 465 ? 29.939 -15.706 -9.223 1.00 125.42 445 ARG B O 1
ATOM 8042 N N . LYS B 1 466 ? 31.596 -15.218 -10.665 1.00 125.28 446 LYS B N 1
ATOM 8043 C CA . LYS B 1 466 ? 32.108 -16.587 -10.681 1.00 125.30 446 LYS B CA 1
ATOM 8044 C C . LYS B 1 466 ? 32.650 -17.005 -9.310 1.00 125.28 446 LYS B C 1
ATOM 8045 O O . LYS B 1 466 ? 32.412 -18.131 -8.859 1.00 125.18 446 LYS B O 1
ATOM 8051 N N . ILE B 1 467 ? 33.362 -16.091 -8.649 1.00 125.21 447 ILE B N 1
ATOM 8052 C CA . ILE B 1 467 ? 33.889 -16.342 -7.306 1.00 125.15 447 ILE B CA 1
ATOM 8053 C C . ILE B 1 467 ? 32.731 -16.581 -6.344 1.00 125.32 447 ILE B C 1
ATOM 8054 O O . ILE B 1 467 ? 32.817 -17.431 -5.460 1.00 125.29 447 ILE B O 1
ATOM 8059 N N . GLY B 1 468 ? 31.647 -15.831 -6.534 1.00 125.43 448 GLY B N 1
ATOM 8060 C CA . GLY B 1 468 ? 30.417 -16.033 -5.780 1.00 125.57 448 GLY B CA 1
ATOM 8061 C C . GLY B 1 468 ? 29.880 -17.442 -5.911 1.00 125.72 448 GLY B C 1
ATOM 8062 O O . GLY B 1 468 ? 29.536 -18.065 -4.904 1.00 125.66 448 GLY B O 1
ATOM 8063 N N . TYR B 1 469 ? 29.832 -17.946 -7.148 1.00 125.91 449 TYR B N 1
ATOM 8064 C CA . TYR B 1 469 ? 29.331 -19.295 -7.425 1.00 126.06 449 TYR B CA 1
ATOM 8065 C C . TYR B 1 469 ? 30.043 -20.377 -6.615 1.00 126.24 449 TYR B C 1
ATOM 8066 O O . TYR B 1 469 ? 29.385 -21.177 -5.947 1.00 126.27 449 TYR B O 1
ATOM 8075 N N . ASP B 1 470 ? 31.376 -20.393 -6.668 1.00 126.50 450 ASP B N 1
ATOM 8076 C CA . ASP B 1 470 ? 32.179 -21.386 -5.941 1.00 126.91 450 ASP B CA 1
ATOM 8077 C C . ASP B 1 470 ? 31.871 -21.452 -4.444 1.00 126.99 450 ASP B C 1
ATOM 8078 O O . ASP B 1 470 ? 32.175 -22.443 -3.780 1.00 127.06 450 ASP B O 1
ATOM 8083 N N . CYS B 1 471 ? 31.266 -20.392 -3.921 1.00 127.18 451 CYS B N 1
ATOM 8084 C CA . CYS B 1 471 ? 30.970 -20.302 -2.499 1.00 127.33 451 CYS B CA 1
ATOM 8085 C C . CYS B 1 471 ? 29.488 -20.487 -2.226 1.00 127.23 451 CYS B C 1
ATOM 8086 O O . CYS B 1 471 ? 29.002 -20.112 -1.163 1.00 127.41 451 CYS B O 1
ATOM 8089 N N . ASN B 1 472 ? 28.776 -21.068 -3.189 1.00 127.00 452 ASN B N 1
ATOM 8090 C CA . ASN B 1 472 ? 27.347 -21.326 -3.058 1.00 126.87 452 ASN B CA 1
ATOM 8091 C C . ASN B 1 472 ? 26.506 -20.102 -2.684 1.00 126.68 452 ASN B C 1
ATOM 8092 O O . ASN B 1 472 ? 25.554 -20.215 -1.910 1.00 126.83 452 ASN B O 1
ATOM 8097 N N . LEU B 1 473 ? 26.854 -18.938 -3.227 1.00 126.36 453 LEU B N 1
ATOM 8098 C CA . LEU B 1 473 ? 26.118 -17.705 -2.916 1.00 126.08 453 LEU B CA 1
ATOM 8099 C C . LEU B 1 473 ? 25.451 -17.084 -4.141 1.00 126.15 453 LEU B C 1
ATOM 8100 O O . LEU B 1 473 ? 24.554 -16.246 -4.002 1.00 126.41 453 LEU B O 1
ATOM 8105 N N . VAL B 1 474 ? 25.894 -17.485 -5.331 1.00 126.05 454 VAL B N 1
ATOM 8106 C CA . VAL B 1 474 ? 25.304 -17.000 -6.574 1.00 126.06 454 VAL B CA 1
ATOM 8107 C C . VAL B 1 474 ? 24.690 -18.188 -7.299 1.00 126.23 454 VAL B C 1
ATOM 8108 O O . VAL B 1 474 ? 25.338 -19.229 -7.451 1.00 126.28 454 VAL B O 1
ATOM 8112 N N . SER B 1 475 ? 23.433 -18.032 -7.718 1.00 126.37 455 SER B N 1
ATOM 8113 C CA . SER B 1 475 ? 22.695 -19.083 -8.428 1.00 126.29 455 SER B CA 1
ATOM 8114 C C . SER B 1 475 ? 23.247 -19.270 -9.835 1.00 126.41 455 SER B C 1
ATOM 8115 O O . SER B 1 475 ? 23.889 -18.369 -10.383 1.00 126.43 455 SER B O 1
ATOM 8118 N N . SER B 1 476 ? 22.998 -20.444 -10.413 1.00 126.52 456 SER B N 1
ATOM 8119 C CA . SER B 1 476 ? 23.443 -20.756 -11.770 1.00 126.44 456 SER B CA 1
ATOM 8120 C C . SER B 1 476 ? 22.779 -19.838 -12.793 1.00 126.51 456 SER B C 1
ATOM 8121 O O . SER B 1 476 ? 23.442 -19.339 -13.696 1.00 126.44 456 SER B O 1
ATOM 8124 N N . ASP B 1 477 ? 21.478 -19.602 -12.630 1.00 126.66 457 ASP B N 1
ATOM 8125 C CA . ASP B 1 477 ? 20.746 -18.639 -13.452 1.00 126.95 457 ASP B CA 1
ATOM 8126 C C . ASP B 1 477 ? 21.357 -17.225 -13.355 1.00 127.07 457 ASP B C 1
ATOM 8127 O O . ASP B 1 477 ? 21.239 -16.419 -14.285 1.00 127.16 457 ASP B O 1
ATOM 8132 N N . ASP B 1 478 ? 21.999 -16.930 -12.224 1.00 127.03 458 ASP B N 1
ATOM 8133 C CA . ASP B 1 478 ? 22.743 -15.684 -12.062 1.00 127.00 458 ASP B CA 1
ATOM 8134 C C . ASP B 1 478 ? 24.124 -15.767 -12.718 1.00 126.82 458 ASP B C 1
ATOM 8135 O O . ASP B 1 478 ? 24.430 -14.990 -13.620 1.00 126.98 458 ASP B O 1
ATOM 8140 N N . LEU B 1 479 ? 24.946 -16.712 -12.264 1.00 126.50 459 LEU B N 1
ATOM 8141 C CA . LEU B 1 479 ? 26.308 -16.890 -12.778 1.00 126.17 459 LEU B CA 1
ATOM 8142 C C . LEU B 1 479 ? 26.352 -16.992 -14.294 1.00 126.04 459 LEU B C 1
ATOM 8143 O O . LEU B 1 479 ? 27.124 -16.290 -14.943 1.00 125.81 459 LEU B O 1
ATOM 8148 N N . HIS B 1 480 ? 25.515 -17.872 -14.841 1.00 126.05 460 HIS B N 1
ATOM 8149 C CA . HIS B 1 480 ? 25.463 -18.113 -16.278 1.00 126.06 460 HIS B CA 1
ATOM 8150 C C . HIS B 1 480 ? 24.955 -16.875 -17.026 1.00 126.17 460 HIS B C 1
ATOM 8151 O O . HIS B 1 480 ? 25.282 -16.683 -18.197 1.00 126.40 460 HIS B O 1
ATOM 8158 N N . ARG B 1 481 ? 24.161 -16.045 -16.352 1.00 126.19 461 ARG B N 1
ATOM 8159 C CA . ARG B 1 481 ? 23.617 -14.826 -16.961 1.00 126.44 461 ARG B CA 1
ATOM 8160 C C . ARG B 1 481 ? 24.682 -13.737 -17.094 1.00 126.34 461 ARG B C 1
ATOM 8161 O O . ARG B 1 481 ? 24.644 -12.922 -18.016 1.00 126.27 461 ARG B O 1
ATOM 8169 N N . THR B 1 482 ? 25.632 -13.729 -16.170 1.00 126.44 462 THR B N 1
ATOM 8170 C CA . THR B 1 482 ? 26.715 -12.762 -16.217 1.00 126.60 462 THR B CA 1
ATOM 8171 C C . THR B 1 482 ? 27.771 -13.239 -17.215 1.00 126.60 462 THR B C 1
ATOM 8172 O O . THR B 1 482 ? 28.443 -12.434 -17.853 1.00 126.62 462 THR B O 1
ATOM 8176 N N . GLU B 1 483 ? 27.894 -14.556 -17.357 1.00 126.64 463 GLU B N 1
ATOM 8177 C CA . GLU B 1 483 ? 28.811 -15.153 -18.335 1.00 126.68 463 GLU B CA 1
ATOM 8178 C C . GLU B 1 483 ? 28.363 -14.889 -19.769 1.00 126.59 463 GLU B C 1
ATOM 8179 O O . GLU B 1 483 ? 29.178 -14.922 -20.690 1.00 126.67 463 GLU B O 1
ATOM 8185 N N . SER B 1 484 ? 27.068 -14.636 -19.950 1.00 126.56 464 SER B N 1
ATOM 8186 C CA . SER B 1 484 ? 26.513 -14.353 -21.267 1.00 126.52 464 SER B CA 1
ATOM 8187 C C . SER B 1 484 ? 26.500 -12.853 -21.584 1.00 126.57 464 SER B C 1
ATOM 8188 O O . SER B 1 484 ? 26.488 -12.471 -22.751 1.00 126.83 464 SER B O 1
ATOM 8191 N N . ILE B 1 485 ? 26.515 -12.008 -20.556 1.00 126.48 465 ILE B N 1
ATOM 8192 C CA . ILE B 1 485 ? 26.491 -10.559 -20.773 1.00 126.42 465 ILE B CA 1
ATOM 8193 C C . ILE B 1 485 ? 27.856 -10.071 -21.277 1.00 126.40 465 ILE B C 1
ATOM 8194 O O . ILE B 1 485 ? 27.933 -9.119 -22.056 1.00 126.34 465 ILE B O 1
ATOM 8199 N N . ILE B 1 486 ? 28.918 -10.753 -20.846 1.00 126.41 466 ILE B N 1
ATOM 8200 C CA . ILE B 1 486 ? 30.283 -10.465 -21.301 1.00 126.43 466 ILE B CA 1
ATOM 8201 C C . ILE B 1 486 ? 30.488 -10.941 -22.742 1.00 126.52 466 ILE B C 1
ATOM 8202 O O . ILE B 1 486 ? 31.210 -10.309 -23.521 1.00 126.62 466 ILE B O 1
ATOM 8207 N N . LYS B 1 487 ? 29.844 -12.055 -23.086 1.00 126.50 467 LYS B N 1
ATOM 8208 C CA . LYS B 1 487 ? 29.873 -12.590 -24.445 1.00 126.43 467 LYS B CA 1
ATOM 8209 C C . LYS B 1 487 ? 29.315 -11.587 -25.449 1.00 126.44 467 LYS B C 1
ATOM 8210 O O . LYS B 1 487 ? 29.859 -11.447 -26.541 1.00 126.61 467 LYS B O 1
ATOM 8216 N N . ARG B 1 488 ? 28.240 -10.894 -25.074 1.00 126.37 468 ARG B N 1
ATOM 8217 C CA . ARG B 1 488 ? 27.568 -9.945 -25.965 1.00 126.41 468 ARG B CA 1
ATOM 8218 C C . ARG B 1 488 ? 28.382 -8.681 -26.194 1.00 126.34 468 ARG B C 1
ATOM 8219 O O . ARG B 1 488 ? 28.354 -8.121 -27.283 1.00 126.29 468 ARG B O 1
ATOM 8227 N N . VAL B 1 489 ? 29.085 -8.224 -25.160 1.00 126.42 469 VAL B N 1
ATOM 8228 C CA . VAL B 1 489 ? 29.877 -6.995 -25.243 1.00 126.53 469 VAL B CA 1
ATOM 8229 C C . VAL B 1 489 ? 30.984 -7.152 -26.273 1.00 126.68 469 VAL B C 1
ATOM 8230 O O . VAL B 1 489 ? 31.093 -6.345 -27.193 1.00 126.70 469 VAL B O 1
ATOM 8234 N N . GLN B 1 490 ? 31.787 -8.203 -26.117 1.00 126.85 470 GLN B N 1
ATOM 8235 C CA . GLN B 1 490 ? 32.852 -8.519 -27.068 1.00 127.01 470 GLN B CA 1
ATOM 8236 C C . GLN B 1 490 ? 32.307 -8.896 -28.450 1.00 126.89 470 GLN B C 1
ATOM 8237 O O . GLN B 1 490 ? 32.880 -8.507 -29.460 1.00 126.88 470 GLN B O 1
ATOM 8243 N N . HIS B 1 491 ? 31.206 -9.646 -28.483 1.00 126.86 471 HIS B N 1
ATOM 8244 C CA . HIS B 1 491 ? 30.492 -9.961 -29.727 1.00 126.96 471 HIS B CA 1
ATOM 8245 C C . HIS B 1 491 ? 30.029 -8.700 -30.446 1.00 126.96 471 HIS B C 1
ATOM 8246 O O . HIS B 1 491 ? 29.953 -8.664 -31.675 1.00 127.03 471 HIS B O 1
ATOM 8253 N N . CYS B 1 492 ? 29.705 -7.674 -29.666 1.00 127.04 472 CYS B N 1
ATOM 8254 C CA . CYS B 1 492 ? 29.258 -6.401 -30.208 1.00 127.02 472 CYS B CA 1
ATOM 8255 C C . CYS B 1 492 ? 30.448 -5.596 -30.712 1.00 126.93 472 CYS B C 1
ATOM 8256 O O . CYS B 1 492 ? 30.369 -4.964 -31.763 1.00 126.96 472 CYS B O 1
ATOM 8259 N N . LEU B 1 493 ? 31.549 -5.638 -29.959 1.00 126.89 473 LEU B N 1
ATOM 8260 C CA . LEU B 1 493 ? 32.802 -4.961 -30.322 1.00 126.87 473 LEU B CA 1
ATOM 8261 C C . LEU B 1 493 ? 33.425 -5.517 -31.620 1.00 127.03 473 LEU B C 1
ATOM 8262 O O . LEU B 1 493 ? 34.252 -4.855 -32.261 1.00 127.09 473 LEU B O 1
ATOM 8267 N N . GLU B 1 494 ? 33.033 -6.738 -31.988 1.00 127.09 474 GLU B N 1
ATOM 8268 C CA . GLU B 1 494 ? 33.370 -7.305 -33.289 1.00 127.12 474 GLU B CA 1
ATOM 8269 C C . GLU B 1 494 ? 32.733 -6.446 -34.376 1.00 127.11 474 GLU B C 1
ATOM 8270 O O . GLU B 1 494 ? 33.392 -6.045 -35.336 1.00 127.19 474 GLU B O 1
ATOM 8276 N N . VAL B 1 495 ? 31.447 -6.155 -34.192 1.00 127.03 475 VAL B N 1
ATOM 8277 C CA . VAL B 1 495 ? 30.635 -5.453 -35.177 1.00 127.06 475 VAL B CA 1
ATOM 8278 C C . VAL B 1 495 ? 30.900 -3.944 -35.180 1.00 126.91 475 VAL B C 1
ATOM 8279 O O . VAL B 1 495 ? 30.733 -3.274 -36.194 1.00 126.91 475 VAL B O 1
ATOM 8283 N N . MET B 1 496 ? 31.343 -3.418 -34.048 1.00 126.87 476 MET B N 1
ATOM 8284 C CA . MET B 1 496 ? 31.599 -1.984 -33.914 1.00 126.85 476 MET B CA 1
ATOM 8285 C C . MET B 1 496 ? 32.784 -1.464 -34.743 1.00 126.73 476 MET B C 1
ATOM 8286 O O . MET B 1 496 ? 32.954 -0.247 -34.892 1.00 126.66 476 MET B O 1
ATOM 8291 N N . LYS B 1 497 ? 33.591 -2.384 -35.275 1.00 126.55 477 LYS B N 1
ATOM 8292 C CA . LYS B 1 497 ? 34.724 -2.038 -36.129 1.00 126.35 477 LYS B CA 1
ATOM 8293 C C . LYS B 1 497 ? 34.293 -2.132 -37.587 1.00 126.27 477 LYS B C 1
ATOM 8294 O O . LYS B 1 497 ? 34.743 -1.349 -38.427 1.00 126.26 477 LYS B O 1
ATOM 8300 N N . THR B 1 498 ? 33.399 -3.084 -37.860 1.00 126.21 478 THR B N 1
ATOM 8301 C CA . THR B 1 498 ? 32.858 -3.341 -39.203 1.00 126.13 478 THR B CA 1
ATOM 8302 C C . THR B 1 498 ? 31.772 -2.311 -39.697 1.00 126.08 478 THR B C 1
ATOM 8303 O O . THR B 1 498 ? 31.988 -1.738 -40.761 1.00 126.15 478 THR B O 1
ATOM 8307 N N . ALA B 1 499 ? 30.640 -2.091 -38.954 1.00 125.93 479 ALA B N 1
ATOM 8308 C CA . ALA B 1 499 ? 29.426 -1.226 -39.297 1.00 125.75 479 ALA B CA 1
ATOM 8309 C C . ALA B 1 499 ? 29.668 0.202 -39.798 1.00 125.57 479 ALA B C 1
ATOM 8310 O O . ALA B 1 499 ? 30.605 0.869 -39.377 1.00 125.42 479 ALA B O 1
ATOM 8312 N N . LYS B 1 500 ? 28.781 0.675 -40.668 1.00 125.55 480 LYS B N 1
ATOM 8313 C CA . LYS B 1 500 ? 28.981 1.937 -41.384 1.00 125.62 480 LYS B CA 1
ATOM 8314 C C . LYS B 1 500 ? 27.885 2.974 -41.122 1.00 125.51 480 LYS B C 1
ATOM 8315 O O . LYS B 1 500 ? 26.724 2.617 -40.935 1.00 125.52 480 LYS B O 1
ATOM 8321 N N . VAL B 1 501 ? 28.255 4.255 -41.123 1.00 125.37 481 VAL B N 1
ATOM 8322 C CA . VAL B 1 501 ? 27.293 5.342 -40.900 1.00 125.39 481 VAL B CA 1
ATOM 8323 C C . VAL B 1 501 ? 27.496 6.530 -41.833 1.00 125.26 481 VAL B C 1
ATOM 8324 O O . VAL B 1 501 ? 28.502 7.239 -41.735 1.00 125.16 481 VAL B O 1
ATOM 8328 N N . THR B 1 502 ? 26.523 6.747 -42.721 1.00 125.30 482 THR B N 1
ATOM 8329 C CA . THR B 1 502 ? 26.621 7.784 -43.756 1.00 125.38 482 THR B CA 1
ATOM 8330 C C . THR B 1 502 ? 26.481 9.175 -43.148 1.00 125.35 482 THR B C 1
ATOM 8331 O O . THR B 1 502 ? 25.822 9.325 -42.123 1.00 125.37 482 THR B O 1
ATOM 8335 N N . PRO B 1 503 ? 27.105 10.194 -43.775 1.00 125.41 483 PRO B N 1
ATOM 8336 C CA . PRO B 1 503 ? 27.019 11.566 -43.286 1.00 125.49 483 PRO B CA 1
ATOM 8337 C C . PRO B 1 503 ? 25.617 12.144 -43.435 1.00 125.61 483 PRO B C 1
ATOM 8338 O O . PRO B 1 503 ? 25.382 13.290 -43.062 1.00 125.70 483 PRO B O 1
ATOM 8342 N N . ALA B 1 504 ? 24.700 11.354 -43.983 1.00 125.70 484 ALA B N 1
ATOM 8343 C CA . ALA B 1 504 ? 23.314 11.772 -44.145 1.00 125.69 484 ALA B CA 1
ATOM 8344 C C . ALA B 1 504 ? 22.581 11.829 -42.802 1.00 125.72 484 ALA B C 1
ATOM 8345 O O . ALA B 1 504 ? 21.759 12.718 -42.585 1.00 125.71 484 ALA B O 1
ATOM 8347 N N . GLU B 1 505 ? 22.900 10.896 -41.904 1.00 125.77 485 GLU B N 1
ATOM 8348 C CA . GLU B 1 505 ? 22.167 10.738 -40.640 1.00 125.92 485 GLU B CA 1
ATOM 8349 C C . GLU B 1 505 ? 22.722 11.527 -39.465 1.00 125.98 485 GLU B C 1
ATOM 8350 O O . GLU B 1 505 ? 21.962 12.026 -38.634 1.00 126.07 485 GLU B O 1
ATOM 8356 N N . ILE B 1 506 ? 24.042 11.618 -39.379 1.00 125.92 486 ILE B N 1
ATOM 8357 C CA . ILE B 1 506 ? 24.664 12.161 -38.184 1.00 125.82 486 ILE B CA 1
ATOM 8358 C C . ILE B 1 506 ? 25.029 13.634 -38.324 1.00 125.74 486 ILE B C 1
ATOM 8359 O O . ILE B 1 506 ? 25.186 14.323 -37.322 1.00 125.88 486 ILE B O 1
ATOM 8364 N N . ASN B 1 507 ? 25.147 14.125 -39.554 1.00 125.62 487 ASN B N 1
ATOM 8365 C CA . ASN B 1 507 ? 25.554 15.515 -39.776 1.00 125.59 487 ASN B CA 1
ATOM 8366 C C . ASN B 1 507 ? 24.677 16.578 -39.111 1.00 125.57 487 ASN B C 1
ATOM 8367 O O . ASN B 1 507 ? 25.196 17.560 -38.576 1.00 125.55 487 ASN B O 1
ATOM 8372 N N . THR B 1 508 ? 23.359 16.383 -39.143 1.00 125.58 488 THR B N 1
ATOM 8373 C CA . THR B 1 508 ? 22.442 17.292 -38.448 1.00 125.48 488 THR B CA 1
ATOM 8374 C C . THR B 1 508 ? 22.561 17.136 -36.935 1.00 125.33 488 THR B C 1
ATOM 8375 O O . THR B 1 508 ? 22.424 18.111 -36.207 1.00 125.38 488 THR B O 1
ATOM 8379 N N . LEU B 1 509 ? 22.828 15.917 -36.472 1.00 125.19 489 LEU B N 1
ATOM 8380 C CA . LEU B 1 509 ? 23.078 15.675 -35.053 1.00 125.16 489 LEU B CA 1
ATOM 8381 C C . LEU B 1 509 ? 24.347 16.386 -34.600 1.00 125.20 489 LEU B C 1
ATOM 8382 O O . LEU B 1 509 ? 24.355 17.068 -33.579 1.00 125.34 489 LEU B O 1
ATOM 8387 N N . LEU B 1 510 ? 25.412 16.224 -35.376 1.00 125.22 490 LEU B N 1
ATOM 8388 C CA . LEU B 1 510 ? 26.714 16.793 -35.048 1.00 125.16 490 LEU B CA 1
ATOM 8389 C C . LEU B 1 510 ? 26.726 18.309 -35.161 1.00 125.34 490 LEU B C 1
ATOM 8390 O O . LEU B 1 510 ? 27.473 18.972 -34.454 1.00 125.39 490 LEU B O 1
ATOM 8395 N N . MET B 1 511 ? 25.895 18.851 -36.047 1.00 125.59 491 MET B N 1
ATOM 8396 C CA . MET B 1 511 ? 25.733 20.297 -36.170 1.00 125.98 491 MET B CA 1
ATOM 8397 C C . MET B 1 511 ? 25.244 20.933 -34.873 1.00 125.84 491 MET B C 1
ATOM 8398 O O . MET B 1 511 ? 25.723 21.996 -34.471 1.00 125.93 491 MET B O 1
ATOM 8403 N N . ASN B 1 512 ? 24.281 20.277 -34.235 1.00 125.72 492 ASN B N 1
ATOM 8404 C CA . ASN B 1 512 ? 23.701 20.769 -32.995 1.00 125.52 492 ASN B CA 1
ATOM 8405 C C . ASN B 1 512 ? 24.643 20.541 -31.819 1.00 125.41 492 ASN B C 1
ATOM 8406 O O . ASN B 1 512 ? 24.812 21.414 -30.972 1.00 125.51 492 ASN B O 1
ATOM 8411 N N . LYS B 1 513 ? 25.271 19.374 -31.779 1.00 125.18 493 LYS B N 1
ATOM 8412 C CA . LYS B 1 513 ? 26.223 19.072 -30.723 1.00 125.00 493 LYS B CA 1
ATOM 8413 C C . LYS B 1 513 ? 27.513 19.871 -30.879 1.00 125.06 493 LYS B C 1
ATOM 8414 O O . LYS B 1 513 ? 28.279 20.000 -29.930 1.00 125.01 493 LYS B O 1
ATOM 8420 N N . GLY B 1 514 ? 27.734 20.412 -32.076 1.00 125.21 494 GLY B N 1
ATOM 8421 C CA . GLY B 1 514 ? 28.933 21.196 -32.387 1.00 125.33 494 GLY B CA 1
ATOM 8422 C C . GLY B 1 514 ? 30.217 20.402 -32.257 1.00 125.36 494 GLY B C 1
ATOM 8423 O O . GLY B 1 514 ? 31.209 20.900 -31.735 1.00 125.31 494 GLY B O 1
ATOM 8424 N N . LEU B 1 515 ? 30.192 19.170 -32.751 1.00 125.45 495 LEU B N 1
ATOM 8425 C CA . LEU B 1 515 ? 31.231 18.205 -32.457 1.00 125.64 495 LEU B CA 1
ATOM 8426 C C . LEU B 1 515 ? 32.225 18.086 -33.615 1.00 125.92 495 LEU B C 1
ATOM 8427 O O . LEU B 1 515 ? 32.895 19.068 -33.951 1.00 126.13 495 LEU B O 1
ATOM 8432 N N . GLN B 1 516 ? 32.341 16.893 -34.204 1.00 126.04 496 GLN B N 1
ATOM 8433 C CA . GLN B 1 516 ? 33.152 16.693 -35.408 1.00 125.91 496 GLN B CA 1
ATOM 8434 C C . GLN B 1 516 ? 32.186 16.716 -36.576 1.00 125.86 496 GLN B C 1
ATOM 8435 O O . GLN B 1 516 ? 31.183 16.005 -36.565 1.00 125.89 496 GLN B O 1
ATOM 8441 N N . GLU B 1 517 ? 32.458 17.530 -37.582 1.00 125.80 497 GLU B N 1
ATOM 8442 C CA . GLU B 1 517 ? 31.575 17.519 -38.728 1.00 125.86 497 GLU B CA 1
ATOM 8443 C C . GLU B 1 517 ? 31.953 16.401 -39.688 1.00 125.85 497 GLU B C 1
ATOM 8444 O O . GLU B 1 517 ? 33.132 16.196 -39.984 1.00 126.01 497 GLU B O 1
ATOM 8450 N N . LEU B 1 518 ? 30.950 15.674 -40.166 1.00 125.73 498 LEU B N 1
ATOM 8451 C CA . LEU B 1 518 ? 31.206 14.541 -41.037 1.00 125.71 498 LEU B CA 1
ATOM 8452 C C . LEU B 1 518 ? 31.089 14.938 -42.513 1.00 125.96 498 LEU B C 1
ATOM 8453 O O . LEU B 1 518 ? 30.057 14.722 -43.157 1.00 125.97 498 LEU B O 1
ATOM 8458 N N . LYS B 1 519 ? 32.171 15.520 -43.029 1.00 126.23 499 LYS B N 1
ATOM 8459 C CA . LYS B 1 519 ? 32.282 15.962 -44.426 1.00 126.53 499 LYS B CA 1
ATOM 8460 C C . LYS B 1 519 ? 32.110 14.838 -45.453 1.00 126.66 499 LYS B C 1
ATOM 8461 O O . LYS B 1 519 ? 31.842 15.097 -46.636 1.00 126.62 499 LYS B O 1
ATOM 8467 N N . THR B 1 520 ? 32.266 13.597 -44.998 1.00 126.81 500 THR B N 1
ATOM 8468 C CA . THR B 1 520 ? 32.715 12.532 -45.883 1.00 126.97 500 THR B CA 1
ATOM 8469 C C . THR B 1 520 ? 32.294 11.096 -45.475 1.00 127.04 500 THR B C 1
ATOM 8470 O O . THR B 1 520 ? 31.141 10.865 -45.132 1.00 126.88 500 THR B O 1
ATOM 8474 N N . PRO B 1 521 ? 33.229 10.125 -45.509 1.00 127.23 501 PRO B N 1
ATOM 8475 C CA . PRO B 1 521 ? 32.801 8.738 -45.526 1.00 127.24 501 PRO B CA 1
ATOM 8476 C C . PRO B 1 521 ? 32.900 8.033 -44.172 1.00 127.23 501 PRO B C 1
ATOM 8477 O O . PRO B 1 521 ? 32.722 6.822 -44.123 1.00 127.20 501 PRO B O 1
ATOM 8481 N N . ALA B 1 522 ? 33.177 8.783 -43.110 1.00 127.27 502 ALA B N 1
ATOM 8482 C CA . ALA B 1 522 ? 33.258 8.213 -41.770 1.00 127.52 502 ALA B CA 1
ATOM 8483 C C . ALA B 1 522 ? 32.153 7.188 -41.539 1.00 127.55 502 ALA B C 1
ATOM 8484 O O . ALA B 1 522 ? 30.981 7.543 -41.407 1.00 127.68 502 ALA B O 1
ATOM 8486 N N . ARG B 1 523 ? 32.533 5.916 -41.492 1.00 127.41 503 ARG B N 1
ATOM 8487 C CA . ARG B 1 523 ? 31.674 4.879 -40.934 1.00 127.18 503 ARG B CA 1
ATOM 8488 C C . ARG B 1 523 ? 32.262 4.308 -39.648 1.00 126.98 503 ARG B C 1
ATOM 8489 O O . ARG B 1 523 ? 31.990 4.805 -38.556 1.00 126.78 503 ARG B O 1
ATOM 8497 N N . ALA B 1 524 ? 33.069 3.262 -39.787 1.00 126.92 504 ALA B N 1
ATOM 8498 C CA . ALA B 1 524 ? 33.868 2.758 -38.676 1.00 126.91 504 ALA B CA 1
ATOM 8499 C C . ALA B 1 524 ? 33.268 3.167 -37.335 1.00 126.95 504 ALA B C 1
ATOM 8500 O O . ALA B 1 524 ? 33.916 3.839 -36.532 1.00 127.11 504 ALA B O 1
ATOM 8502 N N . LEU B 1 525 ? 32.026 2.757 -37.099 1.00 126.79 505 LEU B N 1
ATOM 8503 C CA . LEU B 1 525 ? 31.298 3.158 -35.889 1.00 126.71 505 LEU B CA 1
ATOM 8504 C C . LEU B 1 525 ? 32.112 3.638 -34.704 1.00 126.56 505 LEU B C 1
ATOM 8505 O O . LEU B 1 525 ? 31.845 4.710 -34.165 1.00 126.52 505 LEU B O 1
ATOM 8510 N N . SER B 1 526 ? 33.077 2.826 -34.281 1.00 126.39 506 SER B N 1
ATOM 8511 C CA . SER B 1 526 ? 33.924 3.162 -33.145 1.00 126.33 506 SER B CA 1
ATOM 8512 C C . SER B 1 526 ? 34.521 4.559 -33.296 1.00 126.42 506 SER B C 1
ATOM 8513 O O . SER B 1 526 ? 34.572 5.328 -32.335 1.00 126.51 506 SER B O 1
ATOM 8516 N N . LEU B 1 527 ? 34.936 4.886 -34.518 1.00 126.53 507 LEU B N 1
ATOM 8517 C CA . LEU B 1 527 ? 35.532 6.183 -34.839 1.00 126.70 507 LEU B CA 1
ATOM 8518 C C . LEU B 1 527 ? 34.549 7.341 -34.658 1.00 126.74 507 LEU B C 1
ATOM 8519 O O . LEU B 1 527 ? 34.969 8.488 -34.516 1.00 126.84 507 LEU B O 1
ATOM 8524 N N . ILE B 1 528 ? 33.249 7.044 -34.659 1.00 126.76 508 ILE B N 1
ATOM 8525 C CA . ILE B 1 528 ? 32.242 8.060 -34.348 1.00 126.74 508 ILE B CA 1
ATOM 8526 C C . ILE B 1 528 ? 32.196 8.256 -32.840 1.00 126.72 508 ILE B C 1
ATOM 8527 O O . ILE B 1 528 ? 32.748 9.228 -32.332 1.00 126.79 508 ILE B O 1
ATOM 8532 N N . LYS B 1 529 ? 31.567 7.317 -32.135 1.00 126.69 509 LYS B N 1
ATOM 8533 C CA . LYS B 1 529 ? 31.313 7.455 -30.702 1.00 126.83 509 LYS B CA 1
ATOM 8534 C C . LYS B 1 529 ? 32.587 7.417 -29.867 1.00 126.87 509 LYS B C 1
ATOM 8535 O O . LYS B 1 529 ? 32.989 6.369 -29.356 1.00 126.85 509 LYS B O 1
ATOM 8541 N N . ARG B 1 530 ? 33.214 8.584 -29.752 1.00 126.88 510 ARG B N 1
ATOM 8542 C CA . ARG B 1 530 ? 34.399 8.770 -28.933 1.00 126.81 510 ARG B CA 1
ATOM 8543 C C . ARG B 1 530 ? 34.431 10.137 -28.216 1.00 126.92 510 ARG B C 1
ATOM 8544 O O . ARG B 1 530 ? 34.589 10.177 -26.994 1.00 127.08 510 ARG B O 1
ATOM 8552 N N . PRO B 1 531 ? 34.258 11.255 -28.955 1.00 126.95 511 PRO B N 1
ATOM 8553 C CA . PRO B 1 531 ? 34.497 12.565 -28.335 1.00 126.89 511 PRO B CA 1
ATOM 8554 C C . PRO B 1 531 ? 33.384 13.080 -27.426 1.00 126.74 511 PRO B C 1
ATOM 8555 O O . PRO B 1 531 ? 33.676 13.805 -26.481 1.00 126.76 511 PRO B O 1
ATOM 8559 N N . GLY B 1 532 ? 32.133 12.727 -27.716 1.00 126.56 512 GLY B N 1
ATOM 8560 C CA . GLY B 1 532 ? 30.993 13.142 -26.892 1.00 126.44 512 GLY B CA 1
ATOM 8561 C C . GLY B 1 532 ? 29.645 12.695 -27.442 1.00 126.44 512 GLY B C 1
ATOM 8562 O O . GLY B 1 532 ? 28.659 13.427 -27.366 1.00 126.51 512 GLY B O 1
ATOM 8563 N N . ILE B 1 533 ? 29.608 11.484 -27.991 1.00 126.33 513 ILE B N 1
ATOM 8564 C CA . ILE B 1 533 ? 28.413 10.916 -28.600 1.00 126.05 513 ILE B CA 1
ATOM 8565 C C . ILE B 1 533 ? 28.051 9.606 -27.923 1.00 125.94 513 ILE B C 1
ATOM 8566 O O . ILE B 1 533 ? 28.923 8.774 -27.679 1.00 125.93 513 ILE B O 1
ATOM 8571 N N . SER B 1 534 ? 26.763 9.417 -27.645 1.00 125.82 514 SER B N 1
ATOM 8572 C CA . SER B 1 534 ? 26.279 8.171 -27.061 1.00 125.68 514 SER B CA 1
ATOM 8573 C C . SER B 1 534 ? 26.215 7.051 -28.087 1.00 125.50 514 SER B C 1
ATOM 8574 O O . SER B 1 534 ? 25.952 7.288 -29.257 1.00 125.49 514 SER B O 1
ATOM 8577 N N . LEU B 1 535 ? 26.456 5.829 -27.633 1.00 125.40 515 LEU B N 1
ATOM 8578 C CA . LEU B 1 535 ? 26.215 4.653 -28.442 1.00 125.38 515 LEU B CA 1
ATOM 8579 C C . LEU B 1 535 ? 24.762 4.651 -28.900 1.00 125.61 515 LEU B C 1
ATOM 8580 O O . LEU B 1 535 ? 24.471 4.290 -30.038 1.00 125.67 515 LEU B O 1
ATOM 8585 N N . GLN B 1 536 ? 23.858 5.080 -28.020 1.00 125.95 516 GLN B N 1
ATOM 8586 C CA . GLN B 1 536 ? 22.430 5.168 -28.353 1.00 126.34 516 GLN B CA 1
ATOM 8587 C C . GLN B 1 536 ? 22.068 6.310 -29.300 1.00 126.23 516 GLN B C 1
ATOM 8588 O O . GLN B 1 536 ? 20.984 6.308 -29.880 1.00 126.32 516 GLN B O 1
ATOM 8594 N N . ASP B 1 537 ? 22.971 7.273 -29.467 1.00 126.19 517 ASP B N 1
ATOM 8595 C CA . ASP B 1 537 ? 22.768 8.343 -30.440 1.00 126.21 517 ASP B CA 1
ATOM 8596 C C . ASP B 1 537 ? 22.920 7.816 -31.857 1.00 126.06 517 ASP B C 1
ATOM 8597 O O . ASP B 1 537 ? 22.375 8.388 -32.799 1.00 126.12 517 ASP B O 1
ATOM 8602 N N . ILE B 1 538 ? 23.665 6.723 -31.997 1.00 125.86 518 ILE B N 1
ATOM 8603 C CA . ILE B 1 538 ? 23.919 6.119 -33.296 1.00 125.61 518 ILE B CA 1
ATOM 8604 C C . ILE B 1 538 ? 22.804 5.155 -33.676 1.00 125.64 518 ILE B C 1
ATOM 8605 O O . ILE B 1 538 ? 22.164 5.338 -34.717 1.00 125.76 518 ILE B O 1
ATOM 8610 N N . LEU B 1 539 ? 22.556 4.151 -32.833 1.00 125.54 519 LEU B N 1
ATOM 8611 C CA . LEU B 1 539 ? 21.465 3.193 -33.061 1.00 125.52 519 LEU B CA 1
ATOM 8612 C C . LEU B 1 539 ? 20.159 3.892 -33.453 1.00 125.58 519 LEU B C 1
ATOM 8613 O O . LEU B 1 539 ? 19.372 3.378 -34.250 1.00 125.64 519 LEU B O 1
ATOM 8618 N N . GLU B 1 540 ? 19.960 5.079 -32.896 1.00 125.67 520 GLU B N 1
ATOM 8619 C CA . GLU B 1 540 ? 18.780 5.880 -33.148 1.00 125.89 520 GLU B CA 1
ATOM 8620 C C . GLU B 1 540 ? 18.831 6.590 -34.494 1.00 125.71 520 GLU B C 1
ATOM 8621 O O . GLU B 1 540 ? 17.789 6.884 -35.081 1.00 125.81 520 GLU B O 1
ATOM 8627 N N . HIS B 1 541 ? 20.033 6.870 -34.984 1.00 125.59 521 HIS B N 1
ATOM 8628 C CA . HIS B 1 541 ? 20.170 7.663 -36.197 1.00 125.63 521 HIS B CA 1
ATOM 8629 C C . HIS B 1 541 ? 20.456 6.898 -37.489 1.00 125.71 521 HIS B C 1
ATOM 8630 O O . HIS B 1 541 ? 20.167 7.411 -38.567 1.00 125.79 521 HIS B O 1
ATOM 8637 N N . SER B 1 542 ? 20.999 5.684 -37.391 1.00 125.75 522 SER B N 1
ATOM 8638 C CA . SER B 1 542 ? 21.270 4.872 -38.588 1.00 125.81 522 SER B CA 1
ATOM 8639 C C . SER B 1 542 ? 20.551 3.526 -38.594 1.00 125.90 522 SER B C 1
ATOM 8640 O O . SER B 1 542 ? 20.569 2.801 -37.593 1.00 125.84 522 SER B O 1
ATOM 8643 N N . LEU B 1 543 ? 19.948 3.197 -39.739 1.00 125.96 523 LEU B N 1
ATOM 8644 C CA . LEU B 1 543 ? 19.276 1.910 -39.948 1.00 125.89 523 LEU B CA 1
ATOM 8645 C C . LEU B 1 543 ? 20.325 0.809 -40.065 1.00 125.83 523 LEU B C 1
ATOM 8646 O O . LEU B 1 543 ? 20.067 -0.354 -39.744 1.00 125.84 523 LEU B O 1
ATOM 8651 N N . SER B 1 544 ? 21.509 1.199 -40.528 1.00 125.66 524 SER B N 1
ATOM 8652 C CA . SER B 1 544 ? 22.634 0.300 -40.706 1.00 125.57 524 SER B CA 1
ATOM 8653 C C . SER B 1 544 ? 23.005 -0.466 -39.430 1.00 125.54 524 SER B C 1
ATOM 8654 O O . SER B 1 544 ? 23.150 -1.690 -39.454 1.00 125.49 524 SER B O 1
ATOM 8657 N N . VAL B 1 545 ? 23.133 0.259 -38.322 1.00 125.51 525 VAL B N 1
ATOM 8658 C CA . VAL B 1 545 ? 23.710 -0.286 -37.091 1.00 125.37 525 VAL B CA 1
ATOM 8659 C C . VAL B 1 545 ? 22.766 -1.193 -36.308 1.00 125.46 525 VAL B C 1
ATOM 8660 O O . VAL B 1 545 ? 23.130 -2.323 -35.980 1.00 125.42 525 VAL B O 1
ATOM 8664 N N . ARG B 1 546 ? 21.566 -0.692 -36.009 1.00 125.57 526 ARG B N 1
ATOM 8665 C CA . ARG B 1 546 ? 20.555 -1.452 -35.260 1.00 125.73 526 ARG B CA 1
ATOM 8666 C C . ARG B 1 546 ? 20.196 -2.777 -35.945 1.00 125.93 526 ARG B C 1
ATOM 8667 O O . ARG B 1 546 ? 19.844 -3.754 -35.279 1.00 125.93 526 ARG B O 1
ATOM 8675 N N . SER B 1 547 ? 20.306 -2.802 -37.273 1.00 126.18 527 SER B N 1
ATOM 8676 C CA . SER B 1 547 ? 20.123 -4.021 -38.059 1.00 126.33 527 SER B CA 1
ATOM 8677 C C . SER B 1 547 ? 21.215 -5.046 -37.756 1.00 126.44 527 SER B C 1
ATOM 8678 O O . SER B 1 547 ? 20.945 -6.246 -37.703 1.00 126.54 527 SER B O 1
ATOM 8681 N N . ALA B 1 548 ? 22.440 -4.565 -37.554 1.00 126.51 528 ALA B N 1
ATOM 8682 C CA . ALA B 1 548 ? 23.578 -5.431 -37.269 1.00 126.63 528 ALA B CA 1
ATOM 8683 C C . ALA B 1 548 ? 23.694 -5.777 -35.786 1.00 126.80 528 ALA B C 1
ATOM 8684 O O . ALA B 1 548 ? 24.326 -6.776 -35.431 1.00 126.78 528 ALA B O 1
ATOM 8686 N N . ALA B 1 549 ? 23.086 -4.953 -34.930 1.00 127.07 529 ALA B N 1
ATOM 8687 C CA . ALA B 1 549 ? 23.134 -5.149 -33.473 1.00 127.37 529 ALA B CA 1
ATOM 8688 C C . ALA B 1 549 ? 22.064 -4.353 -32.714 1.00 127.62 529 ALA B C 1
ATOM 8689 O O . ALA B 1 549 ? 22.230 -3.155 -32.454 1.00 127.66 529 ALA B O 1
ATOM 8691 N N . GLU B 1 550 ? 20.973 -5.031 -32.363 1.00 127.89 530 GLU B N 1
ATOM 8692 C CA . GLU B 1 550 ? 19.905 -4.449 -31.551 1.00 128.14 530 GLU B CA 1
ATOM 8693 C C . GLU B 1 550 ? 19.823 -5.205 -30.221 1.00 128.21 530 GLU B C 1
ATOM 8694 O O . GLU B 1 550 ? 18.888 -5.009 -29.438 1.00 128.24 530 GLU B O 1
ATOM 8700 N N . GLU B 1 551 ? 20.822 -6.062 -29.982 1.00 128.34 531 GLU B N 1
ATOM 8701 C CA . GLU B 1 551 ? 20.958 -6.849 -28.743 1.00 128.34 531 GLU B CA 1
ATOM 8702 C C . GLU B 1 551 ? 21.383 -5.982 -27.553 1.00 128.30 531 GLU B C 1
ATOM 8703 O O . GLU B 1 551 ? 20.966 -6.215 -26.415 1.00 128.42 531 GLU B O 1
ATOM 8709 N N . LEU B 1 552 ? 22.235 -5.002 -27.830 1.00 128.12 532 LEU B N 1
ATOM 8710 C CA . LEU B 1 552 ? 22.691 -4.042 -26.836 1.00 128.05 532 LEU B CA 1
ATOM 8711 C C . LEU B 1 552 ? 21.543 -3.136 -26.394 1.00 128.09 532 LEU B C 1
ATOM 8712 O O . LEU B 1 552 ? 21.479 -2.705 -25.241 1.00 128.24 532 LEU B O 1
ATOM 8717 N N . CYS B 1 553 ? 20.642 -2.845 -27.322 1.00 128.15 533 CYS B N 1
ATOM 8718 C CA . CYS B 1 553 ? 19.418 -2.138 -27.001 1.00 128.09 533 CYS B CA 1
ATOM 8719 C C . CYS B 1 553 ? 18.677 -2.870 -25.867 1.00 128.03 533 CYS B C 1
ATOM 8720 O O . CYS B 1 553 ? 18.462 -2.300 -24.781 1.00 127.93 533 CYS B O 1
ATOM 8723 N N . ASN B 1 554 ? 18.342 -4.140 -26.128 1.00 127.92 534 ASN B N 1
ATOM 8724 C CA . ASN B 1 554 ? 17.595 -5.017 -25.205 1.00 127.83 534 ASN B CA 1
ATOM 8725 C C . ASN B 1 554 ? 18.267 -5.237 -23.855 1.00 127.73 534 ASN B C 1
ATOM 8726 O O . ASN B 1 554 ? 17.583 -5.355 -22.834 1.00 127.84 534 ASN B O 1
ATOM 8731 N N . ASP B 1 555 ? 19.597 -5.324 -23.862 1.00 127.36 535 ASP B N 1
ATOM 8732 C CA . ASP B 1 555 ? 20.367 -5.364 -22.635 1.00 127.05 535 ASP B CA 1
ATOM 8733 C C . ASP B 1 555 ? 20.943 -3.953 -22.469 1.00 126.74 535 ASP B C 1
ATOM 8734 O O . ASP B 1 555 ? 22.010 -3.649 -23.008 1.00 126.77 535 ASP B O 1
ATOM 8739 N N . PRO B 1 556 ? 20.203 -3.062 -21.770 1.00 126.40 536 PRO B N 1
ATOM 8740 C CA . PRO B 1 556 ? 20.666 -1.685 -21.660 1.00 126.07 536 PRO B CA 1
ATOM 8741 C C . PRO B 1 556 ? 22.008 -1.724 -20.957 1.00 125.87 536 PRO B C 1
ATOM 8742 O O . PRO B 1 556 ? 22.719 -0.720 -20.913 1.00 125.81 536 PRO B O 1
ATOM 8746 N N . ARG B 1 557 ? 22.338 -2.900 -20.418 1.00 125.64 537 ARG B N 1
ATOM 8747 C CA . ARG B 1 557 ? 23.603 -3.140 -19.740 1.00 125.52 537 ARG B CA 1
ATOM 8748 C C . ARG B 1 557 ? 24.757 -3.281 -20.710 1.00 125.45 537 ARG B C 1
ATOM 8749 O O . ARG B 1 557 ? 25.796 -2.646 -20.524 1.00 125.66 537 ARG B O 1
ATOM 8757 N N . VAL B 1 558 ? 24.573 -4.115 -21.734 1.00 125.23 538 VAL B N 1
ATOM 8758 C CA . VAL B 1 558 ? 25.564 -4.286 -22.792 1.00 124.88 538 VAL B CA 1
ATOM 8759 C C . VAL B 1 558 ? 25.885 -2.928 -23.413 1.00 124.79 538 VAL B C 1
ATOM 8760 O O . VAL B 1 558 ? 27.049 -2.549 -23.512 1.00 124.63 538 VAL B O 1
ATOM 8764 N N . ALA B 1 559 ? 24.840 -2.189 -23.782 1.00 124.82 539 ALA B N 1
ATOM 8765 C CA . ALA B 1 559 ? 24.971 -0.837 -24.328 1.00 124.99 539 ALA B CA 1
ATOM 8766 C C . ALA B 1 559 ? 25.848 0.071 -23.474 1.00 125.19 539 ALA B C 1
ATOM 8767 O O . ALA B 1 559 ? 26.672 0.807 -24.011 1.00 125.19 539 ALA B O 1
ATOM 8769 N N . GLU B 1 560 ? 25.660 0.010 -22.153 1.00 125.50 540 GLU B N 1
ATOM 8770 C CA . GLU B 1 560 ? 26.412 0.816 -21.180 1.00 125.76 540 GLU B CA 1
ATOM 8771 C C . GLU B 1 560 ? 27.881 0.409 -21.066 1.00 125.85 540 GLU B C 1
ATOM 8772 O O . GLU B 1 560 ? 28.755 1.268 -20.937 1.00 125.76 540 GLU B O 1
ATOM 8778 N N . GLN B 1 561 ? 28.131 -0.900 -21.099 1.00 125.98 541 GLN B N 1
ATOM 8779 C CA . GLN B 1 561 ? 29.482 -1.469 -21.023 1.00 126.06 541 GLN B CA 1
ATOM 8780 C C . GLN B 1 561 ? 30.311 -1.205 -22.272 1.00 126.01 541 GLN B C 1
ATOM 8781 O O . GLN B 1 561 ? 31.431 -0.702 -22.175 1.00 126.03 541 GLN B O 1
ATOM 8787 N N . VAL B 1 562 ? 29.751 -1.555 -23.432 1.00 125.98 542 VAL B N 1
ATOM 8788 C CA . VAL B 1 562 ? 30.381 -1.320 -24.733 1.00 125.77 542 VAL B CA 1
ATOM 8789 C C . VAL B 1 562 ? 30.765 0.150 -24.889 1.00 125.78 542 VAL B C 1
ATOM 8790 O O . VAL B 1 562 ? 31.897 0.459 -25.244 1.00 125.94 542 VAL B O 1
ATOM 8794 N N . GLN B 1 563 ? 29.831 1.049 -24.591 1.00 125.77 543 GLN B N 1
ATOM 8795 C CA . GLN B 1 563 ? 30.054 2.480 -24.768 1.00 125.84 543 GLN B CA 1
ATOM 8796 C C . GLN B 1 563 ? 31.259 2.996 -23.991 1.00 125.88 543 GLN B C 1
ATOM 8797 O O . GLN B 1 563 ? 31.921 3.938 -24.425 1.00 125.92 543 GLN B O 1
ATOM 8803 N N . ILE B 1 564 ? 31.535 2.373 -22.848 1.00 126.04 544 ILE B N 1
ATOM 8804 C CA . ILE B 1 564 ? 32.679 2.741 -22.001 1.00 126.02 544 ILE B CA 1
ATOM 8805 C C . ILE B 1 564 ? 33.952 2.031 -22.472 1.00 125.98 544 ILE B C 1
ATOM 8806 O O . ILE B 1 564 ? 35.002 2.657 -22.624 1.00 125.97 544 ILE B O 1
ATOM 8811 N N . GLU B 1 565 ? 33.838 0.730 -22.726 1.00 125.92 545 GLU B N 1
ATOM 8812 C CA . GLU B 1 565 ? 34.950 -0.079 -23.227 1.00 125.97 545 GLU B CA 1
ATOM 8813 C C . GLU B 1 565 ? 35.682 0.555 -24.399 1.00 125.86 545 GLU B C 1
ATOM 8814 O O . GLU B 1 565 ? 36.883 0.356 -24.558 1.00 125.94 545 GLU B O 1
ATOM 8820 N N . ILE B 1 566 ? 34.960 1.316 -25.215 1.00 125.79 546 ILE B N 1
ATOM 8821 C CA . ILE B 1 566 ? 35.555 1.961 -26.381 1.00 125.74 546 ILE B CA 1
ATOM 8822 C C . ILE B 1 566 ? 35.884 3.438 -26.143 1.00 125.69 546 ILE B C 1
ATOM 8823 O O . ILE B 1 566 ? 36.867 3.949 -26.682 1.00 125.79 546 ILE B O 1
ATOM 8828 N N . LYS B 1 567 ? 35.071 4.116 -25.336 1.00 125.57 547 LYS B N 1
ATOM 8829 C CA . LYS B 1 567 ? 35.332 5.514 -24.995 1.00 125.53 547 LYS B CA 1
ATOM 8830 C C . LYS B 1 567 ? 36.508 5.647 -24.026 1.00 125.58 547 LYS B C 1
ATOM 8831 O O . LYS B 1 567 ? 37.051 6.737 -23.843 1.00 125.43 547 LYS B O 1
ATOM 8837 N N . TYR B 1 568 ? 36.889 4.525 -23.419 1.00 125.72 548 TYR B N 1
ATOM 8838 C CA . TYR B 1 568 ? 37.971 4.475 -22.441 1.00 125.85 548 TYR B CA 1
ATOM 8839 C C . TYR B 1 568 ? 38.968 3.379 -22.778 1.00 126.12 548 TYR B C 1
ATOM 8840 O O . TYR B 1 568 ? 39.582 2.797 -21.892 1.00 126.24 548 TYR B O 1
ATOM 8849 N N . GLU B 1 569 ? 39.123 3.112 -24.070 1.00 126.44 549 GLU B N 1
ATOM 8850 C CA . GLU B 1 569 ? 40.046 2.099 -24.569 1.00 126.69 549 GLU B CA 1
ATOM 8851 C C . GLU B 1 569 ? 41.465 2.374 -24.088 1.00 126.52 549 GLU B C 1
ATOM 8852 O O . GLU B 1 569 ? 42.104 1.502 -23.485 1.00 126.45 549 GLU B O 1
ATOM 8858 N N . GLY B 1 570 ? 41.934 3.595 -24.345 1.00 126.36 550 GLY B N 1
ATOM 8859 C CA . GLY B 1 570 ? 43.293 4.011 -24.006 1.00 126.13 550 GLY B CA 1
ATOM 8860 C C . GLY B 1 570 ? 43.618 3.810 -22.543 1.00 125.90 550 GLY B C 1
ATOM 8861 O O . GLY B 1 570 ? 44.605 3.163 -22.213 1.00 126.01 550 GLY B O 1
ATOM 8862 N N . TYR B 1 571 ? 42.763 4.342 -21.675 1.00 125.64 551 TYR B N 1
ATOM 8863 C CA . TYR B 1 571 ? 43.005 4.344 -20.238 1.00 125.28 551 TYR B CA 1
ATOM 8864 C C . TYR B 1 571 ? 42.842 2.981 -19.586 1.00 125.25 551 TYR B C 1
ATOM 8865 O O . TYR B 1 571 ? 43.511 2.693 -18.600 1.00 125.23 551 TYR B O 1
ATOM 8874 N N . ILE B 1 572 ? 41.963 2.145 -20.134 1.00 125.34 552 ILE B N 1
ATOM 8875 C CA . ILE B 1 572 ? 41.743 0.794 -19.597 1.00 125.46 552 ILE B CA 1
ATOM 8876 C C . ILE B 1 572 ? 42.969 -0.084 -19.819 1.00 125.68 552 ILE B C 1
ATOM 8877 O O . ILE B 1 572 ? 43.413 -0.782 -18.909 1.00 125.77 552 ILE B O 1
ATOM 8882 N N . LYS B 1 573 ? 43.521 -0.037 -21.023 1.00 125.91 553 LYS B N 1
ATOM 8883 C CA . LYS B 1 573 ? 44.729 -0.791 -21.320 1.00 126.15 553 LYS B CA 1
ATOM 8884 C C . LYS B 1 573 ? 45.885 -0.328 -20.431 1.00 126.26 553 LYS B C 1
ATOM 8885 O O . LYS B 1 573 ? 46.636 -1.152 -19.914 1.00 126.34 553 LYS B O 1
ATOM 8891 N N . ARG B 1 574 ? 46.002 0.989 -20.249 1.00 126.39 554 ARG B N 1
ATOM 8892 C CA . ARG B 1 574 ? 47.044 1.592 -19.418 1.00 126.46 554 ARG B CA 1
ATOM 8893 C C . ARG B 1 574 ? 46.934 1.153 -17.964 1.00 126.64 554 ARG B C 1
ATOM 8894 O O . ARG B 1 574 ? 47.929 0.779 -17.350 1.00 126.78 554 ARG B O 1
ATOM 8902 N N . GLU B 1 575 ? 45.723 1.195 -17.420 1.00 126.82 555 GLU B N 1
ATOM 8903 C CA . GLU B 1 575 ? 45.484 0.768 -16.048 1.00 127.14 555 GLU B CA 1
ATOM 8904 C C . GLU B 1 575 ? 45.687 -0.738 -15.863 1.00 126.98 555 GLU B C 1
ATOM 8905 O O . GLU B 1 575 ? 46.211 -1.171 -14.837 1.00 127.11 555 GLU B O 1
ATOM 8911 N N . GLN B 1 576 ? 45.285 -1.529 -16.857 1.00 126.88 556 GLN B N 1
ATOM 8912 C CA . GLN B 1 576 ? 45.339 -2.991 -16.759 1.00 126.81 556 GLN B CA 1
ATOM 8913 C C . GLN B 1 576 ? 46.757 -3.514 -16.822 1.00 126.67 556 GLN B C 1
ATOM 8914 O O . GLN B 1 576 ? 47.062 -4.568 -16.272 1.00 126.73 556 GLN B O 1
ATOM 8920 N N . LEU B 1 577 ? 47.612 -2.770 -17.510 1.00 126.54 557 LEU B N 1
ATOM 8921 C CA . LEU B 1 577 ? 49.006 -3.129 -17.680 1.00 126.40 557 LEU B CA 1
ATOM 8922 C C . LEU B 1 577 ? 49.739 -3.008 -16.348 1.00 126.38 557 LEU B C 1
ATOM 8923 O O . LEU B 1 577 ? 50.569 -3.852 -16.012 1.00 126.30 557 LEU B O 1
ATOM 8928 N N . VAL B 1 578 ? 49.412 -1.959 -15.592 1.00 126.39 558 VAL B N 1
ATOM 8929 C CA . VAL B 1 578 ? 49.997 -1.728 -14.271 1.00 126.45 558 VAL B CA 1
ATOM 893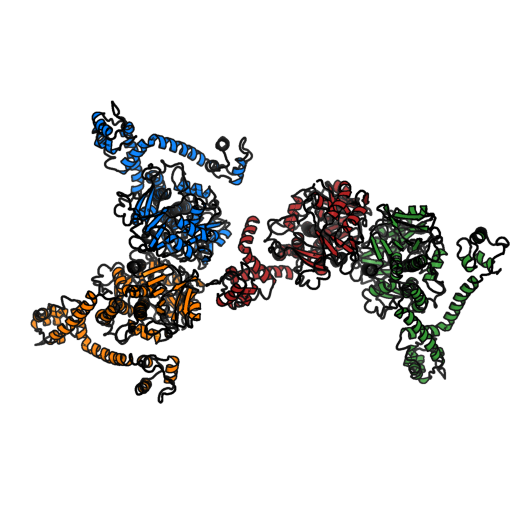0 C C . VAL B 1 578 ? 49.458 -2.753 -13.271 1.00 126.57 558 VAL B C 1
ATOM 8931 O O . VAL B 1 578 ? 50.204 -3.273 -12.435 1.00 126.54 558 VAL B O 1
ATOM 8935 N N . ALA B 1 579 ? 48.161 -3.038 -13.379 1.00 126.76 559 ALA B N 1
ATOM 8936 C CA . ALA B 1 579 ? 47.476 -4.017 -12.532 1.00 126.89 559 ALA B CA 1
ATOM 8937 C C . ALA B 1 579 ? 48.063 -5.416 -12.678 1.00 127.00 559 ALA B C 1
ATOM 8938 O O . ALA B 1 579 ? 48.007 -6.218 -11.750 1.00 127.13 559 ALA B O 1
ATOM 8940 N N . ASP B 1 580 ? 48.614 -5.697 -13.852 1.00 127.10 560 ASP B N 1
ATOM 8941 C CA . ASP B 1 580 ? 49.229 -6.983 -14.134 1.00 127.28 560 ASP B CA 1
ATOM 8942 C C . ASP B 1 580 ? 50.627 -7.095 -13.530 1.00 127.30 560 ASP B C 1
ATOM 8943 O O . ASP B 1 580 ? 51.075 -8.189 -13.205 1.00 127.27 560 ASP B O 1
ATOM 8948 N N . ARG B 1 581 ? 51.305 -5.969 -13.343 1.00 127.81 561 ARG B N 1
ATOM 8949 C CA . ARG B 1 581 ? 52.563 -5.973 -12.601 1.00 127.87 561 ARG B CA 1
ATOM 8950 C C . ARG B 1 581 ? 52.258 -6.241 -11.119 1.00 127.95 561 ARG B C 1
ATOM 8951 O O . ARG B 1 581 ? 52.908 -7.074 -10.489 1.00 128.02 561 ARG B O 1
ATOM 8959 N N . ILE B 1 582 ? 51.245 -5.556 -10.588 1.00 127.94 562 ILE B N 1
ATOM 8960 C CA . ILE B 1 582 ? 50.742 -5.805 -9.227 1.00 128.08 562 ILE B CA 1
ATOM 8961 C C . ILE B 1 582 ? 50.057 -7.194 -9.096 1.00 127.90 562 ILE B C 1
ATOM 8962 O O . ILE B 1 582 ? 49.945 -7.735 -7.993 1.00 127.84 562 ILE B O 1
ATOM 8967 N N . ALA B 1 583 ? 49.615 -7.765 -10.220 1.00 127.67 563 ALA B N 1
ATOM 8968 C CA . ALA B 1 583 ? 49.037 -9.115 -10.239 1.00 127.25 563 ALA B CA 1
ATOM 8969 C C . ALA B 1 583 ? 50.105 -10.161 -9.937 1.00 126.98 563 ALA B C 1
ATOM 8970 O O . ALA B 1 583 ? 49.950 -10.964 -9.014 1.00 126.88 563 ALA B O 1
ATOM 8972 N N . ARG B 1 584 ? 51.186 -10.132 -10.719 1.00 126.60 564 ARG B N 1
ATOM 8973 C CA . ARG B 1 584 ? 52.323 -11.040 -10.546 1.00 126.06 564 ARG B CA 1
ATOM 8974 C C . ARG B 1 584 ? 52.926 -10.944 -9.139 1.00 125.77 564 ARG B C 1
ATOM 8975 O O . ARG B 1 584 ? 53.071 -11.960 -8.456 1.00 125.59 564 ARG B O 1
ATOM 8983 N N . LEU B 1 585 ? 53.242 -9.721 -8.707 1.00 125.52 565 LEU B N 1
ATOM 8984 C CA . LEU B 1 585 ? 53.903 -9.478 -7.414 1.00 125.40 565 LEU B CA 1
ATOM 8985 C C . LEU B 1 585 ? 53.030 -9.793 -6.183 1.00 125.58 565 LEU B C 1
ATOM 8986 O O . LEU B 1 585 ? 53.554 -9.992 -5.086 1.00 125.47 565 LEU B O 1
ATOM 8991 N N . ASP B 1 586 ? 51.709 -9.823 -6.371 1.00 125.90 566 ASP B N 1
ATOM 8992 C CA . ASP B 1 586 ? 50.770 -10.280 -5.339 1.00 126.07 566 ASP B CA 1
ATOM 8993 C C . ASP B 1 586 ? 51.073 -11.733 -4.964 1.00 126.13 566 ASP B C 1
ATOM 8994 O O . ASP B 1 586 ? 51.247 -12.051 -3.788 1.00 126.13 566 ASP B O 1
ATOM 8999 N N . SER B 1 587 ? 51.142 -12.604 -5.970 1.00 126.27 567 SER B N 1
ATOM 9000 C CA . SER B 1 587 ? 51.360 -14.032 -5.740 1.00 126.36 567 SER B CA 1
ATOM 9001 C C . SER B 1 587 ? 52.835 -14.438 -5.851 1.00 126.41 567 SER B C 1
ATOM 9002 O O . SER B 1 587 ? 53.223 -15.220 -6.720 1.00 126.42 567 SER B O 1
ATOM 9005 N N . LEU B 1 588 ? 53.647 -13.877 -4.959 1.00 126.54 568 LEU B N 1
ATOM 9006 C CA . LEU B 1 588 ? 55.016 -14.339 -4.730 1.00 126.67 568 LEU B CA 1
ATOM 9007 C C . LEU B 1 588 ? 55.201 -14.613 -3.232 1.00 126.91 568 LEU B C 1
ATOM 9008 O O . LEU B 1 588 ? 55.924 -13.897 -2.525 1.00 126.84 568 LEU B O 1
ATOM 9013 N N . HIS B 1 589 ? 54.521 -15.670 -2.777 1.00 127.24 569 HIS B N 1
ATOM 9014 C CA . HIS B 1 589 ? 54.397 -16.036 -1.359 1.00 127.59 569 HIS B CA 1
ATOM 9015 C C . HIS B 1 589 ? 55.465 -17.030 -0.879 1.00 127.79 569 HIS B C 1
ATOM 9016 O O . HIS B 1 589 ? 55.249 -17.766 0.096 1.00 127.87 569 HIS B O 1
ATOM 9023 N N . ILE B 1 590 ? 56.618 -17.039 -1.549 1.00 127.99 570 ILE B N 1
ATOM 9024 C CA . ILE B 1 590 ? 57.660 -18.050 -1.289 1.00 128.06 570 ILE B CA 1
ATOM 9025 C C . ILE B 1 590 ? 58.695 -17.768 -0.161 1.00 128.09 570 ILE B C 1
ATOM 9026 O O . ILE B 1 590 ? 59.205 -18.721 0.433 1.00 128.08 570 ILE B O 1
ATOM 9031 N N . PRO B 1 591 ? 58.994 -16.479 0.150 1.00 128.10 571 PRO B N 1
ATOM 9032 C CA . PRO B 1 591 ? 60.067 -16.185 1.129 1.00 128.04 571 PRO B CA 1
ATOM 9033 C C . PRO B 1 591 ? 59.738 -16.470 2.611 1.00 127.93 571 PRO B C 1
ATOM 9034 O O . PRO B 1 591 ? 60.183 -15.732 3.497 1.00 127.88 571 PRO B O 1
ATOM 9038 N N . ASP B 1 592 ? 59.003 -17.550 2.870 1.00 127.83 572 ASP B N 1
ATOM 9039 C CA . ASP B 1 592 ? 58.465 -17.847 4.201 1.00 127.74 572 ASP B CA 1
ATOM 9040 C C . ASP B 1 592 ? 59.520 -18.008 5.308 1.00 127.66 572 ASP B C 1
ATOM 9041 O O . ASP B 1 592 ? 59.493 -17.279 6.303 1.00 127.68 572 ASP B O 1
ATOM 9046 N N . ASN B 1 593 ? 60.446 -18.947 5.135 1.00 127.51 573 ASN B N 1
ATOM 9047 C CA . ASN B 1 593 ? 61.373 -19.290 6.209 1.00 127.43 573 ASN B CA 1
ATOM 9048 C C . ASN B 1 593 ? 62.838 -18.913 5.934 1.00 127.38 573 ASN B C 1
ATOM 9049 O O . ASN B 1 593 ? 63.664 -19.772 5.603 1.00 127.30 573 ASN B O 1
ATOM 9054 N N . PHE B 1 594 ? 63.142 -17.619 6.073 1.00 127.34 574 PHE B N 1
ATOM 9055 C CA . PHE B 1 594 ? 64.511 -17.090 5.927 1.00 127.26 574 PHE B CA 1
ATOM 9056 C C . PHE B 1 594 ? 64.696 -15.734 6.634 1.00 127.23 574 PHE B C 1
ATOM 9057 O O . PHE B 1 594 ? 63.750 -14.948 6.756 1.00 127.22 574 PHE B O 1
ATOM 9065 N N . ASN B 1 595 ? 65.919 -15.481 7.102 1.00 127.21 575 ASN B N 1
ATOM 9066 C CA . ASN B 1 595 ? 66.271 -14.228 7.780 1.00 127.12 575 ASN B CA 1
ATOM 9067 C C . ASN B 1 595 ? 66.540 -13.081 6.801 1.00 127.01 575 ASN B C 1
ATOM 9068 O O . ASN B 1 595 ? 66.990 -13.305 5.673 1.00 126.99 575 ASN B O 1
ATOM 9073 N N . TYR B 1 596 ? 66.271 -11.854 7.246 1.00 126.84 576 TYR B N 1
ATOM 9074 C CA . TYR B 1 596 ? 66.594 -10.656 6.468 1.00 126.65 576 TYR B CA 1
ATOM 9075 C C . TYR B 1 596 ? 68.051 -10.240 6.657 1.00 126.51 576 TYR B C 1
ATOM 9076 O O . TYR B 1 596 ? 68.512 -9.270 6.045 1.00 126.46 576 TYR B O 1
ATOM 9085 N N . ASP B 1 597 ? 68.760 -10.991 7.504 1.00 126.35 577 ASP B N 1
ATOM 9086 C CA . ASP B 1 597 ? 70.184 -10.777 7.786 1.00 126.11 577 ASP B CA 1
ATOM 9087 C C . ASP B 1 597 ? 71.063 -11.236 6.620 1.00 125.91 577 ASP B C 1
ATOM 9088 O O . ASP B 1 597 ? 72.093 -10.622 6.339 1.00 125.86 577 ASP B O 1
ATOM 9093 N N . SER B 1 598 ? 70.653 -12.316 5.954 1.00 125.69 578 SER B N 1
ATOM 9094 C CA . SER B 1 598 ? 71.343 -12.811 4.763 1.00 125.49 578 SER B CA 1
ATOM 9095 C C . SER B 1 598 ? 70.748 -12.201 3.485 1.00 125.38 578 SER B C 1
ATOM 9096 O O . SER B 1 598 ? 70.053 -12.879 2.719 1.00 125.34 578 SER B O 1
ATOM 9099 N N . LEU B 1 599 ? 71.017 -10.912 3.278 1.00 125.21 579 LEU B N 1
ATOM 9100 C CA . LEU B 1 599 ? 70.592 -10.196 2.076 1.00 125.04 579 LEU B CA 1
ATOM 9101 C C . LEU B 1 599 ? 71.503 -8.991 1.859 1.00 124.98 579 LEU B C 1
ATOM 9102 O O . LEU B 1 599 ? 71.577 -8.092 2.701 1.00 124.86 579 LEU B O 1
ATOM 9107 N N . ASN B 1 600 ? 72.175 -8.983 0.712 1.00 125.01 580 ASN B N 1
ATOM 9108 C CA . ASN B 1 600 ? 73.377 -8.170 0.491 1.00 125.07 580 ASN B CA 1
ATOM 9109 C C . ASN B 1 600 ? 73.203 -6.643 0.390 1.00 125.11 580 ASN B C 1
ATOM 9110 O O . ASN B 1 600 ? 73.400 -5.923 1.373 1.00 125.13 580 ASN B O 1
ATOM 9115 N N . SER B 1 601 ? 72.831 -6.168 -0.798 1.00 125.09 581 SER B N 1
ATOM 9116 C CA . SER B 1 601 ? 72.938 -4.751 -1.169 1.00 125.04 581 SER B CA 1
ATOM 9117 C C . SER B 1 601 ? 71.729 -3.885 -0.766 1.00 125.03 581 SER B C 1
ATOM 9118 O O . SER B 1 601 ? 71.390 -2.923 -1.454 1.00 125.08 581 SER B O 1
ATOM 9121 N N . LEU B 1 602 ? 71.122 -4.200 0.376 1.00 124.93 582 LEU B N 1
ATOM 9122 C CA . LEU B 1 602 ? 69.794 -3.695 0.744 1.00 124.98 582 LEU B CA 1
ATOM 9123 C C . LEU B 1 602 ? 69.676 -2.307 1.384 1.00 125.10 582 LEU B C 1
ATOM 9124 O O . LEU B 1 602 ? 69.341 -1.326 0.720 1.00 125.12 582 LEU B O 1
ATOM 9129 N N . SER B 1 603 ? 69.956 -2.238 2.681 1.00 125.31 583 SER B N 1
ATOM 9130 C CA . SER B 1 603 ? 69.121 -1.481 3.606 1.00 125.50 583 SER B CA 1
ATOM 9131 C C . SER B 1 603 ? 69.478 0.002 3.584 1.00 125.52 583 SER B C 1
ATOM 9132 O O . SER B 1 603 ? 69.010 0.750 2.726 1.00 125.43 583 SER B O 1
ATOM 9135 N N . SER B 1 604 ? 70.310 0.419 4.533 1.00 125.59 584 SER B N 1
ATOM 9136 C CA . SER B 1 604 ? 69.898 1.389 5.540 1.00 125.57 584 SER B CA 1
ATOM 9137 C C . SER B 1 604 ? 68.495 1.087 6.056 1.00 125.65 584 SER B C 1
ATOM 9138 O O . SER B 1 604 ? 68.211 -0.027 6.495 1.00 125.63 584 SER B O 1
ATOM 9141 N N . GLU B 1 605 ? 67.621 2.087 6.000 1.00 125.74 585 GLU B N 1
ATOM 9142 C CA . GLU B 1 605 ? 66.228 1.909 6.389 1.00 125.88 585 GLU B CA 1
ATOM 9143 C C . GLU B 1 605 ? 65.702 0.546 5.952 1.00 125.94 585 GLU B C 1
ATOM 9144 O O . GLU B 1 605 ? 65.064 -0.163 6.731 1.00 126.03 585 GLU B O 1
ATOM 9150 N N . GLY B 1 606 ? 65.975 0.185 4.703 1.00 125.93 586 GLY B N 1
ATOM 9151 C CA . GLY B 1 606 ? 65.146 -0.765 3.985 1.00 125.83 586 GLY B CA 1
ATOM 9152 C C . GLY B 1 606 ? 65.006 -2.084 4.720 1.00 125.82 586 GLY B C 1
ATOM 9153 O O . GLY B 1 606 ? 63.939 -2.696 4.718 1.00 125.78 586 GLY B O 1
ATOM 9154 N N . ARG B 1 607 ? 66.091 -2.522 5.350 1.00 125.79 587 ARG B N 1
ATOM 9155 C CA . ARG B 1 607 ? 66.114 -3.812 6.029 1.00 125.83 587 ARG B CA 1
ATOM 9156 C C . ARG B 1 607 ? 65.402 -3.739 7.376 1.00 125.95 587 ARG B C 1
ATOM 9157 O O . ARG B 1 607 ? 64.881 -4.739 7.868 1.00 126.01 587 ARG B O 1
ATOM 9165 N N . GLU B 1 608 ? 65.383 -2.548 7.966 1.00 126.02 588 GLU B N 1
ATOM 9166 C CA . GLU B 1 608 ? 64.782 -2.353 9.286 1.00 126.08 588 GLU B CA 1
ATOM 9167 C C . GLU B 1 608 ? 63.260 -2.314 9.225 1.00 126.06 588 GLU B C 1
ATOM 9168 O O . GLU B 1 608 ? 62.586 -2.735 10.169 1.00 126.05 588 GLU B O 1
ATOM 9174 N N . LYS B 1 609 ? 62.734 -1.811 8.110 1.00 126.06 589 LYS B N 1
ATOM 9175 C CA . LYS B 1 609 ? 61.297 -1.820 7.846 1.00 126.06 589 LYS B CA 1
ATOM 9176 C C . LYS B 1 609 ? 60.806 -3.229 7.518 1.00 126.10 589 LYS B C 1
ATOM 9177 O O . LYS B 1 609 ? 59.664 -3.580 7.828 1.00 126.13 589 LYS B O 1
ATOM 9183 N N . LEU B 1 610 ? 61.676 -4.028 6.897 1.00 126.10 590 LEU B N 1
ATOM 9184 C CA . LEU B 1 610 ? 61.363 -5.420 6.556 1.00 126.12 590 LEU B CA 1
ATOM 9185 C C . LEU B 1 610 ? 61.250 -6.320 7.792 1.00 126.15 590 LEU B C 1
ATOM 9186 O O . LEU B 1 610 ? 60.334 -7.141 7.883 1.00 126.22 590 LEU B O 1
ATOM 9191 N N . LEU B 1 611 ? 62.179 -6.158 8.735 1.00 126.11 591 LEU B N 1
ATOM 9192 C CA . LEU B 1 611 ? 62.176 -6.936 9.974 1.00 126.06 591 LEU B CA 1
ATOM 9193 C C . LEU B 1 611 ? 61.043 -6.514 10.911 1.00 126.10 591 LEU B C 1
ATOM 9194 O O . LEU B 1 611 ? 60.507 -7.341 11.652 1.00 126.08 591 LEU B O 1
ATOM 9199 N N . LYS B 1 612 ? 60.683 -5.231 10.863 1.00 126.16 592 LYS B N 1
ATOM 9200 C CA . LYS B 1 612 ? 59.576 -4.694 11.657 1.00 126.24 592 LYS B CA 1
ATOM 9201 C C . LYS B 1 612 ? 58.228 -5.179 11.131 1.00 126.26 592 LYS B C 1
ATOM 9202 O O . LYS B 1 612 ? 57.458 -5.804 11.864 1.00 126.30 592 LYS B O 1
ATOM 9208 N N . HIS B 1 613 ? 57.958 -4.894 9.859 1.00 126.30 593 HIS B N 1
ATOM 9209 C CA . HIS B 1 613 ? 56.667 -5.203 9.247 1.00 126.30 593 HIS B CA 1
ATOM 9210 C C . HIS B 1 613 ? 56.492 -6.682 8.889 1.00 126.29 593 HIS B C 1
ATOM 9211 O O . HIS B 1 613 ? 55.390 -7.222 9.014 1.00 126.35 593 HIS B O 1
ATOM 9218 N N . ARG B 1 614 ? 57.579 -7.322 8.453 1.00 126.23 594 ARG B N 1
ATOM 9219 C CA . ARG B 1 614 ? 57.596 -8.752 8.112 1.00 126.21 594 ARG B CA 1
ATOM 9220 C C . ARG B 1 614 ? 56.589 -9.095 7.010 1.00 126.25 594 ARG B C 1
ATOM 9221 O O . ARG B 1 614 ? 55.600 -9.786 7.276 1.00 126.34 594 ARG B O 1
ATOM 9229 N N . PRO B 1 615 ? 56.840 -8.618 5.768 1.00 126.26 595 PRO B N 1
ATOM 9230 C CA . PRO B 1 615 ? 55.864 -8.721 4.666 1.00 126.20 595 PRO B CA 1
ATOM 9231 C C . PRO B 1 615 ? 55.623 -10.152 4.165 1.00 126.20 595 PRO B C 1
ATOM 9232 O O . PRO B 1 615 ? 56.579 -10.893 3.929 1.00 126.20 595 PRO B O 1
ATOM 9236 N N . ALA B 1 616 ? 54.352 -10.522 4.009 1.00 126.20 596 ALA B N 1
ATOM 9237 C CA . ALA B 1 616 ? 53.965 -11.855 3.537 1.00 126.21 596 ALA B CA 1
ATOM 9238 C C . ALA B 1 616 ? 54.315 -12.069 2.057 1.00 126.24 596 ALA B C 1
ATOM 9239 O O . ALA B 1 616 ? 54.960 -13.060 1.700 1.00 126.21 596 ALA B O 1
ATOM 9241 N N . THR B 1 617 ? 53.887 -11.132 1.210 1.00 126.30 597 THR B N 1
ATOM 9242 C CA . THR B 1 617 ? 54.193 -11.145 -0.226 1.00 126.23 597 THR B CA 1
ATOM 9243 C C . THR B 1 617 ? 55.156 -10.007 -0.588 1.00 126.19 597 THR B C 1
ATOM 9244 O O . THR B 1 617 ? 55.144 -8.955 0.053 1.00 126.24 597 THR B O 1
ATOM 9248 N N . ILE B 1 618 ? 55.986 -10.214 -1.607 1.00 126.12 598 ILE B N 1
ATOM 9249 C CA . ILE B 1 618 ? 56.965 -9.189 -1.998 1.00 126.18 598 ILE B CA 1
ATOM 9250 C C . ILE B 1 618 ? 56.317 -7.973 -2.680 1.00 126.10 598 ILE B C 1
ATOM 9251 O O . ILE B 1 618 ? 56.937 -6.910 -2.800 1.00 126.08 598 ILE B O 1
ATOM 9256 N N . GLY B 1 619 ? 55.075 -8.145 -3.125 1.00 126.03 599 GLY B N 1
ATOM 9257 C CA . GLY B 1 619 ? 54.267 -7.038 -3.612 1.00 125.94 599 GLY B CA 1
ATOM 9258 C C . GLY B 1 619 ? 53.909 -6.140 -2.448 1.00 125.92 599 GLY B C 1
ATOM 9259 O O . GLY B 1 619 ? 54.015 -4.918 -2.540 1.00 125.96 599 GLY B O 1
ATOM 9260 N N . GLN B 1 620 ? 53.502 -6.764 -1.345 1.00 125.89 600 GLN B N 1
ATOM 9261 C CA . GLN B 1 620 ? 53.191 -6.071 -0.100 1.00 125.92 600 GLN B CA 1
ATOM 9262 C C . GLN B 1 620 ? 54.405 -5.305 0.428 1.00 125.84 600 GLN B C 1
ATOM 9263 O O . GLN B 1 620 ? 54.258 -4.256 1.060 1.00 125.86 600 GLN B O 1
ATOM 9269 N N . ALA B 1 621 ? 55.594 -5.838 0.149 1.00 125.77 601 ALA B N 1
ATOM 9270 C CA . ALA B 1 621 ? 56.853 -5.255 0.603 1.00 125.72 601 ALA B CA 1
ATOM 9271 C C . ALA B 1 621 ? 57.198 -3.958 -0.120 1.00 125.72 601 ALA B C 1
ATOM 9272 O O . ALA B 1 621 ? 57.863 -3.095 0.446 1.00 125.79 601 ALA B O 1
ATOM 9274 N N . SER B 1 622 ? 56.739 -3.824 -1.364 1.00 125.75 602 SER B N 1
ATOM 9275 C CA . SER B 1 622 ? 57.039 -2.649 -2.189 1.00 125.72 602 SER B CA 1
ATOM 9276 C C . SER B 1 622 ? 56.155 -1.440 -1.880 1.00 125.75 602 SER B C 1
ATOM 9277 O O . SER B 1 622 ? 56.365 -0.360 -2.435 1.00 125.71 602 SER B O 1
ATOM 9280 N N . ARG B 1 623 ? 55.172 -1.631 -1.000 1.00 125.85 603 ARG B N 1
ATOM 9281 C CA . ARG B 1 623 ? 54.259 -0.560 -0.585 1.00 125.85 603 ARG B CA 1
ATOM 9282 C C . ARG B 1 623 ? 54.614 0.037 0.783 1.00 125.91 603 ARG B C 1
ATOM 9283 O O . ARG B 1 623 ? 54.015 1.031 1.197 1.00 125.96 603 ARG B O 1
ATOM 9291 N N . ILE B 1 624 ? 55.578 -0.573 1.477 1.00 125.91 604 ILE B N 1
ATOM 9292 C CA . ILE B 1 624 ? 56.116 -0.030 2.731 1.00 125.79 604 ILE B CA 1
ATOM 9293 C C . ILE B 1 624 ? 56.963 1.195 2.388 1.00 125.80 604 ILE B C 1
ATOM 9294 O O . ILE B 1 624 ? 57.868 1.103 1.555 1.00 125.87 604 ILE B O 1
ATOM 9299 N N . LEU B 1 625 ? 56.671 2.331 3.019 1.00 125.78 605 LEU B N 1
ATOM 9300 C CA . LEU B 1 625 ? 57.290 3.608 2.628 1.00 125.83 605 LEU B CA 1
ATOM 9301 C C . LEU B 1 625 ? 58.808 3.661 2.872 1.00 125.84 605 LEU B C 1
ATOM 9302 O O . LEU B 1 625 ? 59.511 4.490 2.284 1.00 125.83 605 LEU B O 1
ATOM 9307 N N . GLY B 1 626 ? 59.303 2.762 3.721 1.00 125.85 606 GLY B N 1
ATOM 9308 C CA . GLY B 1 626 ? 60.731 2.670 4.023 1.00 125.78 606 GLY B CA 1
ATOM 9309 C C . GLY B 1 626 ? 61.577 2.056 2.920 1.00 125.71 606 GLY B C 1
ATOM 9310 O O . GLY B 1 626 ? 62.680 2.534 2.651 1.00 125.71 606 GLY B O 1
ATOM 9311 N N . VAL B 1 627 ? 61.069 0.998 2.286 1.00 125.70 607 VAL B N 1
ATOM 9312 C CA . VAL B 1 627 ? 61.815 0.288 1.237 1.00 125.72 607 VAL B CA 1
ATOM 9313 C C . VAL B 1 627 ? 61.780 1.051 -0.097 1.00 125.90 607 VAL B C 1
ATOM 9314 O O . VAL B 1 627 ? 60.771 1.682 -0.437 1.00 125.96 607 VAL B O 1
ATOM 9318 N N . SER B 1 628 ? 62.888 0.995 -0.836 1.00 126.01 608 SER B N 1
ATOM 9319 C CA . SER B 1 628 ? 63.010 1.699 -2.113 1.00 126.10 608 SER B CA 1
ATOM 9320 C C . SER B 1 628 ? 62.697 0.772 -3.302 1.00 126.25 608 SER B C 1
ATOM 9321 O O . SER B 1 628 ? 62.662 -0.454 -3.135 1.00 126.25 608 SER B O 1
ATOM 9324 N N . PRO B 1 629 ? 62.434 1.354 -4.496 1.00 126.33 609 PRO B N 1
ATOM 9325 C CA . PRO B 1 629 ? 62.281 0.559 -5.722 1.00 126.38 609 PRO B CA 1
ATOM 9326 C C . PRO B 1 629 ? 63.516 -0.285 -6.064 1.00 126.48 609 PRO B C 1
ATOM 9327 O O . PRO B 1 629 ? 63.379 -1.358 -6.654 1.00 126.47 609 PRO B O 1
ATOM 9331 N N . SER B 1 630 ? 64.701 0.203 -5.699 1.00 126.56 610 SER B N 1
ATOM 9332 C CA . SER B 1 630 ? 65.953 -0.523 -5.922 1.00 126.64 610 SER B CA 1
ATOM 9333 C C . SER B 1 630 ? 66.159 -1.693 -4.955 1.00 126.63 610 SER B C 1
ATOM 9334 O O . SER B 1 630 ? 66.894 -2.629 -5.266 1.00 126.63 610 SER B O 1
ATOM 9337 N N . ASP B 1 631 ? 65.516 -1.630 -3.790 1.00 126.63 611 ASP B N 1
ATOM 9338 C CA . ASP B 1 631 ? 65.642 -2.665 -2.756 1.00 126.53 611 ASP B CA 1
ATOM 9339 C C . ASP B 1 631 ? 64.847 -3.921 -3.085 1.00 126.41 611 ASP B C 1
ATOM 9340 O O . ASP B 1 631 ? 65.323 -5.037 -2.889 1.00 126.36 611 ASP B O 1
ATOM 9345 N N . VAL B 1 632 ? 63.630 -3.728 -3.581 1.00 126.38 612 VAL B N 1
ATOM 9346 C CA . VAL B 1 632 ? 62.767 -4.838 -3.966 1.00 126.33 612 VAL B CA 1
ATOM 9347 C C . VAL B 1 632 ? 63.328 -5.595 -5.186 1.00 126.26 612 VAL B C 1
ATOM 9348 O O . VAL B 1 632 ? 63.036 -6.777 -5.374 1.00 126.19 612 VAL B O 1
ATOM 9352 N N . SER B 1 633 ? 64.150 -4.909 -5.987 1.00 126.19 613 SER B N 1
ATOM 9353 C CA . SER B 1 633 ? 64.823 -5.508 -7.145 1.00 126.12 613 SER B CA 1
ATOM 9354 C C . SER B 1 633 ? 65.882 -6.521 -6.721 1.00 126.18 613 SER B C 1
ATOM 9355 O O . SER B 1 633 ? 66.175 -7.470 -7.456 1.00 126.18 613 SER B O 1
ATOM 9358 N N . ILE B 1 634 ? 66.458 -6.303 -5.539 1.00 126.26 614 ILE B N 1
ATOM 9359 C CA . ILE B 1 634 ? 67.471 -7.203 -4.981 1.00 126.32 614 ILE B CA 1
ATOM 9360 C C . ILE B 1 634 ? 66.804 -8.338 -4.202 1.00 126.36 614 ILE B C 1
ATOM 9361 O O . ILE B 1 634 ? 67.444 -9.337 -3.866 1.00 126.41 614 ILE B O 1
ATOM 9366 N N . LEU B 1 635 ? 65.513 -8.175 -3.926 1.00 126.44 615 LEU B N 1
ATOM 9367 C CA . LEU B 1 635 ? 64.710 -9.217 -3.303 1.00 126.51 615 LEU B CA 1
ATOM 9368 C C . LEU B 1 635 ? 64.129 -10.146 -4.376 1.00 126.60 615 LEU B C 1
ATOM 9369 O O . LEU B 1 635 ? 63.697 -11.262 -4.078 1.00 126.61 615 LEU B O 1
ATOM 9374 N N . MET B 1 636 ? 64.132 -9.673 -5.622 1.00 126.64 616 MET B N 1
ATOM 9375 C CA . MET B 1 636 ? 63.615 -10.431 -6.762 1.00 126.67 616 MET B CA 1
ATOM 9376 C C . MET B 1 636 ? 64.689 -11.268 -7.449 1.00 126.58 616 MET B C 1
ATOM 9377 O O . MET B 1 636 ? 64.439 -12.422 -7.803 1.00 126.62 616 MET B O 1
ATOM 9382 N N . ILE B 1 637 ? 65.874 -10.687 -7.641 1.00 126.48 617 ILE B N 1
ATOM 9383 C CA . ILE B 1 637 ? 67.021 -11.440 -8.153 1.00 126.37 617 ILE B CA 1
ATOM 9384 C C . ILE B 1 637 ? 67.441 -12.498 -7.121 1.00 126.42 617 ILE B C 1
ATOM 9385 O O . ILE B 1 637 ? 68.568 -12.998 -7.138 1.00 126.48 617 ILE B O 1
ATOM 9390 N N . ARG B 1 638 ? 66.497 -12.838 -6.243 1.00 126.39 618 ARG B N 1
ATOM 9391 C CA . ARG B 1 638 ? 66.707 -13.756 -5.131 1.00 126.36 618 ARG B CA 1
ATOM 9392 C C . ARG B 1 638 ? 65.660 -14.866 -5.076 1.00 126.37 618 ARG B C 1
ATOM 9393 O O . ARG B 1 638 ? 65.994 -16.040 -4.934 1.00 126.37 618 ARG B O 1
ATOM 9401 N N . LEU B 1 639 ? 64.394 -14.488 -5.184 1.00 126.40 619 LEU B N 1
ATOM 9402 C CA . LEU B 1 639 ? 63.298 -15.432 -5.002 1.00 126.45 619 LEU B CA 1
ATOM 9403 C C . LEU B 1 639 ? 62.726 -15.906 -6.338 1.00 126.51 619 LEU B C 1
ATOM 9404 O O . LEU B 1 639 ? 61.610 -15.554 -6.739 1.00 126.53 619 LEU B O 1
ATOM 9409 N N . HIS C 1 20 ? 40.743 -30.265 114.352 1.00 132.29 0 HIS C N 1
ATOM 9410 C CA . HIS C 1 20 ? 41.662 -29.563 113.464 1.00 132.32 0 HIS C CA 1
ATOM 9411 C C . HIS C 1 20 ? 41.152 -28.164 113.136 1.00 131.76 0 HIS C C 1
ATOM 9412 O O . HIS C 1 20 ? 40.426 -27.970 112.161 1.00 131.81 0 HIS C O 1
ATOM 9419 N N . MET C 1 21 ? 41.536 -27.192 113.957 1.00 131.30 1 MET C N 1
ATOM 9420 C CA . MET C 1 21 ? 40.992 -25.822 113.847 1.00 130.92 1 MET C CA 1
ATOM 9421 C C . MET C 1 21 ? 42.102 -24.806 113.483 1.00 130.27 1 MET C C 1
ATOM 9422 O O . MET C 1 21 ? 43.060 -25.167 112.797 1.00 130.58 1 MET C O 1
ATOM 9427 N N . TYR C 1 22 ? 41.978 -23.554 113.932 1.00 129.26 2 TYR C N 1
ATOM 9428 C CA . TYR C 1 22 ? 43.071 -22.571 113.824 1.00 128.28 2 TYR C CA 1
ATOM 9429 C C . TYR C 1 22 ? 43.961 -22.516 115.073 1.00 128.07 2 TYR C C 1
ATOM 9430 O O . TYR C 1 22 ? 43.559 -22.975 116.148 1.00 128.06 2 TYR C O 1
ATOM 9439 N N . ASP C 1 23 ? 45.167 -21.959 114.927 1.00 127.74 3 ASP C N 1
ATOM 9440 C CA . ASP C 1 23 ? 46.101 -21.819 116.056 1.00 127.40 3 ASP C CA 1
ATOM 9441 C C . ASP C 1 23 ? 45.898 -20.482 116.730 1.00 127.09 3 ASP C C 1
ATOM 9442 O O . ASP C 1 23 ? 45.521 -20.421 117.899 1.00 127.03 3 ASP C O 1
ATOM 9447 N N . VAL C 1 24 ? 46.174 -19.416 115.978 1.00 126.72 4 VAL C N 1
ATOM 9448 C CA . VAL C 1 24 ? 46.044 -18.054 116.468 1.00 126.34 4 VAL C CA 1
ATOM 9449 C C . VAL C 1 24 ? 45.068 -17.313 115.582 1.00 126.20 4 VAL C C 1
ATOM 9450 O O . VAL C 1 24 ? 45.231 -17.282 114.362 1.00 126.42 4 VAL C O 1
ATOM 9454 N N . ILE C 1 25 ? 44.044 -16.724 116.181 1.00 125.94 5 ILE C N 1
ATOM 9455 C CA . ILE C 1 25 ? 43.189 -15.830 115.412 1.00 125.86 5 ILE C CA 1
ATOM 9456 C C . ILE C 1 25 ? 43.382 -14.387 115.875 1.00 125.60 5 ILE C C 1
ATOM 9457 O O . ILE C 1 25 ? 43.242 -14.095 117.059 1.00 125.75 5 ILE C O 1
ATOM 9462 N N . VAL C 1 26 ? 43.749 -13.510 114.943 1.00 125.26 6 VAL C N 1
ATOM 9463 C CA . VAL C 1 26 ? 44.109 -12.128 115.267 1.00 124.99 6 VAL C CA 1
ATOM 9464 C C . VAL C 1 26 ? 42.972 -11.213 114.874 1.00 124.78 6 VAL C C 1
ATOM 9465 O O . VAL C 1 26 ? 42.691 -11.061 113.682 1.00 124.86 6 VAL C O 1
ATOM 9469 N N . VAL C 1 27 ? 42.309 -10.604 115.850 1.00 124.50 7 VAL C N 1
ATOM 9470 C CA . VAL C 1 27 ? 41.212 -9.701 115.497 1.00 124.67 7 VAL C CA 1
ATOM 9471 C C . VAL C 1 27 ? 41.702 -8.270 115.293 1.00 124.72 7 VAL C C 1
ATOM 9472 O O . VAL C 1 27 ? 42.448 -7.720 116.112 1.00 124.55 7 VAL C O 1
ATOM 9476 N N . GLY C 1 28 ? 41.285 -7.699 114.164 1.00 125.01 8 GLY C N 1
ATOM 9477 C CA . GLY C 1 28 ? 41.703 -6.374 113.727 1.00 125.22 8 GLY C CA 1
ATOM 9478 C C . GLY C 1 28 ? 42.976 -6.399 112.909 1.00 125.29 8 GLY C C 1
ATOM 9479 O O . GLY C 1 28 ? 44.017 -6.860 113.374 1.00 125.27 8 GLY C O 1
ATOM 9480 N N . ALA C 1 29 ? 42.897 -5.910 111.681 1.00 125.38 9 ALA C N 1
ATOM 9481 C CA . ALA C 1 29 ? 44.080 -5.835 110.837 1.00 125.46 9 ALA C CA 1
ATOM 9482 C C . ALA C 1 29 ? 44.600 -4.394 110.716 1.00 125.70 9 ALA C C 1
ATOM 9483 O O . ALA C 1 29 ? 44.787 -3.870 109.605 1.00 125.62 9 ALA C O 1
ATOM 9485 N N . GLY C 1 30 ? 44.823 -3.763 111.874 1.00 125.88 10 GLY C N 1
ATOM 9486 C CA . GLY C 1 30 ? 45.557 -2.497 111.948 1.00 125.93 10 GLY C CA 1
ATOM 9487 C C . GLY C 1 30 ? 47.049 -2.755 112.112 1.00 125.87 10 GLY C C 1
ATOM 9488 O O . GLY C 1 30 ? 47.561 -3.789 111.684 1.00 126.13 10 GLY C O 1
ATOM 9489 N N . HIS C 1 31 ? 47.748 -1.828 112.754 1.00 125.67 11 HIS C N 1
ATOM 9490 C CA . HIS C 1 31 ? 49.199 -1.920 112.893 1.00 125.34 11 HIS C CA 1
ATOM 9491 C C . HIS C 1 31 ? 49.669 -2.990 113.842 1.00 125.30 11 HIS C C 1
ATOM 9492 O O . HIS C 1 31 ? 50.677 -3.638 113.579 1.00 125.34 11 HIS C O 1
ATOM 9499 N N . ALA C 1 32 ? 48.948 -3.172 114.941 1.00 125.30 12 ALA C N 1
ATOM 9500 C CA . ALA C 1 32 ? 49.241 -4.277 115.840 1.00 125.39 12 ALA C CA 1
ATOM 9501 C C . ALA C 1 32 ? 48.857 -5.590 115.168 1.00 125.45 12 ALA C C 1
ATOM 9502 O O . ALA C 1 32 ? 49.655 -6.523 115.114 1.00 125.43 12 ALA C O 1
ATOM 9504 N N . GLY C 1 33 ? 47.644 -5.630 114.621 1.00 125.66 13 GLY C N 1
ATOM 9505 C CA . GLY C 1 33 ? 47.083 -6.837 114.021 1.00 125.69 13 GLY C CA 1
ATOM 9506 C C . GLY C 1 33 ? 47.943 -7.450 112.938 1.00 125.89 13 GLY C C 1
ATOM 9507 O O . GLY C 1 33 ? 48.126 -8.679 112.898 1.00 125.74 13 GLY C O 1
ATOM 9508 N N . CYS C 1 34 ? 48.477 -6.597 112.061 1.00 126.10 14 CYS C N 1
ATOM 9509 C CA . CYS C 1 34 ? 49.341 -7.060 110.966 1.00 126.37 14 CYS C CA 1
ATOM 9510 C C . CYS C 1 34 ? 50.600 -7.713 111.480 1.00 126.35 14 CYS C C 1
ATOM 9511 O O . CYS C 1 34 ? 50.823 -8.895 111.235 1.00 126.47 14 CYS C O 1
ATOM 9514 N N . GLU C 1 35 ? 51.400 -6.942 112.213 1.00 126.32 15 GLU C N 1
ATOM 9515 C CA . GLU C 1 35 ? 52.639 -7.445 112.789 1.00 126.27 15 GLU C CA 1
ATOM 9516 C C . GLU C 1 35 ? 52.379 -8.717 113.580 1.00 126.07 15 GLU C C 1
ATOM 9517 O O . GLU C 1 35 ? 53.222 -9.636 113.589 1.00 125.92 15 GLU C O 1
ATOM 9523 N N . ALA C 1 36 ? 51.204 -8.775 114.216 1.00 125.73 16 ALA C N 1
ATOM 9524 C CA . ALA C 1 36 ? 50.774 -9.975 114.929 1.00 125.71 16 ALA C CA 1
ATOM 9525 C C . ALA C 1 36 ? 50.577 -11.123 113.960 1.00 125.74 16 ALA C C 1
ATOM 9526 O O . ALA C 1 36 ? 51.284 -12.131 114.040 1.00 125.74 16 ALA C O 1
ATOM 9528 N N . ALA C 1 37 ? 49.639 -10.951 113.028 1.00 125.83 17 ALA C N 1
ATOM 9529 C CA . ALA C 1 37 ? 49.332 -11.989 112.047 1.00 125.85 17 ALA C CA 1
ATOM 9530 C C . ALA C 1 37 ? 50.561 -12.427 111.236 1.00 125.89 17 ALA C C 1
ATOM 9531 O O . ALA C 1 37 ? 50.763 -13.626 111.009 1.00 126.21 17 ALA C O 1
ATOM 9533 N N . LEU C 1 38 ? 51.391 -11.464 110.837 1.00 125.62 18 LEU C N 1
ATOM 9534 C CA . LEU C 1 38 ? 52.641 -11.766 110.139 1.00 125.54 18 LEU C CA 1
ATOM 9535 C C . LEU C 1 38 ? 53.650 -12.564 110.981 1.00 125.58 18 LEU C C 1
ATOM 9536 O O . LEU C 1 38 ? 54.323 -13.453 110.471 1.00 125.38 18 LEU C O 1
ATOM 9541 N N . ALA C 1 39 ? 53.749 -12.236 112.264 1.00 125.71 19 ALA C N 1
ATOM 9542 C CA . ALA C 1 39 ? 54.661 -12.946 113.158 1.00 125.92 19 ALA C CA 1
ATOM 9543 C C . ALA C 1 39 ? 54.206 -14.378 113.414 1.00 126.01 19 ALA C C 1
ATOM 9544 O O . ALA C 1 39 ? 55.029 -15.295 113.458 1.00 126.09 19 ALA C O 1
ATOM 9546 N N . VAL C 1 40 ? 52.898 -14.568 113.577 1.00 126.13 20 VAL C N 1
ATOM 9547 C CA . VAL C 1 40 ? 52.349 -15.905 113.790 1.00 126.29 20 VAL C CA 1
ATOM 9548 C C . VAL C 1 40 ? 52.579 -16.773 112.555 1.00 126.32 20 VAL C C 1
ATOM 9549 O O . VAL C 1 40 ? 52.952 -17.942 112.680 1.00 126.05 20 VAL C O 1
ATOM 9553 N N . ALA C 1 41 ? 52.357 -16.183 111.376 1.00 126.33 21 ALA C N 1
ATOM 9554 C CA . ALA C 1 41 ? 52.502 -16.887 110.106 1.00 126.31 21 ALA C CA 1
ATOM 9555 C C . ALA C 1 41 ? 53.954 -17.232 109.786 1.00 126.22 21 ALA C C 1
ATOM 9556 O O . ALA C 1 41 ? 54.280 -18.394 109.588 1.00 126.21 21 ALA C O 1
ATOM 9558 N N . ARG C 1 42 ? 54.815 -16.220 109.738 1.00 126.20 22 ARG C N 1
ATOM 9559 C CA . ARG C 1 42 ? 56.233 -16.420 109.472 1.00 126.19 22 ARG C CA 1
ATOM 9560 C C . ARG C 1 42 ? 56.851 -17.304 110.540 1.00 126.52 22 ARG C C 1
ATOM 9561 O O . ARG C 1 42 ? 57.892 -17.935 110.301 1.00 126.94 22 ARG C O 1
ATOM 9569 N N . GLY C 1 43 ? 56.202 -17.373 111.707 1.00 126.53 23 GLY C N 1
ATOM 9570 C CA . GLY C 1 43 ? 56.566 -18.356 112.753 1.00 126.37 23 GLY C CA 1
ATOM 9571 C C . GLY C 1 43 ? 56.023 -19.766 112.521 1.00 126.14 23 GLY C C 1
ATOM 9572 O O . GLY C 1 43 ? 56.047 -20.596 113.415 1.00 126.01 23 GLY C O 1
ATOM 9573 N N . GLY C 1 44 ? 55.505 -20.010 111.321 1.00 126.20 24 GLY C N 1
ATOM 9574 C CA . GLY C 1 44 ? 55.023 -21.315 110.886 1.00 126.18 24 GLY C CA 1
ATOM 9575 C C . GLY C 1 44 ? 53.771 -21.877 111.535 1.00 126.20 24 GLY C C 1
ATOM 9576 O O . GLY C 1 44 ? 53.679 -23.078 111.747 1.00 126.37 24 GLY C O 1
ATOM 9577 N N . LEU C 1 45 ? 52.801 -21.030 111.845 1.00 126.39 25 LEU C N 1
ATOM 9578 C CA . LEU C 1 45 ? 51.535 -21.500 112.413 1.00 126.57 25 LEU C CA 1
ATOM 9579 C C . LEU C 1 45 ? 50.321 -20.985 111.642 1.00 126.93 25 LEU C C 1
ATOM 9580 O O . LEU C 1 45 ? 50.340 -19.870 111.096 1.00 127.01 25 LEU C O 1
ATOM 9585 N N . HIS C 1 46 ? 49.265 -21.801 111.609 1.00 127.18 26 HIS C N 1
ATOM 9586 C CA . HIS C 1 46 ? 48.023 -21.454 110.905 1.00 127.51 26 HIS C CA 1
ATOM 9587 C C . HIS C 1 46 ? 47.308 -20.296 111.599 1.00 126.91 26 HIS C C 1
ATOM 9588 O O . HIS C 1 46 ? 46.951 -20.385 112.774 1.00 126.88 26 HIS C O 1
ATOM 9595 N N . CYS C 1 47 ? 47.104 -19.211 110.863 1.00 126.35 27 CYS C N 1
ATOM 9596 C CA . CYS C 1 47 ? 46.589 -17.982 111.455 1.00 125.79 27 CYS C CA 1
ATOM 9597 C C . CYS C 1 47 ? 45.342 -17.460 110.765 1.00 125.30 27 CYS C C 1
ATOM 9598 O O . CYS C 1 47 ? 45.256 -17.482 109.547 1.00 125.54 27 CYS C O 1
ATOM 9601 N N . LEU C 1 48 ? 44.379 -16.978 111.539 1.00 124.71 28 LEU C N 1
ATOM 9602 C CA . LEU C 1 48 ? 43.178 -16.382 110.947 1.00 124.44 28 LEU C CA 1
ATOM 9603 C C . LEU C 1 48 ? 42.972 -14.894 111.296 1.00 124.36 28 LEU C C 1
ATOM 9604 O O . LEU C 1 48 ? 42.653 -14.547 112.441 1.00 124.53 28 LEU C O 1
ATOM 9609 N N . LEU C 1 49 ? 43.147 -14.024 110.302 1.00 123.98 29 LEU C N 1
ATOM 9610 C CA . LEU C 1 49 ? 43.005 -12.580 110.495 1.00 123.64 29 LEU C CA 1
ATOM 9611 C C . LEU C 1 49 ? 41.568 -12.149 110.276 1.00 123.79 29 LEU C C 1
ATOM 9612 O O . LEU C 1 49 ? 41.083 -12.183 109.150 1.00 123.69 29 LEU C O 1
ATOM 9617 N N . ILE C 1 50 ? 40.884 -11.762 111.347 1.00 124.01 30 ILE C N 1
ATOM 9618 C CA . ILE C 1 50 ? 39.492 -11.335 111.235 1.00 124.66 30 ILE C CA 1
ATOM 9619 C C . ILE C 1 50 ? 39.401 -9.815 111.353 1.00 125.25 30 ILE C C 1
ATOM 9620 O O . ILE C 1 50 ? 39.877 -9.239 112.329 1.00 125.61 30 ILE C O 1
ATOM 9625 N N . THR C 1 51 ? 38.804 -9.162 110.361 1.00 125.49 31 THR C N 1
ATOM 9626 C CA . THR C 1 51 ? 38.674 -7.722 110.413 1.00 125.91 31 THR C CA 1
ATOM 9627 C C . THR C 1 51 ? 37.436 -7.206 109.672 1.00 126.33 31 THR C C 1
ATOM 9628 O O . THR C 1 51 ? 37.014 -7.759 108.655 1.00 126.36 31 THR C O 1
ATOM 9632 N N . SER C 1 52 ? 36.879 -6.119 110.192 1.00 126.74 32 SER C N 1
ATOM 9633 C CA . SER C 1 52 ? 35.611 -5.583 109.731 1.00 127.20 32 SER C CA 1
ATOM 9634 C C . SER C 1 52 ? 35.681 -5.037 108.307 1.00 127.63 32 SER C C 1
ATOM 9635 O O . SER C 1 52 ? 34.653 -4.943 107.620 1.00 127.95 32 SER C O 1
ATOM 9638 N N . ASP C 1 53 ? 36.881 -4.655 107.865 1.00 127.94 33 ASP C N 1
ATOM 9639 C CA . ASP C 1 53 ? 37.036 -4.030 106.539 1.00 128.07 33 ASP C CA 1
ATOM 9640 C C . ASP C 1 53 ? 38.418 -4.191 105.913 1.00 127.87 33 ASP C C 1
ATOM 9641 O O . ASP C 1 53 ? 39.379 -3.530 106.317 1.00 128.02 33 ASP C O 1
ATOM 9646 N N . LEU C 1 54 ? 38.490 -5.038 104.893 1.00 127.60 34 LEU C N 1
ATOM 9647 C CA . LEU C 1 54 ? 39.741 -5.316 104.188 1.00 127.36 34 LEU C CA 1
ATOM 9648 C C . LEU C 1 54 ? 40.221 -4.178 103.288 1.00 127.23 34 LEU C C 1
ATOM 9649 O O . LEU C 1 54 ? 41.401 -4.102 102.933 1.00 127.18 34 LEU C O 1
ATOM 9654 N N . SER C 1 55 ? 39.307 -3.294 102.916 1.00 127.06 35 SER C N 1
ATOM 9655 C CA . SER C 1 55 ? 39.687 -2.091 102.191 1.00 127.11 35 SER C CA 1
ATOM 9656 C C . SER C 1 55 ? 40.556 -1.213 103.070 1.00 126.86 35 SER C C 1
ATOM 9657 O O . SER C 1 55 ? 41.177 -0.262 102.591 1.00 127.01 35 SER C O 1
ATOM 9660 N N . ALA C 1 56 ? 40.604 -1.551 104.360 1.00 126.58 36 ALA C N 1
ATOM 9661 C CA . ALA C 1 56 ? 41.215 -0.680 105.357 1.00 126.10 36 ALA C CA 1
ATOM 9662 C C . ALA C 1 56 ? 42.332 -1.286 106.190 1.00 125.64 36 ALA C C 1
ATOM 9663 O O . ALA C 1 56 ? 42.618 -0.776 107.270 1.00 125.58 36 ALA C O 1
ATOM 9665 N N . VAL C 1 57 ? 42.983 -2.342 105.709 1.00 125.18 37 VAL C N 1
ATOM 9666 C CA . VAL C 1 57 ? 44.084 -2.878 106.502 1.00 125.08 37 VAL C CA 1
ATOM 9667 C C . VAL C 1 57 ? 45.213 -1.844 106.639 1.00 124.88 37 VAL C C 1
ATOM 9668 O O . VAL C 1 57 ? 45.498 -1.076 105.717 1.00 124.46 37 VAL C O 1
ATOM 9672 N N . ALA C 1 58 ? 45.798 -1.811 107.831 1.00 124.95 38 ALA C N 1
ATOM 9673 C CA . ALA C 1 58 ? 46.869 -0.886 108.195 1.00 124.82 38 ALA C CA 1
ATOM 9674 C C . ALA C 1 58 ? 46.651 0.564 107.764 1.00 124.49 38 ALA C C 1
ATOM 9675 O O . ALA C 1 58 ? 47.595 1.282 107.471 1.00 124.30 38 ALA C O 1
ATOM 9677 N N . ARG C 1 59 ? 45.398 0.992 107.740 1.00 124.68 39 ARG C N 1
ATOM 9678 C CA . ARG C 1 59 ? 45.058 2.375 107.371 1.00 125.01 39 ARG C CA 1
ATOM 9679 C C . ARG C 1 59 ? 45.666 3.372 108.356 1.00 125.05 39 ARG C C 1
ATOM 9680 O O . ARG C 1 59 ? 45.645 3.152 109.559 1.00 125.25 39 ARG C O 1
ATOM 9688 N N . MET C 1 60 ? 46.233 4.457 107.852 1.00 125.22 40 MET C N 1
ATOM 9689 C CA . MET C 1 60 ? 46.847 5.425 108.743 1.00 125.42 40 MET C CA 1
ATOM 9690 C C . MET C 1 60 ? 45.810 6.483 109.095 1.00 126.14 40 MET C C 1
ATOM 9691 O O . MET C 1 60 ? 45.672 7.505 108.417 1.00 126.10 40 MET C O 1
ATOM 9696 N N . SER C 1 61 ? 45.073 6.211 110.166 1.00 127.00 41 SER C N 1
ATOM 9697 C CA . SER C 1 61 ? 43.945 7.030 110.606 1.00 127.82 41 SER C CA 1
ATOM 9698 C C . SER C 1 61 ? 44.329 8.467 110.897 1.00 128.12 41 SER C C 1
ATOM 9699 O O . SER C 1 61 ? 43.525 9.385 110.710 1.00 128.38 41 SER C O 1
ATOM 9702 N N . CYS C 1 62 ? 45.554 8.670 111.362 1.00 128.67 42 CYS C N 1
ATOM 9703 C CA . CYS C 1 62 ? 45.963 10.007 111.776 1.00 128.76 42 CYS C CA 1
ATOM 9704 C C . CYS C 1 62 ? 47.101 10.627 110.947 1.00 128.51 42 CYS C C 1
ATOM 9705 O O . CYS C 1 62 ? 46.867 11.178 109.870 1.00 128.53 42 CYS C O 1
ATOM 9708 N N . ASN C 1 63 ? 48.318 10.541 111.477 1.00 128.12 43 ASN C N 1
ATOM 9709 C CA . ASN C 1 63 ? 49.503 11.078 110.836 1.00 127.76 43 ASN C CA 1
ATOM 9710 C C . ASN C 1 63 ? 49.853 10.349 109.555 1.00 127.20 43 ASN C C 1
ATOM 9711 O O . ASN C 1 63 ? 49.863 9.128 109.543 1.00 127.46 43 ASN C O 1
ATOM 9716 N N . PRO C 1 64 ? 50.170 11.096 108.482 1.00 126.63 44 PRO C N 1
ATOM 9717 C CA . PRO C 1 64 ? 50.665 10.509 107.240 1.00 126.28 44 PRO C CA 1
ATOM 9718 C C . PRO C 1 64 ? 52.183 10.345 107.285 1.00 126.10 44 PRO C C 1
ATOM 9719 O O . PRO C 1 64 ? 52.876 10.677 106.314 1.00 126.22 44 PRO C O 1
ATOM 9723 N N . ALA C 1 65 ? 52.684 9.841 108.414 1.00 125.67 45 ALA C N 1
ATOM 9724 C CA . ALA C 1 65 ? 54.116 9.706 108.634 1.00 125.32 45 ALA C CA 1
ATOM 9725 C C . ALA C 1 65 ? 54.446 8.565 109.588 1.00 125.18 45 ALA C C 1
ATOM 9726 O O . ALA C 1 65 ? 53.612 8.151 110.398 1.00 125.24 45 ALA C O 1
ATOM 9728 N N . ILE C 1 66 ? 55.673 8.062 109.483 1.00 124.82 46 ILE C N 1
ATOM 9729 C CA . ILE C 1 66 ? 56.164 7.058 110.400 1.00 124.44 46 ILE C CA 1
ATOM 9730 C C . ILE C 1 66 ? 57.526 7.446 110.968 1.00 124.53 46 ILE C C 1
ATOM 9731 O O . ILE C 1 66 ? 58.417 7.879 110.240 1.00 124.72 46 ILE C O 1
ATOM 9736 N N . GLY C 1 67 ? 57.659 7.327 112.284 1.00 124.43 47 GLY C N 1
ATOM 9737 C CA . GLY C 1 67 ? 58.898 7.655 112.955 1.00 124.45 47 GLY C CA 1
ATOM 9738 C C . GLY C 1 67 ? 58.777 8.949 113.721 1.00 124.48 47 GLY C C 1
ATOM 9739 O O . GLY C 1 67 ? 57.677 9.418 113.991 1.00 124.57 47 GLY C O 1
ATOM 9740 N N . GLY C 1 68 ? 59.920 9.528 114.061 1.00 124.63 48 GLY C N 1
ATOM 9741 C CA . GLY C 1 68 ? 59.979 10.699 114.918 1.00 124.73 48 GLY C CA 1
ATOM 9742 C C . GLY C 1 68 ? 60.840 10.402 116.123 1.00 124.77 48 GLY C C 1
ATOM 9743 O O . GLY C 1 68 ? 61.598 9.443 116.108 1.00 124.61 48 GLY C O 1
ATOM 9744 N N . VAL C 1 69 ? 60.699 11.207 117.174 1.00 125.09 49 VAL C N 1
ATOM 9745 C CA . VAL C 1 69 ? 61.595 11.151 118.332 1.00 125.33 49 VAL C CA 1
ATOM 9746 C C . VAL C 1 69 ? 61.804 9.744 118.869 1.00 125.52 49 VAL C C 1
ATOM 9747 O O . VAL C 1 69 ? 62.868 9.184 118.655 1.00 126.14 49 VAL C O 1
ATOM 9751 N N . ALA C 1 70 ? 60.829 9.149 119.545 1.00 125.41 50 ALA C N 1
ATOM 9752 C CA . ALA C 1 70 ? 61.050 7.780 120.021 1.00 125.40 50 ALA C CA 1
ATOM 9753 C C . ALA C 1 70 ? 60.604 6.754 118.989 1.00 125.45 50 ALA C C 1
ATOM 9754 O O . ALA C 1 70 ? 61.052 5.602 118.995 1.00 125.15 50 ALA C O 1
ATOM 9756 N N . LYS C 1 71 ? 59.732 7.213 118.093 1.00 125.59 51 LYS C N 1
ATOM 9757 C CA . LYS C 1 71 ? 59.044 6.368 117.125 1.00 125.52 51 LYS C CA 1
ATOM 9758 C C . LYS C 1 71 ? 59.970 5.827 116.041 1.00 125.49 51 LYS C C 1
ATOM 9759 O O . LYS C 1 71 ? 59.783 4.705 115.565 1.00 125.51 51 LYS C O 1
ATOM 9765 N N . GLY C 1 72 ? 60.974 6.618 115.667 1.00 125.39 52 GLY C N 1
ATOM 9766 C CA . GLY C 1 72 ? 61.981 6.194 114.699 1.00 125.18 52 GLY C CA 1
ATOM 9767 C C . GLY C 1 72 ? 62.757 4.987 115.189 1.00 125.12 52 GLY C C 1
ATOM 9768 O O . GLY C 1 72 ? 62.869 3.985 114.483 1.00 125.15 52 GLY C O 1
ATOM 9769 N N . GLN C 1 73 ? 63.273 5.075 116.412 1.00 125.05 53 GLN C N 1
ATOM 9770 C CA . GLN C 1 73 ? 64.054 3.983 116.992 1.00 124.95 53 GLN C CA 1
ATOM 9771 C C . GLN C 1 73 ? 63.212 2.726 117.076 1.00 124.97 53 GLN C C 1
ATOM 9772 O O . GLN C 1 73 ? 63.676 1.632 116.743 1.00 125.00 53 GLN C O 1
ATOM 9778 N N . ILE C 1 74 ? 61.965 2.898 117.504 1.00 124.94 54 ILE C N 1
ATOM 9779 C CA . ILE C 1 74 ? 61.075 1.770 117.729 1.00 125.02 54 ILE C CA 1
ATOM 9780 C C . ILE C 1 74 ? 60.655 1.119 116.412 1.00 124.71 54 ILE C C 1
ATOM 9781 O O . ILE C 1 74 ? 60.360 -0.076 116.374 1.00 124.61 54 ILE C O 1
ATOM 9786 N N . THR C 1 75 ? 60.686 1.893 115.331 1.00 124.50 55 THR C N 1
ATOM 9787 C CA . THR C 1 75 ? 60.455 1.340 113.997 1.00 124.35 55 THR C CA 1
ATOM 9788 C C . THR C 1 75 ? 61.604 0.447 113.545 1.00 124.25 55 THR C C 1
ATOM 9789 O O . THR C 1 75 ? 61.378 -0.678 113.093 1.00 124.18 55 THR C O 1
ATOM 9793 N N . ARG C 1 76 ? 62.825 0.968 113.661 1.00 124.14 56 ARG C N 1
ATOM 9794 C CA . ARG C 1 76 ? 64.035 0.233 113.303 1.00 124.08 56 ARG C CA 1
ATOM 9795 C C . ARG C 1 76 ? 64.179 -1.055 114.112 1.00 124.29 56 ARG C C 1
ATOM 9796 O O . ARG C 1 76 ? 64.665 -2.075 113.602 1.00 124.39 56 ARG C O 1
ATOM 9804 N N . GLU C 1 77 ? 63.743 -1.003 115.368 1.00 124.28 57 GLU C N 1
ATOM 9805 C CA . GLU C 1 77 ? 63.761 -2.176 116.237 1.00 124.37 57 GLU C CA 1
ATOM 9806 C C . GLU C 1 77 ? 62.732 -3.219 115.794 1.00 124.16 57 GLU C C 1
ATOM 9807 O O . GLU C 1 77 ? 62.976 -4.425 115.896 1.00 123.99 57 GLU C O 1
ATOM 9813 N N . ILE C 1 78 ? 61.593 -2.746 115.291 1.00 124.12 58 ILE C N 1
ATOM 9814 C CA . ILE C 1 78 ? 60.626 -3.627 114.646 1.00 124.04 58 ILE C CA 1
ATOM 9815 C C . ILE C 1 78 ? 61.272 -4.315 113.438 1.00 124.15 58 ILE C C 1
ATOM 9816 O O . ILE C 1 78 ? 61.153 -5.536 113.281 1.00 124.16 58 ILE C O 1
ATOM 9821 N N . ASP C 1 79 ? 61.973 -3.535 112.612 1.00 124.22 59 ASP C N 1
ATOM 9822 C CA . ASP C 1 79 ? 62.662 -4.093 111.454 1.00 124.46 59 ASP C CA 1
ATOM 9823 C C . ASP C 1 79 ? 63.671 -5.126 111.870 1.00 124.30 59 ASP C C 1
ATOM 9824 O O . ASP C 1 79 ? 63.668 -6.230 111.328 1.00 124.41 59 ASP C O 1
ATOM 9829 N N . ALA C 1 80 ? 64.517 -4.762 112.836 1.00 124.18 60 ALA C N 1
ATOM 9830 C CA . ALA C 1 80 ? 65.576 -5.639 113.353 1.00 123.91 60 ALA C CA 1
ATOM 9831 C C . ALA C 1 80 ? 65.058 -7.002 113.801 1.00 123.80 60 ALA C C 1
ATOM 9832 O O . ALA C 1 80 ? 65.736 -8.001 113.643 1.00 123.72 60 ALA C O 1
ATOM 9834 N N . LEU C 1 81 ? 63.848 -7.032 114.343 1.00 123.98 61 LEU C N 1
ATOM 9835 C CA . LEU C 1 81 ? 63.237 -8.274 114.791 1.00 124.29 61 LEU C CA 1
ATOM 9836 C C . LEU C 1 81 ? 62.540 -9.056 113.682 1.00 124.57 61 LEU C C 1
ATOM 9837 O O . LEU C 1 81 ? 62.144 -10.202 113.894 1.00 124.67 61 LEU C O 1
ATOM 9842 N N . GLY C 1 82 ? 62.384 -8.442 112.510 1.00 124.83 62 GLY C N 1
ATOM 9843 C CA . GLY C 1 82 ? 61.774 -9.108 111.352 1.00 125.08 62 GLY C CA 1
ATOM 9844 C C . GLY C 1 82 ? 60.328 -8.714 111.106 1.00 125.26 62 GLY C C 1
ATOM 9845 O O . GLY C 1 82 ? 59.517 -9.523 110.641 1.00 125.32 62 GLY C O 1
ATOM 9846 N N . GLY C 1 83 ? 60.008 -7.464 111.427 1.00 125.34 63 GLY C N 1
ATOM 9847 C CA . GLY C 1 83 ? 58.665 -6.921 111.234 1.00 125.45 63 GLY C CA 1
ATOM 9848 C C . GLY C 1 83 ? 58.535 -6.138 109.941 1.00 125.47 63 GLY C C 1
ATOM 9849 O O . GLY C 1 83 ? 59.527 -5.881 109.249 1.00 125.60 63 GLY C O 1
ATOM 9850 N N . GLU C 1 84 ? 57.313 -5.751 109.604 1.00 125.29 64 GLU C N 1
ATOM 9851 C CA . GLU C 1 84 ? 57.103 -5.159 108.304 1.00 125.41 64 GLU C CA 1
ATOM 9852 C C . GLU C 1 84 ? 57.271 -3.665 108.278 1.00 125.16 64 GLU C C 1
ATOM 9853 O O . GLU C 1 84 ? 57.763 -3.134 107.284 1.00 125.32 64 GLU C O 1
ATOM 9859 N N . MET C 1 85 ? 56.881 -2.996 109.367 1.00 124.90 65 MET C N 1
ATOM 9860 C CA . MET C 1 85 ? 56.740 -1.528 109.390 1.00 124.33 65 MET C CA 1
ATOM 9861 C C . MET C 1 85 ? 57.949 -0.778 108.827 1.00 124.42 65 MET C C 1
ATOM 9862 O O . MET C 1 85 ? 57.798 0.246 108.164 1.00 124.35 65 MET C O 1
ATOM 9867 N N . GLY C 1 86 ? 59.139 -1.318 109.072 1.00 124.60 66 GLY C N 1
ATOM 9868 C CA . GLY C 1 86 ? 60.381 -0.759 108.549 1.00 124.65 66 GLY C CA 1
ATOM 9869 C C . GLY C 1 86 ? 60.415 -0.804 107.037 1.00 124.72 66 GLY C C 1
ATOM 9870 O O . GLY C 1 86 ? 60.572 0.229 106.381 1.00 124.66 66 GLY C O 1
ATOM 9871 N N . LYS C 1 87 ? 60.254 -2.004 106.482 1.00 124.72 67 LYS C N 1
ATOM 9872 C CA . LYS C 1 87 ? 60.204 -2.181 105.026 1.00 124.56 67 LYS C CA 1
ATOM 9873 C C . LYS C 1 87 ? 59.103 -1.340 104.374 1.00 124.31 67 LYS C C 1
ATOM 9874 O O . LYS C 1 87 ? 59.333 -0.704 103.349 1.00 124.50 67 LYS C O 1
ATOM 9880 N N . ALA C 1 88 ? 57.923 -1.327 104.993 1.00 123.92 68 ALA C N 1
ATOM 9881 C CA . ALA C 1 88 ? 56.765 -0.640 104.451 1.00 123.47 68 ALA C CA 1
ATOM 9882 C C . ALA C 1 88 ? 57.044 0.820 104.207 1.00 123.38 68 ALA C C 1
ATOM 9883 O O . ALA C 1 88 ? 56.648 1.339 103.182 1.00 123.76 68 ALA C O 1
ATOM 9885 N N . ILE C 1 89 ? 57.727 1.492 105.129 1.00 123.26 69 ILE C N 1
ATOM 9886 C CA . ILE C 1 89 ? 57.956 2.939 104.976 1.00 123.04 69 ILE C CA 1
ATOM 9887 C C . ILE C 1 89 ? 59.092 3.251 103.997 1.00 123.08 69 ILE C C 1
ATOM 9888 O O . ILE C 1 89 ? 59.138 4.324 103.413 1.00 123.16 69 ILE C O 1
ATOM 9893 N N . ASP C 1 90 ? 59.998 2.302 103.813 1.00 123.23 70 ASP C N 1
ATOM 9894 C CA . ASP C 1 90 ? 61.044 2.448 102.820 1.00 123.37 70 ASP C CA 1
ATOM 9895 C C . ASP C 1 90 ? 60.429 2.281 101.438 1.00 123.23 70 ASP C C 1
ATOM 9896 O O . ASP C 1 90 ? 60.854 2.920 100.475 1.00 123.13 70 ASP C O 1
ATOM 9901 N N . ALA C 1 91 ? 59.416 1.419 101.364 1.00 123.05 71 ALA C N 1
ATOM 9902 C CA . ALA C 1 91 ? 58.715 1.103 100.128 1.00 122.78 71 ALA C CA 1
ATOM 9903 C C . ALA C 1 91 ? 57.805 2.241 99.710 1.00 122.86 71 ALA C C 1
ATOM 9904 O O . ALA C 1 91 ? 57.566 2.435 98.530 1.00 123.12 71 ALA C O 1
ATOM 9906 N N . THR C 1 92 ? 57.334 3.009 100.689 1.00 122.88 72 THR C N 1
ATOM 9907 C CA . THR C 1 92 ? 56.208 3.902 100.524 1.00 122.60 72 THR C CA 1
ATOM 9908 C C . THR C 1 92 ? 56.492 5.353 100.955 1.00 122.81 72 THR C C 1
ATOM 9909 O O . THR C 1 92 ? 55.607 6.211 100.920 1.00 123.17 72 THR C O 1
ATOM 9913 N N . GLY C 1 93 ? 57.724 5.645 101.339 1.00 122.92 73 GLY C N 1
ATOM 9914 C CA . GLY C 1 93 ? 58.074 6.986 101.785 1.00 123.07 73 GLY C CA 1
ATOM 9915 C C . GLY C 1 93 ? 57.879 8.051 100.726 1.00 123.37 73 GLY C C 1
ATOM 9916 O O . GLY C 1 93 ? 57.989 7.784 99.537 1.00 123.60 73 GLY C O 1
ATOM 9917 N N . ILE C 1 94 ? 57.608 9.268 101.176 1.00 123.58 74 ILE C N 1
ATOM 9918 C CA . ILE C 1 94 ? 57.376 10.409 100.312 1.00 123.81 74 ILE C CA 1
ATOM 9919 C C . ILE C 1 94 ? 58.439 11.482 100.536 1.00 123.74 74 ILE C C 1
ATOM 9920 O O . ILE C 1 94 ? 58.920 12.079 99.576 1.00 123.60 74 ILE C O 1
ATOM 9925 N N . GLN C 1 95 ? 58.782 11.738 101.800 1.00 123.76 75 GLN C N 1
ATOM 9926 C CA . GLN C 1 95 ? 59.991 12.496 102.144 1.00 124.05 75 GLN C CA 1
ATOM 9927 C C . GLN C 1 95 ? 60.659 11.890 103.365 1.00 124.07 75 GLN C C 1
ATOM 9928 O O . GLN C 1 95 ? 60.009 11.633 104.372 1.00 124.22 75 GLN C O 1
ATOM 9934 N N . PHE C 1 96 ? 61.960 11.651 103.267 1.00 124.21 76 PHE C N 1
ATOM 9935 C CA . PHE C 1 96 ? 62.714 11.133 104.398 1.00 124.13 76 PHE C CA 1
ATOM 9936 C C . PHE C 1 96 ? 63.507 12.239 105.048 1.00 124.46 76 PHE C C 1
ATOM 9937 O O . PHE C 1 96 ? 64.175 13.026 104.361 1.00 124.54 76 PHE C O 1
ATOM 9945 N N . ARG C 1 97 ? 63.423 12.293 106.376 1.00 124.72 77 ARG C N 1
ATOM 9946 C CA . ARG C 1 97 ? 64.079 13.331 107.154 1.00 124.94 77 ARG C CA 1
ATOM 9947 C C . ARG C 1 97 ? 64.482 12.812 108.518 1.00 125.08 77 ARG C C 1
ATOM 9948 O O . ARG C 1 97 ? 63.642 12.335 109.281 1.00 125.08 77 ARG C O 1
ATOM 9956 N N . MET C 1 98 ? 65.778 12.901 108.807 1.00 125.35 78 MET C N 1
ATOM 9957 C CA . MET C 1 98 ? 66.329 12.561 110.118 1.00 125.49 78 MET C CA 1
ATOM 9958 C C . MET C 1 98 ? 66.191 13.763 111.060 1.00 125.53 78 MET C C 1
ATOM 9959 O O . MET C 1 98 ? 66.589 14.878 110.713 1.00 125.56 78 MET C O 1
ATOM 9964 N N . LEU C 1 99 ? 65.624 13.529 112.244 1.00 125.51 79 LEU C N 1
ATOM 9965 C CA . LEU C 1 99 ? 65.428 14.582 113.240 1.00 125.47 79 LEU C CA 1
ATOM 9966 C C . LEU C 1 99 ? 66.600 14.631 114.197 1.00 125.58 79 LEU C C 1
ATOM 9967 O O . LEU C 1 99 ? 67.234 13.601 114.453 1.00 125.70 79 LEU C O 1
ATOM 9972 N N . ASN C 1 100 ? 66.874 15.822 114.733 1.00 125.67 80 ASN C N 1
ATOM 9973 C CA . ASN C 1 100 ? 67.985 16.039 115.673 1.00 125.86 80 ASN C CA 1
ATOM 9974 C C . ASN C 1 100 ? 69.333 15.723 115.023 1.00 126.14 80 ASN C C 1
ATOM 9975 O O . ASN C 1 100 ? 70.035 14.780 115.418 1.00 126.17 80 ASN C O 1
ATOM 9980 N N . ARG C 1 101 ? 69.684 16.515 114.018 1.00 126.40 81 ARG C N 1
ATOM 9981 C CA . ARG C 1 101 ? 70.897 16.278 113.251 1.00 126.63 81 ARG C CA 1
ATOM 9982 C C . ARG C 1 101 ? 72.133 16.770 113.996 1.00 126.64 81 ARG C C 1
ATOM 9983 O O . ARG C 1 101 ? 73.159 16.091 114.029 1.00 126.58 81 ARG C O 1
ATOM 9991 N N . SER C 1 102 ? 72.012 17.949 114.600 1.00 126.77 82 SER C N 1
ATOM 9992 C CA . SER C 1 102 ? 73.108 18.602 115.335 1.00 126.87 82 SER C CA 1
ATOM 9993 C C . SER C 1 102 ? 73.426 17.907 116.656 1.00 126.71 82 SER C C 1
ATOM 9994 O O . SER C 1 102 ? 74.537 18.028 117.180 1.00 126.72 82 SER C O 1
ATOM 9997 N N . LYS C 1 103 ? 72.437 17.194 117.188 1.00 126.49 83 LYS C N 1
ATOM 9998 C CA . LYS C 1 103 ? 72.580 16.449 118.432 1.00 126.18 83 LYS C CA 1
ATOM 9999 C C . LYS C 1 103 ? 73.312 15.126 118.159 1.00 125.97 83 LYS C C 1
ATOM 10000 O O . LYS C 1 103 ? 73.722 14.859 117.027 1.00 126.13 83 LYS C O 1
ATOM 10006 N N . GLY C 1 104 ? 73.483 14.300 119.185 1.00 125.59 84 GLY C N 1
ATOM 10007 C CA . GLY C 1 104 ? 74.295 13.095 119.054 1.00 125.20 84 GLY C CA 1
ATOM 10008 C C . GLY C 1 104 ? 73.571 11.877 118.521 1.00 124.94 84 GLY C C 1
ATOM 10009 O O . GLY C 1 104 ? 72.355 11.904 118.376 1.00 124.89 84 GLY C O 1
ATOM 10010 N N . PRO C 1 105 ? 74.325 10.801 118.214 1.00 124.78 85 PRO C N 1
ATOM 10011 C CA . PRO C 1 105 ? 73.832 9.479 117.811 1.00 124.80 85 PRO C CA 1
ATOM 10012 C C . PRO C 1 105 ? 72.627 8.964 118.600 1.00 124.85 85 PRO C C 1
ATOM 10013 O O . PRO C 1 105 ? 71.788 8.248 118.040 1.00 124.99 85 PRO C O 1
ATOM 10017 N N . ALA C 1 106 ? 72.547 9.325 119.878 1.00 124.80 86 ALA C N 1
ATOM 10018 C CA . ALA C 1 106 ? 71.444 8.916 120.732 1.00 124.68 86 ALA C CA 1
ATOM 10019 C C . ALA C 1 106 ? 70.199 9.732 120.423 1.00 124.72 86 ALA C C 1
ATOM 10020 O O . ALA C 1 106 ? 69.082 9.284 120.670 1.00 124.68 86 ALA C O 1
ATOM 10022 N N . MET C 1 107 ? 70.405 10.922 119.865 1.00 124.83 87 MET C N 1
ATOM 10023 C CA . MET C 1 107 ? 69.325 11.866 119.557 1.00 125.01 87 MET C CA 1
ATOM 10024 C C . MET C 1 107 ? 68.810 11.803 118.116 1.00 124.93 87 MET C C 1
ATOM 10025 O O . MET C 1 107 ? 67.693 12.241 117.835 1.00 124.81 87 MET C O 1
ATOM 10030 N N . HIS C 1 108 ? 69.642 11.281 117.213 1.00 124.97 88 HIS C N 1
ATOM 10031 C CA . HIS C 1 108 ? 69.284 11.072 115.810 1.00 124.77 88 HIS C CA 1
ATOM 10032 C C . HIS C 1 108 ? 68.049 10.192 115.708 1.00 124.55 88 HIS C C 1
ATOM 10033 O O . HIS C 1 108 ? 68.049 9.042 116.163 1.00 124.34 88 HIS C O 1
ATOM 10040 N N . SER C 1 109 ? 66.997 10.751 115.116 1.00 124.46 89 SER C N 1
ATOM 10041 C CA . SER C 1 109 ? 65.703 10.077 115.032 1.00 124.47 89 SER C CA 1
ATOM 10042 C C . SER C 1 109 ? 65.126 10.072 113.615 1.00 124.50 89 SER C C 1
ATOM 10043 O O . SER C 1 109 ? 64.774 11.124 113.081 1.00 124.52 89 SER C O 1
ATOM 10046 N N . PRO C 1 110 ? 65.028 8.876 113.008 1.00 124.48 90 PRO C N 1
ATOM 10047 C CA . PRO C 1 110 ? 64.570 8.734 111.635 1.00 124.52 90 PRO C CA 1
ATOM 10048 C C . PRO C 1 110 ? 63.067 8.884 111.520 1.00 124.68 90 PRO C C 1
ATOM 10049 O O . PRO C 1 110 ? 62.329 8.348 112.347 1.00 124.71 90 PRO C O 1
ATOM 10053 N N . ARG C 1 111 ? 62.629 9.598 110.485 1.00 124.83 91 ARG C N 1
ATOM 10054 C CA . ARG C 1 111 ? 61.215 9.899 110.256 1.00 124.78 91 ARG C CA 1
ATOM 10055 C C . ARG C 1 111 ? 60.943 10.191 108.782 1.00 124.67 91 ARG C C 1
ATOM 10056 O O . ARG C 1 111 ? 61.674 10.950 108.149 1.00 124.80 91 ARG C O 1
ATOM 10064 N N . ALA C 1 112 ? 59.886 9.590 108.245 1.00 124.50 92 ALA C N 1
ATOM 10065 C CA . ALA C 1 112 ? 59.489 9.813 106.855 1.00 124.25 92 ALA C CA 1
ATOM 10066 C C . ALA C 1 112 ? 57.985 10.033 106.722 1.00 124.14 92 ALA C C 1
ATOM 10067 O O . ALA C 1 112 ? 57.212 9.505 107.512 1.00 124.37 92 ALA C O 1
ATOM 10069 N N . GLN C 1 113 ? 57.578 10.818 105.727 1.00 123.89 93 GLN C N 1
ATOM 10070 C CA . GLN C 1 113 ? 56.169 10.923 105.341 1.00 123.73 93 GLN C CA 1
ATOM 10071 C C . GLN C 1 113 ? 55.757 9.705 104.522 1.00 123.77 93 GLN C C 1
ATOM 10072 O O . GLN C 1 113 ? 56.502 9.255 103.655 1.00 124.02 93 GLN C O 1
ATOM 10078 N N . ALA C 1 114 ? 54.572 9.173 104.784 1.00 123.67 94 ALA C N 1
ATOM 10079 C CA . ALA C 1 114 ? 54.095 8.013 104.049 1.00 123.78 94 ALA C CA 1
ATOM 10080 C C . ALA C 1 114 ? 53.057 8.431 103.024 1.00 124.32 94 ALA C C 1
ATOM 10081 O O . ALA C 1 114 ? 52.394 9.461 103.191 1.00 124.61 94 ALA C O 1
ATOM 10083 N N . ASP C 1 115 ? 52.915 7.650 101.958 1.00 124.81 95 ASP C N 1
ATOM 10084 C CA . ASP C 1 115 ? 51.730 7.780 101.127 1.00 125.59 95 ASP C CA 1
ATOM 10085 C C . ASP C 1 115 ? 50.678 6.933 101.818 1.00 125.79 95 ASP C C 1
ATOM 10086 O O . ASP C 1 115 ? 50.755 5.698 101.765 1.00 125.87 95 ASP C O 1
ATOM 10091 N N . LYS C 1 116 ? 49.725 7.589 102.491 1.00 125.91 96 LYS C N 1
ATOM 10092 C CA . LYS C 1 116 ? 48.828 6.890 103.418 1.00 126.06 96 LYS C CA 1
ATOM 10093 C C . LYS C 1 116 ? 48.222 5.709 102.728 1.00 126.05 96 LYS C C 1
ATOM 10094 O O . LYS C 1 116 ? 48.280 4.575 103.221 1.00 126.10 96 LYS C O 1
ATOM 10100 N N . THR C 1 117 ? 47.652 5.992 101.561 1.00 125.98 97 THR C N 1
ATOM 10101 C CA . THR C 1 117 ? 46.930 4.978 100.810 1.00 125.77 97 THR C CA 1
ATOM 10102 C C . THR C 1 117 ? 47.862 3.879 100.281 1.00 125.31 97 THR C C 1
ATOM 10103 O O . THR C 1 117 ? 47.512 2.701 100.301 1.00 125.33 97 THR C O 1
ATOM 10107 N N . GLN C 1 118 ? 49.055 4.278 99.854 1.00 124.79 98 GLN C N 1
ATOM 10108 C CA . GLN C 1 118 ? 50.017 3.359 99.292 1.00 124.29 98 GLN C CA 1
ATOM 10109 C C . GLN C 1 118 ? 50.652 2.490 100.378 1.00 123.94 98 GLN C C 1
ATOM 10110 O O . GLN C 1 118 ? 51.045 1.341 100.126 1.00 123.59 98 GLN C O 1
ATOM 10116 N N . TYR C 1 119 ? 50.737 3.046 101.585 1.00 123.68 99 TYR C N 1
ATOM 10117 C CA . TYR C 1 119 ? 51.273 2.330 102.738 1.00 123.42 99 TYR C CA 1
ATOM 10118 C C . TYR C 1 119 ? 50.340 1.178 103.066 1.00 123.42 99 TYR C C 1
ATOM 10119 O O . TYR C 1 119 ? 50.756 0.039 103.219 1.00 123.25 99 TYR C O 1
ATOM 10128 N N . SER C 1 120 ? 49.059 1.501 103.163 1.00 123.82 100 SER C N 1
ATOM 10129 C CA . SER C 1 120 ? 48.035 0.528 103.492 1.00 124.10 100 SER C CA 1
ATOM 10130 C C . SER C 1 120 ? 47.992 -0.583 102.476 1.00 124.14 100 SER C C 1
ATOM 10131 O O . SER C 1 120 ? 47.792 -1.734 102.831 1.00 124.36 100 SER C O 1
ATOM 10134 N N . LEU C 1 121 ? 48.150 -0.224 101.207 1.00 124.08 101 LEU C N 1
ATOM 10135 C CA . LEU C 1 121 ? 48.108 -1.188 100.121 1.00 123.85 101 LEU C CA 1
ATOM 10136 C C . LEU C 1 121 ? 49.267 -2.163 100.238 1.00 123.87 101 LEU C C 1
ATOM 10137 O O . LEU C 1 121 ? 49.090 -3.369 100.086 1.00 123.87 101 LEU C O 1
ATOM 10142 N N . TYR C 1 122 ? 50.443 -1.626 100.542 1.00 123.93 102 TYR C N 1
ATOM 10143 C CA . TYR C 1 122 ? 51.635 -2.430 100.721 1.00 123.93 102 TYR C CA 1
ATOM 10144 C C . TYR C 1 122 ? 51.420 -3.457 101.828 1.00 124.12 102 TYR C C 1
ATOM 10145 O O . TYR C 1 122 ? 51.692 -4.648 101.647 1.00 124.44 102 TYR C O 1
ATOM 10154 N N . MET C 1 123 ? 50.933 -2.996 102.975 1.00 124.04 103 MET C N 1
ATOM 10155 C CA . MET C 1 123 ? 50.745 -3.867 104.126 1.00 123.92 103 MET C CA 1
ATOM 10156 C C . MET C 1 123 ? 49.776 -5.010 103.864 1.00 124.13 103 MET C C 1
ATOM 10157 O O . MET C 1 123 ? 49.967 -6.115 104.368 1.00 124.08 103 MET C O 1
ATOM 10162 N N . ARG C 1 124 ? 48.742 -4.743 103.070 1.00 124.47 104 ARG C N 1
ATOM 10163 C CA . ARG C 1 124 ? 47.786 -5.778 102.695 1.00 124.74 104 ARG C CA 1
ATOM 10164 C C . ARG C 1 124 ? 48.470 -6.795 101.814 1.00 124.85 104 ARG C C 1
ATOM 10165 O O . ARG C 1 124 ? 48.378 -8.008 102.037 1.00 124.64 104 ARG C O 1
ATOM 10173 N N . ARG C 1 125 ? 49.161 -6.264 100.813 1.00 125.15 105 ARG C N 1
ATOM 10174 C CA . ARG C 1 125 ? 49.869 -7.050 99.839 1.00 125.58 105 ARG C CA 1
ATOM 10175 C C . ARG C 1 125 ? 50.724 -8.090 100.536 1.00 125.50 105 ARG C C 1
ATOM 10176 O O . ARG C 1 125 ? 50.678 -9.251 100.159 1.00 125.56 105 ARG C O 1
ATOM 10184 N N . ILE C 1 126 ? 51.464 -7.678 101.567 1.00 125.52 106 ILE C N 1
ATOM 10185 C CA . ILE C 1 126 ? 52.370 -8.582 102.297 1.00 125.71 106 ILE C CA 1
ATOM 10186 C C . ILE C 1 126 ? 51.617 -9.655 103.095 1.00 125.74 106 ILE C C 1
ATOM 10187 O O . ILE C 1 126 ? 51.976 -10.830 103.061 1.00 125.89 106 ILE C O 1
ATOM 10192 N N . VAL C 1 127 ? 50.574 -9.236 103.805 1.00 125.81 107 VAL C N 1
ATOM 10193 C CA . VAL C 1 127 ? 49.722 -10.153 104.561 1.00 125.71 107 VAL C CA 1
ATOM 10194 C C . VAL C 1 127 ? 49.056 -11.183 103.636 1.00 126.19 107 VAL C C 1
ATOM 10195 O O . VAL C 1 127 ? 48.918 -12.351 103.999 1.00 126.01 107 VAL C O 1
ATOM 10199 N N . GLU C 1 128 ? 48.664 -10.749 102.438 1.00 126.97 108 GLU C N 1
ATOM 10200 C CA . GLU C 1 128 ? 48.024 -11.645 101.467 1.00 127.81 108 GLU C CA 1
ATOM 10201 C C . GLU C 1 128 ? 48.989 -12.652 100.794 1.00 127.69 108 GLU C C 1
ATOM 10202 O O . GLU C 1 128 ? 48.545 -13.664 100.248 1.00 127.92 108 GLU C O 1
ATOM 10208 N N . HIS C 1 129 ? 50.295 -12.379 100.842 1.00 127.65 109 HIS C N 1
ATOM 10209 C CA . HIS C 1 129 ? 51.277 -13.231 100.176 1.00 127.67 109 HIS C CA 1
ATOM 10210 C C . HIS C 1 129 ? 51.936 -14.195 101.157 1.00 127.52 109 HIS C C 1
ATOM 10211 O O . HIS C 1 129 ? 52.866 -14.931 100.810 1.00 127.67 109 HIS C O 1
ATOM 10218 N N . GLU C 1 130 ? 51.416 -14.203 102.379 1.00 127.26 110 GLU C N 1
ATOM 10219 C CA . GLU C 1 130 ? 51.865 -15.122 103.405 1.00 126.95 110 GLU C CA 1
ATOM 10220 C C . GLU C 1 130 ? 50.879 -16.289 103.517 1.00 126.62 110 GLU C C 1
ATOM 10221 O O . GLU C 1 130 ? 49.760 -16.119 104.004 1.00 126.45 110 GLU C O 1
ATOM 10227 N N . PRO C 1 131 ? 51.303 -17.486 103.069 1.00 126.41 111 PRO C N 1
ATOM 10228 C CA . PRO C 1 131 ? 50.438 -18.661 102.922 1.00 126.22 111 PRO C CA 1
ATOM 10229 C C . PRO C 1 131 ? 49.711 -19.091 104.195 1.00 126.12 111 PRO C C 1
ATOM 10230 O O . PRO C 1 131 ? 48.593 -19.604 104.119 1.00 126.02 111 PRO C O 1
ATOM 10234 N N . ASN C 1 132 ? 50.331 -18.881 105.350 1.00 126.11 112 ASN C N 1
ATOM 10235 C CA . ASN C 1 132 ? 49.760 -19.354 106.608 1.00 126.16 112 ASN C CA 1
ATOM 10236 C C . ASN C 1 132 ? 48.540 -18.573 107.114 1.00 126.04 112 ASN C C 1
ATOM 10237 O O . ASN C 1 132 ? 47.735 -19.111 107.883 1.00 126.09 112 ASN C O 1
ATOM 10242 N N . ILE C 1 133 ? 48.406 -17.324 106.666 1.00 125.71 113 ILE C N 1
ATOM 10243 C CA . ILE C 1 133 ? 47.287 -16.464 107.038 1.00 125.44 113 ILE C CA 1
ATOM 10244 C C . ILE C 1 133 ? 46.064 -16.711 106.149 1.00 125.54 113 ILE C C 1
ATOM 10245 O O . ILE C 1 133 ? 46.124 -16.507 104.943 1.00 125.56 113 ILE C O 1
ATOM 10250 N N . ASP C 1 134 ? 44.963 -17.169 106.736 1.00 125.70 114 ASP C N 1
ATOM 10251 C CA . ASP C 1 134 ? 43.677 -17.143 106.050 1.00 126.21 114 ASP C CA 1
ATOM 10252 C C . ASP C 1 134 ? 43.039 -15.829 106.486 1.00 126.65 114 ASP C C 1
ATOM 10253 O O . ASP C 1 134 ? 43.374 -15.300 107.555 1.00 127.01 114 ASP C O 1
ATOM 10258 N N . LEU C 1 135 ? 42.138 -15.294 105.662 1.00 126.68 115 LEU C N 1
ATOM 10259 C CA . LEU C 1 135 ? 41.494 -14.011 105.927 1.00 126.41 115 LEU C CA 1
ATOM 10260 C C . LEU C 1 135 ? 39.999 -14.188 106.121 1.00 126.32 115 LEU C C 1
ATOM 10261 O O . LEU C 1 135 ? 39.394 -15.053 105.499 1.00 126.64 115 LEU C O 1
ATOM 10266 N N . LEU C 1 136 ? 39.400 -13.363 106.971 1.00 126.25 116 LEU C N 1
ATOM 10267 C CA . LEU C 1 136 ? 37.940 -13.278 107.056 1.00 126.22 116 LEU C CA 1
ATOM 10268 C C . LEU C 1 136 ? 37.461 -11.864 107.372 1.00 126.34 116 LEU C C 1
ATOM 10269 O O . LEU C 1 136 ? 37.989 -11.187 108.258 1.00 126.33 116 LEU C O 1
ATOM 10274 N N . GLN C 1 137 ? 36.460 -11.422 106.623 1.00 126.55 117 GLN C N 1
ATOM 10275 C CA . GLN C 1 137 ? 35.845 -10.123 106.854 1.00 126.76 117 GLN C CA 1
ATOM 10276 C C . GLN C 1 137 ? 34.572 -10.283 107.675 1.00 127.08 117 GLN C C 1
ATOM 10277 O O . GLN C 1 137 ? 33.514 -10.615 107.140 1.00 127.45 117 GLN C O 1
ATOM 10283 N N . ASP C 1 138 ? 34.696 -10.062 108.979 1.00 127.27 118 ASP C N 1
ATOM 10284 C CA . ASP C 1 138 ? 33.569 -10.092 109.908 1.00 127.29 118 ASP C CA 1
ATOM 10285 C C . ASP C 1 138 ? 33.965 -9.269 111.139 1.00 127.04 118 ASP C C 1
ATOM 10286 O O . ASP C 1 138 ? 35.126 -8.879 111.282 1.00 127.13 118 ASP C O 1
ATOM 10291 N N . THR C 1 139 ? 33.007 -8.988 112.016 1.00 126.76 119 THR C N 1
ATOM 10292 C CA . THR C 1 139 ? 33.304 -8.280 113.249 1.00 126.40 119 THR C CA 1
ATOM 10293 C C . THR C 1 139 ? 33.116 -9.229 114.414 1.00 126.36 119 THR C C 1
ATOM 10294 O O . THR C 1 139 ? 32.137 -9.976 114.459 1.00 126.50 119 THR C O 1
ATOM 10298 N N . VAL C 1 140 ? 34.062 -9.200 115.348 1.00 126.24 120 VAL C N 1
ATOM 10299 C CA . VAL C 1 140 ? 34.010 -10.044 116.544 1.00 126.16 120 VAL C CA 1
ATOM 10300 C C . VAL C 1 140 ? 33.198 -9.332 117.633 1.00 126.13 120 VAL C C 1
ATOM 10301 O O . VAL C 1 140 ? 33.533 -8.209 118.028 1.00 126.30 120 VAL C O 1
ATOM 10305 N N . ILE C 1 141 ? 32.130 -9.983 118.100 1.00 125.96 121 ILE C N 1
ATOM 10306 C CA . ILE C 1 141 ? 31.232 -9.413 119.123 1.00 125.87 121 ILE C CA 1
ATOM 10307 C C . ILE C 1 141 ? 31.329 -10.124 120.471 1.00 125.81 121 ILE C C 1
ATOM 10308 O O . ILE C 1 141 ? 30.534 -9.872 121.381 1.00 125.76 121 ILE C O 1
ATOM 10313 N N . GLY C 1 142 ? 32.303 -11.015 120.590 1.00 125.90 122 GLY C N 1
ATOM 10314 C CA . GLY C 1 142 ? 32.480 -11.784 121.813 1.00 126.04 122 GLY C CA 1
ATOM 10315 C C . GLY C 1 142 ? 33.611 -12.787 121.751 1.00 126.11 122 GLY C C 1
ATOM 10316 O O . GLY C 1 142 ? 33.910 -13.346 120.689 1.00 125.94 122 GLY C O 1
ATOM 10317 N N . VAL C 1 143 ? 34.248 -12.995 122.900 1.00 126.26 123 VAL C N 1
ATOM 10318 C CA . VAL C 1 143 ? 35.232 -14.058 123.066 1.00 126.56 123 VAL C CA 1
ATOM 10319 C C . VAL C 1 143 ? 34.786 -15.012 124.183 1.00 126.53 123 VAL C C 1
ATOM 10320 O O . VAL C 1 143 ? 34.486 -14.593 125.304 1.00 126.42 123 VAL C O 1
ATOM 10324 N N . SER C 1 144 ? 34.730 -16.293 123.845 1.00 126.58 124 SER C N 1
ATOM 10325 C CA . SER C 1 144 ? 34.282 -17.321 124.760 1.00 126.66 124 SER C CA 1
ATOM 10326 C C . SER C 1 144 ? 35.506 -17.997 125.392 1.00 126.66 124 SER C C 1
ATOM 10327 O O . SER C 1 144 ? 36.549 -18.118 124.739 1.00 126.64 124 SER C O 1
ATOM 10330 N N . ALA C 1 145 ? 35.385 -18.423 126.654 1.00 126.61 125 ALA C N 1
ATOM 10331 C CA . ALA C 1 145 ? 36.505 -19.039 127.381 1.00 126.60 125 ALA C CA 1
ATOM 10332 C C . ALA C 1 145 ? 36.049 -20.061 128.428 1.00 126.68 125 ALA C C 1
ATOM 10333 O O . ALA C 1 145 ? 35.091 -19.821 129.167 1.00 126.77 125 ALA C O 1
ATOM 10335 N N . ASN C 1 146 ? 36.747 -21.195 128.494 1.00 126.72 126 ASN C N 1
ATOM 10336 C CA . ASN C 1 146 ? 36.402 -22.262 129.436 1.00 126.75 126 ASN C CA 1
ATOM 10337 C C . ASN C 1 146 ? 37.391 -22.370 130.595 1.00 126.74 126 ASN C C 1
ATOM 10338 O O . ASN C 1 146 ? 38.581 -22.611 130.383 1.00 126.85 126 ASN C O 1
ATOM 10343 N N . SER C 1 147 ? 36.884 -22.192 131.814 1.00 126.64 127 SER C N 1
ATOM 10344 C CA . SER C 1 147 ? 37.690 -22.244 133.042 1.00 126.53 127 SER C CA 1
ATOM 10345 C C . SER C 1 147 ? 38.979 -21.410 132.986 1.00 126.47 127 SER C C 1
ATOM 10346 O O . SER C 1 147 ? 40.053 -21.875 133.387 1.00 126.36 127 SER C O 1
ATOM 10349 N N . GLY C 1 148 ? 38.854 -20.182 132.473 1.00 126.39 128 GLY C N 1
ATOM 10350 C CA . GLY C 1 148 ? 39.937 -19.198 132.495 1.00 126.23 128 GLY C CA 1
ATOM 10351 C C . GLY C 1 148 ? 40.994 -19.320 131.413 1.00 126.13 128 GLY C C 1
ATOM 10352 O O . GLY C 1 148 ? 42.032 -18.662 131.482 1.00 126.05 128 GLY C O 1
ATOM 10353 N N . LYS C 1 149 ? 40.740 -20.166 130.419 1.00 126.14 129 LYS C N 1
ATOM 10354 C CA . LYS C 1 149 ? 41.631 -20.284 129.264 1.00 126.21 129 LYS C CA 1
ATOM 10355 C C . LYS C 1 149 ? 40.843 -20.127 127.966 1.00 126.26 129 LYS C C 1
ATOM 10356 O O . LYS C 1 149 ? 39.732 -20.649 127.841 1.00 126.25 129 LYS C O 1
ATOM 10362 N N . PHE C 1 150 ? 41.435 -19.410 127.010 1.00 126.31 130 PHE C N 1
ATOM 10363 C CA . PHE C 1 150 ? 40.791 -19.088 125.733 1.00 126.37 130 PHE C CA 1
ATOM 10364 C C . PHE C 1 150 ? 40.317 -20.328 124.983 1.00 126.48 130 PHE C C 1
ATOM 10365 O O . PHE C 1 150 ? 40.994 -21.359 124.973 1.00 126.47 130 PHE C O 1
ATOM 10373 N N . SER C 1 151 ? 39.151 -20.210 124.356 1.00 126.66 131 SER C N 1
ATOM 10374 C CA . SER C 1 151 ? 38.591 -21.287 123.543 1.00 126.95 131 SER C CA 1
ATOM 10375 C C . SER C 1 151 ? 38.147 -20.813 122.146 1.00 126.97 131 SER C C 1
ATOM 10376 O O . SER C 1 151 ? 38.622 -21.326 121.127 1.00 127.23 131 SER C O 1
ATOM 10379 N N . SER C 1 152 ? 37.246 -19.836 122.098 1.00 126.80 132 SER C N 1
ATOM 10380 C CA . SER C 1 152 ? 36.690 -19.392 120.825 1.00 126.66 132 SER C CA 1
ATOM 10381 C C . SER C 1 152 ? 36.299 -17.916 120.796 1.00 126.47 132 SER C C 1
ATOM 10382 O O . SER C 1 152 ? 36.468 -17.187 121.773 1.00 126.33 132 SER C O 1
ATOM 10385 N N . VAL C 1 153 ? 35.764 -17.495 119.656 1.00 126.37 133 VAL C N 1
ATOM 10386 C CA . VAL C 1 153 ? 35.467 -16.097 119.389 1.00 126.30 133 VAL C CA 1
ATOM 10387 C C . VAL C 1 153 ? 34.173 -15.993 118.592 1.00 126.27 133 VAL C C 1
ATOM 10388 O O . VAL C 1 153 ? 34.006 -16.672 117.581 1.00 126.22 133 VAL C O 1
ATOM 10392 N N . THR C 1 154 ? 33.258 -15.148 119.058 1.00 126.33 134 THR C N 1
ATOM 10393 C CA . THR C 1 154 ? 31.944 -15.020 118.438 1.00 126.46 134 THR C CA 1
ATOM 10394 C C . THR C 1 154 ? 31.889 -13.860 117.456 1.00 126.53 134 THR C C 1
ATOM 10395 O O . THR C 1 154 ? 32.151 -12.708 117.814 1.00 126.60 134 THR C O 1
ATOM 10399 N N . VAL C 1 155 ? 31.557 -14.187 116.212 1.00 126.46 135 VAL C N 1
ATOM 10400 C CA . VAL C 1 155 ? 31.395 -13.197 115.165 1.00 126.37 135 VAL C CA 1
ATOM 10401 C C . VAL C 1 155 ? 29.936 -12.762 115.108 1.00 126.51 135 VAL C C 1
ATOM 10402 O O . VAL C 1 155 ? 29.077 -13.397 115.720 1.00 126.53 135 VAL C O 1
ATOM 10406 N N . ARG C 1 156 ? 29.663 -11.689 114.366 1.00 126.65 136 ARG C N 1
ATOM 10407 C CA . ARG C 1 156 ? 28.342 -11.056 114.346 1.00 126.86 136 ARG C CA 1
ATOM 10408 C C . ARG C 1 156 ? 27.198 -12.034 114.076 1.00 126.80 136 ARG C C 1
ATOM 10409 O O . ARG C 1 156 ? 26.140 -11.948 114.696 1.00 126.67 136 ARG C O 1
ATOM 10417 N N . SER C 1 157 ? 27.429 -12.966 113.156 1.00 126.95 137 SER C N 1
ATOM 10418 C CA . SER C 1 157 ? 26.452 -13.991 112.805 1.00 127.03 137 SER C CA 1
ATOM 10419 C C . SER C 1 157 ? 26.086 -14.872 114.003 1.00 127.07 137 SER C C 1
ATOM 10420 O O . SER C 1 157 ? 25.024 -15.497 114.021 1.00 127.18 137 SER C O 1
ATOM 10423 N N . GLY C 1 158 ? 26.968 -14.915 114.998 1.00 127.01 138 GLY C N 1
ATOM 10424 C CA . GLY C 1 158 ? 26.761 -15.748 116.173 1.00 126.99 138 GLY C CA 1
ATOM 10425 C C . GLY C 1 158 ? 27.478 -17.081 116.069 1.00 127.12 138 GLY C C 1
ATOM 10426 O O . GLY C 1 158 ? 27.264 -17.974 116.897 1.00 127.22 138 GLY C O 1
ATOM 10427 N N . ARG C 1 159 ? 28.319 -17.229 115.045 1.00 127.15 139 ARG C N 1
ATOM 10428 C CA . ARG C 1 159 ? 29.219 -18.381 114.965 1.00 127.22 139 ARG C CA 1
ATOM 10429 C C . ARG C 1 159 ? 30.275 -18.272 116.051 1.00 127.10 139 ARG C C 1
ATOM 10430 O O . ARG C 1 159 ? 30.620 -17.167 116.482 1.00 127.24 139 ARG C O 1
ATOM 10438 N N . ALA C 1 160 ? 30.776 -19.416 116.495 1.00 126.89 140 ALA C N 1
ATOM 10439 C CA . ALA C 1 160 ? 31.977 -19.457 117.311 1.00 126.74 140 ALA C CA 1
ATOM 10440 C C . ALA C 1 160 ? 33.098 -19.943 116.408 1.00 126.66 140 ALA C C 1
ATOM 10441 O O . ALA C 1 160 ? 32.910 -20.883 115.642 1.00 126.92 140 ALA C O 1
ATOM 10443 N N . ILE C 1 161 ? 34.248 -19.286 116.461 1.00 126.53 141 ILE C N 1
ATOM 10444 C CA . ILE C 1 161 ? 35.401 -19.731 115.681 1.00 126.49 141 ILE C CA 1
ATOM 10445 C C . ILE C 1 161 ? 36.506 -20.143 116.647 1.00 126.58 141 ILE C C 1
ATOM 10446 O O . ILE C 1 161 ? 36.990 -19.333 117.443 1.00 126.45 141 ILE C O 1
ATOM 10451 N N . GLN C 1 162 ? 36.879 -21.420 116.569 1.00 126.75 142 GLN C N 1
ATOM 10452 C CA . GLN C 1 162 ? 37.729 -22.051 117.574 1.00 126.91 142 GLN C CA 1
ATOM 10453 C C . GLN C 1 162 ? 39.205 -21.870 117.253 1.00 126.96 142 GLN C C 1
ATOM 10454 O O . GLN C 1 162 ? 39.616 -21.984 116.086 1.00 127.14 142 GLN C O 1
ATOM 10460 N N . ALA C 1 163 ? 39.992 -21.583 118.291 1.00 126.86 143 ALA C N 1
ATOM 10461 C CA . ALA C 1 163 ? 41.427 -21.331 118.147 1.00 126.86 143 ALA C CA 1
ATOM 10462 C C . ALA C 1 163 ? 42.196 -21.633 119.426 1.00 126.83 143 ALA C C 1
ATOM 10463 O O . ALA C 1 163 ? 41.625 -21.656 120.517 1.00 126.98 143 ALA C O 1
ATOM 10465 N N . LYS C 1 164 ? 43.497 -21.858 119.286 1.00 126.72 144 LYS C N 1
ATOM 10466 C CA . LYS C 1 164 ? 44.336 -22.191 120.435 1.00 126.60 144 LYS C CA 1
ATOM 10467 C C . LYS C 1 164 ? 44.764 -20.951 121.218 1.00 126.50 144 LYS C C 1
ATOM 10468 O O . LYS C 1 164 ? 44.986 -21.034 122.424 1.00 126.67 144 LYS C O 1
ATOM 10474 N N . ALA C 1 165 ? 44.867 -19.809 120.535 1.00 126.28 145 ALA C N 1
ATOM 10475 C CA . ALA C 1 165 ? 45.300 -18.545 121.146 1.00 126.09 145 ALA C CA 1
ATOM 10476 C C . ALA C 1 165 ? 44.876 -17.355 120.293 1.00 126.00 145 ALA C C 1
ATOM 10477 O O . ALA C 1 165 ? 44.965 -17.420 119.072 1.00 126.18 145 ALA C O 1
ATOM 10479 N N . ALA C 1 166 ? 44.433 -16.265 120.923 1.00 125.79 146 ALA C N 1
ATOM 10480 C CA . ALA C 1 166 ? 43.909 -15.099 120.175 1.00 125.50 146 ALA C CA 1
ATOM 10481 C C . ALA C 1 166 ? 44.504 -13.744 120.566 1.00 125.30 146 ALA C C 1
ATOM 10482 O O . ALA C 1 166 ? 44.567 -13.396 121.748 1.00 125.35 146 ALA C O 1
ATOM 10484 N N . ILE C 1 167 ? 44.929 -12.987 119.558 1.00 125.08 147 ILE C N 1
ATOM 10485 C CA . ILE C 1 167 ? 45.423 -11.615 119.743 1.00 124.92 147 ILE C CA 1
ATOM 10486 C C . ILE C 1 167 ? 44.302 -10.621 119.453 1.00 124.80 147 ILE C C 1
ATOM 10487 O O . ILE C 1 167 ? 43.700 -10.662 118.385 1.00 124.80 147 ILE C O 1
ATOM 10492 N N . LEU C 1 168 ? 44.020 -9.730 120.395 1.00 124.81 148 LEU C N 1
ATOM 10493 C CA . LEU C 1 168 ? 43.035 -8.675 120.166 1.00 124.96 148 LEU C CA 1
ATOM 10494 C C . LEU C 1 168 ? 43.714 -7.351 119.861 1.00 124.99 148 LEU C C 1
ATOM 10495 O O . LEU C 1 168 ? 44.505 -6.850 120.661 1.00 125.18 148 LEU C O 1
ATOM 10500 N N . ALA C 1 169 ? 43.404 -6.794 118.698 1.00 124.86 149 ALA C N 1
ATOM 10501 C CA . ALA C 1 169 ? 44.061 -5.587 118.241 1.00 124.92 149 ALA C CA 1
ATOM 10502 C C . ALA C 1 169 ? 43.036 -4.648 117.609 1.00 125.00 149 ALA C C 1
ATOM 10503 O O . ALA C 1 169 ? 43.016 -4.451 116.394 1.00 125.30 149 ALA C O 1
ATOM 10505 N N . CYS C 1 170 ? 42.192 -4.058 118.449 1.00 124.91 150 CYS C N 1
ATOM 10506 C CA . CYS C 1 170 ? 40.972 -3.406 117.980 1.00 124.86 150 CYS C CA 1
ATOM 10507 C C . CYS C 1 170 ? 41.069 -1.904 117.786 1.00 124.83 150 CYS C C 1
ATOM 10508 O O . CYS C 1 170 ? 40.096 -1.261 117.361 1.00 124.62 150 CYS C O 1
ATOM 10511 N N . GLY C 1 171 ? 42.231 -1.340 118.095 1.00 124.84 151 GLY C N 1
ATOM 10512 C CA . GLY C 1 171 ? 42.417 0.099 117.961 1.00 125.05 151 GLY C CA 1
ATOM 10513 C C . GLY C 1 171 ? 41.340 0.904 118.667 1.00 125.01 151 GLY C C 1
ATOM 10514 O O . GLY C 1 171 ? 40.985 0.619 119.808 1.00 125.33 151 GLY C O 1
ATOM 10515 N N . THR C 1 172 ? 40.801 1.897 117.979 1.00 124.85 152 THR C N 1
ATOM 10516 C CA . THR C 1 172 ? 39.840 2.799 118.592 1.00 124.81 152 THR C CA 1
ATOM 10517 C C . THR C 1 172 ? 38.390 2.406 118.329 1.00 124.79 152 THR C C 1
ATOM 10518 O O . THR C 1 172 ? 37.487 3.215 118.513 1.00 124.96 152 THR C O 1
ATOM 10522 N N . PHE C 1 173 ? 38.159 1.165 117.924 1.00 124.80 153 PHE C N 1
ATOM 10523 C CA . PHE C 1 173 ? 36.834 0.762 117.457 1.00 124.89 153 PHE C CA 1
ATOM 10524 C C . PHE C 1 173 ? 35.817 0.321 118.504 1.00 124.76 153 PHE C C 1
ATOM 10525 O O . PHE C 1 173 ? 34.613 0.325 118.236 1.00 124.69 153 PHE C O 1
ATOM 10533 N N . LEU C 1 174 ? 36.293 -0.073 119.679 1.00 124.66 154 LEU C N 1
ATOM 10534 C CA . LEU C 1 174 ? 35.416 -0.601 120.715 1.00 124.51 154 LEU C CA 1
ATOM 10535 C C . LEU C 1 174 ? 34.518 0.481 121.321 1.00 124.62 154 LEU C C 1
ATOM 10536 O O . LEU C 1 174 ? 34.975 1.314 122.117 1.00 124.83 154 LEU C O 1
ATOM 10541 N N . ASN C 1 175 ? 33.242 0.461 120.927 1.00 124.52 155 ASN C N 1
ATOM 10542 C CA . ASN C 1 175 ? 32.274 1.511 121.273 1.00 124.38 155 ASN C CA 1
ATOM 10543 C C . ASN C 1 175 ? 32.833 2.911 121.028 1.00 124.24 155 ASN C C 1
ATOM 10544 O O . ASN C 1 175 ? 32.876 3.741 121.935 1.00 124.30 155 ASN C O 1
ATOM 10549 N N . GLY C 1 176 ? 33.277 3.147 119.796 1.00 124.02 156 GLY C N 1
ATOM 10550 C CA . GLY C 1 176 ? 33.892 4.406 119.418 1.00 123.91 156 GLY C CA 1
ATOM 10551 C C . GLY C 1 176 ? 32.864 5.507 119.318 1.00 124.01 156 GLY C C 1
ATOM 10552 O O . GLY C 1 176 ? 31.704 5.245 119.010 1.00 123.97 156 GLY C O 1
ATOM 10553 N N . LEU C 1 177 ? 33.293 6.737 119.585 1.00 124.18 157 LEU C N 1
ATOM 10554 C CA . LEU C 1 177 ? 32.424 7.904 119.502 1.00 124.58 157 LEU C CA 1
ATOM 10555 C C . LEU C 1 177 ? 33.227 9.073 118.936 1.00 124.74 157 LEU C C 1
ATOM 10556 O O . LEU C 1 177 ? 34.340 9.353 119.399 1.00 124.90 157 LEU C O 1
ATOM 10561 N N . ILE C 1 178 ? 32.678 9.740 117.926 1.00 124.78 158 ILE C N 1
ATOM 10562 C CA . ILE C 1 178 ? 33.355 10.873 117.298 1.00 124.84 158 ILE C CA 1
ATOM 10563 C C . ILE C 1 178 ? 32.866 12.179 117.920 1.00 125.01 158 ILE C C 1
ATOM 10564 O O . ILE C 1 178 ? 31.665 12.397 118.033 1.00 125.23 158 ILE C O 1
ATOM 10569 N N . HIS C 1 179 ? 33.796 13.044 118.313 1.00 125.02 159 HIS C N 1
ATOM 10570 C CA . HIS C 1 179 ? 33.444 14.298 118.957 1.00 125.08 159 HIS C CA 1
ATOM 10571 C C . HIS C 1 179 ? 33.883 15.521 118.159 1.00 125.18 159 HIS C C 1
ATOM 10572 O O . HIS C 1 179 ? 35.072 15.845 118.124 1.00 125.35 159 HIS C O 1
ATOM 10579 N N . ILE C 1 180 ? 32.929 16.202 117.528 1.00 125.24 160 ILE C N 1
ATOM 10580 C CA . ILE C 1 180 ? 33.188 17.532 116.966 1.00 125.34 160 ILE C CA 1
ATOM 10581 C C . ILE C 1 180 ? 32.393 18.571 117.763 1.00 125.68 160 ILE C C 1
ATOM 10582 O O . ILE C 1 180 ? 31.182 18.734 117.572 1.00 125.73 160 ILE C O 1
ATOM 10587 N N . GLY C 1 181 ? 33.085 19.259 118.663 1.00 125.95 161 GLY C N 1
ATOM 10588 C CA . GLY C 1 181 ? 32.451 20.222 119.544 1.00 126.45 161 GLY C CA 1
ATOM 10589 C C . GLY C 1 181 ? 31.445 19.588 120.489 1.00 126.80 161 GLY C C 1
ATOM 10590 O O . GLY C 1 181 ? 31.814 18.804 121.366 1.00 126.77 161 GLY C O 1
ATOM 10591 N N . MET C 1 182 ? 30.172 19.920 120.289 1.00 127.11 162 MET C N 1
ATOM 10592 C CA . MET C 1 182 ? 29.116 19.530 121.208 1.00 127.44 162 MET C CA 1
ATOM 10593 C C . MET C 1 182 ? 28.318 18.308 120.769 1.00 127.38 162 MET C C 1
ATOM 10594 O O . MET C 1 182 ? 27.726 17.618 121.607 1.00 127.39 162 MET C O 1
ATOM 10599 N N . ASP C 1 183 ? 28.283 18.053 119.463 1.00 127.30 163 ASP C N 1
ATOM 10600 C CA . ASP C 1 183 ? 27.603 16.865 118.938 1.00 127.13 163 ASP C CA 1
ATOM 10601 C C . ASP C 1 183 ? 28.561 15.705 118.720 1.00 126.70 163 ASP C C 1
ATOM 10602 O O . ASP C 1 183 ? 29.750 15.901 118.499 1.00 126.48 163 ASP C O 1
ATOM 10607 N N . HIS C 1 184 ? 28.019 14.498 118.805 1.00 126.44 164 HIS C N 1
ATOM 10608 C CA . HIS C 1 184 ? 28.808 13.289 118.742 1.00 126.35 164 HIS C CA 1
ATOM 10609 C C . HIS C 1 184 ? 28.081 12.198 117.979 1.00 126.35 164 HIS C C 1
ATOM 10610 O O . HIS C 1 184 ? 26.888 11.971 118.173 1.00 126.39 164 HIS C O 1
ATOM 10617 N N . PHE C 1 185 ? 28.822 11.523 117.110 1.00 126.43 165 PHE C N 1
ATOM 10618 C CA . PHE C 1 185 ? 28.271 10.487 116.251 1.00 126.45 165 PHE C CA 1
ATOM 10619 C C . PHE C 1 185 ? 28.949 9.155 116.537 1.00 126.41 165 PHE C C 1
ATOM 10620 O O . PHE C 1 185 ? 30.103 9.132 116.983 1.00 126.28 165 PHE C O 1
ATOM 10628 N N . PRO C 1 186 ? 28.231 8.035 116.308 1.00 126.45 166 PRO C N 1
ATOM 10629 C CA . PRO C 1 186 ? 28.887 6.728 116.316 1.00 126.50 166 PRO C CA 1
ATOM 10630 C C . PRO C 1 186 ? 29.937 6.671 115.223 1.00 126.56 166 PRO C C 1
ATOM 10631 O O . PRO C 1 186 ? 29.805 7.353 114.205 1.00 126.93 166 PRO C O 1
ATOM 10635 N N . GLY C 1 187 ? 30.974 5.874 115.435 1.00 126.49 167 GLY C N 1
ATOM 10636 C CA . GLY C 1 187 ? 32.086 5.807 114.498 1.00 126.50 167 GLY C CA 1
ATOM 10637 C C . GLY C 1 187 ? 33.327 5.334 115.214 1.00 126.59 167 GLY C C 1
ATOM 10638 O O . GLY C 1 187 ? 33.655 5.841 116.282 1.00 126.75 167 GLY C O 1
ATOM 10639 N N . GLY C 1 188 ? 34.011 4.357 114.629 1.00 126.52 168 GLY C N 1
ATOM 10640 C CA . GLY C 1 188 ? 35.149 3.729 115.280 1.00 126.60 168 GLY C CA 1
ATOM 10641 C C . GLY C 1 188 ? 36.486 4.406 115.039 1.00 126.86 168 GLY C C 1
ATOM 10642 O O . GLY C 1 188 ? 37.278 4.562 115.968 1.00 127.00 168 GLY C O 1
ATOM 10643 N N . ARG C 1 189 ? 36.754 4.784 113.791 1.00 127.05 169 ARG C N 1
ATOM 10644 C CA . ARG C 1 189 ? 38.009 5.451 113.442 1.00 127.29 169 ARG C CA 1
ATOM 10645 C C . ARG C 1 189 ? 37.678 6.832 112.943 1.00 127.47 169 ARG C C 1
ATOM 10646 O O . ARG C 1 189 ? 38.110 7.838 113.510 1.00 127.51 169 ARG C O 1
ATOM 10654 N N . SER C 1 190 ? 36.924 6.861 111.854 1.00 127.78 170 SER C N 1
ATOM 10655 C CA . SER C 1 190 ? 36.246 8.065 111.448 1.00 128.29 170 SER C CA 1
ATOM 10656 C C . SER C 1 190 ? 34.755 7.798 111.492 1.00 128.34 170 SER C C 1
ATOM 10657 O O . SER C 1 190 ? 34.319 6.652 111.690 1.00 128.24 170 SER C O 1
ATOM 10660 N N . THR C 1 191 ? 33.987 8.873 111.320 1.00 128.48 171 THR C N 1
ATOM 10661 C CA . THR C 1 191 ? 32.552 8.798 111.104 1.00 128.49 171 THR C CA 1
ATOM 10662 C C . THR C 1 191 ? 32.214 7.727 110.053 1.00 128.44 171 THR C C 1
ATOM 10663 O O . THR C 1 191 ? 31.152 7.106 110.097 1.00 128.39 171 THR C O 1
ATOM 10667 N N . ALA C 1 192 ? 33.158 7.503 109.142 1.00 128.36 172 ALA C N 1
ATOM 10668 C CA . ALA C 1 192 ? 33.018 6.573 108.025 1.00 128.39 172 ALA C CA 1
ATOM 10669 C C . ALA C 1 192 ? 33.038 5.087 108.419 1.00 128.38 172 ALA C C 1
ATOM 10670 O O . ALA C 1 192 ? 32.776 4.213 107.587 1.00 128.22 172 ALA C O 1
ATOM 10672 N N . GLU C 1 193 ? 33.359 4.806 109.678 1.00 128.50 173 GLU C N 1
ATOM 10673 C CA . GLU C 1 193 ? 33.418 3.430 110.170 1.00 128.81 173 GLU C CA 1
ATOM 10674 C C . GLU C 1 193 ? 32.390 3.181 111.263 1.00 128.56 173 GLU C C 1
ATOM 10675 O O . GLU C 1 193 ? 32.209 4.029 112.144 1.00 128.72 173 GLU C O 1
ATOM 10681 N N . PRO C 1 194 ? 31.711 2.017 111.214 1.00 128.28 174 PRO C N 1
ATOM 10682 C CA . PRO C 1 194 ? 30.834 1.623 112.317 1.00 128.00 174 PRO C CA 1
ATOM 10683 C C . PRO C 1 194 ? 31.663 1.175 113.519 1.00 127.70 174 PRO C C 1
ATOM 10684 O O . PRO C 1 194 ? 32.675 0.502 113.327 1.00 127.98 174 PRO C O 1
ATOM 10688 N N . PRO C 1 195 ? 31.264 1.568 114.748 1.00 127.31 175 PRO C N 1
ATOM 10689 C CA . PRO C 1 195 ? 31.956 1.073 115.938 1.00 127.01 175 PRO C CA 1
ATOM 10690 C C . PRO C 1 195 ? 31.549 -0.361 116.264 1.00 126.90 175 PRO C C 1
ATOM 10691 O O . PRO C 1 195 ? 30.465 -0.796 115.871 1.00 126.87 175 PRO C O 1
ATOM 10695 N N . VAL C 1 196 ? 32.427 -1.084 116.961 1.00 126.86 176 VAL C N 1
ATOM 10696 C CA . VAL C 1 196 ? 32.145 -2.444 117.444 1.00 126.75 176 VAL C CA 1
ATOM 10697 C C . VAL C 1 196 ? 31.431 -2.353 118.791 1.00 126.91 176 VAL C C 1
ATOM 10698 O O . VAL C 1 196 ? 31.836 -1.573 119.662 1.00 126.98 176 VAL C O 1
ATOM 10702 N N . GLU C 1 197 ? 30.376 -3.147 118.970 1.00 127.01 177 GLU C N 1
ATOM 10703 C CA . GLU C 1 197 ? 29.536 -3.003 120.161 1.00 127.10 177 GLU C CA 1
ATOM 10704 C C . GLU C 1 197 ? 29.460 -4.187 121.117 1.00 127.08 177 GLU C C 1
ATOM 10705 O O . GLU C 1 197 ? 29.429 -3.993 122.333 1.00 127.31 177 GLU C O 1
ATOM 10711 N N . GLY C 1 198 ? 29.448 -5.404 120.584 1.00 126.91 178 GLY C N 1
ATOM 10712 C CA . GLY C 1 198 ? 29.300 -6.593 121.428 1.00 126.80 178 GLY C CA 1
ATOM 10713 C C . GLY C 1 198 ? 30.451 -6.880 122.384 1.00 126.64 178 GLY C C 1
ATOM 10714 O O . GLY C 1 198 ? 30.237 -7.125 123.576 1.00 126.46 178 GLY C O 1
ATOM 10715 N N . LEU C 1 199 ? 31.669 -6.820 121.848 1.00 126.60 179 LEU C N 1
ATOM 10716 C CA . LEU C 1 199 ? 32.881 -7.377 122.476 1.00 126.42 179 LEU C CA 1
ATOM 10717 C C . LEU C 1 199 ? 33.250 -6.852 123.873 1.00 126.41 179 LEU C C 1
ATOM 10718 O O . LEU C 1 199 ? 33.684 -7.626 124.731 1.00 126.19 179 LEU C O 1
ATOM 10723 N N . THR C 1 200 ? 33.091 -5.545 124.088 1.00 126.49 180 THR C N 1
ATOM 10724 C CA . THR C 1 200 ? 33.553 -4.904 125.321 1.00 126.45 180 THR C CA 1
ATOM 10725 C C . THR C 1 200 ? 32.781 -5.413 126.552 1.00 126.51 180 THR C C 1
ATOM 10726 O O . THR C 1 200 ? 33.365 -5.611 127.622 1.00 126.45 180 THR C O 1
ATOM 10730 N N . GLU C 1 201 ? 31.482 -5.650 126.372 1.00 126.63 181 GLU C N 1
ATOM 10731 C CA . GLU C 1 201 ? 30.618 -6.179 127.424 1.00 126.75 181 GLU C CA 1
ATOM 10732 C C . GLU C 1 201 ? 30.930 -7.651 127.670 1.00 126.67 181 GLU C C 1
ATOM 10733 O O . GLU C 1 201 ? 30.872 -8.123 128.805 1.00 126.76 181 GLU C O 1
ATOM 10739 N N . SER C 1 202 ? 31.271 -8.361 126.597 1.00 126.59 182 SER C N 1
ATOM 10740 C CA . SER C 1 202 ? 31.644 -9.779 126.663 1.00 126.44 182 SER C CA 1
ATOM 10741 C C . SER C 1 202 ? 32.969 -10.008 127.382 1.00 126.31 182 SER C C 1
ATOM 10742 O O . SER C 1 202 ? 33.150 -11.033 128.032 1.00 126.20 182 SER C O 1
ATOM 10745 N N . LEU C 1 203 ? 33.895 -9.062 127.239 1.00 126.30 183 LEU C N 1
ATOM 10746 C CA . LEU C 1 203 ? 35.191 -9.140 127.911 1.00 126.28 183 LEU C CA 1
ATOM 10747 C C . LEU C 1 203 ? 35.096 -8.756 129.385 1.00 126.23 183 LEU C C 1
ATOM 10748 O O . LEU C 1 203 ? 35.743 -9.383 130.235 1.00 126.13 183 LEU C O 1
ATOM 10753 N N . ALA C 1 204 ? 34.297 -7.725 129.676 1.00 126.09 184 ALA C N 1
ATOM 10754 C CA . ALA C 1 204 ? 33.985 -7.335 131.051 1.00 125.96 184 ALA C CA 1
ATOM 10755 C C . ALA C 1 204 ? 33.330 -8.505 131.777 1.00 125.87 184 ALA C C 1
ATOM 10756 O O . ALA C 1 204 ? 33.598 -8.744 132.950 1.00 125.86 184 ALA C O 1
ATOM 10758 N N . SER C 1 205 ? 32.483 -9.230 131.050 1.00 125.85 185 SER C N 1
ATOM 10759 C CA . SER C 1 205 ? 31.860 -10.471 131.511 1.00 125.73 185 SER C CA 1
ATOM 10760 C C . SER C 1 205 ? 32.883 -11.529 131.950 1.00 125.63 185 SER C C 1
ATOM 10761 O O . SER C 1 205 ? 32.622 -12.303 132.870 1.00 125.66 185 SER C O 1
ATOM 10764 N N . LEU C 1 206 ? 34.043 -11.553 131.297 1.00 125.56 186 LEU C N 1
ATOM 10765 C CA . LEU C 1 206 ? 35.109 -12.493 131.643 1.00 125.46 186 LEU C CA 1
ATOM 10766 C C . LEU C 1 206 ? 36.053 -11.946 132.718 1.00 125.35 186 LEU C C 1
ATOM 10767 O O . LEU C 1 206 ? 37.133 -12.498 132.953 1.00 125.24 186 LEU C O 1
ATOM 10772 N N . GLY C 1 207 ? 35.634 -10.864 133.368 1.00 125.28 187 GLY C N 1
ATOM 10773 C CA . GLY C 1 207 ? 36.393 -10.270 134.462 1.00 125.30 187 GLY C CA 1
ATOM 10774 C C . GLY C 1 207 ? 37.446 -9.273 134.019 1.00 125.29 187 GLY C C 1
ATOM 10775 O O . GLY C 1 207 ? 38.570 -9.291 134.518 1.00 125.44 187 GLY C O 1
ATOM 10776 N N . PHE C 1 208 ? 37.083 -8.404 133.080 1.00 125.20 188 PHE C N 1
ATOM 10777 C CA . PHE C 1 208 ? 37.978 -7.354 132.615 1.00 125.04 188 PHE C CA 1
ATOM 10778 C C . PHE C 1 208 ? 37.423 -5.979 132.948 1.00 125.04 188 PHE C C 1
ATOM 10779 O O . PHE C 1 208 ? 36.281 -5.658 132.616 1.00 124.94 188 PHE C O 1
ATOM 10787 N N . SER C 1 209 ? 38.237 -5.170 133.614 1.00 125.11 189 SER C N 1
ATOM 10788 C CA . SER C 1 209 ? 37.898 -3.773 133.824 1.00 125.27 189 SER C CA 1
ATOM 10789 C C . SER C 1 209 ? 38.303 -2.983 132.581 1.00 125.36 189 SER C C 1
ATOM 10790 O O . SER C 1 209 ? 39.236 -3.364 131.864 1.00 125.40 189 SER C O 1
ATOM 10793 N N . PHE C 1 210 ? 37.585 -1.898 132.313 1.00 125.35 190 PHE C N 1
ATOM 10794 C CA . PHE C 1 210 ? 37.860 -1.070 131.146 1.00 125.37 190 PHE C CA 1
ATOM 10795 C C . PHE C 1 210 ? 37.490 0.385 131.403 1.00 125.34 190 PHE C C 1
ATOM 10796 O O . PHE C 1 210 ? 36.555 0.675 132.153 1.00 125.45 190 PHE C O 1
ATOM 10804 N N . GLY C 1 211 ? 38.236 1.293 130.780 1.00 125.23 191 GLY C N 1
ATOM 10805 C CA . GLY C 1 211 ? 37.958 2.720 130.877 1.00 125.05 191 GLY C CA 1
ATOM 10806 C C . GLY C 1 211 ? 37.650 3.301 129.515 1.00 124.89 191 GLY C C 1
ATOM 10807 O O . GLY C 1 211 ? 37.281 2.580 128.593 1.00 124.88 191 GLY C O 1
ATOM 10808 N N . ARG C 1 212 ? 37.797 4.613 129.396 1.00 124.73 192 ARG C N 1
ATOM 10809 C CA . ARG C 1 212 ? 37.593 5.290 128.135 1.00 124.66 192 ARG C CA 1
ATOM 10810 C C . ARG C 1 212 ? 38.657 6.345 127.924 1.00 124.78 192 ARG C C 1
ATOM 10811 O O . ARG C 1 212 ? 38.957 7.125 128.826 1.00 124.88 192 ARG C O 1
ATOM 10819 N N . LEU C 1 213 ? 39.217 6.371 126.721 1.00 124.85 193 LEU C N 1
ATOM 10820 C CA . LEU C 1 213 ? 40.181 7.394 126.351 1.00 124.89 193 LEU C CA 1
ATOM 10821 C C . LEU C 1 213 ? 39.698 8.234 125.180 1.00 124.97 193 LEU C C 1
ATOM 10822 O O . LEU C 1 213 ? 38.855 7.803 124.398 1.00 124.86 193 LEU C O 1
ATOM 10827 N N . LYS C 1 214 ? 40.224 9.448 125.091 1.00 125.25 194 LYS C N 1
ATOM 10828 C CA . LYS C 1 214 ? 39.942 10.348 123.981 1.00 125.73 194 LYS C CA 1
ATOM 10829 C C . LYS C 1 214 ? 41.263 10.726 123.309 1.00 126.04 194 LYS C C 1
ATOM 10830 O O . LYS C 1 214 ? 42.242 11.041 123.995 1.00 126.25 194 LYS C O 1
ATOM 10836 N N . THR C 1 215 ? 41.304 10.674 121.977 1.00 126.27 195 THR C N 1
ATOM 10837 C CA . THR C 1 215 ? 42.465 11.164 121.219 1.00 126.45 195 THR C CA 1
ATOM 10838 C C . THR C 1 215 ? 42.008 11.958 120.000 1.00 126.48 195 THR C C 1
ATOM 10839 O O . THR C 1 215 ? 40.966 11.653 119.411 1.00 126.59 195 THR C O 1
ATOM 10843 N N . GLY C 1 216 ? 42.791 12.967 119.620 1.00 126.42 196 GLY C N 1
ATOM 10844 C CA . GLY C 1 216 ? 42.405 13.862 118.535 1.00 126.37 196 GLY C CA 1
ATOM 10845 C C . GLY C 1 216 ? 43.173 13.729 117.230 1.00 126.36 196 GLY C C 1
ATOM 10846 O O . GLY C 1 216 ? 44.335 13.322 117.204 1.00 126.43 196 GLY C O 1
ATOM 10847 N N . THR C 1 217 ? 42.510 14.083 116.136 1.00 126.19 197 THR C N 1
ATOM 10848 C CA . THR C 1 217 ? 43.167 14.196 114.845 1.00 125.86 197 THR C CA 1
ATOM 10849 C C . THR C 1 217 ? 42.904 15.592 114.259 1.00 125.81 197 THR C C 1
ATOM 10850 O O . THR C 1 217 ? 41.830 16.158 114.476 1.00 125.83 197 THR C O 1
ATOM 10854 N N . PRO C 1 218 ? 43.895 16.170 113.553 1.00 125.68 198 PRO C N 1
ATOM 10855 C CA . PRO C 1 218 ? 43.685 17.495 112.968 1.00 125.41 198 PRO C CA 1
ATOM 10856 C C . PRO C 1 218 ? 42.899 17.422 111.661 1.00 125.32 198 PRO C C 1
ATOM 10857 O O . PRO C 1 218 ? 42.793 16.344 111.066 1.00 125.54 198 PRO C O 1
ATOM 10861 N N . PRO C 1 219 ? 42.340 18.557 111.215 1.00 125.08 199 PRO C N 1
ATOM 10862 C CA . PRO C 1 219 ? 41.563 18.611 109.985 1.00 125.01 199 PRO C CA 1
ATOM 10863 C C . PRO C 1 219 ? 42.441 18.444 108.750 1.00 125.01 199 PRO C C 1
ATOM 10864 O O . PRO C 1 219 ? 43.658 18.648 108.830 1.00 124.99 199 PRO C O 1
ATOM 10868 N N . ARG C 1 220 ? 41.827 18.064 107.628 1.00 124.96 200 ARG C N 1
ATOM 10869 C CA . ARG C 1 220 ? 42.542 17.945 106.354 1.00 124.91 200 ARG C CA 1
ATOM 10870 C C . ARG C 1 220 ? 42.078 19.035 105.430 1.00 124.72 200 ARG C C 1
ATOM 10871 O O . ARG C 1 220 ? 40.902 19.370 105.412 1.00 124.86 200 ARG C O 1
ATOM 10879 N N . ILE C 1 221 ? 43.003 19.574 104.650 1.00 124.58 201 ILE C N 1
ATOM 10880 C CA . ILE C 1 221 ? 42.709 20.709 103.779 1.00 124.35 201 ILE C CA 1
ATOM 10881 C C . ILE C 1 221 ? 43.128 20.422 102.341 1.00 124.67 201 ILE C C 1
ATOM 10882 O O . ILE C 1 221 ? 43.928 19.524 102.087 1.00 124.78 201 ILE C O 1
ATOM 10887 N N . ASP C 1 222 ? 42.564 21.175 101.408 1.00 124.83 202 ASP C N 1
ATOM 10888 C CA . ASP C 1 222 ? 42.841 21.015 99.991 1.00 125.28 202 ASP C CA 1
ATOM 10889 C C . ASP C 1 222 ? 44.164 21.716 99.708 1.00 125.25 202 ASP C C 1
ATOM 10890 O O . ASP C 1 222 ? 44.292 22.904 100.000 1.00 125.34 202 ASP C O 1
ATOM 10895 N N . SER C 1 223 ? 45.144 20.991 99.156 1.00 125.12 203 SER C N 1
ATOM 10896 C CA . SER C 1 223 ? 46.486 21.556 98.905 1.00 125.22 203 SER C CA 1
ATOM 10897 C C . SER C 1 223 ? 46.392 22.830 98.107 1.00 125.27 203 SER C C 1
ATOM 10898 O O . SER C 1 223 ? 47.080 23.811 98.400 1.00 125.61 203 SER C O 1
ATOM 10901 N N . ARG C 1 224 ? 45.536 22.798 97.088 1.00 125.06 204 ARG C N 1
ATOM 10902 C CA . ARG C 1 224 ? 45.424 23.870 96.118 1.00 124.85 204 ARG C CA 1
ATOM 10903 C C . ARG C 1 224 ? 44.945 25.172 96.753 1.00 124.81 204 ARG C C 1
ATOM 10904 O O . ARG C 1 224 ? 45.135 26.246 96.180 1.00 124.91 204 ARG C O 1
ATOM 10912 N N . SER C 1 225 ? 44.352 25.080 97.943 1.00 124.67 205 SER C N 1
ATOM 10913 C CA . SER C 1 225 ? 43.850 26.259 98.649 1.00 124.70 205 SER C CA 1
ATOM 10914 C C . SER C 1 225 ? 44.908 26.910 99.546 1.00 124.84 205 SER C C 1
ATOM 10915 O O . SER C 1 225 ? 44.605 27.818 100.326 1.00 124.77 205 SER C O 1
ATOM 10918 N N . VAL C 1 226 ? 46.147 26.439 99.424 1.00 125.07 206 VAL C N 1
ATOM 10919 C CA . VAL C 1 226 ? 47.263 26.941 100.222 1.00 125.18 206 VAL C CA 1
ATOM 10920 C C . VAL C 1 226 ? 48.030 27.983 99.439 1.00 125.38 206 VAL C C 1
ATOM 10921 O O . VAL C 1 226 ? 48.197 27.862 98.230 1.00 125.46 206 VAL C O 1
ATOM 10925 N N . ASP C 1 227 ? 48.484 29.009 100.148 1.00 125.68 207 ASP C N 1
ATOM 10926 C CA . ASP C 1 227 ? 49.263 30.091 99.576 1.00 125.97 207 ASP C CA 1
ATOM 10927 C C . ASP C 1 227 ? 50.760 29.771 99.630 1.00 126.09 207 ASP C C 1
ATOM 10928 O O . ASP C 1 227 ? 51.429 30.057 100.626 1.00 126.21 207 ASP C O 1
ATOM 10933 N N . TYR C 1 228 ? 51.283 29.195 98.550 1.00 126.17 208 TYR C N 1
ATOM 10934 C CA . TYR C 1 228 ? 52.688 28.778 98.488 1.00 126.24 208 TYR C CA 1
ATOM 10935 C C . TYR C 1 228 ? 53.683 29.931 98.312 1.00 126.47 208 TYR C C 1
ATOM 10936 O O . TYR C 1 228 ? 54.842 29.710 97.960 1.00 126.64 208 TYR C O 1
ATOM 10945 N N . THR C 1 229 ? 53.225 31.154 98.565 1.00 126.53 209 THR C N 1
ATOM 10946 C CA . THR C 1 229 ? 54.079 32.337 98.566 1.00 126.53 209 THR C CA 1
ATOM 10947 C C . THR C 1 229 ? 54.588 32.612 99.979 1.00 126.54 209 THR C C 1
ATOM 10948 O O . THR C 1 229 ? 55.715 33.075 100.165 1.00 126.59 209 THR C O 1
ATOM 10952 N N . ILE C 1 230 ? 53.749 32.316 100.969 1.00 126.55 210 ILE C N 1
ATOM 10953 C CA . ILE C 1 230 ? 54.050 32.619 102.365 1.00 126.56 210 ILE C CA 1
ATOM 10954 C C . ILE C 1 230 ? 54.650 31.406 103.078 1.00 126.54 210 ILE C C 1
ATOM 10955 O O . ILE C 1 230 ? 55.682 31.518 103.745 1.00 126.67 210 ILE C O 1
ATOM 10960 N N . VAL C 1 231 ? 53.999 30.256 102.925 1.00 126.42 211 VAL C N 1
ATOM 10961 C CA . VAL C 1 231 ? 54.426 29.021 103.563 1.00 126.37 211 VAL C CA 1
ATOM 10962 C C . VAL C 1 231 ? 55.832 28.617 103.109 1.00 126.50 211 VAL C C 1
ATOM 10963 O O . VAL C 1 231 ? 56.116 28.610 101.913 1.00 126.65 211 VAL C O 1
ATOM 10967 N N . THR C 1 232 ? 56.704 28.292 104.065 1.00 126.58 212 THR C N 1
ATOM 10968 C CA . THR C 1 232 ? 58.078 27.874 103.755 1.00 126.64 212 THR C CA 1
ATOM 10969 C C . THR C 1 232 ? 58.216 26.356 103.544 1.00 126.58 212 THR C C 1
ATOM 10970 O O . THR C 1 232 ? 57.788 25.550 104.378 1.00 126.42 212 THR C O 1
ATOM 10974 N N . GLU C 1 233 ? 58.823 25.995 102.414 1.00 126.63 213 GLU C N 1
ATOM 10975 C CA . GLU C 1 233 ? 58.960 24.611 101.964 1.00 126.85 213 GLU C CA 1
ATOM 10976 C C . GLU C 1 233 ? 60.068 23.889 102.695 1.00 126.66 213 GLU C C 1
ATOM 10977 O O . GLU C 1 233 ? 61.142 24.442 102.885 1.00 126.79 213 GLU C O 1
ATOM 10983 N N . GLN C 1 234 ? 59.811 22.643 103.076 1.00 126.63 214 GLN C N 1
ATOM 10984 C CA . GLN C 1 234 ? 60.790 21.834 103.793 1.00 126.70 214 GLN C CA 1
ATOM 10985 C C . GLN C 1 234 ? 61.040 20.493 103.090 1.00 126.50 214 GLN C C 1
ATOM 10986 O O . GLN C 1 234 ? 60.337 19.516 103.352 1.00 126.45 214 GLN C O 1
ATOM 10992 N N . PRO C 1 235 ? 62.053 20.440 102.202 1.00 126.34 215 PRO C N 1
ATOM 10993 C CA . PRO C 1 235 ? 62.370 19.238 101.424 1.00 126.16 215 PRO C CA 1
ATOM 10994 C C . PRO C 1 235 ? 62.991 18.154 102.289 1.00 126.16 215 PRO C C 1
ATOM 10995 O O . PRO C 1 235 ? 63.546 18.460 103.348 1.00 126.37 215 PRO C O 1
ATOM 10999 N N . GLY C 1 236 ? 62.894 16.900 101.848 1.00 126.11 216 GLY C N 1
ATOM 11000 C CA . GLY C 1 236 ? 63.593 15.791 102.507 1.00 126.12 216 GLY C CA 1
ATOM 11001 C C . GLY C 1 236 ? 65.095 15.960 102.355 1.00 126.14 216 GLY C C 1
ATOM 11002 O O . GLY C 1 236 ? 65.564 16.533 101.372 1.00 126.12 216 GLY C O 1
ATOM 11003 N N . ASP C 1 237 ? 65.865 15.479 103.319 1.00 126.32 217 ASP C N 1
ATOM 11004 C CA . ASP C 1 237 ? 67.297 15.768 103.280 1.00 126.73 217 ASP C CA 1
ATOM 11005 C C . ASP C 1 237 ? 68.060 14.950 102.244 1.00 126.68 217 ASP C C 1
ATOM 11006 O O . ASP C 1 237 ? 67.787 13.765 102.040 1.00 126.54 217 ASP C O 1
ATOM 11011 N N . VAL C 1 238 ? 68.995 15.622 101.578 1.00 126.78 218 VAL C N 1
ATOM 11012 C CA . VAL C 1 238 ? 69.911 14.991 100.640 1.00 126.95 218 VAL C CA 1
ATOM 11013 C C . VAL C 1 238 ? 70.617 13.838 101.353 1.00 127.18 218 VAL C C 1
ATOM 11014 O O . VAL C 1 238 ? 71.210 14.025 102.429 1.00 127.36 218 VAL C O 1
ATOM 11018 N N . ASP C 1 239 ? 70.538 12.648 100.760 1.00 127.23 219 ASP C N 1
ATOM 11019 C CA . ASP C 1 239 ? 71.156 11.440 101.328 1.00 127.41 219 ASP C CA 1
ATOM 11020 C C . ASP C 1 239 ? 70.425 10.974 102.595 1.00 127.05 219 ASP C C 1
ATOM 11021 O O . ASP C 1 239 ? 70.980 11.033 103.698 1.00 126.95 219 ASP C O 1
ATOM 11026 N N . PRO C 1 240 ? 69.180 10.493 102.430 1.00 126.70 220 PRO C N 1
ATOM 11027 C CA . PRO C 1 240 ? 68.306 10.108 103.532 1.00 126.47 220 PRO C CA 1
ATOM 11028 C C . PRO C 1 240 ? 68.655 8.736 104.108 1.00 126.24 220 PRO C C 1
ATOM 11029 O O . PRO C 1 240 ? 69.448 7.999 103.520 1.00 126.21 220 PRO C O 1
ATOM 11033 N N . VAL C 1 241 ? 68.045 8.396 105.242 1.00 125.98 221 VAL C N 1
ATOM 11034 C CA . VAL C 1 241 ? 68.362 7.154 105.953 1.00 125.80 221 VAL C CA 1
ATOM 11035 C C . VAL C 1 241 ? 67.216 6.137 105.932 1.00 125.65 221 VAL C C 1
ATOM 11036 O O . VAL C 1 241 ? 66.103 6.440 106.398 1.00 125.73 221 VAL C O 1
ATOM 11040 N N . PRO C 1 242 ? 67.490 4.923 105.406 1.00 125.35 222 PRO C N 1
ATOM 11041 C CA . PRO C 1 242 ? 66.508 3.842 105.359 1.00 125.23 222 PRO C CA 1
ATOM 11042 C C . PRO C 1 242 ? 66.194 3.297 106.745 1.00 125.11 222 PRO C C 1
ATOM 11043 O O . PRO C 1 242 ? 67.099 3.121 107.566 1.00 125.09 222 PRO C O 1
ATOM 11047 N N . PHE C 1 243 ? 64.913 3.048 106.993 1.00 124.89 223 PHE C N 1
ATOM 11048 C CA . PHE C 1 243 ? 64.476 2.429 108.223 1.00 124.76 223 PHE C CA 1
ATOM 11049 C C . PHE C 1 243 ? 64.916 0.996 108.258 1.00 124.87 223 PHE C C 1
ATOM 11050 O O . PHE C 1 243 ? 65.483 0.553 109.245 1.00 125.05 223 PHE C O 1
ATOM 11058 N N . SER C 1 244 ? 64.662 0.273 107.174 1.00 125.08 224 SER C N 1
ATOM 11059 C CA . SER C 1 244 ? 64.999 -1.141 107.121 1.00 125.31 224 SER C CA 1
ATOM 11060 C C . SER C 1 244 ? 66.485 -1.359 106.885 1.00 125.30 224 SER C C 1
ATOM 11061 O O . SER C 1 244 ? 67.100 -0.674 106.065 1.00 125.32 224 SER C O 1
ATOM 11064 N N . PHE C 1 245 ? 67.053 -2.310 107.618 1.00 125.33 225 PHE C N 1
ATOM 11065 C CA . PHE C 1 245 ? 68.448 -2.679 107.433 1.00 125.58 225 PHE C CA 1
ATOM 11066 C C . PHE C 1 245 ? 68.603 -3.486 106.151 1.00 125.70 225 PHE C C 1
ATOM 11067 O O . PHE C 1 245 ? 69.714 -3.659 105.655 1.00 125.73 225 PHE C O 1
ATOM 11075 N N . SER C 1 246 ? 67.475 -3.965 105.627 1.00 125.81 226 SER C N 1
ATOM 11076 C CA . SER C 1 246 ? 67.430 -4.733 104.383 1.00 125.96 226 SER C CA 1
ATOM 11077 C C . SER C 1 246 ? 67.398 -3.836 103.151 1.00 126.14 226 SER C C 1
ATOM 11078 O O . SER C 1 246 ? 67.882 -4.216 102.087 1.00 126.33 226 SER C O 1
ATOM 11081 N N . SER C 1 247 ? 66.813 -2.653 103.291 1.00 126.46 227 SER C N 1
ATOM 11082 C CA . SER C 1 247 ? 66.795 -1.668 102.216 1.00 126.88 227 SER C CA 1
ATOM 11083 C C . SER C 1 247 ? 68.196 -1.176 101.917 1.00 127.24 227 SER C C 1
ATOM 11084 O O . SER C 1 247 ? 69.081 -1.251 102.763 1.00 127.48 227 SER C O 1
ATOM 11087 N N . THR C 1 248 ? 68.390 -0.669 100.708 1.00 127.77 228 THR C N 1
ATOM 11088 C CA . THR C 1 248 ? 69.713 -0.241 100.268 1.00 128.15 228 THR C CA 1
ATOM 11089 C C . THR C 1 248 ? 69.774 1.266 99.987 1.00 128.34 228 THR C C 1
ATOM 11090 O O . THR C 1 248 ? 70.781 1.915 100.283 1.00 128.50 228 THR C O 1
ATOM 11094 N N . SER C 1 249 ? 68.696 1.810 99.431 1.00 128.36 229 SER C N 1
ATOM 11095 C CA . SER C 1 249 ? 68.587 3.239 99.188 1.00 128.53 229 SER C CA 1
ATOM 11096 C C . SER C 1 249 ? 67.153 3.663 99.416 1.00 128.43 229 SER C C 1
ATOM 11097 O O . SER C 1 249 ? 66.230 2.849 99.342 1.00 128.69 229 SER C O 1
ATOM 11100 N N . VAL C 1 250 ? 66.974 4.944 99.704 1.00 128.14 230 VAL C N 1
ATOM 11101 C CA . VAL C 1 250 ? 65.660 5.577 99.726 1.00 127.62 230 VAL C CA 1
ATOM 11102 C C . VAL C 1 250 ? 65.849 6.937 99.086 1.00 127.62 230 VAL C C 1
ATOM 11103 O O . VAL C 1 250 ? 65.055 7.850 99.297 1.00 127.57 230 VAL C O 1
ATOM 11107 N N . ALA C 1 251 ? 66.925 7.055 98.306 1.00 127.65 231 ALA C N 1
ATOM 11108 C CA . ALA C 1 251 ? 67.307 8.307 97.666 1.00 127.71 231 ALA C CA 1
ATOM 11109 C C . ALA C 1 251 ? 66.196 8.810 96.749 1.00 127.93 231 ALA C C 1
ATOM 11110 O O . ALA C 1 251 ? 65.797 9.983 96.822 1.00 128.02 231 ALA C O 1
ATOM 11112 N N . ASN C 1 252 ? 65.676 7.913 95.910 1.00 127.89 232 ASN C N 1
ATOM 11113 C CA . ASN C 1 252 ? 64.604 8.263 94.979 1.00 127.79 232 ASN C CA 1
ATOM 11114 C C . ASN C 1 252 ? 63.261 8.533 95.657 1.00 127.42 232 ASN C C 1
ATOM 11115 O O . ASN C 1 252 ? 62.363 9.079 95.035 1.00 127.59 232 ASN C O 1
ATOM 11120 N N . ARG C 1 253 ? 63.123 8.141 96.922 1.00 127.00 233 ARG C N 1
ATOM 11121 C CA . ARG C 1 253 ? 61.847 8.253 97.641 1.00 126.61 233 ARG C CA 1
ATOM 11122 C C . ARG C 1 253 ? 61.608 9.634 98.247 1.00 126.33 233 ARG C C 1
ATOM 11123 O O . ARG C 1 253 ? 60.787 9.779 99.143 1.00 126.34 233 ARG C O 1
ATOM 11131 N N . ASN C 1 254 ? 62.339 10.639 97.775 1.00 126.10 234 ASN C N 1
ATOM 11132 C CA . ASN C 1 254 ? 62.082 12.029 98.154 1.00 125.85 234 ASN C CA 1
ATOM 11133 C C . ASN C 1 254 ? 61.169 12.695 97.140 1.00 125.94 234 ASN C C 1
ATOM 11134 O O . ASN C 1 254 ? 61.617 13.462 96.286 1.00 126.01 234 ASN C O 1
ATOM 11139 N N . LEU C 1 255 ? 59.879 12.398 97.237 1.00 126.00 235 LEU C N 1
ATOM 11140 C CA . LEU C 1 255 ? 58.931 12.744 96.180 1.00 125.97 235 LEU C CA 1
ATOM 11141 C C . LEU C 1 255 ? 58.078 13.980 96.465 1.00 126.08 235 LEU C C 1
ATOM 11142 O O . LEU C 1 255 ? 57.757 14.730 95.546 1.00 126.12 235 LEU C O 1
ATOM 11147 N N . VAL C 1 256 ? 57.705 14.188 97.724 1.00 126.22 236 VAL C N 1
ATOM 11148 C CA . VAL C 1 256 ? 57.011 15.412 98.118 1.00 126.43 236 VAL C CA 1
ATOM 11149 C C . VAL C 1 256 ? 57.749 16.066 99.267 1.00 126.28 236 VAL C C 1
ATOM 11150 O O . VAL C 1 256 ? 58.454 15.396 100.007 1.00 126.51 236 VAL C O 1
ATOM 11154 N N . SER C 1 257 ? 57.597 17.375 99.411 1.00 126.03 237 SER C N 1
ATOM 11155 C CA . SER C 1 257 ? 58.102 18.058 100.587 1.00 126.05 237 SER C CA 1
ATOM 11156 C C . SER C 1 257 ? 56.955 18.635 101.405 1.00 126.07 237 SER C C 1
ATOM 11157 O O . SER C 1 257 ? 55.859 18.825 100.890 1.00 126.19 237 SER C O 1
ATOM 11160 N N . CYS C 1 258 ? 57.224 18.884 102.684 1.00 126.14 238 CYS C N 1
ATOM 11161 C CA . CYS C 1 258 ? 56.249 19.428 103.634 1.00 126.22 238 CYS C CA 1
ATOM 11162 C C . CYS C 1 258 ? 56.357 20.942 103.706 1.00 126.05 238 CYS C C 1
ATOM 11163 O O . CYS C 1 258 ? 57.220 21.545 103.060 1.00 126.27 238 CYS C O 1
ATOM 11166 N N . TYR C 1 259 ? 55.484 21.559 104.495 1.00 125.71 239 TYR C N 1
ATOM 11167 C CA . TYR C 1 259 ? 55.341 23.003 104.462 1.00 125.35 239 TYR C CA 1
ATOM 11168 C C . TYR C 1 259 ? 55.139 23.579 105.849 1.00 125.36 239 TYR C C 1
ATOM 11169 O O . TYR C 1 259 ? 54.165 23.243 106.525 1.00 125.29 239 TYR C O 1
ATOM 11178 N N . LEU C 1 260 ? 56.063 24.443 106.269 1.00 125.37 240 LEU C N 1
ATOM 11179 C CA . LEU C 1 260 ? 56.052 24.966 107.633 1.00 125.52 240 LEU C CA 1
ATOM 11180 C C . LEU C 1 260 ? 55.310 26.290 107.751 1.00 125.57 240 LEU C C 1
ATOM 11181 O O . LEU C 1 260 ? 55.430 27.150 106.880 1.00 125.49 240 LEU C O 1
ATOM 11186 N N . THR C 1 261 ? 54.532 26.426 108.827 1.00 125.76 241 THR C N 1
ATOM 11187 C CA . THR C 1 261 ? 53.979 27.711 109.268 1.00 125.99 241 THR C CA 1
ATOM 11188 C C . THR C 1 261 ? 53.821 27.736 110.787 1.00 126.14 241 THR C C 1
ATOM 11189 O O . THR C 1 261 ? 53.969 26.714 111.464 1.00 126.11 241 THR C O 1
ATOM 11193 N N . LYS C 1 262 ? 53.513 28.922 111.302 1.00 126.30 242 LYS C N 1
ATOM 11194 C CA . LYS C 1 262 ? 53.289 29.151 112.722 1.00 126.45 242 LYS C CA 1
ATOM 11195 C C . LYS C 1 262 ? 51.945 29.869 112.910 1.00 126.45 242 LYS C C 1
ATOM 11196 O O . LYS C 1 262 ? 51.426 30.473 111.967 1.00 126.57 242 LYS C O 1
ATOM 11202 N N . THR C 1 263 ? 51.383 29.797 114.117 1.00 126.41 243 THR C N 1
ATOM 11203 C CA . THR C 1 263 ? 50.106 30.454 114.415 1.00 126.35 243 THR C CA 1
ATOM 11204 C C . THR C 1 263 ? 50.296 31.864 114.984 1.00 126.43 243 THR C C 1
ATOM 11205 O O . THR C 1 263 ? 51.360 32.191 115.517 1.00 126.34 243 THR C O 1
ATOM 11209 N N . THR C 1 264 ? 49.252 32.686 114.867 1.00 126.57 244 THR C N 1
ATOM 11210 C CA . THR C 1 264 ? 49.247 34.072 115.361 1.00 126.61 244 THR C CA 1
ATOM 11211 C C . THR C 1 264 ? 48.510 34.174 116.693 1.00 126.66 244 THR C C 1
ATOM 11212 O O . THR C 1 264 ? 47.641 33.358 116.991 1.00 126.56 244 THR C O 1
ATOM 11216 N N . GLU C 1 265 ? 48.858 35.189 117.485 1.00 126.94 245 GLU C N 1
ATOM 11217 C CA . GLU C 1 265 ? 48.064 35.602 118.652 1.00 127.17 245 GLU C CA 1
ATOM 11218 C C . GLU C 1 265 ? 46.569 35.649 118.310 1.00 127.17 245 GLU C C 1
ATOM 11219 O O . GLU C 1 265 ? 45.722 35.318 119.145 1.00 127.14 245 GLU C O 1
ATOM 11225 N N . LYS C 1 266 ? 46.273 36.039 117.067 1.00 127.30 246 LYS C N 1
ATOM 11226 C CA . LYS C 1 266 ? 44.911 36.158 116.552 1.00 127.36 246 LYS C CA 1
ATOM 11227 C C . LYS C 1 266 ? 44.247 34.794 116.340 1.00 127.23 246 LYS C C 1
ATOM 11228 O O . LYS C 1 266 ? 43.026 34.670 116.471 1.00 127.25 246 LYS C O 1
ATOM 11234 N N . THR C 1 267 ? 45.049 33.781 116.012 1.00 127.10 247 THR C N 1
ATOM 11235 C CA . THR C 1 267 ? 44.549 32.407 115.899 1.00 127.04 247 THR C CA 1
ATOM 11236 C C . THR C 1 267 ? 44.015 31.952 117.251 1.00 127.00 247 THR C C 1
ATOM 11237 O O . THR C 1 267 ? 42.913 31.411 117.347 1.00 127.01 247 THR C O 1
ATOM 11241 N N . HIS C 1 268 ? 44.802 32.210 118.291 1.00 127.00 248 HIS C N 1
ATOM 11242 C CA . HIS C 1 268 ? 44.497 31.779 119.652 1.00 126.96 248 HIS C CA 1
ATOM 11243 C C . HIS C 1 268 ? 43.211 32.392 120.207 1.00 126.80 248 HIS C C 1
ATOM 11244 O O . HIS C 1 268 ? 42.458 31.722 120.918 1.00 126.74 248 HIS C O 1
ATOM 11251 N N . ASP C 1 269 ? 42.961 33.656 119.874 1.00 126.63 249 ASP C N 1
ATOM 11252 C CA . ASP C 1 269 ? 41.721 34.318 120.273 1.00 126.53 249 ASP C CA 1
ATOM 11253 C C . ASP C 1 269 ? 40.515 33.580 119.710 1.00 126.47 249 ASP C C 1
ATOM 11254 O O . ASP C 1 269 ? 39.549 33.316 120.436 1.00 126.61 249 ASP C O 1
ATOM 11259 N N . ILE C 1 270 ? 40.589 33.234 118.424 1.00 126.22 250 ILE C N 1
ATOM 11260 C CA . ILE C 1 270 ? 39.479 32.588 117.731 1.00 125.99 250 ILE C CA 1
ATOM 11261 C C . ILE C 1 270 ? 39.159 31.241 118.381 1.00 126.08 250 ILE C C 1
ATOM 11262 O O . ILE C 1 270 ? 37.993 30.870 118.518 1.00 126.14 250 ILE C O 1
ATOM 11267 N N . LEU C 1 271 ? 40.197 30.539 118.822 1.00 126.18 251 LEU C N 1
ATOM 11268 C CA . LEU C 1 271 ? 40.043 29.196 119.382 1.00 126.26 251 LEU C CA 1
ATOM 11269 C C . LEU C 1 271 ? 39.537 29.157 120.832 1.00 126.33 251 LEU C C 1
ATOM 11270 O O . LEU C 1 271 ? 38.893 28.187 121.236 1.00 126.27 251 LEU C O 1
ATOM 11275 N N . ARG C 1 272 ? 39.820 30.210 121.602 1.00 126.44 252 ARG C N 1
ATOM 11276 C CA . ARG C 1 272 ? 39.373 30.300 123.001 1.00 126.52 252 ARG C CA 1
ATOM 11277 C C . ARG C 1 272 ? 37.854 30.244 123.125 1.00 126.58 252 ARG C C 1
ATOM 11278 O O . ARG C 1 272 ? 37.331 29.767 124.134 1.00 126.59 252 ARG C O 1
ATOM 11286 N N . THR C 1 273 ? 37.170 30.732 122.089 1.00 126.69 253 THR C N 1
ATOM 11287 C CA . THR C 1 273 ? 35.710 30.661 121.957 1.00 126.82 253 THR C CA 1
ATOM 11288 C C . THR C 1 273 ? 35.137 29.272 122.281 1.00 127.10 253 THR C C 1
ATOM 11289 O O . THR C 1 273 ? 34.192 29.156 123.061 1.00 127.17 253 THR C O 1
ATOM 11293 N N . GLY C 1 274 ? 35.711 28.226 121.693 1.00 127.31 254 GLY C N 1
ATOM 11294 C CA . GLY C 1 274 ? 35.116 26.900 121.787 1.00 127.76 254 GLY C CA 1
ATOM 11295 C C . GLY C 1 274 ? 35.613 26.000 122.900 1.00 128.08 254 GLY C C 1
ATOM 11296 O O . GLY C 1 274 ? 35.231 24.825 122.953 1.00 128.26 254 GLY C O 1
ATOM 11297 N N . PHE C 1 275 ? 36.454 26.536 123.789 1.00 128.23 255 PHE C N 1
ATOM 11298 C CA . PHE C 1 275 ? 37.138 25.711 124.800 1.00 128.34 255 PHE C CA 1
ATOM 11299 C C . PHE C 1 275 ? 36.192 24.830 125.619 1.00 128.52 255 PHE C C 1
ATOM 11300 O O . PHE C 1 275 ? 36.420 23.612 125.748 1.00 128.45 255 PHE C O 1
ATOM 11308 N N . ASP C 1 276 ? 35.128 25.445 126.137 1.00 128.52 256 ASP C N 1
ATOM 11309 C CA . ASP C 1 276 ? 34.176 24.754 127.010 1.00 128.73 256 ASP C CA 1
ATOM 11310 C C . ASP C 1 276 ? 33.253 23.754 126.301 1.00 128.87 256 ASP C C 1
ATOM 11311 O O . ASP C 1 276 ? 32.506 23.024 126.960 1.00 129.08 256 ASP C O 1
ATOM 11316 N N . ARG C 1 277 ? 33.312 23.715 124.971 1.00 128.91 257 ARG C N 1
ATOM 11317 C CA . ARG C 1 277 ? 32.571 22.724 124.191 1.00 128.83 257 ARG C CA 1
ATOM 11318 C C . ARG C 1 277 ? 33.419 21.503 123.855 1.00 128.99 257 ARG C C 1
ATOM 11319 O O . ARG C 1 277 ? 32.923 20.374 123.907 1.00 129.02 257 ARG C O 1
ATOM 11327 N N . SER C 1 278 ? 34.692 21.740 123.523 1.00 129.15 258 SER C N 1
ATOM 11328 C CA . SER C 1 278 ? 35.616 20.690 123.071 1.00 129.42 258 SER C CA 1
ATOM 11329 C C . SER C 1 278 ? 35.961 19.671 124.156 1.00 129.30 258 SER C C 1
ATOM 11330 O O . SER C 1 278 ? 36.585 20.020 125.164 1.00 129.36 258 SER C O 1
ATOM 11333 N N . PRO C 1 279 ? 35.581 18.399 123.940 1.00 129.23 259 PRO C N 1
ATOM 11334 C CA . PRO C 1 279 ? 35.783 17.377 124.963 1.00 129.17 259 PRO C CA 1
ATOM 11335 C C . PRO C 1 279 ? 37.218 16.823 124.975 1.00 129.16 259 PRO C C 1
ATOM 11336 O O . PRO C 1 279 ? 37.437 15.668 125.366 1.00 129.27 259 PRO C O 1
ATOM 11340 N N . LEU C 1 280 ? 38.182 17.635 124.538 1.00 129.00 260 LEU C N 1
ATOM 11341 C CA . LEU C 1 280 ? 39.601 17.324 124.744 1.00 128.83 260 LEU C CA 1
ATOM 11342 C C . LEU C 1 280 ? 40.275 18.343 125.661 1.00 128.88 260 LEU C C 1
ATOM 11343 O O . LEU C 1 280 ? 41.319 18.063 126.259 1.00 128.88 260 LEU C O 1
ATOM 11348 N N . PHE C 1 281 ? 39.664 19.522 125.770 1.00 128.97 261 PHE C N 1
ATOM 11349 C CA . PHE C 1 281 ? 40.126 20.563 126.686 1.00 129.11 261 PHE C CA 1
ATOM 11350 C C . PHE C 1 281 ? 40.229 19.997 128.106 1.00 129.33 261 PHE C C 1
ATOM 11351 O O . PHE C 1 281 ? 39.241 19.492 128.649 1.00 129.57 261 PHE C O 1
ATOM 11359 N N . THR C 1 282 ? 41.429 20.077 128.690 1.00 129.44 262 THR C N 1
ATOM 11360 C CA . THR C 1 282 ? 41.733 19.418 129.976 1.00 129.33 262 THR C CA 1
ATOM 11361 C C . THR C 1 282 ? 42.289 20.340 131.080 1.00 129.24 262 THR C C 1
ATOM 11362 O O . THR C 1 282 ? 43.234 21.110 130.858 1.00 129.17 262 THR C O 1
ATOM 11366 N N . GLY C 1 283 ? 41.677 20.250 132.263 1.00 129.18 263 GLY C N 1
ATOM 11367 C CA . GLY C 1 283 ? 42.105 21.000 133.444 1.00 129.12 263 GLY C CA 1
ATOM 11368 C C . GLY C 1 283 ? 41.783 22.474 133.351 1.00 129.10 263 GLY C C 1
ATOM 11369 O O . GLY C 1 283 ? 42.640 23.277 132.984 1.00 129.16 263 GLY C O 1
ATOM 11370 N N . CYS C 1 293 ? 50.847 15.851 124.871 1.00 131.71 273 CYS C N 1
ATOM 11371 C CA . CYS C 1 293 ? 49.462 16.229 125.195 1.00 131.95 273 CYS C CA 1
ATOM 11372 C C . CYS C 1 293 ? 48.584 16.544 123.948 1.00 131.78 273 CYS C C 1
ATOM 11373 O O . CYS C 1 293 ? 49.053 17.167 122.985 1.00 131.81 273 CYS C O 1
ATOM 11376 N N . PRO C 1 294 ? 47.292 16.143 123.985 1.00 131.65 274 PRO C N 1
ATOM 11377 C CA . PRO C 1 294 ? 46.530 15.897 122.762 1.00 131.27 274 PRO C CA 1
ATOM 11378 C C . PRO C 1 294 ? 45.528 17.004 122.408 1.00 130.79 274 PRO C C 1
ATOM 11379 O O . PRO C 1 294 ? 44.316 16.799 122.527 1.00 130.91 274 PRO C O 1
ATOM 11383 N N . SER C 1 295 ? 46.023 18.159 121.976 1.00 130.01 275 SER C N 1
ATOM 11384 C CA . SER C 1 295 ? 45.146 19.244 121.540 1.00 129.40 275 SER C CA 1
ATOM 11385 C C . SER C 1 295 ? 45.917 20.454 121.080 1.00 129.02 275 SER C C 1
ATOM 11386 O O . SER C 1 295 ? 47.103 20.593 121.372 1.00 129.31 275 SER C O 1
ATOM 11389 N N . ILE C 1 296 ? 45.231 21.329 120.356 1.00 128.33 276 ILE C N 1
ATOM 11390 C CA . ILE C 1 296 ? 45.733 22.656 120.125 1.00 127.77 276 ILE C CA 1
ATOM 11391 C C . ILE C 1 296 ? 45.068 23.520 121.180 1.00 127.95 276 ILE C C 1
ATOM 11392 O O . ILE C 1 296 ? 45.613 24.547 121.585 1.00 128.06 276 ILE C O 1
ATOM 11397 N N . GLU C 1 297 ? 43.899 23.070 121.642 1.00 127.94 277 GLU C N 1
ATOM 11398 C CA . GLU C 1 297 ? 43.171 23.734 122.722 1.00 127.91 277 GLU C CA 1
ATOM 11399 C C . GLU C 1 297 ? 43.975 23.671 124.004 1.00 127.87 277 GLU C C 1
ATOM 11400 O O . GLU C 1 297 ? 44.213 24.695 124.655 1.00 127.78 277 GLU C O 1
ATOM 11406 N N . ASP C 1 298 ? 44.380 22.449 124.349 1.00 127.90 278 ASP C N 1
ATOM 11407 C CA . ASP C 1 298 ? 45.201 22.174 125.519 1.00 128.03 278 ASP C CA 1
ATOM 11408 C C . ASP C 1 298 ? 46.517 22.957 125.468 1.00 127.81 278 ASP C C 1
ATOM 11409 O O . ASP C 1 298 ? 46.912 23.577 126.465 1.00 127.85 278 ASP C O 1
ATOM 11414 N N . LYS C 1 299 ? 47.169 22.943 124.301 1.00 127.54 279 LYS C N 1
ATOM 11415 C CA . LYS C 1 299 ? 48.441 23.646 124.088 1.00 127.27 279 LYS C CA 1
ATOM 11416 C C . LYS C 1 299 ? 48.350 25.146 124.451 1.00 127.37 279 LYS C C 1
ATOM 11417 O O . LYS C 1 299 ? 49.120 25.632 125.288 1.00 127.42 279 LYS C O 1
ATOM 11423 N N . ILE C 1 300 ? 47.396 25.861 123.850 1.00 127.31 280 ILE C N 1
ATOM 11424 C CA . ILE C 1 300 ? 47.203 27.293 124.113 1.00 127.33 280 ILE C CA 1
ATOM 11425 C C . ILE C 1 300 ? 46.787 27.543 125.561 1.00 127.47 280 ILE C C 1
ATOM 11426 O O . ILE C 1 300 ? 47.115 28.586 126.134 1.00 127.62 280 ILE C O 1
ATOM 11431 N N . SER C 1 301 ? 46.062 26.586 126.139 1.00 127.52 281 SER C N 1
ATOM 11432 C CA . SER C 1 301 ? 45.607 26.687 127.524 1.00 127.57 281 SER C CA 1
ATOM 11433 C C . SER C 1 301 ? 46.773 26.578 128.514 1.00 127.72 281 SER C C 1
ATOM 11434 O O . SER C 1 301 ? 46.948 27.456 129.370 1.00 127.76 281 SER C O 1
ATOM 11437 N N . ARG C 1 302 ? 47.569 25.516 128.382 1.00 127.79 282 ARG C N 1
ATOM 11438 C CA . ARG C 1 302 ? 48.716 25.281 129.264 1.00 128.08 282 ARG C CA 1
ATOM 11439 C C . ARG C 1 302 ? 49.900 26.217 128.989 1.00 127.89 282 ARG C C 1
ATOM 11440 O O . ARG C 1 302 ? 50.750 26.410 129.865 1.00 127.97 282 ARG C O 1
ATOM 11448 N N . PHE C 1 303 ? 49.957 26.789 127.784 1.00 127.73 283 PHE C N 1
ATOM 11449 C CA . PHE C 1 303 ? 51.018 27.741 127.424 1.00 127.56 283 PHE C CA 1
ATOM 11450 C C . PHE C 1 303 ? 50.496 29.044 126.788 1.00 127.34 283 PHE C C 1
ATOM 11451 O O . PHE C 1 303 ? 50.684 29.267 125.589 1.00 127.26 283 PHE C O 1
ATOM 11459 N N . PRO C 1 304 ? 49.849 29.917 127.592 1.00 127.21 284 PRO C N 1
ATOM 11460 C CA . PRO C 1 304 ? 49.336 31.166 127.026 1.00 127.15 284 PRO C CA 1
ATOM 11461 C C . PRO C 1 304 ? 50.415 32.244 126.895 1.00 127.23 284 PRO C C 1
ATOM 11462 O O . PRO C 1 304 ? 50.128 33.339 126.408 1.00 127.19 284 PRO C O 1
ATOM 11466 N N . ASP C 1 305 ? 51.641 31.923 127.315 1.00 127.36 285 ASP C N 1
ATOM 11467 C CA . ASP C 1 305 ? 52.776 32.851 127.231 1.00 127.42 285 ASP C CA 1
ATOM 11468 C C . ASP C 1 305 ? 53.464 32.876 125.868 1.00 127.40 285 ASP C C 1
ATOM 11469 O O . ASP C 1 305 ? 53.938 33.926 125.425 1.00 127.32 285 ASP C O 1
ATOM 11474 N N . LYS C 1 306 ? 53.533 31.719 125.215 1.00 127.40 286 LYS C N 1
ATOM 11475 C CA . LYS C 1 306 ? 54.012 31.657 123.838 1.00 127.42 286 LYS C CA 1
ATOM 11476 C C . LYS C 1 306 ? 52.958 32.241 122.897 1.00 127.36 286 LYS C C 1
ATOM 11477 O O . LYS C 1 306 ? 51.812 31.782 122.869 1.00 127.36 286 LYS C O 1
ATOM 11483 N N . SER C 1 307 ? 53.354 33.264 122.143 1.00 127.30 287 SER C N 1
ATOM 11484 C CA . SER C 1 307 ? 52.447 33.954 121.228 1.00 127.27 287 SER C CA 1
ATOM 11485 C C . SER C 1 307 ? 52.436 33.313 119.837 1.00 127.18 287 SER C C 1
ATOM 11486 O O . SER C 1 307 ? 51.932 33.907 118.880 1.00 127.06 287 SER C O 1
ATOM 11489 N N . SER C 1 308 ? 52.984 32.098 119.744 1.00 127.21 288 SER C N 1
ATOM 11490 C CA . SER C 1 308 ? 53.091 31.349 118.487 1.00 127.11 288 SER C CA 1
ATOM 11491 C C . SER C 1 308 ? 53.235 29.841 118.728 1.00 127.03 288 SER C C 1
ATOM 11492 O O . SER C 1 308 ? 53.814 29.418 119.734 1.00 127.02 288 SER C O 1
ATOM 11495 N N . HIS C 1 309 ? 52.705 29.048 117.795 1.00 126.97 289 HIS C N 1
ATOM 11496 C CA . HIS C 1 309 ? 52.834 27.583 117.806 1.00 126.91 289 HIS C CA 1
ATOM 11497 C C . HIS C 1 309 ? 53.072 27.044 116.396 1.00 126.90 289 HIS C C 1
ATOM 11498 O O . HIS C 1 309 ? 52.510 27.567 115.425 1.00 126.95 289 HIS C O 1
ATOM 11505 N N . HIS C 1 310 ? 53.884 25.991 116.293 1.00 126.72 290 HIS C N 1
ATOM 11506 C CA . HIS C 1 310 ? 54.262 25.429 114.995 1.00 126.62 290 HIS C CA 1
ATOM 11507 C C . HIS C 1 310 ? 53.158 24.579 114.399 1.00 126.51 290 HIS C C 1
ATOM 11508 O O . HIS C 1 310 ? 52.499 23.822 115.112 1.00 126.55 290 HIS C O 1
ATOM 11515 N N . ILE C 1 311 ? 52.949 24.722 113.091 1.00 126.45 291 ILE C N 1
ATOM 11516 C CA . ILE C 1 311 ? 52.101 23.789 112.339 1.00 126.42 291 ILE C CA 1
ATOM 11517 C C . ILE C 1 311 ? 52.798 23.305 111.061 1.00 126.51 291 ILE C C 1
ATOM 11518 O O . ILE C 1 311 ? 53.410 24.102 110.341 1.00 126.53 291 ILE C O 1
ATOM 11523 N N . PHE C 1 312 ? 52.706 22.002 110.792 1.00 126.51 292 PHE C N 1
ATOM 11524 C CA . PHE C 1 312 ? 53.328 21.406 109.613 1.00 126.64 292 PHE C CA 1
ATOM 11525 C C . PHE C 1 312 ? 52.267 20.922 108.645 1.00 126.37 292 PHE C C 1
ATOM 11526 O O . PHE C 1 312 ? 51.450 20.075 108.992 1.00 126.62 292 PHE C O 1
ATOM 11534 N N . LEU C 1 313 ? 52.280 21.450 107.429 1.00 125.95 293 LEU C N 1
ATOM 11535 C CA . LEU C 1 313 ? 51.353 20.994 106.402 1.00 125.51 293 LEU C CA 1
ATOM 11536 C C . LEU C 1 313 ? 51.995 19.848 105.638 1.00 125.32 293 LEU C C 1
ATOM 11537 O O . LEU C 1 313 ? 53.050 20.014 105.022 1.00 125.37 293 LEU C O 1
ATOM 11542 N N . GLU C 1 314 ? 51.361 18.682 105.691 1.00 125.06 294 GLU C N 1
ATOM 11543 C CA . GLU C 1 314 ? 51.920 17.473 105.104 1.00 124.95 294 GLU C CA 1
ATOM 11544 C C . GLU C 1 314 ? 50.980 16.867 104.081 1.00 124.65 294 GLU C C 1
ATOM 11545 O O . GLU C 1 314 ? 49.860 16.494 104.435 1.00 124.72 294 GLU C O 1
ATOM 11551 N N . PRO C 1 315 ? 51.418 16.779 102.806 1.00 124.46 295 PRO C N 1
ATOM 11552 C CA . PRO C 1 315 ? 50.680 16.037 101.789 1.00 124.40 295 PRO C CA 1
ATOM 11553 C C . PRO C 1 315 ? 50.508 14.581 102.214 1.00 124.49 295 PRO C C 1
ATOM 11554 O O . PRO C 1 315 ? 51.411 14.009 102.833 1.00 124.27 295 PRO C O 1
ATOM 11558 N N . GLU C 1 316 ? 49.346 14.005 101.906 1.00 124.69 296 GLU C N 1
ATOM 11559 C CA . GLU C 1 316 ? 49.033 12.638 102.315 1.00 125.22 296 GLU C CA 1
ATOM 11560 C C . GLU C 1 316 ? 49.374 11.607 101.243 1.00 125.23 296 GLU C C 1
ATOM 11561 O O . GLU C 1 316 ? 49.290 10.395 101.470 1.00 125.28 296 GLU C O 1
ATOM 11567 N N . GLY C 1 317 ? 49.781 12.101 100.082 1.00 125.39 297 GLY C N 1
ATOM 11568 C CA . GLY C 1 317 ? 50.142 11.246 98.967 1.00 125.68 297 GLY C CA 1
ATOM 11569 C C . GLY C 1 317 ? 50.879 12.023 97.901 1.00 125.99 297 GLY C C 1
ATOM 11570 O O . GLY C 1 317 ? 50.885 13.262 97.915 1.00 125.86 297 GLY C O 1
ATOM 11571 N N . THR C 1 318 ? 51.498 11.299 96.970 1.00 126.29 298 THR C N 1
ATOM 11572 C CA . THR C 1 318 ? 52.250 11.946 95.901 1.00 126.71 298 THR C CA 1
ATOM 11573 C C . THR C 1 318 ? 51.331 12.691 94.955 1.00 127.02 298 THR C C 1
ATOM 11574 O O . THR C 1 318 ? 51.704 13.756 94.458 1.00 127.35 298 THR C O 1
ATOM 11578 N N . ASP C 1 319 ? 50.131 12.154 94.729 1.00 127.46 299 ASP C N 1
ATOM 11579 C CA . ASP C 1 319 ? 49.103 12.876 93.945 1.00 128.25 299 ASP C CA 1
ATOM 11580 C C . ASP C 1 319 ? 47.683 12.745 94.494 1.00 127.60 299 ASP C C 1
ATOM 11581 O O . ASP C 1 319 ? 46.750 12.332 93.802 1.00 127.22 299 ASP C O 1
ATOM 11586 N N . THR C 1 320 ? 47.551 13.082 95.765 1.00 127.27 300 THR C N 1
ATOM 11587 C CA . THR C 1 320 ? 46.264 13.415 96.327 1.00 126.92 300 THR C CA 1
ATOM 11588 C C . THR C 1 320 ? 46.263 14.918 96.604 1.00 126.91 300 THR C C 1
ATOM 11589 O O . THR C 1 320 ? 47.316 15.560 96.639 1.00 127.12 300 THR C O 1
ATOM 11593 N N . VAL C 1 321 ? 45.087 15.489 96.783 1.00 126.62 301 VAL C N 1
ATOM 11594 C CA . VAL C 1 321 ? 44.997 16.897 97.070 1.00 126.46 301 VAL C CA 1
ATOM 11595 C C . VAL C 1 321 ? 44.773 17.061 98.575 1.00 126.53 301 VAL C C 1
ATOM 11596 O O . VAL C 1 321 ? 44.719 18.185 99.093 1.00 126.63 301 VAL C O 1
ATOM 11600 N N . GLU C 1 322 ? 44.661 15.932 99.272 1.00 126.42 302 GLU C N 1
ATOM 11601 C CA . GLU C 1 322 ? 44.365 15.931 100.697 1.00 126.83 302 GLU C CA 1
ATOM 11602 C C . GLU C 1 322 ? 45.624 16.205 101.511 1.00 126.53 302 GLU C C 1
ATOM 11603 O O . GLU C 1 322 ? 46.666 15.597 101.283 1.00 126.82 302 GLU C O 1
ATOM 11609 N N . MET C 1 323 ? 45.526 17.127 102.463 1.00 126.43 303 MET C N 1
ATOM 11610 C CA . MET C 1 323 ? 46.694 17.569 103.221 1.00 126.14 303 MET C CA 1
ATOM 11611 C C . MET C 1 323 ? 46.432 17.627 104.719 1.00 126.15 303 MET C C 1
ATOM 11612 O O . MET C 1 323 ? 45.451 18.221 105.172 1.00 126.24 303 MET C O 1
ATOM 11617 N N . TYR C 1 324 ? 47.344 17.028 105.474 1.00 125.97 304 TYR C N 1
ATOM 11618 C CA . TYR C 1 324 ? 47.262 16.925 106.929 1.00 125.92 304 TYR C CA 1
ATOM 11619 C C . TYR C 1 324 ? 47.831 18.170 107.598 1.00 125.96 304 TYR C C 1
ATOM 11620 O O . TYR C 1 324 ? 48.926 18.615 107.253 1.00 126.16 304 TYR C O 1
ATOM 11629 N N . VAL C 1 325 ? 47.102 18.725 108.561 1.00 125.93 305 VAL C N 1
ATOM 11630 C CA . VAL C 1 325 ? 47.575 19.908 109.269 1.00 125.89 305 VAL C CA 1
ATOM 11631 C C . VAL C 1 325 ? 48.122 19.530 110.642 1.00 126.13 305 VAL C C 1
ATOM 11632 O O . VAL C 1 325 ? 47.415 19.611 111.639 1.00 126.37 305 VAL C O 1
ATOM 11636 N N . ASN C 1 326 ? 49.387 19.125 110.682 1.00 126.25 306 ASN C N 1
ATOM 11637 C CA . ASN C 1 326 ? 50.048 18.693 111.911 1.00 126.35 306 ASN C CA 1
ATOM 11638 C C . ASN C 1 326 ? 50.127 19.752 112.995 1.00 126.52 306 ASN C C 1
ATOM 11639 O O . ASN C 1 326 ? 50.328 20.936 112.703 1.00 126.54 306 ASN C O 1
ATOM 11644 N N . GLY C 1 327 ? 49.979 19.314 114.246 1.00 126.67 307 GLY C N 1
ATOM 11645 C CA . GLY C 1 327 ? 50.015 20.216 115.405 1.00 126.68 307 GLY C CA 1
ATOM 11646 C C . GLY C 1 327 ? 48.759 21.049 115.617 1.00 126.50 307 GLY C C 1
ATOM 11647 O O . GLY C 1 327 ? 48.766 22.018 116.375 1.00 126.48 307 GLY C O 1
ATOM 11648 N N . PHE C 1 328 ? 47.686 20.660 114.937 1.00 126.50 308 PHE C N 1
ATOM 11649 C CA . PHE C 1 328 ? 46.386 21.294 115.062 1.00 126.47 308 PHE C CA 1
ATOM 11650 C C . PHE C 1 328 ? 45.310 20.252 115.383 1.00 126.66 308 PHE C C 1
ATOM 11651 O O . PHE C 1 328 ? 44.202 20.329 114.861 1.00 126.73 308 PHE C O 1
ATOM 11659 N N . SER C 1 329 ? 45.640 19.269 116.224 1.00 126.81 309 SER C N 1
ATOM 11660 C CA . SER C 1 329 ? 44.646 18.312 116.717 1.00 126.99 309 SER C CA 1
ATOM 11661 C C . SER C 1 329 ? 43.596 19.052 117.527 1.00 127.07 309 SER C C 1
ATOM 11662 O O . SER C 1 329 ? 43.930 19.855 118.405 1.00 127.35 309 SER C O 1
ATOM 11665 N N . THR C 1 330 ? 42.326 18.789 117.231 1.00 126.96 310 THR C N 1
ATOM 11666 C CA . THR C 1 330 ? 41.247 19.622 117.751 1.00 126.54 310 THR C CA 1
ATOM 11667 C C . THR C 1 330 ? 39.903 18.913 117.864 1.00 126.52 310 THR C C 1
ATOM 11668 O O . THR C 1 330 ? 39.619 17.972 117.121 1.00 126.43 310 THR C O 1
ATOM 11672 N N . SER C 1 331 ? 39.093 19.378 118.813 1.00 126.62 311 SER C N 1
ATOM 11673 C CA . SER C 1 331 ? 37.719 18.922 118.994 1.00 126.81 311 SER C CA 1
ATOM 11674 C C . SER C 1 331 ? 36.752 20.093 118.994 1.00 126.90 311 SER C C 1
ATOM 11675 O O . SER C 1 331 ? 35.593 19.947 119.389 1.00 127.19 311 SER C O 1
ATOM 11678 N N . LEU C 1 332 ? 37.226 21.259 118.566 1.00 126.75 312 LEU C N 1
ATOM 11679 C CA . LEU C 1 332 ? 36.405 22.461 118.544 1.00 126.61 312 LEU C CA 1
ATOM 11680 C C . LEU C 1 332 ? 35.253 22.326 117.540 1.00 126.62 312 LEU C C 1
ATOM 11681 O O . LEU C 1 332 ? 35.337 21.505 116.619 1.00 126.47 312 LEU C O 1
ATOM 11686 N N . PRO C 1 333 ? 34.170 23.117 117.721 1.00 126.72 313 PRO C N 1
ATOM 11687 C CA . PRO C 1 333 ? 33.055 23.038 116.776 1.00 126.79 313 PRO C CA 1
ATOM 11688 C C . PRO C 1 333 ? 33.523 23.262 115.342 1.00 126.94 313 PRO C C 1
ATOM 11689 O O . PRO C 1 333 ? 34.387 24.112 115.094 1.00 126.86 313 PRO C O 1
ATOM 11693 N N . GLU C 1 334 ? 32.961 22.485 114.419 1.00 127.12 314 GLU C N 1
ATOM 11694 C CA . GLU C 1 334 ? 33.324 22.527 112.998 1.00 127.44 314 GLU C CA 1
ATOM 11695 C C . GLU C 1 334 ? 33.533 23.950 112.460 1.00 127.31 314 GLU C C 1
ATOM 11696 O O . GLU C 1 334 ? 34.527 24.211 111.778 1.00 127.15 314 GLU C O 1
ATOM 11702 N N . ASP C 1 335 ? 32.610 24.860 112.787 1.00 127.47 315 ASP C N 1
ATOM 11703 C CA . ASP C 1 335 ? 32.655 26.237 112.278 1.00 127.55 315 ASP C CA 1
ATOM 11704 C C . ASP C 1 335 ? 33.786 27.100 112.872 1.00 127.53 315 ASP C C 1
ATOM 11705 O O . ASP C 1 335 ? 34.242 28.054 112.235 1.00 127.70 315 ASP C O 1
ATOM 11710 N N . ILE C 1 336 ? 34.232 26.773 114.084 1.00 127.38 316 ILE C N 1
ATOM 11711 C CA . ILE C 1 336 ? 35.331 27.508 114.729 1.00 127.09 316 ILE C CA 1
ATOM 11712 C C . ILE C 1 336 ? 36.693 27.076 114.174 1.00 126.92 316 ILE C C 1
ATOM 11713 O O . ILE C 1 336 ? 37.619 27.887 114.089 1.00 126.83 316 ILE C O 1
ATOM 11718 N N . GLN C 1 337 ? 36.795 25.807 113.782 1.00 126.70 317 GLN C N 1
ATOM 11719 C CA . GLN C 1 337 ? 38.026 25.263 113.208 1.00 126.48 317 GLN C CA 1
ATOM 11720 C C . GLN C 1 337 ? 38.472 26.023 111.960 1.00 126.54 317 GLN C C 1
ATOM 11721 O O . GLN C 1 337 ? 39.615 26.473 111.889 1.00 126.44 317 GLN C O 1
ATOM 11727 N N . ILE C 1 338 ? 37.562 26.174 110.994 1.00 126.59 318 ILE C N 1
ATOM 11728 C CA . ILE C 1 338 ? 37.875 26.845 109.728 1.00 126.56 318 ILE C CA 1
ATOM 11729 C C . ILE C 1 338 ? 38.265 28.283 110.005 1.00 126.45 318 ILE C C 1
ATOM 11730 O O . ILE C 1 338 ? 39.223 28.801 109.425 1.00 126.40 318 ILE C O 1
ATOM 11735 N N . ALA C 1 339 ? 37.536 28.903 110.927 1.00 126.46 319 ALA C N 1
ATOM 11736 C CA . ALA C 1 339 ? 37.805 30.274 111.348 1.00 126.48 319 ALA C CA 1
ATOM 11737 C C . ALA C 1 339 ? 39.220 30.410 111.917 1.00 126.46 319 ALA C C 1
ATOM 11738 O O . ALA C 1 339 ? 39.883 31.435 111.724 1.00 126.54 319 ALA C O 1
ATOM 11740 N N . GLY C 1 340 ? 39.674 29.366 112.606 1.00 126.35 320 GLY C N 1
ATOM 11741 C CA . GLY C 1 340 ? 41.013 29.339 113.170 1.00 126.32 320 GLY C CA 1
ATOM 11742 C C . GLY C 1 340 ? 42.050 29.153 112.088 1.00 126.39 320 GLY C C 1
ATOM 11743 O O . GLY C 1 340 ? 43.020 29.897 112.013 1.00 126.28 320 GLY C O 1
ATOM 11744 N N . LEU C 1 341 ? 41.830 28.154 111.240 1.00 126.65 321 LEU C N 1
ATOM 11745 C CA . LEU C 1 341 ? 42.764 27.815 110.167 1.00 126.83 321 LEU C CA 1
ATOM 11746 C C . LEU C 1 341 ? 43.050 28.980 109.244 1.00 126.95 321 LEU C C 1
ATOM 11747 O O . LEU C 1 341 ? 44.189 29.192 108.841 1.00 127.05 321 LEU C O 1
ATOM 11752 N N . ARG C 1 342 ? 42.008 29.729 108.908 1.00 127.06 322 ARG C N 1
ATOM 11753 C CA . ARG C 1 342 ? 42.145 30.823 107.967 1.00 127.22 322 ARG C CA 1
ATOM 11754 C C . ARG C 1 342 ? 42.990 31.964 108.534 1.00 127.34 322 ARG C C 1
ATOM 11755 O O . ARG C 1 342 ? 43.500 32.801 107.781 1.00 127.54 322 ARG C O 1
ATOM 11763 N N . SER C 1 343 ? 43.138 31.996 109.857 1.00 127.33 323 SER C N 1
ATOM 11764 C CA . SER C 1 343 ? 43.916 33.050 110.511 1.00 127.33 323 SER C CA 1
ATOM 11765 C C . SER C 1 343 ? 45.413 32.765 110.449 1.00 127.11 323 SER C C 1
ATOM 11766 O O . SER C 1 343 ? 46.227 33.694 110.524 1.00 127.19 323 SER C O 1
ATOM 11769 N N . ILE C 1 344 ? 45.758 31.483 110.317 1.00 126.78 324 ILE C N 1
ATOM 11770 C CA . ILE C 1 344 ? 47.140 31.036 110.149 1.00 126.53 324 ILE C CA 1
ATOM 11771 C C . ILE C 1 344 ? 47.676 31.540 108.811 1.00 126.53 324 ILE C C 1
ATOM 11772 O O . ILE C 1 344 ? 47.054 31.302 107.773 1.00 126.63 324 ILE C O 1
ATOM 11777 N N . PRO C 1 345 ? 48.824 32.245 108.832 1.00 126.44 325 PRO C N 1
ATOM 11778 C CA . PRO C 1 345 ? 49.442 32.754 107.605 1.00 126.39 325 PRO C CA 1
ATOM 11779 C C . PRO C 1 345 ? 49.648 31.650 106.568 1.00 126.37 325 PRO C C 1
ATOM 11780 O O . PRO C 1 345 ? 50.080 30.542 106.908 1.00 126.26 325 PRO C O 1
ATOM 11784 N N . GLY C 1 346 ? 49.310 31.953 105.317 1.00 126.34 326 GLY C N 1
ATOM 11785 C CA . GLY C 1 346 ? 49.367 30.970 104.238 1.00 126.40 326 GLY C CA 1
ATOM 11786 C C . GLY C 1 346 ? 48.074 30.193 104.032 1.00 126.41 326 GLY C C 1
ATOM 11787 O O . GLY C 1 346 ? 47.882 29.565 102.986 1.00 126.53 326 GLY C O 1
ATOM 11788 N N . LEU C 1 347 ? 47.183 30.232 105.020 1.00 126.31 327 LEU C N 1
ATOM 11789 C CA . LEU C 1 347 ? 45.933 29.477 104.948 1.00 126.23 327 LEU C CA 1
ATOM 11790 C C . LEU C 1 347 ? 44.694 30.369 104.967 1.00 126.28 327 LEU C C 1
ATOM 11791 O O . LEU C 1 347 ? 43.624 29.949 105.412 1.00 126.35 327 LEU C O 1
ATOM 11796 N N . GLU C 1 348 ? 44.837 31.590 104.462 1.00 126.26 328 GLU C N 1
ATOM 11797 C CA . GLU C 1 348 ? 43.745 32.562 104.457 1.00 126.30 328 GLU C CA 1
ATOM 11798 C C . GLU C 1 348 ? 42.573 32.115 103.595 1.00 126.22 328 GLU C C 1
ATOM 11799 O O . GLU C 1 348 ? 41.424 32.486 103.849 1.00 126.33 328 GLU C O 1
ATOM 11805 N N . GLU C 1 349 ? 42.875 31.321 102.576 1.00 126.06 329 GLU C N 1
ATOM 11806 C CA . GLU C 1 349 ? 41.861 30.837 101.653 1.00 126.01 329 GLU C CA 1
ATOM 11807 C C . GLU C 1 349 ? 41.763 29.310 101.672 1.00 125.72 329 GLU C C 1
ATOM 11808 O O . GLU C 1 349 ? 41.413 28.686 100.669 1.00 125.54 329 GLU C O 1
ATOM 11814 N N . ALA C 1 350 ? 42.055 28.729 102.833 1.00 125.56 330 ALA C N 1
ATOM 11815 C CA . ALA C 1 350 ? 42.110 27.281 102.993 1.00 125.52 330 ALA C CA 1
ATOM 11816 C C . ALA C 1 350 ? 40.734 26.636 102.878 1.00 125.48 330 ALA C C 1
ATOM 11817 O O . ALA C 1 350 ? 39.778 27.048 103.540 1.00 125.43 330 ALA C O 1
ATOM 11819 N N . LYS C 1 351 ? 40.644 25.633 102.015 1.00 125.31 331 LYS C N 1
ATOM 11820 C CA . LYS C 1 351 ? 39.434 24.856 101.879 1.00 125.35 331 LYS C CA 1
ATOM 11821 C C . LYS C 1 351 ? 39.619 23.554 102.662 1.00 125.51 331 LYS C C 1
ATOM 11822 O O . LYS C 1 351 ? 40.539 22.764 102.406 1.00 125.66 331 LYS C O 1
ATOM 11828 N N . MET C 1 352 ? 38.739 23.347 103.631 1.00 125.51 332 MET C N 1
ATOM 11829 C CA . MET C 1 352 ? 38.850 22.247 104.572 1.00 125.33 332 MET C CA 1
ATOM 11830 C C . MET C 1 352 ? 37.994 21.078 104.105 1.00 125.37 332 MET C C 1
ATOM 11831 O O . MET C 1 352 ? 36.764 21.176 104.054 1.00 125.46 332 MET C O 1
ATOM 11836 N N . ILE C 1 353 ? 38.649 19.976 103.758 1.00 125.44 333 ILE C N 1
ATOM 11837 C CA . ILE C 1 353 ? 37.946 18.775 103.305 1.00 125.52 333 ILE C CA 1
ATOM 11838 C C . ILE C 1 353 ? 37.278 18.022 104.464 1.00 125.84 333 ILE C C 1
ATOM 11839 O O . ILE C 1 353 ? 36.147 17.573 104.335 1.00 126.10 333 ILE C O 1
ATOM 11844 N N . ARG C 1 354 ? 37.970 17.900 105.590 1.00 126.23 334 ARG C N 1
ATOM 11845 C CA . ARG C 1 354 ? 37.381 17.327 106.798 1.00 126.61 334 ARG C CA 1
ATOM 11846 C C . ARG C 1 354 ? 37.668 18.193 108.016 1.00 126.68 334 ARG C C 1
ATOM 11847 O O . ARG C 1 354 ? 38.701 18.857 108.066 1.00 126.83 334 ARG C O 1
ATOM 11855 N N . PRO C 1 355 ? 36.761 18.181 109.009 1.00 126.60 335 PRO C N 1
ATOM 11856 C CA . PRO C 1 355 ? 37.059 18.807 110.293 1.00 126.41 335 PRO C CA 1
ATOM 11857 C C . PRO C 1 355 ? 37.906 17.912 111.185 1.00 126.30 335 PRO C C 1
ATOM 11858 O O . PRO C 1 355 ? 37.859 16.671 111.066 1.00 126.53 335 PRO C O 1
ATOM 11862 N N . GLY C 1 356 ? 38.683 18.542 112.064 1.00 125.91 336 GLY C N 1
ATOM 11863 C CA . GLY C 1 356 ? 39.420 17.818 113.095 1.00 125.46 336 GLY C CA 1
ATOM 11864 C C . GLY C 1 356 ? 38.419 17.313 114.108 1.00 125.09 336 GLY C C 1
ATOM 11865 O O . GLY C 1 356 ? 37.405 17.967 114.339 1.00 125.21 336 GLY C O 1
ATOM 11866 N N . TYR C 1 357 ? 38.676 16.148 114.691 1.00 124.71 337 TYR C N 1
ATOM 11867 C CA . TYR C 1 357 ? 37.757 15.582 115.673 1.00 124.55 337 TYR C CA 1
ATOM 11868 C C . TYR C 1 357 ? 38.494 14.768 116.731 1.00 124.34 337 TYR C C 1
ATOM 11869 O O . TYR C 1 357 ? 39.698 14.574 116.639 1.00 124.44 337 TYR C O 1
ATOM 11878 N N . ALA C 1 358 ? 37.770 14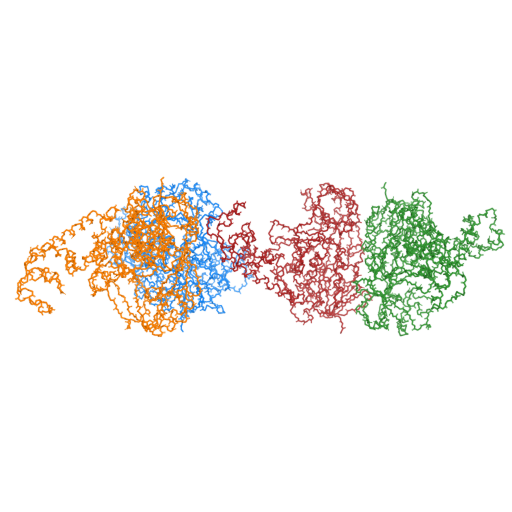.311 117.743 1.00 124.16 338 ALA C N 1
ATOM 11879 C CA . ALA C 1 358 ? 38.343 13.413 118.730 1.00 124.13 338 ALA C CA 1
ATOM 11880 C C . ALA C 1 358 ? 37.571 12.109 118.733 1.00 124.22 338 ALA C C 1
ATOM 11881 O O . ALA C 1 358 ? 36.359 12.084 118.492 1.00 124.49 338 ALA C O 1
ATOM 11883 N N . ILE C 1 359 ? 38.283 11.026 118.999 1.00 124.13 339 ILE C N 1
ATOM 11884 C CA . ILE C 1 359 ? 37.675 9.710 119.042 1.00 124.17 339 ILE C CA 1
ATOM 11885 C C . ILE C 1 359 ? 37.726 9.191 120.468 1.00 124.33 339 ILE C C 1
ATOM 11886 O O . ILE C 1 359 ? 38.803 9.086 121.055 1.00 124.53 339 ILE C O 1
ATOM 11891 N N . GLU C 1 360 ? 36.558 8.894 121.027 1.00 124.44 340 GLU C N 1
ATOM 11892 C CA . GLU C 1 360 ? 36.471 8.311 122.361 1.00 124.68 340 GLU C CA 1
ATOM 11893 C C . GLU C 1 360 ? 36.233 6.815 122.231 1.00 124.66 340 GLU C C 1
ATOM 11894 O O . GLU C 1 360 ? 35.364 6.393 121.468 1.00 124.77 340 GLU C O 1
ATOM 11900 N N . TYR C 1 361 ? 36.994 6.018 122.976 1.00 124.57 341 TYR C N 1
ATOM 11901 C CA . TYR C 1 361 ? 36.977 4.571 122.796 1.00 124.57 341 TYR C CA 1
ATOM 11902 C C . TYR C 1 361 ? 37.219 3.800 124.087 1.00 124.69 341 TYR C C 1
ATOM 11903 O O . TYR C 1 361 ? 37.735 4.352 125.054 1.00 124.68 341 TYR C O 1
ATOM 11912 N N . ASP C 1 362 ? 36.843 2.523 124.092 1.00 124.88 342 ASP C N 1
ATOM 11913 C CA . ASP C 1 362 ? 37.094 1.631 125.230 1.00 125.11 342 ASP C CA 1
ATOM 11914 C C . ASP C 1 362 ? 38.511 1.092 125.194 1.00 125.07 342 ASP C C 1
ATOM 11915 O O . ASP C 1 362 ? 38.982 0.671 124.139 1.00 125.19 342 ASP C O 1
ATOM 11920 N N . PHE C 1 363 ? 39.180 1.107 126.346 1.00 125.11 343 PHE C N 1
ATOM 11921 C CA . PHE C 1 363 ? 40.509 0.520 126.482 1.00 125.17 343 PHE C CA 1
ATOM 11922 C C . PHE C 1 363 ? 40.596 -0.319 127.747 1.00 125.26 343 PHE C C 1
ATOM 11923 O O . PHE C 1 363 ? 39.894 -0.055 128.716 1.00 125.36 343 PHE C O 1
ATOM 11931 N N . PHE C 1 364 ? 41.478 -1.312 127.736 1.00 125.36 344 PHE C N 1
ATOM 11932 C CA . PHE C 1 364 ? 41.631 -2.233 128.860 1.00 125.41 344 PHE C CA 1
ATOM 11933 C C . PHE C 1 364 ? 42.903 -1.968 129.650 1.00 125.50 344 PHE C C 1
ATOM 11934 O O . PHE C 1 364 ? 44.011 -2.016 129.107 1.00 125.63 344 PHE C O 1
ATOM 11942 N N . HIS C 1 365 ? 42.722 -1.697 130.941 1.00 125.53 345 HIS C N 1
ATOM 11943 C CA . HIS C 1 365 ? 43.795 -1.265 131.838 1.00 125.47 345 HIS C CA 1
ATOM 11944 C C . HIS C 1 365 ? 45.032 -2.158 131.761 1.00 125.56 345 HIS C C 1
ATOM 11945 O O . HIS C 1 365 ? 44.942 -3.361 131.994 1.00 125.62 345 HIS C O 1
ATOM 11952 N N . PRO C 1 366 ? 46.196 -1.558 131.454 1.00 125.58 346 PRO C N 1
ATOM 11953 C CA . PRO C 1 366 ? 47.415 -2.281 131.095 1.00 125.65 346 PRO C CA 1
ATOM 11954 C C . PRO C 1 366 ? 48.025 -3.139 132.208 1.00 125.78 346 PRO C C 1
ATOM 11955 O O . PRO C 1 366 ? 48.977 -3.878 131.948 1.00 125.86 346 PRO C O 1
ATOM 11959 N N . TRP C 1 367 ? 47.495 -3.044 133.429 1.00 125.83 347 TRP C N 1
ATOM 11960 C CA . TRP C 1 367 ? 47.932 -3.925 134.513 1.00 125.81 347 TRP C CA 1
ATOM 11961 C C . TRP C 1 367 ? 47.358 -5.335 134.357 1.00 125.84 347 TRP C C 1
ATOM 11962 O O . TRP C 1 367 ? 47.912 -6.306 134.892 1.00 125.77 347 TRP C O 1
ATOM 11973 N N . GLN C 1 368 ? 46.256 -5.426 133.609 1.00 125.80 348 GLN C N 1
ATOM 11974 C CA . GLN C 1 368 ? 45.552 -6.686 133.365 1.00 125.85 348 GLN C CA 1
ATOM 11975 C C . GLN C 1 368 ? 46.307 -7.600 132.403 1.00 125.94 348 GLN C C 1
ATOM 11976 O O . GLN C 1 368 ? 45.998 -8.789 132.295 1.00 126.01 348 GLN C O 1
ATOM 11982 N N . ILE C 1 369 ? 47.295 -7.043 131.709 1.00 126.06 349 ILE C N 1
ATOM 11983 C CA . ILE C 1 369 ? 48.154 -7.838 130.838 1.00 126.27 349 ILE C CA 1
ATOM 11984 C C . ILE C 1 369 ? 49.556 -7.973 131.425 1.00 126.35 349 ILE C C 1
ATOM 11985 O O . ILE C 1 369 ? 50.031 -7.088 132.143 1.00 126.28 349 ILE C O 1
ATOM 11990 N N . ARG C 1 370 ? 50.201 -9.095 131.117 1.00 126.51 350 ARG C N 1
ATOM 11991 C CA . ARG C 1 370 ? 51.586 -9.334 131.496 1.00 126.69 350 ARG C CA 1
ATOM 11992 C C . ARG C 1 370 ? 52.548 -8.579 130.595 1.00 126.76 350 ARG C C 1
ATOM 11993 O O . ARG C 1 370 ? 52.152 -8.008 129.576 1.00 126.86 350 ARG C O 1
ATOM 12001 N N . SER C 1 371 ? 53.820 -8.596 130.981 1.00 126.83 351 SER C N 1
ATOM 12002 C CA . SER C 1 371 ? 54.910 -8.031 130.191 1.00 126.84 351 SER C CA 1
ATOM 12003 C C . SER C 1 371 ? 55.061 -8.789 128.874 1.00 126.68 351 SER C C 1
ATOM 12004 O O . SER C 1 371 ? 55.666 -8.302 127.920 1.00 126.58 351 SER C O 1
ATOM 12007 N N . THR C 1 372 ? 54.496 -9.990 128.843 1.00 126.57 352 THR C N 1
ATOM 12008 C CA . THR C 1 372 ? 54.636 -10.904 127.727 1.00 126.51 352 THR C CA 1
ATOM 12009 C C . THR C 1 372 ? 53.507 -10.699 126.717 1.00 126.43 352 THR C C 1
ATOM 12010 O O . THR C 1 372 ? 53.404 -11.417 125.725 1.00 126.36 352 THR C O 1
ATOM 12014 N N . MET C 1 373 ? 52.677 -9.693 126.989 1.00 126.50 353 MET C N 1
ATOM 12015 C CA . MET C 1 373 ? 51.512 -9.321 126.170 1.00 126.42 353 MET C CA 1
ATOM 12016 C C . MET C 1 373 ? 50.310 -10.249 126.340 1.00 126.40 353 MET C C 1
ATOM 12017 O O . MET C 1 373 ? 49.245 -9.995 125.774 1.00 126.46 353 MET C O 1
ATOM 12022 N N . GLU C 1 374 ? 50.490 -11.310 127.126 1.00 126.35 354 GLU C N 1
ATOM 12023 C CA . GLU C 1 374 ? 49.413 -12.221 127.508 1.00 126.26 354 GLU C CA 1
ATOM 12024 C C . GLU C 1 374 ? 48.608 -11.626 128.666 1.00 126.25 354 GLU C C 1
ATOM 12025 O O . GLU C 1 374 ? 49.166 -10.930 129.516 1.00 126.27 354 GLU C O 1
ATOM 12031 N N . THR C 1 375 ? 47.305 -11.902 128.704 1.00 126.25 355 THR C N 1
ATOM 12032 C CA . THR C 1 375 ? 46.448 -11.375 129.772 1.00 126.36 355 THR C CA 1
ATOM 12033 C C . THR C 1 375 ? 46.465 -12.246 131.024 1.00 126.41 355 THR C C 1
ATOM 12034 O O . THR C 1 375 ? 46.613 -13.472 130.951 1.00 126.50 355 THR C O 1
ATOM 12038 N N . ARG C 1 376 ? 46.297 -11.597 132.170 1.00 126.32 356 ARG C N 1
ATOM 12039 C CA . ARG C 1 376 ? 46.153 -12.294 133.435 1.00 126.24 356 ARG C CA 1
ATOM 12040 C C . ARG C 1 376 ? 44.816 -13.036 133.552 1.00 126.11 356 ARG C C 1
ATOM 12041 O O . ARG C 1 376 ? 44.819 -14.245 133.778 1.00 126.35 356 ARG C O 1
ATOM 12049 N N . PRO C 1 377 ? 43.675 -12.335 133.377 1.00 125.91 357 PRO C N 1
ATOM 12050 C CA . PRO C 1 377 ? 42.373 -12.993 133.540 1.00 125.84 357 PRO C CA 1
ATOM 12051 C C . PRO C 1 377 ? 42.144 -14.242 132.687 1.00 125.83 357 PRO C C 1
ATOM 12052 O O . PRO C 1 377 ? 41.386 -15.119 133.100 1.00 125.91 357 PRO C O 1
ATOM 12056 N N . VAL C 1 378 ? 42.778 -14.330 131.519 1.00 125.80 358 VAL C N 1
ATOM 12057 C CA . VAL C 1 378 ? 42.604 -15.501 130.650 1.00 125.72 358 VAL C CA 1
ATOM 12058 C C . VAL C 1 378 ? 43.863 -15.857 129.855 1.00 125.79 358 VAL C C 1
ATOM 12059 O O . VAL C 1 378 ? 44.401 -15.023 129.124 1.00 125.71 358 VAL C O 1
ATOM 12063 N N . GLU C 1 379 ? 44.324 -17.099 130.024 1.00 125.87 359 GLU C N 1
ATOM 12064 C CA . GLU C 1 379 ? 45.485 -17.629 129.306 1.00 126.13 359 GLU C CA 1
ATOM 12065 C C . GLU C 1 379 ? 45.222 -17.712 127.798 1.00 125.98 359 GLU C C 1
ATOM 12066 O O . GLU C 1 379 ? 44.082 -17.911 127.370 1.00 126.00 359 GLU C O 1
ATOM 12072 N N . ASN C 1 380 ? 46.285 -17.547 127.008 1.00 125.86 360 ASN C N 1
ATOM 12073 C CA . ASN C 1 380 ? 46.232 -17.622 125.540 1.00 125.79 360 ASN C CA 1
ATOM 12074 C C . ASN C 1 380 ? 45.487 -16.467 124.845 1.00 125.75 360 ASN C C 1
ATOM 12075 O O . ASN C 1 380 ? 45.285 -16.492 123.628 1.00 125.87 360 ASN C O 1
ATOM 12080 N N . LEU C 1 381 ? 45.086 -15.461 125.620 1.00 125.50 361 LEU C N 1
ATOM 12081 C CA . LEU C 1 381 ? 44.471 -14.258 125.069 1.00 125.16 361 LEU C CA 1
ATOM 12082 C C . LEU C 1 381 ? 45.454 -13.105 125.183 1.00 125.03 361 LEU C C 1
ATOM 12083 O O . LEU C 1 381 ? 45.857 -12.740 126.284 1.00 125.09 361 LEU C O 1
ATOM 12088 N N . PHE C 1 382 ? 45.855 -12.548 124.045 1.00 124.92 362 PHE C N 1
ATOM 12089 C CA . PHE C 1 382 ? 46.835 -11.465 124.026 1.00 124.91 362 PHE C CA 1
ATOM 12090 C C . PHE C 1 382 ? 46.185 -10.146 123.622 1.00 124.93 362 PHE C C 1
ATOM 12091 O O . PHE C 1 382 ? 45.253 -10.127 122.815 1.00 125.03 362 PHE C O 1
ATOM 12099 N N . PHE C 1 383 ? 46.663 -9.046 124.199 1.00 124.88 363 PHE C N 1
ATOM 12100 C CA . PHE C 1 383 ? 46.162 -7.712 123.866 1.00 124.99 363 PHE C CA 1
ATOM 12101 C C . PHE C 1 383 ? 47.290 -6.898 123.252 1.00 124.91 363 PHE C C 1
ATOM 12102 O O . PHE C 1 383 ? 48.382 -6.824 123.826 1.00 124.97 363 PHE C O 1
ATOM 12110 N N . ALA C 1 384 ? 47.032 -6.298 122.091 1.00 124.72 364 ALA C N 1
ATOM 12111 C CA . ALA C 1 384 ? 48.039 -5.499 121.396 1.00 124.64 364 ALA C CA 1
ATOM 12112 C C . ALA C 1 384 ? 47.450 -4.250 120.748 1.00 124.82 364 ALA C C 1
ATOM 12113 O O . ALA C 1 384 ? 46.420 -4.314 120.074 1.00 124.90 364 ALA C O 1
ATOM 12115 N N . GLY C 1 385 ? 48.108 -3.114 120.959 1.00 124.94 365 GLY C N 1
ATOM 12116 C CA . GLY C 1 385 ? 47.750 -1.885 120.269 1.00 125.23 365 GLY C CA 1
ATOM 12117 C C . GLY C 1 385 ? 47.041 -0.855 121.117 1.00 125.47 365 GLY C C 1
ATOM 12118 O O . GLY C 1 385 ? 47.231 -0.796 122.320 1.00 125.38 365 GLY C O 1
ATOM 12119 N N . GLN C 1 386 ? 46.218 -0.044 120.461 1.00 125.96 366 GLN C N 1
ATOM 12120 C CA . GLN C 1 386 ? 45.502 1.069 121.081 1.00 126.40 366 GLN C CA 1
ATOM 12121 C C . GLN C 1 386 ? 44.586 0.598 122.200 1.00 126.33 366 GLN C C 1
ATOM 12122 O O . GLN C 1 386 ? 44.195 1.385 123.069 1.00 126.32 366 GLN C O 1
ATOM 12128 N N . ILE C 1 387 ? 44.258 -0.689 122.163 1.00 126.27 367 ILE C N 1
ATOM 12129 C CA . ILE C 1 387 ? 43.372 -1.307 123.127 1.00 126.35 367 ILE C CA 1
ATOM 12130 C C . ILE C 1 387 ? 43.999 -1.367 124.535 1.00 126.30 367 ILE C C 1
ATOM 12131 O O . ILE C 1 387 ? 43.294 -1.527 125.531 1.00 126.36 367 ILE C O 1
ATOM 12136 N N . ASN C 1 388 ? 45.322 -1.227 124.602 1.00 126.22 368 ASN C N 1
ATOM 12137 C CA . ASN C 1 388 ? 46.049 -1.152 125.866 1.00 126.17 368 ASN C CA 1
ATOM 12138 C C . ASN C 1 388 ? 46.268 0.289 126.325 1.00 126.43 368 ASN C C 1
ATOM 12139 O O . ASN C 1 388 ? 47.088 0.559 127.202 1.00 126.49 368 ASN C O 1
ATOM 12144 N N . GLY C 1 389 ? 45.534 1.213 125.719 1.00 126.67 369 GLY C N 1
ATOM 12145 C CA . GLY C 1 389 ? 45.612 2.616 126.080 1.00 127.05 369 GLY C CA 1
ATOM 12146 C C . GLY C 1 389 ? 46.925 3.287 125.732 1.00 127.32 369 GLY C C 1
ATOM 12147 O O . GLY C 1 389 ? 47.344 4.223 126.391 1.00 127.58 369 GLY C O 1
ATOM 12148 N N . THR C 1 390 ? 47.584 2.797 124.699 1.00 127.56 370 THR C N 1
ATOM 12149 C CA . THR C 1 390 ? 48.758 3.457 124.146 1.00 127.91 370 THR C CA 1
ATOM 12150 C C . THR C 1 390 ? 48.307 4.209 122.900 1.00 127.91 370 THR C C 1
ATOM 12151 O O . THR C 1 390 ? 47.184 4.002 122.429 1.00 128.11 370 THR C O 1
ATOM 12155 N N . SER C 1 391 ? 49.156 5.089 122.372 1.00 127.75 371 SER C N 1
ATOM 12156 C CA . SER C 1 391 ? 48.869 5.708 121.081 1.00 127.72 371 SER C CA 1
ATOM 12157 C C . SER C 1 391 ? 50.115 5.813 120.229 1.00 127.39 371 SER C C 1
ATOM 12158 O O . SER C 1 391 ? 51.178 6.203 120.714 1.00 127.54 371 SER C O 1
ATOM 12161 N N . GLY C 1 392 ? 49.947 5.492 118.950 1.00 126.99 372 GLY C N 1
ATOM 12162 C CA . GLY C 1 392 ? 51.019 5.505 117.960 1.00 126.39 372 GLY C CA 1
ATOM 12163 C C . GLY C 1 392 ? 50.898 4.272 117.094 1.00 125.95 372 GLY C C 1
ATOM 12164 O O . GLY C 1 392 ? 50.438 3.231 117.568 1.00 126.07 372 GLY C O 1
ATOM 12165 N N . TYR C 1 393 ? 51.279 4.380 115.822 1.00 125.43 373 TYR C N 1
ATOM 12166 C CA . TYR C 1 393 ? 51.313 3.197 114.969 1.00 124.91 373 TYR C CA 1
ATOM 12167 C C . TYR C 1 393 ? 52.455 2.330 115.448 1.00 124.62 373 TYR C C 1
ATOM 12168 O O . TYR C 1 393 ? 52.255 1.164 115.754 1.00 124.63 373 TYR C O 1
ATOM 12177 N N . GLU C 1 394 ? 53.642 2.923 115.543 1.00 124.36 374 GLU C N 1
ATOM 12178 C CA . GLU C 1 394 ? 54.850 2.217 115.960 1.00 124.32 374 GLU C CA 1
ATOM 12179 C C . GLU C 1 394 ? 54.676 1.542 117.315 1.00 124.39 374 GLU C C 1
ATOM 12180 O O . GLU C 1 394 ? 55.025 0.370 117.486 1.00 124.25 374 GLU C O 1
ATOM 12186 N N . GLU C 1 395 ? 54.134 2.295 118.269 1.00 124.61 375 GLU C N 1
ATOM 12187 C CA . GLU C 1 395 ? 53.800 1.775 119.587 1.00 124.74 375 GLU C CA 1
ATOM 12188 C C . GLU C 1 395 ? 52.874 0.554 119.486 1.00 124.82 375 GLU C C 1
ATOM 12189 O O . GLU C 1 395 ? 53.095 -0.447 120.170 1.00 124.91 375 GLU C O 1
ATOM 12195 N N . ALA C 1 396 ? 51.855 0.636 118.626 1.00 124.78 376 ALA C N 1
ATOM 12196 C CA . ALA C 1 396 ? 50.910 -0.460 118.432 1.00 124.68 376 ALA C CA 1
ATOM 12197 C C . ALA C 1 396 ? 51.569 -1.599 117.689 1.00 124.87 376 ALA C C 1
ATOM 12198 O O . ALA C 1 396 ? 51.380 -2.760 118.045 1.00 125.30 376 ALA C O 1
ATOM 12200 N N . ALA C 1 397 ? 52.348 -1.273 116.659 1.00 124.85 377 ALA C N 1
ATOM 12201 C CA . ALA C 1 397 ? 53.007 -2.296 115.850 1.00 124.63 377 ALA C CA 1
ATOM 12202 C C . ALA C 1 397 ? 53.933 -3.134 116.722 1.00 124.63 377 ALA C C 1
ATOM 12203 O O . ALA C 1 397 ? 53.902 -4.361 116.658 1.00 124.75 377 ALA C O 1
ATOM 12205 N N . ALA C 1 398 ? 54.721 -2.464 117.562 1.00 124.53 378 ALA C N 1
ATOM 12206 C CA . ALA C 1 398 ? 55.689 -3.139 118.428 1.00 124.39 378 ALA C CA 1
ATOM 12207 C C . ALA C 1 398 ? 55.035 -4.143 119.373 1.00 124.26 378 ALA C C 1
ATOM 12208 O O . ALA C 1 398 ? 55.590 -5.208 119.644 1.00 124.11 378 ALA C O 1
ATOM 12210 N N . GLN C 1 399 ? 53.854 -3.794 119.868 1.00 124.23 379 GLN C N 1
ATOM 12211 C CA . GLN C 1 399 ? 53.106 -4.682 120.740 1.00 124.29 379 GLN C CA 1
ATOM 12212 C C . GLN C 1 399 ? 52.607 -5.870 119.951 1.00 124.32 379 GLN C C 1
ATOM 12213 O O . GLN C 1 399 ? 52.727 -7.006 120.392 1.00 124.57 379 GLN C O 1
ATOM 12219 N N . GLY C 1 400 ? 52.061 -5.597 118.773 1.00 124.27 380 GLY C N 1
ATOM 12220 C CA . GLY C 1 400 ? 51.574 -6.645 117.896 1.00 124.28 380 GLY C CA 1
ATOM 12221 C C . GLY C 1 400 ? 52.647 -7.666 117.610 1.00 124.25 380 GLY C C 1
ATOM 12222 O O . GLY C 1 400 ? 52.386 -8.863 117.657 1.00 124.32 380 GLY C O 1
ATOM 12223 N N . LEU C 1 401 ? 53.858 -7.185 117.330 1.00 124.38 381 LEU C N 1
ATOM 12224 C CA . LEU C 1 401 ? 54.989 -8.051 117.018 1.00 124.56 381 LEU C CA 1
ATOM 12225 C C . LEU C 1 401 ? 55.224 -9.005 118.175 1.00 124.92 381 LEU C C 1
ATOM 12226 O O . LEU C 1 401 ? 55.275 -10.218 117.983 1.00 125.24 381 LEU C O 1
ATOM 12231 N N . MET C 1 402 ? 55.345 -8.452 119.380 1.00 125.12 382 MET C N 1
ATOM 12232 C CA . MET C 1 402 ? 55.637 -9.248 120.577 1.00 125.16 382 MET C CA 1
ATOM 12233 C C . MET C 1 402 ? 54.502 -10.204 120.907 1.00 124.99 382 MET C C 1
ATOM 12234 O O . MET C 1 402 ? 54.736 -11.389 121.130 1.00 124.94 382 MET C O 1
ATOM 12239 N N . ALA C 1 403 ? 53.278 -9.679 120.920 1.00 124.89 383 ALA C N 1
ATOM 12240 C CA . ALA C 1 403 ? 52.083 -10.490 121.128 1.00 124.87 383 ALA C CA 1
ATOM 12241 C C . ALA C 1 403 ? 52.050 -11.669 120.159 1.00 124.92 383 ALA C C 1
ATOM 12242 O O . ALA C 1 403 ? 51.770 -12.798 120.573 1.00 125.07 383 ALA C O 1
ATOM 12244 N N . GLY C 1 404 ? 52.355 -11.403 118.887 1.00 124.84 384 GLY C N 1
ATOM 12245 C CA . GLY C 1 404 ? 52.452 -12.443 117.871 1.00 125.01 384 GLY C CA 1
ATOM 12246 C C . GLY C 1 404 ? 53.484 -13.513 118.216 1.00 125.24 384 GLY C C 1
ATOM 12247 O O . GLY C 1 404 ? 53.146 -14.697 118.352 1.00 125.27 384 GLY C O 1
ATOM 12248 N N . ILE C 1 405 ? 54.740 -13.096 118.375 1.00 125.21 385 ILE C N 1
ATOM 12249 C CA . ILE C 1 405 ? 55.827 -14.005 118.722 1.00 125.17 385 ILE C CA 1
ATOM 12250 C C . ILE C 1 405 ? 55.427 -14.905 119.886 1.00 125.40 385 ILE C C 1
ATOM 12251 O O . ILE C 1 405 ? 55.581 -16.130 119.818 1.00 125.59 385 ILE C O 1
ATOM 12256 N N . ASN C 1 406 ? 54.897 -14.286 120.939 1.00 125.53 386 ASN C N 1
ATOM 12257 C CA . ASN C 1 406 ? 54.574 -14.992 122.179 1.00 125.66 386 ASN C CA 1
ATOM 12258 C C . ASN C 1 406 ? 53.379 -15.936 122.066 1.00 125.84 386 ASN C C 1
ATOM 12259 O O . ASN C 1 406 ? 53.280 -16.907 122.826 1.00 125.81 386 ASN C O 1
ATOM 12264 N N . ALA C 1 407 ? 52.485 -15.657 121.116 1.00 125.91 387 ALA C N 1
ATOM 12265 C CA . ALA C 1 407 ? 51.381 -16.566 120.828 1.00 126.01 387 ALA C CA 1
ATOM 12266 C C . ALA C 1 407 ? 51.887 -17.856 120.190 1.00 126.13 387 ALA C C 1
ATOM 12267 O O . ALA C 1 407 ? 51.369 -18.939 120.478 1.00 126.26 387 ALA C O 1
ATOM 12269 N N . VAL C 1 408 ? 52.902 -17.738 119.332 1.00 126.17 388 VAL C N 1
ATOM 12270 C CA . VAL C 1 408 ? 53.550 -18.908 118.731 1.00 126.27 388 VAL C CA 1
ATOM 12271 C C . VAL C 1 408 ? 54.262 -19.716 119.813 1.00 126.32 388 VAL C C 1
ATOM 12272 O O . VAL C 1 408 ? 54.099 -20.932 119.904 1.00 126.35 388 VAL C O 1
ATOM 12276 N N . ARG C 1 409 ? 55.037 -19.014 120.633 1.00 126.36 389 ARG C N 1
ATOM 12277 C CA . ARG C 1 409 ? 55.834 -19.620 121.694 1.00 126.50 389 ARG C CA 1
ATOM 12278 C C . ARG C 1 409 ? 55.008 -20.417 122.705 1.00 126.38 389 ARG C C 1
ATOM 12279 O O . ARG C 1 409 ? 55.437 -21.468 123.174 1.00 126.26 389 ARG C O 1
ATOM 12287 N N . LYS C 1 410 ? 53.827 -19.899 123.028 1.00 126.39 390 LYS C N 1
ATOM 12288 C CA . LYS C 1 410 ? 52.917 -20.524 123.981 1.00 126.31 390 LYS C CA 1
ATOM 12289 C C . LYS C 1 410 ? 52.360 -21.835 123.439 1.00 126.28 390 LYS C C 1
ATOM 12290 O O . LYS C 1 410 ? 52.351 -22.845 124.147 1.00 126.27 390 LYS C O 1
ATOM 12296 N N . ILE C 1 411 ? 51.895 -21.804 122.189 1.00 126.19 391 ILE C N 1
ATOM 12297 C CA . ILE C 1 411 ? 51.351 -22.990 121.516 1.00 126.11 391 ILE C CA 1
ATOM 12298 C C . ILE C 1 411 ? 52.428 -24.081 121.350 1.00 126.06 391 ILE C C 1
ATOM 12299 O O . ILE C 1 411 ? 52.158 -25.268 121.556 1.00 125.89 391 ILE C O 1
ATOM 12304 N N . LEU C 1 412 ? 53.642 -23.657 121.002 1.00 126.08 392 LEU C N 1
ATOM 12305 C CA . LEU C 1 412 ? 54.803 -24.540 120.940 1.00 126.23 392 LEU C CA 1
ATOM 12306 C C . LEU C 1 412 ? 55.266 -25.006 122.331 1.00 126.39 392 LEU C C 1
ATOM 12307 O O . LEU C 1 412 ? 55.871 -26.073 122.469 1.00 126.59 392 LEU C O 1
ATOM 12312 N N . GLY C 1 413 ? 54.972 -24.210 123.356 1.00 126.43 393 GLY C N 1
ATOM 12313 C CA . GLY C 1 413 ? 55.382 -24.523 124.723 1.00 126.35 393 GLY C CA 1
ATOM 12314 C C . GLY C 1 413 ? 56.800 -24.063 124.992 1.00 126.45 393 GLY C C 1
ATOM 12315 O O . GLY C 1 413 ? 57.450 -24.529 125.924 1.00 126.57 393 GLY C O 1
ATOM 12316 N N . LYS C 1 414 ? 57.275 -23.142 124.163 1.00 126.66 394 LYS C N 1
ATOM 12317 C CA . LYS C 1 414 ? 58.611 -22.573 124.282 1.00 126.91 394 LYS C CA 1
ATOM 12318 C C . LYS C 1 414 ? 58.606 -21.371 125.257 1.00 126.93 394 LYS C C 1
ATOM 12319 O O . LYS C 1 414 ? 57.560 -21.014 125.815 1.00 126.84 394 LYS C O 1
ATOM 12325 N N . GLU C 1 415 ? 59.777 -20.771 125.471 1.00 127.04 395 GLU C N 1
ATOM 12326 C CA . GLU C 1 415 ? 59.945 -19.623 126.366 1.00 127.14 395 GLU C CA 1
ATOM 12327 C C . GLU C 1 415 ? 59.286 -18.408 125.750 1.00 126.91 395 GLU C C 1
ATOM 12328 O O . GLU C 1 415 ? 59.487 -18.135 124.570 1.00 127.07 395 GLU C O 1
ATOM 12334 N N . LEU C 1 416 ? 58.505 -17.669 126.529 1.00 126.54 396 LEU C N 1
ATOM 12335 C CA . LEU C 1 416 ? 57.968 -16.406 126.022 1.00 126.11 396 LEU C CA 1
ATOM 12336 C C . LEU C 1 416 ? 59.066 -15.349 126.082 1.00 125.98 396 LEU C C 1
ATOM 12337 O O . LEU C 1 416 ? 60.012 -15.486 126.865 1.00 126.00 396 LEU C O 1
ATOM 12342 N N . ILE C 1 417 ? 58.954 -14.317 125.246 1.00 125.77 397 ILE C N 1
ATOM 12343 C CA . ILE C 1 417 ? 59.993 -13.285 125.142 1.00 125.59 397 ILE C CA 1
ATOM 12344 C C . ILE C 1 417 ? 59.566 -11.970 125.783 1.00 125.49 397 ILE C C 1
ATOM 12345 O O . ILE C 1 417 ? 58.526 -11.409 125.432 1.00 125.67 397 ILE C O 1
ATOM 12350 N N . VAL C 1 418 ? 60.373 -11.498 126.732 1.00 125.23 398 VAL C N 1
ATOM 12351 C CA . VAL C 1 418 ? 60.246 -10.146 127.274 1.00 125.02 398 VAL C CA 1
ATOM 12352 C C . VAL C 1 418 ? 61.554 -9.403 127.013 1.00 125.00 398 VAL C C 1
ATOM 12353 O O . VAL C 1 418 ? 62.625 -9.902 127.345 1.00 125.07 398 VAL C O 1
ATOM 12357 N N . LEU C 1 419 ? 61.464 -8.228 126.395 1.00 125.08 399 LEU C N 1
ATOM 12358 C CA . LEU C 1 419 ? 62.648 -7.421 126.103 1.00 125.11 399 LEU C CA 1
ATOM 12359 C C . LEU C 1 419 ? 62.994 -6.540 127.291 1.00 125.08 399 LEU C C 1
ATOM 12360 O O . LEU C 1 419 ? 62.101 -6.017 127.958 1.00 125.13 399 LEU C O 1
ATOM 12365 N N . GLY C 1 420 ? 64.290 -6.382 127.548 1.00 125.08 400 GLY C N 1
ATOM 12366 C CA . GLY C 1 420 ? 64.771 -5.569 128.666 1.00 125.21 400 GLY C CA 1
ATOM 12367 C C . GLY C 1 420 ? 64.922 -4.103 128.310 1.00 125.27 400 GLY C C 1
ATOM 12368 O O . GLY C 1 420 ? 65.069 -3.762 127.136 1.00 125.41 400 GLY C O 1
ATOM 12369 N N . ARG C 1 421 ? 64.897 -3.241 129.328 1.00 125.28 401 ARG C N 1
ATOM 12370 C CA . ARG C 1 421 ? 64.991 -1.782 129.148 1.00 125.27 401 ARG C CA 1
ATOM 12371 C C . ARG C 1 421 ? 66.383 -1.329 128.701 1.00 125.33 401 ARG C C 1
ATOM 12372 O O . ARG C 1 421 ? 66.605 -0.149 128.398 1.00 125.20 401 ARG C O 1
ATOM 12380 N N . ASP C 1 422 ? 67.321 -2.267 128.698 1.00 125.44 402 ASP C N 1
ATOM 12381 C CA . ASP C 1 422 ? 68.661 -2.025 128.204 1.00 125.68 402 ASP C CA 1
ATOM 12382 C C . ASP C 1 422 ? 68.814 -2.627 126.815 1.00 125.72 402 ASP C C 1
ATOM 12383 O O . ASP C 1 422 ? 69.827 -2.405 126.154 1.00 125.88 402 ASP C O 1
ATOM 12388 N N . GLN C 1 423 ? 67.804 -3.387 126.384 1.00 125.65 403 GLN C N 1
ATOM 12389 C CA . GLN C 1 423 ? 67.816 -4.074 125.087 1.00 125.46 403 GLN C CA 1
ATOM 12390 C C . GLN C 1 423 ? 67.167 -3.280 123.960 1.00 125.30 403 GLN C C 1
ATOM 12391 O O . GLN C 1 423 ? 67.706 -3.221 122.854 1.00 125.34 403 GLN C O 1
ATOM 12397 N N . ALA C 1 424 ? 66.009 -2.683 124.240 1.00 125.17 404 ALA C N 1
ATOM 12398 C CA . ALA C 1 424 ? 65.216 -2.008 123.210 1.00 124.91 404 ALA C CA 1
ATOM 12399 C C . ALA C 1 424 ? 64.271 -0.953 123.769 1.00 124.66 404 ALA C C 1
ATOM 12400 O O . ALA C 1 424 ? 63.841 -1.034 124.912 1.00 124.60 404 ALA C O 1
ATOM 12402 N N . TYR C 1 425 ? 63.944 0.030 122.939 1.00 124.46 405 TYR C N 1
ATOM 12403 C CA . TYR C 1 425 ? 62.866 0.970 123.232 1.00 124.28 405 TYR C CA 1
ATOM 12404 C C . TYR C 1 425 ? 61.551 0.236 123.433 1.00 124.22 405 TYR C C 1
ATOM 12405 O O . TYR C 1 425 ? 60.702 0.673 124.205 1.00 124.39 405 TYR C O 1
ATOM 12414 N N . ILE C 1 426 ? 61.393 -0.876 122.722 1.00 124.05 406 ILE C N 1
ATOM 12415 C CA . ILE C 1 426 ? 60.216 -1.721 122.834 1.00 123.95 406 ILE C CA 1
ATOM 12416 C C . ILE C 1 426 ? 60.123 -2.294 124.239 1.00 123.90 406 ILE C C 1
ATOM 12417 O O . ILE C 1 426 ? 59.032 -2.436 124.785 1.00 123.89 406 ILE C O 1
ATOM 12422 N N . GLY C 1 427 ? 61.277 -2.611 124.816 1.00 124.01 407 GLY C N 1
ATOM 12423 C CA . GLY C 1 427 ? 61.353 -3.157 126.173 1.00 124.06 407 GLY C CA 1
ATOM 12424 C C . GLY C 1 427 ? 60.930 -2.129 127.200 1.00 124.06 407 GLY C C 1
ATOM 12425 O O . GLY C 1 427 ? 60.175 -2.436 128.122 1.00 123.94 407 GLY C O 1
ATOM 12426 N N . VAL C 1 428 ? 61.425 -0.905 127.020 1.00 124.16 408 VAL C N 1
ATOM 12427 C CA . VAL C 1 428 ? 61.043 0.250 127.826 1.00 124.29 408 VAL C CA 1
ATOM 12428 C C . VAL C 1 428 ? 59.539 0.501 127.722 1.00 124.61 408 VAL C C 1
ATOM 12429 O O . VAL C 1 428 ? 58.860 0.647 128.735 1.00 124.83 408 VAL C O 1
ATOM 12433 N N . LEU C 1 429 ? 59.028 0.535 126.495 1.00 124.92 409 LEU C N 1
ATOM 12434 C CA . LEU C 1 429 ? 57.615 0.788 126.230 1.00 125.19 409 LEU C CA 1
ATOM 12435 C C . LEU C 1 429 ? 56.694 -0.203 126.940 1.00 125.29 409 LEU C C 1
ATOM 12436 O O . LEU C 1 429 ? 55.811 0.203 127.690 1.00 125.36 409 LEU C O 1
ATOM 12441 N N . ILE C 1 430 ? 56.901 -1.492 126.686 1.00 125.48 410 ILE C N 1
ATOM 12442 C CA . ILE C 1 430 ? 56.087 -2.562 127.269 1.00 125.79 410 ILE C CA 1
ATOM 12443 C C . ILE C 1 430 ? 56.182 -2.620 128.810 1.00 126.12 410 ILE C C 1
ATOM 12444 O O . ILE C 1 430 ? 55.190 -2.901 129.497 1.00 126.26 410 ILE C O 1
ATOM 12449 N N . ASP C 1 431 ? 57.373 -2.359 129.347 1.00 126.28 411 ASP C N 1
ATOM 12450 C CA . ASP C 1 431 ? 57.551 -2.286 130.790 1.00 126.37 411 ASP C CA 1
ATOM 12451 C C . ASP C 1 431 ? 56.793 -1.082 131.349 1.00 126.44 411 ASP C C 1
ATOM 12452 O O . ASP C 1 431 ? 56.009 -1.222 132.283 1.00 126.45 411 ASP C O 1
ATOM 12457 N N . ASP C 1 432 ? 57.010 0.089 130.753 1.00 126.54 412 ASP C N 1
ATOM 12458 C CA . ASP C 1 432 ? 56.358 1.322 131.191 1.00 126.72 412 ASP C CA 1
ATOM 12459 C C . ASP C 1 432 ? 54.842 1.228 131.126 1.00 126.90 412 ASP C C 1
ATOM 12460 O O . ASP C 1 432 ? 54.142 1.782 131.975 1.00 126.97 412 ASP C O 1
ATOM 12465 N N . LEU C 1 433 ? 54.351 0.520 130.112 1.00 127.11 413 LEU C N 1
ATOM 12466 C CA . LEU C 1 433 ? 52.921 0.344 129.876 1.00 127.24 413 LEU C CA 1
ATOM 12467 C C . LEU C 1 433 ? 52.262 -0.354 131.064 1.00 127.21 413 LEU C C 1
ATOM 12468 O O . LEU C 1 433 ? 51.392 0.214 131.719 1.00 127.22 413 LEU C O 1
ATOM 12473 N N . ILE C 1 434 ? 52.697 -1.579 131.341 1.00 127.21 414 ILE C N 1
ATOM 12474 C CA . ILE C 1 434 ? 52.136 -2.369 132.426 1.00 127.35 414 ILE C CA 1
ATOM 12475 C C . ILE C 1 434 ? 52.405 -1.738 133.812 1.00 127.56 414 ILE C C 1
ATOM 12476 O O . ILE C 1 434 ? 51.646 -1.970 134.763 1.00 127.44 414 ILE C O 1
ATOM 12481 N N . THR C 1 435 ? 53.465 -0.924 133.903 1.00 127.88 415 THR C N 1
ATOM 12482 C CA . THR C 1 435 ? 53.871 -0.258 135.153 1.00 128.16 415 THR C CA 1
ATOM 12483 C C . THR C 1 435 ? 53.163 1.086 135.349 1.00 128.57 415 THR C C 1
ATOM 12484 O O . THR C 1 435 ? 52.216 1.182 136.130 1.00 128.61 415 THR C O 1
ATOM 12488 N N . LYS C 1 436 ? 53.624 2.110 134.636 1.00 129.15 416 LYS C N 1
ATOM 12489 C CA . LYS C 1 436 ? 53.126 3.472 134.819 1.00 129.92 416 LYS C CA 1
ATOM 12490 C C . LYS C 1 436 ? 51.652 3.624 134.408 1.00 130.08 416 LYS C C 1
ATOM 12491 O O . LYS C 1 436 ? 51.309 3.582 133.220 1.00 130.06 416 LYS C O 1
ATOM 12497 N N . GLU C 1 437 ? 50.791 3.803 135.409 1.00 130.48 417 GLU C N 1
ATOM 12498 C CA . GLU C 1 437 ? 49.346 3.927 135.191 1.00 130.83 417 GLU C CA 1
ATOM 12499 C C . GLU C 1 437 ? 48.849 5.382 135.302 1.00 130.90 417 GLU C C 1
ATOM 12500 O O . GLU C 1 437 ? 48.874 5.986 136.387 1.00 130.85 417 GLU C O 1
ATOM 12506 N N . THR C 1 438 ? 48.389 5.918 134.165 1.00 130.93 418 THR C N 1
ATOM 12507 C CA . THR C 1 438 ? 47.917 7.313 134.064 1.00 130.87 418 THR C CA 1
ATOM 12508 C C . THR C 1 438 ? 46.735 7.526 133.082 1.00 130.70 418 THR C C 1
ATOM 12509 O O . THR C 1 438 ? 46.614 6.829 132.070 1.00 130.60 418 THR C O 1
ATOM 12513 N N . LYS C 1 439 ? 45.886 8.507 133.404 1.00 130.57 419 LYS C N 1
ATOM 12514 C CA . LYS C 1 439 ? 44.658 8.852 132.659 1.00 130.32 419 LYS C CA 1
ATOM 12515 C C . LYS C 1 439 ? 44.814 9.175 131.167 1.00 130.54 419 LYS C C 1
ATOM 12516 O O . LYS C 1 439 ? 43.810 9.370 130.479 1.00 130.55 419 LYS C O 1
ATOM 12522 N N . GLU C 1 440 ? 46.053 9.243 130.677 1.00 130.75 420 GLU C N 1
ATOM 12523 C CA . GLU C 1 440 ? 46.335 9.625 129.282 1.00 131.09 420 GLU C CA 1
ATOM 12524 C C . GLU C 1 440 ? 47.006 8.494 128.483 1.00 130.66 420 GLU C C 1
ATOM 12525 O O . GLU C 1 440 ? 47.774 7.713 129.056 1.00 130.62 420 GLU C O 1
ATOM 12531 N N . PRO C 1 441 ? 46.721 8.404 127.155 1.00 130.49 421 PRO C N 1
ATOM 12532 C CA . PRO C 1 441 ? 47.382 7.374 126.343 1.00 130.18 421 PRO C CA 1
ATOM 12533 C C . PRO C 1 441 ? 48.891 7.598 126.299 1.00 130.06 421 PRO C C 1
ATOM 12534 O O . PRO C 1 441 ? 49.356 8.735 126.131 1.00 130.13 421 PRO C O 1
ATOM 12538 N N . TYR C 1 442 ? 49.636 6.512 126.474 1.00 129.87 422 TYR C N 1
ATOM 12539 C CA . TYR C 1 442 ? 51.082 6.575 126.589 1.00 129.68 422 TYR C CA 1
ATOM 12540 C C . TYR C 1 442 ? 51.761 6.820 125.240 1.00 129.75 422 TYR C C 1
ATOM 12541 O O . TYR C 1 442 ? 51.614 6.030 124.294 1.00 129.63 422 TYR C O 1
ATOM 12550 N N . ARG C 1 443 ? 52.481 7.942 125.169 1.00 129.84 423 ARG C N 1
ATOM 12551 C CA . ARG C 1 443 ? 53.325 8.281 124.018 1.00 129.82 423 ARG C CA 1
ATOM 12552 C C . ARG C 1 443 ? 54.813 8.180 124.374 1.00 129.86 423 ARG C C 1
ATOM 12553 O O . ARG C 1 443 ? 55.219 8.489 125.507 1.00 129.90 423 ARG C O 1
ATOM 12561 N N . MET C 1 444 ? 55.615 7.757 123.397 1.00 129.81 424 MET C N 1
ATOM 12562 C CA . MET C 1 444 ? 57.056 7.597 123.585 1.00 129.77 424 MET C CA 1
ATOM 12563 C C . MET C 1 444 ? 57.883 8.909 123.527 1.00 129.82 424 MET C C 1
ATOM 12564 O O . MET C 1 444 ? 59.018 8.948 124.029 1.00 129.62 424 MET C O 1
ATOM 12569 N N . PHE C 1 445 ? 57.316 9.975 122.945 1.00 129.91 425 PHE C N 1
ATOM 12570 C CA . PHE C 1 445 ? 58.024 11.268 122.835 1.00 129.89 425 PHE C CA 1
ATOM 12571 C C . PHE C 1 445 ? 58.435 11.855 124.207 1.00 129.96 425 PHE C C 1
ATOM 12572 O O . PHE C 1 445 ? 59.627 12.109 124.443 1.00 129.96 425 PHE C O 1
ATOM 12580 N N . THR C 1 446 ? 57.464 12.024 125.110 1.00 129.94 426 THR C N 1
ATOM 12581 C CA . THR C 1 446 ? 57.738 12.477 126.482 1.00 129.97 426 THR C CA 1
ATOM 12582 C C . THR C 1 446 ? 58.600 11.460 127.265 1.00 130.03 426 THR C C 1
ATOM 12583 O O . THR C 1 446 ? 59.301 11.826 128.219 1.00 130.02 426 THR C O 1
ATOM 12587 N N . SER C 1 447 ? 58.539 10.194 126.848 1.00 130.03 427 SER C N 1
ATOM 12588 C CA . SER C 1 447 ? 59.422 9.153 127.360 1.00 130.14 427 SER C CA 1
ATOM 12589 C C . SER C 1 447 ? 60.877 9.544 127.073 1.00 130.16 427 SER C C 1
ATOM 12590 O O . SER C 1 447 ? 61.364 9.406 125.936 1.00 130.19 427 SER C O 1
ATOM 12593 N N . SER C 1 448 ? 61.543 10.062 128.108 1.00 130.01 428 SER C N 1
ATOM 12594 C CA . SER C 1 448 ? 62.950 10.465 128.029 1.00 129.94 428 SER C CA 1
ATOM 12595 C C . SER C 1 448 ? 63.879 9.379 128.573 1.00 129.90 428 SER C C 1
ATOM 12596 O O . SER C 1 448 ? 64.708 9.629 129.462 1.00 129.81 428 SER C O 1
ATOM 12599 N N . ALA C 1 449 ? 63.726 8.178 128.009 1.00 129.86 429 ALA C N 1
ATOM 12600 C CA . ALA C 1 449 ? 64.525 6.992 128.353 1.00 129.86 429 ALA C CA 1
ATOM 12601 C C . ALA C 1 449 ? 66.025 7.281 128.502 1.00 129.74 429 ALA C C 1
ATOM 12602 O O . ALA C 1 449 ? 66.751 7.361 127.498 1.00 129.84 429 ALA C O 1
ATOM 12604 N N . GLU C 1 450 ? 66.467 7.429 129.757 1.00 129.38 430 GLU C N 1
ATOM 12605 C CA . GLU C 1 450 ? 67.865 7.744 130.100 1.00 129.13 430 GLU C CA 1
ATOM 12606 C C . GLU C 1 450 ? 68.914 6.837 129.428 1.00 129.08 430 GLU C C 1
ATOM 12607 O O . GLU C 1 450 ? 70.080 7.230 129.307 1.00 129.06 430 GLU C O 1
ATOM 12613 N N . HIS C 1 451 ? 68.495 5.635 129.010 1.00 128.95 431 HIS C N 1
ATOM 12614 C CA . HIS C 1 451 ? 69.329 4.713 128.221 1.00 128.79 431 HIS C CA 1
ATOM 12615 C C . HIS C 1 451 ? 69.246 5.160 126.767 1.00 128.55 431 HIS C C 1
ATOM 12616 O O . HIS C 1 451 ? 68.319 4.785 126.036 1.00 128.79 431 HIS C O 1
ATOM 12623 N N . ARG C 1 452 ? 70.196 5.997 126.357 1.00 128.05 432 ARG C N 1
ATOM 12624 C CA . ARG C 1 452 ? 70.099 6.656 125.064 1.00 127.47 432 ARG C CA 1
ATOM 12625 C C . ARG C 1 452 ? 71.128 6.142 124.080 1.00 127.18 432 ARG C C 1
ATOM 12626 O O . ARG C 1 452 ? 70.760 5.638 123.021 1.00 127.29 432 ARG C O 1
ATOM 12634 N N . LEU C 1 453 ? 72.408 6.264 124.420 1.00 126.75 433 LEU C N 1
ATOM 12635 C CA . LEU C 1 453 ? 73.477 5.902 123.487 1.00 126.50 433 LEU C CA 1
ATOM 12636 C C . LEU C 1 453 ? 73.499 4.420 123.133 1.00 126.40 433 LEU C C 1
ATOM 12637 O O . LEU C 1 453 ? 73.726 4.058 121.979 1.00 126.39 433 LEU C O 1
ATOM 12642 N N . ILE C 1 454 ? 73.233 3.573 124.120 1.00 126.27 434 ILE C N 1
ATOM 12643 C CA . ILE C 1 454 ? 73.205 2.126 123.913 1.00 126.23 434 ILE C CA 1
ATOM 12644 C C . ILE C 1 454 ? 71.980 1.649 123.131 1.00 125.98 434 ILE C C 1
ATOM 12645 O O . ILE C 1 454 ? 71.944 0.505 122.679 1.00 126.00 434 ILE C O 1
ATOM 12650 N N . LEU C 1 455 ? 70.983 2.520 122.980 1.00 125.73 435 LEU C N 1
ATOM 12651 C CA . LEU C 1 455 ? 69.738 2.159 122.299 1.00 125.54 435 LEU C CA 1
ATOM 12652 C C . LEU C 1 455 ? 69.474 2.970 121.035 1.00 125.53 435 LEU C C 1
ATOM 12653 O O . LEU C 1 455 ? 68.364 2.935 120.489 1.00 125.56 435 LEU C O 1
ATOM 12658 N N . ARG C 1 456 ? 70.497 3.688 120.573 1.00 125.46 436 ARG C N 1
ATOM 12659 C CA . ARG C 1 456 ? 70.407 4.498 119.353 1.00 125.46 436 ARG C CA 1
ATOM 12660 C C . ARG C 1 456 ? 69.883 3.688 118.166 1.00 125.48 436 ARG C C 1
ATOM 12661 O O . ARG C 1 456 ? 70.072 2.458 118.112 1.00 125.50 436 ARG C O 1
ATOM 12669 N N . HIS C 1 457 ? 69.233 4.381 117.226 1.00 125.32 437 HIS C N 1
ATOM 12670 C CA . HIS C 1 457 ? 68.619 3.737 116.053 1.00 125.14 437 HIS C CA 1
ATOM 12671 C C . HIS C 1 457 ? 69.564 2.841 115.246 1.00 125.17 437 HIS C C 1
ATOM 12672 O O . HIS C 1 457 ? 69.151 1.795 114.755 1.00 125.24 437 HIS C O 1
ATOM 12679 N N . ASP C 1 458 ? 70.825 3.255 115.131 1.00 125.17 438 ASP C N 1
ATOM 12680 C CA . ASP C 1 458 ? 71.769 2.652 114.181 1.00 125.08 438 ASP C CA 1
ATOM 12681 C C . ASP C 1 458 ? 72.423 1.329 114.583 1.00 124.86 438 ASP C C 1
ATOM 12682 O O . ASP C 1 458 ? 73.234 0.806 113.836 1.00 124.92 438 ASP C O 1
ATOM 12687 N N . ASN C 1 459 ? 72.080 0.783 115.742 1.00 124.83 439 ASN C N 1
ATOM 12688 C CA . ASN C 1 459 ? 72.626 -0.519 116.135 1.00 124.93 439 ASN C CA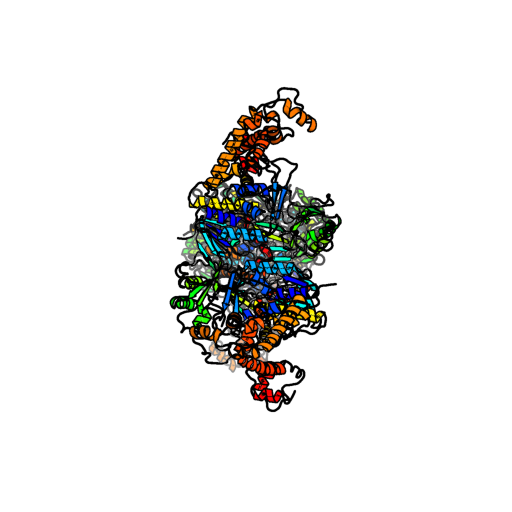 1
ATOM 12689 C C . ASN C 1 459 ? 71.544 -1.534 116.488 1.00 124.86 439 ASN C C 1
ATOM 12690 O O . ASN C 1 459 ? 71.831 -2.624 117.002 1.00 124.64 439 ASN C O 1
ATOM 12695 N N . ALA C 1 460 ? 70.301 -1.160 116.190 1.00 124.82 440 ALA C N 1
ATOM 12696 C CA . ALA C 1 460 ? 69.129 -1.936 116.578 1.00 124.96 440 ALA C CA 1
ATOM 12697 C C . ALA C 1 460 ? 69.220 -3.379 116.116 1.00 125.10 440 ALA C C 1
ATOM 12698 O O . ALA C 1 460 ? 68.769 -4.293 116.808 1.00 125.07 440 ALA C O 1
ATOM 12700 N N . ASP C 1 461 ? 69.814 -3.572 114.945 1.00 125.37 441 ASP C N 1
ATOM 12701 C CA . ASP C 1 461 ? 69.960 -4.902 114.371 1.00 125.58 441 ASP C CA 1
ATOM 12702 C C . ASP C 1 461 ? 70.901 -5.776 115.192 1.00 125.55 441 ASP C C 1
ATOM 12703 O O . ASP C 1 461 ? 70.570 -6.921 115.487 1.00 125.73 441 ASP C O 1
ATOM 12708 N N . LEU C 1 462 ? 72.051 -5.226 115.581 1.00 125.38 442 LEU C N 1
ATOM 12709 C CA . LEU C 1 462 ? 73.038 -5.963 116.381 1.00 125.05 442 LEU C CA 1
ATOM 12710 C C . LEU C 1 462 ? 72.396 -6.434 117.687 1.00 124.93 442 LEU C C 1
ATOM 12711 O O . LEU C 1 462 ? 72.575 -7.582 118.101 1.00 124.65 442 LEU C O 1
ATOM 12716 N N . ARG C 1 463 ? 71.617 -5.542 118.296 1.00 124.90 443 ARG C N 1
ATOM 12717 C CA . ARG C 1 463 ? 70.940 -5.810 119.559 1.00 124.98 443 ARG C CA 1
ATOM 12718 C C . ARG C 1 463 ? 69.865 -6.888 119.464 1.00 125.11 443 ARG C C 1
ATOM 12719 O O . ARG C 1 463 ? 69.772 -7.752 120.327 1.00 125.19 443 ARG C O 1
ATOM 12727 N N . LEU C 1 464 ? 69.055 -6.846 118.412 1.00 125.31 444 LEU C N 1
ATOM 12728 C CA . LEU C 1 464 ? 67.831 -7.655 118.386 1.00 125.35 444 LEU C CA 1
ATOM 12729 C C . LEU C 1 464 ? 67.799 -8.791 117.366 1.00 125.46 444 LEU C C 1
ATOM 12730 O O . LEU C 1 464 ? 66.970 -9.698 117.483 1.00 125.59 444 LEU C O 1
ATOM 12735 N N . ARG C 1 465 ? 68.706 -8.751 116.390 1.00 125.49 445 ARG C N 1
ATOM 12736 C CA . ARG C 1 465 ? 68.733 -9.729 115.292 1.00 125.49 445 ARG C CA 1
ATOM 12737 C C . ARG C 1 465 ? 68.712 -11.192 115.731 1.00 125.39 445 ARG C C 1
ATOM 12738 O O . ARG C 1 465 ? 67.985 -12.000 115.145 1.00 125.40 445 ARG C O 1
ATOM 12746 N N . LYS C 1 466 ? 69.497 -11.525 116.755 1.00 125.31 446 LYS C N 1
ATOM 12747 C CA . LYS C 1 466 ? 69.538 -12.896 117.255 1.00 125.34 446 LYS C CA 1
ATOM 12748 C C . LYS C 1 466 ? 68.205 -13.312 117.877 1.00 125.30 446 LYS C C 1
ATOM 12749 O O . LYS C 1 466 ? 67.757 -14.451 117.686 1.00 125.24 446 LYS C O 1
ATOM 12755 N N . ILE C 1 467 ? 67.574 -12.388 118.603 1.00 125.19 447 ILE C N 1
ATOM 12756 C CA . ILE C 1 467 ? 66.234 -12.623 119.161 1.00 125.18 447 ILE C CA 1
ATOM 12757 C C . ILE C 1 467 ? 65.218 -12.872 118.039 1.00 125.32 447 ILE C C 1
ATOM 12758 O O . ILE C 1 467 ? 64.328 -13.717 118.168 1.00 125.27 447 ILE C O 1
ATOM 12763 N N . GLY C 1 468 ? 65.372 -12.137 116.939 1.00 125.43 448 GLY C N 1
ATOM 12764 C CA . GLY C 1 468 ? 64.566 -12.340 115.743 1.00 125.59 448 GLY C CA 1
ATOM 12765 C C . GLY C 1 468 ? 64.691 -13.751 115.204 1.00 125.77 448 GLY C C 1
ATOM 12766 O O . GLY C 1 468 ? 63.683 -14.395 114.903 1.00 125.74 448 GLY C O 1
ATOM 12767 N N . TYR C 1 469 ? 65.927 -14.239 115.099 1.00 125.92 449 TYR C N 1
ATOM 12768 C CA . TYR C 1 469 ? 66.176 -15.589 114.603 1.00 126.05 449 TYR C CA 1
ATOM 12769 C C . TYR C 1 469 ? 65.380 -16.654 115.356 1.00 126.26 449 TYR C C 1
ATOM 12770 O O . TYR C 1 469 ? 64.650 -17.422 114.734 1.00 126.39 449 TYR C O 1
ATOM 12779 N N . ASP C 1 470 ? 65.506 -16.690 116.682 1.00 126.52 450 ASP C N 1
ATOM 12780 C CA . ASP C 1 470 ? 64.794 -17.682 117.506 1.00 126.96 450 ASP C CA 1
ATOM 12781 C C . ASP C 1 470 ? 63.277 -17.746 117.240 1.00 127.08 450 ASP C C 1
ATOM 12782 O O . ASP C 1 470 ? 62.618 -18.743 117.540 1.00 127.19 450 ASP C O 1
ATOM 12787 N N . CYS C 1 471 ? 62.734 -16.685 116.662 1.00 127.11 451 CYS C N 1
ATOM 12788 C CA . CYS C 1 471 ? 61.307 -16.604 116.441 1.00 127.36 451 CYS C CA 1
ATOM 12789 C C . CYS C 1 471 ? 60.971 -16.765 114.961 1.00 127.35 451 CYS C C 1
ATOM 12790 O O . CYS C 1 471 ? 59.881 -16.343 114.503 1.00 127.49 451 CYS C O 1
ATOM 12793 N N . ASN C 1 472 ? 61.906 -17.361 114.218 1.00 127.01 452 ASN C N 1
ATOM 12794 C CA . ASN C 1 472 ? 61.722 -17.613 112.793 1.00 126.89 452 ASN C CA 1
ATOM 12795 C C . ASN C 1 472 ? 61.319 -16.389 111.967 1.00 126.73 452 ASN C C 1
ATOM 12796 O O . ASN C 1 472 ? 60.490 -16.498 111.058 1.00 126.91 452 ASN C O 1
ATOM 12801 N N . LEU C 1 473 ? 61.897 -15.232 112.281 1.00 126.41 453 LEU C N 1
ATOM 12802 C CA . LEU C 1 473 ? 61.547 -13.994 111.579 1.00 126.10 453 LEU C CA 1
ATOM 12803 C C . LEU C 1 473 ? 62.742 -13.373 110.865 1.00 126.17 453 LEU C C 1
ATOM 12804 O O . LEU C 1 473 ? 62.569 -12.529 109.979 1.00 126.40 453 LEU C O 1
ATOM 12809 N N . VAL C 1 474 ? 63.947 -13.779 111.256 1.00 126.02 454 VAL C N 1
ATOM 12810 C CA . VAL C 1 474 ? 65.163 -13.290 110.616 1.00 126.07 454 VAL C CA 1
ATOM 12811 C C . VAL C 1 474 ? 65.866 -14.476 109.960 1.00 126.26 454 VAL C C 1
ATOM 12812 O O . VAL C 1 474 ? 66.042 -15.530 110.584 1.00 126.38 454 VAL C O 1
ATOM 12816 N N . SER C 1 475 ? 66.245 -14.305 108.695 1.00 126.35 455 SER C N 1
ATOM 12817 C CA . SER C 1 475 ? 66.911 -15.356 107.930 1.00 126.28 455 SER C CA 1
ATOM 12818 C C . SER C 1 475 ? 68.335 -15.550 108.420 1.00 126.36 455 SER C C 1
ATOM 12819 O O . SER C 1 475 ? 68.916 -14.654 109.021 1.00 126.38 455 SER C O 1
ATOM 12822 N N . SER C 1 476 ? 68.896 -16.724 108.151 1.00 126.51 456 SER C N 1
ATOM 12823 C CA . SER C 1 476 ? 70.267 -17.039 108.548 1.00 126.47 456 SER C CA 1
ATOM 12824 C C . SER C 1 476 ? 71.278 -16.119 107.856 1.00 126.53 456 SER C C 1
ATOM 12825 O O . SER C 1 476 ? 72.211 -15.632 108.490 1.00 126.43 456 SER C O 1
ATOM 12828 N N . ASP C 1 477 ? 71.071 -15.872 106.563 1.00 126.72 457 ASP C N 1
ATOM 12829 C CA . ASP C 1 477 ? 71.872 -14.908 105.795 1.00 127.00 457 ASP C CA 1
ATOM 12830 C C . ASP C 1 477 ? 71.784 -13.491 106.392 1.00 127.06 457 ASP C C 1
ATOM 12831 O O . ASP C 1 477 ? 72.699 -12.679 106.226 1.00 127.12 457 ASP C O 1
ATOM 12836 N N . ASP C 1 478 ? 70.676 -13.197 107.072 1.00 126.98 458 ASP C N 1
ATOM 12837 C CA . ASP C 1 478 ? 70.560 -11.967 107.850 1.00 127.02 458 ASP C CA 1
ATOM 12838 C C . ASP C 1 478 ? 71.295 -12.070 109.201 1.00 126.89 458 ASP C C 1
ATOM 12839 O O . ASP C 1 478 ? 72.242 -11.317 109.459 1.00 127.01 458 ASP C O 1
ATOM 12844 N N . LEU C 1 479 ? 70.860 -13.008 110.048 1.00 126.56 459 LEU C N 1
ATOM 12845 C CA . LEU C 1 479 ? 71.405 -13.185 111.394 1.00 126.15 459 LEU C CA 1
ATOM 12846 C C . LEU C 1 479 ? 72.926 -13.295 111.380 1.00 126.07 459 LEU C C 1
ATOM 12847 O O . LEU C 1 479 ? 73.621 -12.594 112.117 1.00 125.87 459 LEU C O 1
ATOM 12852 N N . HIS C 1 480 ? 73.431 -14.185 110.534 1.00 126.11 460 HIS C N 1
ATOM 12853 C CA . HIS C 1 480 ? 74.859 -14.419 110.428 1.00 126.08 460 HIS C CA 1
ATOM 12854 C C . HIS C 1 480 ? 75.583 -13.170 109.887 1.00 126.22 460 HIS C C 1
ATOM 12855 O O . HIS C 1 480 ? 76.758 -12.961 110.184 1.00 126.46 460 HIS C O 1
ATOM 12862 N N . ARG C 1 481 ? 74.885 -12.345 109.105 1.00 126.22 461 ARG C N 1
ATOM 12863 C CA . ARG C 1 481 ? 75.484 -11.130 108.540 1.00 126.47 461 ARG C CA 1
ATOM 12864 C C . ARG C 1 481 ? 75.658 -10.035 109.594 1.00 126.41 461 ARG C C 1
ATOM 12865 O O . ARG C 1 481 ? 76.590 -9.230 109.518 1.00 126.39 461 ARG C O 1
ATOM 12873 N N . THR C 1 482 ? 74.758 -10.002 110.571 1.00 126.46 462 THR C N 1
ATOM 12874 C CA . THR C 1 482 ? 74.873 -9.046 111.665 1.00 126.58 462 THR C CA 1
ATOM 12875 C C . THR C 1 482 ? 75.905 -9.530 112.692 1.00 126.66 462 THR C C 1
ATOM 12876 O O . THR C 1 482 ? 76.560 -8.725 113.362 1.00 126.68 462 THR C O 1
ATOM 12880 N N . GLU C 1 483 ? 76.050 -10.850 112.804 1.00 126.65 463 GLU C N 1
ATOM 12881 C CA . GLU C 1 483 ? 77.049 -11.445 113.682 1.00 126.68 463 GLU C CA 1
ATOM 12882 C C . GLU C 1 483 ? 78.464 -11.169 113.179 1.00 126.58 463 GLU C C 1
ATOM 12883 O O . GLU C 1 483 ? 79.421 -11.189 113.956 1.00 126.70 463 GLU C O 1
ATOM 12889 N N . SER C 1 484 ? 78.591 -10.910 111.880 1.00 126.54 464 SER C N 1
ATOM 12890 C CA . SER C 1 484 ? 79.890 -10.641 111.277 1.00 126.57 464 SER C CA 1
ATOM 12891 C C . SER C 1 484 ? 80.217 -9.148 111.259 1.00 126.57 464 SER C C 1
ATOM 12892 O O . SER C 1 484 ? 81.385 -8.772 111.221 1.00 126.87 464 SER C O 1
ATOM 12895 N N . ILE C 1 485 ? 79.194 -8.302 111.297 1.00 126.45 465 ILE C N 1
ATOM 12896 C CA . ILE C 1 485 ? 79.408 -6.853 111.277 1.00 126.40 465 ILE C CA 1
ATOM 12897 C C . ILE C 1 485 ? 79.941 -6.355 112.623 1.00 126.44 465 ILE C C 1
ATOM 12898 O O . ILE C 1 485 ? 80.712 -5.393 112.669 1.00 126.45 465 ILE C O 1
ATOM 12903 N N . ILE C 1 486 ? 79.540 -7.028 113.704 1.00 126.46 466 ILE C N 1
ATOM 12904 C CA . ILE C 1 486 ? 80.075 -6.771 115.050 1.00 126.41 466 ILE C CA 1
ATOM 12905 C C . ILE C 1 486 ? 81.528 -7.263 115.185 1.00 126.50 466 ILE C C 1
ATOM 12906 O O . ILE C 1 486 ? 82.343 -6.642 115.869 1.00 126.59 466 ILE C O 1
ATOM 12911 N N . LYS C 1 487 ? 81.837 -8.379 114.524 1.00 126.46 467 LYS C N 1
ATOM 12912 C CA . LYS C 1 487 ? 83.185 -8.923 114.491 1.00 126.41 467 LYS C CA 1
ATOM 12913 C C . LYS C 1 487 ? 84.182 -7.939 113.892 1.00 126.44 467 LYS C C 1
ATOM 12914 O O . LYS C 1 487 ? 85.303 -7.817 114.387 1.00 126.64 467 LYS C O 1
ATOM 12920 N N . ARG C 1 488 ? 83.769 -7.243 112.834 1.00 126.35 468 ARG C N 1
ATOM 12921 C CA . ARG C 1 488 ? 84.633 -6.281 112.144 1.00 126.45 468 ARG C CA 1
ATOM 12922 C C . ARG C 1 488 ? 84.898 -5.013 112.952 1.00 126.43 468 ARG C C 1
ATOM 12923 O O . ARG C 1 488 ? 86.008 -4.477 112.904 1.00 126.42 468 ARG C O 1
ATOM 12931 N N . VAL C 1 489 ? 83.882 -4.525 113.668 1.00 126.46 469 VAL C N 1
ATOM 12932 C CA . VAL C 1 489 ? 84.009 -3.308 114.485 1.00 126.55 469 VAL C CA 1
ATOM 12933 C C . VAL C 1 489 ? 85.091 -3.469 115.554 1.00 126.68 469 VAL C C 1
ATOM 12934 O O . VAL C 1 489 ? 86.017 -2.657 115.629 1.00 126.64 469 VAL C O 1
ATOM 12938 N N . GLN C 1 490 ? 84.968 -4.526 116.357 1.00 126.82 470 GLN C N 1
ATOM 12939 C CA . GLN C 1 490 ? 85.948 -4.848 117.390 1.00 127.01 470 GLN C CA 1
ATOM 12940 C C . GLN C 1 490 ? 87.312 -5.222 116.799 1.00 126.94 470 GLN C C 1
ATOM 12941 O O . GLN C 1 490 ? 88.349 -4.831 117.339 1.00 126.92 470 GLN C O 1
ATOM 12947 N N . HIS C 1 491 ? 87.298 -5.969 115.693 1.00 126.91 471 HIS C N 1
ATOM 12948 C CA . HIS C 1 491 ? 88.513 -6.291 114.938 1.00 127.01 471 HIS C CA 1
ATOM 12949 C C . HIS C 1 491 ? 89.222 -5.029 114.454 1.00 127.00 471 HIS C C 1
ATOM 12950 O O . HIS C 1 491 ? 90.452 -4.991 114.369 1.00 127.05 471 HIS C O 1
ATOM 12957 N N . CYS C 1 492 ? 88.433 -4.006 114.135 1.00 127.05 472 CYS C N 1
ATOM 12958 C CA . CYS C 1 492 ? 88.960 -2.724 113.686 1.00 127.03 472 CYS C CA 1
ATOM 12959 C C . CYS C 1 492 ? 89.518 -1.930 114.858 1.00 126.96 472 CYS C C 1
ATOM 12960 O O . CYS C 1 492 ? 90.569 -1.297 114.737 1.00 126.94 472 CYS C O 1
ATOM 12963 N N . LEU C 1 493 ? 88.808 -1.980 115.987 1.00 126.93 473 LEU C N 1
ATOM 12964 C CA . LEU C 1 493 ? 89.214 -1.307 117.229 1.00 126.87 473 LEU C CA 1
ATOM 12965 C C . LEU C 1 493 ? 90.522 -1.862 117.807 1.00 126.99 473 LEU C C 1
ATOM 12966 O O . LEU C 1 493 ? 91.179 -1.201 118.624 1.00 127.05 473 LEU C O 1
ATOM 12971 N N . GLU C 1 494 ? 90.882 -3.080 117.392 1.00 127.08 474 GLU C N 1
ATOM 12972 C CA . GLU C 1 494 ? 92.199 -3.662 117.685 1.00 127.15 474 GLU C CA 1
ATOM 12973 C C . GLU C 1 494 ? 93.279 -2.810 117.024 1.00 127.12 474 GLU C C 1
ATOM 12974 O O . GLU C 1 494 ? 94.266 -2.422 117.655 1.00 127.08 474 GLU C O 1
ATOM 12980 N N . VAL C 1 495 ? 93.053 -2.516 115.746 1.00 127.10 475 VAL C N 1
ATOM 12981 C CA . VAL C 1 495 ? 94.006 -1.806 114.898 1.00 127.13 475 VAL C CA 1
ATOM 12982 C C . VAL C 1 495 ? 94.012 -0.293 115.172 1.00 127.00 475 VAL C C 1
ATOM 12983 O O . VAL C 1 495 ? 95.040 0.369 114.993 1.00 126.99 475 VAL C O 1
ATOM 12987 N N . MET C 1 496 ? 92.879 0.240 115.629 1.00 126.91 476 MET C N 1
ATOM 12988 C CA . MET C 1 496 ? 92.746 1.677 115.925 1.00 126.87 476 MET C CA 1
ATOM 12989 C C . MET C 1 496 ? 93.609 2.183 117.103 1.00 126.72 476 MET C C 1
ATOM 12990 O O . MET C 1 496 ? 93.746 3.394 117.319 1.00 126.65 476 MET C O 1
ATOM 12995 N N . LYS C 1 497 ? 94.186 1.252 117.854 1.00 126.50 477 LYS C N 1
ATOM 12996 C CA . LYS C 1 497 ? 95.080 1.598 118.946 1.00 126.38 477 LYS C CA 1
ATOM 12997 C C . LYS C 1 497 ? 96.519 1.507 118.467 1.00 126.30 477 LYS C C 1
ATOM 12998 O O . LYS C 1 497 ? 97.380 2.283 118.895 1.00 126.28 477 LYS C O 1
ATOM 13004 N N . THR C 1 498 ? 96.762 0.559 117.562 1.00 126.23 478 THR C N 1
ATOM 13005 C CA . THR C 1 498 ? 98.100 0.295 117.036 1.00 126.17 478 THR C CA 1
ATOM 13006 C C . THR C 1 498 ? 98.618 1.382 116.041 1.00 126.09 478 THR C C 1
ATOM 13007 O O . THR C 1 498 ? 99.756 1.801 116.170 1.00 126.15 478 THR C O 1
ATOM 13011 N N . ALA C 1 499 ? 97.793 1.874 115.104 1.00 125.90 479 ALA C N 1
ATOM 13012 C CA . ALA C 1 499 ? 98.197 2.791 113.993 1.00 125.78 479 ALA C CA 1
ATOM 13013 C C . ALA C 1 499 ? 98.708 4.194 114.364 1.00 125.61 479 ALA C C 1
ATOM 13014 O O . ALA C 1 499 ? 98.259 4.792 115.340 1.00 125.44 479 ALA C O 1
ATOM 13016 N N . LYS C 1 500 ? 99.620 4.717 113.541 1.00 125.59 480 LYS C N 1
ATOM 13017 C CA . LYS C 1 500 ? 100.316 5.981 113.806 1.00 125.63 480 LYS C CA 1
ATOM 13018 C C . LYS C 1 500 ? 100.050 7.060 112.750 1.00 125.51 480 LYS C C 1
ATOM 13019 O O . LYS C 1 500 ? 99.871 6.753 111.571 1.00 125.52 480 LYS C O 1
ATOM 13025 N N . VAL C 1 501 ? 100.036 8.322 113.178 1.00 125.37 481 VAL C N 1
ATOM 13026 C CA . VAL C 1 501 ? 99.804 9.450 112.271 1.00 125.42 481 VAL C CA 1
ATOM 13027 C C . VAL C 1 501 ? 100.724 10.637 112.539 1.00 125.27 481 VAL C C 1
ATOM 13028 O O . VAL C 1 501 ? 100.607 11.309 113.568 1.00 125.13 481 VAL C O 1
ATOM 13032 N N . THR C 1 502 ? 101.625 10.897 111.593 1.00 125.31 482 THR C N 1
ATOM 13033 C CA . THR C 1 502 ? 102.618 11.963 111.731 1.00 125.39 482 THR C CA 1
ATOM 13034 C C . THR C 1 502 ? 101.968 13.345 111.641 1.00 125.39 482 THR C C 1
ATOM 13035 O O . THR C 1 502 ? 100.944 13.503 110.976 1.00 125.40 482 THR C O 1
ATOM 13039 N N . PRO C 1 503 ? 102.563 14.350 112.313 1.00 125.45 483 PRO C N 1
ATOM 13040 C CA . PRO C 1 503 ? 102.051 15.720 112.265 1.00 125.52 483 PRO C CA 1
ATOM 13041 C C . PRO C 1 503 ? 102.202 16.357 110.882 1.00 125.61 483 PRO C C 1
ATOM 13042 O O . PRO C 1 503 ? 101.813 17.509 110.688 1.00 125.66 483 PRO C O 1
ATOM 13046 N N . ALA C 1 504 ? 102.766 15.610 109.936 1.00 125.69 484 ALA C N 1
ATOM 13047 C CA . ALA C 1 504 ? 102.949 16.088 108.572 1.00 125.70 484 ALA C CA 1
ATOM 13048 C C . ALA C 1 504 ? 101.625 16.151 107.814 1.00 125.73 484 ALA C C 1
ATOM 13049 O O . ALA C 1 504 ? 101.408 17.062 107.017 1.00 125.72 484 ALA C O 1
ATOM 13051 N N . GLU C 1 505 ? 100.741 15.190 108.081 1.00 125.80 485 GLU C N 1
ATOM 13052 C CA . GLU C 1 505 ? 99.491 15.048 107.329 1.00 125.93 485 GLU C CA 1
ATOM 13053 C C . GLU C 1 505 ? 98.300 15.796 107.911 1.00 125.97 485 GLU C C 1
ATOM 13054 O O . GLU C 1 505 ? 97.473 16.321 107.164 1.00 126.08 485 GLU C O 1
ATOM 13060 N N . ILE C 1 506 ? 98.194 15.824 109.236 1.00 125.94 486 ILE C N 1
ATOM 13061 C CA . ILE C 1 506 ? 96.978 16.316 109.880 1.00 125.85 486 ILE C CA 1
ATOM 13062 C C . ILE C 1 506 ? 97.076 17.778 110.310 1.00 125.77 486 ILE C C 1
ATOM 13063 O O . ILE C 1 506 ? 96.054 18.432 110.499 1.00 125.88 486 ILE C O 1
ATOM 13068 N N . ASN C 1 507 ? 98.297 18.290 110.448 1.00 125.67 487 ASN C N 1
ATOM 13069 C CA . ASN C 1 507 ? 98.498 19.671 110.901 1.00 125.62 487 ASN C CA 1
ATOM 13070 C C . ASN C 1 507 ? 97.817 20.748 110.054 1.00 125.59 487 ASN C C 1
ATOM 13071 O O . ASN C 1 507 ? 97.249 21.692 110.605 1.00 125.58 487 ASN C O 1
ATOM 13076 N N . THR C 1 508 ? 97.868 20.608 108.729 1.00 125.55 488 THR C N 1
ATOM 13077 C CA . THR C 1 508 ? 97.162 21.540 107.841 1.00 125.47 488 THR C CA 1
ATOM 13078 C C . THR C 1 508 ? 95.651 21.350 107.918 1.00 125.37 488 THR C C 1
ATOM 13079 O O . THR C 1 508 ? 94.901 22.318 107.793 1.00 125.41 488 THR C O 1
ATOM 13083 N N . LEU C 1 509 ? 95.210 20.109 108.130 1.00 125.25 489 LEU C N 1
ATOM 13084 C CA . LEU C 1 509 ? 93.792 19.824 108.359 1.00 125.18 489 LEU C CA 1
ATOM 13085 C C . LEU C 1 509 ? 93.308 20.483 109.650 1.00 125.23 489 LEU C C 1
ATOM 13086 O O . LEU C 1 509 ? 92.279 21.164 109.661 1.00 125.33 489 LEU C O 1
ATOM 13091 N N . LEU C 1 510 ? 94.068 20.282 110.726 1.00 125.23 490 LEU C N 1
ATOM 13092 C CA . LEU C 1 510 ? 93.719 20.792 112.046 1.00 125.16 490 LEU C CA 1
ATOM 13093 C C . LEU C 1 510 ? 93.799 22.310 112.127 1.00 125.34 490 LEU C C 1
ATOM 13094 O O . LEU C 1 510 ? 93.063 22.924 112.895 1.00 125.37 490 LEU C O 1
ATOM 13099 N N . MET C 1 511 ? 94.687 22.906 111.332 1.00 125.59 491 MET C N 1
ATOM 13100 C CA . MET C 1 511 ? 94.787 24.363 111.220 1.00 125.97 491 MET C CA 1
ATOM 13101 C C . MET C 1 511 ? 93.494 24.999 110.737 1.00 125.82 491 MET C C 1
ATOM 13102 O O . MET C 1 511 ? 93.078 26.043 111.243 1.00 125.91 491 MET C O 1
ATOM 13107 N N . ASN C 1 512 ? 92.873 24.368 109.746 1.00 125.72 492 ASN C N 1
ATOM 13108 C CA . ASN C 1 512 ? 91.627 24.857 109.174 1.00 125.53 492 ASN C CA 1
ATOM 13109 C C . ASN C 1 512 ? 90.438 24.568 110.077 1.00 125.42 492 ASN C C 1
ATOM 13110 O O . ASN C 1 512 ? 89.564 25.414 110.243 1.00 125.49 492 ASN C O 1
ATOM 13115 N N . LYS C 1 513 ? 90.413 23.376 110.664 1.00 125.22 493 LYS C N 1
ATOM 13116 C CA . LYS C 1 513 ? 89.355 23.008 111.601 1.00 125.04 493 LYS C CA 1
ATOM 13117 C C . LYS C 1 513 ? 89.475 23.752 112.930 1.00 125.10 493 LYS C C 1
ATOM 13118 O O . LYS C 1 513 ? 88.504 23.839 113.681 1.00 125.02 493 LYS C O 1
ATOM 13124 N N . GLY C 1 514 ? 90.666 24.291 113.202 1.00 125.24 494 GLY C N 1
ATOM 13125 C CA . GLY C 1 514 ? 90.946 25.047 114.426 1.00 125.35 494 GLY C CA 1
ATOM 13126 C C . GLY C 1 514 ? 90.815 24.202 115.675 1.00 125.38 494 GLY C C 1
ATOM 13127 O O . GLY C 1 514 ? 90.283 24.656 116.687 1.00 125.35 494 GLY C O 1
ATOM 13128 N N . LEU C 1 515 ? 91.318 22.974 115.600 1.00 125.48 495 LEU C N 1
ATOM 13129 C CA . LEU C 1 515 ? 91.048 21.963 116.611 1.00 125.67 495 LEU C CA 1
ATOM 13130 C C . LEU C 1 515 ? 92.195 21.826 117.631 1.00 125.88 495 LEU C C 1
ATOM 13131 O O . LEU C 1 515 ? 92.497 22.781 118.357 1.00 126.04 495 LEU C O 1
ATOM 13136 N N . GLN C 1 516 ? 92.809 20.643 117.702 1.00 125.97 496 GLN C N 1
ATOM 13137 C CA . GLN C 1 516 ? 94.009 20.437 118.518 1.00 125.89 496 GLN C CA 1
ATOM 13138 C C . GLN C 1 516 ? 95.186 20.526 117.570 1.00 125.88 496 GLN C C 1
ATOM 13139 O O . GLN C 1 516 ? 95.196 19.854 116.539 1.00 125.92 496 GLN C O 1
ATOM 13145 N N . GLU C 1 517 ? 96.180 21.343 117.892 1.00 125.85 497 GLU C N 1
ATOM 13146 C CA . GLU C 1 517 ? 97.347 21.392 117.027 1.00 125.90 497 GLU C CA 1
ATOM 13147 C C . GLU C 1 517 ? 98.325 20.279 117.374 1.00 125.85 497 GLU C C 1
ATOM 13148 O O . GLU C 1 517 ? 98.607 20.029 118.544 1.00 125.94 497 GLU C O 1
ATOM 13154 N N . LEU C 1 518 ? 98.832 19.609 116.346 1.00 125.77 498 LEU C N 1
ATOM 13155 C CA . LEU C 1 518 ? 99.719 18.480 116.551 1.00 125.73 498 LEU C CA 1
ATOM 13156 C C . LEU C 1 518 ? 101.179 18.921 116.462 1.00 125.95 498 LEU C C 1
ATOM 13157 O O . LEU C 1 518 ? 101.839 18.761 115.432 1.00 125.95 498 LEU C O 1
ATOM 13162 N N . LYS C 1 519 ? 101.664 19.482 117.567 1.00 126.19 499 LYS C N 1
ATOM 13163 C CA . LYS C 1 519 ? 103.046 19.944 117.709 1.00 126.50 499 LYS C CA 1
ATOM 13164 C C . LYS C 1 519 ? 104.083 18.839 117.502 1.00 126.65 499 LYS C C 1
ATOM 13165 O O . LYS C 1 519 ? 105.257 19.123 117.241 1.00 126.61 499 LYS C O 1
ATOM 13171 N N . THR C 1 520 ? 103.645 17.585 117.619 1.00 126.84 500 THR C N 1
ATOM 13172 C CA . THR C 1 520 ? 104.546 16.511 118.032 1.00 126.98 500 THR C CA 1
ATOM 13173 C C . THR C 1 520 ? 104.154 15.085 117.554 1.00 127.06 500 THR C C 1
ATOM 13174 O O . THR C 1 520 ? 103.797 14.908 116.389 1.00 126.91 500 THR C O 1
ATOM 13178 N N . PRO C 1 521 ? 104.213 14.070 118.451 1.00 127.22 501 PRO C N 1
ATOM 13179 C CA . PRO C 1 521 ? 104.263 12.694 117.979 1.00 127.25 501 PRO C CA 1
ATOM 13180 C C . PRO C 1 521 ? 102.924 11.956 118.048 1.00 127.22 501 PRO C C 1
ATOM 13181 O O . PRO C 1 521 ? 102.898 10.747 117.853 1.00 127.18 501 PRO C O 1
ATOM 13185 N N . ALA C 1 522 ? 101.844 12.681 118.321 1.00 127.26 502 ALA C N 1
ATOM 13186 C CA . ALA C 1 522 ? 100.558 12.060 118.615 1.00 127.47 502 ALA C CA 1
ATOM 13187 C C . ALA C 1 522 ? 100.041 11.270 117.417 1.00 127.52 502 ALA C C 1
ATOM 13188 O O . ALA C 1 522 ? 99.857 11.820 116.331 1.00 127.64 502 ALA C O 1
ATOM 13190 N N . ARG C 1 523 ? 99.808 9.978 117.622 1.00 127.42 503 ARG C N 1
ATOM 13191 C CA . ARG C 1 523 ? 99.581 9.055 116.516 1.00 127.22 503 ARG C CA 1
ATOM 13192 C C . ARG C 1 523 ? 98.477 8.057 116.849 1.00 127.03 503 ARG C C 1
ATOM 13193 O O . ARG C 1 523 ? 97.447 8.010 116.176 1.00 126.83 503 ARG C O 1
ATOM 13201 N N . ALA C 1 524 ? 98.672 7.282 117.909 1.00 126.96 504 ALA C N 1
ATOM 13202 C CA . ALA C 1 524 ? 97.544 6.783 118.687 1.00 126.90 504 ALA C CA 1
ATOM 13203 C C . ALA C 1 524 ? 96.222 7.234 118.068 1.00 126.94 504 ALA C C 1
ATOM 13204 O O . ALA C 1 524 ? 95.641 8.237 118.483 1.00 127.12 504 ALA C O 1
ATOM 13206 N N . LEU C 1 525 ? 95.755 6.485 117.073 1.00 126.83 505 LEU C N 1
ATOM 13207 C CA . LEU C 1 525 ? 94.771 6.993 116.101 1.00 126.73 505 LEU C CA 1
ATOM 13208 C C . LEU C 1 525 ? 93.565 7.427 116.915 1.00 126.54 505 LEU C C 1
ATOM 13209 O O . LEU C 1 525 ? 93.019 8.505 116.688 1.00 126.47 505 LEU C O 1
ATOM 13214 N N . SER C 1 526 ? 93.141 6.563 117.834 1.00 126.41 506 SER C N 1
ATOM 13215 C CA . SER C 1 526 ? 91.993 6.829 118.692 1.00 126.37 506 SER C CA 1
ATOM 13216 C C . SER C 1 526 ? 92.099 8.209 119.344 1.00 126.47 506 SER C C 1
ATOM 13217 O O . SER C 1 526 ? 91.113 8.951 119.405 1.00 126.50 506 SER C O 1
ATOM 13220 N N . LEU C 1 527 ? 93.310 8.547 119.796 1.00 126.59 507 LEU C N 1
ATOM 13221 C CA . LEU C 1 527 ? 93.614 9.836 120.431 1.00 126.72 507 LEU C CA 1
ATOM 13222 C C . LEU C 1 527 ? 93.437 11.034 119.488 1.00 126.77 507 LEU C C 1
ATOM 13223 O O . LEU C 1 527 ? 93.290 12.168 119.951 1.00 126.86 507 LEU C O 1
ATOM 13228 N N . ILE C 1 528 ? 93.453 10.788 118.176 1.00 126.76 508 ILE C N 1
ATOM 13229 C CA . ILE C 1 528 ? 93.124 11.834 117.204 1.00 126.76 508 ILE C CA 1
ATOM 13230 C C . ILE C 1 528 ? 91.607 12.026 117.146 1.00 126.77 508 ILE C C 1
ATOM 13231 O O . ILE C 1 528 ? 91.081 12.972 117.735 1.00 126.79 508 ILE C O 1
ATOM 13236 N N . LYS C 1 529 ? 90.919 11.110 116.461 1.00 126.76 509 LYS C N 1
ATOM 13237 C CA . LYS C 1 529 ? 89.481 11.228 116.195 1.00 126.84 509 LYS C CA 1
ATOM 13238 C C . LYS C 1 529 ? 88.620 11.109 117.451 1.00 126.88 509 LYS C C 1
ATOM 13239 O O . LYS C 1 529 ? 88.106 10.037 117.788 1.00 126.86 509 LYS C O 1
ATOM 13245 N N . ARG C 1 530 ? 88.482 12.237 118.137 1.00 126.90 510 ARG C N 1
ATOM 13246 C CA . ARG C 1 530 ? 87.650 12.342 119.325 1.00 126.83 510 ARG C CA 1
ATOM 13247 C C . ARG C 1 530 ? 86.907 13.684 119.396 1.00 126.91 510 ARG C C 1
ATOM 13248 O O . ARG C 1 530 ? 85.682 13.686 119.522 1.00 127.03 510 ARG C O 1
ATOM 13256 N N . PRO C 1 531 ? 87.630 14.827 119.287 1.00 126.97 511 PRO C N 1
ATOM 13257 C CA . PRO C 1 531 ? 86.982 16.117 119.568 1.00 126.91 511 PRO C CA 1
ATOM 13258 C C . PRO C 1 531 ? 86.069 16.652 118.460 1.00 126.76 511 PRO C C 1
ATOM 13259 O O . PRO C 1 531 ? 85.093 17.338 118.762 1.00 126.76 511 PRO C O 1
ATOM 13263 N N . GLY C 1 532 ? 86.382 16.356 117.200 1.00 126.58 512 GLY C N 1
ATOM 13264 C CA . GLY C 1 532 ? 85.565 16.818 116.078 1.00 126.45 512 GLY C CA 1
ATOM 13265 C C . GLY C 1 532 ? 86.143 16.448 114.726 1.00 126.47 512 GLY C C 1
ATOM 13266 O O . GLY C 1 532 ? 86.054 17.229 113.773 1.00 126.53 512 GLY C O 1
ATOM 13267 N N . ILE C 1 533 ? 86.733 15.253 114.651 1.00 126.37 513 ILE C N 1
ATOM 13268 C CA . ILE C 1 533 ? 87.365 14.731 113.434 1.00 126.11 513 ILE C CA 1
ATOM 13269 C C . ILE C 1 533 ? 86.712 13.421 113.009 1.00 125.99 513 ILE C C 1
ATOM 13270 O O . ILE C 1 533 ? 86.463 12.549 113.849 1.00 125.95 513 ILE C O 1
ATOM 13275 N N . SER C 1 534 ? 86.464 13.280 111.705 1.00 125.86 514 SER C N 1
ATOM 13276 C CA . SER C 1 534 ? 85.905 12.049 111.153 1.00 125.70 514 SER C CA 1
ATOM 13277 C C . SER C 1 534 ? 86.947 10.958 111.056 1.00 125.54 514 SER C C 1
ATOM 13278 O O . SER C 1 534 ? 88.126 11.229 110.833 1.00 125.53 514 SER C O 1
ATOM 13281 N N . LEU C 1 535 ? 86.500 9.719 111.228 1.00 125.45 515 LEU C N 1
ATOM 13282 C CA . LEU C 1 535 ? 87.340 8.565 110.968 1.00 125.48 515 LEU C CA 1
ATOM 13283 C C . LEU C 1 535 ? 87.851 8.626 109.527 1.00 125.67 515 LEU C C 1
ATOM 13284 O O . LEU C 1 535 ? 89.014 8.316 109.262 1.00 125.66 515 LEU C O 1
ATOM 13289 N N . GLN C 1 536 ? 86.983 9.060 108.614 1.00 125.94 516 GLN C N 1
ATOM 13290 C CA . GLN C 1 536 ? 87.339 9.206 107.205 1.00 126.39 516 GLN C CA 1
ATOM 13291 C C . GLN C 1 536 ? 88.258 10.390 106.903 1.00 126.20 516 GLN C C 1
ATOM 13292 O O . GLN C 1 536 ? 88.852 10.452 105.828 1.00 126.24 516 GLN C O 1
ATOM 13298 N N . ASP C 1 537 ? 88.374 11.327 107.839 1.00 126.19 517 ASP C N 1
ATOM 13299 C CA . ASP C 1 537 ? 89.326 12.429 107.693 1.00 126.23 517 ASP C CA 1
ATOM 13300 C C . ASP C 1 537 ? 90.755 11.927 107.845 1.00 126.09 517 ASP C C 1
ATOM 13301 O O . ASP C 1 537 ? 91.695 12.533 107.330 1.00 126.09 517 ASP C O 1
ATOM 13306 N N . ILE C 1 538 ? 90.906 10.816 108.560 1.00 125.87 518 ILE C N 1
ATOM 13307 C CA . ILE C 1 538 ? 92.213 10.225 108.802 1.00 125.64 518 ILE C CA 1
ATOM 13308 C C . ILE C 1 538 ? 92.635 9.312 107.649 1.00 125.64 518 ILE C C 1
ATOM 13309 O O . ILE C 1 538 ? 93.666 9.551 107.021 1.00 125.69 518 ILE C O 1
ATOM 13314 N N . LEU C 1 539 ? 91.834 8.285 107.364 1.00 125.57 519 LEU C N 1
ATOM 13315 C CA . LEU C 1 539 ? 92.095 7.382 106.244 1.00 125.48 519 LEU C CA 1
ATOM 13316 C C . LEU C 1 539 ? 92.479 8.153 104.982 1.00 125.55 519 LEU C C 1
ATOM 13317 O O . LEU C 1 539 ? 93.307 7.701 104.198 1.00 125.66 519 LEU C O 1
ATOM 13322 N N . GLU C 1 540 ? 91.883 9.329 104.814 1.00 125.67 520 GLU C N 1
ATOM 13323 C CA . GLU C 1 540 ? 92.126 10.185 103.660 1.00 125.91 520 GLU C CA 1
ATOM 13324 C C . GLU C 1 540 ? 93.459 10.924 103.739 1.00 125.72 520 GLU C C 1
ATOM 13325 O O . GLU C 1 540 ? 94.035 11.283 102.711 1.00 125.76 520 GLU C O 1
ATOM 13331 N N . HIS C 1 541 ? 93.945 11.155 104.954 1.00 125.66 521 HIS C N 1
ATOM 13332 C CA . HIS C 1 541 ? 95.137 11.979 105.132 1.00 125.68 521 HIS C CA 1
ATOM 13333 C C . HIS C 1 541 ? 96.440 11.224 105.392 1.00 125.73 521 HIS C C 1
ATOM 13334 O O . HIS C 1 541 ? 97.508 11.767 105.132 1.00 125.80 521 HIS C O 1
ATOM 13341 N N . SER C 1 542 ? 96.358 9.987 105.884 1.00 125.80 522 SER C N 1
ATOM 13342 C CA . SER C 1 542 ? 97.561 9.185 106.152 1.00 125.82 522 SER C CA 1
ATOM 13343 C C . SER C 1 542 ? 97.601 7.876 105.362 1.00 125.91 522 SER C C 1
ATOM 13344 O O . SER C 1 542 ? 96.609 7.144 105.309 1.00 125.90 522 SER C O 1
ATOM 13347 N N . LEU C 1 543 ? 98.764 7.588 104.774 1.00 125.96 523 LEU C N 1
ATOM 13348 C CA . LEU C 1 543 ? 99.016 6.327 104.069 1.00 125.89 523 LEU C CA 1
ATOM 13349 C C . LEU C 1 543 ? 99.129 5.185 105.079 1.00 125.84 523 LEU C C 1
ATOM 13350 O O . LEU C 1 543 ? 98.816 4.033 104.770 1.00 125.86 523 LEU C O 1
ATOM 13355 N N . SER C 1 544 ? 99.578 5.528 106.283 1.00 125.68 524 SER C N 1
ATOM 13356 C CA . SER C 1 544 ? 99.748 4.585 107.383 1.00 125.58 524 SER C CA 1
ATOM 13357 C C . SER C 1 544 ? 98.485 3.781 107.703 1.00 125.53 524 SER C C 1
ATOM 13358 O O . SER C 1 544 ? 98.531 2.554 107.809 1.00 125.48 524 SER C O 1
ATOM 13361 N N . VAL C 1 545 ? 97.363 4.482 107.836 1.00 125.49 525 VAL C N 1
ATOM 13362 C CA . VAL C 1 545 ? 96.134 3.900 108.370 1.00 125.39 525 VAL C CA 1
ATOM 13363 C C . VAL C 1 545 ? 95.383 3.019 107.381 1.00 125.50 525 VAL C C 1
ATOM 13364 O O . VAL C 1 545 ? 95.088 1.862 107.689 1.00 125.50 525 VAL C O 1
ATOM 13368 N N . ARG C 1 546 ? 95.064 3.572 106.210 1.00 125.61 526 ARG C N 1
ATOM 13369 C CA . ARG C 1 546 ? 94.355 2.836 105.153 1.00 125.74 526 ARG C CA 1
ATOM 13370 C C . ARG C 1 546 ? 95.074 1.538 104.759 1.00 125.93 526 ARG C C 1
ATOM 13371 O O . ARG C 1 546 ? 94.428 0.565 104.364 1.00 125.93 526 ARG C O 1
ATOM 13379 N N . SER C 1 547 ? 96.404 1.534 104.887 1.00 126.17 527 SER C N 1
ATOM 13380 C CA . SER C 1 547 ? 97.221 0.338 104.666 1.00 126.33 527 SER C CA 1
ATOM 13381 C C . SER C 1 547 ? 96.929 -0.739 105.708 1.00 126.44 527 SER C C 1
ATOM 13382 O O . SER C 1 547 ? 96.908 -1.928 105.387 1.00 126.53 527 SER C O 1
ATOM 13385 N N . ALA C 1 548 ? 96.704 -0.311 106.950 1.00 126.53 528 ALA C N 1
ATOM 13386 C CA . ALA C 1 548 ? 96.409 -1.224 108.050 1.00 126.65 528 ALA C CA 1
ATOM 13387 C C . ALA C 1 548 ? 94.926 -1.594 108.125 1.00 126.82 528 ALA C C 1
ATOM 13388 O O . ALA C 1 548 ? 94.573 -2.622 108.706 1.00 126.82 528 ALA C O 1
ATOM 13390 N N . ALA C 1 549 ? 94.066 -0.759 107.539 1.00 127.06 529 ALA C N 1
ATOM 13391 C CA . ALA C 1 549 ? 92.616 -0.981 107.560 1.00 127.36 529 ALA C CA 1
ATOM 13392 C C . ALA C 1 549 ? 91.860 -0.146 106.519 1.00 127.60 529 ALA C C 1
ATOM 13393 O O . ALA C 1 549 ? 91.598 1.042 106.722 1.00 127.57 529 ALA C O 1
ATOM 13395 N N . GLU C 1 550 ? 91.519 -0.789 105.404 1.00 127.92 530 GLU C N 1
ATOM 13396 C CA . GLU C 1 550 ? 90.705 -0.190 104.345 1.00 128.16 530 GLU C CA 1
ATOM 13397 C C . GLU C 1 550 ? 89.390 -0.974 104.228 1.00 128.17 530 GLU C C 1
ATOM 13398 O O . GLU C 1 550 ? 88.616 -0.774 103.292 1.00 128.21 530 GLU C O 1
ATOM 13404 N N . GLU C 1 551 ? 89.152 -1.864 105.193 1.00 128.29 531 GLU C N 1
ATOM 13405 C CA . GLU C 1 551 ? 87.939 -2.690 105.260 1.00 128.31 531 GLU C CA 1
ATOM 13406 C C . GLU C 1 551 ? 86.724 -1.875 105.709 1.00 128.32 531 GLU C C 1
ATOM 13407 O O . GLU C 1 551 ? 85.595 -2.121 105.271 1.00 128.44 531 GLU C O 1
ATOM 13413 N N . LEU C 1 552 ? 86.969 -0.921 106.605 1.00 128.13 532 LEU C N 1
ATOM 13414 C CA . LEU C 1 552 ? 85.947 0.004 107.089 1.00 128.03 532 LEU C CA 1
ATOM 13415 C C . LEU C 1 552 ? 85.499 0.946 105.980 1.00 128.10 532 LEU C C 1
ATOM 13416 O O . LEU C 1 552 ? 84.341 1.352 105.931 1.00 128.27 532 LEU C O 1
ATOM 13421 N N . CYS C 1 553 ? 86.422 1.298 105.091 1.00 128.20 533 CYS C N 1
ATOM 13422 C CA . CYS C 1 553 ? 86.085 2.054 103.887 1.00 128.10 533 CYS C CA 1
ATOM 13423 C C . CYS C 1 553 ? 84.987 1.317 103.109 1.00 128.01 533 CYS C C 1
ATOM 13424 O O . CYS C 1 553 ? 83.896 1.865 102.898 1.00 127.94 533 CYS C O 1
ATOM 13427 N N . ASN C 1 554 ? 85.282 0.066 102.735 1.00 127.92 534 ASN C N 1
ATOM 13428 C CA . ASN C 1 554 ? 84.397 -0.797 101.934 1.00 127.83 534 ASN C CA 1
ATOM 13429 C C . ASN C 1 554 ? 83.033 -1.048 102.575 1.00 127.71 534 ASN C C 1
ATOM 13430 O O . ASN C 1 554 ? 82.018 -1.136 101.869 1.00 127.76 534 ASN C O 1
ATOM 13435 N N . ASP C 1 555 ? 83.018 -1.170 103.905 1.00 127.36 535 ASP C N 1
ATOM 13436 C CA . ASP C 1 555 ? 81.772 -1.302 104.652 1.00 127.04 535 ASP C CA 1
ATOM 13437 C C . ASP C 1 555 ? 81.434 0.028 105.328 1.00 126.72 535 ASP C C 1
ATOM 13438 O O . ASP C 1 555 ? 82.115 0.427 106.273 1.00 126.81 535 ASP C O 1
ATOM 13443 N N . PRO C 1 556 ? 80.368 0.714 104.853 1.00 126.38 536 PRO C N 1
ATOM 13444 C CA . PRO C 1 556 ? 80.121 2.033 105.420 1.00 126.07 536 PRO C CA 1
ATOM 13445 C C . PRO C 1 556 ? 79.482 1.945 106.798 1.00 125.84 536 PRO C C 1
ATOM 13446 O O . PRO C 1 556 ? 79.465 2.933 107.530 1.00 125.77 536 PRO C O 1
ATOM 13450 N N . ARG C 1 557 ? 78.968 0.766 107.139 1.00 125.63 537 ARG C N 1
ATOM 13451 C CA . ARG C 1 557 ? 78.314 0.545 108.422 1.00 125.55 537 ARG C CA 1
ATOM 13452 C C . ARG C 1 557 ? 79.312 0.405 109.554 1.00 125.47 537 ARG C C 1
ATOM 13453 O O . ARG C 1 557 ? 79.164 1.039 110.602 1.00 125.63 537 ARG C O 1
ATOM 13461 N N . VAL C 1 558 ? 80.319 -0.438 109.337 1.00 125.23 538 VAL C N 1
ATOM 13462 C CA . VAL C 1 558 ? 81.409 -0.603 110.281 1.00 124.90 538 VAL C CA 1
ATOM 13463 C C . VAL C 1 558 ? 82.024 0.766 110.569 1.00 124.82 538 VAL C C 1
ATOM 13464 O O . VAL C 1 558 ? 82.143 1.156 111.729 1.00 124.69 538 VAL C O 1
ATOM 13468 N N . ALA C 1 559 ? 82.361 1.503 109.510 1.00 124.85 539 ALA C N 1
ATOM 13469 C CA . ALA C 1 559 ? 82.923 2.856 109.622 1.00 125.02 539 ALA C CA 1
ATOM 13470 C C . ALA C 1 559 ? 82.108 3.779 110.528 1.00 125.21 539 ALA C C 1
ATOM 13471 O O . ALA C 1 559 ? 82.674 4.524 111.329 1.00 125.24 539 ALA C O 1
ATOM 13473 N N . GLU C 1 560 ? 80.784 3.716 110.394 1.00 125.50 540 GLU C N 1
ATOM 13474 C CA . GLU C 1 560 ? 79.850 4.522 111.186 1.00 125.78 540 GLU C CA 1
ATOM 13475 C C . GLU C 1 560 ? 79.812 4.109 112.670 1.00 125.88 540 GLU C C 1
ATOM 13476 O O . GLU C 1 560 ? 79.748 4.966 113.561 1.00 125.77 540 GLU C O 1
ATOM 13482 N N . GLN C 1 561 ? 79.846 2.798 112.914 1.00 125.99 541 GLN C N 1
ATOM 13483 C CA . GLN C 1 561 ? 79.810 2.226 114.264 1.00 126.10 541 GLN C CA 1
ATOM 13484 C C . GLN C 1 561 ? 81.102 2.464 115.054 1.00 126.05 541 GLN C C 1
ATOM 13485 O O . GLN C 1 561 ? 81.070 2.953 116.189 1.00 126.04 541 GLN C O 1
ATOM 13491 N N . VAL C 1 562 ? 82.229 2.103 114.446 1.00 125.96 542 VAL C N 1
ATOM 13492 C CA . VAL C 1 562 ? 83.546 2.340 115.020 1.00 125.78 542 VAL C CA 1
ATOM 13493 C C . VAL C 1 562 ? 83.701 3.814 115.403 1.00 125.82 542 VAL C C 1
ATOM 13494 O O . VAL C 1 562 ? 84.057 4.121 116.539 1.00 125.99 542 VAL C O 1
ATOM 13498 N N . GLN C 1 563 ? 83.401 4.716 114.470 1.00 125.79 543 GLN C N 1
ATOM 13499 C CA . GLN C 1 563 ? 83.585 6.149 114.694 1.00 125.88 543 GLN C CA 1
ATOM 13500 C C . GLN C 1 563 ? 82.838 6.673 115.923 1.00 125.96 543 GLN C C 1
ATOM 13501 O O . GLN C 1 563 ? 83.297 7.612 116.576 1.00 126.01 543 GLN C O 1
ATOM 13507 N N . ILE C 1 564 ? 81.696 6.062 116.234 1.00 126.09 544 ILE C N 1
ATOM 13508 C CA . ILE C 1 564 ? 80.904 6.436 117.413 1.00 126.05 544 ILE C CA 1
ATOM 13509 C C . ILE C 1 564 ? 81.444 5.724 118.663 1.00 126.03 544 ILE C C 1
ATOM 13510 O O . ILE C 1 564 ? 81.647 6.355 119.707 1.00 125.97 544 ILE C O 1
ATOM 13515 N N . GLU C 1 565 ? 81.698 4.421 118.536 1.00 125.95 545 GLU C N 1
ATOM 13516 C CA . GLU C 1 565 ? 82.211 3.602 119.639 1.00 126.03 545 GLU C CA 1
ATOM 13517 C C . GLU C 1 565 ? 83.420 4.213 120.336 1.00 125.90 545 GLU C C 1
ATOM 13518 O O . GLU C 1 565 ? 83.632 3.989 121.529 1.00 125.92 545 GLU C O 1
ATOM 13524 N N . ILE C 1 566 ? 84.202 4.987 119.588 1.00 125.82 546 ILE C N 1
ATOM 13525 C CA . ILE C 1 566 ? 85.393 5.630 120.138 1.00 125.78 546 ILE C CA 1
ATOM 13526 C C . ILE C 1 566 ? 85.180 7.112 120.466 1.00 125.73 546 ILE C C 1
ATOM 13527 O O . ILE C 1 566 ? 85.767 7.627 121.419 1.00 125.84 546 ILE C O 1
ATOM 13532 N N . LYS C 1 567 ? 84.345 7.791 119.686 1.00 125.59 547 LYS C N 1
ATOM 13533 C CA . LYS C 1 567 ? 84.016 9.184 119.974 1.00 125.56 547 LYS C CA 1
ATOM 13534 C C . LYS C 1 567 ? 83.087 9.309 121.186 1.00 125.64 547 LYS C C 1
ATOM 13535 O O . LYS C 1 567 ? 82.926 10.397 121.743 1.00 125.55 547 LYS C O 1
ATOM 13541 N N . TYR C 1 568 ? 82.486 8.187 121.583 1.00 125.77 548 TYR C N 1
ATOM 13542 C CA . TYR C 1 568 ? 81.553 8.139 122.710 1.00 125.90 548 TYR C CA 1
ATOM 13543 C C . TYR C 1 568 ? 81.932 7.043 123.699 1.00 126.13 548 TYR C C 1
ATOM 13544 O O . TYR C 1 568 ? 81.074 6.465 124.364 1.00 126.22 548 TYR C O 1
ATOM 13553 N N . GLU C 1 569 ? 83.230 6.773 123.791 1.00 126.41 549 GLU C N 1
ATOM 13554 C CA . GLU C 1 569 ? 83.761 5.761 124.698 1.00 126.70 549 GLU C CA 1
ATOM 13555 C C . GLU C 1 569 ? 83.340 6.034 126.139 1.00 126.53 549 GLU C C 1
ATOM 13556 O O . GLU C 1 569 ? 82.771 5.162 126.803 1.00 126.50 549 GLU C O 1
ATOM 13562 N N . GLY C 1 570 ? 83.612 7.256 126.596 1.00 126.35 550 GLY C N 1
ATOM 13563 C CA . GLY C 1 570 ? 83.318 7.674 127.959 1.00 126.12 550 GLY C CA 1
ATOM 13564 C C . GLY C 1 570 ? 81.867 7.471 128.336 1.00 125.94 550 GLY C C 1
ATOM 13565 O O . GLY C 1 570 ? 81.571 6.822 129.339 1.00 126.06 550 GLY C O 1
ATOM 13566 N N . TYR C 1 571 ? 80.967 8.006 127.515 1.00 125.64 551 TYR C N 1
ATOM 13567 C CA . TYR C 1 571 ? 79.542 8.007 127.827 1.00 125.32 551 TYR C CA 1
ATOM 13568 C C . TYR C 1 571 ? 78.881 6.633 127.697 1.00 125.30 551 TYR C C 1
ATOM 13569 O O . TYR C 1 571 ? 77.932 6.334 128.424 1.00 125.25 551 TYR C O 1
ATOM 13578 N N . ILE C 1 572 ? 79.383 5.804 126.783 1.00 125.36 552 ILE C N 1
ATOM 13579 C CA . ILE C 1 572 ? 78.832 4.459 126.576 1.00 125.47 552 ILE C CA 1
ATOM 13580 C C . ILE C 1 572 ? 79.087 3.581 127.791 1.00 125.70 552 ILE C C 1
ATOM 13581 O O . ILE C 1 572 ? 78.186 2.887 128.263 1.00 125.75 552 ILE C O 1
ATOM 13586 N N . LYS C 1 573 ? 80.315 3.625 128.297 1.00 125.91 553 LYS C N 1
ATOM 13587 C CA . LYS C 1 573 ? 80.673 2.870 129.485 1.00 126.17 553 LYS C CA 1
ATOM 13588 C C . LYS C 1 573 ? 79.836 3.333 130.682 1.00 126.31 553 LYS C C 1
ATOM 13589 O O . LYS C 1 573 ? 79.339 2.509 131.455 1.00 126.40 553 LYS C O 1
ATOM 13595 N N . ARG C 1 574 ? 79.671 4.651 130.813 1.00 126.46 554 ARG C N 1
ATOM 13596 C CA . ARG C 1 574 ? 78.892 5.247 131.905 1.00 126.53 554 ARG C CA 1
ATOM 13597 C C . ARG C 1 574 ? 77.433 4.809 131.849 1.00 126.70 554 ARG C C 1
ATOM 13598 O O . ARG C 1 574 ? 76.867 4.430 132.878 1.00 126.79 554 ARG C O 1
ATOM 13606 N N . GLU C 1 575 ? 76.842 4.856 130.652 1.00 126.84 555 GLU C N 1
ATOM 13607 C CA . GLU C 1 575 ? 75.458 4.438 130.452 1.00 127.17 555 GLU C CA 1
ATOM 13608 C C . GLU C 1 575 ? 75.279 2.931 130.678 1.00 127.00 555 GLU C C 1
ATOM 13609 O O . GLU C 1 575 ? 74.277 2.498 131.258 1.00 127.05 555 GLU C O 1
ATOM 13615 N N . GLN C 1 576 ? 76.260 2.145 130.235 1.00 126.91 556 GLN C N 1
ATOM 13616 C CA . GLN C 1 576 ? 76.164 0.685 130.279 1.00 126.83 556 GLN C CA 1
ATOM 13617 C C . GLN C 1 576 ? 76.271 0.158 131.699 1.00 126.70 556 GLN C C 1
ATOM 13618 O O . GLN C 1 576 ? 75.714 -0.891 132.024 1.00 126.78 556 GLN C O 1
ATOM 13624 N N . LEU C 1 577 ? 76.995 0.896 132.534 1.00 126.55 557 LEU C N 1
ATOM 13625 C CA . LEU C 1 577 ? 77.217 0.531 133.923 1.00 126.41 557 LEU C CA 1
ATOM 13626 C C . LEU C 1 577 ? 75.919 0.641 134.724 1.00 126.42 557 LEU C C 1
ATOM 13627 O O . LEU C 1 577 ? 75.621 -0.219 135.558 1.00 126.32 557 LEU C O 1
ATOM 13632 N N . VAL C 1 578 ? 75.156 1.703 134.451 1.00 126.47 558 VAL C N 1
ATOM 13633 C CA . VAL C 1 578 ? 73.842 1.929 135.060 1.00 126.47 558 VAL C CA 1
ATOM 13634 C C . VAL C 1 578 ? 72.824 0.905 134.542 1.00 126.59 558 VAL C C 1
ATOM 13635 O O . VAL C 1 578 ? 72.041 0.361 135.323 1.00 126.55 558 VAL C O 1
ATOM 13639 N N . ALA C 1 579 ? 72.854 0.644 133.232 1.00 126.75 559 ALA C N 1
ATOM 13640 C CA . ALA C 1 579 ? 71.982 -0.351 132.591 1.00 126.91 559 ALA C CA 1
ATOM 13641 C C . ALA C 1 579 ? 72.158 -1.753 133.187 1.00 127.04 559 ALA C C 1
ATOM 13642 O O . ALA C 1 579 ? 71.228 -2.565 133.177 1.00 127.15 559 ALA C O 1
ATOM 13644 N N . ASP C 1 580 ? 73.361 -2.019 133.696 1.00 127.12 560 ASP C N 1
ATOM 13645 C CA . ASP C 1 580 ? 73.710 -3.294 134.313 1.00 127.21 560 ASP C CA 1
ATOM 13646 C C . ASP C 1 580 ? 73.326 -3.300 135.773 1.00 127.05 560 ASP C C 1
ATOM 13647 O O . ASP C 1 580 ? 72.806 -4.297 136.281 1.00 127.26 560 ASP C O 1
ATOM 13652 N N . ARG C 1 581 ? 73.644 -2.185 136.438 1.00 126.20 561 ARG C N 1
ATOM 13653 C CA . ARG C 1 581 ? 73.469 -2.017 137.879 1.00 125.35 561 ARG C CA 1
ATOM 13654 C C . ARG C 1 581 ? 72.000 -2.052 138.318 1.00 124.78 561 ARG C C 1
ATOM 13655 O O . ARG C 1 581 ? 71.712 -2.433 139.451 1.00 124.72 561 ARG C O 1
ATOM 13663 N N . ILE C 1 582 ? 71.085 -1.647 137.434 1.00 123.94 562 ILE C N 1
ATOM 13664 C CA . ILE C 1 582 ? 69.651 -1.838 137.681 1.00 123.13 562 ILE C CA 1
ATOM 13665 C C . ILE C 1 582 ? 69.328 -3.336 137.651 1.00 122.50 562 ILE C C 1
ATOM 13666 O O . ILE C 1 582 ? 68.668 -3.844 138.557 1.00 122.45 562 ILE C O 1
ATOM 13671 N N . ALA C 1 583 ? 69.822 -4.040 136.631 1.00 121.67 563 ALA C N 1
ATOM 13672 C CA . ALA C 1 583 ? 69.654 -5.490 136.543 1.00 120.83 563 ALA C CA 1
ATOM 13673 C C . ALA C 1 583 ? 70.324 -6.157 137.740 1.00 120.25 563 ALA C C 1
ATOM 13674 O O . ALA C 1 583 ? 69.862 -7.189 138.227 1.00 120.13 563 ALA C O 1
ATOM 13676 N N . ARG C 1 584 ? 71.419 -5.557 138.197 1.00 119.57 564 ARG C N 1
ATOM 13677 C CA . ARG C 1 584 ? 72.122 -6.028 139.381 1.00 118.90 564 ARG C CA 1
ATOM 13678 C C . ARG C 1 584 ? 71.237 -5.933 140.617 1.00 118.61 564 ARG C C 1
ATOM 13679 O O . ARG C 1 584 ? 71.043 -6.921 141.325 1.00 118.56 564 ARG C O 1
ATOM 13687 N N . LEU C 1 585 ? 70.702 -4.744 140.875 1.00 118.22 565 LEU C N 1
ATOM 13688 C CA . LEU C 1 585 ? 69.885 -4.533 142.084 1.00 117.79 565 LEU C CA 1
ATOM 13689 C C . LEU C 1 585 ? 68.572 -5.303 142.012 1.00 117.63 565 LEU C C 1
ATOM 13690 O O . LEU C 1 585 ? 68.053 -5.751 143.035 1.00 117.46 565 LEU C O 1
ATOM 13695 N N . ASP C 1 586 ? 68.043 -5.444 140.798 1.00 117.61 566 ASP C N 1
ATOM 13696 C CA . ASP C 1 586 ? 66.876 -6.282 140.536 1.00 117.62 566 ASP C CA 1
ATOM 13697 C C . ASP C 1 586 ? 67.228 -7.738 140.805 1.00 117.54 566 ASP C C 1
ATOM 13698 O O . ASP C 1 586 ? 66.390 -8.506 141.261 1.00 117.48 566 ASP C O 1
ATOM 13703 N N . SER C 1 587 ? 68.480 -8.094 140.526 1.00 117.56 567 SER C N 1
ATOM 13704 C CA . SER C 1 587 ? 68.954 -9.477 140.564 1.00 117.59 567 SER C CA 1
ATOM 13705 C C . SER C 1 587 ? 68.670 -10.249 141.854 1.00 117.65 567 SER C C 1
ATOM 13706 O O . SER C 1 587 ? 68.152 -11.363 141.792 1.00 117.70 567 SER C O 1
ATOM 13709 N N . LEU C 1 588 ? 68.998 -9.648 143.002 1.00 117.77 568 LEU C N 1
ATOM 13710 C CA . LEU C 1 588 ? 69.074 -10.350 144.308 1.00 117.74 568 LEU C CA 1
ATOM 13711 C C . LEU C 1 588 ? 67.891 -11.264 144.666 1.00 117.75 568 LEU C C 1
ATOM 13712 O O . LEU C 1 588 ? 66.834 -10.821 145.137 1.00 117.55 568 LEU C O 1
ATOM 13717 N N . HIS C 1 589 ? 68.123 -12.558 144.440 1.00 117.83 569 HIS C N 1
ATOM 13718 C CA . HIS C 1 589 ? 67.087 -13.592 144.449 1.00 117.84 569 HIS C CA 1
ATOM 13719 C C . HIS C 1 589 ? 66.689 -14.055 145.853 1.00 117.86 569 HIS C C 1
ATOM 13720 O O . HIS C 1 589 ? 65.570 -14.529 146.056 1.00 117.84 569 HIS C O 1
ATOM 13727 N N . ILE C 1 590 ? 67.594 -13.894 146.818 1.00 117.93 570 ILE C N 1
ATOM 13728 C CA . ILE C 1 590 ? 67.481 -14.581 148.123 1.00 118.02 570 ILE C CA 1
ATOM 13729 C C . ILE C 1 590 ? 66.178 -14.480 148.965 1.00 118.06 570 ILE C C 1
ATOM 13730 O O . ILE C 1 590 ? 65.703 -15.513 149.443 1.00 118.17 570 ILE C O 1
ATOM 13735 N N . PRO C 1 591 ? 65.584 -13.265 149.124 1.00 118.00 571 PRO C N 1
ATOM 13736 C CA . PRO C 1 591 ? 64.519 -13.073 150.132 1.00 117.79 571 PRO C CA 1
ATOM 13737 C C . PRO C 1 591 ? 63.376 -14.081 150.023 1.00 117.57 571 PRO C C 1
ATOM 13738 O O . PRO C 1 591 ? 62.635 -14.076 149.037 1.00 117.45 571 PRO C O 1
ATOM 13742 N N . ASP C 1 592 ? 63.240 -14.933 151.037 1.00 117.37 572 ASP C N 1
ATOM 13743 C CA . ASP C 1 592 ? 62.295 -16.043 150.974 1.00 117.23 572 ASP C CA 1
ATOM 13744 C C . ASP C 1 592 ? 61.470 -16.213 152.246 1.00 117.14 572 ASP C C 1
ATOM 13745 O O . ASP C 1 592 ? 60.269 -15.950 152.244 1.00 117.16 572 ASP C O 1
ATOM 13750 N N . ASN C 1 593 ? 62.111 -16.645 153.328 1.00 117.06 573 ASN C N 1
ATOM 13751 C CA . ASN C 1 593 ? 61.378 -17.083 154.516 1.00 117.01 573 ASN C CA 1
ATOM 13752 C C . ASN C 1 593 ? 61.204 -16.028 155.617 1.00 117.05 573 ASN C C 1
ATOM 13753 O O . ASN C 1 593 ? 60.856 -16.356 156.758 1.00 116.99 573 ASN C O 1
ATOM 13758 N N . PHE C 1 594 ? 61.432 -14.763 155.272 1.00 117.09 574 PHE C N 1
ATOM 13759 C CA . PHE C 1 594 ? 61.277 -13.675 156.236 1.00 117.10 574 PHE C CA 1
ATOM 13760 C C . PHE C 1 594 ? 59.862 -13.102 156.192 1.00 117.10 574 PHE C C 1
ATOM 13761 O O . PHE C 1 594 ? 59.209 -13.110 155.141 1.00 117.02 574 PHE C O 1
ATOM 13769 N N . ASN C 1 595 ? 59.401 -12.609 157.340 1.00 117.08 575 ASN C N 1
ATOM 13770 C CA . ASN C 1 595 ? 58.088 -11.977 157.441 1.00 117.05 575 ASN C CA 1
ATOM 13771 C C . ASN C 1 595 ? 58.047 -10.580 156.839 1.00 117.08 575 ASN C C 1
ATOM 13772 O O . ASN C 1 595 ? 58.856 -9.714 157.188 1.00 117.06 575 ASN C O 1
ATOM 13777 N N . TYR C 1 596 ? 57.095 -10.376 155.932 1.00 117.06 576 TYR C N 1
ATOM 13778 C CA . TYR C 1 596 ? 56.855 -9.073 155.329 1.00 117.06 576 TYR C CA 1
ATOM 13779 C C . TYR C 1 596 ? 56.330 -8.084 156.366 1.00 117.15 576 TYR C C 1
ATOM 13780 O O . TYR C 1 596 ? 56.647 -6.893 156.314 1.00 117.18 576 TYR C O 1
ATOM 13789 N N . ASP C 1 597 ? 55.535 -8.597 157.306 1.00 117.29 577 ASP C N 1
ATOM 13790 C CA . ASP C 1 597 ? 54.994 -7.814 158.419 1.00 117.43 577 ASP C CA 1
ATOM 13791 C C . ASP C 1 597 ? 56.096 -7.246 159.315 1.00 117.63 577 ASP C C 1
ATOM 13792 O O . ASP C 1 597 ? 56.013 -6.099 159.758 1.00 117.59 577 ASP C O 1
ATOM 13797 N N . SER C 1 598 ? 57.130 -8.054 159.549 1.00 117.91 578 SER C N 1
ATOM 13798 C CA . SER C 1 598 ? 58.260 -7.705 160.413 1.00 118.20 578 SER C CA 1
ATOM 13799 C C . SER C 1 598 ? 58.909 -6.369 160.089 1.00 118.57 578 SER C C 1
ATOM 13800 O O . SER C 1 598 ? 59.706 -5.857 160.874 1.00 118.57 578 SER C O 1
ATOM 13803 N N . LEU C 1 599 ? 58.571 -5.810 158.932 1.00 119.15 579 LEU C N 1
ATOM 13804 C CA . LEU C 1 599 ? 59.151 -4.550 158.498 1.00 119.75 579 LEU C CA 1
ATOM 13805 C C . LEU C 1 599 ? 58.483 -3.371 159.206 1.00 120.32 579 LEU C C 1
ATOM 13806 O O . LEU C 1 599 ? 57.252 -3.279 159.253 1.00 120.38 579 LEU C O 1
ATOM 13811 N N . ASN C 1 600 ? 59.320 -2.490 159.758 1.00 120.99 580 ASN C N 1
ATOM 13812 C CA . ASN C 1 600 ? 58.902 -1.308 160.526 1.00 121.64 580 ASN C CA 1
ATOM 13813 C C . ASN C 1 600 ? 57.821 -0.445 159.853 1.00 122.16 580 ASN C C 1
ATOM 13814 O O . ASN C 1 600 ? 56.841 -0.046 160.491 1.00 122.18 580 ASN C O 1
ATOM 13819 N N . SER C 1 601 ? 58.010 -0.165 158.568 1.00 122.78 581 SER C N 1
ATOM 13820 C CA . SER C 1 601 ? 57.112 0.719 157.835 1.00 123.42 581 SER C CA 1
ATOM 13821 C C . SER C 1 601 ? 57.156 0.434 156.338 1.00 123.92 581 SER C C 1
ATOM 13822 O O . SER C 1 601 ? 58.014 0.951 155.623 1.00 124.08 581 SER C O 1
ATOM 13825 N N . LEU C 1 602 ? 56.226 -0.393 155.871 1.00 124.64 582 LEU C N 1
ATOM 13826 C CA . LEU C 1 602 ? 56.185 -0.785 154.467 1.00 124.88 582 LEU C CA 1
ATOM 13827 C C . LEU C 1 602 ? 54.898 -0.311 153.800 1.00 125.08 582 LEU C C 1
ATOM 13828 O O . LEU C 1 602 ? 54.932 0.356 152.766 1.00 125.12 582 LEU C O 1
ATOM 13833 N N . SER C 1 603 ? 53.764 -0.660 154.399 1.00 125.30 583 SER C N 1
ATOM 13834 C CA . SER C 1 603 ? 52.596 -1.127 153.633 1.00 125.51 583 SER C CA 1
ATOM 13835 C C . SER C 1 603 ? 51.389 -0.241 153.304 1.00 125.51 583 SER C C 1
ATOM 13836 O O . SER C 1 603 ? 51.402 0.525 152.337 1.00 125.40 583 SER C O 1
ATOM 13839 N N . SER C 1 604 ? 50.345 -0.355 154.119 1.00 125.57 584 SER C N 1
ATOM 13840 C CA . SER C 1 604 ? 48.996 -0.572 153.610 1.00 125.55 584 SER C CA 1
ATOM 13841 C C . SER C 1 604 ? 49.255 -1.447 152.388 1.00 125.62 584 SER C C 1
ATOM 13842 O O . SER C 1 604 ? 49.911 -2.484 152.482 1.00 125.58 584 SER C O 1
ATOM 13845 N N . GLU C 1 605 ? 48.734 -1.022 151.241 1.00 125.74 585 GLU C N 1
ATOM 13846 C CA . GLU C 1 605 ? 48.812 -1.818 150.022 1.00 125.90 585 GLU C CA 1
ATOM 13847 C C . GLU C 1 605 ? 50.055 -2.679 149.819 1.00 125.99 585 GLU C C 1
ATOM 13848 O O . GLU C 1 605 ? 49.955 -3.870 149.524 1.00 126.09 585 GLU C O 1
ATOM 13854 N N . GLY C 1 606 ? 51.224 -2.068 149.980 1.00 125.99 586 GLY C N 1
ATOM 13855 C CA . GLY C 1 606 ? 52.479 -2.695 149.577 1.00 125.83 586 GLY C CA 1
ATOM 13856 C C . GLY C 1 606 ? 52.680 -4.082 150.158 1.00 125.81 586 GLY C C 1
ATOM 13857 O O . GLY C 1 606 ? 53.037 -5.011 149.437 1.00 125.77 586 GLY C O 1
ATOM 13858 N N . ARG C 1 607 ? 52.426 -4.216 151.458 1.00 125.76 587 ARG C N 1
ATOM 13859 C CA . ARG C 1 607 ? 52.671 -5.455 152.196 1.00 125.79 587 ARG C CA 1
ATOM 13860 C C . ARG C 1 607 ? 51.678 -6.554 151.846 1.00 125.88 587 ARG C C 1
ATOM 13861 O O . ARG C 1 607 ? 52.025 -7.733 151.840 1.00 125.95 587 ARG C O 1
ATOM 13869 N N . GLU C 1 608 ? 50.441 -6.167 151.566 1.00 125.94 588 GLU C N 1
ATOM 13870 C CA . GLU C 1 608 ? 49.397 -7.140 151.287 1.00 126.04 588 GLU C CA 1
ATOM 13871 C C . GLU C 1 608 ? 49.553 -7.738 149.899 1.00 126.04 588 GLU C C 1
ATOM 13872 O O . GLU C 1 608 ? 49.203 -8.898 149.670 1.00 126.06 588 GLU C O 1
ATOM 13878 N N . LYS C 1 609 ? 50.085 -6.937 148.982 1.00 126.05 589 LYS C N 1
ATOM 13879 C CA . LYS C 1 609 ? 50.405 -7.403 147.641 1.00 126.05 589 LYS C CA 1
ATOM 13880 C C . LYS C 1 609 ? 51.626 -8.321 147.664 1.00 126.10 589 LYS C C 1
ATOM 13881 O O . LYS C 1 609 ? 51.727 -9.238 146.848 1.00 126.14 589 LYS C O 1
ATOM 13887 N N . LEU C 1 610 ? 52.542 -8.071 148.603 1.00 126.11 590 LEU C N 1
ATOM 13888 C CA . LEU C 1 610 ? 53.754 -8.887 148.760 1.00 126.10 590 LEU C CA 1
ATOM 13889 C C . LEU C 1 610 ? 53.452 -10.292 149.284 1.00 126.12 590 LEU C C 1
ATOM 13890 O O . LEU C 1 610 ? 54.029 -11.272 148.812 1.00 126.20 590 LEU C O 1
ATOM 13895 N N . LEU C 1 611 ? 52.546 -10.383 150.256 1.00 126.11 591 LEU C N 1
ATOM 13896 C CA . LEU C 1 611 ? 52.152 -11.668 150.835 1.00 126.07 591 LEU C CA 1
ATOM 13897 C C . LEU C 1 611 ? 51.270 -12.472 149.885 1.00 126.11 591 LEU C C 1
ATOM 13898 O O . LEU C 1 611 ? 51.307 -13.702 149.897 1.00 126.11 591 LEU C O 1
ATOM 13903 N N . LYS C 1 612 ? 50.485 -11.771 149.067 1.00 126.18 592 LYS C N 1
ATOM 13904 C CA . LYS C 1 612 ? 49.642 -12.407 148.054 1.00 126.26 592 LYS C CA 1
ATOM 13905 C C . LYS C 1 612 ? 50.476 -12.970 146.897 1.00 126.28 592 LYS C C 1
ATOM 13906 O O . LYS C 1 612 ? 50.406 -14.165 146.602 1.00 126.30 592 LYS C O 1
ATOM 13912 N N . HIS C 1 613 ? 51.266 -12.107 146.257 1.00 126.31 593 HIS C N 1
ATOM 13913 C CA . HIS C 1 613 ? 52.034 -12.483 145.066 1.00 126.32 593 HIS C CA 1
ATOM 13914 C C . HIS C 1 613 ? 53.298 -13.286 145.380 1.00 126.32 593 HIS C C 1
ATOM 13915 O O . HIS C 1 613 ? 53.662 -14.190 144.620 1.00 126.37 593 HIS C O 1
ATOM 13922 N N . ARG C 1 614 ? 53.953 -12.953 146.495 1.00 126.26 594 ARG C N 1
ATOM 13923 C CA . ARG C 1 614 ? 55.160 -13.651 146.967 1.00 126.23 594 ARG C CA 1
ATOM 13924 C C . ARG C 1 614 ? 56.300 -13.608 145.939 1.00 126.22 594 ARG C C 1
ATOM 13925 O O . ARG C 1 614 ? 56.662 -14.644 145.373 1.00 126.27 594 ARG C O 1
ATOM 13933 N N . PRO C 1 615 ? 56.872 -12.408 145.701 1.00 126.20 595 PRO C N 1
ATOM 13934 C CA . PRO C 1 615 ? 57.840 -12.201 144.616 1.00 126.20 595 PRO C CA 1
ATOM 13935 C C . PRO C 1 615 ? 59.173 -12.919 144.837 1.00 126.22 595 PRO C C 1
ATOM 13936 O O . PRO C 1 615 ? 59.728 -12.861 145.936 1.00 126.22 595 PRO C O 1
ATOM 13940 N N . ALA C 1 616 ? 59.667 -13.583 143.790 1.00 126.24 596 ALA C N 1
ATOM 13941 C CA . ALA C 1 616 ? 60.941 -14.316 143.834 1.00 126.23 596 ALA C CA 1
ATOM 13942 C C . ALA C 1 616 ? 62.151 -13.376 143.879 1.00 126.23 596 ALA C C 1
ATOM 13943 O O . ALA C 1 616 ? 63.038 -13.530 144.724 1.00 126.21 596 ALA C O 1
ATOM 13945 N N . THR C 1 617 ? 62.174 -12.409 142.965 1.00 126.26 597 THR C N 1
ATOM 13946 C CA . THR C 1 617 ? 63.216 -11.384 142.923 1.00 126.22 597 THR C CA 1
ATOM 13947 C C . THR C 1 617 ? 62.629 -10.017 143.279 1.00 126.17 597 THR C C 1
ATOM 13948 O O . THR C 1 617 ? 61.453 -9.760 143.021 1.00 126.18 597 THR C O 1
ATOM 13952 N N . ILE C 1 618 ? 63.444 -9.147 143.874 1.00 126.12 598 ILE C N 1
ATOM 13953 C CA . ILE C 1 618 ? 62.977 -7.811 144.274 1.00 126.16 598 ILE C CA 1
ATOM 13954 C C . ILE C 1 618 ? 62.753 -6.879 143.080 1.00 126.11 598 ILE C C 1
ATOM 13955 O O . ILE C 1 618 ? 62.104 -5.837 143.205 1.00 126.11 598 ILE C O 1
ATOM 13960 N N . GLY C 1 619 ? 63.303 -7.258 141.929 1.00 126.08 599 GLY C N 1
ATOM 13961 C CA . GLY C 1 619 ? 63.003 -6.587 140.672 1.00 125.99 599 GLY C CA 1
ATOM 13962 C C . GLY C 1 619 ? 61.578 -6.899 140.272 1.00 125.95 599 GLY C C 1
ATOM 13963 O O . GLY C 1 619 ? 60.831 -6.010 139.869 1.00 125.97 599 GLY C O 1
ATOM 13964 N N . GLN C 1 620 ? 61.209 -8.172 140.407 1.00 125.91 600 GLN C N 1
ATOM 13965 C CA . GLN C 1 620 ? 59.851 -8.646 140.158 1.00 125.94 600 GLN C CA 1
ATOM 13966 C C . GLN C 1 620 ? 58.836 -7.962 141.081 1.00 125.84 600 GLN C C 1
ATOM 13967 O O . GLN C 1 620 ? 57.681 -7.744 140.702 1.00 125.82 600 GLN C O 1
ATOM 13973 N N . ALA C 1 621 ? 59.287 -7.621 142.286 1.00 125.78 601 ALA C N 1
ATOM 13974 C CA . ALA C 1 621 ? 58.449 -6.975 143.292 1.00 125.74 601 ALA C CA 1
ATOM 13975 C C . ALA C 1 621 ? 58.106 -5.526 142.951 1.00 125.73 601 ALA C C 1
ATOM 13976 O O . ALA C 1 621 ? 57.061 -5.028 143.358 1.00 125.78 601 ALA C O 1
ATOM 13978 N N . SER C 1 622 ? 58.983 -4.858 142.206 1.00 125.75 602 SER C N 1
ATOM 13979 C CA . SER C 1 622 ? 58.783 -3.454 141.840 1.00 125.74 602 SER C CA 1
ATOM 13980 C C . SER C 1 622 ? 57.827 -3.258 140.655 1.00 125.75 602 SER C C 1
ATOM 13981 O O . SER C 1 622 ? 57.496 -2.121 140.305 1.00 125.72 602 SER C O 1
ATOM 13984 N N . ARG C 1 623 ? 57.389 -4.363 140.047 1.00 125.82 603 ARG C N 1
ATOM 13985 C CA . ARG C 1 623 ? 56.456 -4.326 138.910 1.00 125.84 603 ARG C CA 1
ATOM 13986 C C . ARG C 1 623 ? 55.016 -4.655 139.307 1.00 125.89 603 ARG C C 1
ATOM 13987 O O . ARG C 1 623 ? 54.105 -4.552 138.483 1.00 125.90 603 ARG C O 1
ATOM 13995 N N . ILE C 1 624 ? 54.824 -5.055 140.565 1.00 125.90 604 ILE C N 1
ATOM 13996 C CA . ILE C 1 624 ? 53.490 -5.251 141.142 1.00 125.80 604 ILE C CA 1
ATOM 13997 C C . ILE C 1 624 ? 52.871 -3.876 141.366 1.00 125.79 604 ILE C C 1
ATOM 13998 O O . ILE C 1 624 ? 53.467 -3.027 142.029 1.00 125.81 604 ILE C O 1
ATOM 14003 N N . LEU C 1 625 ? 51.679 -3.662 140.815 1.00 125.79 605 LEU C N 1
ATOM 14004 C CA . LEU C 1 625 ? 51.064 -2.332 140.801 1.00 125.84 605 LEU C CA 1
ATOM 14005 C C . LEU C 1 625 ? 50.693 -1.811 142.195 1.00 125.80 605 LEU C C 1
ATOM 14006 O O . LEU C 1 625 ? 50.511 -0.608 142.384 1.00 125.82 605 LEU C O 1
ATOM 14011 N N . GLY C 1 626 ? 50.602 -2.715 143.164 1.00 125.79 606 GLY C N 1
ATOM 14012 C CA . GLY C 1 626 ? 50.314 -2.340 144.548 1.00 125.78 606 GLY C CA 1
ATOM 14013 C C . GLY C 1 626 ? 51.461 -1.662 145.286 1.00 125.74 606 GLY C C 1
ATOM 14014 O O . GLY C 1 626 ? 51.238 -0.706 146.033 1.00 125.70 606 GLY C O 1
ATOM 14015 N N . VAL C 1 627 ? 52.684 -2.155 145.080 1.00 125.76 607 VAL C N 1
ATOM 14016 C CA . VAL C 1 627 ? 53.868 -1.640 145.782 1.00 125.70 607 VAL C CA 1
ATOM 14017 C C . VAL C 1 627 ? 54.357 -0.333 145.161 1.00 125.86 607 VAL C C 1
ATOM 14018 O O . VAL C 1 627 ? 54.294 -0.155 143.945 1.00 125.96 607 VAL C O 1
ATOM 14022 N N . SER C 1 628 ? 54.841 0.575 146.005 1.00 126.00 608 SER C N 1
ATOM 14023 C CA . SER C 1 628 ? 55.314 1.884 145.555 1.00 126.09 608 SER C CA 1
ATOM 14024 C C . SER C 1 628 ? 56.840 1.903 145.347 1.00 126.26 608 SER C C 1
ATOM 14025 O O . SER C 1 628 ? 57.541 0.998 145.822 1.00 126.28 608 SER C O 1
ATOM 14028 N N . PRO C 1 629 ? 57.356 2.918 144.614 1.00 126.35 609 PRO C N 1
ATOM 14029 C CA . PRO C 1 629 ? 58.805 3.109 144.498 1.00 126.39 609 PRO C CA 1
ATOM 14030 C C . PRO C 1 629 ? 59.500 3.302 145.852 1.00 126.47 609 PRO C C 1
ATOM 14031 O O . PRO C 1 629 ? 60.657 2.914 146.006 1.00 126.50 609 PRO C O 1
ATOM 14035 N N . SER C 1 630 ? 58.797 3.892 146.818 1.00 126.56 610 SER C N 1
ATOM 14036 C CA . SER C 1 630 ? 59.349 4.116 148.158 1.00 126.64 610 SER C CA 1
ATOM 14037 C C . SER C 1 630 ? 59.383 2.849 149.008 1.00 126.61 610 SER C C 1
ATOM 14038 O O . SER C 1 630 ? 60.153 2.765 149.960 1.00 126.59 610 SER C O 1
ATOM 14041 N N . ASP C 1 631 ? 58.543 1.876 148.663 1.00 126.61 611 ASP C N 1
ATOM 14042 C CA . ASP C 1 631 ? 58.447 0.625 149.416 1.00 126.54 611 ASP C CA 1
ATOM 14043 C C . ASP C 1 631 ? 59.599 -0.313 149.106 1.00 126.43 611 ASP C C 1
ATOM 14044 O O . ASP C 1 631 ? 60.151 -0.946 150.007 1.00 126.40 611 ASP C O 1
ATOM 14049 N N . VAL C 1 632 ? 59.955 -0.396 147.827 1.00 126.41 612 VAL C N 1
ATOM 14050 C CA . VAL C 1 632 ? 61.059 -1.249 147.378 1.00 126.37 612 VAL C CA 1
ATOM 14051 C C . VAL C 1 632 ? 62.425 -0.737 147.880 1.00 126.24 612 VAL C C 1
ATOM 14052 O O . VAL C 1 632 ? 63.369 -1.513 148.027 1.00 126.14 612 VAL C O 1
ATOM 14056 N N . SER C 1 633 ? 62.499 0.563 148.165 1.00 126.18 613 SER C N 1
ATOM 14057 C CA . SER C 1 633 ? 63.689 1.185 148.743 1.00 126.12 613 SER C CA 1
ATOM 14058 C C . SER C 1 633 ? 63.934 0.728 150.177 1.00 126.14 613 SER C C 1
ATOM 14059 O O . SER C 1 633 ? 65.076 0.702 150.633 1.00 126.17 613 SER C O 1
ATOM 14062 N N . ILE C 1 634 ? 62.857 0.381 150.880 1.00 126.23 614 ILE C N 1
ATOM 14063 C CA . ILE C 1 634 ? 62.944 -0.113 152.258 1.00 126.31 614 ILE C CA 1
ATOM 14064 C C . ILE C 1 634 ? 63.173 -1.627 152.264 1.00 126.36 614 ILE C C 1
ATOM 14065 O O . ILE C 1 634 ? 63.493 -2.214 153.299 1.00 126.43 614 ILE C O 1
ATOM 14070 N N . LEU C 1 635 ? 63.007 -2.249 151.100 1.00 126.42 615 LEU C N 1
ATOM 14071 C CA . LEU C 1 635 ? 63.304 -3.666 150.925 1.00 126.53 615 LEU C CA 1
ATOM 14072 C C . LEU C 1 635 ? 64.772 -3.849 150.504 1.00 126.62 615 LEU C C 1
ATOM 14073 O O . LEU C 1 635 ? 65.337 -4.946 150.603 1.00 126.60 615 LEU C O 1
ATOM 14078 N N . MET C 1 636 ? 65.380 -2.754 150.046 1.00 126.67 616 MET C N 1
ATOM 14079 C CA . MET C 1 636 ? 66.774 -2.743 149.610 1.00 126.68 616 MET C CA 1
ATOM 14080 C C . MET C 1 636 ? 67.739 -2.388 150.730 1.00 126.56 616 MET C C 1
ATOM 14081 O O . MET C 1 636 ? 68.787 -3.021 150.862 1.00 126.61 616 MET C O 1
ATOM 14086 N N . ILE C 1 637 ? 67.392 -1.376 151.527 1.00 126.47 617 ILE C N 1
ATOM 14087 C CA . ILE C 1 637 ? 68.160 -1.048 152.733 1.00 126.36 617 ILE C CA 1
ATOM 14088 C C . ILE C 1 637 ? 68.047 -2.198 153.747 1.00 126.41 617 ILE C C 1
ATOM 14089 O O . ILE C 1 637 ? 68.291 -2.025 154.943 1.00 126.46 617 ILE C O 1
ATOM 14094 N N . ARG C 1 638 ? 67.693 -3.374 153.231 1.00 126.38 618 ARG C N 1
ATOM 14095 C CA . ARG C 1 638 ? 67.470 -4.576 154.021 1.00 126.35 618 ARG C CA 1
ATOM 14096 C C . ARG C 1 638 ? 68.260 -5.774 153.507 1.00 126.41 618 ARG C C 1
ATOM 14097 O O . ARG C 1 638 ? 68.914 -6.475 154.285 1.00 126.41 618 ARG C O 1
ATOM 14105 N N . LEU C 1 639 ? 68.195 -6.005 152.196 1.00 126.45 619 LEU C N 1
ATOM 14106 C CA . LEU C 1 639 ? 68.809 -7.189 151.590 1.00 126.48 619 LEU C CA 1
ATOM 14107 C C . LEU C 1 639 ? 70.177 -6.896 150.945 1.00 126.50 619 LEU C C 1
ATOM 14108 O O . LEU C 1 639 ? 70.352 -6.893 149.723 1.00 126.46 619 LEU C O 1
ATOM 14113 N N . HIS D 1 20 ? 28.584 34.423 95.593 1.00 132.77 0 HIS D N 1
ATOM 14114 C CA . HIS D 1 20 ? 29.809 33.644 95.460 1.00 132.58 0 HIS D CA 1
ATOM 14115 C C . HIS D 1 20 ? 29.743 32.366 96.289 1.00 132.20 0 HIS D C 1
ATOM 14116 O O . HIS D 1 20 ? 30.658 32.061 97.053 1.00 132.36 0 HIS D O 1
ATOM 14123 N N . MET D 1 21 ? 28.653 31.621 96.132 1.00 131.48 1 MET D N 1
ATOM 14124 C CA . MET D 1 21 ? 28.549 30.270 96.710 1.00 130.94 1 MET D CA 1
ATOM 14125 C C . MET D 1 21 ? 29.029 29.221 95.686 1.00 130.24 1 MET D C 1
ATOM 14126 O O . MET D 1 21 ? 29.863 29.530 94.830 1.00 130.45 1 MET D O 1
ATOM 14131 N N . TYR D 1 22 ? 28.513 27.993 95.773 1.00 129.27 2 TYR D N 1
ATOM 14132 C CA . TYR D 1 22 ? 28.786 26.962 94.764 1.00 128.31 2 TYR D CA 1
ATOM 14133 C C . TYR D 1 22 ? 27.722 26.934 93.665 1.00 128.06 2 TYR D C 1
ATOM 14134 O O . TYR D 1 22 ? 26.618 27.449 93.860 1.00 128.04 2 TYR D O 1
ATOM 14143 N N . ASP D 1 23 ? 28.056 26.339 92.516 1.00 127.73 3 ASP D N 1
ATOM 14144 C CA . ASP D 1 23 ? 27.090 26.170 91.416 1.00 127.41 3 ASP D CA 1
ATOM 14145 C C . ASP D 1 23 ? 26.330 24.862 91.550 1.00 127.12 3 ASP D C 1
ATOM 14146 O O . ASP D 1 23 ? 25.106 24.856 91.706 1.00 127.02 3 ASP D O 1
ATOM 14151 N N . VAL D 1 24 ? 27.072 23.759 91.460 1.00 126.72 4 VAL D N 1
ATOM 14152 C CA . VAL D 1 24 ? 26.503 22.422 91.538 1.00 126.34 4 VAL D CA 1
ATOM 14153 C C . VAL D 1 24 ? 27.169 21.679 92.669 1.00 126.23 4 VAL D C 1
ATOM 14154 O O . VAL D 1 24 ? 28.399 21.570 92.709 1.00 126.50 4 VAL D O 1
ATOM 14158 N N . ILE D 1 25 ? 26.377 21.164 93.600 1.00 125.96 5 ILE D N 1
ATOM 14159 C CA . ILE D 1 25 ? 26.953 20.272 94.602 1.00 125.81 5 ILE D CA 1
ATOM 14160 C C . ILE D 1 25 ? 26.471 18.851 94.367 1.00 125.55 5 ILE D C 1
ATOM 14161 O O . ILE D 1 25 ? 25.272 18.601 94.321 1.00 125.64 5 ILE D O 1
ATOM 14166 N N . VAL D 1 26 ? 27.418 17.938 94.166 1.00 125.26 6 VAL D N 1
ATOM 14167 C CA . VAL D 1 26 ? 27.106 16.547 93.828 1.00 124.99 6 VAL D CA 1
ATOM 14168 C C . VAL D 1 26 ? 27.242 15.661 95.059 1.00 124.81 6 VAL D C 1
ATOM 14169 O O . VAL D 1 26 ? 28.351 15.470 95.564 1.00 124.90 6 VAL D O 1
ATOM 14173 N N . VAL D 1 27 ? 26.138 15.115 95.553 1.00 124.50 7 VAL D N 1
ATOM 14174 C CA . VAL D 1 27 ? 26.264 14.267 96.727 1.00 124.67 7 VAL D CA 1
ATOM 14175 C C . VAL D 1 27 ? 26.500 12.821 96.328 1.00 124.77 7 VAL D C 1
ATOM 14176 O O . VAL D 1 27 ? 25.794 12.268 95.474 1.00 124.63 7 VAL D O 1
ATOM 14180 N N . GLY D 1 28 ? 27.526 12.233 96.941 1.00 125.03 8 GLY D N 1
ATOM 14181 C CA . GLY D 1 28 ? 27.939 10.858 96.668 1.00 125.26 8 GLY D CA 1
ATOM 14182 C C . GLY D 1 28 ? 28.962 10.760 95.558 1.00 125.36 8 GLY D C 1
ATOM 14183 O O . GLY D 1 28 ? 28.709 11.208 94.434 1.00 125.31 8 GLY D O 1
ATOM 14184 N N . ALA D 1 29 ? 30.116 10.176 95.871 1.00 125.39 9 ALA D N 1
ATOM 14185 C CA . ALA D 1 29 ? 31.177 10.045 94.884 1.00 125.46 9 ALA D CA 1
ATOM 14186 C C . ALA D 1 29 ? 31.333 8.604 94.415 1.00 125.60 9 ALA D C 1
ATOM 14187 O O . ALA D 1 29 ? 32.432 8.037 94.438 1.00 125.51 9 ALA D O 1
ATOM 14189 N N . GLY D 1 30 ? 30.215 8.020 93.991 1.00 125.82 10 GLY D N 1
ATOM 14190 C CA . GLY D 1 30 ? 30.225 6.727 93.307 1.00 125.90 10 GLY D CA 1
ATOM 14191 C C . GLY D 1 30 ? 30.311 6.938 91.806 1.00 125.87 10 GLY D C 1
ATOM 14192 O O . GLY D 1 30 ? 30.845 7.951 91.343 1.00 126.10 10 GLY D O 1
ATOM 14193 N N . HIS D 1 31 ? 29.754 6.005 91.043 1.00 125.62 11 HIS D N 1
ATOM 14194 C CA . HIS D 1 31 ? 29.854 6.047 89.585 1.00 125.33 11 HIS D CA 1
ATOM 14195 C C . HIS D 1 31 ? 29.074 7.160 88.910 1.00 125.32 11 HIS D C 1
ATOM 14196 O O . HIS D 1 31 ? 29.567 7.793 87.974 1.00 125.33 11 HIS D O 1
ATOM 14203 N N . ALA D 1 32 ? 27.856 7.386 89.385 1.00 125.41 12 ALA D N 1
ATOM 14204 C CA . ALA D 1 32 ? 27.065 8.515 88.931 1.00 125.40 12 ALA D CA 1
ATOM 14205 C C . ALA D 1 32 ? 27.719 9.807 89.401 1.00 125.47 12 ALA D C 1
ATOM 14206 O O . ALA D 1 32 ? 27.953 10.707 88.602 1.00 125.45 12 ALA D O 1
ATOM 14208 N N . GLY D 1 33 ? 28.041 9.870 90.695 1.00 125.65 13 GLY D N 1
ATOM 14209 C CA . GLY D 1 33 ? 28.602 11.071 91.316 1.00 125.70 13 GLY D CA 1
ATOM 14210 C C . GLY D 1 33 ? 29.828 11.621 90.619 1.00 125.83 13 GLY D C 1
ATOM 14211 O O . GLY D 1 33 ? 29.926 12.830 90.389 1.00 125.63 13 GLY D O 1
ATOM 14212 N N . CYS D 1 34 ? 30.754 10.722 90.276 1.00 126.09 14 CYS D N 1
ATOM 14213 C CA . CYS D 1 34 ? 32.002 11.102 89.604 1.00 126.36 14 CYS D CA 1
ATOM 14214 C C . CYS D 1 34 ? 31.745 11.719 88.253 1.00 126.33 14 CYS D C 1
ATOM 14215 O O . CYS D 1 34 ? 32.091 12.877 88.025 1.00 126.53 14 CYS D O 1
ATOM 14218 N N . GLU D 1 35 ? 31.123 10.946 87.371 1.00 126.27 15 GLU D N 1
ATOM 14219 C CA . GLU D 1 35 ? 30.804 11.423 86.033 1.00 126.29 15 GLU D CA 1
ATOM 14220 C C . GLU D 1 35 ? 30.055 12.745 86.091 1.00 125.99 15 GLU D C 1
ATOM 14221 O O . GLU D 1 35 ? 30.274 13.617 85.246 1.00 125.83 15 GLU D O 1
ATOM 14227 N N . ALA D 1 36 ? 29.211 12.887 87.115 1.00 125.71 16 ALA D N 1
ATOM 14228 C CA . ALA D 1 36 ? 28.490 14.127 87.375 1.00 125.71 16 ALA D CA 1
ATOM 14229 C C . ALA D 1 36 ? 29.459 15.251 87.721 1.00 125.77 16 ALA D C 1
ATOM 14230 O O . ALA D 1 36 ? 29.541 16.244 86.985 1.00 125.79 16 ALA D O 1
ATOM 14232 N N . ALA D 1 37 ? 30.202 15.081 88.819 1.00 125.81 17 ALA D N 1
ATOM 14233 C CA . ALA D 1 37 ? 31.171 16.085 89.265 1.00 125.80 17 ALA D CA 1
ATOM 14234 C C . ALA D 1 37 ? 32.219 16.419 88.197 1.00 125.88 17 ALA D C 1
ATOM 14235 O O . ALA D 1 37 ? 32.583 17.588 88.039 1.00 126.23 17 ALA D O 1
ATOM 14237 N N . LEU D 1 38 ? 32.679 15.411 87.454 1.00 125.61 18 LEU D N 1
ATOM 14238 C CA . LEU D 1 38 ? 33.596 15.642 86.339 1.00 125.52 18 LEU D CA 1
ATOM 14239 C C . LEU D 1 38 ? 32.970 16.437 85.185 1.00 125.64 18 LEU D C 1
ATOM 14240 O O . LEU D 1 38 ? 33.616 17.313 84.601 1.00 125.49 18 LEU D O 1
ATOM 14245 N N . ALA D 1 39 ? 31.716 16.130 84.860 1.00 125.78 19 ALA D N 1
ATOM 14246 C CA . ALA D 1 39 ? 31.017 16.843 83.792 1.00 125.89 19 ALA D CA 1
ATOM 14247 C C . ALA D 1 39 ? 30.791 18.291 84.167 1.00 125.98 19 ALA D C 1
ATOM 14248 O O . ALA D 1 39 ? 30.957 19.175 83.331 1.00 126.08 19 ALA D O 1
ATOM 14250 N N . VAL D 1 40 ? 30.421 18.532 85.424 1.00 126.10 20 VAL D N 1
ATOM 14251 C CA . VAL D 1 40 ? 30.163 19.895 85.896 1.00 126.31 20 VAL D CA 1
ATOM 14252 C C . VAL D 1 40 ? 31.440 20.729 85.848 1.00 126.32 20 VAL D C 1
ATOM 14253 O O . VAL D 1 40 ? 31.421 21.889 85.410 1.00 126.11 20 VAL D O 1
ATOM 14257 N N . ALA D 1 41 ? 32.540 20.115 86.285 1.00 126.28 21 ALA D N 1
ATOM 14258 C CA . ALA D 1 41 ? 33.841 20.775 86.329 1.00 126.30 21 ALA D CA 1
ATOM 14259 C C . ALA D 1 41 ? 34.409 21.039 84.938 1.00 126.27 21 ALA D C 1
ATOM 14260 O O . ALA D 1 41 ? 34.668 22.190 84.593 1.00 126.33 21 ALA D O 1
ATOM 14262 N N . ARG D 1 42 ? 34.591 19.984 84.143 1.00 126.21 22 ARG D N 1
ATOM 14263 C CA . ARG D 1 42 ? 35.070 20.124 82.768 1.00 126.22 22 ARG D CA 1
ATOM 14264 C C . ARG D 1 42 ? 34.151 21.049 81.938 1.00 126.53 22 ARG D C 1
ATOM 14265 O O . ARG D 1 42 ? 34.568 21.628 80.923 1.00 126.85 22 ARG D O 1
ATOM 14273 N N . GLY D 1 43 ? 32.905 21.203 82.386 1.00 126.51 23 GLY D N 1
ATOM 14274 C CA . GLY D 1 43 ? 31.983 22.176 81.799 1.00 126.31 23 GLY D CA 1
ATOM 14275 C C . GLY D 1 43 ? 32.191 23.582 82.343 1.00 126.23 23 GLY D C 1
ATOM 14276 O O . GLY D 1 43 ? 31.364 24.462 82.123 1.00 126.10 23 GLY D O 1
ATOM 14277 N N . GLY D 1 44 ? 33.284 23.782 83.078 1.00 126.26 24 GLY D N 1
ATOM 14278 C CA . GLY D 1 44 ? 33.698 25.104 83.557 1.00 126.30 24 GLY D CA 1
ATOM 14279 C C . GLY D 1 44 ? 32.867 25.765 84.646 1.00 126.29 24 GLY D C 1
ATOM 14280 O O . GLY D 1 44 ? 32.692 26.983 84.625 1.00 126.32 24 GLY D O 1
ATOM 14281 N N . LEU D 1 45 ? 32.368 24.980 85.601 1.00 126.43 25 LEU D N 1
ATOM 14282 C CA . LEU D 1 45 ? 31.592 25.520 86.727 1.00 126.57 25 LEU D CA 1
ATOM 14283 C C . LEU D 1 45 ? 32.110 25.039 88.074 1.00 126.90 25 LEU D C 1
ATOM 14284 O O . LEU D 1 45 ? 32.595 23.906 88.186 1.00 127.11 25 LEU D O 1
ATOM 14289 N N . HIS D 1 46 ? 31.993 25.895 89.091 1.00 127.11 26 HIS D N 1
ATOM 14290 C CA . HIS D 1 46 ? 32.474 25.575 90.441 1.00 127.52 26 HIS D CA 1
ATOM 14291 C C . HIS D 1 46 ? 31.616 24.464 91.060 1.00 127.01 26 HIS D C 1
ATOM 14292 O O . HIS D 1 46 ? 30.389 24.607 91.170 1.00 126.97 26 HIS D O 1
ATOM 14299 N N . CYS D 1 47 ? 32.261 23.365 91.451 1.00 126.33 27 CYS D N 1
ATOM 14300 C CA . CYS D 1 47 ? 31.528 22.186 91.884 1.00 125.85 27 CYS D CA 1
ATOM 14301 C C . CYS D 1 47 ? 31.977 21.675 93.247 1.00 125.47 27 CYS D C 1
ATOM 14302 O O . CYS D 1 47 ? 33.170 21.692 93.551 1.00 125.69 27 CYS D O 1
ATOM 14305 N N . LEU D 1 48 ? 31.028 21.206 94.059 1.00 124.86 28 LEU D N 1
ATOM 14306 C CA . LEU D 1 48 ? 31.373 20.636 95.364 1.00 124.47 28 LEU D CA 1
ATOM 14307 C C . LEU D 1 48 ? 30.917 19.196 95.549 1.00 124.29 28 LEU D C 1
ATOM 14308 O O . LEU D 1 48 ? 29.728 18.917 95.688 1.00 124.48 28 LEU D O 1
ATOM 14313 N N . LEU D 1 49 ? 31.877 18.285 95.564 1.00 123.92 29 LEU D N 1
ATOM 14314 C CA . LEU D 1 49 ? 31.593 16.865 95.745 1.00 123.56 29 LEU D CA 1
ATOM 14315 C C . LEU D 1 49 ? 31.561 16.486 97.225 1.00 123.81 29 LEU D C 1
ATOM 14316 O O . LEU D 1 49 ? 32.585 16.492 97.904 1.00 123.67 29 LEU D O 1
ATOM 14321 N N . ILE D 1 50 ? 30.376 16.175 97.729 1.00 124.12 30 ILE D N 1
ATOM 14322 C CA . ILE D 1 50 ? 30.236 15.804 99.125 1.00 124.65 30 ILE D CA 1
ATOM 14323 C C . ILE D 1 50 ? 30.037 14.299 99.196 1.00 125.20 30 ILE D C 1
ATOM 14324 O O . ILE D 1 50 ? 29.149 13.760 98.527 1.00 125.47 30 ILE D O 1
ATOM 14329 N N . THR D 1 51 ? 30.874 13.626 99.986 1.00 125.53 31 THR D N 1
ATOM 14330 C CA . THR D 1 51 ? 30.768 12.183 100.154 1.00 125.96 31 THR D CA 1
ATOM 14331 C C . THR D 1 51 ? 31.243 11.707 101.531 1.00 126.36 31 THR D C 1
ATOM 14332 O O . THR D 1 51 ? 32.188 12.253 102.110 1.00 126.36 31 THR D O 1
ATOM 14336 N N . SER D 1 52 ? 30.569 10.673 102.032 1.00 126.79 32 SER D N 1
ATOM 14337 C CA . SER D 1 52 ? 30.770 10.153 103.374 1.00 127.22 32 SER D CA 1
ATOM 14338 C C . SER D 1 52 ? 32.158 9.555 103.575 1.00 127.59 32 SER D C 1
ATOM 14339 O O . SER D 1 52 ? 32.649 9.497 104.711 1.00 127.89 32 SER D O 1
ATOM 14342 N N . ASP D 1 53 ? 32.782 9.093 102.487 1.00 127.85 33 ASP D N 1
ATOM 14343 C CA . ASP D 1 53 ? 34.084 8.423 102.587 1.00 128.00 33 ASP D CA 1
ATOM 14344 C C . ASP D 1 53 ? 34.933 8.527 101.332 1.00 127.74 33 ASP D C 1
ATOM 14345 O O . ASP D 1 53 ? 34.641 7.889 100.327 1.00 127.92 33 ASP D O 1
ATOM 14350 N N . LEU D 1 54 ? 36.004 9.307 101.420 1.00 127.42 34 LEU D N 1
ATOM 14351 C CA . LEU D 1 54 ? 36.918 9.508 100.304 1.00 127.27 34 LEU D CA 1
ATOM 14352 C C . LEU D 1 54 ? 37.834 8.314 100.019 1.00 127.25 34 LEU D C 1
ATOM 14353 O O . LEU D 1 54 ? 38.350 8.167 98.910 1.00 127.33 34 LEU D O 1
ATOM 14358 N N . SER D 1 55 ? 38.051 7.465 101.014 1.00 127.06 35 SER D N 1
ATOM 14359 C CA . SER D 1 55 ? 38.765 6.214 100.795 1.00 127.05 35 SER D CA 1
ATOM 14360 C C . SER D 1 55 ? 38.016 5.341 99.800 1.00 126.79 35 SER D C 1
ATOM 14361 O O . SER D 1 55 ? 38.554 4.371 99.284 1.00 126.95 35 SER D O 1
ATOM 14364 N N . ALA D 1 56 ? 36.771 5.707 99.522 1.00 126.53 36 ALA D N 1
ATOM 14365 C CA . ALA D 1 56 ? 35.878 4.841 98.778 1.00 126.06 36 ALA D CA 1
ATOM 14366 C C . ALA D 1 56 ? 35.267 5.443 97.510 1.00 125.66 36 ALA D C 1
ATOM 14367 O O . ALA D 1 56 ? 34.241 4.952 97.043 1.00 125.66 36 ALA D O 1
ATOM 14369 N N . VAL D 1 57 ? 35.884 6.466 96.923 1.00 125.19 37 VAL D N 1
ATOM 14370 C CA . VAL D 1 57 ? 35.302 6.999 95.693 1.00 125.04 37 VAL D CA 1
ATOM 14371 C C . VAL D 1 57 ? 35.328 5.936 94.589 1.00 124.87 37 VAL D C 1
ATOM 14372 O O . VAL D 1 57 ? 36.250 5.127 94.494 1.00 124.48 37 VAL D O 1
ATOM 14376 N N . ALA D 1 58 ? 34.259 5.938 93.799 1.00 124.99 38 ALA D N 1
ATOM 14377 C CA . ALA D 1 58 ? 34.037 4.980 92.720 1.00 124.86 38 ALA D CA 1
ATOM 14378 C C . ALA D 1 58 ? 34.341 3.524 93.076 1.00 124.58 38 ALA D C 1
ATOM 14379 O O . ALA D 1 58 ? 34.758 2.759 92.217 1.00 124.56 38 ALA D O 1
ATOM 14381 N N . ARG D 1 59 ? 34.132 3.143 94.330 1.00 124.62 39 ARG D N 1
ATOM 14382 C CA . ARG D 1 59 ? 34.371 1.759 94.754 1.00 125.02 39 ARG D CA 1
ATOM 14383 C C . ARG D 1 59 ? 33.482 0.794 93.966 1.00 125.07 39 ARG D C 1
ATOM 14384 O O . ARG D 1 59 ? 32.325 1.109 93.689 1.00 125.22 39 ARG D O 1
ATOM 14392 N N . MET D 1 60 ? 34.027 -0.354 93.574 1.00 125.17 40 MET D N 1
ATOM 14393 C CA . MET D 1 60 ? 33.237 -1.342 92.857 1.00 125.38 40 MET D CA 1
ATOM 14394 C C . MET D 1 60 ? 32.675 -2.346 93.851 1.00 126.06 40 MET D C 1
ATOM 14395 O O . MET D 1 60 ? 33.273 -3.383 94.133 1.00 126.02 40 MET D O 1
ATOM 14400 N N . SER D 1 61 ? 31.509 -2.006 94.385 1.00 126.99 41 SER D N 1
ATOM 14401 C CA . SER D 1 61 ? 30.841 -2.767 95.440 1.00 127.86 41 SER D CA 1
ATOM 14402 C C . SER D 1 61 ? 30.576 -4.214 95.045 1.00 128.13 41 SER D C 1
ATOM 14403 O O . SER D 1 61 ? 30.615 -5.108 95.880 1.00 128.37 41 SER D O 1
ATOM 14406 N N . CYS D 1 62 ? 30.298 -4.440 93.770 1.00 128.65 42 CYS D N 1
ATOM 14407 C CA . CYS D 1 62 ? 29.885 -5.749 93.338 1.00 128.60 42 CYS D CA 1
ATOM 14408 C C . CYS D 1 62 ? 30.876 -6.410 92.390 1.00 128.41 42 CYS D C 1
ATOM 14409 O O . CYS D 1 62 ? 31.916 -6.895 92.820 1.00 128.57 42 CYS D O 1
ATOM 14412 N N . ASN D 1 63 ? 30.539 -6.428 91.107 1.00 128.05 43 ASN D N 1
ATOM 14413 C CA . ASN D 1 63 ? 31.376 -7.018 90.071 1.00 127.73 43 ASN D CA 1
ATOM 14414 C C . ASN D 1 63 ? 32.735 -6.353 89.924 1.00 127.20 43 ASN D C 1
ATOM 14415 O O . ASN D 1 63 ? 32.825 -5.129 89.892 1.00 127.51 43 ASN D O 1
ATOM 14420 N N . PRO D 1 64 ? 33.797 -7.154 89.799 1.00 126.56 44 PRO D N 1
ATOM 14421 C CA . PRO D 1 64 ? 35.122 -6.625 89.528 1.00 126.27 44 PRO D CA 1
ATOM 14422 C C . PRO D 1 64 ? 35.357 -6.479 88.028 1.00 126.12 44 PRO D C 1
ATOM 14423 O O . PRO D 1 64 ? 36.424 -6.843 87.527 1.00 126.37 44 PRO D O 1
ATOM 14427 N N . ALA D 1 65 ? 34.364 -5.950 87.321 1.00 125.73 45 ALA D N 1
ATOM 14428 C CA . ALA D 1 65 ? 34.409 -5.888 85.868 1.00 125.35 45 ALA D CA 1
ATOM 14429 C C . ALA D 1 65 ? 33.578 -4.736 85.328 1.00 125.08 45 ALA D C 1
ATOM 14430 O O . ALA D 1 65 ? 32.643 -4.262 85.980 1.00 125.08 45 ALA D O 1
ATOM 14432 N N . ILE D 1 66 ? 33.926 -4.288 84.129 1.00 124.71 46 ILE D N 1
ATOM 14433 C CA . ILE D 1 66 ? 33.149 -3.265 83.459 1.00 124.45 46 ILE D CA 1
ATOM 14434 C C . ILE D 1 66 ? 32.801 -3.682 82.038 1.00 124.48 46 ILE D C 1
ATOM 14435 O O . ILE D 1 66 ? 33.646 -4.173 81.295 1.00 124.67 46 ILE D O 1
ATOM 14440 N N . GLY D 1 67 ? 31.535 -3.516 81.684 1.00 124.34 47 GLY D N 1
ATOM 14441 C CA . GLY D 1 67 ? 31.074 -3.885 80.363 1.00 124.50 47 GLY D CA 1
ATOM 14442 C C . GLY D 1 67 ? 30.252 -5.150 80.372 1.00 124.51 47 GLY D C 1
ATOM 14443 O O . GLY D 1 67 ? 29.778 -5.582 81.420 1.00 124.57 47 GLY D O 1
ATOM 14444 N N . GLY D 1 68 ? 30.094 -5.742 79.193 1.00 124.65 48 GLY D N 1
ATOM 14445 C CA . GLY D 1 68 ? 29.204 -6.875 79.002 1.00 124.78 48 GLY D CA 1
ATOM 14446 C C . GLY D 1 68 ? 28.158 -6.551 77.955 1.00 124.81 48 GLY D C 1
ATOM 14447 O O . GLY D 1 68 ? 28.314 -5.593 77.203 1.00 124.59 48 GLY D O 1
ATOM 14448 N N . VAL D 1 69 ? 27.080 -7.333 77.933 1.00 125.05 49 VAL D N 1
ATOM 14449 C CA . VAL D 1 69 ? 26.106 -7.280 76.855 1.00 125.32 49 VAL D CA 1
ATOM 14450 C C . VAL D 1 69 ? 25.693 -5.860 76.510 1.00 125.53 49 VAL D C 1
ATOM 14451 O O . VAL D 1 69 ? 26.122 -5.353 75.486 1.00 126.11 49 VAL D O 1
ATOM 14455 N N . ALA D 1 70 ? 24.887 -5.201 77.331 1.00 125.47 50 ALA D N 1
ATOM 14456 C CA . ALA D 1 70 ? 24.502 -3.833 76.976 1.00 125.42 50 ALA D CA 1
ATOM 14457 C C . ALA D 1 70 ? 25.478 -2.836 77.578 1.00 125.47 50 ALA D C 1
ATOM 14458 O O . ALA D 1 70 ? 25.592 -1.691 77.115 1.00 125.18 50 ALA D O 1
ATOM 14460 N N . LYS D 1 71 ? 26.192 -3.307 78.599 1.00 125.57 51 LYS D N 1
ATOM 14461 C CA . LYS D 1 71 ? 27.057 -2.468 79.420 1.00 125.53 51 LYS D CA 1
ATOM 14462 C C . LYS D 1 71 ? 28.310 -1.992 78.683 1.00 125.45 51 LYS D C 1
ATOM 14463 O O . LYS D 1 71 ? 28.782 -0.869 78.903 1.00 125.32 51 LYS D O 1
ATOM 14469 N N . GLY D 1 72 ? 28.825 -2.838 77.797 1.00 125.34 52 GLY D N 1
ATOM 14470 C CA . GLY D 1 72 ? 29.954 -2.470 76.950 1.00 125.17 52 GLY D CA 1
ATOM 14471 C C . GLY D 1 72 ? 29.653 -1.275 76.069 1.00 125.04 52 GLY D C 1
ATOM 14472 O O . GLY D 1 72 ? 30.412 -0.310 76.040 1.00 125.06 52 GLY D O 1
ATOM 14473 N N . GLN D 1 73 ? 28.532 -1.339 75.359 1.00 124.95 53 GLN D N 1
ATOM 14474 C CA . GLN D 1 73 ? 28.141 -0.268 74.451 1.00 124.93 53 GLN D CA 1
ATOM 14475 C C . GLN D 1 73 ? 27.958 1.025 75.216 1.00 124.98 53 GLN D C 1
ATOM 14476 O O . GLN D 1 73 ? 28.404 2.090 74.777 1.00 125.07 53 GLN D O 1
ATOM 14482 N N . ILE D 1 74 ? 27.309 0.923 76.368 1.00 124.92 54 ILE D N 1
ATOM 14483 C CA . ILE D 1 74 ? 26.985 2.100 77.153 1.00 125.00 54 ILE D CA 1
ATOM 14484 C C . ILE D 1 74 ? 28.245 2.728 77.764 1.00 124.74 54 ILE D C 1
ATOM 14485 O O . ILE D 1 74 ? 28.286 3.935 78.008 1.00 124.58 54 ILE D O 1
ATOM 14490 N N . THR D 1 75 ? 29.283 1.910 77.951 1.00 124.61 55 THR D N 1
ATOM 14491 C CA . THR D 1 75 ? 30.588 2.400 78.409 1.00 124.36 55 THR D CA 1
ATOM 14492 C C . THR D 1 75 ? 31.257 3.222 77.336 1.00 124.22 55 THR D C 1
ATOM 14493 O O . THR D 1 75 ? 31.697 4.336 77.603 1.00 124.22 55 THR D O 1
ATOM 14497 N N . ARG D 1 76 ? 31.332 2.657 76.130 1.00 124.14 56 ARG D N 1
ATOM 14498 C CA . ARG D 1 76 ? 31.941 3.328 74.981 1.00 124.08 56 ARG D CA 1
ATOM 14499 C C . ARG D 1 76 ? 31.241 4.639 74.659 1.00 124.22 56 ARG D C 1
ATOM 14500 O O . ARG D 1 76 ? 31.877 5.615 74.268 1.00 124.31 56 ARG D O 1
ATOM 14508 N N . GLU D 1 77 ? 29.927 4.649 74.845 1.00 124.25 57 GLU D N 1
ATOM 14509 C CA . GLU D 1 77 ? 29.128 5.849 74.649 1.00 124.37 57 GLU D CA 1
ATOM 14510 C C . GLU D 1 77 ? 29.446 6.916 75.706 1.00 124.18 57 GLU D C 1
ATOM 14511 O O . GLU D 1 77 ? 29.465 8.116 75.400 1.00 124.06 57 GLU D O 1
ATOM 14517 N N . ILE D 1 78 ? 29.703 6.477 76.938 1.00 124.09 58 ILE D N 1
ATOM 14518 C CA . ILE D 1 78 ? 30.204 7.376 77.973 1.00 124.01 58 ILE D CA 1
ATOM 14519 C C . ILE D 1 78 ? 31.546 7.977 77.540 1.00 124.16 58 ILE D C 1
ATOM 14520 O O . ILE D 1 78 ? 31.760 9.187 77.682 1.00 124.24 58 ILE D O 1
ATOM 14525 N N . ASP D 1 79 ? 32.435 7.142 76.998 1.00 124.18 59 ASP D N 1
ATOM 14526 C CA . ASP D 1 79 ? 33.712 7.640 76.505 1.00 124.45 59 ASP D CA 1
ATOM 14527 C C . ASP D 1 79 ? 33.522 8.657 75.394 1.00 124.27 59 ASP D C 1
ATOM 14528 O O . ASP D 1 79 ? 34.063 9.748 75.460 1.00 124.29 59 ASP D O 1
ATOM 14533 N N . ALA D 1 80 ? 32.733 8.287 74.391 1.00 124.16 60 ALA D N 1
ATOM 14534 C CA . ALA D 1 80 ? 32.452 9.138 73.249 1.00 123.85 60 ALA D CA 1
ATOM 14535 C C . ALA D 1 80 ? 31.986 10.532 73.659 1.00 123.83 60 ALA D C 1
ATOM 14536 O O . ALA D 1 80 ? 32.318 11.512 73.003 1.00 123.76 60 ALA D O 1
ATOM 14538 N N . LEU D 1 81 ? 31.232 10.616 74.750 1.00 124.03 61 LEU D N 1
ATOM 14539 C CA . LEU D 1 81 ? 30.720 11.899 75.234 1.00 124.37 61 LEU D CA 1
ATOM 14540 C C . LEU D 1 81 ? 31.722 12.675 76.093 1.00 124.59 61 LEU D C 1
ATOM 14541 O O . LEU D 1 81 ? 31.492 13.838 76.423 1.00 124.71 61 LEU D O 1
ATOM 14546 N N . GLY D 1 82 ? 32.828 12.034 76.453 1.00 124.78 62 GLY D N 1
ATOM 14547 C CA . GLY D 1 82 ? 33.866 12.697 77.236 1.00 125.05 62 GLY D CA 1
ATOM 14548 C C . GLY D 1 82 ? 33.818 12.348 78.710 1.00 125.28 62 GLY D C 1
ATOM 14549 O O . GLY D 1 82 ? 34.158 13.180 79.555 1.00 125.38 62 GLY D O 1
ATOM 14550 N N . GLY D 1 83 ? 33.393 11.119 79.012 1.00 125.31 63 GLY D N 1
ATOM 14551 C CA . GLY D 1 83 ? 33.343 10.610 80.383 1.00 125.42 63 GLY D CA 1
ATOM 14552 C C . GLY D 1 83 ? 34.568 9.785 80.759 1.00 125.49 63 GLY D C 1
ATOM 14553 O O . GLY D 1 83 ? 35.391 9.440 79.900 1.00 125.62 63 GLY D O 1
ATOM 14554 N N . GLU D 1 84 ? 34.696 9.453 82.039 1.00 125.28 64 GLU D N 1
ATOM 14555 C CA . GLU D 1 84 ? 35.912 8.808 82.489 1.00 125.43 64 GLU D CA 1
ATOM 14556 C C . GLU D 1 84 ? 35.905 7.304 82.402 1.00 125.17 64 GLU D C 1
ATOM 14557 O O . GLU D 1 84 ? 36.957 6.704 82.172 1.00 125.35 64 GLU D O 1
ATOM 14563 N N . MET D 1 85 ? 34.734 6.699 82.587 1.00 124.87 65 MET D N 1
ATOM 14564 C CA . MET D 1 85 ? 34.633 5.244 82.774 1.00 124.34 65 MET D CA 1
ATOM 14565 C C . MET D 1 85 ? 35.369 4.445 81.696 1.00 124.42 65 MET D C 1
ATOM 14566 O O . MET D 1 85 ? 35.968 3.410 81.986 1.00 124.30 65 MET D O 1
ATOM 14571 N N . GLY D 1 86 ? 35.348 4.954 80.466 1.00 124.55 66 GLY D N 1
ATOM 14572 C CA . GLY D 1 86 ? 36.045 4.322 79.351 1.00 124.58 66 GLY D CA 1
ATOM 14573 C C . GLY D 1 86 ? 37.538 4.276 79.593 1.00 124.64 66 GLY D C 1
ATOM 14574 O O . GLY D 1 86 ? 38.156 3.212 79.559 1.00 124.52 66 GLY D O 1
ATOM 14575 N N . LYS D 1 87 ? 38.108 5.447 79.855 1.00 124.68 67 LYS D N 1
ATOM 14576 C CA . LYS D 1 87 ? 39.535 5.586 80.140 1.00 124.52 67 LYS D CA 1
ATOM 14577 C C . LYS D 1 87 ? 39.963 4.801 81.373 1.00 124.28 67 LYS D C 1
ATOM 14578 O O . LYS D 1 87 ? 41.016 4.158 81.364 1.00 124.47 67 LYS D O 1
ATOM 14584 N N . ALA D 1 88 ? 39.141 4.848 82.420 1.00 123.92 68 ALA D N 1
ATOM 14585 C CA . ALA D 1 88 ? 39.442 4.163 83.683 1.00 123.50 68 ALA D CA 1
ATOM 14586 C C . ALA D 1 88 ? 39.643 2.661 83.521 1.00 123.36 68 ALA D C 1
ATOM 14587 O O . ALA D 1 88 ? 40.522 2.101 84.135 1.00 123.62 68 ALA D O 1
ATOM 14589 N N . ILE D 1 89 ? 38.840 2.006 82.694 1.00 123.25 69 ILE D N 1
ATOM 14590 C CA . ILE D 1 89 ? 38.969 0.564 82.530 1.00 123.00 69 ILE D CA 1
ATOM 14591 C C . ILE D 1 89 ? 40.124 0.188 81.603 1.00 123.06 69 ILE D C 1
ATOM 14592 O O . ILE D 1 89 ? 40.670 -0.903 81.703 1.00 123.15 69 ILE D O 1
ATOM 14597 N N . ASP D 1 90 ? 40.497 1.095 80.708 1.00 123.21 70 ASP D N 1
ATOM 14598 C CA . ASP D 1 90 ? 41.638 0.869 79.835 1.00 123.38 70 ASP D CA 1
ATOM 14599 C C . ASP D 1 90 ? 42.897 1.014 80.668 1.00 123.21 70 ASP D C 1
ATOM 14600 O O . ASP D 1 90 ? 43.899 0.325 80.443 1.00 123.12 70 ASP D O 1
ATOM 14605 N N . ALA D 1 91 ? 42.820 1.914 81.645 1.00 123.02 71 ALA D N 1
ATOM 14606 C CA . ALA D 1 91 ? 43.927 2.208 82.543 1.00 122.83 71 ALA D CA 1
ATOM 14607 C C . ALA D 1 91 ? 44.125 1.107 83.561 1.00 122.82 71 ALA D C 1
ATOM 14608 O O . ALA D 1 91 ? 45.232 0.909 84.035 1.00 123.06 71 ALA D O 1
ATOM 14610 N N . THR D 1 92 ? 43.052 0.384 83.866 1.00 122.84 72 THR D N 1
ATOM 14611 C CA . THR D 1 92 ? 42.985 -0.483 85.029 1.00 122.65 72 THR D CA 1
ATOM 14612 C C . THR D 1 92 ? 42.549 -1.925 84.718 1.00 122.81 72 THR D C 1
ATOM 14613 O O . THR D 1 92 ? 42.377 -2.741 85.625 1.00 123.19 72 THR D O 1
ATOM 14617 N N . GLY D 1 93 ? 42.393 -2.253 83.444 1.00 122.89 73 GLY D N 1
ATOM 14618 C CA . GLY D 1 93 ? 41.964 -3.588 83.061 1.00 123.08 73 GLY D CA 1
ATOM 14619 C C . GLY D 1 93 ? 42.923 -4.687 83.475 1.00 123.43 73 GLY D C 1
ATOM 14620 O O . GLY D 1 93 ? 44.133 -4.474 83.580 1.00 123.61 73 GLY D O 1
ATOM 14621 N N . ILE D 1 94 ? 42.364 -5.870 83.699 1.00 123.66 74 ILE D N 1
ATOM 14622 C CA . ILE D 1 94 ? 43.109 -7.048 84.122 1.00 123.91 74 ILE D CA 1
ATOM 14623 C C . ILE D 1 94 ? 43.035 -8.151 83.061 1.00 123.75 74 ILE D C 1
ATOM 14624 O O . ILE D 1 94 ? 44.041 -8.790 82.754 1.00 123.57 74 ILE D O 1
ATOM 14629 N N . GLN D 1 95 ? 41.838 -8.386 82.527 1.00 123.75 75 GLN D N 1
ATOM 14630 C CA . GLN D 1 95 ? 41.687 -9.176 81.309 1.00 124.08 75 GLN D CA 1
ATOM 14631 C C . GLN D 1 95 ? 40.626 -8.552 80.422 1.00 124.14 75 GLN D C 1
ATOM 14632 O O . GLN D 1 95 ? 39.532 -8.226 80.878 1.00 124.29 75 GLN D O 1
ATOM 14638 N N . PHE D 1 96 ? 40.958 -8.379 79.153 1.00 124.24 76 PHE D N 1
ATOM 14639 C CA . PHE D 1 96 ? 40.005 -7.846 78.208 1.00 124.15 76 PHE D CA 1
ATOM 14640 C C . PHE D 1 96 ? 39.433 -8.967 77.373 1.00 124.41 76 PHE D C 1
ATOM 14641 O O . PHE D 1 96 ? 40.168 -9.836 76.893 1.00 124.50 76 PHE D O 1
ATOM 14649 N N . ARG D 1 97 ? 38.114 -8.946 77.217 1.00 124.68 77 ARG D N 1
ATOM 14650 C CA . ARG D 1 97 ? 37.416 -9.970 76.460 1.00 124.99 77 ARG D CA 1
ATOM 14651 C C . ARG D 1 97 ? 36.175 -9.418 75.777 1.00 125.08 77 ARG D C 1
ATOM 14652 O O . ARG D 1 97 ? 35.290 -8.868 76.434 1.00 125.07 77 ARG D O 1
ATOM 14660 N N . MET D 1 98 ? 36.127 -9.567 74.457 1.00 125.27 78 MET D N 1
ATOM 14661 C CA . MET D 1 98 ? 34.959 -9.199 73.678 1.00 125.45 78 MET D CA 1
ATOM 14662 C C . MET D 1 98 ? 33.952 -10.356 73.686 1.00 125.51 78 MET D C 1
ATOM 14663 O O . MET D 1 98 ? 34.309 -11.499 73.376 1.00 125.51 78 MET D O 1
ATOM 14668 N N . LEU D 1 99 ? 32.702 -10.049 74.040 1.00 125.50 79 LEU D N 1
ATOM 14669 C CA . LEU D 1 99 ? 31.620 -11.038 74.082 1.00 125.47 79 LEU D CA 1
ATOM 14670 C C . LEU D 1 99 ? 30.861 -11.102 72.765 1.00 125.57 79 LEU D C 1
ATOM 14671 O O . LEU D 1 99 ? 30.738 -10.089 72.067 1.00 125.67 79 LEU D O 1
ATOM 14676 N N . ASN D 1 100 ? 30.335 -12.286 72.446 1.00 125.63 80 ASN D N 1
ATOM 14677 C CA . ASN D 1 100 ? 29.602 -12.526 71.197 1.00 125.86 80 ASN D CA 1
ATOM 14678 C C . ASN D 1 100 ? 30.491 -12.278 69.982 1.00 126.18 80 ASN D C 1
ATOM 14679 O O . ASN D 1 100 ? 30.269 -11.337 69.208 1.00 126.21 80 ASN D O 1
ATOM 14684 N N . ARG D 1 101 ? 31.506 -13.123 69.828 1.00 126.47 81 ARG D N 1
ATOM 14685 C CA . ARG D 1 101 ? 32.487 -12.965 68.754 1.00 126.67 81 ARG D CA 1
ATOM 14686 C C . ARG D 1 101 ? 31.954 -13.488 67.417 1.00 126.69 81 ARG D C 1
ATOM 14687 O O . ARG D 1 101 ? 32.147 -12.857 66.370 1.00 126.62 81 ARG D O 1
ATOM 14695 N N . SER D 1 102 ? 31.274 -14.634 67.474 1.00 126.74 82 SER D N 1
ATOM 14696 C CA . SER D 1 102 ? 30.712 -15.300 66.298 1.00 126.82 82 SER D CA 1
ATOM 14697 C C . SER D 1 102 ? 29.487 -14.575 65.738 1.00 126.72 82 SER D C 1
ATOM 14698 O O . SER D 1 102 ? 29.135 -14.740 64.565 1.00 126.74 82 SER D O 1
ATOM 14701 N N . LYS D 1 103 ? 28.833 -13.794 66.594 1.00 126.51 83 LYS D N 1
ATOM 14702 C CA . LYS D 1 103 ? 27.668 -13.002 66.205 1.00 126.20 83 LYS D CA 1
ATOM 14703 C C . LYS D 1 103 ? 28.119 -11.712 65.494 1.00 125.99 83 LYS D C 1
ATOM 14704 O O . LYS D 1 103 ? 29.322 -11.487 65.294 1.00 126.09 83 LYS D O 1
ATOM 14710 N N . GLY D 1 104 ? 27.163 -10.868 65.114 1.00 125.62 84 GLY D N 1
ATOM 14711 C CA . GLY D 1 104 ? 27.469 -9.694 64.293 1.00 125.23 84 GLY D CA 1
ATOM 14712 C C . GLY D 1 104 ? 27.946 -8.478 65.061 1.00 124.95 84 GLY D C 1
ATOM 14713 O O . GLY D 1 104 ? 27.901 -8.470 66.283 1.00 124.87 84 GLY D O 1
ATOM 14714 N N . PRO D 1 105 ? 28.422 -7.445 64.339 1.00 124.81 85 PRO D N 1
ATOM 14715 C CA . PRO D 1 105 ? 28.806 -6.127 64.860 1.00 124.82 85 PRO D CA 1
ATOM 14716 C C . PRO D 1 105 ? 27.842 -5.533 65.890 1.00 124.84 85 PRO D C 1
ATOM 14717 O O . PRO D 1 105 ? 28.277 -4.809 66.797 1.00 124.95 85 PRO D O 1
ATOM 14721 N N . ALA D 1 106 ? 26.553 -5.836 65.745 1.00 124.81 86 ALA D N 1
ATOM 14722 C CA . ALA D 1 106 ? 25.529 -5.359 66.669 1.00 124.73 86 ALA D CA 1
ATOM 14723 C C . ALA D 1 106 ? 25.576 -6.124 67.986 1.00 124.74 86 ALA D C 1
ATOM 14724 O O . ALA D 1 106 ? 25.155 -5.612 69.022 1.00 124.63 86 ALA D O 1
ATOM 14726 N N . MET D 1 107 ? 26.108 -7.343 67.928 1.00 124.87 87 MET D N 1
ATOM 14727 C CA . MET D 1 107 ? 26.181 -8.247 69.079 1.00 125.00 87 MET D CA 1
ATOM 14728 C C . MET D 1 107 ? 27.509 -8.196 69.831 1.00 124.93 87 MET D C 1
ATOM 14729 O O . MET D 1 107 ? 27.568 -8.578 71.000 1.00 124.84 87 MET D O 1
ATOM 14734 N N . HIS D 1 108 ? 28.565 -7.749 69.144 1.00 124.98 88 HIS D N 1
ATOM 14735 C CA . HIS D 1 108 ? 29.901 -7.602 69.728 1.00 124.81 88 HIS D CA 1
ATOM 14736 C C . HIS D 1 108 ? 29.829 -6.682 70.936 1.00 124.62 88 HIS D C 1
ATOM 14737 O O . HIS D 1 108 ? 29.426 -5.522 70.812 1.00 124.43 88 HIS D O 1
ATOM 14744 N N . SER D 1 109 ? 30.203 -7.214 72.099 1.00 124.50 89 SER D N 1
ATOM 14745 C CA . SER D 1 109 ? 30.091 -6.478 73.357 1.00 124.44 89 SER D CA 1
ATOM 14746 C C . SER D 1 109 ? 31.377 -6.510 74.178 1.00 124.48 89 SER D C 1
ATOM 14747 O O . SER D 1 109 ? 31.774 -7.566 74.669 1.00 124.52 89 SER D O 1
ATOM 14750 N N . PRO D 1 110 ? 32.029 -5.342 74.329 1.00 124.49 90 PRO D N 1
ATOM 14751 C CA . PRO D 1 110 ? 33.305 -5.232 75.024 1.00 124.56 90 PRO D CA 1
ATOM 14752 C C . PRO D 1 110 ? 33.144 -5.349 76.538 1.00 124.73 90 PRO D C 1
ATOM 14753 O O . PRO D 1 110 ? 32.196 -4.805 77.106 1.00 124.76 90 PRO D O 1
ATOM 14757 N N . ARG D 1 111 ? 34.073 -6.057 77.172 1.00 124.80 91 ARG D N 1
ATOM 14758 C CA . ARG D 1 111 ? 34.025 -6.301 78.604 1.00 124.78 91 ARG D CA 1
ATOM 14759 C C . ARG D 1 111 ? 35.418 -6.639 79.134 1.00 124.74 91 ARG D C 1
ATOM 14760 O O . ARG D 1 111 ? 36.146 -7.433 78.530 1.00 124.88 91 ARG D O 1
ATOM 14768 N N . ALA D 1 112 ? 35.780 -6.034 80.266 1.00 124.52 92 ALA D N 1
ATOM 14769 C CA . ALA D 1 112 ? 37.076 -6.268 80.897 1.00 124.24 92 ALA D CA 1
ATOM 14770 C C . ALA D 1 112 ? 36.949 -6.407 82.408 1.00 124.17 92 ALA D C 1
ATOM 14771 O O . ALA D 1 112 ? 36.063 -5.800 83.014 1.00 124.35 92 ALA D O 1
ATOM 14773 N N . GLN D 1 113 ? 37.828 -7.216 83.005 1.00 123.93 93 GLN D N 1
ATOM 14774 C CA . GLN D 1 113 ? 37.947 -7.311 84.452 1.00 123.71 93 GLN D CA 1
ATOM 14775 C C . GLN D 1 113 ? 38.722 -6.103 84.950 1.00 123.77 93 GLN D C 1
ATOM 14776 O O . GLN D 1 113 ? 39.723 -5.710 84.348 1.00 123.94 93 GLN D O 1
ATOM 14782 N N . ALA D 1 114 ? 38.273 -5.518 86.052 1.00 123.69 94 ALA D N 1
ATOM 14783 C CA . ALA D 1 114 ? 38.975 -4.378 86.634 1.00 123.86 94 ALA D CA 1
ATOM 14784 C C . ALA D 1 114 ? 39.791 -4.784 87.856 1.00 124.36 94 ALA D C 1
ATOM 14785 O O . ALA D 1 114 ? 39.471 -5.774 88.526 1.00 124.66 94 ALA D O 1
ATOM 14787 N N . ASP D 1 115 ? 40.851 -4.037 88.149 1.00 124.82 95 ASP D N 1
ATOM 14788 C CA . ASP D 1 115 ? 41.467 -4.156 89.456 1.00 125.57 95 ASP D CA 1
ATOM 14789 C C . ASP D 1 115 ? 40.646 -3.255 90.368 1.00 125.77 95 ASP D C 1
ATOM 14790 O O . ASP D 1 115 ? 40.793 -2.037 90.323 1.00 125.82 95 ASP D O 1
ATOM 14795 N N . LYS D 1 116 ? 39.757 -3.855 91.168 1.00 125.97 96 LYS D N 1
ATOM 14796 C CA . LYS D 1 116 ? 38.739 -3.088 91.894 1.00 126.08 96 LYS D CA 1
ATOM 14797 C C . LYS D 1 116 ? 39.382 -1.910 92.563 1.00 126.06 96 LYS D C 1
ATOM 14798 O O . LYS D 1 116 ? 38.962 -0.763 92.373 1.00 126.15 96 LYS D O 1
ATOM 14804 N N . THR D 1 117 ? 40.424 -2.204 93.335 1.00 125.97 97 THR D N 1
ATOM 14805 C CA . THR D 1 117 ? 41.062 -1.183 94.148 1.00 125.75 97 THR D CA 1
ATOM 14806 C C . THR D 1 117 ? 41.818 -0.160 93.293 1.00 125.34 97 THR D C 1
ATOM 14807 O O . THR D 1 117 ? 41.820 1.032 93.607 1.00 125.45 97 THR D O 1
ATOM 14811 N N . GLN D 1 118 ? 42.409 -0.618 92.194 1.00 124.80 98 GLN D N 1
ATOM 14812 C CA . GLN D 1 118 ? 43.164 0.264 91.314 1.00 124.28 98 GLN D CA 1
ATOM 14813 C C . GLN D 1 118 ? 42.248 1.151 90.481 1.00 123.87 98 GLN D C 1
ATOM 14814 O O . GLN D 1 118 ? 42.606 2.272 90.140 1.00 123.50 98 GLN D O 1
ATOM 14820 N N . TYR D 1 119 ? 41.063 0.631 90.170 1.00 123.71 99 TYR D N 1
ATOM 14821 C CA . TYR D 1 119 ? 40.047 1.355 89.423 1.00 123.38 99 TYR D CA 1
ATOM 14822 C C . TYR D 1 119 ? 39.620 2.533 90.266 1.00 123.40 99 TYR D C 1
ATOM 14823 O O . TYR D 1 119 ? 39.656 3.667 89.806 1.00 123.23 99 TYR D O 1
ATOM 14832 N N . SER D 1 120 ? 39.242 2.251 91.510 1.00 123.70 100 SER D N 1
ATOM 14833 C CA . SER D 1 120 ? 38.816 3.279 92.455 1.00 124.08 100 SER D CA 1
ATOM 14834 C C . SER D 1 120 ? 39.865 4.384 92.643 1.00 124.22 100 SER D C 1
ATOM 14835 O O . SER D 1 120 ? 39.540 5.590 92.678 1.00 124.18 100 SER D O 1
ATOM 14838 N N . LEU D 1 121 ? 41.122 3.960 92.769 1.00 124.10 101 LEU D N 1
ATOM 14839 C CA . LEU D 1 121 ? 42.228 4.890 92.918 1.00 123.85 101 LEU D CA 1
ATOM 14840 C C . LEU D 1 121 ? 42.333 5.838 91.717 1.00 123.93 101 LEU D C 1
ATOM 14841 O O . LEU D 1 121 ? 42.481 7.048 91.878 1.00 123.84 101 LEU D O 1
ATOM 14846 N N . TYR D 1 122 ? 42.233 5.272 90.516 1.00 124.07 102 TYR D N 1
ATOM 14847 C CA . TYR D 1 122 ? 42.303 6.030 89.283 1.00 123.90 102 TYR D CA 1
ATOM 14848 C C . TYR D 1 122 ? 41.225 7.094 89.272 1.00 124.02 102 TYR D C 1
ATOM 14849 O O . TYR D 1 122 ? 41.502 8.254 89.012 1.00 124.23 102 TYR D O 1
ATOM 14858 N N . MET D 1 123 ? 39.993 6.695 89.570 1.00 124.07 103 MET D N 1
ATOM 14859 C CA . MET D 1 123 ? 38.858 7.613 89.535 1.00 123.95 103 MET D CA 1
ATOM 14860 C C . MET D 1 123 ? 38.991 8.786 90.500 1.00 124.11 103 MET D C 1
ATOM 14861 O O . MET D 1 123 ? 38.561 9.889 90.194 1.00 124.13 103 MET D O 1
ATOM 14866 N N . ARG D 1 124 ? 39.590 8.544 91.663 1.00 124.48 104 ARG D N 1
ATOM 14867 C CA . ARG D 1 124 ? 39.838 9.606 92.630 1.00 124.65 104 ARG D CA 1
ATOM 14868 C C . ARG D 1 124 ? 40.879 10.561 92.090 1.00 124.83 104 ARG D C 1
ATOM 14869 O O . ARG D 1 124 ? 40.713 11.788 92.119 1.00 124.73 104 ARG D O 1
ATOM 14877 N N . ARG D 1 125 ? 41.958 9.972 91.593 1.00 125.17 105 ARG D N 1
ATOM 14878 C CA . ARG D 1 125 ? 43.064 10.705 91.024 1.00 125.54 105 ARG D CA 1
ATOM 14879 C C . ARG D 1 125 ? 42.547 11.731 90.032 1.00 125.54 105 ARG D C 1
ATOM 14880 O O . ARG D 1 125 ? 42.915 12.892 90.114 1.00 125.60 105 ARG D O 1
ATOM 14888 N N . ILE D 1 126 ? 41.664 11.311 89.124 1.00 125.60 106 ILE D N 1
ATOM 14889 C CA . ILE D 1 126 ? 41.141 12.197 88.082 1.00 125.65 106 ILE D CA 1
ATOM 14890 C C . ILE D 1 126 ? 40.283 13.297 88.685 1.00 125.76 106 ILE D C 1
ATOM 14891 O O . ILE D 1 126 ? 40.420 14.464 88.313 1.00 126.08 106 ILE D O 1
ATOM 14896 N N . VAL D 1 127 ? 39.409 12.923 89.615 1.00 125.71 107 VAL D N 1
ATOM 14897 C CA . VAL D 1 127 ? 38.541 13.880 90.287 1.00 125.72 107 VAL D CA 1
ATOM 14898 C C . VAL D 1 127 ? 39.383 14.929 91.035 1.00 126.27 107 VAL D C 1
ATOM 14899 O O . VAL D 1 127 ? 39.080 16.135 91.006 1.00 126.14 107 VAL D O 1
ATOM 14903 N N . GLU D 1 128 ? 40.463 14.475 91.662 1.00 126.92 108 GLU D N 1
ATOM 14904 C CA . GLU D 1 128 ? 41.325 15.383 92.421 1.00 127.80 108 GLU D CA 1
ATOM 14905 C C . GLU D 1 128 ? 42.202 16.301 91.551 1.00 127.69 108 GLU D C 1
ATOM 14906 O O . GLU D 1 128 ? 42.747 17.285 92.055 1.00 127.99 108 GLU D O 1
ATOM 14912 N N . HIS D 1 129 ? 42.338 15.986 90.261 1.00 127.66 109 HIS D N 1
ATOM 14913 C CA . HIS D 1 129 ? 43.204 16.767 89.383 1.00 127.69 109 HIS D CA 1
ATOM 14914 C C . HIS D 1 129 ? 42.409 17.748 88.541 1.00 127.50 109 HIS D C 1
ATOM 14915 O O . HIS D 1 129 ? 42.950 18.425 87.663 1.00 127.69 109 HIS D O 1
ATOM 14922 N N . GLU D 1 130 ? 41.118 17.836 88.840 1.00 127.29 110 GLU D N 1
ATOM 14923 C CA . GLU D 1 130 ? 40.230 18.784 88.177 1.00 126.97 110 GLU D CA 1
ATOM 14924 C C . GLU D 1 130 ? 39.981 19.988 89.088 1.00 126.65 110 GLU D C 1
ATOM 14925 O O . GLU D 1 130 ? 39.276 19.870 90.097 1.00 126.47 110 GLU D O 1
ATOM 14931 N N . PRO D 1 131 ? 40.562 21.150 88.729 1.00 126.41 111 PRO D N 1
ATOM 14932 C CA . PRO D 1 131 ? 40.605 22.357 89.562 1.00 126.20 111 PRO D CA 1
ATOM 14933 C C . PRO D 1 131 ? 39.244 22.875 90.025 1.00 126.05 111 PRO D C 1
ATOM 14934 O O . PRO D 1 131 ? 39.143 23.446 91.105 1.00 125.96 111 PRO D O 1
ATOM 14938 N N . ASN D 1 132 ? 38.207 22.669 89.226 1.00 126.06 112 ASN D N 1
ATOM 14939 C CA . ASN D 1 132 ? 36.888 23.209 89.551 1.00 126.13 112 ASN D CA 1
ATOM 14940 C C . ASN D 1 132 ? 36.141 22.507 90.688 1.00 126.02 112 ASN D C 1
ATOM 14941 O O . ASN D 1 132 ? 35.252 23.103 91.310 1.00 126.00 112 ASN D O 1
ATOM 14946 N N . ILE D 1 133 ? 36.523 21.253 90.954 1.00 125.80 113 ILE D N 1
ATOM 14947 C CA . ILE D 1 133 ? 35.946 20.431 92.020 1.00 125.46 113 ILE D CA 1
ATOM 14948 C C . ILE D 1 133 ? 36.637 20.667 93.374 1.00 125.51 113 ILE D C 1
ATOM 14949 O O . ILE D 1 133 ? 37.816 20.365 93.535 1.00 125.33 113 ILE D O 1
ATOM 14954 N N . ASP D 1 134 ? 35.903 21.220 94.335 1.00 125.74 114 ASP D N 1
ATOM 14955 C CA . ASP D 1 134 ? 36.333 21.219 95.727 1.00 126.22 114 ASP D CA 1
ATOM 14956 C C . ASP D 1 134 ? 35.726 19.941 96.319 1.00 126.64 114 ASP D C 1
ATOM 14957 O O . ASP D 1 134 ? 34.704 19.450 95.827 1.00 127.06 114 ASP D O 1
ATOM 14962 N N . LEU D 1 135 ? 36.346 19.404 97.365 1.00 126.67 115 LEU D N 1
ATOM 14963 C CA . LEU D 1 135 ? 35.910 18.156 97.979 1.00 126.37 115 LEU D CA 1
ATOM 14964 C C . LEU D 1 135 ? 35.481 18.387 99.415 1.00 126.31 115 LEU D C 1
ATOM 14965 O O . LEU D 1 135 ? 36.067 19.211 100.106 1.00 126.62 115 LEU D O 1
ATOM 14970 N N . LEU D 1 136 ? 34.477 17.646 99.876 1.00 126.23 116 LEU D N 1
ATOM 14971 C CA . LEU D 1 136 ? 34.149 17.610 101.304 1.00 126.18 116 LEU D CA 1
ATOM 14972 C C . LEU D 1 136 ? 33.685 16.233 101.754 1.00 126.32 116 LEU D C 1
ATOM 14973 O O . LEU D 1 136 ? 32.866 15.587 101.101 1.00 126.35 116 LEU D O 1
ATOM 14978 N N . GLN D 1 137 ? 34.232 15.786 102.875 1.00 126.51 117 GLN D N 1
ATOM 14979 C CA . GLN D 1 137 ? 33.829 14.530 103.478 1.00 126.70 117 GLN D CA 1
ATOM 14980 C C . GLN D 1 137 ? 32.818 14.792 104.587 1.00 127.04 117 GLN D C 1
ATOM 14981 O O . GLN D 1 137 ? 33.178 15.156 105.705 1.00 127.44 117 GLN D O 1
ATOM 14987 N N . ASP D 1 138 ? 31.548 14.619 104.255 1.00 127.22 118 ASP D N 1
ATOM 14988 C CA . ASP D 1 138 ? 30.459 14.727 105.216 1.00 127.25 118 ASP D CA 1
ATOM 14989 C C . ASP D 1 138 ? 29.286 13.952 104.628 1.00 127.06 118 ASP D C 1
ATOM 14990 O O . ASP D 1 138 ? 29.343 13.522 103.471 1.00 127.15 118 ASP D O 1
ATOM 14995 N N . THR D 1 139 ? 28.232 13.762 105.415 1.00 126.82 119 THR D N 1
ATOM 14996 C CA . THR D 1 139 ? 27.038 13.081 104.925 1.00 126.45 119 THR D CA 1
ATOM 14997 C C . THR D 1 139 ? 25.908 14.085 104.865 1.00 126.34 119 THR D C 1
ATOM 14998 O O . THR D 1 139 ? 25.755 14.909 105.770 1.00 126.45 119 THR D O 1
ATOM 15002 N N . VAL D 1 140 ? 25.136 14.026 103.785 1.00 126.18 120 VAL D N 1
ATOM 15003 C CA . VAL D 1 140 ? 23.979 14.901 103.611 1.00 126.16 120 VAL D CA 1
ATOM 15004 C C . VAL D 1 140 ? 22.733 14.272 104.245 1.00 126.10 120 VAL D C 1
ATOM 15005 O O . VAL D 1 140 ? 22.344 13.157 103.885 1.00 126.22 120 VAL D O 1
ATOM 15009 N N . ILE D 1 141 ? 22.127 14.984 105.193 1.00 125.87 121 ILE D N 1
ATOM 15010 C CA . ILE D 1 141 ? 20.951 14.487 105.913 1.00 125.81 121 ILE D CA 1
ATOM 15011 C C . ILE D 1 141 ? 19.675 15.251 105.548 1.00 125.87 121 ILE D C 1
ATOM 15012 O O . ILE D 1 141 ? 18.622 15.073 106.169 1.00 125.84 121 ILE D O 1
ATOM 15017 N N . GLY D 1 142 ? 19.771 16.104 104.537 1.00 125.95 122 GLY D N 1
ATOM 15018 C CA . GLY D 1 142 ? 18.637 16.913 104.126 1.00 126.03 122 GLY D CA 1
ATOM 15019 C C . GLY D 1 142 ? 18.942 17.871 102.993 1.00 126.11 122 GLY D C 1
ATOM 15020 O O . GLY D 1 142 ? 20.063 18.377 102.860 1.00 125.85 122 GLY D O 1
ATOM 15021 N N . VAL D 1 143 ? 17.926 18.101 102.167 1.00 126.30 123 VAL D N 1
ATOM 15022 C CA . VAL D 1 143 ? 17.971 19.121 101.128 1.00 126.56 123 VAL D CA 1
ATOM 15023 C C . VAL D 1 143 ? 16.834 20.134 101.330 1.00 126.53 123 VAL D C 1
ATOM 15024 O O . VAL D 1 143 ? 15.658 19.772 101.417 1.00 126.46 123 VAL D O 1
ATOM 15028 N N . SER D 1 144 ? 17.213 21.403 101.413 1.00 126.59 124 SER D N 1
ATOM 15029 C CA . SER D 1 144 ? 16.274 22.480 101.648 1.00 126.67 124 SER D CA 1
ATOM 15030 C C . SER D 1 144 ? 15.897 23.127 100.315 1.00 126.62 124 SER D C 1
ATOM 15031 O O . SER D 1 144 ? 16.718 23.194 99.399 1.00 126.55 124 SER D O 1
ATOM 15034 N N . ALA D 1 145 ? 14.653 23.594 100.209 1.00 126.62 125 ALA D N 1
ATOM 15035 C CA . ALA D 1 145 ? 14.152 24.200 98.969 1.00 126.62 125 ALA D CA 1
ATOM 15036 C C . ALA D 1 145 ? 13.089 25.281 99.208 1.00 126.63 125 ALA D C 1
ATOM 15037 O O . ALA D 1 145 ? 12.192 25.111 100.037 1.00 126.64 125 ALA D O 1
ATOM 15039 N N . ASN D 1 146 ? 13.201 26.386 98.471 1.00 126.68 126 ASN D N 1
ATOM 15040 C CA . ASN D 1 146 ? 12.262 27.510 98.590 1.00 126.77 126 ASN D CA 1
ATOM 15041 C C . ASN D 1 146 ? 11.295 27.652 97.412 1.00 126.72 126 ASN D C 1
ATOM 15042 O O . ASN D 1 146 ? 11.712 27.882 96.273 1.00 126.77 126 ASN D O 1
ATOM 15047 N N . SER D 1 147 ? 10.004 27.518 97.708 1.00 126.61 127 SER D N 1
ATOM 15048 C CA . SER D 1 147 ? 8.938 27.572 96.703 1.00 126.52 127 SER D CA 1
ATOM 15049 C C . SER D 1 147 ? 9.189 26.678 95.476 1.00 126.44 127 SER D C 1
ATOM 15050 O O . SER D 1 147 ? 9.027 27.108 94.332 1.00 126.37 127 SER D O 1
ATOM 15053 N N . GLY D 1 148 ? 9.595 25.436 95.730 1.00 126.36 128 GLY D N 1
ATOM 15054 C CA . GLY D 1 148 ? 9.715 24.424 94.681 1.00 126.22 128 GLY D CA 1
ATOM 15055 C C . GLY D 1 148 ? 10.967 24.468 93.824 1.00 126.16 128 GLY D C 1
ATOM 15056 O O . GLY D 1 148 ? 11.040 23.779 92.805 1.00 126.08 128 GLY D O 1
ATOM 15057 N N . LYS D 1 149 ? 11.946 25.279 94.223 1.00 126.17 129 LYS D N 1
ATOM 15058 C CA . LYS D 1 149 ? 13.253 25.314 93.556 1.00 126.20 129 LYS D CA 1
ATOM 15059 C C . LYS D 1 149 ? 14.385 25.139 94.568 1.00 126.28 129 LYS D C 1
ATOM 15060 O O . LYS D 1 149 ? 14.340 25.709 95.664 1.00 126.27 129 LYS D O 1
ATOM 15066 N N . PHE D 1 150 ? 15.395 24.356 94.179 1.00 126.32 130 PHE D N 1
ATOM 15067 C CA . PHE D 1 150 ? 16.533 24.026 95.039 1.00 126.37 130 PHE D CA 1
ATOM 15068 C C . PHE D 1 150 ? 17.242 25.258 95.596 1.00 126.50 130 PHE D C 1
ATOM 15069 O O . PHE D 1 150 ? 17.411 26.262 94.896 1.00 126.45 130 PHE D O 1
ATOM 15077 N N . SER D 1 151 ? 17.652 25.165 96.861 1.00 126.67 131 SER D N 1
ATOM 15078 C CA . SER D 1 151 ? 18.394 26.239 97.521 1.00 126.92 131 SER D CA 1
ATOM 15079 C C . SER D 1 151 ? 19.666 25.743 98.213 1.00 126.97 131 SER D C 1
ATOM 15080 O O . SER D 1 151 ? 20.763 26.216 97.906 1.00 127.20 131 SER D O 1
ATOM 15083 N N . SER D 1 152 ? 19.524 24.791 99.138 1.00 126.89 132 SER D N 1
ATOM 15084 C CA . SER D 1 152 ? 20.668 24.311 99.928 1.00 126.67 132 SER D CA 1
ATOM 15085 C C . SER D 1 152 ? 20.570 22.856 100.354 1.00 126.42 132 SER D C 1
ATOM 15086 O O . SER D 1 152 ? 19.608 22.163 100.043 1.00 126.29 132 SER D O 1
ATOM 15089 N N . VAL D 1 153 ? 21.583 22.415 101.089 1.00 126.36 133 VAL D N 1
ATOM 15090 C CA . VAL D 1 153 ? 21.731 21.018 101.473 1.00 126.33 133 VAL D CA 1
ATOM 15091 C C . VAL D 1 153 ? 22.279 20.929 102.896 1.00 126.33 133 VAL D C 1
ATOM 15092 O O . VAL D 1 153 ? 23.274 21.580 103.228 1.00 126.28 133 VAL D O 1
ATOM 15096 N N . THR D 1 154 ? 21.619 20.129 103.731 1.00 126.36 134 THR D N 1
ATOM 15097 C CA . THR D 1 154 ? 21.984 20.033 105.142 1.00 126.52 134 THR D CA 1
ATOM 15098 C C . THR D 1 154 ? 22.902 18.848 105.416 1.00 126.56 134 THR D C 1
ATOM 15099 O O . THR D 1 154 ? 22.546 17.694 105.151 1.00 126.68 134 THR D O 1
ATOM 15103 N N . VAL D 1 155 ? 24.088 19.150 105.938 1.00 126.47 135 VAL D N 1
ATOM 15104 C CA . VAL D 1 155 ? 25.041 18.118 106.328 1.00 126.41 135 VAL D CA 1
ATOM 15105 C C . VAL D 1 155 ? 24.817 17.737 107.784 1.00 126.52 135 VAL D C 1
ATOM 15106 O O . VAL D 1 155 ? 24.081 18.420 108.498 1.00 126.54 135 VAL D O 1
ATOM 15110 N N . ARG D 1 156 ? 25.461 16.655 108.215 1.00 126.66 136 ARG D N 1
ATOM 15111 C CA . ARG D 1 156 ? 25.231 16.071 109.538 1.00 126.90 136 ARG D CA 1
ATOM 15112 C C . ARG D 1 156 ? 25.333 17.074 110.683 1.00 126.85 136 ARG D C 1
ATOM 15113 O O . ARG D 1 156 ? 24.533 17.033 111.617 1.00 126.74 136 ARG D O 1
ATOM 15121 N N . SER D 1 157 ? 26.317 17.967 110.594 1.00 126.99 137 SER D N 1
ATOM 15122 C CA . SER D 1 157 ? 26.534 19.027 111.583 1.00 127.05 137 SER D CA 1
ATOM 15123 C C . SER D 1 157 ? 25.335 19.970 111.704 1.00 127.03 137 SER D C 1
ATOM 15124 O O . SER D 1 157 ? 25.161 20.642 112.720 1.00 127.10 137 SER D O 1
ATOM 15127 N N . GLY D 1 158 ? 24.515 20.014 110.660 1.00 127.01 138 GLY D N 1
ATOM 15128 C CA . GLY D 1 158 ? 23.359 20.889 110.636 1.00 127.01 138 GLY D CA 1
ATOM 15129 C C . GLY D 1 158 ? 23.647 22.182 109.906 1.00 127.10 138 GLY D C 1
ATOM 15130 O O . GLY D 1 158 ? 22.840 23.111 109.950 1.00 127.25 138 GLY D O 1
ATOM 15131 N N . ARG D 1 159 ? 24.802 22.255 109.249 1.00 127.11 139 ARG D N 1
ATOM 15132 C CA . ARG D 1 159 ? 25.086 23.354 108.331 1.00 127.20 139 ARG D CA 1
ATOM 15133 C C . ARG D 1 159 ? 24.201 23.233 107.096 1.00 127.09 139 ARG D C 1
ATOM 15134 O O . ARG D 1 159 ? 23.800 22.132 106.710 1.00 127.14 139 ARG D O 1
ATOM 15142 N N . ALA D 1 160 ? 23.895 24.372 106.489 1.00 126.88 140 ALA D N 1
ATOM 15143 C CA . ALA D 1 160 ? 23.304 24.395 105.165 1.00 126.73 140 ALA D CA 1
ATOM 15144 C C . ALA D 1 160 ? 24.402 24.826 104.207 1.00 126.64 140 ALA D C 1
ATOM 15145 O O . ALA D 1 160 ? 25.148 25.758 104.497 1.00 126.81 140 ALA D O 1
ATOM 15147 N N . ILE D 1 161 ? 24.530 24.133 103.084 1.00 126.50 141 ILE D N 1
ATOM 15148 C CA . ILE D 1 161 ? 25.517 24.516 102.080 1.00 126.45 141 ILE D CA 1
ATOM 15149 C C . ILE D 1 161 ? 24.775 24.902 100.812 1.00 126.56 141 ILE D C 1
ATOM 15150 O O . ILE D 1 161 ? 24.041 24.091 100.240 1.00 126.48 141 ILE D O 1
ATOM 15155 N N . GLN D 1 162 ? 24.973 26.152 100.397 1.00 126.75 142 GLN D N 1
ATOM 15156 C CA . GLN D 1 162 ? 24.153 26.793 99.367 1.00 126.86 142 GLN D CA 1
ATOM 15157 C C . GLN D 1 162 ? 24.722 26.564 97.976 1.00 126.89 142 GLN D C 1
ATOM 15158 O O . GLN D 1 162 ? 25.941 26.650 97.767 1.00 127.08 142 GLN D O 1
ATOM 15164 N N . ALA D 1 163 ? 23.831 26.264 97.034 1.00 126.76 143 ALA D N 1
ATOM 15165 C CA . ALA D 1 163 ? 24.221 25.946 95.662 1.00 126.79 143 ALA D CA 1
ATOM 15166 C C . ALA D 1 163 ? 23.100 26.242 94.679 1.00 126.86 143 ALA D C 1
ATOM 15167 O O . ALA D 1 163 ? 21.929 26.290 95.059 1.00 127.05 143 ALA D O 1
ATOM 15169 N N . LYS D 1 164 ? 23.462 26.435 93.412 1.00 126.80 144 LYS D N 1
ATOM 15170 C CA . LYS D 1 164 ? 22.486 26.789 92.375 1.00 126.61 144 LYS D CA 1
ATOM 15171 C C . LYS D 1 164 ? 21.746 25.557 91.847 1.00 126.52 144 LYS D C 1
ATOM 15172 O O . LYS D 1 164 ? 20.605 25.674 91.396 1.00 126.67 144 LYS D O 1
ATOM 15178 N N . ALA D 1 165 ? 22.389 24.388 91.915 1.00 126.23 145 ALA D N 1
ATOM 15179 C CA . ALA D 1 165 ? 21.808 23.132 91.422 1.00 126.10 145 ALA D CA 1
ATOM 15180 C C . ALA D 1 165 ? 22.503 21.914 92.026 1.00 126.04 145 ALA D C 1
ATOM 15181 O O . ALA D 1 165 ? 23.727 21.910 92.154 1.00 126.27 145 ALA D O 1
ATOM 15183 N N . ALA D 1 166 ? 21.744 20.875 92.380 1.00 125.73 146 ALA D N 1
ATOM 15184 C CA . ALA D 1 166 ? 22.334 19.710 93.058 1.00 125.46 146 ALA D CA 1
ATOM 15185 C C . ALA D 1 166 ? 22.003 18.342 92.453 1.00 125.29 146 ALA D C 1
ATOM 15186 O O . ALA D 1 166 ? 20.843 18.027 92.203 1.00 125.31 146 ALA D O 1
ATOM 15188 N N . ILE D 1 167 ? 23.039 17.531 92.241 1.00 125.08 147 ILE D N 1
ATOM 15189 C CA . ILE D 1 167 ? 22.885 16.146 91.780 1.00 124.91 147 ILE D CA 1
ATOM 15190 C C . ILE D 1 167 ? 22.941 15.179 92.965 1.00 124.84 147 ILE D C 1
ATOM 15191 O O . ILE D 1 167 ? 23.901 15.191 93.738 1.00 124.81 147 ILE D O 1
ATOM 15196 N N . LEU D 1 168 ? 21.921 14.340 93.102 1.00 124.82 148 LEU D N 1
ATOM 15197 C CA . LEU D 1 168 ? 21.918 13.315 94.138 1.00 124.93 148 LEU D CA 1
ATOM 15198 C C . LEU D 1 168 ? 22.277 11.956 93.561 1.00 125.03 148 LEU D C 1
ATOM 15199 O O . LEU D 1 168 ? 21.588 11.453 92.676 1.00 125.25 148 LEU D O 1
ATOM 15204 N N . ALA D 1 169 ? 23.360 11.370 94.066 1.00 124.93 149 ALA D N 1
ATOM 15205 C CA . ALA D 1 169 ? 23.865 10.104 93.556 1.00 124.92 149 ALA D CA 1
ATOM 15206 C C . ALA D 1 169 ? 24.278 9.205 94.719 1.00 125.00 149 ALA D C 1
ATOM 15207 O O . ALA D 1 169 ? 25.464 8.983 94.964 1.00 125.26 149 ALA D O 1
ATOM 15209 N N . CYS D 1 170 ? 23.281 8.679 95.421 1.00 124.95 150 CYS D N 1
ATOM 15210 C CA . CYS D 1 170 ? 23.494 8.066 96.727 1.00 124.86 150 CYS D CA 1
ATOM 15211 C C . CYS D 1 170 ? 23.638 6.564 96.700 1.00 124.84 150 CYS D C 1
ATOM 15212 O O . CYS D 1 170 ? 23.894 5.948 97.745 1.00 124.70 150 CYS D O 1
ATOM 15215 N N . GLY D 1 171 ? 23.477 5.969 95.522 1.00 124.85 151 GLY D N 1
ATOM 15216 C CA . GLY D 1 171 ? 23.581 4.517 95.395 1.00 125.08 151 GLY D CA 1
ATOM 15217 C C . GLY D 1 171 ? 22.663 3.772 96.355 1.00 125.08 151 GLY D C 1
ATOM 15218 O O . GLY D 1 171 ? 21.486 4.108 96.479 1.00 125.38 151 GLY D O 1
ATOM 15219 N N . THR D 1 172 ? 23.209 2.782 97.055 1.00 124.92 152 THR D N 1
ATOM 15220 C CA . THR D 1 172 ? 22.411 1.934 97.929 1.00 124.83 152 THR D CA 1
ATOM 15221 C C . THR D 1 172 ? 22.433 2.376 99.389 1.00 124.81 152 THR D C 1
ATOM 15222 O O . THR D 1 172 ? 22.051 1.613 100.266 1.00 125.00 152 THR D O 1
ATOM 15226 N N . PHE D 1 173 ? 22.856 3.605 99.655 1.00 124.79 153 PHE D N 1
ATOM 15227 C CA . PHE D 1 173 ? 23.102 4.030 101.036 1.00 124.92 153 PHE D CA 1
ATOM 15228 C C . PHE D 1 173 ? 21.905 4.532 101.832 1.00 124.76 153 PHE D C 1
ATOM 15229 O O . PHE D 1 173 ? 21.951 4.560 103.064 1.00 124.69 153 PHE D O 1
ATOM 15237 N N . LEU D 1 174 ? 20.847 4.936 101.139 1.00 124.61 154 LEU D N 1
ATOM 15238 C CA . LEU D 1 174 ? 19.709 5.555 101.797 1.00 124.51 154 LEU D CA 1
ATOM 15239 C C . LEU D 1 174 ? 18.901 4.545 102.601 1.00 124.59 154 LEU D C 1
ATOM 15240 O O . LEU D 1 174 ? 18.150 3.742 102.038 1.00 124.73 154 LEU D O 1
ATOM 15245 N N . ASN D 1 175 ? 19.078 4.594 103.924 1.00 124.55 155 ASN D N 1
ATOM 15246 C CA . ASN D 1 175 ? 18.518 3.605 104.858 1.00 124.37 155 ASN D CA 1
ATOM 15247 C C . ASN D 1 175 ? 18.797 2.176 104.411 1.00 124.18 155 ASN D C 1
ATOM 15248 O O . ASN D 1 175 ? 17.884 1.379 104.243 1.00 124.22 155 ASN D O 1
ATOM 15253 N N . GLY D 1 176 ? 20.075 1.876 104.210 1.00 124.00 156 GLY D N 1
ATOM 15254 C CA . GLY D 1 176 ? 20.503 0.583 103.708 1.00 123.92 156 GLY D CA 1
ATOM 15255 C C . GLY D 1 176 ? 20.391 -0.487 104.766 1.00 124.03 156 GLY D C 1
ATOM 15256 O O . GLY D 1 176 ? 20.519 -0.202 105.953 1.00 124.00 156 GLY D O 1
ATOM 15257 N N . LEU D 1 177 ? 20.146 -1.719 104.332 1.00 124.20 157 LEU D N 1
ATOM 15258 C CA . LEU D 1 177 ? 19.997 -2.852 105.236 1.00 124.60 157 LEU D CA 1
ATOM 15259 C C . LEU D 1 177 ? 20.610 -4.090 104.593 1.00 124.71 157 LEU D C 1
ATOM 15260 O O . LEU D 1 177 ? 20.286 -4.426 103.454 1.00 124.84 157 LEU D O 1
ATOM 15265 N N . ILE D 1 178 ? 21.508 -4.751 105.318 1.00 124.79 158 ILE D N 1
ATOM 15266 C CA . ILE D 1 178 ? 22.207 -5.929 104.807 1.00 124.84 158 ILE D CA 1
ATOM 15267 C C . ILE D 1 178 ? 21.464 -7.196 105.239 1.00 125.05 158 ILE D C 1
ATOM 15268 O O . ILE D 1 178 ? 21.152 -7.371 106.419 1.00 125.24 158 ILE D O 1
ATOM 15273 N N . HIS D 1 179 ? 21.193 -8.079 104.282 1.00 125.08 159 HIS D N 1
ATOM 15274 C CA . HIS D 1 179 ? 20.433 -9.294 104.553 1.00 125.09 159 HIS D CA 1
ATOM 15275 C C . HIS D 1 179 ? 21.238 -10.558 104.294 1.00 125.18 159 HIS D C 1
ATOM 15276 O O . HIS D 1 179 ? 21.468 -10.922 103.142 1.00 125.36 159 HIS D O 1
ATOM 15283 N N . ILE D 1 180 ? 21.664 -11.226 105.362 1.00 125.25 160 ILE D N 1
ATOM 15284 C CA . ILE D 1 180 ? 22.218 -12.568 105.238 1.00 125.25 160 ILE D CA 1
ATOM 15285 C C . ILE D 1 180 ? 21.247 -13.528 105.914 1.00 125.68 160 ILE D C 1
ATOM 15286 O O . ILE D 1 180 ? 21.215 -13.635 107.143 1.00 125.81 160 ILE D O 1
ATOM 15291 N N . GLY D 1 181 ? 20.445 -14.209 105.102 1.00 125.96 161 GLY D N 1
ATOM 15292 C CA . GLY D 1 181 ? 19.444 -15.132 105.605 1.00 126.42 161 GLY D CA 1
ATOM 15293 C C . GLY D 1 181 ? 18.370 -14.426 106.401 1.00 126.76 161 GLY D C 1
ATOM 15294 O O . GLY D 1 181 ? 17.615 -13.616 105.858 1.00 126.70 161 GLY D O 1
ATOM 15295 N N . MET D 1 182 ? 18.330 -14.723 107.698 1.00 127.12 162 MET D N 1
ATOM 15296 C CA . MET D 1 182 ? 17.261 -14.259 108.570 1.00 127.47 162 MET D CA 1
ATOM 15297 C C . MET D 1 182 ? 17.606 -13.019 109.392 1.00 127.41 162 MET D C 1
ATOM 15298 O O . MET D 1 182 ? 16.709 -12.270 109.793 1.00 127.44 162 MET D O 1
ATOM 15303 N N . ASP D 1 183 ? 18.894 -12.812 109.657 1.00 127.32 163 ASP D N 1
ATOM 15304 C CA . ASP D 1 183 ? 19.344 -11.614 110.374 1.00 127.14 163 ASP D CA 1
ATOM 15305 C C . ASP D 1 183 ? 19.784 -10.503 109.424 1.00 126.72 163 ASP D C 1
ATOM 15306 O O . ASP D 1 183 ? 20.221 -10.761 108.304 1.00 126.47 163 ASP D O 1
ATOM 15311 N N . HIS D 1 184 ? 19.644 -9.269 109.893 1.00 126.50 164 HIS D N 1
ATOM 15312 C CA . HIS D 1 184 ? 19.893 -8.078 109.093 1.00 126.41 164 HIS D CA 1
ATOM 15313 C C . HIS D 1 184 ? 20.566 -6.978 109.908 1.00 126.39 164 HIS D C 1
ATOM 15314 O O . HIS D 1 184 ? 20.163 -6.670 111.034 1.00 126.39 164 HIS D O 1
ATOM 15321 N N . PHE D 1 185 ? 21.595 -6.385 109.319 1.00 126.49 165 PHE D N 1
ATOM 15322 C CA . PHE D 1 185 ? 22.386 -5.367 109.989 1.00 126.49 165 PHE D CA 1
ATOM 15323 C C . PHE D 1 185 ? 22.260 -4.055 109.227 1.00 126.42 165 PHE D C 1
ATOM 15324 O O . PHE D 1 185 ? 22.005 -4.068 108.017 1.00 126.24 165 PHE D O 1
ATOM 15332 N N . PRO D 1 186 ? 22.406 -2.914 109.934 1.00 126.49 166 PRO D N 1
ATOM 15333 C CA . PRO D 1 186 ? 22.568 -1.641 109.235 1.00 126.53 166 PRO D CA 1
ATOM 15334 C C . PRO D 1 186 ? 23.839 -1.669 108.390 1.00 126.60 166 PRO D C 1
ATOM 15335 O O . PRO D 1 186 ? 24.793 -2.388 108.714 1.00 126.91 166 PRO D O 1
ATOM 15339 N N . GLY D 1 187 ? 23.843 -0.904 107.310 1.00 126.49 167 GLY D N 1
ATOM 15340 C CA . GLY D 1 187 ? 24.955 -0.914 106.381 1.00 126.51 167 GLY D CA 1
ATOM 15341 C C . GLY D 1 187 ? 24.476 -0.448 105.026 1.00 126.61 167 GLY D C 1
ATOM 15342 O O . GLY D 1 187 ? 23.434 -0.899 104.540 1.00 126.68 167 GLY D O 1
ATOM 15343 N N . GLY D 1 188 ? 25.238 0.456 104.418 1.00 126.53 168 GLY D N 1
ATOM 15344 C CA . GLY D 1 188 ? 24.844 1.055 103.158 1.00 126.64 168 GLY D CA 1
ATOM 15345 C C . GLY D 1 188 ? 25.295 0.314 101.914 1.00 126.79 168 GLY D C 1
ATOM 15346 O O . GLY D 1 188 ? 24.525 0.159 100.963 1.00 126.91 168 GLY D O 1
ATOM 15347 N N . ARG D 1 189 ? 26.549 -0.116 101.896 1.00 126.89 169 ARG D N 1
ATOM 15348 C CA . ARG D 1 189 ? 27.065 -0.838 100.744 1.00 127.23 169 ARG D CA 1
ATOM 15349 C C . ARG D 1 189 ? 27.437 -2.229 101.186 1.00 127.45 169 ARG D C 1
ATOM 15350 O O . ARG D 1 189 ? 26.931 -3.224 100.665 1.00 127.48 169 ARG D O 1
ATOM 15358 N N . SER D 1 190 ? 28.358 -2.278 102.136 1.00 127.78 170 SER D N 1
ATOM 15359 C CA . SER D 1 190 ? 28.586 -3.470 102.900 1.00 128.24 170 SER D CA 1
ATOM 15360 C C . SER D 1 190 ? 28.292 -3.146 104.351 1.00 128.26 170 SER D C 1
ATOM 15361 O O . SER D 1 190 ? 28.072 -1.991 104.717 1.00 128.14 170 SER D O 1
ATOM 15364 N N . THR D 1 191 ? 28.278 -4.189 105.170 1.00 128.48 171 THR D N 1
ATOM 15365 C CA . THR D 1 191 ? 28.261 -4.043 106.621 1.00 128.55 171 THR D CA 1
ATOM 15366 C C . THR D 1 191 ? 29.275 -2.967 107.087 1.00 128.49 171 THR D C 1
ATOM 15367 O O . THR D 1 191 ? 29.062 -2.271 108.086 1.00 128.35 171 THR D O 1
ATOM 15371 N N . ALA D 1 192 ? 30.347 -2.820 106.310 1.00 128.42 172 ALA D N 1
ATOM 15372 C CA . ALA D 1 192 ? 31.470 -1.944 106.622 1.00 128.38 172 ALA D CA 1
ATOM 15373 C C . ALA D 1 192 ? 31.154 -0.451 106.479 1.00 128.38 172 ALA D C 1
ATOM 15374 O O . ALA D 1 192 ? 31.967 0.404 106.842 1.00 128.23 172 ALA D O 1
ATOM 15376 N N . GLU D 1 193 ? 29.974 -0.141 105.957 1.00 128.50 173 GLU D N 1
ATOM 15377 C CA . GLU D 1 193 ? 29.562 1.248 105.763 1.00 128.78 173 GLU D CA 1
ATOM 15378 C C . GLU D 1 193 ? 28.327 1.590 106.573 1.00 128.50 173 GLU D C 1
ATOM 15379 O O . GLU D 1 193 ? 27.390 0.801 106.633 1.00 128.72 173 GLU D O 1
ATOM 15385 N N . PRO D 1 194 ? 28.320 2.767 107.211 1.00 128.27 174 PRO D N 1
ATOM 15386 C CA . PRO D 1 194 ? 27.098 3.233 107.857 1.00 128.01 174 PRO D CA 1
ATOM 15387 C C . PRO D 1 194 ? 26.081 3.702 106.814 1.00 127.70 174 PRO D C 1
ATOM 15388 O O . PRO D 1 194 ? 26.474 4.337 105.831 1.00 127.83 174 PRO D O 1
ATOM 15392 N N . PRO D 1 195 ? 24.785 3.364 107.007 1.00 127.36 175 PRO D N 1
ATOM 15393 C CA . PRO D 1 195 ? 23.748 3.871 106.112 1.00 127.07 175 PRO D CA 1
ATOM 15394 C C . PRO D 1 195 ? 23.394 5.329 106.421 1.00 126.92 175 PRO D C 1
ATOM 15395 O O . PRO D 1 195 ? 23.575 5.783 107.555 1.00 126.88 175 PRO D O 1
ATOM 15399 N N . VAL D 1 196 ? 22.903 6.045 105.409 1.00 126.87 176 VAL D N 1
ATOM 15400 C CA . VAL D 1 196 ? 22.449 7.437 105.554 1.00 126.79 176 VAL D CA 1
ATOM 15401 C C . VAL D 1 196 ? 20.999 7.430 106.016 1.00 126.91 176 VAL D C 1
ATOM 15402 O O . VAL D 1 196 ? 20.186 6.659 105.497 1.00 126.95 176 VAL D O 1
ATOM 15406 N N . GLU D 1 197 ? 20.670 8.286 106.980 1.00 127.00 177 GLU D N 1
ATOM 15407 C CA . GLU D 1 197 ? 19.355 8.200 107.612 1.00 127.09 177 GLU D CA 1
ATOM 15408 C C . GLU D 1 197 ? 18.454 9.423 107.504 1.00 127.06 177 GLU D C 1
ATOM 15409 O O . GLU D 1 197 ? 17.240 9.280 107.349 1.00 127.29 177 GLU D O 1
ATOM 15415 N N . GLY D 1 198 ? 19.034 10.615 107.569 1.00 126.91 178 GLY D N 1
ATOM 15416 C CA . GLY D 1 198 ? 18.239 11.838 107.510 1.00 126.77 178 GLY D CA 1
ATOM 15417 C C . GLY D 1 198 ? 17.510 12.087 106.196 1.00 126.64 178 GLY D C 1
ATOM 15418 O O . GLY D 1 198 ? 16.307 12.373 106.192 1.00 126.53 178 GLY D O 1
ATOM 15419 N N . LEU D 1 199 ? 18.243 11.947 105.090 1.00 126.53 179 LEU D N 1
ATOM 15420 C CA . LEU D 1 199 ? 17.864 12.480 103.770 1.00 126.39 179 LEU D CA 1
ATOM 15421 C C . LEU D 1 199 ? 16.529 12.014 103.179 1.00 126.41 179 LEU D C 1
ATOM 15422 O O . LEU D 1 199 ? 15.787 12.817 102.592 1.00 126.25 179 LEU D O 1
ATOM 15427 N N . THR D 1 200 ? 16.238 10.723 103.322 1.00 126.43 180 THR D N 1
ATOM 15428 C CA . THR D 1 200 ? 15.058 10.124 102.688 1.00 126.46 180 THR D CA 1
ATOM 15429 C C . THR D 1 200 ? 13.735 10.726 103.209 1.00 126.51 180 THR D C 1
ATOM 15430 O O . THR D 1 200 ? 12.803 10.954 102.436 1.00 126.42 180 THR D O 1
ATOM 15434 N N . GLU D 1 201 ? 13.684 10.990 104.516 1.00 126.66 181 GLU D N 1
ATOM 15435 C CA . GLU D 1 201 ? 12.525 11.597 105.169 1.00 126.77 181 GLU D CA 1
ATOM 15436 C C . GLU D 1 201 ? 12.413 13.066 104.780 1.00 126.70 181 GLU D C 1
ATOM 15437 O O . GLU D 1 201 ? 11.307 13.590 104.626 1.00 126.81 181 GLU D O 1
ATOM 15443 N N . SER D 1 202 ? 13.565 13.716 104.617 1.00 126.56 182 SER D N 1
ATOM 15444 C CA . SER D 1 202 ? 13.630 15.111 104.191 1.00 126.42 182 SER D CA 1
ATOM 15445 C C . SER D 1 202 ? 13.155 15.297 102.751 1.00 126.33 182 SER D C 1
ATOM 15446 O O . SER D 1 202 ? 12.568 16.327 102.420 1.00 126.27 182 SER D O 1
ATOM 15449 N N . LEU D 1 203 ? 13.422 14.309 101.899 1.00 126.30 183 LEU D N 1
ATOM 15450 C CA . LEU D 1 203 ? 12.985 14.361 100.505 1.00 126.27 183 LEU D CA 1
ATOM 15451 C C . LEU D 1 203 ? 11.506 14.051 100.356 1.00 126.19 183 LEU D C 1
ATOM 15452 O O . LEU D 1 203 ? 10.819 14.684 99.555 1.00 126.19 183 LEU D O 1
ATOM 15457 N N . ALA D 1 204 ? 11.028 13.072 101.125 1.00 126.07 184 ALA D N 1
ATOM 15458 C CA . ALA D 1 204 ? 9.601 12.755 101.196 1.00 125.95 184 ALA D CA 1
ATOM 15459 C C . ALA D 1 204 ? 8.825 13.976 101.674 1.00 125.89 184 ALA D C 1
ATOM 15460 O O . ALA D 1 204 ? 7.718 14.243 101.209 1.00 125.88 184 ALA D O 1
ATOM 15462 N N . SER D 1 205 ? 9.437 14.712 102.600 1.00 125.85 185 SER D N 1
ATOM 15463 C CA . SER D 1 205 ? 8.927 15.990 103.096 1.00 125.75 185 SER D CA 1
ATOM 15464 C C . SER D 1 205 ? 8.721 17.024 101.984 1.00 125.63 185 SER D C 1
ATOM 15465 O O . SER D 1 205 ? 7.807 17.845 102.064 1.00 125.71 185 SER D O 1
ATOM 15468 N N . LEU D 1 206 ? 9.564 16.976 100.954 1.00 125.54 186 LEU D N 1
ATOM 15469 C CA . LEU D 1 206 ? 9.448 17.877 99.805 1.00 125.43 186 LEU D CA 1
ATOM 15470 C C . LEU D 1 206 ? 8.554 17.322 98.698 1.00 125.32 186 LEU D C 1
ATOM 15471 O O . LEU D 1 206 ? 8.567 17.817 97.569 1.00 125.18 186 LEU D O 1
ATOM 15476 N N . GLY D 1 207 ? 7.782 16.292 99.030 1.00 125.29 187 GLY D N 1
ATOM 15477 C CA . GLY D 1 207 ? 6.799 15.723 98.111 1.00 125.32 187 GLY D CA 1
ATOM 15478 C C . GLY D 1 207 ? 7.364 14.662 97.188 1.00 125.30 187 GLY D C 1
ATOM 15479 O O . GLY D 1 207 ? 7.058 14.642 95.995 1.00 125.42 187 GLY D O 1
ATOM 15480 N N . PHE D 1 208 ? 8.188 13.778 97.743 1.00 125.20 188 PHE D N 1
ATOM 15481 C CA . PHE D 1 208 ? 8.754 12.669 96.986 1.00 125.06 188 PHE D CA 1
ATOM 15482 C C . PHE D 1 208 ? 8.256 11.335 97.517 1.00 125.04 188 PHE D C 1
ATOM 15483 O O . PHE D 1 208 ? 8.343 11.062 98.714 1.00 124.95 188 PHE D O 1
ATOM 15491 N N . SER D 1 209 ? 7.728 10.510 96.621 1.00 125.10 189 SER D N 1
ATOM 15492 C CA . SER D 1 209 ? 7.395 9.135 96.965 1.00 125.26 189 SER D CA 1
ATOM 15493 C C . SER D 1 209 ? 8.645 8.284 96.804 1.00 125.34 189 SER D C 1
ATOM 15494 O O . SER D 1 209 ? 9.514 8.597 95.986 1.00 125.41 189 SER D O 1
ATOM 15497 N N . PHE D 1 210 ? 8.742 7.221 97.599 1.00 125.36 190 PHE D N 1
ATOM 15498 C CA . PHE D 1 210 ? 9.903 6.331 97.566 1.00 125.38 190 PHE D CA 1
ATOM 15499 C C . PHE D 1 210 ? 9.521 4.899 97.936 1.00 125.30 190 PHE D C 1
ATOM 15500 O O . PHE D 1 210 ? 8.637 4.672 98.757 1.00 125.40 190 PHE D O 1
ATOM 15508 N N . GLY D 1 211 ? 10.191 3.937 97.318 1.00 125.18 191 GLY D N 1
ATOM 15509 C CA . GLY D 1 211 ? 9.982 2.535 97.633 1.00 125.02 191 GLY D CA 1
ATOM 15510 C C . GLY D 1 211 ? 11.247 1.921 98.191 1.00 124.93 191 GLY D C 1
ATOM 15511 O O . GLY D 1 211 ? 12.130 2.629 98.682 1.00 124.94 191 GLY D O 1
ATOM 15512 N N . ARG D 1 212 ? 11.330 0.598 98.119 1.00 124.78 192 ARG D N 1
ATOM 15513 C CA . ARG D 1 212 ? 12.515 -0.122 98.555 1.00 124.72 192 ARG D CA 1
ATOM 15514 C C . ARG D 1 212 ? 12.869 -1.217 97.567 1.00 124.81 192 ARG D C 1
ATOM 15515 O O . ARG D 1 212 ? 11.994 -1.953 97.109 1.00 124.91 192 ARG D O 1
ATOM 15523 N N . LEU D 1 213 ? 14.155 -1.315 97.241 1.00 124.87 193 LEU D N 1
ATOM 15524 C CA . LEU D 1 213 ? 14.651 -2.382 96.384 1.00 124.90 193 LEU D CA 1
ATOM 15525 C C . LEU D 1 213 ? 15.693 -3.237 97.083 1.00 125.01 193 LEU D C 1
ATOM 15526 O O . LEU D 1 213 ? 16.347 -2.787 98.019 1.00 124.94 193 LEU D O 1
ATOM 15531 N N . LYS D 1 214 ? 15.824 -4.478 96.625 1.00 125.29 194 LYS D N 1
ATOM 15532 C CA . LYS D 1 214 ? 16.826 -5.408 97.130 1.00 125.72 194 LYS D CA 1
ATOM 15533 C C . LYS D 1 214 ? 17.686 -5.865 95.960 1.00 125.96 194 LYS D C 1
ATOM 15534 O O . LYS D 1 214 ? 17.163 -6.205 94.894 1.00 126.13 194 LYS D O 1
ATOM 15540 N N . THR D 1 215 ? 19.002 -5.853 96.151 1.00 126.20 195 THR D N 1
ATOM 15541 C CA . THR D 1 215 ? 19.938 -6.411 95.168 1.00 126.45 195 THR D CA 1
ATOM 15542 C C . THR D 1 215 ? 21.015 -7.252 95.866 1.00 126.46 195 THR D C 1
ATOM 15543 O O . THR D 1 215 ? 21.443 -6.925 96.976 1.00 126.54 195 THR D O 1
ATOM 15547 N N . GLY D 1 216 ? 21.461 -8.322 95.209 1.00 126.40 196 GLY D N 1
ATOM 15548 C CA . GLY D 1 216 ? 22.428 -9.236 95.813 1.00 126.32 196 GLY D CA 1
ATOM 15549 C C . GLY D 1 216 ? 23.842 -9.213 95.266 1.00 126.32 196 GLY D C 1
ATOM 15550 O O . GLY D 1 216 ? 24.073 -8.890 94.106 1.00 126.46 196 GLY D O 1
ATOM 15551 N N . THR D 1 217 ? 24.798 -9.565 96.115 1.00 126.16 197 THR D N 1
ATOM 15552 C CA . THR D 1 217 ? 26.181 -9.731 95.686 1.00 125.89 197 THR D CA 1
ATOM 15553 C C . THR D 1 217 ? 26.665 -11.120 96.089 1.00 125.76 197 THR D C 1
ATOM 15554 O O . THR D 1 217 ? 26.276 -11.621 97.142 1.00 125.86 197 THR D O 1
ATOM 15558 N N . PRO D 1 218 ? 27.489 -11.763 95.246 1.00 125.61 198 PRO D N 1
ATOM 15559 C CA . PRO D 1 218 ? 27.990 -13.086 95.603 1.00 125.49 198 PRO D CA 1
ATOM 15560 C C . PRO D 1 218 ? 29.147 -13.030 96.605 1.00 125.38 198 PRO D C 1
ATOM 15561 O O . PRO D 1 218 ? 29.785 -11.979 96.752 1.00 125.49 198 PRO D O 1
ATOM 15565 N N . PRO D 1 219 ? 29.420 -14.156 97.289 1.00 125.14 199 PRO D N 1
ATOM 15566 C CA . PRO D 1 219 ? 30.497 -14.232 98.272 1.00 125.04 199 PRO D CA 1
ATOM 15567 C C . PRO D 1 219 ? 31.880 -14.152 97.630 1.00 125.00 199 PRO D C 1
ATOM 15568 O O . PRO D 1 219 ? 32.019 -14.434 96.438 1.00 125.02 199 PRO D O 1
ATOM 15572 N N . ARG D 1 220 ? 32.887 -13.769 98.413 1.00 124.93 200 ARG D N 1
ATOM 15573 C CA . ARG D 1 220 ? 34.265 -13.747 97.921 1.00 124.91 200 ARG D CA 1
ATOM 15574 C C . ARG D 1 220 ? 35.052 -14.841 98.596 1.00 124.75 200 ARG D C 1
ATOM 15575 O O . ARG D 1 220 ? 34.875 -15.089 99.786 1.00 124.78 200 ARG D O 1
ATOM 15583 N N . ILE D 1 221 ? 35.939 -15.469 97.834 1.00 124.62 201 ILE D N 1
ATOM 15584 C CA . ILE D 1 221 ? 36.705 -16.612 98.311 1.00 124.38 201 ILE D CA 1
ATOM 15585 C C . ILE D 1 221 ? 38.209 -16.375 98.133 1.00 124.70 201 ILE D C 1
ATOM 15586 O O . ILE D 1 221 ? 38.629 -15.524 97.341 1.00 124.79 201 ILE D O 1
ATOM 15591 N N . ASP D 1 222 ? 39.004 -17.115 98.896 1.00 124.90 202 ASP D N 1
ATOM 15592 C CA . ASP D 1 222 ? 40.461 -17.044 98.844 1.00 125.35 202 ASP D CA 1
ATOM 15593 C C . ASP D 1 222 ? 40.930 -17.831 97.611 1.00 125.29 202 ASP D C 1
ATOM 15594 O O . ASP D 1 222 ? 40.606 -19.013 97.482 1.00 125.30 202 ASP D O 1
ATOM 15599 N N . SER D 1 223 ? 41.675 -17.177 96.712 1.00 125.17 203 SER D N 1
ATOM 15600 C CA . SER D 1 223 ? 42.148 -17.803 95.461 1.00 125.23 203 SER D CA 1
ATOM 15601 C C . SER D 1 223 ? 42.865 -19.101 95.727 1.00 125.26 203 SER D C 1
ATOM 15602 O O . SER D 1 223 ? 42.665 -20.094 95.020 1.00 125.59 203 SER D O 1
ATOM 15605 N N . ARG D 1 224 ? 43.719 -19.074 96.747 1.00 125.08 204 ARG D N 1
ATOM 15606 C CA . ARG D 1 224 ? 44.606 -20.183 97.070 1.00 124.91 204 ARG D CA 1
ATOM 15607 C C . ARG D 1 224 ? 43.850 -21.443 97.489 1.00 124.79 204 ARG D C 1
ATOM 15608 O O . ARG D 1 224 ? 44.411 -22.533 97.465 1.00 124.81 204 ARG D O 1
ATOM 15616 N N . SER D 1 225 ? 42.581 -21.289 97.857 1.00 124.67 205 SER D N 1
ATOM 15617 C CA . SER D 1 225 ? 41.746 -22.415 98.262 1.00 124.68 205 SER D CA 1
ATOM 15618 C C . SER D 1 225 ? 41.010 -23.057 97.083 1.00 124.84 205 SER D C 1
ATOM 15619 O O . SER D 1 225 ? 40.156 -23.929 97.275 1.00 124.83 205 SER D O 1
ATOM 15622 N N . VAL D 1 226 ? 41.349 -22.628 95.870 1.00 125.04 206 VAL D N 1
ATOM 15623 C CA . VAL D 1 226 ? 40.725 -23.142 94.654 1.00 125.18 206 VAL D CA 1
ATOM 15624 C C . VAL D 1 226 ? 41.575 -24.247 94.065 1.00 125.38 206 VAL D C 1
ATOM 15625 O O . VAL D 1 226 ? 42.805 -24.189 94.115 1.00 125.44 206 VAL D O 1
ATOM 15629 N N . ASP D 1 227 ? 40.902 -25.250 93.516 1.00 125.68 207 ASP D N 1
ATOM 15630 C CA . ASP D 1 227 ? 41.558 -26.389 92.890 1.00 126.04 207 ASP D CA 1
ATOM 15631 C C . ASP D 1 227 ? 41.792 -26.136 91.393 1.00 126.14 207 ASP D C 1
ATOM 15632 O O . ASP D 1 227 ? 40.927 -26.429 90.559 1.00 126.24 207 ASP D O 1
ATOM 15637 N N . TYR D 1 228 ? 42.974 -25.617 91.061 1.00 126.20 208 TYR D N 1
ATOM 15638 C CA . TYR D 1 228 ? 43.322 -25.274 89.678 1.00 126.30 208 TYR D CA 1
ATOM 15639 C C . TYR D 1 228 ? 43.630 -26.481 88.775 1.00 126.49 208 TYR D C 1
ATOM 15640 O O . TYR D 1 228 ? 44.223 -26.329 87.704 1.00 126.67 208 TYR D O 1
ATOM 15649 N N . THR D 1 229 ? 43.212 -27.668 89.209 1.00 126.53 209 THR D N 1
ATOM 15650 C CA . THR D 1 229 ? 43.303 -28.882 88.404 1.00 126.52 209 THR D CA 1
ATOM 15651 C C . THR D 1 229 ? 41.990 -29.115 87.670 1.00 126.52 209 THR D C 1
ATOM 15652 O O . THR D 1 229 ? 41.977 -29.609 86.542 1.00 126.58 209 THR D O 1
ATOM 15656 N N . ILE D 1 230 ? 40.889 -28.742 88.314 1.00 126.51 210 ILE D N 1
ATOM 15657 C CA . ILE D 1 230 ? 39.560 -29.007 87.782 1.00 126.55 210 ILE D CA 1
ATOM 15658 C C . ILE D 1 230 ? 39.020 -27.803 87.019 1.00 126.55 210 ILE D C 1
ATOM 15659 O O . ILE D 1 230 ? 38.540 -27.938 85.889 1.00 126.69 210 ILE D O 1
ATOM 15664 N N . VAL D 1 231 ? 39.105 -26.633 87.644 1.00 126.48 211 VAL D N 1
ATOM 15665 C CA . VAL D 1 231 ? 38.610 -25.384 87.066 1.00 126.41 211 VAL D CA 1
ATOM 15666 C C . VAL D 1 231 ? 39.313 -25.074 85.741 1.00 126.51 211 VAL D C 1
ATOM 15667 O O . VAL D 1 231 ? 40.538 -25.146 85.656 1.00 126.66 211 VAL D O 1
ATOM 15671 N N . THR D 1 232 ? 38.535 -24.744 84.712 1.00 126.57 212 THR D N 1
ATOM 15672 C CA . THR D 1 232 ? 39.104 -24.397 83.406 1.00 126.65 212 THR D CA 1
ATOM 15673 C C . THR D 1 232 ? 39.400 -22.894 83.270 1.00 126.60 212 THR D C 1
ATOM 15674 O O . THR D 1 232 ? 38.535 -22.046 83.518 1.00 126.44 212 THR D O 1
ATOM 15678 N N . GLU D 1 233 ? 40.637 -22.594 82.877 1.00 126.66 213 GLU D N 1
ATOM 15679 C CA . GLU D 1 233 ? 41.155 -21.229 82.757 1.00 126.88 213 GLU D CA 1
ATOM 15680 C C . GLU D 1 233 ? 40.657 -20.529 81.504 1.00 126.71 213 GLU D C 1
ATOM 15681 O O . GLU D 1 233 ? 40.609 -21.131 80.436 1.00 126.81 213 GLU D O 1
ATOM 15687 N N . GLN D 1 234 ? 40.312 -19.250 81.639 1.00 126.70 214 GLN D N 1
ATOM 15688 C CA . GLN D 1 234 ? 39.799 -18.456 80.518 1.00 126.74 214 GLN D CA 1
ATOM 15689 C C . GLN D 1 234 ? 40.585 -17.144 80.362 1.00 126.51 214 GLN D C 1
ATOM 15690 O O . GLN D 1 234 ? 40.232 -16.129 80.974 1.00 126.42 214 GLN D O 1
ATOM 15696 N N . PRO D 1 235 ? 41.647 -17.162 79.532 1.00 126.32 215 PRO D N 1
ATOM 15697 C CA . PRO D 1 235 ? 42.521 -16.011 79.307 1.00 126.17 215 PRO D CA 1
ATOM 15698 C C . PRO D 1 235 ? 41.826 -14.925 78.509 1.00 126.17 215 PRO D C 1
ATOM 15699 O O . PRO D 1 235 ? 40.888 -15.215 77.764 1.00 126.36 215 PRO D O 1
ATOM 15703 N N . GLY D 1 236 ? 42.282 -13.683 78.661 1.00 126.15 216 GLY D N 1
ATOM 15704 C CA . GLY D 1 236 ? 41.797 -12.584 77.819 1.00 126.17 216 GLY D CA 1
ATOM 15705 C C . GLY D 1 236 ? 42.195 -12.828 76.373 1.00 126.20 216 GLY D C 1
ATOM 15706 O O . GLY D 1 236 ? 43.223 -13.465 76.109 1.00 126.21 216 GLY D O 1
ATOM 15707 N N . ASP D 1 237 ? 41.397 -12.342 75.427 1.00 126.33 217 ASP D N 1
ATOM 15708 C CA . ASP D 1 237 ? 41.678 -12.670 74.029 1.00 126.72 217 ASP D CA 1
ATOM 15709 C C . ASP D 1 237 ? 42.872 -11.927 73.428 1.00 126.68 217 ASP D C 1
ATOM 15710 O O . ASP D 1 237 ? 43.108 -10.748 73.718 1.00 126.42 217 ASP D O 1
ATOM 15715 N N . VAL D 1 238 ? 43.630 -12.658 72.614 1.00 126.81 218 VAL D N 1
ATOM 15716 C CA . VAL D 1 238 ? 44.750 -12.111 71.863 1.00 126.98 218 VAL D CA 1
ATOM 15717 C C . VAL D 1 238 ? 44.231 -10.970 71.003 1.00 127.21 218 VAL D C 1
ATOM 15718 O O . VAL D 1 238 ? 43.267 -11.149 70.240 1.00 127.30 218 VAL D O 1
ATOM 15722 N N . ASP D 1 239 ? 44.862 -9.801 71.144 1.00 127.29 219 ASP D N 1
ATOM 15723 C CA . ASP D 1 239 ? 44.472 -8.585 70.410 1.00 127.41 219 ASP D CA 1
ATOM 15724 C C . ASP D 1 239 ? 43.129 -8.025 70.906 1.00 127.04 219 ASP D C 1
ATOM 15725 O O . ASP D 1 239 ? 42.133 -8.060 70.181 1.00 126.93 219 ASP D O 1
ATOM 15730 N N . PRO D 1 240 ? 43.107 -7.499 72.147 1.00 126.74 220 PRO D N 1
ATOM 15731 C CA . PRO D 1 240 ? 41.882 -7.046 72.805 1.00 126.50 220 PRO D CA 1
ATOM 15732 C C . PRO D 1 240 ? 41.423 -5.674 72.323 1.00 126.25 220 PRO D C 1
ATOM 15733 O O . PRO D 1 240 ? 42.163 -4.992 71.620 1.00 126.26 220 PRO D O 1
ATOM 15737 N N . VAL D 1 241 ? 40.218 -5.272 72.718 1.00 126.03 221 VAL D N 1
ATOM 15738 C CA . VAL D 1 241 ? 39.621 -4.019 72.243 1.00 125.82 221 VAL D CA 1
ATOM 15739 C C . VAL D 1 241 ? 39.495 -2.956 73.344 1.00 125.65 221 VAL D C 1
ATOM 15740 O O . VAL D 1 241 ? 38.833 -3.186 74.366 1.00 125.68 221 VAL D O 1
ATOM 15744 N N . PRO D 1 242 ? 40.112 -1.781 73.125 1.00 125.36 222 PRO D N 1
ATOM 15745 C CA . PRO D 1 242 ? 40.044 -0.668 74.067 1.00 125.20 222 PRO D CA 1
ATOM 15746 C C . PRO D 1 242 ? 38.656 -0.071 74.120 1.00 125.06 222 PRO D C 1
ATOM 15747 O O . PRO D 1 242 ? 38.017 0.095 73.083 1.00 125.12 222 PRO D O 1
ATOM 15751 N N . PHE D 1 243 ? 38.200 0.244 75.324 1.00 124.89 223 PHE D N 1
ATOM 15752 C CA . PHE D 1 243 ? 36.937 0.943 75.513 1.00 124.84 223 PHE D CA 1
ATOM 15753 C C . PHE D 1 243 ? 37.028 2.378 75.025 1.00 124.94 223 PHE D C 1
ATOM 15754 O O . PHE D 1 243 ? 36.156 2.849 74.301 1.00 125.05 223 PHE D O 1
ATOM 15762 N N . SER D 1 244 ? 38.089 3.071 75.428 1.00 125.15 224 SER D N 1
ATOM 15763 C CA . SER D 1 244 ? 38.263 4.471 75.064 1.00 125.32 224 SER D CA 1
ATOM 15764 C C . SER D 1 244 ? 38.779 4.611 73.650 1.00 125.35 224 SER D C 1
ATOM 15765 O O . SER D 1 244 ? 39.705 3.895 73.239 1.00 125.38 224 SER D O 1
ATOM 15768 N N . PHE D 1 245 ? 38.177 5.542 72.915 1.00 125.42 225 PHE D N 1
ATOM 15769 C CA . PHE D 1 245 ? 38.610 5.855 71.558 1.00 125.59 225 PHE D CA 1
ATOM 15770 C C . PHE D 1 245 ? 39.929 6.610 71.600 1.00 125.71 225 PHE D C 1
ATOM 15771 O O . PHE D 1 245 ? 40.611 6.724 70.582 1.00 125.79 225 PHE D O 1
ATOM 15779 N N . SER D 1 246 ? 40.276 7.112 72.786 1.00 125.81 226 SER D N 1
ATOM 15780 C CA . SER D 1 246 ? 41.519 7.844 73.013 1.00 125.94 226 SER D CA 1
ATOM 15781 C C . SER D 1 246 ? 42.685 6.904 73.285 1.00 126.14 226 SER D C 1
ATOM 15782 O O . SER D 1 246 ? 43.829 7.238 72.998 1.00 126.31 226 SER D O 1
ATOM 15785 N N . SER D 1 247 ? 42.393 5.738 73.854 1.00 126.52 227 SER D N 1
ATOM 15786 C CA . SER D 1 247 ? 43.413 4.730 74.113 1.00 126.90 227 SER D CA 1
ATOM 15787 C C . SER D 1 247 ? 43.939 4.166 72.804 1.00 127.25 227 SER D C 1
ATOM 15788 O O . SER D 1 247 ? 43.272 4.242 71.779 1.00 127.45 227 SER D O 1
ATOM 15791 N N . THR D 1 248 ? 45.138 3.605 72.842 1.00 127.74 228 THR D N 1
ATOM 15792 C CA . THR D 1 248 ? 45.777 3.100 71.635 1.00 128.12 228 THR D CA 1
ATOM 15793 C C . THR D 1 248 ? 46.001 1.585 71.678 1.00 128.32 228 THR D C 1
ATOM 15794 O O . THR D 1 248 ? 45.842 0.905 70.661 1.00 128.45 228 THR D O 1
ATOM 15798 N N . SER D 1 249 ? 46.366 1.071 72.851 1.00 128.39 229 SER D N 1
ATOM 15799 C CA . SER D 1 249 ? 46.513 -0.364 73.068 1.00 128.56 229 SER D CA 1
ATOM 15800 C C . SER D 1 249 ? 46.002 -0.725 74.450 1.00 128.39 229 SER D C 1
ATOM 15801 O O . SER D 1 249 ? 45.919 0.122 75.341 1.00 128.60 229 SER D O 1
ATOM 15804 N N . VAL D 1 250 ? 45.644 -1.988 74.613 1.00 128.07 230 VAL D N 1
ATOM 15805 C CA . VAL D 1 250 ? 45.351 -2.553 75.919 1.00 127.58 230 VAL D CA 1
ATOM 15806 C C . VAL D 1 250 ? 45.953 -3.939 75.891 1.00 127.59 230 VAL D C 1
ATOM 15807 O O . VAL D 1 250 ? 45.589 -4.799 76.680 1.00 127.60 230 VAL D O 1
ATOM 15811 N N . ALA D 1 251 ? 46.879 -4.139 74.956 1.00 127.64 231 ALA D N 1
ATOM 15812 C CA . ALA D 1 251 ? 47.526 -5.429 74.752 1.00 127.73 231 ALA D CA 1
ATOM 15813 C C . ALA D 1 251 ? 48.217 -5.932 76.026 1.00 127.85 231 ALA D C 1
ATOM 15814 O O . ALA D 1 251 ? 48.030 -7.083 76.431 1.00 127.91 231 ALA D O 1
ATOM 15816 N N . ASN D 1 252 ? 48.987 -5.053 76.664 1.00 127.83 232 ASN D N 1
ATOM 15817 C CA . ASN D 1 252 ? 49.712 -5.396 77.883 1.00 127.80 232 ASN D CA 1
ATOM 15818 C C . ASN D 1 252 ? 48.805 -5.583 79.097 1.00 127.43 232 ASN D C 1
ATOM 15819 O O . ASN D 1 252 ? 49.224 -6.165 80.095 1.00 127.52 232 ASN D O 1
ATOM 15824 N N . ARG D 1 253 ? 47.572 -5.085 79.008 1.00 127.00 233 ARG D N 1
ATOM 15825 C CA . ARG D 1 253 ? 46.622 -5.136 80.124 1.00 126.59 233 ARG D CA 1
ATOM 15826 C C . ARG D 1 253 ? 45.934 -6.486 80.300 1.00 126.34 233 ARG D C 1
ATOM 15827 O O . ARG D 1 253 ? 44.910 -6.564 80.973 1.00 126.43 233 ARG D O 1
ATOM 15835 N N . ASN D 1 254 ? 46.481 -7.537 79.693 1.00 126.10 234 ASN D N 1
ATOM 15836 C CA . ASN D 1 254 ? 46.007 -8.900 79.928 1.00 125.87 234 ASN D CA 1
ATOM 15837 C C . ASN D 1 254 ? 46.814 -9.571 81.031 1.00 125.94 234 ASN D C 1
ATOM 15838 O O . ASN D 1 254 ? 47.708 -10.378 80.764 1.00 126.02 234 ASN D O 1
ATOM 15843 N N . LEU D 1 255 ? 46.490 -9.237 82.276 1.00 125.96 235 LEU D N 1
ATOM 15844 C CA . LEU D 1 255 ? 47.350 -9.581 83.412 1.00 125.97 235 LEU D CA 1
ATOM 15845 C C . LEU D 1 255 ? 46.873 -10.753 84.251 1.00 126.07 235 LEU D C 1
ATOM 15846 O O . LEU D 1 255 ? 47.690 -11.507 84.772 1.00 126.14 235 LEU D O 1
ATOM 15851 N N . VAL D 1 256 ? 45.561 -10.907 84.393 1.00 126.22 236 VAL D N 1
ATOM 15852 C CA . VAL D 1 256 ? 45.016 -12.099 85.039 1.00 126.47 236 VAL D CA 1
ATOM 15853 C C . VAL D 1 256 ? 43.985 -12.748 84.133 1.00 126.29 236 VAL D C 1
ATOM 15854 O O . VAL D 1 256 ? 43.408 -12.082 83.282 1.00 126.42 236 VAL D O 1
ATOM 15858 N N . SER D 1 257 ? 43.766 -14.047 84.311 1.00 126.08 237 SER D N 1
ATOM 15859 C CA . SER D 1 257 ? 42.654 -14.716 83.652 1.00 126.08 237 SER D CA 1
ATOM 15860 C C . SER D 1 257 ? 41.611 -15.208 84.655 1.00 126.06 237 SER D C 1
ATOM 15861 O O . SER D 1 257 ? 41.898 -15.346 85.841 1.00 126.11 237 SER D O 1
ATOM 15864 N N . CYS D 1 258 ? 40.396 -15.439 84.160 1.00 126.11 238 CYS D N 1
ATOM 15865 C CA . CYS D 1 258 ? 39.269 -15.886 84.965 1.00 126.18 238 CYS D CA 1
ATOM 15866 C C . CYS D 1 258 ? 39.147 -17.392 84.882 1.00 126.03 238 CYS D C 1
ATOM 15867 O O . CYS D 1 258 ? 39.892 -18.043 84.143 1.00 126.21 238 CYS D O 1
ATOM 15870 N N . TYR D 1 259 ? 38.206 -17.947 85.641 1.00 125.74 239 TYR D N 1
ATOM 15871 C CA . TYR D 1 259 ? 38.139 -19.385 85.843 1.00 125.34 239 TYR D CA 1
ATOM 15872 C C . TYR D 1 259 ? 36.712 -19.890 85.818 1.00 125.32 239 TYR D C 1
ATOM 15873 O O . TYR D 1 259 ? 35.893 -19.493 86.645 1.00 125.20 239 TYR D O 1
ATOM 15882 N N . LEU D 1 260 ? 36.424 -20.767 84.858 1.00 125.39 240 LEU D N 1
ATOM 15883 C CA . LEU D 1 260 ? 35.059 -21.249 84.641 1.00 125.58 240 LEU D CA 1
ATOM 15884 C C . LEU D 1 260 ? 34.757 -22.539 85.394 1.00 125.58 240 LEU D C 1
ATOM 15885 O O . LEU D 1 260 ? 35.595 -23.442 85.458 1.00 125.49 240 LEU D O 1
ATOM 15890 N N . THR D 1 261 ? 33.557 -22.601 85.971 1.00 125.76 241 THR D N 1
ATOM 15891 C CA . THR D 1 261 ? 32.969 -23.852 86.468 1.00 126.04 241 THR D CA 1
ATOM 15892 C C . THR D 1 261 ? 31.441 -23.816 86.357 1.00 126.14 241 THR D C 1
ATOM 15893 O O . THR D 1 261 ? 30.845 -22.782 86.042 1.00 126.12 241 THR D O 1
ATOM 15897 N N . LYS D 1 262 ? 30.827 -24.963 86.625 1.00 126.30 242 LYS D N 1
ATOM 15898 C CA . LYS D 1 262 ? 29.381 -25.132 86.605 1.00 126.45 242 LYS D CA 1
ATOM 15899 C C . LYS D 1 262 ? 28.936 -25.784 87.921 1.00 126.46 242 LYS D C 1
ATOM 15900 O O . LYS D 1 262 ? 29.754 -26.383 88.628 1.00 126.55 242 LYS D O 1
ATOM 15906 N N . THR D 1 263 ? 27.651 -25.662 88.251 1.00 126.42 243 THR D N 1
ATOM 15907 C CA . THR D 1 263 ? 27.111 -26.250 89.482 1.00 126.35 243 THR D CA 1
ATOM 15908 C C . THR D 1 263 ? 26.507 -27.633 89.241 1.00 126.44 243 THR D C 1
ATOM 15909 O O . THR D 1 263 ? 26.135 -27.970 88.115 1.00 126.37 243 THR D O 1
ATOM 15913 N N . THR D 1 264 ? 26.412 -28.419 90.313 1.00 126.56 244 THR D N 1
ATOM 15914 C CA . THR D 1 264 ? 25.877 -29.781 90.272 1.00 126.61 244 THR D CA 1
ATOM 15915 C C . THR D 1 264 ? 24.438 -29.810 90.776 1.00 126.70 244 THR D C 1
ATOM 15916 O O . THR D 1 264 ? 24.031 -28.946 91.555 1.00 126.58 244 THR D O 1
ATOM 15920 N N . GLU D 1 265 ? 23.679 -30.815 90.332 1.00 126.94 245 GLU D N 1
ATOM 15921 C CA . GLU D 1 265 ? 22.375 -31.145 90.916 1.00 127.15 245 GLU D CA 1
ATOM 15922 C C . GLU D 1 265 ? 22.450 -31.143 92.450 1.00 127.16 245 GLU D C 1
ATOM 15923 O O . GLU D 1 265 ? 21.497 -30.750 93.129 1.00 127.14 245 GLU D O 1
ATOM 15929 N N . LYS D 1 266 ? 23.608 -31.557 92.970 1.00 127.29 246 LYS D N 1
ATOM 15930 C CA . LYS D 1 266 ? 23.867 -31.646 94.406 1.00 127.41 246 LYS D CA 1
ATOM 15931 C C . LYS D 1 266 ? 24.011 -30.274 95.054 1.00 127.22 246 LYS D C 1
ATOM 15932 O O . LYS D 1 266 ? 23.681 -30.102 96.229 1.00 127.21 246 LYS D O 1
ATOM 15938 N N . THR D 1 267 ? 24.511 -29.307 94.289 1.00 127.08 247 THR D N 1
ATOM 15939 C CA . THR D 1 267 ? 24.595 -27.924 94.754 1.00 127.05 247 THR D CA 1
ATOM 15940 C C . THR D 1 267 ? 23.196 -27.380 95.011 1.00 127.03 247 THR D C 1
ATOM 15941 O O . THR D 1 267 ? 22.940 -26.746 96.039 1.00 127.04 247 THR D O 1
ATOM 15945 N N . HIS D 1 268 ? 22.299 -27.648 94.067 1.00 127.02 248 HIS D N 1
ATOM 15946 C CA . HIS D 1 268 ? 20.928 -27.150 94.111 1.00 126.96 248 HIS D CA 1
ATOM 15947 C C . HIS D 1 268 ? 20.136 -27.693 95.304 1.00 126.83 248 HIS D C 1
ATOM 15948 O O . HIS D 1 268 ? 19.347 -26.961 95.908 1.00 126.82 248 HIS D O 1
ATOM 15955 N N . ASP D 1 269 ? 20.359 -28.960 95.652 1.00 126.62 249 ASP D N 1
ATOM 15956 C CA . ASP D 1 269 ? 19.722 -29.551 96.828 1.00 126.52 249 ASP D CA 1
ATOM 15957 C C . ASP D 1 269 ? 20.093 -28.788 98.092 1.00 126.45 249 ASP D C 1
ATOM 15958 O O . ASP D 1 269 ? 19.222 -28.446 98.897 1.00 126.59 249 ASP D O 1
ATOM 15963 N N . ILE D 1 270 ? 21.387 -28.514 98.247 1.00 126.19 250 ILE D N 1
ATOM 15964 C CA . ILE D 1 270 ? 21.896 -27.850 99.439 1.00 125.95 250 ILE D CA 1
ATOM 15965 C C . ILE D 1 270 ? 21.248 -26.471 99.595 1.00 126.10 250 ILE D C 1
ATOM 15966 O O . ILE D 1 270 ? 20.893 -26.070 100.706 1.00 126.14 250 ILE D O 1
ATOM 15971 N N . LEU D 1 271 ? 21.056 -25.777 98.473 1.00 126.20 251 LEU D N 1
ATOM 15972 C CA . LEU D 1 271 ? 20.535 -24.409 98.468 1.00 126.24 251 LEU D CA 1
ATOM 15973 C C . LEU D 1 271 ? 19.025 -24.295 98.712 1.00 126.32 251 LEU D C 1
ATOM 15974 O O . LEU D 1 271 ? 18.560 -23.277 99.238 1.00 126.23 251 LEU D O 1
ATOM 15979 N N . ARG D 1 272 ? 18.272 -25.334 98.342 1.00 126.42 252 ARG D N 1
ATOM 15980 C CA . ARG D 1 272 ? 16.811 -25.354 98.538 1.00 126.51 252 ARG D CA 1
ATOM 15981 C C . ARG D 1 272 ? 16.428 -25.234 100.010 1.00 126.58 252 ARG D C 1
ATOM 15982 O O . ARG D 1 272 ? 15.355 -24.727 100.343 1.00 126.60 252 ARG D O 1
ATOM 15990 N N . THR D 1 273 ? 17.325 -25.704 100.872 1.00 126.67 253 THR D N 1
ATOM 15991 C CA . THR D 1 273 ? 17.214 -25.569 102.320 1.00 126.78 253 THR D CA 1
ATOM 15992 C C . THR D 1 273 ? 16.847 -24.151 102.769 1.00 127.05 253 THR D C 1
ATOM 15993 O O . THR D 1 273 ? 15.911 -23.962 103.538 1.00 127.10 253 THR D O 1
ATOM 15997 N N . GLY D 1 274 ? 17.570 -23.155 102.274 1.00 127.33 254 GLY D N 1
ATOM 15998 C CA . GLY D 1 274 ? 17.428 -21.799 102.795 1.00 127.77 254 GLY D CA 1
ATOM 15999 C C . GLY D 1 274 ? 16.447 -20.879 102.096 1.00 128.06 254 GLY D C 1
ATOM 16000 O O . GLY D 1 274 ? 16.351 -19.700 102.453 1.00 128.22 254 GLY D O 1
ATOM 16001 N N . PHE D 1 275 ? 15.717 -21.405 101.112 1.00 128.21 255 PHE D N 1
ATOM 16002 C CA . PHE D 1 275 ? 14.862 -20.575 100.254 1.00 128.28 255 PHE D CA 1
ATOM 16003 C C . PHE D 1 275 ? 13.919 -19.647 101.023 1.00 128.47 255 PHE D C 1
ATOM 16004 O O . PHE D 1 275 ? 13.853 -18.447 100.731 1.00 128.35 255 PHE D O 1
ATOM 16012 N N . ASP D 1 276 ? 13.213 -20.205 102.009 1.00 128.52 256 ASP D N 1
ATOM 16013 C CA . ASP D 1 276 ? 12.210 -19.456 102.767 1.00 128.70 256 ASP D CA 1
ATOM 16014 C C . ASP D 1 276 ? 12.781 -18.460 103.773 1.00 128.87 256 ASP D C 1
ATOM 16015 O O . ASP D 1 276 ? 12.023 -17.707 104.390 1.00 129.08 256 ASP D O 1
ATOM 16020 N N . ARG D 1 277 ? 14.105 -18.453 103.929 1.00 128.93 257 ARG D N 1
ATOM 16021 C CA . ARG D 1 277 ? 14.789 -17.458 104.762 1.00 128.79 257 ARG D CA 1
ATOM 16022 C C . ARG D 1 277 ? 15.321 -16.289 103.947 1.00 128.95 257 ARG D C 1
ATOM 16023 O O . ARG D 1 277 ? 15.228 -15.139 104.383 1.00 128.99 257 ARG D O 1
ATOM 16031 N N . SER D 1 278 ? 15.864 -16.589 102.767 1.00 129.15 258 SER D N 1
ATOM 16032 C CA . SER D 1 278 ? 16.519 -15.584 101.910 1.00 129.43 258 SER D CA 1
ATOM 16033 C C . SER D 1 278 ? 15.550 -14.543 101.346 1.00 129.31 258 SER D C 1
ATOM 16034 O O . SER D 1 278 ? 14.654 -14.875 100.566 1.00 129.39 258 SER D O 1
ATOM 16037 N N . PRO D 1 279 ? 15.741 -13.271 101.725 1.00 129.23 259 PRO D N 1
ATOM 16038 C CA . PRO D 1 279 ? 14.818 -12.225 101.308 1.00 129.16 259 PRO D CA 1
ATOM 16039 C C . PRO D 1 279 ? 15.065 -11.737 99.876 1.00 129.11 259 PRO D C 1
ATOM 16040 O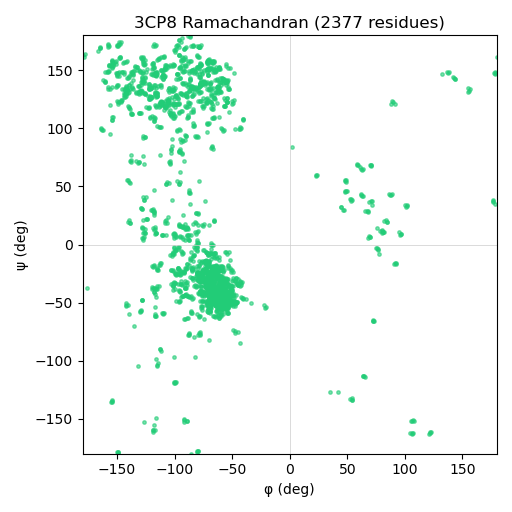 O . PRO D 1 279 ? 14.756 -10.586 99.560 1.00 129.25 259 PRO D O 1
ATOM 16044 N N . LEU D 1 280 ? 15.627 -12.599 99.029 1.00 128.96 260 LEU D N 1
ATOM 16045 C CA . LEU D 1 280 ? 15.694 -12.330 97.589 1.00 128.79 260 LEU D CA 1
ATOM 16046 C C . LEU D 1 280 ? 14.868 -13.331 96.792 1.00 128.86 260 LEU D C 1
ATOM 16047 O O . LEU D 1 280 ? 14.488 -13.065 95.649 1.00 128.88 260 LEU D O 1
ATOM 16052 N N . PHE D 1 281 ? 14.593 -14.480 97.409 1.00 128.96 261 PHE D N 1
ATOM 16053 C CA . PHE D 1 281 ? 13.722 -15.499 96.826 1.00 129.09 261 PHE D CA 1
ATOM 16054 C C . PHE D 1 281 ? 12.363 -14.890 96.466 1.00 129.29 261 PHE D C 1
ATOM 16055 O O . PHE D 1 281 ? 11.682 -14.325 97.326 1.00 129.49 261 PHE D O 1
ATOM 16063 N N . THR D 1 282 ? 11.988 -15.003 95.192 1.00 129.39 262 THR D N 1
ATOM 16064 C CA . THR D 1 282 ? 10.819 -14.296 94.645 1.00 129.29 262 THR D CA 1
ATOM 16065 C C . THR D 1 282 ? 9.796 -15.209 93.939 1.00 129.23 262 THR D C 1
ATOM 16066 O O . THR D 1 282 ? 10.152 -16.028 93.084 1.00 129.20 262 THR D O 1
ATOM 16070 N N . GLY D 1 283 ? 8.527 -15.051 94.321 1.00 129.17 263 GLY D N 1
ATOM 16071 C CA . GLY D 1 283 ? 7.407 -15.775 93.715 1.00 129.12 263 GLY D CA 1
ATOM 16072 C C . GLY D 1 283 ? 7.357 -17.235 94.106 1.00 129.08 263 GLY D C 1
ATOM 16073 O O . GLY D 1 283 ? 7.847 -18.091 93.374 1.00 129.14 263 GLY D O 1
ATOM 16074 N N . CYS D 1 293 ? 17.589 -11.318 86.457 1.00 131.72 273 CYS D N 1
ATOM 16075 C CA . CYS D 1 293 ? 17.001 -11.619 87.768 1.00 131.96 273 CYS D CA 1
ATOM 16076 C C . CYS D 1 293 ? 18.056 -11.942 88.856 1.00 131.83 273 CYS D C 1
ATOM 16077 O O . CYS D 1 293 ? 19.064 -12.613 88.573 1.00 131.93 273 CYS D O 1
ATOM 16080 N N . PRO D 1 294 ? 17.802 -11.495 90.112 1.00 131.66 274 PRO D N 1
ATOM 16081 C CA . PRO D 1 294 ? 18.885 -11.256 91.065 1.00 131.29 274 PRO D CA 1
ATOM 16082 C C . PRO D 1 294 ? 19.023 -12.331 92.143 1.00 130.81 274 PRO D C 1
ATOM 16083 O O . PRO D 1 294 ? 18.718 -12.060 93.308 1.00 130.97 274 PRO D O 1
ATOM 16087 N N . SER D 1 295 ? 19.473 -13.527 91.767 1.00 130.06 275 SER D N 1
ATOM 16088 C CA . SER D 1 295 ? 19.707 -14.604 92.741 1.00 129.38 275 SER D CA 1
ATOM 16089 C C . SER D 1 295 ? 20.252 -15.852 92.099 1.00 128.97 275 SER D C 1
ATOM 16090 O O . SER D 1 295 ? 20.160 -16.035 90.888 1.00 129.26 275 SER D O 1
ATOM 16093 N N . ILE D 1 296 ? 20.831 -16.707 92.925 1.00 128.31 276 ILE D N 1
ATOM 16094 C CA . ILE D 1 296 ? 21.068 -18.075 92.529 1.00 127.83 276 ILE D CA 1
ATOM 16095 C C . ILE D 1 296 ? 19.879 -18.893 93.043 1.00 127.96 276 ILE D C 1
ATOM 16096 O O . ILE D 1 296 ? 19.541 -19.934 92.482 1.00 128.02 276 ILE D O 1
ATOM 16101 N N . GLU D 1 297 ? 19.241 -18.388 94.101 1.00 127.94 277 GLU D N 1
ATOM 16102 C CA . GLU D 1 297 ? 18.006 -18.959 94.638 1.00 127.87 277 GLU D CA 1
ATOM 16103 C C . GLU D 1 297 ? 16.883 -18.870 93.618 1.00 127.87 277 GLU D C 1
ATOM 16104 O O . GLU D 1 297 ? 16.231 -19.868 93.305 1.00 127.81 277 GLU D O 1
ATOM 16110 N N . ASP D 1 298 ? 16.669 -17.655 93.116 1.00 127.93 278 ASP D N 1
ATOM 16111 C CA . ASP D 1 298 ? 15.680 -17.369 92.084 1.00 128.02 278 ASP D CA 1
ATOM 16112 C C . ASP D 1 298 ? 15.932 -18.205 90.823 1.00 127.75 278 ASP D C 1
ATOM 16113 O O . ASP D 1 298 ? 14.997 -18.781 90.261 1.00 127.78 278 ASP D O 1
ATOM 16118 N N . LYS D 1 299 ? 17.197 -18.283 90.408 1.00 127.48 279 LYS D N 1
ATOM 16119 C CA . LYS D 1 299 ? 17.596 -19.020 89.208 1.00 127.24 279 LYS D CA 1
ATOM 16120 C C . LYS D 1 299 ? 17.169 -20.489 89.278 1.00 127.33 279 LYS D C 1
ATOM 16121 O O . LYS D 1 299 ? 16.476 -20.967 88.381 1.00 127.43 279 LYS D O 1
ATOM 16127 N N . ILE D 1 300 ? 17.553 -21.189 90.350 1.00 127.31 280 ILE D N 1
ATOM 16128 C CA . ILE D 1 300 ? 17.196 -22.610 90.532 1.00 127.34 280 ILE D CA 1
ATOM 16129 C C . ILE D 1 300 ? 15.687 -22.797 90.697 1.00 127.45 280 ILE D C 1
ATOM 16130 O O . ILE D 1 300 ? 15.135 -23.831 90.307 1.00 127.59 280 ILE D O 1
ATOM 16135 N N . SER D 1 301 ? 15.034 -21.789 91.275 1.00 127.50 281 SER D N 1
ATOM 16136 C CA . SER D 1 301 ? 13.592 -21.805 91.482 1.00 127.52 281 SER D CA 1
ATOM 16137 C C . SER D 1 301 ? 12.829 -21.709 90.158 1.00 127.68 281 SER D C 1
ATOM 16138 O O . SER D 1 301 ? 11.989 -22.568 89.858 1.00 127.71 281 SER D O 1
ATOM 16141 N N . ARG D 1 302 ? 13.136 -20.679 89.367 1.00 127.79 282 ARG D N 1
ATOM 16142 C CA . ARG D 1 302 ? 12.484 -20.461 88.068 1.00 128.08 282 ARG D CA 1
ATOM 16143 C C . ARG D 1 302 ? 12.917 -21.453 86.977 1.00 127.89 282 ARG D C 1
ATOM 16144 O O . ARG D 1 302 ? 12.199 -21.638 85.991 1.00 127.94 282 ARG D O 1
ATOM 16152 N N . PHE D 1 303 ? 14.081 -22.081 87.155 1.00 127.76 283 PHE D N 1
ATOM 16153 C CA . PHE D 1 303 ? 14.585 -23.084 86.203 1.00 127.57 283 PHE D CA 1
ATOM 16154 C C . PHE D 1 303 ? 15.073 -24.385 86.866 1.00 127.35 283 PHE D C 1
ATOM 16155 O O . PHE D 1 303 ? 16.278 -24.665 86.876 1.00 127.27 283 PHE D O 1
ATOM 16163 N N . PRO D 1 304 ? 14.138 -25.195 87.408 1.00 127.19 284 PRO D N 1
ATOM 16164 C CA . PRO D 1 304 ? 14.555 -26.438 88.050 1.00 127.12 284 PRO D CA 1
ATOM 16165 C C . PRO D 1 304 ? 14.831 -27.565 87.046 1.00 127.21 284 PRO D C 1
ATOM 16166 O O . PRO D 1 304 ? 15.234 -28.657 87.445 1.00 127.22 284 PRO D O 1
ATOM 16170 N N . ASP D 1 305 ? 14.621 -27.291 85.758 1.00 127.35 285 ASP D N 1
ATOM 16171 C CA . ASP D 1 305 ? 14.858 -28.275 84.694 1.00 127.40 285 ASP D CA 1
ATOM 16172 C C . ASP D 1 305 ? 16.324 -28.377 84.268 1.00 127.41 285 ASP D C 1
ATOM 16173 O O . ASP D 1 305 ? 16.804 -29.468 83.942 1.00 127.35 285 ASP D O 1
ATOM 16178 N N . LYS D 1 306 ? 17.023 -27.243 84.255 1.00 127.41 286 LYS D N 1
ATOM 16179 C CA . LYS D 1 306 ? 18.461 -27.246 84.016 1.00 127.40 286 LYS D CA 1
ATOM 16180 C C . LYS D 1 306 ? 19.182 -27.820 85.231 1.00 127.36 286 LYS D C 1
ATOM 16181 O O . LYS D 1 306 ? 19.033 -27.315 86.349 1.00 127.36 286 LYS D O 1
ATOM 16187 N N . SER D 1 307 ? 19.947 -28.888 85.003 1.00 127.31 287 SER D N 1
ATOM 16188 C CA . SER D 1 307 ? 20.665 -29.581 86.073 1.00 127.29 287 SER D CA 1
ATOM 16189 C C . SER D 1 307 ? 22.060 -28.992 86.309 1.00 127.17 287 SER D C 1
ATOM 16190 O O . SER D 1 307 ? 22.890 -29.594 86.994 1.00 127.05 287 SER D O 1
ATOM 16193 N N . SER D 1 308 ? 22.293 -27.805 85.744 1.00 127.21 288 SER D N 1
ATOM 16194 C CA . SER D 1 308 ? 23.573 -27.088 85.850 1.00 127.16 288 SER D CA 1
ATOM 16195 C C . SER D 1 308 ? 23.431 -25.575 85.622 1.00 127.01 288 SER D C 1
ATOM 16196 O O . SER D 1 308 ? 22.561 -25.130 84.865 1.00 126.95 288 SER D O 1
ATOM 16199 N N . HIS D 1 309 ? 24.298 -24.804 86.282 1.00 126.91 289 HIS D N 1
ATOM 16200 C CA . HIS D 1 309 ? 24.378 -23.346 86.115 1.00 126.88 289 HIS D CA 1
ATOM 16201 C C . HIS D 1 309 ? 25.825 -22.868 86.115 1.00 126.86 289 HIS D C 1
ATOM 16202 O O . HIS D 1 309 ? 26.655 -23.392 86.861 1.00 126.93 289 HIS D O 1
ATOM 16209 N N . HIS D 1 310 ? 26.115 -21.863 85.290 1.00 126.72 290 HIS D N 1
ATOM 16210 C CA . HIS D 1 310 ? 27.480 -21.363 85.126 1.00 126.63 290 HIS D CA 1
ATOM 16211 C C . HIS D 1 310 ? 27.913 -20.490 86.288 1.00 126.51 290 HIS D C 1
ATOM 16212 O O . HIS D 1 310 ? 27.131 -19.689 86.793 1.00 126.54 290 HIS D O 1
ATOM 16219 N N . ILE D 1 311 ? 29.158 -20.666 86.722 1.00 126.44 291 ILE D N 1
ATOM 16220 C CA . ILE D 1 311 ? 29.792 -19.727 87.648 1.00 126.39 291 ILE D CA 1
ATOM 16221 C C . ILE D 1 311 ? 31.191 -19.331 87.167 1.00 126.48 291 ILE D C 1
ATOM 16222 O O . ILE D 1 311 ? 31.972 -20.178 86.714 1.00 126.44 291 ILE D O 1
ATOM 16227 N N . PHE D 1 312 ? 31.492 -18.038 87.267 1.00 126.53 292 PHE D N 1
ATOM 16228 C CA . PHE D 1 312 ? 32.788 -17.503 86.854 1.00 126.71 292 PHE D CA 1
ATOM 16229 C C . PHE D 1 312 ? 33.570 -17.025 88.071 1.00 126.43 292 PHE D C 1
ATOM 16230 O O . PHE D 1 312 ? 33.112 -16.139 88.792 1.00 126.64 292 PHE D O 1
ATOM 16238 N N . LEU D 1 313 ? 34.745 -17.604 88.299 1.00 125.97 293 LEU D N 1
ATOM 16239 C CA . LEU D 1 313 ? 35.626 -17.145 89.367 1.00 125.50 293 LEU D CA 1
ATOM 16240 C C . LEU D 1 313 ? 36.550 -16.053 88.839 1.00 125.37 293 LEU D C 1
ATOM 16241 O O . LEU D 1 313 ? 37.350 -16.287 87.926 1.00 125.42 293 LEU D O 1
ATOM 16246 N N . GLU D 1 314 ? 36.434 -14.860 89.411 1.00 125.07 294 GLU D N 1
ATOM 16247 C CA . GLU D 1 314 ? 37.148 -13.697 88.909 1.00 125.07 294 GLU D CA 1
ATOM 16248 C C . GLU D 1 314 ? 38.024 -13.078 89.977 1.00 124.57 294 GLU D C 1
ATOM 16249 O O . GLU D 1 314 ? 37.517 -12.631 90.999 1.00 124.65 294 GLU D O 1
ATOM 16255 N N . PRO D 1 315 ? 39.349 -13.064 89.758 1.00 124.39 295 PRO D N 1
ATOM 16256 C CA . PRO D 1 315 ? 40.251 -12.343 90.643 1.00 124.38 295 PRO D CA 1
ATOM 16257 C C . PRO D 1 315 ? 39.874 -10.877 90.711 1.00 124.43 295 PRO D C 1
ATOM 16258 O O . PRO D 1 315 ? 39.470 -10.310 89.702 1.00 124.31 295 PRO D O 1
ATOM 16262 N N . GLU D 1 316 ? 39.995 -10.279 91.891 1.00 124.65 296 GLU D N 1
ATOM 16263 C CA . GLU D 1 316 ? 39.615 -8.881 92.076 1.00 125.49 296 GLU D CA 1
ATOM 16264 C C . GLU D 1 316 ? 40.775 -7.897 91.874 1.00 125.29 296 GLU D C 1
ATOM 16265 O O . GLU D 1 316 ? 40.582 -6.680 91.833 1.00 125.28 296 GLU D O 1
ATOM 16271 N N . GLY D 1 317 ? 41.974 -8.441 91.721 1.00 125.43 297 GLY D N 1
ATOM 16272 C CA . GLY D 1 317 ? 43.160 -7.639 91.498 1.00 125.61 297 GLY D CA 1
ATOM 16273 C C . GLY D 1 317 ? 44.302 -8.490 90.990 1.00 125.91 297 GLY D C 1
ATOM 16274 O O . GLY D 1 317 ? 44.228 -9.720 91.012 1.00 125.78 297 GLY D O 1
ATOM 16275 N N . THR D 1 318 ? 45.364 -7.831 90.536 1.00 126.23 298 THR D N 1
ATOM 16276 C CA . THR D 1 318 ? 46.522 -8.532 89.996 1.00 126.67 298 THR D CA 1
ATOM 16277 C C . THR D 1 318 ? 47.282 -9.256 91.075 1.00 126.93 298 THR D C 1
ATOM 16278 O O . THR D 1 318 ? 47.811 -10.324 90.819 1.00 127.26 298 THR D O 1
ATOM 16282 N N . ASP D 1 319 ? 47.321 -8.692 92.278 1.00 127.41 299 ASP D N 1
ATOM 16283 C CA . ASP D 1 319 ? 47.879 -9.412 93.434 1.00 128.21 299 ASP D CA 1
ATOM 16284 C C . ASP D 1 319 ? 47.084 -9.246 94.741 1.00 127.67 299 ASP D C 1
ATOM 16285 O O . ASP D 1 319 ? 47.624 -8.869 95.789 1.00 127.39 299 ASP D O 1
ATOM 16290 N N . THR D 1 320 ? 45.791 -9.521 94.654 1.00 127.30 300 THR D N 1
ATOM 16291 C CA . THR D 1 320 ? 44.998 -9.783 95.832 1.00 126.95 300 THR D CA 1
ATOM 16292 C C . THR D 1 320 ? 44.655 -11.277 95.822 1.00 126.84 300 THR D C 1
ATOM 16293 O O . THR D 1 320 ? 44.756 -11.950 94.799 1.00 126.90 300 THR D O 1
ATOM 16297 N N . VAL D 1 321 ? 44.267 -11.793 96.970 1.00 126.56 301 VAL D N 1
ATOM 16298 C CA . VAL D 1 321 ? 43.895 -13.172 97.069 1.00 126.41 301 VAL D CA 1
ATOM 16299 C C . VAL D 1 321 ? 42.371 -13.253 97.037 1.00 126.49 301 VAL D C 1
ATOM 16300 O O . VAL D 1 321 ? 41.792 -14.343 97.000 1.00 126.53 301 VAL D O 1
ATOM 16304 N N . GLU D 1 322 ? 41.725 -12.092 97.039 1.00 126.45 302 GLU D N 1
ATOM 16305 C CA . GLU D 1 322 ? 40.273 -12.030 97.077 1.00 126.89 302 GLU D CA 1
ATOM 16306 C C . GLU D 1 322 ? 39.667 -12.340 95.702 1.00 126.63 302 GLU D C 1
ATOM 16307 O O . GLU D 1 322 ? 40.092 -11.772 94.684 1.00 126.90 302 GLU D O 1
ATOM 16313 N N . MET D 1 323 ? 38.677 -13.235 95.673 1.00 126.45 303 MET D N 1
ATOM 16314 C CA . MET D 1 323 ? 38.093 -13.688 94.409 1.00 126.14 303 MET D CA 1
ATOM 16315 C C . MET D 1 323 ? 36.566 -13.644 94.403 1.00 126.10 303 MET D C 1
ATOM 16316 O O . MET D 1 323 ? 35.918 -14.124 95.329 1.00 126.12 303 MET D O 1
ATOM 16321 N N . TYR D 1 324 ? 36.016 -13.076 93.334 1.00 125.95 304 TYR D N 1
ATOM 16322 C CA . TYR D 1 324 ? 34.578 -12.898 93.145 1.00 125.91 304 TYR D CA 1
ATOM 16323 C C . TYR D 1 324 ? 33.957 -14.127 92.500 1.00 125.94 304 TYR D C 1
ATOM 16324 O O . TYR D 1 324 ? 34.467 -14.628 91.496 1.00 126.14 304 TYR D O 1
ATOM 16333 N N . VAL D 1 325 ? 32.852 -14.608 93.063 1.00 125.95 305 VAL D N 1
ATOM 16334 C CA . VAL D 1 325 ? 32.188 -15.796 92.527 1.00 125.90 305 VAL D CA 1
ATOM 16335 C C . VAL D 1 325 ? 30.944 -15.400 91.739 1.00 126.18 305 VAL D C 1
ATOM 16336 O O . VAL D 1 325 ? 29.824 -15.452 92.259 1.00 126.35 305 VAL D O 1
ATOM 16340 N N . ASN D 1 326 ? 31.157 -15.015 90.481 1.00 126.28 306 ASN D N 1
ATOM 16341 C CA . ASN D 1 326 ? 30.085 -14.588 89.593 1.00 126.38 306 ASN D CA 1
ATOM 16342 C C . ASN D 1 326 ? 28.997 -15.632 89.376 1.00 126.51 306 ASN D C 1
ATOM 16343 O O . ASN D 1 326 ? 29.275 -16.831 89.269 1.00 126.44 306 ASN D O 1
ATOM 16348 N N . GLY D 1 327 ? 27.758 -15.156 89.305 1.00 126.66 307 GLY D N 1
ATOM 16349 C CA . GLY D 1 327 ? 26.606 -16.018 89.054 1.00 126.66 307 GLY D CA 1
ATOM 16350 C C . GLY D 1 327 ? 26.122 -16.754 90.282 1.00 126.52 307 GLY D C 1
ATOM 16351 O O . GLY D 1 327 ? 25.319 -17.680 90.175 1.00 126.55 307 GLY D O 1
ATOM 16352 N N . PHE D 1 328 ? 26.618 -16.329 91.444 1.00 126.54 308 PHE D N 1
ATOM 16353 C CA . PHE D 1 328 ? 26.237 -16.896 92.738 1.00 126.53 308 PHE D CA 1
ATOM 16354 C C . PHE D 1 328 ? 25.797 -15.786 93.704 1.00 126.61 308 PHE D C 1
ATOM 16355 O O . PHE D 1 328 ? 26.150 -15.798 94.882 1.00 126.60 308 PHE D O 1
ATOM 16363 N N . SER D 1 329 ? 25.040 -14.816 93.198 1.00 126.77 309 SER D N 1
ATOM 16364 C CA . SER D 1 329 ? 24.441 -13.797 94.051 1.00 126.98 309 SER D CA 1
ATOM 16365 C C . SER D 1 329 ? 23.439 -14.471 94.956 1.00 127.04 309 SER D C 1
ATOM 16366 O O . SER D 1 329 ? 22.598 -15.249 94.486 1.00 127.32 309 SER D O 1
ATOM 16369 N N . THR D 1 330 ? 23.529 -14.179 96.251 1.00 126.88 310 THR D N 1
ATOM 16370 C CA . THR D 1 330 ? 22.781 -14.942 97.242 1.00 126.57 310 THR D CA 1
ATOM 16371 C C . THR D 1 330 ? 22.460 -14.186 98.528 1.00 126.58 310 THR D C 1
ATOM 16372 O O . THR D 1 330 ? 23.175 -13.252 98.905 1.00 126.49 310 THR D O 1
ATOM 16376 N N . SER D 1 331 ? 21.372 -14.601 99.181 1.00 126.68 311 SER D N 1
ATOM 16377 C CA . SER D 1 331 ? 20.959 -14.076 100.485 1.00 126.86 311 SER D CA 1
ATOM 16378 C C . SER D 1 331 ? 20.718 -15.207 101.473 1.00 126.86 311 SER D C 1
ATOM 16379 O O . SER D 1 331 ? 20.114 -15.003 102.527 1.00 127.11 311 SER D O 1
ATOM 16382 N N . LEU D 1 332 ? 21.185 -16.401 101.126 1.00 126.73 312 LEU D N 1
ATOM 16383 C CA . LEU D 1 332 ? 21.005 -17.574 101.971 1.00 126.62 312 LEU D CA 1
ATOM 16384 C C . LEU D 1 332 ? 21.810 -17.439 103.264 1.00 126.64 312 LEU D C 1
ATOM 16385 O O . LEU D 1 332 ? 22.772 -16.668 103.313 1.00 126.52 312 LEU D O 1
ATOM 16390 N N . PRO D 1 333 ? 21.411 -18.172 104.323 1.00 126.73 313 PRO D N 1
ATOM 16391 C CA . PRO D 1 333 ? 22.156 -18.083 105.578 1.00 126.80 313 PRO D CA 1
ATOM 16392 C C . PRO D 1 333 ? 23.642 -18.384 105.383 1.00 126.92 313 PRO D C 1
ATOM 16393 O O . PRO D 1 333 ? 24.001 -19.286 104.615 1.00 126.79 313 PRO D O 1
ATOM 16397 N N . GLU D 1 334 ? 24.481 -17.615 106.075 1.00 127.10 314 GLU D N 1
ATOM 16398 C CA . GLU D 1 334 ? 25.940 -17.713 105.971 1.00 127.44 314 GLU D CA 1
ATOM 16399 C C . GLU D 1 334 ? 26.442 -19.157 105.898 1.00 127.29 314 GLU D C 1
ATOM 16400 O O . GLU D 1 334 ? 27.268 -19.486 105.046 1.00 127.12 314 GLU D O 1
ATOM 16406 N N . ASP D 1 335 ? 25.923 -20.010 106.779 1.00 127.50 315 ASP D N 1
ATOM 16407 C CA . ASP D 1 335 ? 26.368 -21.404 106.870 1.00 127.59 315 ASP D CA 1
ATOM 16408 C C . ASP D 1 335 ? 25.957 -22.270 105.663 1.00 127.52 315 ASP D C 1
ATOM 16409 O O . ASP D 1 335 ? 26.651 -23.230 105.321 1.00 127.65 315 ASP D O 1
ATOM 16414 N N . ILE D 1 336 ? 24.845 -21.923 105.016 1.00 127.34 316 ILE D N 1
ATOM 16415 C CA . ILE D 1 336 ? 24.361 -22.686 103.861 1.00 127.06 316 ILE D CA 1
ATOM 16416 C C . ILE D 1 336 ? 25.163 -22.349 102.603 1.00 126.93 316 ILE D C 1
ATOM 16417 O O . ILE D 1 336 ? 25.366 -23.211 101.736 1.00 126.76 316 ILE D O 1
ATOM 16422 N N . GLN D 1 337 ? 25.627 -21.100 102.530 1.00 126.74 317 GLN D N 1
ATOM 16423 C CA . GLN D 1 337 ? 26.434 -20.620 101.409 1.00 126.45 317 GLN D CA 1
ATOM 16424 C C . GLN D 1 337 ? 27.717 -21.428 101.217 1.00 126.55 317 GLN D C 1
ATOM 16425 O O . GLN D 1 337 ? 27.965 -21.935 100.125 1.00 126.50 317 GLN D O 1
ATOM 16431 N N . ILE D 1 338 ? 28.519 -21.554 102.277 1.00 126.59 318 ILE D N 1
ATOM 16432 C CA . ILE D 1 338 ? 29.772 -22.317 102.212 1.00 126.54 318 ILE D CA 1
ATOM 16433 C C . ILE D 1 338 ? 29.495 -23.772 101.827 1.00 126.48 318 ILE D C 1
ATOM 16434 O O . ILE D 1 338 ? 30.219 -24.359 101.013 1.00 126.41 318 ILE D O 1
ATOM 16439 N N . ALA D 1 339 ? 28.429 -24.331 102.401 1.00 126.48 319 ALA D N 1
ATOM 16440 C CA . ALA D 1 339 ? 28.004 -25.702 102.117 1.00 126.44 319 ALA D CA 1
ATOM 16441 C C . ALA D 1 339 ? 27.673 -25.874 100.639 1.00 126.44 319 ALA D C 1
ATOM 16442 O O . ALA D 1 339 ? 27.939 -26.929 100.059 1.00 126.50 319 ALA D O 1
ATOM 16444 N N . GLY D 1 340 ? 27.101 -24.831 100.040 1.00 126.33 320 GLY D N 1
ATOM 16445 C CA . GLY D 1 340 ? 26.799 -24.831 98.616 1.00 126.32 320 GLY D CA 1
ATOM 16446 C C . GLY D 1 340 ? 28.061 -24.738 97.782 1.00 126.43 320 GLY D C 1
ATOM 16447 O O . GLY D 1 340 ? 28.285 -25.564 96.896 1.00 126.27 320 GLY D O 1
ATOM 16448 N N . LEU D 1 341 ? 28.888 -23.734 98.081 1.00 126.66 321 LEU D N 1
ATOM 16449 C CA . LEU D 1 341 ? 30.131 -23.472 97.343 1.00 126.84 321 LEU D CA 1
ATOM 16450 C C . LEU D 1 341 ? 31.058 -24.674 97.269 1.00 126.97 321 LEU D C 1
ATOM 16451 O O . LEU D 1 341 ? 31.670 -24.937 96.233 1.00 127.03 321 LEU D O 1
ATOM 16456 N N . ARG D 1 342 ? 31.163 -25.395 98.378 1.00 127.08 322 ARG D N 1
ATOM 16457 C CA . ARG D 1 342 ? 32.051 -26.539 98.448 1.00 127.27 322 ARG D CA 1
ATOM 16458 C C . ARG D 1 342 ? 31.586 -27.701 97.568 1.00 127.31 322 ARG D C 1
ATOM 16459 O O . ARG D 1 342 ? 32.379 -28.585 97.233 1.00 127.47 322 ARG D O 1
ATOM 16467 N N . SER D 1 343 ? 30.308 -27.691 97.194 1.00 127.29 323 SER D N 1
ATOM 16468 C CA . SER D 1 343 ? 29.755 -28.743 96.339 1.00 127.31 323 SER D CA 1
ATOM 16469 C C . SER D 1 343 ? 30.083 -28.503 94.866 1.00 127.09 323 SER D C 1
ATOM 16470 O O . SER D 1 343 ? 30.089 -29.441 94.065 1.00 127.10 323 SER D O 1
ATOM 16473 N N . ILE D 1 344 ? 30.349 -27.243 94.525 1.00 126.79 324 ILE D N 1
ATOM 16474 C CA . ILE D 1 344 ? 30.787 -26.862 93.180 1.00 126.57 324 ILE D CA 1
ATOM 16475 C C . ILE D 1 344 ? 32.174 -27.453 92.903 1.00 126.58 324 ILE D C 1
ATOM 16476 O O . ILE D 1 344 ? 33.099 -27.246 93.699 1.00 126.67 324 ILE D O 1
ATOM 16481 N N . PRO D 1 345 ? 32.320 -28.201 91.784 1.00 126.49 325 PRO D N 1
ATOM 16482 C CA . PRO D 1 345 ? 33.611 -28.776 91.395 1.00 126.40 325 PRO D CA 1
ATOM 16483 C C . PRO D 1 345 ? 34.716 -27.722 91.339 1.00 126.39 325 PRO D C 1
ATOM 16484 O O . PRO D 1 345 ? 34.509 -26.628 90.800 1.00 126.33 325 PRO D O 1
ATOM 16488 N N . GLY D 1 346 ? 35.869 -28.050 91.916 1.00 126.35 326 GLY D N 1
ATOM 16489 C CA . GLY D 1 346 ? 36.987 -27.111 92.013 1.00 126.39 326 GLY D CA 1
ATOM 16490 C C . GLY D 1 346 ? 37.004 -26.286 93.293 1.00 126.37 326 GLY D C 1
ATOM 16491 O O . GLY D 1 346 ? 38.029 -25.685 93.645 1.00 126.40 326 GLY D O 1
ATOM 16492 N N . LEU D 1 347 ? 35.873 -26.258 93.996 1.00 126.30 327 LEU D N 1
ATOM 16493 C CA . LEU D 1 347 ? 35.745 -25.455 95.212 1.00 126.25 327 LEU D CA 1
ATOM 16494 C C . LEU D 1 347 ? 35.476 -26.292 96.458 1.00 126.26 327 LEU D C 1
ATOM 16495 O O . LEU D 1 347 ? 34.891 -25.807 97.425 1.00 126.33 327 LEU D O 1
ATOM 16500 N N . GLU D 1 348 ? 35.922 -27.542 96.438 1.00 126.30 328 GLU D N 1
ATOM 16501 C CA . GLU D 1 348 ? 35.708 -28.470 97.556 1.00 126.35 328 GLU D CA 1
ATOM 16502 C C . GLU D 1 348 ? 36.373 -27.996 98.849 1.00 126.26 328 GLU D C 1
ATOM 16503 O O . GLU D 1 348 ? 35.910 -28.308 99.947 1.00 126.32 328 GLU D O 1
ATOM 16509 N N . GLU D 1 349 ? 37.454 -27.238 98.706 1.00 126.08 329 GLU D N 1
ATOM 16510 C CA . GLU D 1 349 ? 38.216 -26.773 99.850 1.00 125.99 329 GLU D CA 1
ATOM 16511 C C . GLU D 1 349 ? 38.258 -25.256 99.891 1.00 125.76 329 GLU D C 1
ATOM 16512 O O . GLU D 1 349 ? 39.216 -24.664 100.393 1.00 125.61 329 GLU D O 1
ATOM 16518 N N . ALA D 1 350 ? 37.198 -24.638 99.373 1.00 125.63 330 ALA D N 1
ATOM 16519 C CA . ALA D 1 350 ? 37.121 -23.182 99.244 1.00 125.53 330 ALA D CA 1
ATOM 16520 C C . ALA D 1 350 ? 37.028 -22.495 100.593 1.00 125.49 330 ALA D C 1
ATOM 16521 O O . ALA D 1 350 ? 36.202 -22.858 101.433 1.00 125.52 330 ALA D O 1
ATOM 16523 N N . LYS D 1 351 ? 37.894 -21.510 100.795 1.00 125.37 331 LYS D N 1
ATOM 16524 C CA . LYS D 1 351 ? 37.857 -20.677 101.985 1.00 125.39 331 LYS D CA 1
ATOM 16525 C C . LYS D 1 351 ? 37.163 -19.363 101.640 1.00 125.46 331 LYS D C 1
ATOM 16526 O O . LYS D 1 351 ? 37.613 -18.607 100.776 1.00 125.63 331 LYS D O 1
ATOM 16532 N N . MET D 1 352 ? 36.051 -19.113 102.318 1.00 125.45 332 MET D N 1
ATOM 16533 C CA . MET D 1 352 ? 35.184 -17.987 102.018 1.00 125.29 332 MET D CA 1
ATOM 16534 C C . MET D 1 352 ? 35.549 -16.796 102.893 1.00 125.38 332 MET D C 1
ATOM 16535 O O . MET D 1 352 ? 35.395 -16.849 104.115 1.00 125.48 332 MET D O 1
ATOM 16540 N N . ILE D 1 353 ? 36.031 -15.726 102.266 1.00 125.44 333 ILE D N 1
ATOM 16541 C CA . ILE D 1 353 ? 36.430 -14.533 102.998 1.00 125.52 333 ILE D CA 1
ATOM 16542 C C . ILE D 1 353 ? 35.206 -13.740 103.444 1.00 125.86 333 ILE D C 1
ATOM 16543 O O . ILE D 1 353 ? 35.146 -13.298 104.591 1.00 126.12 333 ILE D O 1
ATOM 16548 N N . ARG D 1 354 ? 34.236 -13.575 102.547 1.00 126.27 334 ARG D N 1
ATOM 16549 C CA . ARG D 1 354 ? 32.965 -12.921 102.886 1.00 126.68 334 ARG D CA 1
ATOM 16550 C C . ARG D 1 354 ? 31.774 -13.748 102.427 1.00 126.72 334 ARG D C 1
ATOM 16551 O O . ARG D 1 354 ? 31.861 -14.434 101.410 1.00 126.90 334 ARG D O 1
ATOM 16559 N N . PRO D 1 355 ? 30.648 -13.671 103.162 1.00 126.61 335 PRO D N 1
ATOM 16560 C CA . PRO D 1 355 ? 29.409 -14.251 102.654 1.00 126.44 335 PRO D CA 1
ATOM 16561 C C . PRO D 1 355 ? 28.724 -13.349 101.617 1.00 126.32 335 PRO D C 1
ATOM 16562 O O . PRO D 1 355 ? 28.890 -12.117 101.647 1.00 126.56 335 PRO D O 1
ATOM 16566 N N . GLY D 1 356 ? 27.971 -13.961 100.705 1.00 125.88 336 GLY D N 1
ATOM 16567 C CA . GLY D 1 356 ? 27.119 -13.216 99.790 1.00 125.33 336 GLY D CA 1
ATOM 16568 C C . GLY D 1 356 ? 25.963 -12.655 100.582 1.00 124.99 336 GLY D C 1
ATOM 16569 O O . GLY D 1 356 ? 25.515 -13.275 101.536 1.00 125.12 336 GLY D O 1
ATOM 16570 N N . TYR D 1 357 ? 25.485 -11.476 100.212 1.00 124.66 337 TYR D N 1
ATOM 16571 C CA . TYR D 1 357 ? 24.375 -10.864 100.925 1.00 124.46 337 TYR D CA 1
ATOM 16572 C C . TYR D 1 357 ? 23.489 -10.056 99.996 1.00 124.27 337 TYR D C 1
ATOM 16573 O O . TYR D 1 357 ? 23.797 -9.905 98.825 1.00 124.41 337 TYR D O 1
ATOM 16582 N N . ALA D 1 358 ? 22.384 -9.543 100.518 1.00 124.09 338 ALA D N 1
ATOM 16583 C CA . ALA D 1 358 ? 21.554 -8.620 99.758 1.00 124.08 338 ALA D CA 1
ATOM 16584 C C . ALA D 1 358 ? 21.480 -7.279 100.460 1.00 124.14 338 ALA D C 1
ATOM 16585 O O . ALA D 1 358 ? 21.503 -7.206 101.684 1.00 124.39 338 ALA D O 1
ATOM 16587 N N . ILE D 1 359 ? 21.403 -6.217 99.674 1.00 124.11 339 ILE D N 1
ATOM 16588 C CA . ILE D 1 359 ? 21.312 -4.878 100.216 1.00 124.13 339 ILE D CA 1
ATOM 16589 C C . ILE D 1 359 ? 19.928 -4.325 99.909 1.00 124.29 339 ILE D C 1
ATOM 16590 O O . ILE D 1 359 ? 19.521 -4.275 98.754 1.00 124.54 339 ILE D O 1
ATOM 16595 N N . GLU D 1 360 ? 19.196 -3.952 100.952 1.00 124.41 340 GLU D N 1
ATOM 16596 C CA . GLU D 1 360 ? 17.900 -3.306 100.786 1.00 124.68 340 GLU D CA 1
ATOM 16597 C C . GLU D 1 360 ? 18.059 -1.795 100.995 1.00 124.70 340 GLU D C 1
ATOM 16598 O O . GLU D 1 360 ? 18.680 -1.366 101.968 1.00 124.81 340 GLU D O 1
ATOM 16604 N N . TYR D 1 361 ? 17.503 -0.995 100.086 1.00 124.64 341 TYR D N 1
ATOM 16605 C CA . TYR D 1 361 ? 17.743 0.449 100.083 1.00 124.60 341 TYR D CA 1
ATOM 16606 C C . TYR D 1 361 ? 16.545 1.259 99.577 1.00 124.69 341 TYR D C 1
ATOM 16607 O O . TYR D 1 361 ? 15.664 0.726 98.900 1.00 124.63 341 TYR D O 1
ATOM 16616 N N . ASP D 1 362 ? 16.524 2.548 99.908 1.00 124.84 342 ASP D N 1
ATOM 16617 C CA . ASP D 1 362 ? 15.477 3.452 99.437 1.00 125.09 342 ASP D CA 1
ATOM 16618 C C . ASP D 1 362 ? 15.788 3.924 98.030 1.00 125.13 342 ASP D C 1
ATOM 16619 O O . ASP D 1 362 ? 16.935 4.276 97.735 1.00 125.24 342 ASP D O 1
ATOM 16624 N N . PHE D 1 363 ? 14.769 3.928 97.168 1.00 125.19 343 PHE D N 1
ATOM 16625 C CA . PHE D 1 363 ? 14.892 4.476 95.811 1.00 125.21 343 PHE D CA 1
ATOM 16626 C C . PHE D 1 363 ? 13.703 5.364 95.478 1.00 125.31 343 PHE D C 1
ATOM 16627 O O . PHE D 1 363 ? 12.608 5.171 96.004 1.00 125.41 343 PHE D O 1
ATOM 16635 N N . PHE D 1 364 ? 13.921 6.321 94.584 1.00 125.40 344 PHE D N 1
ATOM 16636 C CA . PHE D 1 364 ? 12.881 7.271 94.209 1.00 125.45 344 PHE D CA 1
ATOM 16637 C C . PHE D 1 364 ? 12.296 6.959 92.833 1.00 125.52 344 PHE D C 1
ATOM 16638 O O . PHE D 1 364 ? 13.023 6.909 91.840 1.00 125.68 344 PHE D O 1
ATOM 16646 N N . HIS D 1 365 ? 10.978 6.755 92.798 1.00 125.52 345 HIS D N 1
ATOM 16647 C CA . HIS D 1 365 ? 10.249 6.332 91.597 1.00 125.47 345 HIS D CA 1
ATOM 16648 C C . HIS D 1 365 ? 10.571 7.168 90.368 1.00 125.58 345 HIS D C 1
ATOM 16649 O O . HIS D 1 365 ? 10.370 8.383 90.376 1.00 125.61 345 HIS D O 1
ATOM 16656 N N . PRO D 1 366 ? 11.052 6.507 89.298 1.00 125.64 346 PRO D N 1
ATOM 16657 C CA . PRO D 1 366 ? 11.650 7.170 88.134 1.00 125.69 346 PRO D CA 1
ATOM 16658 C C . PRO D 1 366 ? 10.688 8.047 87.320 1.00 125.78 346 PRO D C 1
ATOM 16659 O O . PRO D 1 366 ? 11.129 8.749 86.414 1.00 125.92 346 PRO D O 1
ATOM 16663 N N . TRP D 1 367 ? 9.394 8.014 87.630 1.00 125.79 347 TRP D N 1
ATOM 16664 C CA . TRP D 1 367 ? 8.450 8.915 86.973 1.00 125.81 347 TRP D CA 1
ATOM 16665 C C . TRP D 1 367 ? 8.571 10.336 87.521 1.00 125.82 347 TRP D C 1
ATOM 16666 O O . TRP D 1 367 ? 8.183 11.299 86.857 1.00 125.84 347 TRP D O 1
ATOM 16677 N N . GLN D 1 368 ? 9.115 10.451 88.731 1.00 125.78 348 GLN D N 1
ATOM 16678 C CA . GLN D 1 368 ? 9.264 11.734 89.411 1.00 125.85 348 GLN D CA 1
ATOM 16679 C C . GLN D 1 368 ? 10.381 12.582 88.804 1.00 125.94 348 GLN D C 1
ATOM 16680 O O . GLN D 1 368 ? 10.472 13.780 89.075 1.00 126.03 348 GLN D O 1
ATOM 16686 N N . ILE D 1 369 ? 11.228 11.961 87.987 1.00 126.08 349 ILE D N 1
ATOM 16687 C CA . ILE D 1 369 ? 12.276 12.689 87.277 1.00 126.29 349 ILE D CA 1
ATOM 16688 C C . ILE D 1 369 ? 11.940 12.797 85.793 1.00 126.37 349 ILE D C 1
ATOM 16689 O O . ILE D 1 369 ? 11.249 11.937 85.232 1.00 126.23 349 ILE D O 1
ATOM 16694 N N . ARG D 1 370 ? 12.427 13.869 85.176 1.00 126.57 350 ARG D N 1
ATOM 16695 C CA . ARG D 1 370 ? 12.311 14.066 83.734 1.00 126.76 350 ARG D CA 1
ATOM 16696 C C . ARG D 1 370 ? 13.343 13.240 82.971 1.00 126.80 350 ARG D C 1
ATOM 16697 O O . ARG D 1 370 ? 14.265 12.660 83.563 1.00 126.82 350 ARG D O 1
ATOM 16705 N N . SER D 1 371 ? 13.171 13.207 81.651 1.00 126.84 351 SER D N 1
ATOM 16706 C CA . SER D 1 371 ? 14.101 12.565 80.735 1.00 126.84 351 SER D CA 1
ATOM 16707 C C . SER D 1 371 ? 15.462 13.267 80.797 1.00 126.72 351 SER D C 1
ATOM 16708 O O . SER D 1 371 ? 16.500 12.699 80.431 1.00 126.61 351 SER D O 1
ATOM 16711 N N . THR D 1 372 ? 15.437 14.506 81.280 1.00 126.62 352 THR D N 1
ATOM 16712 C CA . THR D 1 372 ? 16.608 15.370 81.335 1.00 126.54 352 THR D CA 1
ATOM 16713 C C . THR D 1 372 ? 17.391 15.175 82.638 1.00 126.46 352 THR D C 1
ATOM 16714 O O . THR D 1 372 ? 18.374 15.870 82.898 1.00 126.46 352 THR D O 1
ATOM 16718 N N . MET D 1 373 ? 16.944 14.207 83.437 1.00 126.51 353 MET D N 1
ATOM 16719 C CA . MET D 1 373 ? 17.539 13.858 84.737 1.00 126.42 353 MET D CA 1
ATOM 16720 C C . MET D 1 373 ? 17.206 14.840 85.858 1.00 126.40 353 MET D C 1
ATOM 16721 O O . MET D 1 373 ? 17.601 14.627 87.008 1.00 126.40 353 MET D O 1
ATOM 16726 N N . GLU D 1 374 ? 16.479 15.904 85.509 1.00 126.33 354 GLU D N 1
ATOM 16727 C CA . GLU D 1 374 ? 15.966 16.878 86.470 1.00 126.24 354 GLU D CA 1
ATOM 16728 C C . GLU D 1 374 ? 14.669 16.352 87.083 1.00 126.23 354 GLU D C 1
ATOM 16729 O O . GLU D 1 374 ? 13.924 15.622 86.432 1.00 126.23 354 GLU D O 1
ATOM 16735 N N . THR D 1 375 ? 14.401 16.715 88.333 1.00 126.25 355 THR D N 1
ATOM 16736 C CA . THR D 1 375 ? 13.192 16.247 89.009 1.00 126.35 355 THR D CA 1
ATOM 16737 C C . THR D 1 375 ? 12.003 17.160 88.753 1.00 126.38 355 THR D C 1
ATOM 16738 O O . THR D 1 375 ? 12.154 18.372 88.577 1.00 126.48 355 THR D O 1
ATOM 16742 N N . ARG D 1 376 ? 10.820 16.561 88.747 1.00 126.30 356 ARG D N 1
ATOM 16743 C CA . ARG D 1 376 ? 9.585 17.308 88.635 1.00 126.22 356 ARG D CA 1
ATOM 16744 C C . ARG D 1 376 ? 9.275 18.104 89.905 1.00 126.10 356 ARG D C 1
ATOM 16745 O O . ARG D 1 376 ? 9.108 19.317 89.824 1.00 126.32 356 ARG D O 1
ATOM 16753 N N . PRO D 1 377 ? 9.223 17.441 91.080 1.00 125.94 357 PRO D N 1
ATOM 16754 C CA . PRO D 1 377 ? 8.871 18.154 92.316 1.00 125.88 357 PRO D CA 1
ATOM 16755 C C . PRO D 1 377 ? 9.724 19.383 92.644 1.00 125.86 357 PRO D C 1
ATOM 16756 O O . PRO D 1 377 ? 9.225 20.310 93.283 1.00 125.94 357 PRO D O 1
ATOM 16760 N N . VAL D 1 378 ? 10.988 19.399 92.221 1.00 125.84 358 VAL D N 1
ATOM 16761 C CA . VAL D 1 378 ? 11.863 20.545 92.506 1.00 125.73 358 VAL D CA 1
ATOM 16762 C C . VAL D 1 378 ? 12.882 20.819 91.396 1.00 125.78 358 VAL D C 1
ATOM 16763 O O . VAL D 1 378 ? 13.663 19.943 91.023 1.00 125.66 358 VAL D O 1
ATOM 16767 N N . GLU D 1 379 ? 12.837 22.044 90.870 1.00 125.88 359 GLU D N 1
ATOM 16768 C CA . GLU D 1 379 ? 13.761 22.507 89.836 1.00 126.14 359 GLU D CA 1
ATOM 16769 C C . GLU D 1 379 ? 15.199 22.535 90.368 1.00 125.98 359 GLU D C 1
ATOM 16770 O O . GLU D 1 379 ? 15.422 22.747 91.564 1.00 125.98 359 GLU D O 1
ATOM 16776 N N . ASN D 1 380 ? 16.159 22.304 89.470 1.00 125.87 360 ASN D N 1
ATOM 16777 C CA . ASN D 1 380 ? 17.599 22.330 89.783 1.00 125.80 360 ASN D CA 1
ATOM 16778 C C . ASN D 1 380 ? 18.105 21.179 90.674 1.00 125.73 360 ASN D C 1
ATOM 16779 O O . ASN D 1 380 ? 19.266 21.156 91.087 1.00 125.84 360 ASN D O 1
ATOM 16784 N N . LEU D 1 381 ? 17.227 20.221 90.955 1.00 125.49 361 LEU D N 1
ATOM 16785 C CA . LEU D 1 381 ? 17.601 19.029 91.688 1.00 125.17 361 LEU D CA 1
ATOM 16786 C C . LEU D 1 381 ? 17.592 17.855 90.719 1.00 125.09 361 LEU D C 1
ATOM 16787 O O . LEU D 1 381 ? 16.557 17.546 90.125 1.00 125.09 361 LEU D O 1
ATOM 16792 N N . PHE D 1 382 ? 18.751 17.219 90.550 1.00 125.00 362 PHE D N 1
ATOM 16793 C CA . PHE D 1 382 ? 18.900 16.097 89.623 1.00 124.94 362 PHE D CA 1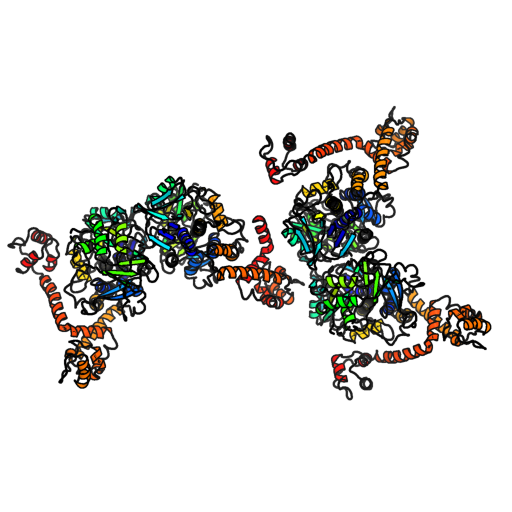
ATOM 16794 C C . PHE D 1 382 ? 19.142 14.789 90.374 1.00 124.94 362 PHE D C 1
ATOM 16795 O O . PHE D 1 382 ? 19.807 14.776 91.412 1.00 125.04 362 PHE D O 1
ATOM 16803 N N . PHE D 1 383 ? 18.596 13.696 89.850 1.00 124.88 363 PHE D N 1
ATOM 16804 C CA . PHE D 1 383 ? 18.783 12.369 90.438 1.00 125.00 363 PHE D CA 1
ATOM 16805 C C . PHE D 1 383 ? 19.551 11.489 89.463 1.00 124.92 363 PHE D C 1
ATOM 16806 O O . PHE D 1 383 ? 19.175 11.386 88.291 1.00 124.96 363 PHE D O 1
ATOM 16814 N N . ALA D 1 384 ? 20.618 10.853 89.945 1.00 124.74 364 ALA D N 1
ATOM 16815 C CA . ALA D 1 384 ? 21.439 9.980 89.108 1.00 124.64 364 ALA D CA 1
ATOM 16816 C C . ALA D 1 384 ? 21.930 8.744 89.843 1.00 124.74 364 ALA D C 1
ATOM 16817 O O . ALA D 1 384 ? 22.411 8.829 90.972 1.00 124.85 364 ALA D O 1
ATOM 16819 N N . GLY D 1 385 ? 21.807 7.596 89.189 1.00 124.83 365 GLY D N 1
ATOM 16820 C CA . GLY D 1 385 ? 22.369 6.361 89.707 1.00 125.24 365 GLY D CA 1
ATOM 16821 C C . GLY D 1 385 ? 21.369 5.388 90.298 1.00 125.54 365 GLY D C 1
ATOM 16822 O O . GLY D 1 385 ? 20.205 5.373 89.909 1.00 125.53 365 GLY D O 1
ATOM 16823 N N . GLN D 1 386 ? 21.838 4.580 91.248 1.00 125.93 366 GLN D N 1
ATOM 16824 C CA . GLN D 1 386 ? 21.042 3.528 91.874 1.00 126.37 366 GLN D CA 1
ATOM 16825 C C . GLN D 1 386 ? 19.794 4.074 92.547 1.00 126.27 366 GLN D C 1
ATOM 16826 O O . GLN D 1 386 ? 18.832 3.346 92.777 1.00 126.25 366 GLN D O 1
ATOM 16832 N N . ILE D 1 387 ? 19.835 5.362 92.862 1.00 126.25 367 ILE D N 1
ATOM 16833 C CA . ILE D 1 387 ? 18.759 6.058 93.539 1.00 126.42 367 ILE D CA 1
ATOM 16834 C C . ILE D 1 387 ? 17.487 6.135 92.678 1.00 126.31 367 ILE D C 1
ATOM 16835 O O . ILE D 1 387 ? 16.386 6.343 93.202 1.00 126.37 367 ILE D O 1
ATOM 16840 N N . ASN D 1 388 ? 17.652 5.962 91.365 1.00 126.24 368 ASN D N 1
ATOM 16841 C CA . ASN D 1 388 ? 16.540 5.917 90.415 1.00 126.20 368 ASN D CA 1
ATOM 16842 C C . ASN D 1 388 ? 16.059 4.494 90.159 1.00 126.47 368 ASN D C 1
ATOM 16843 O O . ASN D 1 388 ? 15.341 4.238 89.189 1.00 126.54 368 ASN D O 1
ATOM 16848 N N . GLY D 1 389 ? 16.473 3.572 91.028 1.00 126.78 369 GLY D N 1
ATOM 16849 C CA . GLY D 1 389 ? 16.061 2.171 90.951 1.00 127.11 369 GLY D CA 1
ATOM 16850 C C . GLY D 1 389 ? 16.599 1.421 89.747 1.00 127.38 369 GLY D C 1
ATOM 16851 O O . GLY D 1 389 ? 15.971 0.490 89.259 1.00 127.59 369 GLY D O 1
ATOM 16852 N N . THR D 1 390 ? 17.753 1.849 89.256 1.00 127.64 370 THR D N 1
ATOM 16853 C CA . THR D 1 390 ? 18.480 1.126 88.221 1.00 127.97 370 THR D CA 1
ATOM 16854 C C . THR D 1 390 ? 19.584 0.335 88.913 1.00 127.89 370 THR D C 1
ATOM 16855 O O . THR D 1 390 ? 19.852 0.557 90.096 1.00 128.04 370 THR D O 1
ATOM 16859 N N . SER D 1 391 ? 20.207 -0.596 88.199 1.00 127.73 371 SER D N 1
ATOM 16860 C CA . SER D 1 391 ? 21.414 -1.228 88.718 1.00 127.76 371 SER D CA 1
ATOM 16861 C C . SER D 1 391 ? 22.478 -1.394 87.646 1.00 127.43 371 SER D C 1
ATOM 16862 O O . SER D 1 391 ? 22.174 -1.771 86.513 1.00 127.65 371 SER D O 1
ATOM 16865 N N . GLY D 1 392 ? 23.723 -1.131 88.033 1.00 126.98 372 GLY D N 1
ATOM 16866 C CA . GLY D 1 392 ? 24.887 -1.252 87.159 1.00 126.35 372 GLY D CA 1
ATOM 16867 C C . GLY D 1 392 ? 25.764 -0.045 87.383 1.00 125.95 372 GLY D C 1
ATOM 16868 O O . GLY D 1 392 ? 25.251 1.027 87.710 1.00 126.09 372 GLY D O 1
ATOM 16869 N N . TYR D 1 393 ? 27.081 -0.208 87.245 1.00 125.47 373 TYR D N 1
ATOM 16870 C CA . TYR D 1 393 ? 27.979 0.949 87.312 1.00 124.89 373 TYR D CA 1
ATOM 16871 C C . TYR D 1 393 ? 27.741 1.794 86.073 1.00 124.66 373 TYR D C 1
ATOM 16872 O O . TYR D 1 393 ? 27.468 2.979 86.179 1.00 124.67 373 TYR D O 1
ATOM 16881 N N . GLU D 1 394 ? 27.819 1.158 84.904 1.00 124.42 374 GLU D N 1
ATOM 16882 C CA . GLU D 1 394 ? 27.655 1.827 83.620 1.00 124.33 374 GLU D CA 1
ATOM 16883 C C . GLU D 1 394 ? 26.318 2.544 83.545 1.00 124.36 374 GLU D C 1
ATOM 16884 O O . GLU D 1 394 ? 26.245 3.701 83.113 1.00 124.21 374 GLU D O 1
ATOM 16890 N N . GLU D 1 395 ? 25.269 1.849 83.980 1.00 124.56 375 GLU D N 1
ATOM 16891 C CA . GLU D 1 395 ? 23.922 2.418 84.045 1.00 124.81 375 GLU D CA 1
ATOM 16892 C C . GLU D 1 395 ? 23.900 3.685 84.915 1.00 124.88 375 GLU D C 1
ATOM 16893 O O . GLU D 1 395 ? 23.301 4.702 84.537 1.00 125.02 375 GLU D O 1
ATOM 16899 N N . ALA D 1 396 ? 24.573 3.622 86.064 1.00 124.82 376 ALA D N 1
ATOM 16900 C CA . ALA D 1 396 ? 24.653 4.757 86.976 1.00 124.73 376 ALA D CA 1
ATOM 16901 C C . ALA D 1 396 ? 25.555 5.842 86.411 1.00 124.91 376 ALA D C 1
ATOM 16902 O O . ALA D 1 396 ? 25.216 7.020 86.469 1.00 125.35 376 ALA D O 1
ATOM 16904 N N . ALA D 1 397 ? 26.699 5.449 85.857 1.00 124.85 377 ALA D N 1
ATOM 16905 C CA . ALA D 1 397 ? 27.652 6.409 85.316 1.00 124.61 377 ALA D CA 1
ATOM 16906 C C . ALA D 1 397 ? 26.987 7.237 84.226 1.00 124.68 377 ALA D C 1
ATOM 16907 O O . ALA D 1 397 ? 27.106 8.463 84.213 1.00 124.75 377 ALA D O 1
ATOM 16909 N N . ALA D 1 398 ? 26.253 6.563 83.339 1.00 124.63 378 ALA D N 1
ATOM 16910 C CA . ALA D 1 398 ? 25.603 7.224 82.208 1.00 124.41 378 ALA D CA 1
ATOM 16911 C C . ALA D 1 398 ? 24.599 8.273 82.658 1.00 124.27 378 ALA D C 1
ATOM 16912 O O . ALA D 1 398 ? 24.466 9.322 82.027 1.00 124.25 378 ALA D O 1
ATOM 16914 N N . GLN D 1 399 ? 23.898 7.988 83.749 1.00 124.16 379 GLN D N 1
ATOM 16915 C CA . GLN D 1 399 ? 22.953 8.940 84.296 1.00 124.26 379 GLN D CA 1
ATOM 16916 C C . GLN D 1 399 ? 23.682 10.119 84.888 1.00 124.30 379 GLN D C 1
ATOM 16917 O O . GLN D 1 399 ? 23.312 11.269 84.649 1.00 124.65 379 GLN D O 1
ATOM 16923 N N . GLY D 1 400 ? 24.730 9.832 85.646 1.00 124.18 380 GLY D N 1
ATOM 16924 C CA . GLY D 1 400 ? 25.552 10.878 86.229 1.00 124.25 380 GLY D CA 1
ATOM 16925 C C . GLY D 1 400 ? 26.089 11.843 85.190 1.00 124.25 380 GLY D C 1
ATOM 16926 O O . GLY D 1 400 ? 26.078 13.051 85.409 1.00 124.23 380 GLY D O 1
ATOM 16927 N N . LEU D 1 401 ? 26.549 11.301 84.060 1.00 124.39 381 LEU D N 1
ATOM 16928 C CA . LEU D 1 401 ? 27.076 12.099 82.957 1.00 124.58 381 LEU D CA 1
ATOM 16929 C C . LEU D 1 401 ? 26.027 13.078 82.481 1.00 124.83 381 LEU D C 1
ATOM 16930 O O . LEU D 1 401 ? 26.286 14.273 82.399 1.00 125.12 381 LEU D O 1
ATOM 16935 N N . MET D 1 402 ? 24.840 12.562 82.184 1.00 124.98 382 MET D N 1
ATOM 16936 C CA . MET D 1 402 ? 23.752 13.379 81.678 1.00 125.12 382 MET D CA 1
ATOM 16937 C C . MET D 1 402 ? 23.271 14.388 82.709 1.00 125.00 382 MET D C 1
ATOM 16938 O O . MET D 1 402 ? 23.143 15.575 82.404 1.00 125.00 382 MET D O 1
ATOM 16943 N N . ALA D 1 403 ? 23.026 13.914 83.927 1.00 124.87 383 ALA D N 1
ATOM 16944 C CA . ALA D 1 403 ? 22.645 14.788 85.031 1.00 124.87 383 ALA D CA 1
ATOM 16945 C C . ALA D 1 403 ? 23.643 15.937 85.191 1.00 124.90 383 ALA D C 1
ATOM 16946 O O . ALA D 1 403 ? 23.248 17.089 85.378 1.00 125.09 383 ALA D O 1
ATOM 16948 N N . GLY D 1 404 ? 24.930 15.619 85.096 1.00 124.89 384 GLY D N 1
ATOM 16949 C CA . GLY D 1 404 ? 25.988 16.625 85.145 1.00 125.10 384 GLY D CA 1
ATOM 16950 C C . GLY D 1 404 ? 25.872 17.668 84.042 1.00 125.22 384 GLY D C 1
ATOM 16951 O O . GLY D 1 404 ? 25.732 18.862 84.323 1.00 125.24 384 GLY D O 1
ATOM 16952 N N . ILE D 1 405 ? 25.920 17.211 82.792 1.00 125.20 385 ILE D N 1
ATOM 16953 C CA . ILE D 1 405 ? 25.796 18.082 81.626 1.00 125.17 385 ILE D CA 1
ATOM 16954 C C . ILE D 1 405 ? 24.616 19.038 81.777 1.00 125.39 385 ILE D C 1
ATOM 16955 O O . ILE D 1 405 ? 24.755 20.253 81.591 1.00 125.56 385 ILE D O 1
ATOM 16960 N N . ASN D 1 406 ? 23.463 18.479 82.126 1.00 125.47 386 ASN D N 1
ATOM 16961 C CA . ASN D 1 406 ? 22.233 19.250 82.217 1.00 125.61 386 ASN D CA 1
ATOM 16962 C C . ASN D 1 406 ? 22.197 20.239 83.385 1.00 125.83 386 ASN D C 1
ATOM 16963 O O . ASN D 1 406 ? 21.506 21.264 83.309 1.00 125.86 386 ASN D O 1
ATOM 16968 N N . ALA D 1 407 ? 22.947 19.945 84.450 1.00 125.89 387 ALA D N 1
ATOM 16969 C CA . ALA D 1 407 ? 23.075 20.889 85.558 1.00 126.01 387 ALA D CA 1
ATOM 16970 C C . ALA D 1 407 ? 23.834 22.153 85.121 1.00 126.18 387 ALA D C 1
ATOM 16971 O O . ALA D 1 407 ? 23.472 23.270 85.511 1.00 126.24 387 ALA D O 1
ATOM 16973 N N . VAL D 1 408 ? 24.870 21.968 84.300 1.00 126.23 388 VAL D N 1
ATOM 16974 C CA . VAL D 1 408 ? 25.624 23.085 83.731 1.00 126.25 388 VAL D CA 1
ATOM 16975 C C . VAL D 1 408 ? 24.709 23.888 82.807 1.00 126.37 388 VAL D C 1
ATOM 16976 O O . VAL D 1 408 ? 24.652 25.115 82.892 1.00 126.43 388 VAL D O 1
ATOM 16980 N N . ARG D 1 409 ? 23.987 23.181 81.939 1.00 126.38 389 ARG D N 1
ATOM 16981 C CA . ARG D 1 409 ? 23.131 23.802 80.932 1.00 126.48 389 ARG D CA 1
ATOM 16982 C C . ARG D 1 409 ? 22.037 24.674 81.542 1.00 126.40 389 ARG D C 1
ATOM 16983 O O . ARG D 1 409 ? 21.714 25.739 81.017 1.00 126.26 389 ARG D O 1
ATOM 16991 N N . LYS D 1 410 ? 21.479 24.205 82.656 1.00 126.44 390 LYS D N 1
ATOM 16992 C CA . LYS D 1 410 ? 20.409 24.906 83.366 1.00 126.34 390 LYS D CA 1
ATOM 16993 C C . LYS D 1 410 ? 20.904 26.229 83.961 1.00 126.28 390 LYS D C 1
ATOM 16994 O O . LYS D 1 410 ? 20.261 27.267 83.808 1.00 126.22 390 LYS D O 1
ATOM 17000 N N . ILE D 1 411 ? 22.050 26.172 84.638 1.00 126.24 391 ILE D N 1
ATOM 17001 C CA . ILE D 1 411 ? 22.662 27.350 85.257 1.00 126.15 391 ILE D CA 1
ATOM 17002 C C . ILE D 1 411 ? 23.032 28.373 84.180 1.00 126.06 391 ILE D C 1
ATOM 17003 O O . ILE D 1 411 ? 22.789 29.566 84.352 1.00 125.92 391 ILE D O 1
ATOM 17008 N N . LEU D 1 412 ? 23.580 27.888 83.065 1.00 126.11 392 LEU D N 1
ATOM 17009 C CA . LEU D 1 412 ? 23.904 28.731 81.913 1.00 126.23 392 LEU D CA 1
ATOM 17010 C C . LEU D 1 412 ? 22.647 29.220 81.211 1.00 126.38 392 LEU D C 1
ATOM 17011 O O . LEU D 1 412 ? 22.663 30.268 80.571 1.00 126.66 392 LEU D O 1
ATOM 17016 N N . GLY D 1 413 ? 21.556 28.470 81.341 1.00 126.45 393 GLY D N 1
ATOM 17017 C CA . GLY D 1 413 ? 20.297 28.822 80.686 1.00 126.37 393 GLY D CA 1
ATOM 17018 C C . GLY D 1 413 ? 20.268 28.343 79.249 1.00 126.45 393 GLY D C 1
ATOM 17019 O O . GLY D 1 413 ? 19.502 28.841 78.432 1.00 126.56 393 GLY D O 1
ATOM 17020 N N . LYS D 1 414 ? 21.115 27.366 78.950 1.00 126.66 394 LYS D N 1
ATOM 17021 C CA . LYS D 1 414 ? 21.201 26.759 77.629 1.00 126.90 394 LYS D CA 1
ATOM 17022 C C . LYS D 1 414 ? 20.203 25.576 77.513 1.00 126.95 394 LYS D C 1
ATOM 17023 O O . LYS D 1 414 ? 19.476 25.268 78.470 1.00 126.87 394 LYS D O 1
ATOM 17029 N N . GLU D 1 415 ? 20.163 24.937 76.341 1.00 127.08 395 GLU D N 1
ATOM 17030 C CA . GLU D 1 415 ? 19.254 23.814 76.067 1.00 127.17 395 GLU D CA 1
ATOM 17031 C C . GLU D 1 415 ? 19.687 22.594 76.852 1.00 126.95 395 GLU D C 1
ATOM 17032 O O . GLU D 1 415 ? 20.878 22.267 76.876 1.00 127.08 395 GLU D O 1
ATOM 17038 N N . LEU D 1 416 ? 18.738 21.914 77.491 1.00 126.57 396 LEU D N 1
ATOM 17039 C CA . LEU D 1 416 ? 19.068 20.651 78.152 1.00 126.12 396 LEU D CA 1
ATOM 17040 C C . LEU D 1 416 ? 19.143 19.544 77.104 1.00 125.95 396 LEU D C 1
ATOM 17041 O O . LEU D 1 416 ? 18.521 19.642 76.049 1.00 125.90 396 LEU D O 1
ATOM 17046 N N . ILE D 1 417 ? 19.929 18.509 77.392 1.00 125.82 397 ILE D N 1
ATOM 17047 C CA . ILE D 1 417 ? 20.184 17.428 76.437 1.00 125.65 397 ILE D CA 1
ATOM 17048 C C . ILE D 1 417 ? 19.438 16.147 76.801 1.00 125.54 397 ILE D C 1
ATOM 17049 O O . ILE D 1 417 ? 19.602 15.603 77.903 1.00 125.59 397 ILE D O 1
ATOM 17054 N N . VAL D 1 418 ? 18.616 15.683 75.860 1.00 125.25 398 VAL D N 1
ATOM 17055 C CA . VAL D 1 418 ? 18.006 14.363 75.929 1.00 125.03 398 VAL D CA 1
ATOM 17056 C C . VAL D 1 418 ? 18.469 13.573 74.706 1.00 125.00 398 VAL D C 1
ATOM 17057 O O . VAL D 1 418 ? 18.359 14.049 73.584 1.00 125.10 398 VAL D O 1
ATOM 17061 N N . LEU D 1 419 ? 19.013 12.382 74.930 1.00 125.04 399 LEU D N 1
ATOM 17062 C CA . LEU D 1 419 ? 19.463 11.532 73.835 1.00 125.07 399 LEU D CA 1
ATOM 17063 C C . LEU D 1 419 ? 18.314 10.689 73.321 1.00 125.09 399 LEU D C 1
ATOM 17064 O O . LEU D 1 419 ? 17.482 10.233 74.106 1.00 125.20 399 LEU D O 1
ATOM 17069 N N . GLY D 1 420 ? 18.278 10.475 72.008 1.00 125.06 400 GLY D N 1
ATOM 17070 C CA . GLY D 1 420 ? 17.219 9.676 71.378 1.00 125.22 400 GLY D CA 1
ATOM 17071 C C . GLY D 1 420 ? 17.533 8.191 71.324 1.00 125.25 400 GLY D C 1
ATOM 17072 O O . GLY D 1 420 ? 18.699 7.806 71.344 1.00 125.42 400 GLY D O 1
ATOM 17073 N N . ARG D 1 421 ? 16.493 7.360 71.243 1.00 125.20 401 ARG D N 1
ATOM 17074 C CA . ARG D 1 421 ? 16.644 5.899 71.230 1.00 125.16 401 ARG D CA 1
ATOM 17075 C C . ARG D 1 421 ? 17.315 5.385 69.957 1.00 125.22 401 ARG D C 1
ATOM 17076 O O . ARG D 1 421 ? 17.610 4.195 69.827 1.00 125.06 401 ARG D O 1
ATOM 17084 N N . ASP D 1 422 ? 17.515 6.288 69.009 1.00 125.41 402 ASP D N 1
ATOM 17085 C CA . ASP D 1 422 ? 18.201 5.977 67.767 1.00 125.73 402 ASP D CA 1
ATOM 17086 C C . ASP D 1 422 ? 19.628 6.510 67.837 1.00 125.71 402 ASP D C 1
ATOM 17087 O O . ASP D 1 422 ? 20.459 6.201 66.980 1.00 125.83 402 ASP D O 1
ATOM 17092 N N . GLN D 1 423 ? 19.900 7.305 68.872 1.00 125.61 403 GLN D N 1
ATOM 17093 C CA . GLN D 1 423 ? 21.202 7.944 69.058 1.00 125.42 403 GLN D CA 1
ATOM 17094 C C . GLN D 1 423 ? 22.165 7.135 69.919 1.00 125.33 403 GLN D C 1
ATOM 17095 O O . GLN D 1 423 ? 23.342 7.008 69.577 1.00 125.35 403 GLN D O 1
ATOM 17101 N N . ALA D 1 424 ? 21.662 6.592 71.030 1.00 125.17 404 ALA D N 1
ATOM 17102 C CA . ALA D 1 424 ? 22.501 5.915 72.015 1.00 124.90 404 ALA D CA 1
ATOM 17103 C C . ALA D 1 424 ? 21.735 4.914 72.883 1.00 124.71 404 ALA D C 1
ATOM 17104 O O . ALA D 1 424 ? 20.529 5.047 73.090 1.00 124.58 404 ALA D O 1
ATOM 17106 N N . TYR D 1 425 ? 22.455 3.917 73.399 1.00 124.51 405 TYR D N 1
ATOM 17107 C CA . TYR D 1 425 ? 21.926 3.022 74.425 1.00 124.26 405 TYR D CA 1
ATOM 17108 C C . TYR D 1 425 ? 21.560 3.802 75.680 1.00 124.22 405 TYR D C 1
ATOM 17109 O O . TYR D 1 425 ? 20.657 3.411 76.423 1.00 124.39 405 TYR D O 1
ATOM 17118 N N . ILE D 1 426 ? 22.280 4.893 75.918 1.00 124.06 406 ILE D N 1
ATOM 17119 C CA . ILE D 1 426 ? 21.991 5.790 77.027 1.00 123.95 406 ILE D CA 1
ATOM 17120 C C . ILE D 1 426 ? 20.612 6.427 76.853 1.00 123.98 406 ILE D C 1
ATOM 17121 O O . ILE D 1 426 ? 19.886 6.616 77.835 1.00 123.96 406 ILE D O 1
ATOM 17126 N N . GLY D 1 427 ? 20.263 6.746 75.603 1.00 124.07 407 GLY D N 1
ATOM 17127 C CA . GLY D 1 427 ? 18.961 7.324 75.260 1.00 124.01 407 GLY D CA 1
ATOM 17128 C C . GLY D 1 427 ? 17.845 6.340 75.536 1.00 124.01 407 GLY D C 1
ATOM 17129 O O . GLY D 1 427 ? 16.837 6.697 76.140 1.00 123.94 407 GLY D O 1
ATOM 17130 N N . VAL D 1 428 ? 18.048 5.098 75.093 1.00 124.09 408 VAL D N 1
ATOM 17131 C CA . VAL D 1 428 ? 17.146 3.983 75.371 1.00 124.28 408 VAL D CA 1
ATOM 17132 C C . VAL D 1 428 ? 16.965 3.794 76.877 1.00 124.61 408 VAL D C 1
ATOM 17133 O O . VAL D 1 428 ? 15.835 3.721 77.359 1.00 124.80 408 VAL D O 1
ATOM 17137 N N . LEU D 1 429 ? 18.082 3.734 77.606 1.00 124.93 409 LEU D N 1
ATOM 17138 C CA . LEU D 1 429 ? 18.087 3.542 79.060 1.00 125.19 409 LEU D CA 1
ATOM 17139 C C . LEU D 1 429 ? 17.276 4.598 79.809 1.00 125.30 409 LEU D C 1
ATOM 17140 O O . LEU D 1 429 ? 16.385 4.271 80.593 1.00 125.29 409 LEU D O 1
ATOM 17145 N N . ILE D 1 430 ? 17.605 5.862 79.566 1.00 125.54 410 ILE D N 1
ATOM 17146 C CA . ILE D 1 430 ? 16.949 6.992 80.226 1.00 125.85 410 ILE D CA 1
ATOM 17147 C C . ILE D 1 430 ? 15.461 7.105 79.877 1.00 126.11 410 ILE D C 1
ATOM 17148 O O . ILE D 1 430 ? 14.640 7.450 80.733 1.00 126.29 410 ILE D O 1
ATOM 17153 N N . ASP D 1 431 ? 15.122 6.812 78.624 1.00 126.27 411 ASP D N 1
ATOM 17154 C CA . ASP D 1 431 ? 13.724 6.764 78.209 1.00 126.37 411 ASP D CA 1
ATOM 17155 C C . ASP D 1 431 ? 12.987 5.611 78.900 1.00 126.39 411 ASP D C 1
ATOM 17156 O O . ASP D 1 431 ? 11.952 5.822 79.523 1.00 126.35 411 ASP D O 1
ATOM 17161 N N . ASP D 1 432 ? 13.542 4.405 78.804 1.00 126.52 412 ASP D N 1
ATOM 17162 C CA . ASP D 1 432 ? 12.961 3.219 79.436 1.00 126.71 412 ASP D CA 1
ATOM 17163 C C . ASP D 1 432 ? 12.777 3.380 80.940 1.00 126.88 412 ASP D C 1
ATOM 17164 O O . ASP D 1 432 ? 11.801 2.888 81.507 1.00 126.96 412 ASP D O 1
ATOM 17169 N N . LEU D 1 433 ? 13.724 4.070 81.571 1.00 127.09 413 LEU D N 1
ATOM 17170 C CA . LEU D 1 433 ? 13.715 4.301 83.008 1.00 127.21 413 LEU D CA 1
ATOM 17171 C C . LEU D 1 433 ? 12.456 5.054 83.432 1.00 127.23 413 LEU D C 1
ATOM 17172 O O . LEU D 1 433 ? 11.647 4.538 84.207 1.00 127.22 413 LEU D O 1
ATOM 17177 N N . ILE D 1 434 ? 12.298 6.268 82.905 1.00 127.27 414 ILE D N 1
ATOM 17178 C CA . ILE D 1 434 ? 11.159 7.129 83.238 1.00 127.37 414 ILE D CA 1
ATOM 17179 C C . ILE D 1 434 ? 9.817 6.551 82.755 1.00 127.54 414 ILE D C 1
ATOM 17180 O O . ILE D 1 434 ? 8.769 6.863 83.323 1.00 127.43 414 ILE D O 1
ATOM 17185 N N . THR D 1 435 ? 9.873 5.703 81.723 1.00 127.89 415 THR D N 1
ATOM 17186 C CA . THR D 1 435 ? 8.688 5.059 81.130 1.00 128.15 415 THR D CA 1
ATOM 17187 C C . THR D 1 435 ? 8.329 3.749 81.837 1.00 128.59 415 THR D C 1
ATOM 17188 O O . THR D 1 435 ? 7.387 3.717 82.629 1.00 128.65 415 THR D O 1
ATOM 17192 N N . LYS D 1 436 ? 9.080 2.681 81.554 1.00 129.16 416 LYS D N 1
ATOM 17193 C CA . LYS D 1 436 ? 8.759 1.344 82.061 1.00 129.90 416 LYS D CA 1
ATOM 17194 C C . LYS D 1 436 ? 8.907 1.236 83.584 1.00 130.05 416 LYS D C 1
ATOM 17195 O O . LYS D 1 436 ? 10.016 1.256 84.118 1.00 130.04 416 LYS D O 1
ATOM 17201 N N . GLU D 1 437 ? 7.769 1.123 84.268 1.00 130.48 417 GLU D N 1
ATOM 17202 C CA . GLU D 1 437 ? 7.728 1.054 85.730 1.00 130.81 417 GLU D CA 1
ATOM 17203 C C . GLU D 1 437 ? 7.474 -0.372 86.235 1.00 130.89 417 GLU D C 1
ATOM 17204 O O . GLU D 1 437 ? 6.380 -0.939 86.046 1.00 130.84 417 GLU D O 1
ATOM 17210 N N . THR D 1 438 ? 8.502 -0.932 86.881 1.00 130.91 418 THR D N 1
ATOM 17211 C CA . THR D 1 438 ? 8.451 -2.300 87.414 1.00 130.89 418 THR D CA 1
ATOM 17212 C C . THR D 1 438 ? 9.193 -2.500 88.760 1.00 130.75 418 THR D C 1
ATOM 17213 O O . THR D 1 438 ? 10.201 -1.827 89.030 1.00 130.53 418 THR D O 1
ATOM 17217 N N . LYS D 1 439 ? 8.667 -3.430 89.574 1.00 130.57 419 LYS D N 1
ATOM 17218 C CA . LYS D 1 439 ? 9.157 -3.763 90.928 1.00 130.32 419 LYS D CA 1
ATOM 17219 C C . LYS D 1 439 ? 10.637 -4.161 91.054 1.00 130.53 419 LYS D C 1
ATOM 17220 O O . LYS D 1 439 ? 11.134 -4.342 92.170 1.00 130.51 419 LYS D O 1
ATOM 17226 N N . GLU D 1 440 ? 11.329 -4.306 89.926 1.00 130.71 420 GLU D N 1
ATOM 17227 C CA . GLU D 1 440 ? 12.729 -4.751 89.920 1.00 131.00 420 GLU D CA 1
ATOM 17228 C C . GLU D 1 440 ? 13.680 -3.668 89.381 1.00 130.67 420 GLU D C 1
ATOM 17229 O O . GLU D 1 440 ? 13.274 -2.871 88.527 1.00 130.73 420 GLU D O 1
ATOM 17235 N N . PRO D 1 441 ? 14.941 -3.626 89.879 1.00 130.43 421 PRO D N 1
ATOM 17236 C CA . PRO D 1 441 ? 15.904 -2.664 89.322 1.00 130.19 421 PRO D CA 1
ATOM 17237 C C . PRO D 1 441 ? 16.212 -2.931 87.849 1.00 130.04 421 PRO D C 1
ATOM 17238 O O . PRO D 1 441 ? 16.428 -4.082 87.453 1.00 130.09 421 PRO D O 1
ATOM 17242 N N . TYR D 1 442 ? 16.213 -1.864 87.055 1.00 129.84 422 TYR D N 1
ATOM 17243 C CA . TYR D 1 442 ? 16.352 -1.973 85.610 1.00 129.69 422 TYR D CA 1
ATOM 17244 C C . TYR D 1 442 ? 17.790 -2.304 85.190 1.00 129.77 422 TYR D C 1
ATOM 17245 O O . TYR D 1 442 ? 18.732 -1.554 85.484 1.00 129.68 422 TYR D O 1
ATOM 17254 N N . ARG D 1 443 ? 17.937 -3.450 84.519 1.00 129.85 423 ARG D N 1
ATOM 17255 C CA . ARG D 1 443 ? 19.203 -3.856 83.893 1.00 129.79 423 ARG D CA 1
ATOM 17256 C C . ARG D 1 443 ? 19.115 -3.799 82.360 1.00 129.80 423 ARG D C 1
ATOM 17257 O O . ARG D 1 443 ? 18.055 -4.052 81.769 1.00 129.86 423 ARG D O 1
ATOM 17265 N N . MET D 1 444 ? 20.236 -3.474 81.726 1.00 129.73 424 MET D N 1
ATOM 17266 C CA . MET D 1 444 ? 20.285 -3.356 80.276 1.00 129.72 424 MET D CA 1
ATOM 17267 C C . MET D 1 444 ? 20.411 -4.701 79.526 1.00 129.77 424 MET D C 1
ATOM 17268 O O . MET D 1 444 ? 20.099 -4.776 78.330 1.00 129.57 424 MET D O 1
ATOM 17273 N N . PHE D 1 445 ? 20.843 -5.760 80.220 1.00 129.89 425 PHE D N 1
ATOM 17274 C CA . PHE D 1 445 ? 21.033 -7.082 79.579 1.00 129.91 425 PHE D CA 1
ATOM 17275 C C . PHE D 1 445 ? 19.738 -7.636 78.941 1.00 129.97 425 PHE D C 1
ATOM 17276 O O . PHE D 1 445 ? 19.719 -7.934 77.735 1.00 129.91 425 PHE D O 1
ATOM 17284 N N . THR D 1 446 ? 18.667 -7.735 79.741 1.00 129.97 426 THR D N 1
ATOM 17285 C CA . THR D 1 446 ? 17.335 -8.137 79.251 1.00 129.97 426 THR D CA 1
ATOM 17286 C C . THR D 1 446 ? 16.763 -7.123 78.241 1.00 130.03 426 THR D C 1
ATOM 17287 O O . THR D 1 446 ? 15.936 -7.479 77.390 1.00 130.00 426 THR D O 1
ATOM 17291 N N . SER D 1 447 ? 17.216 -5.872 78.346 1.00 130.06 427 SER D N 1
ATOM 17292 C CA . SER D 1 447 ? 16.938 -4.841 77.344 1.00 130.18 427 SER D CA 1
ATOM 17293 C C . SER D 1 447 ? 17.445 -5.293 75.963 1.00 130.19 427 SER D C 1
ATOM 17294 O O . SER D 1 447 ? 18.646 -5.179 75.653 1.00 130.16 427 SER D O 1
ATOM 17297 N N . SER D 1 448 ? 16.517 -5.825 75.160 1.00 130.04 428 SER D N 1
ATOM 17298 C CA . SER D 1 448 ? 16.816 -6.298 73.805 1.00 129.96 428 SER D CA 1
ATOM 17299 C C . SER D 1 448 ? 16.519 -5.223 72.751 1.00 129.94 428 SER D C 1
ATOM 17300 O O . SER D 1 448 ? 15.795 -5.472 71.773 1.00 129.87 428 SER D O 1
ATOM 17303 N N . ALA D 1 449 ? 17.104 -4.038 72.965 1.00 129.90 429 ALA D N 1
ATOM 17304 C CA . ALA D 1 449 ? 16.940 -2.865 72.089 1.00 129.85 429 ALA D CA 1
ATOM 17305 C C . ALA D 1 449 ? 17.042 -3.207 70.596 1.00 129.76 429 ALA D C 1
ATOM 17306 O O . ALA D 1 449 ? 18.160 -3.332 70.060 1.00 129.88 429 ALA D O 1
ATOM 17308 N N . GLU D 1 450 ? 15.875 -3.346 69.948 1.00 129.36 430 GLU D N 1
ATOM 17309 C CA . GLU D 1 450 ? 15.759 -3.696 68.523 1.00 129.11 430 GLU D CA 1
ATOM 17310 C C . GLU D 1 450 ? 16.640 -2.861 67.570 1.00 129.04 430 GLU D C 1
ATOM 17311 O O . GLU D 1 450 ? 16.964 -3.312 66.466 1.00 129.02 430 GLU D O 1
ATOM 17317 N N . HIS D 1 451 ? 17.012 -1.651 68.001 1.00 128.92 431 HIS D N 1
ATOM 17318 C CA . HIS D 1 451 ? 17.972 -0.802 67.282 1.00 128.79 431 HIS D CA 1
ATOM 17319 C C . HIS D 1 451 ? 19.362 -1.296 67.635 1.00 128.56 431 HIS D C 1
ATOM 17320 O O . HIS D 1 451 ? 19.933 -0.899 68.659 1.00 128.80 431 HIS D O 1
ATOM 17327 N N . ARG D 1 452 ? 19.898 -2.186 66.806 1.00 128.10 432 ARG D N 1
ATOM 17328 C CA . ARG D 1 452 ? 21.142 -2.876 67.157 1.00 127.55 432 ARG D CA 1
ATOM 17329 C C . ARG D 1 452 ? 22.344 -2.436 66.316 1.00 127.21 432 ARG D C 1
ATOM 17330 O O . ARG D 1 452 ? 23.339 -1.949 66.855 1.00 127.09 432 ARG D O 1
ATOM 17338 N N . LEU D 1 453 ? 22.238 -2.597 65.000 1.00 126.84 433 LEU D N 1
ATOM 17339 C CA . LEU D 1 453 ? 23.357 -2.327 64.100 1.00 126.53 433 LEU D CA 1
ATOM 17340 C C . LEU D 1 453 ? 23.782 -0.859 64.108 1.00 126.45 433 LEU D C 1
ATOM 17341 O O . LEU D 1 453 ? 24.975 -0.555 64.104 1.00 126.34 433 LEU D O 1
ATOM 17346 N N . ILE D 1 454 ? 22.797 0.038 64.141 1.00 126.38 434 ILE D N 1
ATOM 17347 C CA . ILE D 1 454 ? 23.039 1.487 64.169 1.00 126.27 434 ILE D CA 1
ATOM 17348 C C . ILE D 1 454 ? 23.627 1.981 65.499 1.00 126.01 434 ILE D C 1
ATOM 17349 O O . ILE D 1 454 ? 24.124 3.104 65.582 1.00 126.06 434 ILE D O 1
ATOM 17354 N N . LEU D 1 455 ? 23.573 1.146 66.532 1.00 125.73 435 LEU D N 1
ATOM 17355 C CA . LEU D 1 455 ? 24.021 1.552 67.856 1.00 125.50 435 LEU D CA 1
ATOM 17356 C C . LEU D 1 455 ? 25.176 0.702 68.355 1.00 125.53 435 LEU D C 1
ATOM 17357 O O . LEU D 1 455 ? 25.501 0.728 69.549 1.00 125.51 435 LEU D O 1
ATOM 17362 N N . ARG D 1 456 ? 25.793 -0.048 67.442 1.00 125.49 436 ARG D N 1
ATOM 17363 C CA . ARG D 1 456 ? 26.910 -0.937 67.783 1.00 125.46 436 ARG D CA 1
ATOM 17364 C C . ARG D 1 456 ? 28.027 -0.162 68.472 1.00 125.52 436 ARG D C 1
ATOM 17365 O O . ARG D 1 456 ? 28.175 1.052 68.247 1.00 125.57 436 ARG D O 1
ATOM 17373 N N . HIS D 1 457 ? 28.809 -0.863 69.300 1.00 125.39 437 HIS D N 1
ATOM 17374 C CA . HIS D 1 457 ? 29.879 -0.238 70.090 1.00 125.10 437 HIS D CA 1
ATOM 17375 C C . HIS D 1 457 ? 30.868 0.577 69.251 1.00 125.20 437 HIS D C 1
ATOM 17376 O O . HIS D 1 457 ? 31.341 1.627 69.691 1.00 125.37 437 HIS D O 1
ATOM 17383 N N . ASP D 1 458 ? 31.161 0.106 68.041 1.00 125.14 438 ASP D N 1
ATOM 17384 C CA . ASP D 1 458 ? 32.289 0.632 67.274 1.00 125.06 438 ASP D CA 1
ATOM 17385 C C . ASP D 1 458 ? 32.050 1.942 66.522 1.00 124.85 438 ASP D C 1
ATOM 17386 O O . ASP D 1 458 ? 32.933 2.407 65.814 1.00 125.00 438 ASP D O 1
ATOM 17391 N N . ASN D 1 459 ? 30.881 2.544 66.671 1.00 124.74 439 ASN D N 1
ATOM 17392 C CA . ASN D 1 459 ? 30.655 3.833 66.023 1.00 124.93 439 ASN D CA 1
ATOM 17393 C C . ASN D 1 459 ? 30.152 4.897 66.982 1.00 124.88 439 ASN D C 1
ATOM 17394 O O . ASN D 1 459 ? 29.745 6.001 66.564 1.00 124.67 439 ASN D O 1
ATOM 17399 N N . ALA D 1 460 ? 30.195 4.552 68.268 1.00 124.78 440 ALA D N 1
ATOM 17400 C CA . ALA D 1 460 ? 29.670 5.403 69.325 1.00 124.92 440 ALA D CA 1
ATOM 17401 C C . ALA D 1 460 ? 30.201 6.827 69.238 1.00 125.12 440 ALA D C 1
ATOM 17402 O O . ALA D 1 460 ? 29.463 7.790 69.478 1.00 125.05 440 ALA D O 1
ATOM 17404 N N . ASP D 1 461 ? 31.481 6.948 68.882 1.00 125.40 441 ASP D N 1
ATOM 17405 C CA . ASP D 1 461 ? 32.143 8.249 68.794 1.00 125.61 441 ASP D CA 1
ATOM 17406 C C . ASP D 1 461 ? 31.544 9.127 67.698 1.00 125.54 441 ASP D C 1
ATOM 17407 O O . ASP D 1 461 ? 31.248 10.292 67.944 1.00 125.70 441 ASP D O 1
ATOM 17412 N N . LEU D 1 462 ? 31.334 8.552 66.512 1.00 125.38 442 LEU D N 1
ATOM 17413 C CA . LEU D 1 462 ? 30.748 9.273 65.380 1.00 125.02 442 LEU D CA 1
ATOM 17414 C C . LEU D 1 462 ? 29.371 9.810 65.767 1.00 124.89 442 LEU D C 1
ATOM 17415 O O . LEU D 1 462 ? 29.042 10.964 65.484 1.00 124.59 442 LEU D O 1
ATOM 17420 N N . ARG D 1 463 ? 28.596 8.973 66.455 1.00 124.93 443 ARG D N 1
ATOM 17421 C CA . ARG D 1 463 ? 27.238 9.323 66.879 1.00 125.01 443 ARG D CA 1
ATOM 17422 C C . ARG D 1 463 ? 27.186 10.448 67.917 1.00 125.18 443 ARG D C 1
ATOM 17423 O O . ARG D 1 463 ? 26.345 11.341 67.819 1.00 125.24 443 ARG D O 1
ATOM 17431 N N . LEU D 1 464 ? 28.085 10.415 68.899 1.00 125.30 444 LEU D N 1
ATOM 17432 C CA . LEU D 1 464 ? 27.933 11.276 70.077 1.00 125.33 444 LEU D CA 1
ATOM 17433 C C . LEU D 1 464 ? 28.975 12.387 70.238 1.00 125.40 444 LEU D C 1
ATOM 17434 O O . LEU D 1 464 ? 28.745 13.357 70.966 1.00 125.46 444 LEU D O 1
ATOM 17439 N N . ARG D 1 465 ? 30.100 12.256 69.542 1.00 125.44 445 ARG D N 1
ATOM 17440 C CA . ARG D 1 465 ? 31.231 13.184 69.688 1.00 125.46 445 ARG D CA 1
ATOM 17441 C C . ARG D 1 465 ? 30.867 14.661 69.574 1.00 125.38 445 ARG D C 1
ATOM 17442 O O . ARG D 1 465 ? 31.353 15.477 70.354 1.00 125.41 445 ARG D O 1
ATOM 17450 N N . LYS D 1 466 ? 30.017 15.001 68.608 1.00 125.36 446 LYS D N 1
ATOM 17451 C CA . LYS D 1 466 ? 29.582 16.385 68.439 1.00 125.34 446 LYS D CA 1
ATOM 17452 C C . LYS D 1 466 ? 28.774 16.874 69.639 1.00 125.31 446 LYS D C 1
ATOM 17453 O O . LYS D 1 466 ? 28.934 18.021 70.073 1.00 125.19 446 LYS D O 1
ATOM 17459 N N . ILE D 1 467 ? 27.923 15.997 70.176 1.00 125.28 447 ILE D N 1
ATOM 17460 C CA . ILE D 1 467 ? 27.130 16.316 71.370 1.00 125.21 447 ILE D CA 1
ATOM 17461 C C . ILE D 1 467 ? 28.061 16.567 72.548 1.00 125.33 447 ILE D C 1
ATOM 17462 O O . ILE D 1 467 ? 27.826 17.467 73.357 1.00 125.28 447 ILE D O 1
ATOM 17467 N N . GLY D 1 468 ? 29.129 15.775 72.614 1.00 125.45 448 GLY D N 1
ATOM 17468 C CA . GLY D 1 468 ? 30.180 15.966 73.608 1.00 125.66 448 GLY D CA 1
ATOM 17469 C C . GLY D 1 468 ? 30.801 17.351 73.528 1.00 125.80 448 GLY D C 1
ATOM 17470 O O . GLY D 1 468 ? 30.988 18.017 74.553 1.00 125.78 448 GLY D O 1
ATOM 17471 N N . TYR D 1 469 ? 31.107 17.791 72.309 1.00 125.89 449 TYR D N 1
ATOM 17472 C CA . TYR D 1 469 ? 31.715 19.094 72.114 1.00 126.06 449 TYR D CA 1
ATOM 17473 C C . TYR D 1 469 ? 30.888 20.221 72.733 1.00 126.29 449 TYR D C 1
ATOM 17474 O O . TYR D 1 469 ? 31.412 20.994 73.531 1.00 126.44 449 TYR D O 1
ATOM 17483 N N . ASP D 1 470 ? 29.603 20.304 72.386 1.00 126.56 450 ASP D N 1
ATOM 17484 C CA . ASP D 1 470 ? 28.726 21.366 72.903 1.00 126.94 450 ASP D CA 1
ATOM 17485 C C . ASP D 1 470 ? 28.713 21.466 74.438 1.00 127.07 450 ASP D C 1
ATOM 17486 O O . ASP D 1 470 ? 28.326 22.489 75.001 1.00 127.19 450 ASP D O 1
ATOM 17491 N N . CYS D 1 471 ? 29.146 20.409 75.109 1.00 127.11 451 CYS D N 1
ATOM 17492 C CA . CYS D 1 471 ? 29.109 20.378 76.555 1.00 127.30 451 CYS D CA 1
ATOM 17493 C C . CYS D 1 471 ? 30.512 20.490 77.139 1.00 127.28 451 CYS D C 1
ATOM 17494 O O . CYS D 1 471 ? 30.748 20.124 78.305 1.00 127.39 451 CYS D O 1
ATOM 17497 N N . ASN D 1 472 ? 31.435 21.004 76.326 1.00 127.02 452 ASN D N 1
ATOM 17498 C CA . ASN D 1 472 ? 32.817 21.220 76.749 1.00 126.93 452 ASN D CA 1
ATOM 17499 C C . ASN D 1 472 ? 33.504 19.992 77.345 1.00 126.71 452 ASN D C 1
ATOM 17500 O O . ASN D 1 472 ? 34.250 20.114 78.321 1.00 126.82 452 ASN D O 1
ATOM 17505 N N . LEU D 1 473 ? 33.249 18.819 76.765 1.00 126.38 453 LEU D N 1
ATOM 17506 C CA . LEU D 1 473 ? 33.845 17.575 77.268 1.00 126.10 453 LEU D CA 1
ATOM 17507 C C . LEU D 1 473 ? 34.726 16.889 76.230 1.00 126.13 453 LEU D C 1
ATOM 17508 O O . LEU D 1 473 ? 35.557 16.050 76.572 1.00 126.39 453 LEU D O 1
ATOM 17513 N N . VAL D 1 474 ? 34.539 17.240 74.965 1.00 126.02 454 VAL D N 1
ATOM 17514 C CA . VAL D 1 474 ? 35.368 16.695 73.899 1.00 126.09 454 VAL D CA 1
ATOM 17515 C C . VAL D 1 474 ? 36.184 17.836 73.269 1.00 126.27 454 VAL D C 1
ATOM 17516 O O . VAL D 1 474 ? 35.648 18.905 72.933 1.00 126.26 454 VAL D O 1
ATOM 17520 N N . SER D 1 475 ? 37.488 17.605 73.137 1.00 126.39 455 SER D N 1
ATOM 17521 C CA . SER D 1 475 ? 38.406 18.597 72.574 1.00 126.32 455 SER D CA 1
ATOM 17522 C C . SER D 1 475 ? 38.168 18.742 71.078 1.00 126.40 455 SER D C 1
ATOM 17523 O O . SER D 1 475 ? 37.612 17.842 70.447 1.00 126.41 455 SER D O 1
ATOM 17526 N N . SER D 1 476 ? 38.594 19.873 70.521 1.00 126.51 456 SER D N 1
ATOM 17527 C CA . SER D 1 476 ? 38.447 20.148 69.091 1.00 126.44 456 SER D CA 1
ATOM 17528 C C . SER D 1 476 ? 39.265 19.174 68.243 1.00 126.48 456 SER D C 1
ATOM 17529 O O . SER D 1 476 ? 38.788 18.685 67.227 1.00 126.36 456 SER D O 1
ATOM 17532 N N . ASP D 1 477 ? 40.486 18.884 68.685 1.00 126.69 457 ASP D N 1
ATOM 17533 C CA . ASP D 1 477 ? 41.339 17.860 68.070 1.00 126.99 457 ASP D CA 1
ATOM 17534 C C . ASP D 1 477 ? 40.677 16.473 68.102 1.00 127.06 457 ASP D C 1
ATOM 17535 O O . ASP D 1 477 ? 40.970 15.624 67.259 1.00 127.13 457 ASP D O 1
ATOM 17540 N N . ASP D 1 478 ? 39.805 16.244 69.086 1.00 127.00 458 ASP D N 1
ATOM 17541 C CA . ASP D 1 478 ? 38.970 15.047 69.118 1.00 126.95 458 ASP D CA 1
ATOM 17542 C C . ASP D 1 478 ? 37.776 15.169 68.167 1.00 126.86 458 ASP D C 1
ATOM 17543 O O . ASP D 1 478 ? 37.656 14.390 67.219 1.00 127.03 458 ASP D O 1
ATOM 17548 N N . LEU D 1 479 ? 36.902 16.150 68.417 1.00 126.56 459 LEU D N 1
ATOM 17549 C CA . LEU D 1 479 ? 35.681 16.358 67.621 1.00 126.16 459 LEU D CA 1
ATOM 17550 C C . LEU D 1 479 ? 35.964 16.414 66.123 1.00 126.06 459 LEU D C 1
ATOM 17551 O O . LEU D 1 479 ? 35.317 15.725 65.334 1.00 125.82 459 LEU D O 1
ATOM 17556 N N . HIS D 1 480 ? 36.935 17.244 65.748 1.00 126.11 460 HIS D N 1
ATOM 17557 C CA . HIS D 1 480 ? 37.306 17.430 64.353 1.00 126.08 460 HIS D CA 1
ATOM 17558 C C . HIS D 1 480 ? 37.909 16.141 63.764 1.00 126.20 460 HIS D C 1
ATOM 17559 O O . HIS D 1 480 ? 37.835 15.919 62.558 1.00 126.44 460 HIS D O 1
ATOM 17566 N N . ARG D 1 481 ? 38.492 15.296 64.612 1.00 126.21 461 ARG D N 1
ATOM 17567 C CA . ARG D 1 481 ? 39.105 14.046 64.159 1.00 126.43 461 ARG D CA 1
ATOM 17568 C C . ARG D 1 481 ? 38.057 12.990 63.849 1.00 126.35 461 ARG D C 1
ATOM 17569 O O . ARG D 1 481 ? 38.256 12.149 62.972 1.00 126.33 461 ARG D O 1
ATOM 17577 N N . THR D 1 482 ? 36.945 13.030 64.574 1.00 126.43 462 THR D N 1
ATOM 17578 C CA . THR D 1 482 ? 35.833 12.123 64.297 1.00 126.64 462 THR D CA 1
ATOM 17579 C C . THR D 1 482 ? 35.008 12.597 63.087 1.00 126.64 462 THR D C 1
ATOM 17580 O O . THR D 1 482 ? 34.415 11.790 62.371 1.00 126.62 462 THR D O 1
ATOM 17584 N N . GLU D 1 483 ? 34.979 13.911 62.873 1.00 126.64 463 GLU D N 1
ATOM 17585 C CA . GLU D 1 483 ? 34.311 14.491 61.716 1.00 126.64 463 GLU D CA 1
ATOM 17586 C C . GLU D 1 483 ? 35.036 14.132 60.429 1.00 126.55 463 GLU D C 1
ATOM 17587 O O . GLU D 1 483 ? 34.432 14.133 59.356 1.00 126.60 463 GLU D O 1
ATOM 17593 N N . SER D 1 484 ? 36.329 13.827 60.544 1.00 126.55 464 SER D N 1
ATOM 17594 C CA . SER D 1 484 ? 37.149 13.484 59.380 1.00 126.61 464 SER D CA 1
ATOM 17595 C C . SER D 1 484 ? 37.172 11.976 59.119 1.00 126.61 464 SER D C 1
ATOM 17596 O O . SER D 1 484 ? 37.400 11.547 57.992 1.00 126.91 464 SER D O 1
ATOM 17599 N N . ILE D 1 485 ? 36.930 11.176 60.149 1.00 126.44 465 ILE D N 1
ATOM 17600 C CA . ILE D 1 485 ? 36.928 9.728 59.976 1.00 126.42 465 ILE D CA 1
ATOM 17601 C C . ILE D 1 485 ? 35.667 9.272 59.221 1.00 126.43 465 ILE D C 1
ATOM 17602 O O . ILE D 1 485 ? 35.697 8.288 58.480 1.00 126.44 465 ILE D O 1
ATOM 17607 N N . ILE D 1 486 ? 34.574 10.012 59.397 1.00 126.42 466 ILE D N 1
ATOM 17608 C CA . ILE D 1 486 ? 33.334 9.752 58.670 1.00 126.41 466 ILE D CA 1
ATOM 17609 C C . ILE D 1 486 ? 33.473 10.172 57.206 1.00 126.53 466 ILE D C 1
ATOM 17610 O O . ILE D 1 486 ? 32.924 9.519 56.319 1.00 126.69 466 ILE D O 1
ATOM 17615 N N . LYS D 1 487 ? 34.209 11.259 56.965 1.00 126.50 467 LYS D N 1
ATOM 17616 C CA . LYS D 1 487 ? 34.470 11.747 55.608 1.00 126.41 467 LYS D CA 1
ATOM 17617 C C . LYS D 1 487 ? 35.187 10.701 54.760 1.00 126.40 467 LYS D C 1
ATOM 17618 O O . LYS D 1 487 ? 34.890 10.561 53.579 1.00 126.53 467 LYS D O 1
ATOM 17624 N N . ARG D 1 488 ? 36.119 9.971 55.373 1.00 126.37 468 ARG D N 1
ATOM 17625 C CA . ARG D 1 488 ? 36.926 8.965 54.675 1.00 126.42 468 ARG D CA 1
ATOM 17626 C C . ARG D 1 488 ? 36.128 7.720 54.321 1.00 126.35 468 ARG D C 1
ATOM 17627 O O . ARG D 1 488 ? 36.363 7.119 53.278 1.00 126.29 468 ARG D O 1
ATOM 17635 N N . VAL D 1 489 ? 35.211 7.324 55.204 1.00 126.41 469 VAL D N 1
ATOM 17636 C CA . VAL D 1 489 ? 34.391 6.128 54.994 1.00 126.52 469 VAL D CA 1
ATOM 17637 C C . VAL D 1 489 ? 33.531 6.280 53.739 1.00 126.66 469 VAL D C 1
ATOM 17638 O O . VAL D 1 489 ? 33.587 5.444 52.835 1.00 126.64 469 VAL D O 1
ATOM 17642 N N . GLN D 1 490 ? 32.755 7.360 53.691 1.00 126.83 470 GLN D N 1
ATOM 17643 C CA . GLN D 1 490 ? 31.931 7.681 52.529 1.00 127.03 470 GLN D CA 1
ATOM 17644 C C . GLN D 1 490 ? 32.771 7.977 51.281 1.00 126.94 470 GLN D C 1
ATOM 17645 O O . GLN D 1 490 ? 32.397 7.562 50.182 1.00 126.94 470 GLN D O 1
ATOM 17651 N N . HIS D 1 491 ? 33.890 8.690 51.462 1.00 126.91 471 HIS D N 1
ATOM 17652 C CA . HIS D 1 491 ? 34.866 8.939 50.394 1.00 126.99 471 HIS D CA 1
ATOM 17653 C C . HIS D 1 491 ? 35.421 7.635 49.831 1.00 127.00 471 HIS D C 1
ATOM 17654 O O . HIS D 1 491 ? 35.730 7.546 48.640 1.00 127.09 471 HIS D O 1
ATOM 17661 N N . CYS D 1 492 ? 35.551 6.633 50.698 1.00 127.06 472 CYS D N 1
ATOM 17662 C CA . CYS D 1 492 ? 36.021 5.312 50.301 1.00 127.02 472 CYS D CA 1
ATOM 17663 C C . CYS D 1 492 ? 34.920 4.543 49.580 1.00 126.97 472 CYS D C 1
ATOM 17664 O O . CYS D 1 492 ? 35.186 3.880 48.574 1.00 127.02 472 CYS D O 1
ATOM 17667 N N . LEU D 1 493 ? 33.688 4.655 50.089 1.00 126.90 473 LEU D N 1
ATOM 17668 C CA . LEU D 1 493 ? 32.502 4.028 49.478 1.00 126.85 473 LEU D CA 1
ATOM 17669 C C . LEU D 1 493 ? 32.208 4.546 48.066 1.00 127.01 473 LEU D C 1
ATOM 17670 O O . LEU D 1 493 ? 31.512 3.883 47.291 1.00 127.14 473 LEU D O 1
ATOM 17675 N N . GLU D 1 494 ? 32.722 5.735 47.747 1.00 127.06 474 GLU D N 1
ATOM 17676 C CA . GLU D 1 494 ? 32.685 6.265 46.386 1.00 127.13 474 GLU D CA 1
ATOM 17677 C C . GLU D 1 494 ? 33.489 5.347 45.471 1.00 127.15 474 GLU D C 1
ATOM 17678 O O . GLU D 1 494 ? 33.044 4.976 44.378 1.00 127.17 474 GLU D O 1
ATOM 17684 N N . VAL D 1 495 ? 34.673 4.976 45.951 1.00 127.11 475 VAL D N 1
ATOM 17685 C CA . VAL D 1 495 ? 35.650 4.220 45.179 1.00 127.15 475 VAL D CA 1
ATOM 17686 C C . VAL D 1 495 ? 35.319 2.725 45.173 1.00 126.94 475 VAL D C 1
ATOM 17687 O O . VAL D 1 495 ? 35.653 2.009 44.231 1.00 126.95 475 VAL D O 1
ATOM 17691 N N . MET D 1 496 ? 34.631 2.268 46.210 1.00 126.82 476 MET D N 1
ATOM 17692 C CA . MET D 1 496 ? 34.271 0.852 46.335 1.00 126.84 476 MET D CA 1
ATOM 17693 C C . MET D 1 496 ? 33.248 0.357 45.297 1.00 126.72 476 MET D C 1
ATOM 17694 O O . MET D 1 496 ? 32.997 -0.848 45.181 1.00 126.65 476 MET D O 1
ATOM 17699 N N . LYS D 1 497 ? 32.662 1.289 44.553 1.00 126.53 477 LYS D N 1
ATOM 17700 C CA . LYS D 1 497 ? 31.720 0.951 43.497 1.00 126.37 477 LYS D CA 1
ATOM 17701 C C . LYS D 1 497 ? 32.420 0.989 42.149 1.00 126.29 477 LYS D C 1
ATOM 17702 O O . LYS D 1 497 ? 32.154 0.160 41.279 1.00 126.30 477 LYS D O 1
ATOM 17708 N N . THR D 1 498 ? 33.313 1.961 41.987 1.00 126.23 478 THR D N 1
ATOM 17709 C CA . THR D 1 498 ? 34.016 2.177 40.727 1.00 126.21 478 THR D CA 1
ATOM 17710 C C . THR D 1 498 ? 35.051 1.102 40.566 1.00 126.11 478 THR D C 1
ATOM 17711 O O . THR D 1 498 ? 35.202 0.499 39.495 1.00 126.17 478 THR D O 1
ATOM 17715 N N . ALA D 1 499 ? 35.748 0.861 41.662 1.00 125.92 479 ALA D N 1
ATOM 17716 C CA . ALA D 1 499 ? 36.867 -0.031 41.603 1.00 125.77 479 ALA D CA 1
ATOM 17717 C C . ALA D 1 499 ? 36.460 -1.386 41.036 1.00 125.61 479 ALA D C 1
ATOM 17718 O O . ALA D 1 499 ? 35.385 -1.922 41.319 1.00 125.38 479 ALA D O 1
ATOM 17720 N N . LYS D 1 500 ? 37.346 -1.907 40.202 1.00 125.60 480 LYS D N 1
ATOM 17721 C CA . LYS D 1 500 ? 37.116 -3.136 39.470 1.00 125.63 480 LYS D CA 1
ATOM 17722 C C . LYS D 1 500 ? 38.113 -4.215 39.873 1.00 125.51 480 LYS D C 1
ATOM 17723 O O . LYS D 1 500 ? 39.264 -3.914 40.208 1.00 125.56 480 LYS D O 1
ATOM 17729 N N . VAL D 1 501 ? 37.670 -5.469 39.839 1.00 125.33 481 VAL D N 1
ATOM 17730 C CA . VAL D 1 501 ? 38.532 -6.595 40.188 1.00 125.39 481 VAL D CA 1
ATOM 17731 C C . VAL D 1 501 ? 38.378 -7.774 39.243 1.00 125.23 481 VAL D C 1
ATOM 17732 O O . VAL D 1 501 ? 37.341 -8.435 39.228 1.00 125.09 481 VAL D O 1
ATOM 17736 N N . THR D 1 502 ? 39.430 -8.037 38.472 1.00 125.29 482 THR D N 1
ATOM 17737 C CA . THR D 1 502 ? 39.420 -9.097 37.463 1.00 125.39 482 THR D CA 1
ATOM 17738 C C . THR D 1 502 ? 39.403 -10.485 38.111 1.00 125.38 482 THR D C 1
ATOM 17739 O O . THR D 1 502 ? 39.919 -10.655 39.214 1.00 125.40 482 THR D O 1
ATOM 17743 N N . PRO D 1 503 ? 38.805 -11.479 37.427 1.00 125.43 483 PRO D N 1
ATOM 17744 C CA . PRO D 1 503 ? 38.768 -12.851 37.925 1.00 125.47 483 PRO D CA 1
ATOM 17745 C C . PRO D 1 503 ? 40.144 -13.508 37.932 1.00 125.56 483 PRO D C 1
ATOM 17746 O O . PRO D 1 503 ? 40.267 -14.673 38.301 1.00 125.61 483 PRO D O 1
ATOM 17750 N N . ALA D 1 504 ? 41.164 -12.765 37.517 1.00 125.66 484 ALA D N 1
ATOM 17751 C CA . ALA D 1 504 ? 42.531 -13.263 37.513 1.00 125.69 484 ALA D CA 1
ATOM 17752 C C . ALA D 1 504 ? 43.101 -13.346 38.924 1.00 125.71 484 ALA D C 1
ATOM 17753 O O . ALA D 1 504 ? 43.838 -14.279 39.235 1.00 125.70 484 ALA D O 1
ATOM 17755 N N . GLU D 1 505 ? 42.739 -12.384 39.773 1.00 125.78 485 GLU D N 1
ATOM 17756 C CA . GLU D 1 505 ? 43.324 -12.261 41.117 1.00 125.96 485 GLU D CA 1
ATOM 17757 C C . GLU D 1 505 ? 42.586 -13.010 42.223 1.00 125.99 485 GLU D C 1
ATOM 17758 O O . GLU D 1 505 ? 43.215 -13.547 43.141 1.00 126.07 485 GLU D O 1
ATOM 17764 N N . ILE D 1 506 ? 41.259 -13.025 42.149 1.00 125.95 486 ILE D N 1
ATOM 17765 C CA . ILE D 1 506 ? 40.453 -13.512 43.262 1.00 125.85 486 ILE D CA 1
ATOM 17766 C C . ILE D 1 506 ? 40.023 -14.964 43.091 1.00 125.75 486 ILE D C 1
ATOM 17767 O O . ILE D 1 506 ? 39.688 -15.622 44.070 1.00 125.91 486 ILE D O 1
ATOM 17772 N N . ASN D 1 507 ? 40.052 -15.471 41.863 1.00 125.62 487 ASN D N 1
ATOM 17773 C CA . ASN D 1 507 ? 39.597 -16.838 41.596 1.00 125.61 487 ASN D CA 1
ATOM 17774 C C . ASN D 1 507 ? 40.330 -17.936 42.356 1.00 125.57 487 ASN D C 1
ATOM 17775 O O . ASN D 1 507 ? 39.702 -18.889 42.815 1.00 125.57 487 ASN D O 1
ATOM 17780 N N . THR D 1 508 ? 41.647 -17.808 42.486 1.00 125.55 488 THR D N 1
ATOM 17781 C CA . THR D 1 508 ? 42.419 -18.750 43.301 1.00 125.49 488 THR D CA 1
ATOM 17782 C C . THR D 1 508 ? 42.138 -18.572 44.794 1.00 125.37 488 THR D C 1
ATOM 17783 O O . THR D 1 508 ? 42.151 -19.547 45.544 1.00 125.38 488 THR D O 1
ATOM 17787 N N . LEU D 1 509 ? 41.880 -17.332 45.212 1.00 125.24 489 LEU D N 1
ATOM 17788 C CA . LEU D 1 509 ? 41.468 -17.049 46.586 1.00 125.18 489 LEU D CA 1
ATOM 17789 C C . LEU D 1 509 ? 40.120 -17.694 46.892 1.00 125.21 489 LEU D C 1
ATOM 17790 O O . LEU D 1 509 ? 39.965 -18.381 47.905 1.00 125.36 489 LEU D O 1
ATOM 17795 N N . LEU D 1 510 ? 39.158 -17.472 46.002 1.00 125.20 490 LEU D N 1
ATOM 17796 C CA . LEU D 1 510 ? 37.797 -17.970 46.171 1.00 125.16 490 LEU D CA 1
ATOM 17797 C C . LEU D 1 510 ? 37.704 -19.487 46.067 1.00 125.33 490 LEU D C 1
ATOM 17798 O O . LEU D 1 510 ? 36.834 -20.093 46.686 1.00 125.32 490 LEU D O 1
ATOM 17803 N N . MET D 1 511 ? 38.600 -20.089 45.286 1.00 125.60 491 MET D N 1
ATOM 17804 C CA . MET D 1 511 ? 38.706 -21.546 45.186 1.00 125.98 491 MET D CA 1
ATOM 17805 C C . MET D 1 511 ? 39.003 -22.197 46.531 1.00 125.85 491 MET D C 1
ATOM 17806 O O . MET D 1 511 ? 38.427 -23.232 46.868 1.00 125.92 491 MET D O 1
ATOM 17811 N N . ASN D 1 512 ? 39.917 -21.589 47.281 1.00 125.72 492 ASN D N 1
ATOM 17812 C CA . ASN D 1 512 ? 40.309 -22.096 48.581 1.00 125.50 492 ASN D CA 1
ATOM 17813 C C . ASN D 1 512 ? 39.252 -21.803 49.629 1.00 125.41 492 ASN D C 1
ATOM 17814 O O . ASN D 1 512 ? 38.934 -22.662 50.440 1.00 125.47 492 ASN D O 1
ATOM 17819 N N . LYS D 1 513 ? 38.694 -20.595 49.595 1.00 125.21 493 LYS D N 1
ATOM 17820 C CA . LYS D 1 513 ? 37.630 -20.214 50.519 1.00 125.01 493 LYS D CA 1
ATOM 17821 C C . LYS D 1 513 ? 36.316 -20.928 50.218 1.00 125.06 493 LYS D C 1
ATOM 17822 O O . LYS D 1 513 ? 35.434 -20.991 51.072 1.00 124.99 493 LYS D O 1
ATOM 17828 N N . GLY D 1 514 ? 36.201 -21.466 49.004 1.00 125.25 494 GLY D N 1
ATOM 17829 C CA . GLY D 1 514 ? 35.008 -22.198 48.556 1.00 125.37 494 GLY D CA 1
ATOM 17830 C C . GLY D 1 514 ? 33.762 -21.339 48.526 1.00 125.38 494 GLY D C 1
ATOM 17831 O O . GLY D 1 514 ? 32.685 -21.779 48.918 1.00 125.31 494 GLY D O 1
ATOM 17832 N N . LEU D 1 515 ? 33.919 -20.112 48.044 1.00 125.50 495 LEU D N 1
ATOM 17833 C CA . LEU D 1 515 ? 32.899 -19.089 48.190 1.00 125.67 495 LEU D CA 1
ATOM 17834 C C . LEU D 1 515 ? 32.061 -18.935 46.915 1.00 125.87 495 LEU D C 1
ATOM 17835 O O . LEU D 1 515 ? 31.379 -19.877 46.510 1.00 126.07 495 LEU D O 1
ATOM 17840 N N . GLN D 1 516 ? 32.096 -17.752 46.302 1.00 125.97 496 GLN D N 1
ATOM 17841 C CA . GLN D 1 516 ? 31.456 -17.525 45.008 1.00 125.85 496 GLN D CA 1
ATOM 17842 C C . GLN D 1 516 ? 32.552 -17.606 43.972 1.00 125.83 496 GLN D C 1
ATOM 17843 O O . GLN D 1 516 ? 33.564 -16.931 44.097 1.00 125.87 496 GLN D O 1
ATOM 17849 N N . GLU D 1 517 ? 32.374 -18.424 42.949 1.00 125.83 497 GLU D N 1
ATOM 17850 C CA . GLU D 1 517 ? 33.391 -18.476 41.920 1.00 125.87 497 GLU D CA 1
ATOM 17851 C C . GLU D 1 517 ? 33.181 -17.350 40.924 1.00 125.84 497 GLU D C 1
ATOM 17852 O O . GLU D 1 517 ? 32.055 -17.082 40.504 1.00 125.98 497 GLU D O 1
ATOM 17858 N N . LEU D 1 518 ? 34.272 -16.690 40.556 1.00 125.75 498 LEU D N 1
ATOM 17859 C CA . LEU D 1 518 ? 34.190 -15.557 39.650 1.00 125.74 498 LEU D CA 1
ATOM 17860 C C . LEU D 1 518 ? 34.448 -15.978 38.193 1.00 125.98 498 LEU D C 1
ATOM 17861 O O . LEU D 1 518 ? 35.549 -15.813 37.665 1.00 126.02 498 LEU D O 1
ATOM 17866 N N . LYS D 1 519 ? 33.411 -16.521 37.559 1.00 126.20 499 LYS D N 1
ATOM 17867 C CA . LYS D 1 519 ? 33.454 -16.975 36.165 1.00 126.52 499 LYS D CA 1
ATOM 17868 C C . LYS D 1 519 ? 33.817 -15.870 35.174 1.00 126.66 499 LYS D C 1
ATOM 17869 O O . LYS D 1 519 ? 34.213 -16.151 34.034 1.00 126.61 499 LYS D O 1
ATOM 17875 N N . THR D 1 520 ? 33.679 -14.618 35.609 1.00 126.83 500 THR D N 1
ATOM 17876 C CA . THR D 1 520 ? 33.396 -13.532 34.676 1.00 126.99 500 THR D CA 1
ATOM 17877 C C . THR D 1 520 ? 33.833 -12.117 35.132 1.00 127.08 500 THR D C 1
ATOM 17878 O O . THR D 1 520 ? 34.938 -11.954 35.650 1.00 126.92 500 THR D O 1
ATOM 17882 N N . PRO D 1 521 ? 32.969 -11.091 34.946 1.00 127.24 501 PRO D N 1
ATOM 17883 C CA . PRO D 1 521 ? 33.458 -9.722 34.974 1.00 127.26 501 PRO D CA 1
ATOM 17884 C C . PRO D 1 521 ? 33.230 -8.995 36.305 1.00 127.20 501 PRO D C 1
ATOM 17885 O O . PRO D 1 521 ? 33.452 -7.792 36.375 1.00 127.12 501 PRO D O 1
ATOM 17889 N N . ALA D 1 522 ? 32.796 -9.724 37.328 1.00 127.25 502 ALA D N 1
ATOM 17890 C CA . ALA D 1 522 ? 32.596 -9.145 38.651 1.00 127.51 502 ALA D CA 1
ATOM 17891 C C . ALA D 1 522 ? 33.722 -8.180 39.006 1.00 127.55 502 ALA D C 1
ATOM 17892 O O . ALA D 1 522 ? 34.843 -8.598 39.297 1.00 127.68 502 ALA D O 1
ATOM 17894 N N . ARG D 1 523 ? 33.416 -6.887 38.981 1.00 127.44 503 ARG D N 1
ATOM 17895 C CA . ARG D 1 523 ? 34.249 -5.889 39.644 1.00 127.23 503 ARG D CA 1
ATOM 17896 C C . ARG D 1 523 ? 33.530 -5.279 40.842 1.00 127.01 503 ARG D C 1
ATOM 17897 O O . ARG D 1 523 ? 33.618 -5.792 41.958 1.00 126.82 503 ARG D O 1
ATOM 17905 N N . ALA D 1 524 ? 32.819 -4.182 40.604 1.00 126.96 504 ALA D N 1
ATOM 17906 C CA . ALA D 1 524 ? 31.918 -3.620 41.603 1.00 126.91 504 ALA D CA 1
ATOM 17907 C C . ALA D 1 524 ? 32.327 -4.039 43.011 1.00 126.93 504 ALA D C 1
ATOM 17908 O O . ALA D 1 524 ? 31.554 -4.671 43.731 1.00 127.12 504 ALA D O 1
ATOM 17910 N N . LEU D 1 525 ? 33.548 -3.683 43.398 1.00 126.81 505 LEU D N 1
ATOM 17911 C CA . LEU D 1 525 ? 34.109 -4.119 44.686 1.00 126.70 505 LEU D CA 1
ATOM 17912 C C . LEU D 1 525 ? 33.137 -4.543 45.772 1.00 126.55 505 LEU D C 1
ATOM 17913 O O . LEU D 1 525 ? 33.262 -5.635 46.325 1.00 126.50 505 LEU D O 1
ATOM 17918 N N . SER D 1 526 ? 32.193 -3.663 46.093 1.00 126.42 506 SER D N 1
ATOM 17919 C CA . SER D 1 526 ? 31.181 -3.939 47.109 1.00 126.35 506 SER D CA 1
ATOM 17920 C C . SER D 1 526 ? 30.541 -5.315 46.897 1.00 126.43 506 SER D C 1
ATOM 17921 O O . SER D 1 526 ? 30.368 -6.073 47.850 1.00 126.42 506 SER D O 1
ATOM 17924 N N . LEU D 1 527 ? 30.232 -5.630 45.636 1.00 126.57 507 LEU D N 1
ATOM 17925 C CA . LEU D 1 527 ? 29.627 -6.906 45.229 1.00 126.70 507 LEU D CA 1
ATOM 17926 C C . LEU D 1 527 ? 30.525 -8.115 45.524 1.00 126.74 507 LEU D C 1
ATOM 17927 O O . LEU D 1 527 ? 30.044 -9.250 45.580 1.00 126.83 507 LEU D O 1
ATOM 17932 N N . ILE D 1 528 ? 31.822 -7.875 45.713 1.00 126.71 508 ILE D N 1
ATOM 17933 C CA . ILE D 1 528 ? 32.725 -8.940 46.132 1.00 126.73 508 ILE D CA 1
ATOM 17934 C C . ILE D 1 528 ? 32.578 -9.147 47.636 1.00 126.76 508 ILE D C 1
ATOM 17935 O O . ILE D 1 528 ? 31.906 -10.086 48.067 1.00 126.83 508 ILE D O 1
ATOM 17940 N N . LYS D 1 529 ? 33.188 -8.257 48.421 1.00 126.78 509 LYS D N 1
ATOM 17941 C CA . LYS D 1 529 ? 33.254 -8.386 49.883 1.00 126.81 509 LYS D CA 1
ATOM 17942 C C . LYS D 1 529 ? 31.896 -8.252 50.567 1.00 126.87 509 LYS D C 1
ATOM 17943 O O . LYS D 1 529 ? 31.520 -7.179 51.060 1.00 126.83 509 LYS D O 1
ATOM 17949 N N . ARG D 1 530 ? 31.166 -9.364 50.579 1.00 126.86 510 ARG D N 1
ATOM 17950 C CA . ARG D 1 530 ? 29.891 -9.453 51.257 1.00 126.78 510 ARG D CA 1
ATOM 17951 C C . ARG D 1 530 ? 29.715 -10.796 51.965 1.00 126.92 510 ARG D C 1
ATOM 17952 O O . ARG D 1 530 ? 29.426 -10.813 53.167 1.00 127.08 510 ARG D O 1
ATOM 17960 N N . PRO D 1 531 ? 29.923 -11.925 51.248 1.00 126.95 511 PRO D N 1
ATOM 17961 C CA . PRO D 1 531 ? 29.533 -13.210 51.845 1.00 126.94 511 PRO D CA 1
ATOM 17962 C C . PRO D 1 531 ? 30.488 -13.775 52.907 1.00 126.75 511 PRO D C 1
ATOM 17963 O O . PRO D 1 531 ? 30.036 -14.463 53.822 1.00 126.72 511 PRO D O 1
ATOM 17967 N N . GLY D 1 532 ? 31.783 -13.497 52.781 1.00 126.56 512 GLY D N 1
ATOM 17968 C CA . GLY D 1 532 ? 32.777 -13.986 53.744 1.00 126.45 512 GLY D CA 1
ATOM 17969 C C . GLY D 1 532 ? 34.209 -13.628 53.379 1.00 126.46 512 GLY D C 1
ATOM 17970 O O . GLY D 1 532 ? 35.128 -14.419 53.600 1.00 126.49 512 GLY D O 1
ATOM 17971 N N . ILE D 1 533 ? 34.388 -12.430 52.821 1.00 126.36 513 ILE D N 1
ATOM 17972 C CA . ILE D 1 533 ? 35.680 -11.937 52.345 1.00 126.05 513 ILE D CA 1
ATOM 17973 C C . ILE D 1 533 ? 36.001 -10.639 53.052 1.00 125.90 513 ILE D C 1
ATOM 17974 O O . ILE D 1 533 ? 35.133 -9.779 53.207 1.00 125.83 513 ILE D O 1
ATOM 17979 N N . SER D 1 534 ? 37.260 -10.496 53.458 1.00 125.87 514 SER D N 1
ATOM 17980 C CA . SER D 1 534 ? 37.746 -9.275 54.108 1.00 125.73 514 SER D CA 1
ATOM 17981 C C . SER D 1 534 ? 38.020 -8.183 53.100 1.00 125.51 514 SER D C 1
ATOM 17982 O O . SER D 1 534 ? 38.444 -8.457 51.984 1.00 125.52 514 SER D O 1
ATOM 17985 N N . LEU D 1 535 ? 37.788 -6.941 53.508 1.00 125.41 515 LEU D N 1
ATOM 17986 C CA . LEU D 1 535 ? 38.179 -5.793 52.703 1.00 125.43 515 LEU D CA 1
ATOM 17987 C C . LEU D 1 535 ? 39.676 -5.857 52.399 1.00 125.62 515 LEU D C 1
ATOM 17988 O O . LEU D 1 535 ? 40.099 -5.538 51.296 1.00 125.57 515 LEU D O 1
ATOM 17993 N N . GLN D 1 536 ? 40.457 -6.300 53.381 1.00 125.97 516 GLN D N 1
ATOM 17994 C CA . GLN D 1 536 ? 41.903 -6.479 53.228 1.00 126.42 516 GLN D CA 1
ATOM 17995 C C . GLN D 1 536 ? 42.302 -7.671 52.349 1.00 126.26 516 GLN D C 1
ATOM 17996 O O . GLN D 1 536 ? 43.451 -7.759 51.916 1.00 126.29 516 GLN D O 1
ATOM 18002 N N . ASP D 1 537 ? 41.367 -8.583 52.086 1.00 126.23 517 ASP D N 1
ATOM 18003 C CA . ASP D 1 537 ? 41.629 -9.690 51.165 1.00 126.24 517 ASP D CA 1
ATOM 18004 C C . ASP D 1 537 ? 41.682 -9.184 49.729 1.00 126.08 517 ASP D C 1
ATOM 18005 O O . ASP D 1 537 ? 42.303 -9.804 48.862 1.00 126.06 517 ASP D O 1
ATOM 18010 N N . ILE D 1 538 ? 41.018 -8.055 49.491 1.00 125.89 518 ILE D N 1
ATOM 18011 C CA . ILE D 1 538 ? 40.954 -7.446 48.164 1.00 125.67 518 ILE D CA 1
ATOM 18012 C C . ILE D 1 538 ? 42.166 -6.546 47.898 1.00 125.68 518 ILE D C 1
ATOM 18013 O O . ILE D 1 538 ? 42.910 -6.779 46.941 1.00 125.72 518 ILE D O 1
ATOM 18018 N N . LEU D 1 539 ? 42.368 -5.536 48.749 1.00 125.60 519 LEU D N 1
ATOM 18019 C CA . LEU D 1 539 ? 43.530 -4.646 48.652 1.00 125.48 519 LEU D CA 1
ATOM 18020 C C . LEU D 1 539 ? 44.819 -5.434 48.456 1.00 125.52 519 LEU D C 1
ATOM 18021 O O . LEU D 1 539 ? 45.727 -4.986 47.770 1.00 125.64 519 LEU D O 1
ATOM 18026 N N . GLU D 1 540 ? 44.875 -6.622 49.044 1.00 125.63 520 GLU D N 1
ATOM 18027 C CA . GLU D 1 540 ? 46.035 -7.497 48.941 1.00 125.90 520 GLU D CA 1
ATOM 18028 C C . GLU D 1 540 ? 46.119 -8.228 47.602 1.00 125.72 520 GLU D C 1
ATOM 18029 O O . GLU D 1 540 ? 47.206 -8.614 47.166 1.00 125.78 520 GLU D O 1
ATOM 18035 N N . HIS D 1 541 ? 44.978 -8.427 46.955 1.00 125.66 521 HIS D N 1
ATOM 18036 C CA . HIS D 1 541 ? 44.942 -9.241 45.743 1.00 125.68 521 HIS D CA 1
ATOM 18037 C C . HIS D 1 541 ? 44.850 -8.478 44.416 1.00 125.73 521 HIS D C 1
ATOM 18038 O O . HIS D 1 541 ? 45.221 -9.023 43.378 1.00 125.77 521 HIS D O 1
ATOM 18045 N N . SER D 1 542 ? 44.377 -7.230 44.443 1.00 125.78 522 SER D N 1
ATOM 18046 C CA . SER D 1 542 ? 44.291 -6.419 43.219 1.00 125.80 522 SER D CA 1
ATOM 18047 C C . SER D 1 542 ? 45.088 -5.122 43.292 1.00 125.90 522 SER D C 1
ATOM 18048 O O . SER D 1 542 ? 44.995 -4.383 44.274 1.00 125.89 522 SER D O 1
ATOM 18051 N N . LEU D 1 543 ? 45.844 -4.842 42.231 1.00 125.94 523 LEU D N 1
ATOM 18052 C CA . LEU D 1 543 ? 46.598 -3.593 42.104 1.00 125.89 523 LEU D CA 1
ATOM 18053 C C . LEU D 1 543 ? 45.632 -2.432 41.864 1.00 125.83 523 LEU D C 1
ATOM 18054 O O . LEU D 1 543 ? 45.912 -1.287 42.230 1.00 125.83 523 LEU D O 1
ATOM 18059 N N . SER D 1 544 ? 44.496 -2.752 41.248 1.00 125.67 524 SER D N 1
ATOM 18060 C CA . SER D 1 544 ? 43.446 -1.792 40.932 1.00 125.57 524 SER D CA 1
ATOM 18061 C C . SER D 1 544 ? 42.972 -0.988 42.141 1.00 125.53 524 SER D C 1
ATOM 18062 O O . SER D 1 544 ? 42.896 0.241 42.088 1.00 125.45 524 SER D O 1
ATOM 18065 N N . VAL D 1 545 ? 42.670 -1.693 43.227 1.00 125.52 525 VAL D N 1
ATOM 18066 C CA . VAL D 1 545 ? 41.983 -1.107 44.375 1.00 125.42 525 VAL D CA 1
ATOM 18067 C C . VAL D 1 545 ? 42.883 -0.235 45.249 1.00 125.51 525 VAL D C 1
ATOM 18068 O O . VAL D 1 545 ? 42.552 0.926 45.511 1.00 125.48 525 VAL D O 1
ATOM 18072 N N . ARG D 1 546 ? 44.008 -0.798 45.695 1.00 125.61 526 ARG D N 1
ATOM 18073 C CA . ARG D 1 546 ? 44.956 -0.091 46.567 1.00 125.76 526 ARG D CA 1
ATOM 18074 C C . ARG D 1 546 ? 45.447 1.204 45.926 1.00 125.91 526 ARG D C 1
ATOM 18075 O O . ARG D 1 546 ? 45.739 2.177 46.622 1.00 125.94 526 ARG D O 1
ATOM 18083 N N . SER D 1 547 ? 45.510 1.210 44.597 1.00 126.15 527 SER D N 1
ATOM 18084 C CA . SER D 1 547 ? 45.859 2.408 43.840 1.00 126.34 527 SER D CA 1
ATOM 18085 C C . SER D 1 547 ? 44.803 3.496 44.010 1.00 126.45 527 SER D C 1
ATOM 18086 O O . SER D 1 547 ? 45.133 4.679 44.094 1.00 126.55 527 SER D O 1
ATOM 18089 N N . ALA D 1 548 ? 43.538 3.086 44.068 1.00 126.55 528 ALA D N 1
ATOM 18090 C CA . ALA D 1 548 ? 42.425 4.019 44.206 1.00 126.66 528 ALA D CA 1
ATOM 18091 C C . ALA D 1 548 ? 42.137 4.378 45.667 1.00 126.82 528 ALA D C 1
ATOM 18092 O O . ALA D 1 548 ? 41.511 5.407 45.944 1.00 126.77 528 ALA D O 1
ATOM 18094 N N . ALA D 1 549 ? 42.596 3.532 46.592 1.00 127.07 529 ALA D N 1
ATOM 18095 C CA . ALA D 1 549 ? 42.386 3.746 48.028 1.00 127.36 529 ALA D CA 1
ATOM 18096 C C . ALA D 1 549 ? 43.309 2.897 48.913 1.00 127.60 529 ALA D C 1
ATOM 18097 O O . ALA D 1 549 ? 43.059 1.710 49.142 1.00 127.59 529 ALA D O 1
ATOM 18099 N N . GLU D 1 550 ? 44.378 3.521 49.402 1.00 127.89 530 GLU D N 1
ATOM 18100 C CA . GLU D 1 550 ? 45.303 2.889 50.340 1.00 128.12 530 GLU D CA 1
ATOM 18101 C C . GLU D 1 550 ? 45.261 3.662 51.659 1.00 128.15 530 GLU D C 1
ATOM 18102 O O . GLU D 1 550 ? 46.071 3.427 52.554 1.00 128.18 530 GLU D O 1
ATOM 18108 N N . GLU D 1 551 ? 44.300 4.582 51.760 1.00 128.29 531 GLU D N 1
ATOM 18109 C CA . GLU D 1 551 ? 44.064 5.391 52.966 1.00 128.34 531 GLU D CA 1
ATOM 18110 C C . GLU D 1 551 ? 43.454 4.567 54.111 1.00 128.33 531 GLU D C 1
ATOM 18111 O O . GLU D 1 551 ? 43.758 4.800 55.285 1.00 128.42 531 GLU D O 1
ATOM 18117 N N . LEU D 1 552 ? 42.576 3.630 53.750 1.00 128.14 532 LEU D N 1
ATOM 18118 C CA . LEU D 1 552 ? 41.949 2.699 54.689 1.00 128.04 532 LEU D CA 1
ATOM 18119 C C . LEU D 1 552 ? 42.977 1.736 55.286 1.00 128.09 532 LEU D C 1
ATOM 18120 O O . LEU D 1 552 ? 42.872 1.329 56.443 1.00 128.20 532 LEU D O 1
ATOM 18125 N N . CYS D 1 553 ? 43.969 1.372 54.482 1.00 128.17 533 CYS D N 1
ATOM 18126 C CA . CYS D 1 553 ? 45.102 0.604 54.965 1.00 128.07 533 CYS D CA 1
ATOM 18127 C C . CYS D 1 553 ? 45.725 1.331 56.165 1.00 128.01 533 CYS D C 1
ATOM 18128 O O . CYS D 1 553 ? 45.760 0.783 57.273 1.00 127.92 533 CYS D O 1
ATOM 18131 N N . ASN D 1 554 ? 46.162 2.576 55.932 1.00 127.95 534 ASN D N 1
ATOM 18132 C CA . ASN D 1 554 ? 46.841 3.426 56.930 1.00 127.83 534 ASN D CA 1
ATOM 18133 C C . ASN D 1 554 ? 46.018 3.683 58.196 1.00 127.70 534 ASN D C 1
ATOM 18134 O O . ASN D 1 554 ? 46.580 3.793 59.292 1.00 127.75 534 ASN D O 1
ATOM 18139 N N . ASP D 1 555 ? 44.696 3.783 58.032 1.00 127.37 535 ASP D N 1
ATOM 18140 C CA . ASP D 1 555 ? 43.759 3.921 59.149 1.00 127.05 535 ASP D CA 1
ATOM 18141 C C . ASP D 1 555 ? 42.961 2.618 59.307 1.00 126.73 535 ASP D C 1
ATOM 18142 O O . ASP D 1 555 ? 42.188 2.269 58.432 1.00 126.75 535 ASP D O 1
ATOM 18147 N N . PRO D 1 556 ? 43.115 1.905 60.436 1.00 126.41 536 PRO D N 1
ATOM 18148 C CA . PRO D 1 556 ? 42.424 0.623 60.583 1.00 126.07 536 PRO D CA 1
ATOM 18149 C C . PRO D 1 556 ? 40.953 0.789 60.948 1.00 125.81 536 PRO D C 1
ATOM 18150 O O . PRO D 1 556 ? 40.182 -0.165 60.850 1.00 125.72 536 PRO D O 1
ATOM 18154 N N . ARG D 1 557 ? 40.583 1.995 61.367 1.00 125.58 537 ARG D N 1
ATOM 18155 C CA . ARG D 1 557 ? 39.227 2.283 61.795 1.00 125.50 537 ARG D CA 1
ATOM 18156 C C . ARG D 1 557 ? 38.296 2.423 60.613 1.00 125.47 537 ARG D C 1
ATOM 18157 O O . ARG D 1 557 ? 37.217 1.821 60.594 1.00 125.72 537 ARG D O 1
ATOM 18165 N N . VAL D 1 558 ? 38.712 3.221 59.633 1.00 125.25 538 VAL D N 1
ATOM 18166 C CA . VAL D 1 558 ? 37.976 3.367 58.382 1.00 124.90 538 VAL D CA 1
ATOM 18167 C C . VAL D 1 558 ? 37.736 1.983 57.766 1.00 124.83 538 VAL D C 1
ATOM 18168 O O . VAL D 1 558 ? 36.591 1.610 57.506 1.00 124.72 538 VAL D O 1
ATOM 18172 N N . ALA D 1 559 ? 38.809 1.213 57.588 1.00 124.84 539 ALA D N 1
ATOM 18173 C CA . ALA D 1 559 ? 38.722 -0.165 57.090 1.00 125.01 539 ALA D CA 1
ATOM 18174 C C . ALA D 1 559 ? 37.644 -1.013 57.787 1.00 125.17 539 ALA D C 1
ATOM 18175 O O . ALA D 1 559 ? 36.909 -1.745 57.131 1.00 125.17 539 ALA D O 1
ATOM 18177 N N . GLU D 1 560 ? 37.561 -0.903 59.111 1.00 125.49 540 GLU D N 1
ATOM 18178 C CA . GLU D 1 560 ? 36.579 -1.635 59.920 1.00 125.82 540 GLU D CA 1
ATOM 18179 C C . GLU D 1 560 ? 35.125 -1.175 59.669 1.00 125.94 540 GLU D C 1
ATOM 18180 O O . GLU D 1 560 ? 34.197 -1.999 59.592 1.00 125.82 540 GLU D O 1
ATOM 18186 N N . GLN D 1 561 ? 34.948 0.140 59.545 1.00 126.00 541 GLN D N 1
ATOM 18187 C CA . GLN D 1 561 ? 33.635 0.750 59.359 1.00 126.05 541 GLN D CA 1
ATOM 18188 C C . GLN D 1 561 ? 33.076 0.473 57.972 1.00 126.06 541 GLN D C 1
ATOM 18189 O O . GLN D 1 561 ? 31.933 0.017 57.835 1.00 126.08 541 GLN D O 1
ATOM 18195 N N . VAL D 1 562 ? 33.887 0.765 56.951 1.00 126.01 542 VAL D N 1
ATOM 18196 C CA . VAL D 1 562 ? 33.540 0.505 55.553 1.00 125.79 542 VAL D CA 1
ATOM 18197 C C . VAL D 1 562 ? 33.120 -0.958 55.387 1.00 125.82 542 VAL D C 1
ATOM 18198 O O . VAL D 1 562 ? 32.043 -1.239 54.867 1.00 125.95 542 VAL D O 1
ATOM 18202 N N . GLN D 1 563 ? 33.948 -1.879 55.877 1.00 125.82 543 GLN D N 1
ATOM 18203 C CA . GLN D 1 563 ? 33.700 -3.312 55.715 1.00 125.88 543 GLN D CA 1
ATOM 18204 C C . GLN D 1 563 ? 32.341 -3.775 56.255 1.00 125.93 543 GLN D C 1
ATOM 18205 O O . GLN D 1 563 ? 31.763 -4.737 55.752 1.00 125.95 543 GLN D O 1
ATOM 18211 N N . ILE D 1 564 ? 31.841 -3.091 57.279 1.00 126.09 544 ILE D N 1
ATOM 18212 C CA . ILE D 1 564 ? 30.535 -3.403 57.862 1.00 126.00 544 ILE D CA 1
ATOM 18213 C C . ILE D 1 564 ? 29.434 -2.655 57.114 1.00 126.01 544 ILE D C 1
ATOM 18214 O O . ILE D 1 564 ? 28.408 -3.243 56.772 1.00 125.97 544 ILE D O 1
ATOM 18219 N N . GLU D 1 565 ? 29.667 -1.370 56.842 1.00 125.96 545 GLU D N 1
ATOM 18220 C CA . GLU D 1 565 ? 28.712 -0.527 56.113 1.00 126.02 545 GLU D CA 1
ATOM 18221 C C . GLU D 1 565 ? 28.195 -1.161 54.825 1.00 125.85 545 GLU D C 1
ATOM 18222 O O . GLU D 1 565 ? 27.061 -0.915 54.423 1.00 125.83 545 GLU D O 1
ATOM 18228 N N . ILE D 1 566 ? 29.033 -1.979 54.194 1.00 125.78 546 ILE D N 1
ATOM 18229 C CA . ILE D 1 566 ? 28.672 -2.644 52.946 1.00 125.76 546 ILE D CA 1
ATOM 18230 C C . ILE D 1 566 ? 28.254 -4.103 53.144 1.00 125.75 546 ILE D C 1
ATOM 18231 O O . ILE D 1 566 ? 27.406 -4.610 52.403 1.00 125.87 546 ILE D O 1
ATOM 18236 N N . LYS D 1 567 ? 28.845 -4.774 54.134 1.00 125.61 547 LYS D N 1
ATOM 18237 C CA . LYS D 1 567 ? 28.456 -6.148 54.469 1.00 125.58 547 LYS D CA 1
ATOM 18238 C C . LYS D 1 567 ? 27.111 -6.203 55.188 1.00 125.65 547 LYS D C 1
ATOM 18239 O O . LYS D 1 567 ? 26.510 -7.272 55.313 1.00 125.56 547 LYS D O 1
ATOM 18245 N N . TYR D 1 568 ? 26.654 -5.043 55.662 1.00 125.81 548 TYR D N 1
ATOM 18246 C CA . TYR D 1 568 ? 25.375 -4.916 56.366 1.00 125.91 548 TYR D CA 1
ATOM 18247 C C . TYR D 1 568 ? 24.510 -3.800 55.788 1.00 126.17 548 TYR D C 1
ATOM 18248 O O . TYR D 1 568 ? 23.734 -3.164 56.509 1.00 126.20 548 TYR D O 1
ATOM 18257 N N . GLU D 1 569 ? 24.649 -3.584 54.480 1.00 126.44 549 GLU D N 1
ATOM 18258 C CA . GLU D 1 569 ? 23.905 -2.558 53.764 1.00 126.71 549 GLU D CA 1
ATOM 18259 C C . GLU D 1 569 ? 22.401 -2.767 53.936 1.00 126.56 549 GLU D C 1
ATOM 18260 O O . GLU D 1 569 ? 21.681 -1.850 54.346 1.00 126.57 549 GLU D O 1
ATOM 18266 N N . GLY D 1 570 ? 21.946 -3.983 53.639 1.00 126.38 550 GLY D N 1
ATOM 18267 C CA . GLY D 1 570 ? 20.532 -4.321 53.696 1.00 126.10 550 GLY D CA 1
ATOM 18268 C C . GLY D 1 570 ? 19.931 -4.035 55.053 1.00 125.89 550 GLY D C 1
ATOM 18269 O O . GLY D 1 570 ? 18.933 -3.324 55.162 1.00 125.98 550 GLY D O 1
ATOM 18270 N N . TYR D 1 571 ? 20.565 -4.568 56.092 1.00 125.64 551 TYR D N 1
ATOM 18271 C CA . TYR D 1 571 ? 20.013 -4.508 57.441 1.00 125.33 551 TYR D CA 1
ATOM 18272 C C . TYR D 1 571 ? 20.078 -3.127 58.076 1.00 125.32 551 TYR D C 1
ATOM 18273 O O . TYR D 1 571 ? 19.207 -2.780 58.879 1.00 125.25 551 TYR D O 1
ATOM 18282 N N . ILE D 1 572 ? 21.101 -2.346 57.717 1.00 125.43 552 ILE D N 1
ATOM 18283 C CA . ILE D 1 572 ? 21.265 -0.980 58.242 1.00 125.50 552 ILE D CA 1
ATOM 18284 C C . ILE D 1 572 ? 20.144 -0.071 57.740 1.00 125.72 552 ILE D C 1
ATOM 18285 O O . ILE D 1 572 ? 19.554 0.686 58.513 1.00 125.76 552 ILE D O 1
ATOM 18290 N N . LYS D 1 573 ? 19.845 -0.162 56.449 1.00 125.93 553 LYS D N 1
ATOM 18291 C CA . LYS D 1 573 ? 18.790 0.640 55.869 1.00 126.16 553 LYS D CA 1
ATOM 18292 C C . LYS D 1 573 ? 17.453 0.251 56.504 1.00 126.26 553 LYS D C 1
ATOM 18293 O O . LYS D 1 573 ? 16.641 1.116 56.836 1.00 126.36 553 LYS D O 1
ATOM 18299 N N . ARG D 1 574 ? 17.253 -1.051 56.701 1.00 126.39 554 ARG D N 1
ATOM 18300 C CA . ARG D 1 574 ? 16.020 -1.571 57.293 1.00 126.51 554 ARG D CA 1
ATOM 18301 C C . ARG D 1 574 ? 15.831 -1.077 58.723 1.00 126.65 554 ARG D C 1
ATOM 18302 O O . ARG D 1 574 ? 14.751 -0.624 59.092 1.00 126.72 554 ARG D O 1
ATOM 18310 N N . GLU D 1 575 ? 16.889 -1.163 59.519 1.00 126.86 555 GLU D N 1
ATOM 18311 C CA . GLU D 1 575 ? 16.859 -0.683 60.898 1.00 127.20 555 GLU D CA 1
ATOM 18312 C C . GLU D 1 575 ? 16.666 0.841 60.985 1.00 127.05 555 GLU D C 1
ATOM 18313 O O . GLU D 1 575 ? 15.935 1.331 61.853 1.00 127.07 555 GLU D O 1
ATOM 18319 N N . GLN D 1 576 ? 17.310 1.577 60.076 1.00 126.99 556 GLN D N 1
ATOM 18320 C CA . GLN D 1 576 ? 17.316 3.044 60.110 1.00 126.86 556 GLN D CA 1
ATOM 18321 C C . GLN D 1 576 ? 15.962 3.612 59.748 1.00 126.68 556 GLN D C 1
ATOM 18322 O O . GLN D 1 576 ? 15.587 4.688 60.214 1.00 126.71 556 GLN D O 1
ATOM 18328 N N . LEU D 1 577 ? 15.242 2.873 58.912 1.00 126.53 557 LEU D N 1
ATOM 18329 C CA . LEU D 1 577 ? 13.938 3.279 58.428 1.00 126.41 557 LEU D CA 1
ATOM 18330 C C . LEU D 1 577 ? 12.932 3.254 59.579 1.00 126.38 557 LEU D C 1
ATOM 18331 O O . LEU D 1 577 ? 12.109 4.160 59.718 1.00 126.30 557 LEU D O 1
ATOM 18336 N N . VAL D 1 578 ? 13.025 2.218 60.411 1.00 126.44 558 VAL D N 1
ATOM 18337 C CA . VAL D 1 578 ? 12.172 2.070 61.596 1.00 126.50 558 VAL D CA 1
ATOM 18338 C C . VAL D 1 578 ? 12.544 3.104 62.665 1.00 126.61 558 VAL D C 1
ATOM 18339 O O . VAL D 1 578 ? 11.667 3.692 63.307 1.00 126.57 558 VAL D O 1
ATOM 18343 N N . ALA D 1 579 ? 13.848 3.321 62.836 1.00 126.77 559 ALA D N 1
ATOM 18344 C CA . ALA D 1 579 ? 14.376 4.324 63.760 1.00 126.91 559 ALA D CA 1
ATOM 18345 C C . ALA D 1 579 ? 13.868 5.728 63.437 1.00 127.03 559 ALA D C 1
ATOM 18346 O O . ALA D 1 579 ? 13.723 6.566 64.327 1.00 127.14 559 ALA D O 1
ATOM 18348 N N . ASP D 1 580 ? 13.601 5.970 62.157 1.00 127.11 560 ASP D N 1
ATOM 18349 C CA . ASP D 1 580 ? 13.097 7.251 61.692 1.00 127.26 560 ASP D CA 1
ATOM 18350 C C . ASP D 1 580 ? 11.596 7.359 61.907 1.00 127.17 560 ASP D C 1
ATOM 18351 O O . ASP D 1 580 ? 11.085 8.433 62.213 1.00 127.22 560 ASP D O 1
#

Solvent-accessible surface area: 97658 Å² total; per-residue (Å²): 219,83,48,23,0,0,0,4,17,6,29,22,5,0,0,4,0,0,1,4,0,1,55,13,52,19,66,0,7,3,1,15,48,29,6,46,9,8,0,49,3,39,35,48,0,7,0,7,6,76,3,46,0,2,0,0,15,0,0,3,0,1,8,1,4,2,0,67,0,0,11,49,3,0,2,1,2,76,19,42,45,124,117,121,22,13,12,74,37,2,2,48,1,2,0,13,25,51,81,2,11,49,29,4,37,89,29,4,7,110,35,101,54,0,7,13,17,17,24,14,8,59,6,7,54,26,112,126,42,104,10,29,11,0,36,0,71,45,51,91,68,14,102,5,112,0,0,0,0,8,14,23,22,41,0,34,3,50,0,22,19,3,136,68,81,28,91,0,0,39,9,35,14,18,46,25,18,112,27,2,2,101,30,0,35,95,56,55,8,47,58,19,97,11,84,21,17,9,1,0,1,0,4,24,98,15,10,57,107,128,82,11,86,107,28,84,14,29,143,119,17,43,29,0,2,40,68,36,136,65,2,67,106,60,54,95,34,15,5,37,55,17,130,6,51,118,122,1,9,93,49,0,99,89,0,22,133,90,6,35,12,69,49,108,62,21,2,2,0,0,63,3,36,132,114,88,142,126,70,44,14,136,1,68,0,2,17,9,4,70,66,30,8,14,0,4,0,33,20,0,25,0,0,0,15,22,103,16,0,37,46,0,2,97,15,0,35,0,0,82,136,2,83,14,1,30,17,0,10,0,14,26,0,2,20,1,31,9,124,13,0,92,27,10,0,2,0,130,49,2,65,19,1,0,0,0,2,25,0,0,6,1,17,22,26,4,0,10,0,0,0,0,1,4,0,0,5,0,0,12,11,61,51,107,66,108,125,55,21,83,9,26,38,51,67,0,13,0,1,4,0,6,23,23,7,35,33,142,93,75,200,70,9,28,48,0,108,93,20,75,15,113,14,82,16,16,0,5,7,8,12,0,4,44,48,0,16,128,33,0,101,83,14,107,26,10,61,51,124,48,10,111,123,10,58,43,2,82,122,90,12,103,114,0,44,123,35,0,145,94,7,124,2,71,45,82,58,2,40,98,30,4,132,131,89,63,65,60,124,10,181,82,102,23,109,26,0,18,104,1,0,105,81,34,1,37,4,107,32,1,12,139,66,4,133,46,0,102,89,55,5,86,66,1,76,120,22,102,48,0,9,72,8,0,48,22,51,13,66,59,96,54,124,19,135,162,36,86,114,64,2,84,156,37,38,148,25,43,84,34,121,135,9,102,146,64,105,12,114,57,8,141,84,12,27,111,107,3,51,133,62,5,93,143,84,139,4,46,11,1,1,26,2,46,86,24,179,12,18,45,117,79,15,19,59,33,5,70,149,126,65,222,88,49,21,0,0,0,6,17,6,29,22,5,0,0,4,0,0,1,3,0,1,54,13,53,18,68,0,7,2,2,16,48,28,6,44,7,8,0,48,3,38,36,48,0,7,0,8,5,75,3,46,0,3,0,0,15,0,0,3,0,1,9,1,4,2,0,64,0,0,11,48,3,0,2,2,2,78,20,42,45,128,116,119,23,14,12,73,39,2,2,48,1,1,0,12,26,52,80,2,10,47,30,5,40,91,31,4,6,109,35,100,54,0,7,13,18,16,23,11,7,16,6,7,55,25,112,128,42,104,10,29,12,0,32,0,57,29,19,92,66,14,102,5,113,0,0,0,0,7,15,23,23,42,1,35,3,50,0,23,17,4,136,71,102,31,93,0,0,40,8,35,13,19,46,26,19,66,14,1,2,87,30,0,35,94,56,54,8,51,82,19,96,11,84,23,16,9,2,0,1,0,4,24,100,13,11,57,104,128,84,11,87,107,27,82,15,30,140,118,17,43,29,0,2,39,68,36,134,63,2,64,109,59,51,95,33,15,5,36,56,16,127,6,53,116,121,1,8,94,50,0,100,89,0,23,133,88,6,35,13,68,48,108,62,20,2,2,0,0,61,3,37,132,112,89,144,124,71,42,14,133,1,71,0,2,17,9,3,71,66,28,8,15,1,4,0,33,20,0,26,0,0,0,16,24,102,15,0,38,46,0,2,98,15,0,36,0,0,85,135,2,82,14,1,32,17,0,9,0,14,27,0,2,20,1,30,11,125,12,0,93,30,10,0,2,0,120,48,2,65,18,0,0,0,0,2,25,0,0,7,0,18,21,28,4,0,10,0,0,0,0,1,2,0,0,4,0,0,13,11,59,51,107,67,109,125,53,21,80,9,17,31,46,68,0,14,0,1,4,0,5,15,25,7,24,21,143,86,74,200,69,8,29,47,0,105,94,21,76,16,110,11,82,16,18,0,5,6,8,11,0,4,45,50,0,17,132,34,0,99,83,14,107,26,10,62,50,125,49,9,112,119,10,58,44,3,83,121,84,12,102,114,0,42,123,43,1,160,100,12,130,2,71,44,82,59,2,42,96,30,3,133,131,93,63,66,61,122,9,181,81,101,22,108,25,0,20,106,1,0,120,82,32,0,34,2,98,30,2,13,137,64,3,135,48,1,101,88,57,6,84,62,0,66,114,15,90,48,0,5,72,8,0,40,22,51,22,64,57,104,55,120,20,134,160,34,87,122,71,2,67,138,33,34,153,23,33,81,48,121,114,22,126,150,60,100,15,105,66,9,134,78,12,36,103,103,2,51,130,53,6,85,140,66,153,13,54,8,4,1,16,3,49,82,15,177,14,18,43,116,78,13,22,59,32,10,86,148,132,69,236,98,47,28,0,0,0,5,18,6,29,22,5,0,1,5,0,0,1,3,0,1,56,13,52,19,76,0,7,3,2,15,48,30,7,45,8,9,0,46,3,37,35,48,0,6,0,7,6,76,4,46,0,2,0,0,15,0,0,3,0,1,8,1,3,2,0,65,0,0,11,48,3,0,2,1,2,77,19,41,45,127,116,120,22,13,13,73,38,2,2,46,1,1,0,12,24,52,83,2,10,48,30,4,38,91,30,4,7,110,34,98,54,0,8,13,17,16,24,12,8,58,6,7,54,26,110,128,40,104,11,28,11,0,36,0,67,42,51,90,68,13,102,5,112,0,0,0,0,9,13,23,22,45,1,36,3,50,0,23,18,3,138,66,105,25,91,0,0,40,9,34,12,19,44,26,16,115,28,0,2,101,30,0,37,93,55,55,7,52,82,19,96,11,85,23,16,9,2,0,2,0,3,23,97,13,11,57,106,127,85,10,85,108,26,81,14,29,140,120,17,42,28,0,2,40,66,36,134,64,3,66,109,58,54,94,32,16,4,36,56,16,127,6,53,117,121,1,8,93,50,0,101,91,0,22,134,88,6,35,12,70,50,106,63,20,2,2,0,0,61,3,37,133,112,91,143,125,69,42,15,134,1,71,0,2,19,8,4,70,65,30,7,15,1,4,0,34,20,0,26,0,0,0,16,22,100,15,0,37,45,0,2,96,15,0,35,0,0,83,137,2,83,13,2,29,17,0,11,0,14,27,0,2,20,1,30,10,92,12,1,94,26,11,0,2,0,117,50,2,66,18,0,0,0,0,2,27,0,0,7,1,17,21,26,4,0,9,0,0,0,0,1,4,0,0,6,1,0,11,11,61,51,105,66,110,126,54,21,82,10,25,78,63,67,0,14,0,1,4,0,6,23,24,7,12,58,145,81,75,198,71,8,30,44,0,106,96,20,76,16,118,16,84,15,17,0,5,7,10,12,0,4,47,49,0,16,131,34,0,98,85,14,107,26,11,63,51,124,49,10,110,122,10,60,42,2,82,122,93,12,100,116,0,42,122,45,1,159,104,11,133,2,71,45,82,58,2,43,97,30,3,133,130,93,63,66,61,124,7,181,82,101,26,105,27,0,20,100,1,0,112,82,32,0,35,3,104,31,2,14,138,65,5,133,48,1,100,88,57,5,84,72,0,73,120,20,99,49,0,6,73,8,0,43,22,52,18,61,59,97,54,121,19,133,161,36,88,116,61,3,89,110,73,58,161,61,40,54,44,131,142,18,104,146,67,97,12,91,78,10,151,69,11,40,99,102,2,32,132,56,6,82,142,73,136,11,66,28,7,0,60,3,46,104,25,85,12,18,42,114,79,16,27,60,44,9,66,148,138,72,237,96,49,26,0,0,0,6,18,7,28,22,4,0,0,4,0,0,1,4,0,1,55,13,52,19,73,0,7,2,2,15,47,30,7,43,9,8,0,47,3,39,36,49,0,7,0,7,5,77,3,44,0,2,0,0,16,0,0,3,0,1,8,1,4,2,0,65,0,0,11,50,3,0,2,2,2,77,19,42,44,126,116,120,22,14,12,73,38,2,2,47,0,2,0,12,26,53,83,2,10,47,30,4,38,90,31,3,7,108,35,100,53,0,7,13,17,16,23,12,7,58,7,7,56,25,112,127,41,102,11,29,12,0,36,0,69,40,52,90,67,13,102,4,114,0,0,0,0,8,15,23,23,44,2,36,3,48,0,22,18,3,135,70,102,28,90,0,0,41,9,34,13,17,45,25,18,115,28,2,2,103,29,0,36,95,55,55,7,51,81,19,98,11,86,23,16,9,1,0,1,0,4,24,98,13,12,57,105,126,82,11,87,107,28,84,14,28,141,117,16,43,28,0,2,39,66,36,135,65,2,67,109,60,53,95,33,15,5,36,56,15,126,5,51,117,123,2,8,93,50,0,102,90,0,22,133,91,5,35,12,69,50,108,63,19,2,2,0,0,63,3,36,134,114,90,143,125,72,44,12,134,1,71,0,1,18,9,4,69,66,29,8,15,1,5,0,34,20,0,25,0,0,0,15,22,100,15,0,37,46,0,2,99,15,0,36,0,0,83,136,2,85,15,1,30,18,0,10,0,13,27,0,2,20,1,29,10,125,12,1,93,27,10,0,2,0,138,48,3,64,18,0,0,0,0,1,26,0,0,6,1,18,20,26,4,0,10,0,0,0,0,1,2,0,0,4,0,0,11,10,60,51,107,66,109,125,54,21,82,9,26,98,65,66,0,13,0,1,3,0,7,46,26,6,36,96,142,93,74,200,70,8,29,48,0,106,94,19,75,16,118,28,82,16,17,0,5,8,9,11,0,4,43,50,0,17,132,34,0,100,85,14,106,26,10,61,50,125,48,10,110,122,10,58,43,3,82,122,88,12,100,114,0,43,122,39,0,148,98,8,129,1,56,45,82,57,1,42,97,30,4,132,130,93,64,66,60,122,8,123,21,53,23,86,26,0,19,85,2,0,105,80,33,1,38,4,104,31,1,13,138,65,4,135,46,0,102,90,55,5,83,66,0,72,121,19,98,50,0,8,70,8,0,44,22,53,15,61,58,96,54,120,19,108,162,35,88,123,106,23,148

Foldseek 3Di:
DAFAEEEEAQAQLSLLQQVLQLLLPGAYEYEYQDLLQGNADLFAQKAKDFQRQLLLLLCQLLQGCSQVLCLVFFAFKAWPPPVDDLLRTITMTGGLRSSSRVVSSVVSVPRVRYDYHNFHWQAFDDDPFAGFWTATPVGDTHGYNFYEYAQAQQEQKWKFAFADIDAARRDNPHHGHYRYVVRVVVLVFDKDKAKAKHAFKWFQVQFQPVWWDWAWHDQQGDRSHPPDDGSRVSRQDIKTKFKFALVLLVLQVVRLVRFPCNPCPHALSVVCVVCVPDRMDMWMWADSRNDDRIIGIPPHTTNGHQVSSLVSQLRTPRNVRIGTPGHMIMMMHMATALLQADLQQAGDSHGSYGYFYCNLLADDSSRRNLSSNSSNLQSSCVSVVHDGDAADLLQEPSNVSSVCSSQPDDNHHDDCNVVPSPLRNSSRSLCSNLRCNVVSVVSSSHDPCSSVVSVVLVVVLVVLVVLLQVQFDDLVFCQVVCVVVVHDHDPDGDTRNLVPLADDDAPVNRCVGDPRRCVSPVPCVVPVSSSVVNSCCSNCVPVVVVSVVVSVVLVVQQVAQPPAPDDLVPQDPADPQLSVQCVVSVDRTLSSSPPRPRGDPVRSVSVVVPD/DAFAEEEEAQAQLRLLQLVLQLLLPGAYEYEYQDLLQGNFDLAAQKAKDFQRQLLLLLCQLLQGCSQVLCLVFFAFKAWPPPVDDLLRTITMTGGLRSSSRVVSSVVSVPRVRYDYHNFHWQAFDDDPFAGFWTQTPVGDTGGYNFYEYAQAQQAQKWKFAFADIDAARRDNPHHGHYRYVVNVVVLVFDKDKAKAKHAFKWFQVQFQPVWWDWAWHDQQGDRSHPPDDGSRVSRQGIKTKFKFALVLLVLQVVRLVRFPCNPCPHALSVVCVVCVPDRMDMWMWADSRNDDRIIGIPPHTTNGHQVSSLVSQLRTPRNVRIGTPGHMIMMMHMATALLQADLQQAGDSHGSYGYFYCNLLADDSSRRNLSSNSSNLQSSCVVVVHDRDAADLLQEPSNVSSLCSSQPDDNHHDDCNVVPSPNRNSSRSLLSNLRCNVVSVVSSSHDPCSSVVSVVLVVVLVVLVVVLQVWFDALVFCQVVCVVVVHDHDPDGDTSNLVPLAPDDAPVNRCVGDPGRCVVPVPCVVVVSSSVVNSCCSNCVPVVVVSVVVVVVLVVQVPPQPPDDDQLVPFPPAAPQLSVQCVVSVDRTLSSSPPRPRGDPVRSVSVVVPD/DAFAEEEEAQAQLRLLQLVLLLLLPGAYEYEYQDLLQHNADLFAQKAKDFQRQLLLLLCQLLQGCSQVLCLVFFAFKAWPPPVDDLLRTITMTGGLRSSSRVVSSVVSVVRVRYDYYNFHWQAFDDDPFAGFWTQTPVGDTGGYNFYEYAQAQQAQKWKFAFADIDAARRDNPHHGHYRYVVRVVVLVFDKDKAKAKHAFKWFQVQFQPVWWDWAWHDQQGDRSHPPDDGSRVSRQGIKTKFKFALVLLVLQVVRLVRFPCNPCPHALSVVCVVCVPDRMDMWMWADSRNDDRIIGIPPHTTNGHQVSSLVSQLRTPRNVRIGTPGHMIMMMHMATALLQADLQQAGDSHGSYGYAACNLLADDSSRRNLSSNSSSLQSSCVSVVHDRDAADLLQEPSNVSSLCSSFPDDNHHDDCNVVPSPNRNSSRSLCSNLRCNVVSVVSSSHDPCSSVVSVVLVVVLVVLVVVLQVFFDDLVFCQVVCVVVVHDHDPDGDTRNLVPLAPDDAPVNRCVGDPGRCVVPVPCVVPVSSSVVNSCCSNCVPVVVVSVVVSVVLVVLQVDQPDAPDQLVPQPDADPQLSVQCVVVVDRTLNSSSSRNRGDPVRSVSVSVPD/DAFAEEEEAQAQLSLLQLVLQLLLPGAYEYEYQDLLQGNAPLFAQKAKDFQRQLLLLLCQLLQGCSQVLCLVFFAFKAWPPPVDDLLRTITMTGGLRSSSRVVSSVVSVVRVRYDYHNFHWQAFDDDPFAGFWTATPVGDTGGHNFYEYAQAQQAQKWKFAFADIDAARRDNPHHGHYRYVVNVVVLVFDKDKAKAKHAFKWFQVQFQPVWWDWDWHDQQGDRSHPPDDGSRVSRQDIKTKFKFALVLLVLQVVRLVRFPCNPCPHALSVVCVVCVPDRMDMWMWADSRNDDRIIGIPPHTTNGHQVSNLVSQLRTPRNVRIGTPGHMIMMMHMATALLQADLQQAGDSHGSYGYFYCNLLADDSSLRNLSSNSSNLQSSCVSVVHDGDAADLLQEPSNVSSVCSNPPDDNHHDDCNVVPSPLRNSSRSLCSNLRCNVVSVVSSSHDPCSSVVSVVLVVVLVVLVVLLQVFFDDLVFCQVVCVVVVHDHDPDGDTRNLVVLAPDDAPVNRCVGDPRRCVVPVPCVVPVSSSVVNSCCSNCVPVNVVSVVVSD

Radius of gyration: 57.06 Å; Cα contacts (8 Å, |Δi|>4): 5400; chains: 4; bounding box: 157×72×206 Å

Secondary structure (DSSP, 8-state):
--EEEEEE--SHHHHHHHHHHHHTT--EEEEES-GGGTT--SS-SEEE-HHHHHHHHHHHHHT-SHHHHHHHHEEEEEEE-SSS-TTT-EEEEEE-HHHHHHHHHHHHHT-TTEEEEE--EEEEEEETTEEEEEEETTS-EEEEEEEEE--TT-BT-EEEETTEEEE-SSSTTSPPB-SHHHHHHHTT--EEEEEEEE--EEEGGGS-TTTSEEEPPPSS---SSSS----GGG----EEEEE--HHHHHHHHTTTTT-TT------SHHHHHH--S-S--EEEEEESSTT--EEEEET----S-HHHHHHHHTTSTT-TT--EEE--EEEEEEEE-GGGB-TTSBBSSSBTEEE-SGGGTB--HHHHHHHHHHHHHHHHHHHHT-------TTT-HHHHHHHHHHH---SS-B-TTT---S--GGG-GGGHHHHHHHHHHHTT-S-HHHHHHHHHHHHHHHHHHHHHHH----HHHHHHHHHHHT-----S----HHHHSSSS--HHHHHTT-HHHHHH--HHHH-HHHHHHHHHHHHTHHHHHHHHHHHHHHHHHTT----SSS-TT--SS--TTHHHHHHHH--SSHHHHTTSTTS-HHHHHHHHTT-/--EEEEEE--SHHHHHHHHHHHHTT--EEEE-S-GGGTT---S-SEEE-TTHHHHHHHHHHHT-SHHHHHHHHEEEEEEE-SSS-TTT-EEEEEE-HHHHHHHHHHHHHT-TTEEEE---EEEEEEETTEEEEEEETTS-EEEEEEEEE--TT-BT-EEEETTEEEE-SSSTTSPPB-SHHHHHHHTT--EEEEEEEE--EEEGGGS-TTTSEEEPPPSS---SSSS----GGG----EEEEE--HHHHHHHHTTTTT-TT------SHHHHHH--S-S--EEEEEESSSS--EEEEET----S-HHHHHHHHTTSTT-TT--EEE--EEEEEEEE-GGGB-TTSBBSSSBTEEE-SGGGTB--HHHHHHHHHHHHHHHHHHHHT-------TTT-HHHHHHHHHHH---SS-B-TTT---S--GGG-GGGHHHHHHHHHHHTT-S-HHHHHHHHHHHHHHHHHHHHHHH----HHHHHHHHHHHT-----S----HHHHSSSS--HHHHHTT-HHHHHH--HHHHSHHHHHHHHHHHHTHHHHHHHHHHHHHHHHHHT-----S--SSS-SS--THHHHHHHHH--SSHHHHTTSTTS-HHHHHHHHTT-/--EEEEEE--SHHHHHHHHHHHHTT--EEEE-S-GGGTT--SS-SEEE-TTHHHHHHHHHHHT-SHHHHHHHHEEEEEEE-SSS-TTT-EEEEEE-HHHHHHHHHHHHHT-TTEEEE---EEEEEEETTEEEEEEETTS-EEEEEEEEE--TT-BT-EEEETTEEEE-SSSTTSPPB-SHHHHHHHTT--EEEEEEEE--EEEGGGS-TTTSEEEPPPSS---SSSS----GGG----EEEEE--HHHHHHHHTTTTT-TT------SHHHHHH--S-S--EEEEEESSTT--EEEEET----S-HHHHHHHHTTSTT-TT--EEE--EEEEEEEE-GGGB-TTSBBSSSBTEEE-SGGGTB--HHHHHHHHHHHHHHHHHHHHT-------TTT-HHHHHHHHHHH---SS-B-TTT---S--GGG-GGGHHHHHHHHHHHTT-S-HHHHHHHHHHHHHHHHHHHHHHH----HHHHHHHHHHHT-----S----HHHHSSSS--HHHHHTT-HHHHHH--HHHH-HHHHHHHHHHHHTHHHHHHHHHHHHHHHHHHH-----SS-STTSSS--THHHHHHHHH--SSHHHHTTSTTS-HHHHHHHHTT-/--EEEEEE--SHHHHHHHHHHHHTT--EEEE-S-GGGTT---S-SEEE-TTHHHHHHHHHHHT-SHHHHHHHHEEEEEEE-SSS-TTT-EEEEEE-HHHHHHHHHHHHHT-TTEEEE---EEEEEEETTEEEEEEETTS-EEEEEEEEE--TT-BT-EEEETTEEEE-SSSTTSPPB-SHHHHHHHTT--EEEEEEEE--EEEGGGS-TTTSEEEPPPSS---SSSS----GGG----EEEEE--HHHHHHHHTTTTT-TT------SHHHHHH--S-S--EEEEEESSTT--EEEEET----S-HHHHHHHHTTSTT-TT--EEE--EEEEEEEE-GGGB-TTSBBSSSBTEEE-SGGGTB--HHHHHHHHHHHHHHHHHHHHT-------TTT-HHHHHHHHHHH---SS-B-TTT---S--GGG-GGGHHHHHHHHHHHTT-S-HHHHHHHHHHHHHHHHHHHHHHH----HHHHHHHHHHHT-----S----HHHHSSSS--HHHHHTT-HHHHHH--HHHH-HHHHHHHHHHHHTHHHHHHHHHHH-

CATH classification: 2.40.30.260 (+2 more: 1.10.10.1800, 1.10.150.570)

Organism: Chlorobaculum tepidum (strain ATCC 49652 / DSM 12025 / NBRC 103806 / TLS) (NCBI:txid194439)

B-factor: mean 126.57, std 8.61, range [81.92, 251.83]